Protein 6FBL (pdb70)

Nearest PDB structures (foldseek):
  6fbl-assembly1_A  TM=9.573E-01  e=6.370E-16  Caenorhabditis elegans
  6y24-assembly1_A  TM=8.092E-01  e=6.302E-04  Homo sapiens
  1we8-assembly1_A  TM=7.565E-01  e=2.047E-03  Mus musculus
  2opv-assembly1_A  TM=7.946E-01  e=7.099E-03  Homo sapiens
  2jzx-assembly1_A  TM=6.371E-01  e=1.895E-02  Homo sapiens

Structure (mmCIF, N/CA/C/O backbone):
data_6FBL
#
_entry.id   6FBL
#
loop_
_atom_site.group_PDB
_atom_site.id
_atom_site.type_symbol
_atom_site.label_atom_id
_atom_site.label_alt_id
_atom_site.label_comp_id
_atom_site.label_asym_id
_atom_site.label_entity_id
_atom_site.label_seq_id
_atom_site.pdbx_PDB_ins_code
_atom_site.Cartn_x
_atom_site.Cartn_y
_atom_site.Cartn_z
_atom_site.occupancy
_atom_site.B_iso_or_equiv
_atom_site.auth_seq_id
_atom_site.auth_comp_id
_atom_site.auth_asym_id
_atom_site.auth_atom_id
_atom_site.pdbx_PDB_model_num
ATOM 1 N N . SER A 1 1 ? 15.339 3.026 -11.787 1.00 0.00 1 SER A N 1
ATOM 2 C CA . SER A 1 1 ? 14.507 2.955 -13.003 1.00 0.00 1 SER A CA 1
ATOM 3 C C . SER A 1 1 ? 13.904 1.560 -13.162 1.00 0.00 1 SER A C 1
ATOM 4 O O . SER A 1 1 ? 14.285 0.632 -12.447 1.00 0.00 1 SER A O 1
ATOM 12 N N . GLY A 1 2 ? 12.960 1.411 -14.095 1.00 0.00 2 GLY A N 1
ATOM 13 C CA . GLY A 1 2 ? 12.324 0.129 -14.369 1.00 0.00 2 GLY A CA 1
ATOM 14 C C . GLY A 1 2 ? 11.265 -0.245 -13.331 1.00 0.00 2 GLY A C 1
ATOM 15 O O . GLY A 1 2 ? 10.760 -1.370 -13.345 1.00 0.00 2 GLY A O 1
ATOM 19 N N . SER A 1 3 ? 10.923 0.686 -12.432 1.00 0.00 3 SER A N 1
ATOM 20 C CA . SER A 1 3 ? 9.926 0.450 -11.397 1.00 0.00 3 SER A CA 1
ATOM 21 C C . SER A 1 3 ? 8.532 0.265 -11.992 1.00 0.00 3 SER A C 1
ATOM 22 O O . SER A 1 3 ? 8.238 0.770 -13.077 1.00 0.00 3 SER A O 1
ATOM 30 N N . HIS A 1 4 ? 7.670 -0.467 -11.282 1.00 0.00 4 HIS A N 1
ATOM 31 C CA . HIS A 1 4 ? 6.302 -0.707 -11.717 1.00 0.00 4 HIS A CA 1
ATOM 32 C C . HIS A 1 4 ? 5.403 0.512 -11.489 1.00 0.00 4 HIS A C 1
ATOM 33 O O . HIS A 1 4 ? 4.269 0.526 -11.966 1.00 0.00 4 HIS A O 1
ATOM 48 N N . MET A 1 5 ? 5.886 1.532 -10.767 1.00 0.00 5 MET A N 1
ATOM 49 C CA . MET A 1 5 ? 5.075 2.705 -10.468 1.00 0.00 5 MET A CA 1
ATOM 50 C C . MET A 1 5 ? 5.902 3.965 -10.203 1.00 0.00 5 MET A C 1
ATOM 51 O O . MET A 1 5 ? 5.410 5.069 -10.434 1.00 0.00 5 MET A O 1
ATOM 65 N N . LYS A 1 6 ? 7.142 3.825 -9.724 1.00 0.00 6 LYS A N 1
ATOM 66 C CA . LYS A 1 6 ? 7.980 4.981 -9.432 1.00 0.00 6 LYS A CA 1
ATOM 67 C C . LYS A 1 6 ? 8.518 5.595 -10.722 1.00 0.00 6 LYS A C 1
ATOM 68 O O . LYS A 1 6 ? 8.770 4.889 -11.696 1.00 0.00 6 LYS A O 1
ATOM 87 N N . THR A 1 7 ? 8.694 6.919 -10.719 1.00 0.00 7 THR A N 1
ATOM 88 C CA . THR A 1 7 ? 9.192 7.673 -11.865 1.00 0.00 7 THR A CA 1
ATOM 89 C C . THR A 1 7 ? 10.211 8.754 -11.520 1.00 0.00 7 THR A C 1
ATOM 90 O O . THR A 1 7 ? 10.339 9.162 -10.367 1.00 0.00 7 THR A O 1
ATOM 101 N N . CYS A 1 8 ? 10.943 9.221 -12.533 1.00 0.00 8 CYS A N 1
ATOM 102 C CA . CYS A 1 8 ? 11.917 10.293 -12.385 1.00 0.00 8 CYS A CA 1
ATOM 103 C C . CYS A 1 8 ? 11.254 11.671 -12.347 1.00 0.00 8 CYS A C 1
ATOM 104 O O . CYS A 1 8 ? 11.943 12.684 -12.207 1.00 0.00 8 CYS A O 1
ATOM 112 N N . VAL A 1 9 ? 9.928 11.727 -12.475 1.00 0.00 9 VAL A N 1
ATOM 113 C CA . VAL A 1 9 ? 9.181 12.980 -12.477 1.00 0.00 9 VAL A CA 1
ATOM 114 C C . VAL A 1 9 ? 9.171 13.618 -11.090 1.00 0.00 9 VAL A C 1
ATOM 115 O O . VAL A 1 9 ? 9.120 12.916 -10.081 1.00 0.00 9 VAL A O 1
ATOM 128 N N . VAL A 1 10 ? 9.223 14.954 -11.045 1.00 0.00 10 VAL A N 1
ATOM 129 C CA . VAL A 1 10 ? 9.219 15.727 -9.809 1.00 0.00 10 VAL A CA 1
ATOM 130 C C . VAL A 1 10 ? 8.414 17.012 -9.976 1.00 0.00 10 VAL A C 1
ATOM 131 O O . VAL A 1 10 ? 8.238 17.504 -11.090 1.00 0.00 10 VAL A O 1
ATOM 144 N N . GLU A 1 11 ? 7.926 17.554 -8.860 1.00 0.00 11 GLU A N 1
ATOM 145 C CA . GLU A 1 11 ? 7.178 18.803 -8.840 1.00 0.00 11 GLU A CA 1
ATOM 146 C C . GLU A 1 11 ? 8.121 20.002 -8.830 1.00 0.00 11 GLU A C 1
ATOM 147 O O . GLU A 1 11 ? 9.295 19.868 -8.485 1.00 0.00 11 GLU A O 1
ATOM 159 N N . LYS A 1 12 ? 7.605 21.177 -9.207 1.00 0.00 12 LYS A N 1
ATOM 160 C CA . LYS A 1 12 ? 8.382 22.408 -9.251 1.00 0.00 12 LYS A CA 1
ATOM 161 C C . LYS A 1 12 ? 7.552 23.633 -8.898 1.00 0.00 12 LYS A C 1
ATOM 162 O O . LYS A 1 12 ? 6.358 23.695 -9.183 1.00 0.00 12 LYS A O 1
ATOM 181 N N . ILE A 1 13 ? 8.215 24.609 -8.272 1.00 0.00 13 ILE A N 1
ATOM 182 C CA . ILE A 1 13 ? 7.646 25.897 -7.897 1.00 0.00 13 ILE A CA 1
ATOM 183 C C . ILE A 1 13 ? 8.746 26.951 -8.018 1.00 0.00 13 ILE A C 1
ATOM 184 O O . ILE A 1 13 ? 9.925 26.631 -7.873 1.00 0.00 13 ILE A O 1
ATOM 200 N N . LYS A 1 14 ? 8.367 28.203 -8.281 1.00 0.00 14 LYS A N 1
ATOM 201 C CA . LYS A 1 14 ? 9.318 29.297 -8.411 1.00 0.00 14 LYS A CA 1
ATOM 202 C C . LYS A 1 14 ? 8.709 30.579 -7.849 1.00 0.00 14 LYS A C 1
ATOM 203 O O . LYS A 1 14 ? 7.526 30.844 -8.059 1.00 0.00 14 LYS A O 1
ATOM 222 N N . GLN A 1 15 ? 9.508 31.372 -7.134 1.00 0.00 15 GLN A N 1
ATOM 223 C CA . GLN A 1 15 ? 9.046 32.616 -6.535 1.00 0.00 15 GLN A CA 1
ATOM 224 C C . GLN A 1 15 ? 10.208 33.588 -6.328 1.00 0.00 15 GLN A C 1
ATOM 225 O O . GLN A 1 15 ? 11.363 33.172 -6.274 1.00 0.00 15 GLN A O 1
ATOM 239 N N . TRP A 1 16 ? 9.896 34.882 -6.212 1.00 0.00 16 TRP A N 1
ATOM 240 C CA . TRP A 1 16 ? 10.875 35.934 -5.990 1.00 0.00 16 TRP A CA 1
ATOM 241 C C . TRP A 1 16 ? 10.832 36.423 -4.545 1.00 0.00 16 TRP A C 1
ATOM 242 O O . TRP A 1 16 ? 9.772 36.431 -3.917 1.00 0.00 16 TRP A O 1
ATOM 263 N N . ILE A 1 17 ? 11.991 36.838 -4.031 1.00 0.00 17 ILE A N 1
ATOM 264 C CA . ILE A 1 17 ? 12.107 37.477 -2.726 1.00 0.00 17 ILE A CA 1
ATOM 265 C C . ILE A 1 17 ? 13.077 38.648 -2.883 1.00 0.00 17 ILE A C 1
ATOM 266 O O . ILE A 1 17 ? 14.064 38.538 -3.608 1.00 0.00 17 ILE A O 1
ATOM 282 N N . PRO A 1 18 ? 12.820 39.778 -2.215 1.00 0.00 18 PRO A N 1
ATOM 283 C CA . PRO A 1 18 ? 13.682 40.943 -2.281 1.00 0.00 18 PRO A CA 1
ATOM 284 C C . PRO A 1 18 ? 15.062 40.594 -1.723 1.00 0.00 18 PRO A C 1
ATOM 285 O O . PRO A 1 18 ? 15.196 39.724 -0.863 1.00 0.00 18 PRO A O 1
ATOM 296 N N . THR A 1 19 ? 16.093 41.281 -2.212 1.00 0.00 19 THR A N 1
ATOM 297 C CA . THR A 1 19 ? 17.475 40.964 -1.871 1.00 0.00 19 THR A CA 1
ATOM 298 C C . THR A 1 19 ? 17.668 41.280 -0.387 1.00 0.00 19 THR A C 1
ATOM 299 O O . THR A 1 19 ? 18.610 40.778 0.224 1.00 0.00 19 THR A O 1
ATOM 310 N N . THR A 1 20 ? 16.793 42.100 0.203 1.00 0.00 20 THR A N 1
ATOM 311 C CA . THR A 1 20 ? 16.871 42.453 1.612 1.00 0.00 20 THR A CA 1
ATOM 312 C C . THR A 1 20 ? 16.579 41.308 2.581 1.00 0.00 20 THR A C 1
ATOM 313 O O . THR A 1 20 ? 16.700 41.482 3.794 1.00 0.00 20 THR A O 1
ATOM 324 N N . GLU A 1 21 ? 16.196 40.134 2.067 1.00 0.00 21 GLU A N 1
ATOM 325 C CA . GLU A 1 21 ? 15.948 38.972 2.907 1.00 0.00 21 GLU A CA 1
ATOM 326 C C . GLU A 1 21 ? 16.511 37.689 2.299 1.00 0.00 21 GLU A C 1
ATOM 327 O O . GLU A 1 21 ? 16.216 36.599 2.789 1.00 0.00 21 GLU A O 1
ATOM 339 N N . VAL A 1 22 ? 17.322 37.784 1.237 1.00 0.00 22 VAL A N 1
ATOM 340 C CA . VAL A 1 22 ? 18.006 36.607 0.709 1.00 0.00 22 VAL A CA 1
ATOM 341 C C . VAL A 1 22 ? 18.995 36.110 1.765 1.00 0.00 22 VAL A C 1
ATOM 342 O O . VAL A 1 22 ? 19.352 34.934 1.784 1.00 0.00 22 VAL A O 1
ATOM 355 N N . GLY A 1 23 ? 19.440 37.006 2.654 1.00 0.00 23 GLY A N 1
ATOM 356 C CA . GLY A 1 23 ? 20.339 36.654 3.742 1.00 0.00 23 GLY A CA 1
ATOM 357 C C . GLY A 1 23 ? 19.634 35.801 4.800 1.00 0.00 23 GLY A C 1
ATOM 358 O O . GLY A 1 23 ? 20.297 35.235 5.666 1.00 0.00 23 GLY A O 1
ATOM 362 N N . LYS A 1 24 ? 18.302 35.700 4.737 1.00 0.00 24 LYS A N 1
ATOM 363 C CA . LYS A 1 24 ? 17.531 34.856 5.645 1.00 0.00 24 LYS A CA 1
ATOM 364 C C . LYS A 1 24 ? 17.494 33.411 5.146 1.00 0.00 24 LYS A C 1
ATOM 365 O O . LYS A 1 24 ? 16.879 32.560 5.783 1.00 0.00 24 LYS A O 1
ATOM 384 N N . ILE A 1 25 ? 18.147 33.129 4.013 1.00 0.00 25 ILE A N 1
ATOM 385 C CA . ILE A 1 25 ? 18.201 31.788 3.440 1.00 0.00 25 ILE A CA 1
ATOM 386 C C . ILE A 1 25 ? 19.647 31.357 3.204 1.00 0.00 25 ILE A C 1
ATOM 387 O O . ILE A 1 25 ? 19.971 30.177 3.340 1.00 0.00 25 ILE A O 1
ATOM 403 N N . LEU A 1 26 ? 20.516 32.311 2.850 1.00 0.00 26 LEU A N 1
ATOM 404 C CA . LEU A 1 26 ? 21.902 32.043 2.487 1.00 0.00 26 LEU A CA 1
ATOM 405 C C . LEU A 1 26 ? 22.891 32.716 3.443 1.00 0.00 26 LEU A C 1
ATOM 406 O O . LEU A 1 26 ? 24.079 32.794 3.143 1.00 0.00 26 LEU A O 1
ATOM 422 N N . GLY A 1 27 ? 22.410 33.207 4.589 1.00 0.00 27 GLY A N 1
ATOM 423 C CA . GLY A 1 27 ? 23.218 33.999 5.508 1.00 0.00 27 GLY A CA 1
ATOM 424 C C . GLY A 1 27 ? 24.330 33.207 6.196 1.00 0.00 27 GLY A C 1
ATOM 425 O O . GLY A 1 27 ? 25.228 33.808 6.781 1.00 0.00 27 GLY A O 1
ATOM 429 N N . ASN A 1 28 ? 24.282 31.873 6.134 1.00 0.00 28 ASN A N 1
ATOM 430 C CA . ASN A 1 28 ? 25.309 31.036 6.738 1.00 0.00 28 ASN A CA 1
ATOM 431 C C . ASN A 1 28 ? 25.337 29.664 6.072 1.00 0.00 28 ASN A C 1
ATOM 432 O O . ASN A 1 28 ? 24.576 28.778 6.460 1.00 0.00 28 ASN A O 1
ATOM 443 N N . ARG A 1 29 ? 26.210 29.494 5.073 1.00 0.00 29 ARG A N 1
ATOM 444 C CA . ARG A 1 29 ? 26.404 28.222 4.376 1.00 0.00 29 ARG A CA 1
ATOM 445 C C . ARG A 1 29 ? 25.095 27.611 3.875 1.00 0.00 29 ARG A C 1
ATOM 446 O O . ARG A 1 29 ? 25.017 26.402 3.669 1.00 0.00 29 ARG A O 1
ATOM 467 N N . ALA A 1 30 ? 24.071 28.449 3.681 1.00 0.00 30 ALA A N 1
ATOM 468 C CA . ALA A 1 30 ? 22.734 28.022 3.294 1.00 0.00 30 ALA A CA 1
ATOM 469 C C . ALA A 1 30 ? 22.167 26.953 4.233 1.00 0.00 30 ALA A C 1
ATOM 470 O O . ALA A 1 30 ? 21.289 26.188 3.837 1.00 0.00 30 ALA A O 1
ATOM 477 N N . ALA A 1 31 ? 22.657 26.894 5.475 1.00 0.00 31 ALA A N 1
ATOM 478 C CA . ALA A 1 31 ? 22.212 25.907 6.443 1.00 0.00 31 ALA A CA 1
ATOM 479 C C . ALA A 1 31 ? 20.728 26.072 6.760 1.00 0.00 31 ALA A C 1
ATOM 480 O O . ALA A 1 31 ? 20.072 25.116 7.167 1.00 0.00 31 ALA A O 1
ATOM 487 N N . VAL A 1 32 ? 20.189 27.283 6.574 1.00 0.00 32 VAL A N 1
ATOM 488 C CA . VAL A 1 32 ? 18.776 27.543 6.795 1.00 0.00 32 VAL A CA 1
ATOM 489 C C . VAL A 1 32 ? 17.965 26.938 5.656 1.00 0.00 32 VAL A C 1
ATOM 490 O O . VAL A 1 32 ? 16.866 26.436 5.881 1.00 0.00 32 VAL A O 1
ATOM 503 N N . LYS A 1 33 ? 18.502 26.977 4.432 1.00 0.00 33 LYS A N 1
ATOM 504 C CA . LYS A 1 33 ? 17.836 26.397 3.276 1.00 0.00 33 LYS A CA 1
ATOM 505 C C . LYS A 1 33 ? 17.837 24.881 3.403 1.00 0.00 33 LYS A C 1
ATOM 506 O O . LYS A 1 33 ? 16.844 24.224 3.095 1.00 0.00 33 LYS A O 1
ATOM 525 N N . LYS A 1 34 ? 18.961 24.325 3.862 1.00 0.00 34 LYS A N 1
ATOM 526 C CA . LYS A 1 34 ? 19.137 22.885 4.028 1.00 0.00 34 LYS A CA 1
ATOM 527 C C . LYS A 1 34 ? 18.244 22.341 5.140 1.00 0.00 34 LYS A C 1
ATOM 528 O O . LYS A 1 34 ? 17.945 21.151 5.153 1.00 0.00 34 LYS A O 1
ATOM 547 N N . HIS A 1 35 ? 17.810 23.197 6.071 1.00 0.00 35 HIS A N 1
ATOM 548 C CA . HIS A 1 35 ? 16.921 22.774 7.145 1.00 0.00 35 HIS A CA 1
ATOM 549 C C . HIS A 1 35 ? 15.498 22.606 6.624 1.00 0.00 35 HIS A C 1
ATOM 550 O O . HIS A 1 35 ? 14.765 21.750 7.112 1.00 0.00 35 HIS A O 1
ATOM 565 N N . ILE A 1 36 ? 15.099 23.413 5.636 1.00 0.00 36 ILE A N 1
ATOM 566 C CA . ILE A 1 36 ? 13.776 23.298 5.034 1.00 0.00 36 ILE A CA 1
ATOM 567 C C . ILE A 1 36 ? 13.723 22.061 4.140 1.00 0.00 36 ILE A C 1
ATOM 568 O O . ILE A 1 36 ? 12.671 21.442 3.990 1.00 0.00 36 ILE A O 1
ATOM 584 N N . GLU A 1 37 ? 14.860 21.693 3.545 1.00 0.0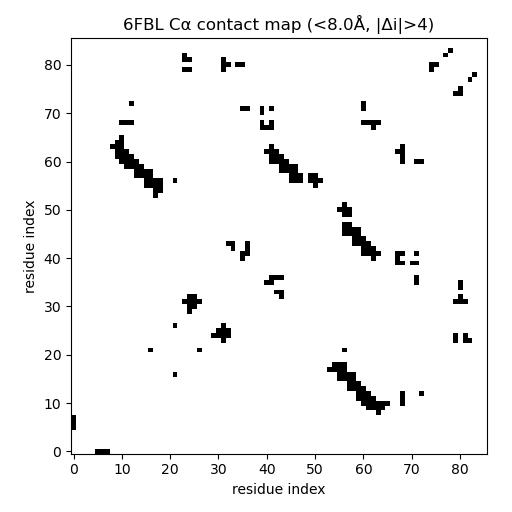0 37 GLU A N 1
ATOM 585 C CA . GLU A 1 37 ? 14.950 20.507 2.706 1.00 0.00 37 GLU A CA 1
ATOM 586 C C . GLU A 1 37 ? 14.803 19.236 3.539 1.00 0.00 37 GLU A C 1
ATOM 587 O O . GLU A 1 37 ? 14.254 18.247 3.063 1.00 0.00 37 GLU A O 1
ATOM 599 N N . ARG A 1 38 ? 15.289 19.256 4.786 1.00 0.00 38 ARG A N 1
ATOM 600 C CA . ARG A 1 38 ? 15.167 18.119 5.689 1.00 0.00 38 ARG A CA 1
ATOM 601 C C . ARG A 1 38 ? 13.824 18.117 6.416 1.00 0.00 38 ARG A C 1
ATOM 602 O O . ARG A 1 38 ? 13.413 17.091 6.950 1.00 0.00 38 ARG A O 1
ATOM 623 N N . GLN A 1 39 ? 13.139 19.265 6.438 1.00 0.00 39 GLN A N 1
ATOM 624 C CA . GLN A 1 39 ? 11.849 19.402 7.094 1.00 0.00 39 GLN A CA 1
ATOM 625 C C . GLN A 1 39 ? 10.715 18.876 6.215 1.00 0.00 39 GLN A C 1
ATOM 626 O O . GLN A 1 39 ? 9.705 18.404 6.734 1.00 0.00 39 GLN A O 1
ATOM 640 N N . PHE A 1 40 ? 10.888 18.953 4.893 1.00 0.00 40 PHE A N 1
ATOM 641 C CA . PHE A 1 40 ? 9.865 18.545 3.944 1.00 0.00 40 PHE A CA 1
ATOM 642 C C . PHE A 1 40 ? 10.331 17.550 2.885 1.00 0.00 40 PHE A C 1
ATOM 643 O O . PHE A 1 40 ? 9.594 17.261 1.943 1.00 0.00 40 PHE A O 1
ATOM 660 N N . ASN A 1 41 ? 11.553 17.026 3.037 1.00 0.00 41 ASN A N 1
ATOM 661 C CA . ASN A 1 41 ? 12.171 16.106 2.085 1.00 0.00 41 ASN A CA 1
ATOM 662 C C . ASN A 1 41 ? 12.272 16.699 0.676 1.00 0.00 41 ASN A C 1
ATOM 663 O O . ASN A 1 41 ? 12.485 15.968 -0.295 1.00 0.00 41 ASN A O 1
ATOM 674 N N . CYS A 1 42 ? 12.121 18.021 0.558 1.00 0.00 42 CYS A N 1
ATOM 675 C CA . CYS A 1 42 ? 12.193 18.740 -0.705 1.00 0.00 42 CYS A CA 1
ATOM 676 C C . CYS A 1 42 ? 13.631 19.187 -0.974 1.00 0.00 42 CYS A C 1
ATOM 677 O O . CYS A 1 42 ? 14.543 18.883 -0.206 1.00 0.00 42 CYS A O 1
ATOM 685 N N . VAL A 1 43 ? 13.823 19.920 -2.074 1.00 0.00 43 VAL A N 1
ATOM 686 C CA . VAL A 1 43 ? 15.090 20.532 -2.440 1.00 0.00 43 VAL A CA 1
ATOM 687 C C . VAL A 1 43 ? 14.794 21.971 -2.851 1.00 0.00 43 VAL A C 1
ATOM 688 O O . VAL A 1 43 ? 13.746 22.240 -3.434 1.00 0.00 43 VAL A O 1
ATOM 701 N N . ILE A 1 44 ? 15.709 22.897 -2.555 1.00 0.00 44 ILE A N 1
ATOM 702 C CA . ILE A 1 44 ? 15.518 24.309 -2.861 1.00 0.00 44 ILE A CA 1
ATOM 703 C C . ILE A 1 44 ? 16.766 24.872 -3.529 1.00 0.00 44 ILE A C 1
ATOM 704 O O . ILE A 1 44 ? 17.887 24.502 -3.182 1.00 0.00 44 ILE A O 1
ATOM 720 N N . THR A 1 45 ? 16.565 25.777 -4.488 1.00 0.00 45 THR A N 1
ATOM 721 C CA . THR A 1 45 ? 17.649 26.405 -5.233 1.00 0.00 45 THR A CA 1
ATOM 722 C C . THR A 1 45 ? 17.479 27.900 -5.445 1.00 0.00 45 THR A C 1
ATOM 723 O O . THR A 1 45 ? 16.655 28.322 -6.255 1.00 0.00 45 THR A O 1
ATOM 734 N N . VAL A 1 46 ? 18.254 28.710 -4.717 1.00 0.00 46 VAL A N 1
ATOM 735 C CA . VAL A 1 46 ? 18.267 30.149 -4.921 1.00 0.00 46 VAL A CA 1
ATOM 736 C C . VAL A 1 46 ? 19.129 30.492 -6.133 1.00 0.00 46 VAL A C 1
ATOM 737 O O . VAL A 1 46 ? 20.116 29.807 -6.401 1.00 0.00 46 VAL A O 1
ATOM 750 N N . HIS A 1 47 ? 18.760 31.550 -6.862 1.00 0.00 47 HIS A N 1
ATOM 751 C CA . HIS A 1 47 ? 19.438 31.942 -8.083 1.00 0.00 47 HIS A CA 1
ATOM 752 C C . HIS A 1 47 ? 19.864 33.405 -8.023 1.00 0.00 47 HIS A C 1
ATOM 753 O O . HIS A 1 47 ? 19.356 34.235 -8.773 1.00 0.00 47 HIS A O 1
ATOM 768 N N . THR A 1 48 ? 20.799 33.720 -7.123 1.00 0.00 48 THR A N 1
ATOM 769 C CA . THR A 1 48 ? 21.312 35.077 -6.964 1.00 0.00 48 THR A CA 1
ATOM 770 C C . THR A 1 48 ? 22.029 35.646 -8.186 1.00 0.00 48 THR A C 1
ATOM 771 O O . THR A 1 48 ? 22.274 36.849 -8.259 1.00 0.00 48 THR A O 1
ATOM 782 N N . GLU A 1 49 ? 22.368 34.785 -9.151 1.00 0.00 49 GLU A N 1
ATOM 783 C CA . GLU A 1 49 ? 22.947 35.214 -10.418 1.00 0.00 49 GLU A CA 1
ATOM 784 C C . GLU A 1 49 ? 21.868 35.809 -11.328 1.00 0.00 49 GLU A C 1
ATOM 785 O O . GLU A 1 49 ? 22.164 36.228 -12.448 1.00 0.00 49 GLU A O 1
ATOM 797 N N . VAL A 1 50 ? 20.620 35.849 -10.851 1.00 0.00 50 VAL A N 1
ATOM 798 C CA . VAL A 1 50 ? 19.492 36.447 -11.550 1.00 0.00 50 VAL A CA 1
ATOM 799 C C . VAL A 1 50 ? 18.890 37.592 -10.745 1.00 0.00 50 VAL A C 1
ATOM 800 O O . VAL A 1 50 ? 18.873 37.545 -9.516 1.00 0.00 50 VAL A O 1
ATOM 813 N N . GLN A 1 51 ? 18.392 38.620 -11.433 1.00 0.00 51 GLN A N 1
ATOM 814 C CA . GLN A 1 51 ? 17.749 39.748 -10.777 1.00 0.00 51 GLN A CA 1
ATOM 815 C C . GLN A 1 51 ? 16.793 40.432 -11.755 1.00 0.00 51 GLN A C 1
ATOM 816 O O . GLN A 1 51 ? 17.215 40.925 -12.801 1.00 0.00 51 GLN A O 1
ATOM 830 N N . SER A 1 52 ? 15.504 40.457 -11.406 1.00 0.00 52 SER A N 1
ATOM 831 C CA . SER A 1 52 ? 14.478 41.092 -12.220 1.00 0.00 52 SER A CA 1
ATOM 832 C C . SER A 1 52 ? 14.538 42.609 -12.059 1.00 0.00 52 SER A C 1
ATOM 833 O O . SER A 1 52 ? 15.298 43.122 -11.236 1.00 0.00 52 SER A O 1
ATOM 841 N N . SER A 1 53 ? 13.735 43.338 -12.840 1.00 0.00 53 SER A N 1
ATOM 842 C CA . SER A 1 53 ? 13.621 44.784 -12.707 1.00 0.00 53 SER A CA 1
ATOM 843 C C . SER A 1 53 ? 13.048 45.141 -11.334 1.00 0.00 53 SER A C 1
ATOM 844 O O . SER A 1 53 ? 13.125 46.293 -10.911 1.00 0.00 53 SER A O 1
ATOM 852 N N . PHE A 1 54 ? 12.473 44.154 -10.635 1.00 0.00 54 PHE A N 1
ATOM 853 C CA . PHE A 1 54 ? 11.982 44.317 -9.274 1.00 0.00 54 PHE A CA 1
ATOM 854 C C . PHE A 1 54 ? 13.119 44.381 -8.254 1.00 0.00 54 PHE A C 1
ATOM 855 O O . PHE A 1 54 ? 12.891 44.711 -7.090 1.00 0.00 54 PHE A O 1
ATOM 872 N N . GLY A 1 55 ? 14.343 44.067 -8.689 1.00 0.00 55 GLY A N 1
ATOM 873 C CA . GLY A 1 55 ? 15.521 44.050 -7.834 1.00 0.00 55 GLY A CA 1
ATOM 874 C C . GLY A 1 55 ? 15.583 42.792 -6.968 1.00 0.00 55 GLY A C 1
ATOM 875 O O . GLY A 1 55 ? 16.553 42.603 -6.237 1.00 0.00 55 GLY A O 1
ATOM 879 N N . ALA A 1 56 ? 14.561 41.934 -7.046 1.00 0.00 56 ALA A N 1
ATOM 880 C CA . ALA A 1 56 ? 14.477 40.721 -6.249 1.00 0.00 56 ALA A CA 1
ATOM 881 C C . ALA A 1 56 ? 15.281 39.574 -6.859 1.00 0.00 56 ALA A C 1
ATOM 882 O O . ALA A 1 56 ? 15.649 39.618 -8.032 1.00 0.00 56 ALA A O 1
ATOM 889 N N . THR A 1 57 ? 15.545 38.544 -6.048 1.00 0.00 57 THR A N 1
ATOM 890 C CA . THR A 1 57 ? 16.275 37.354 -6.454 1.00 0.00 57 THR A CA 1
ATOM 891 C C . THR A 1 57 ? 15.252 36.215 -6.433 1.00 0.00 57 THR A C 1
ATOM 892 O O . THR A 1 57 ? 14.517 36.066 -5.456 1.00 0.00 57 THR A O 1
ATOM 903 N N . PRO A 1 58 ? 15.193 35.404 -7.494 1.00 0.00 58 PRO A N 1
ATOM 904 C CA . PRO A 1 58 ? 14.295 34.267 -7.592 1.00 0.00 58 PRO A CA 1
ATOM 905 C C . PRO A 1 58 ? 14.853 33.044 -6.862 1.00 0.00 58 PRO A C 1
ATOM 906 O O . PRO A 1 58 ? 16.051 32.953 -6.587 1.00 0.00 58 PRO A O 1
ATOM 917 N N . VAL A 1 59 ? 13.967 32.094 -6.555 1.00 0.00 59 VAL A N 1
ATOM 918 C CA . VAL A 1 59 ? 14.311 30.828 -5.923 1.00 0.00 59 VAL A CA 1
ATOM 919 C C . VAL A 1 59 ? 13.357 29.768 -6.467 1.00 0.00 59 VAL A C 1
ATOM 920 O O . VAL A 1 59 ? 12.231 30.074 -6.860 1.00 0.00 59 VAL A O 1
ATOM 933 N N . GLU A 1 60 ? 13.816 28.514 -6.490 1.00 0.00 60 GLU A N 1
ATOM 934 C CA . GLU A 1 60 ? 13.066 27.387 -7.017 1.00 0.00 60 GLU A CA 1
ATOM 935 C C . GLU A 1 60 ? 12.974 26.268 -5.985 1.00 0.00 60 GLU A C 1
ATOM 936 O O . GLU A 1 60 ? 13.793 26.197 -5.068 1.00 0.00 60 GLU A O 1
ATOM 948 N N . ILE A 1 61 ? 11.978 25.393 -6.139 1.00 0.00 61 ILE A N 1
ATOM 949 C CA . ILE A 1 61 ? 11.741 24.286 -5.223 1.00 0.00 61 ILE A CA 1
ATOM 950 C C . ILE A 1 61 ? 11.442 23.025 -6.026 1.00 0.00 61 ILE A C 1
ATOM 951 O O . ILE A 1 61 ? 10.876 23.100 -7.117 1.00 0.00 61 ILE A O 1
ATOM 967 N N . VAL A 1 62 ? 11.823 21.864 -5.483 1.00 0.00 62 VAL A N 1
ATOM 968 C CA . VAL A 1 62 ? 11.590 20.566 -6.105 1.00 0.00 62 VAL A CA 1
ATOM 969 C C . VAL A 1 62 ? 11.206 19.559 -5.028 1.00 0.00 62 VAL A C 1
ATOM 970 O O . VAL A 1 62 ? 11.756 19.594 -3.927 1.00 0.00 62 VAL A O 1
ATOM 983 N N . ALA A 1 63 ? 10.270 18.658 -5.332 1.00 0.00 63 ALA A N 1
ATOM 984 C CA . ALA A 1 63 ? 9.839 17.636 -4.387 1.00 0.00 63 ALA A CA 1
ATOM 985 C C . ALA A 1 63 ? 9.156 16.475 -5.109 1.00 0.00 63 ALA A C 1
ATOM 986 O O . ALA A 1 63 ? 8.897 16.537 -6.309 1.00 0.00 63 ALA A O 1
ATOM 993 N N . GLN A 1 64 ? 8.866 15.408 -4.363 1.00 0.00 64 GLN A N 1
ATOM 994 C CA . GLN A 1 64 ? 8.238 14.212 -4.895 1.00 0.00 64 GLN A CA 1
ATOM 995 C C . GLN A 1 64 ? 6.776 14.472 -5.252 1.00 0.00 64 GLN A C 1
ATOM 996 O O . GLN A 1 64 ? 6.240 13.846 -6.164 1.00 0.00 64 GLN A O 1
ATOM 1010 N N . ASN A 1 65 ? 6.135 15.396 -4.531 1.00 0.00 65 ASN A N 1
ATOM 1011 C CA . ASN A 1 65 ? 4.707 15.660 -4.630 1.00 0.00 65 ASN A CA 1
ATOM 1012 C C . ASN A 1 65 ? 4.415 17.098 -4.215 1.00 0.00 65 ASN A C 1
ATOM 1013 O O . ASN A 1 65 ? 5.222 17.720 -3.527 1.00 0.00 65 ASN A O 1
ATOM 1024 N N . LYS A 1 66 ? 3.259 17.633 -4.624 1.00 0.00 66 LYS A N 1
ATOM 1025 C CA . LYS A 1 66 ? 2.859 18.975 -4.217 1.00 0.00 66 LYS A CA 1
ATOM 1026 C C . LYS A 1 66 ? 2.587 19.021 -2.718 1.00 0.00 66 LYS A C 1
ATOM 1027 O O . LYS A 1 66 ? 2.639 20.087 -2.112 1.00 0.00 66 LYS A O 1
ATOM 1046 N N . GLU A 1 67 ? 2.298 17.866 -2.114 1.00 0.00 67 GLU A N 1
ATOM 1047 C CA . GLU A 1 67 ? 2.076 17.771 -0.677 1.00 0.00 67 GLU A CA 1
ATOM 1048 C C . GLU A 1 67 ? 3.370 18.030 0.096 1.00 0.00 67 GLU A C 1
ATOM 1049 O O . GLU A 1 67 ? 3.323 18.256 1.305 1.00 0.00 67 GLU A O 1
ATOM 1061 N N . GLN A 1 68 ? 4.518 18.000 -0.591 1.00 0.00 68 GLN A N 1
ATOM 1062 C CA . GLN A 1 68 ? 5.812 18.283 0.015 1.00 0.00 68 GLN A CA 1
ATOM 1063 C C . GLN A 1 68 ? 6.427 19.558 -0.567 1.00 0.00 68 GLN A C 1
ATOM 1064 O O . GLN A 1 68 ? 7.264 20.185 0.083 1.00 0.00 68 GLN A O 1
ATOM 1078 N N . CYS A 1 69 ? 6.023 19.952 -1.778 1.00 0.00 69 CYS A N 1
ATOM 1079 C CA . CYS A 1 69 ? 6.598 21.112 -2.443 1.00 0.00 69 CYS A CA 1
ATOM 1080 C C . CYS A 1 69 ? 5.930 22.395 -1.947 1.00 0.00 69 CYS A C 1
ATOM 1081 O O . CYS A 1 69 ? 6.597 23.416 -1.787 1.00 0.00 69 CYS A O 1
ATOM 1089 N N . GLN A 1 70 ? 4.617 22.348 -1.694 1.00 0.00 70 GLN A N 1
ATOM 1090 C CA . GLN A 1 70 ? 3.871 23.517 -1.250 1.00 0.00 70 GLN A CA 1
ATOM 1091 C C . GLN A 1 70 ? 4.200 23.867 0.198 1.00 0.00 70 GLN A C 1
ATOM 1092 O O . GLN A 1 70 ? 4.137 25.032 0.579 1.00 0.00 70 GLN A O 1
ATOM 1106 N N . GLU A 1 71 ? 4.555 22.868 1.010 1.00 0.00 71 GLU A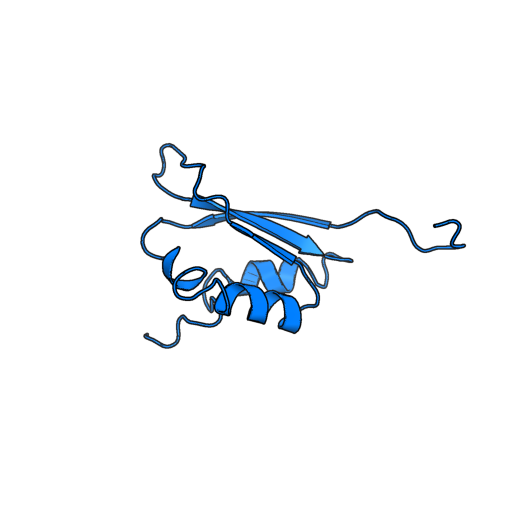 N 1
ATOM 1107 C CA . GLU A 1 71 ? 4.868 23.108 2.408 1.00 0.00 71 GLU A CA 1
ATOM 1108 C C . GLU A 1 71 ? 6.192 23.859 2.534 1.00 0.00 71 GLU A C 1
ATOM 1109 O O . GLU A 1 71 ? 6.366 24.652 3.456 1.00 0.00 71 GLU A O 1
ATOM 1121 N N . ALA A 1 72 ? 7.125 23.613 1.607 1.00 0.00 72 ALA A N 1
ATOM 1122 C CA . ALA A 1 72 ? 8.396 24.319 1.585 1.00 0.00 72 ALA A CA 1
ATOM 1123 C C . ALA A 1 72 ? 8.240 25.700 0.946 1.00 0.00 72 ALA A C 1
ATOM 1124 O O . ALA A 1 72 ? 8.995 26.619 1.252 1.00 0.00 72 ALA A O 1
ATOM 1131 N N . ARG A 1 73 ? 7.251 25.848 0.056 1.00 0.00 73 ARG A N 1
ATOM 1132 C CA . ARG A 1 73 ? 6.966 27.105 -0.616 1.00 0.00 73 ARG A CA 1
ATOM 1133 C C . ARG A 1 73 ? 6.324 28.102 0.344 1.00 0.00 73 ARG A C 1
ATOM 1134 O O . ARG A 1 73 ? 6.671 29.281 0.331 1.00 0.00 73 ARG A O 1
ATOM 1155 N N . ASN A 1 74 ? 5.395 27.628 1.173 1.00 0.00 74 ASN A N 1
ATOM 1156 C CA . ASN A 1 74 ? 4.688 28.482 2.118 1.00 0.00 74 ASN A CA 1
ATOM 1157 C C . ASN A 1 74 ? 5.515 28.780 3.367 1.00 0.00 74 ASN A C 1
ATOM 1158 O O . ASN A 1 74 ? 5.150 29.659 4.147 1.00 0.00 74 ASN A O 1
ATOM 1169 N N . ALA A 1 75 ? 6.625 28.063 3.571 1.00 0.00 75 ALA A N 1
ATOM 1170 C CA . ALA A 1 75 ? 7.484 28.294 4.724 1.00 0.00 75 ALA A CA 1
ATOM 1171 C C . ALA A 1 75 ? 8.420 29.477 4.487 1.00 0.00 75 ALA A C 1
ATOM 1172 O O . ALA A 1 75 ? 8.739 30.206 5.423 1.00 0.00 75 ALA A O 1
ATOM 1179 N N . VAL A 1 76 ? 8.866 29.682 3.244 1.00 0.00 76 VAL A N 1
ATOM 1180 C CA . VAL A 1 76 ? 9.848 30.714 2.930 1.00 0.00 76 VAL A CA 1
ATOM 1181 C C . VAL A 1 76 ? 9.180 32.081 2.805 1.00 0.00 76 VAL A C 1
ATOM 1182 O O . VAL A 1 76 ? 9.858 33.105 2.743 1.00 0.00 76 VAL A O 1
ATOM 1195 N N . MET A 1 77 ? 7.846 32.120 2.769 1.00 0.00 77 MET A N 1
ATOM 1196 C CA . MET A 1 77 ? 7.121 33.370 2.601 1.00 0.00 77 MET A CA 1
ATOM 1197 C C . MET A 1 77 ? 6.900 34.118 3.915 1.00 0.00 77 MET A C 1
ATOM 1198 O O . MET A 1 77 ? 6.392 35.239 3.890 1.00 0.00 77 MET A O 1
ATOM 1212 N N . SER A 1 78 ? 7.269 33.530 5.059 1.00 0.00 78 SER A N 1
ATOM 1213 C CA . SER A 1 78 ? 7.073 34.200 6.338 1.00 0.00 78 SER A CA 1
ATOM 1214 C C . SER A 1 78 ? 7.963 33.642 7.445 1.00 0.00 78 SER A C 1
ATOM 1215 O O . SER A 1 78 ? 8.441 34.400 8.286 1.00 0.00 78 SER A O 1
ATOM 1223 N N . LEU A 1 79 ? 8.196 32.324 7.457 1.00 0.00 79 LEU A N 1
ATOM 1224 C CA . LEU A 1 79 ? 8.984 31.696 8.511 1.00 0.00 79 LEU A CA 1
ATOM 1225 C C . LEU A 1 79 ? 10.469 31.707 8.160 1.00 0.00 79 LEU A C 1
ATOM 1226 O O . LEU A 1 79 ? 11.304 32.037 9.000 1.00 0.00 79 LEU A O 1
ATOM 1242 N N . MET A 1 80 ? 10.784 31.340 6.915 1.00 0.00 80 MET A N 1
ATOM 1243 C CA . MET A 1 80 ? 12.139 31.266 6.378 1.00 0.00 80 MET A CA 1
ATOM 1244 C C . MET A 1 80 ? 13.075 30.427 7.253 1.00 0.00 80 MET A C 1
ATOM 1245 O O . MET A 1 80 ? 14.281 30.428 7.025 1.00 0.00 80 MET A O 1
ATOM 1259 N N . GLN A 1 81 ? 12.532 29.715 8.248 1.00 0.00 81 GLN A N 1
ATOM 1260 C CA . GLN A 1 81 ? 13.295 28.946 9.224 1.00 0.00 81 GLN A CA 1
ATOM 1261 C C . GLN A 1 81 ? 14.412 29.754 9.888 1.00 0.00 81 GLN A C 1
ATOM 1262 O O . GLN A 1 81 ? 15.345 29.177 10.450 1.00 0.00 81 GLN A O 1
ATOM 1276 N N . SER A 1 82 ? 14.326 31.089 9.826 1.00 0.00 82 SER A N 1
ATOM 1277 C CA . SER A 1 82 ? 15.322 31.967 10.427 1.00 0.00 82 SER A CA 1
ATOM 1278 C C . SER A 1 82 ? 14.760 33.362 10.728 1.00 0.00 82 SER A C 1
ATOM 1279 O O . SER A 1 82 ? 15.500 34.248 11.150 1.00 0.00 82 SER A O 1
ATOM 1287 N N . HIS A 1 83 ? 13.455 33.578 10.517 1.00 0.00 83 HIS A N 1
ATOM 1288 C CA . HIS A 1 83 ? 12.815 34.870 10.741 1.00 0.00 83 HIS A CA 1
ATOM 1289 C C . HIS A 1 83 ? 12.500 35.098 12.226 1.00 0.00 83 HIS A C 1
ATOM 1290 O O . HIS A 1 83 ? 11.633 35.904 12.562 1.00 0.00 83 HIS A O 1
ATOM 1305 N N . GLN A 1 84 ? 13.198 34.393 13.122 1.00 0.00 84 GLN A N 1
ATOM 1306 C CA . GLN A 1 84 ? 12.979 34.484 14.558 1.00 0.00 84 GLN A CA 1
ATOM 1307 C C . GLN A 1 84 ? 13.364 35.863 15.109 1.00 0.00 84 GLN A C 1
ATOM 1308 O O . GLN A 1 84 ? 13.022 36.195 16.241 1.00 0.00 84 GLN A O 1
ATOM 1322 N N . ASP A 1 85 ? 14.074 36.673 14.317 1.00 0.00 85 ASP A N 1
ATOM 1323 C CA . ASP A 1 85 ? 14.497 38.006 14.721 1.00 0.00 85 ASP A CA 1
ATOM 1324 C C . ASP A 1 85 ? 13.387 39.057 14.797 1.00 0.00 85 ASP A C 1
ATOM 1325 O O . ASP A 1 85 ? 13.660 40.233 15.037 1.00 0.00 85 ASP A O 1
ATOM 1334 N N . LYS A 1 86 ? 12.132 38.640 14.597 1.00 0.00 86 LYS A N 1
ATOM 1335 C CA . LYS A 1 86 ? 10.980 39.523 14.661 1.00 0.00 86 LYS A CA 1
ATOM 1336 C C . LYS A 1 86 ? 9.736 38.751 15.099 1.00 0.00 86 LYS A C 1
ATOM 1337 O O . LYS A 1 86 ? 9.154 39.144 16.137 1.00 0.00 86 LYS A O 1
ATOM 1356 N N . SER A 1 1 ? 3.187 11.206 -18.318 1.00 0.00 1 SER A N 2
ATOM 1357 C CA . SER A 1 1 ? 3.967 9.965 -18.165 1.00 0.00 1 SER A CA 2
ATOM 1358 C C . SER A 1 1 ? 3.333 9.045 -17.129 1.00 0.00 1 SER A C 2
ATOM 1359 O O . SER A 1 1 ? 2.857 7.962 -17.471 1.00 0.00 1 SER A O 2
ATOM 1367 N N . GLY A 1 2 ? 3.314 9.462 -15.857 1.00 0.00 2 GLY A N 2
ATOM 1368 C CA . GLY A 1 2 ? 2.727 8.682 -14.779 1.00 0.00 2 GLY A CA 2
ATOM 1369 C C . GLY A 1 2 ? 2.952 9.353 -13.427 1.00 0.00 2 GLY A C 2
ATOM 1370 O O . GLY A 1 2 ? 3.562 10.421 -13.354 1.00 0.00 2 GLY A O 2
ATOM 1374 N N . SER A 1 3 ? 2.461 8.724 -12.355 1.00 0.00 3 SER A N 2
ATOM 1375 C CA . SER A 1 3 ? 2.637 9.241 -11.008 1.00 0.00 3 SER A CA 2
ATOM 1376 C C . SER A 1 3 ? 4.106 9.208 -10.592 1.00 0.00 3 SER A C 2
ATOM 1377 O O . SER A 1 3 ? 4.866 8.351 -11.045 1.00 0.00 3 SER A O 2
ATOM 1385 N N . HIS A 1 4 ? 4.513 10.142 -9.723 1.00 0.00 4 HIS A N 2
ATOM 1386 C CA . HIS A 1 4 ? 5.890 10.253 -9.261 1.00 0.00 4 HIS A CA 2
ATOM 1387 C C . HIS A 1 4 ? 6.314 9.032 -8.438 1.00 0.00 4 HIS A C 2
ATOM 1388 O O . HIS A 1 4 ? 7.481 8.919 -8.061 1.00 0.00 4 HIS A O 2
ATOM 1403 N N . MET A 1 5 ? 5.377 8.118 -8.158 1.00 0.00 5 MET A N 2
ATOM 1404 C CA . MET A 1 5 ? 5.662 6.882 -7.451 1.00 0.00 5 MET A CA 2
ATOM 1405 C C . MET A 1 5 ? 6.338 5.864 -8.372 1.00 0.00 5 MET A C 2
ATOM 1406 O O . MET A 1 5 ? 6.924 4.899 -7.892 1.00 0.00 5 MET A O 2
ATOM 1420 N N . LYS A 1 6 ? 6.263 6.073 -9.694 1.00 0.00 6 LYS A N 2
ATOM 1421 C CA . LYS A 1 6 ? 6.799 5.135 -10.676 1.00 0.00 6 LYS A CA 2
ATOM 1422 C C . LYS A 1 6 ? 7.585 5.834 -11.782 1.00 0.00 6 LYS A C 2
ATOM 1423 O O . LYS A 1 6 ? 7.914 5.206 -12.791 1.00 0.00 6 LYS A O 2
ATOM 1442 N N . THR A 1 7 ? 7.888 7.120 -11.606 1.00 0.00 7 THR A N 2
ATOM 1443 C CA . THR A 1 7 ? 8.640 7.916 -12.574 1.00 0.00 7 THR A CA 2
ATOM 1444 C C . THR A 1 7 ? 9.658 8.865 -11.950 1.00 0.00 7 THR A C 2
ATOM 1445 O O . THR A 1 7 ? 9.550 9.223 -10.780 1.00 0.00 7 THR A O 2
ATOM 1456 N N . CYS A 1 8 ? 10.654 9.273 -12.745 1.00 0.00 8 CYS A N 2
ATOM 1457 C CA . CYS A 1 8 ? 11.681 10.211 -12.308 1.00 0.00 8 CYS A CA 2
ATOM 1458 C C . CYS A 1 8 ? 11.186 11.658 -12.319 1.00 0.00 8 CYS A C 2
ATOM 1459 O O . CYS A 1 8 ? 11.948 12.569 -12.004 1.00 0.00 8 CYS A O 2
ATOM 1467 N N . VAL A 1 9 ? 9.920 11.879 -12.686 1.00 0.00 9 VAL A N 2
ATOM 1468 C CA . VAL A 1 9 ? 9.330 13.210 -12.730 1.00 0.00 9 VAL A CA 2
ATOM 1469 C C . VAL A 1 9 ? 9.153 13.781 -11.325 1.00 0.00 9 VAL A C 2
ATOM 1470 O O . VAL A 1 9 ? 8.909 13.034 -10.377 1.00 0.00 9 VAL A O 2
ATOM 1483 N N . VAL A 1 10 ? 9.271 15.106 -11.193 1.00 0.00 10 VAL A N 2
ATOM 1484 C CA . VAL A 1 10 ? 9.186 15.788 -9.907 1.00 0.00 10 VAL A CA 2
ATOM 1485 C C . VAL A 1 10 ? 8.387 17.083 -10.019 1.00 0.00 10 VAL A C 2
ATOM 1486 O O . VAL A 1 10 ? 8.236 17.636 -11.105 1.00 0.00 10 VAL A O 2
ATOM 1499 N N . GLU A 1 11 ? 7.875 17.562 -8.884 1.00 0.00 11 GLU A N 2
ATOM 1500 C CA . GLU A 1 11 ? 7.151 18.819 -8.811 1.00 0.00 11 GLU A CA 2
ATOM 1501 C C . GLU A 1 11 ? 8.125 19.992 -8.763 1.00 0.00 11 GLU A C 2
ATOM 1502 O O . GLU A 1 11 ? 9.275 19.832 -8.356 1.00 0.00 11 GLU A O 2
ATOM 1514 N N . LYS A 1 12 ? 7.653 21.168 -9.182 1.00 0.00 12 LYS A N 2
ATOM 1515 C CA . LYS A 1 12 ? 8.447 22.389 -9.151 1.00 0.00 12 LYS A CA 2
ATOM 1516 C C . LYS A 1 12 ? 7.593 23.613 -8.856 1.00 0.00 12 LYS A C 2
ATOM 1517 O O . LYS A 1 12 ? 6.418 23.668 -9.226 1.00 0.00 12 LYS A O 2
ATOM 1536 N N . ILE A 1 13 ? 8.204 24.590 -8.188 1.00 0.00 13 ILE A N 2
ATOM 1537 C CA . ILE A 1 13 ? 7.598 25.875 -7.865 1.00 0.00 13 ILE A CA 2
ATOM 1538 C C . ILE A 1 13 ? 8.676 26.944 -7.980 1.00 0.00 13 ILE A C 2
ATOM 1539 O O . ILE A 1 13 ? 9.858 26.654 -7.788 1.00 0.00 13 ILE A O 2
ATOM 1555 N N . LYS A 1 14 ? 8.274 28.180 -8.291 1.00 0.00 14 LYS A N 2
ATOM 1556 C CA . LYS A 1 14 ? 9.195 29.299 -8.417 1.00 0.00 14 LYS A CA 2
ATOM 1557 C C . LYS A 1 14 ? 8.580 30.557 -7.810 1.00 0.00 14 LYS A C 2
ATOM 1558 O O . LYS A 1 14 ? 7.393 30.818 -8.007 1.00 0.00 14 LYS A O 2
ATOM 1577 N N . GLN A 1 15 ? 9.382 31.335 -7.081 1.00 0.00 15 GLN A N 2
ATOM 1578 C CA . GLN A 1 15 ? 8.927 32.578 -6.477 1.00 0.00 15 GLN A CA 2
ATOM 1579 C C . GLN A 1 15 ? 10.098 33.531 -6.242 1.00 0.00 15 GLN A C 2
ATOM 1580 O O . GLN A 1 15 ? 11.230 33.096 -6.042 1.00 0.00 15 GLN A O 2
ATOM 1594 N N . TRP A 1 16 ? 9.819 34.838 -6.272 1.00 0.00 16 TRP A N 2
ATOM 1595 C CA . TRP A 1 16 ? 10.803 35.884 -6.054 1.00 0.00 16 TRP A CA 2
ATOM 1596 C C . TRP A 1 16 ? 10.802 36.349 -4.601 1.00 0.00 16 TRP A C 2
ATOM 1597 O O . TRP A 1 16 ? 9.762 36.330 -3.941 1.00 0.00 16 TRP A O 2
ATOM 1618 N N . ILE A 1 17 ? 11.969 36.770 -4.108 1.00 0.00 17 ILE A N 2
ATOM 1619 C CA . ILE A 1 17 ? 12.118 37.395 -2.802 1.00 0.00 17 ILE A CA 2
ATOM 1620 C C . ILE A 1 17 ? 13.096 38.556 -2.968 1.00 0.00 17 ILE A C 2
ATOM 1621 O O . ILE A 1 17 ? 14.086 38.433 -3.693 1.00 0.00 17 ILE A O 2
ATOM 1637 N N . PRO A 1 18 ? 12.845 39.694 -2.310 1.00 0.00 18 PRO A N 2
ATOM 1638 C CA . PRO A 1 18 ? 13.707 40.860 -2.391 1.00 0.00 18 PRO A CA 2
ATOM 1639 C C . PRO A 1 18 ? 15.078 40.545 -1.801 1.00 0.00 18 PRO A C 2
ATOM 1640 O O . PRO A 1 18 ? 15.196 39.738 -0.882 1.00 0.00 18 PRO A O 2
ATOM 1651 N N . THR A 1 19 ? 16.123 41.190 -2.331 1.00 0.00 19 THR A N 2
ATOM 1652 C CA . THR A 1 19 ? 17.485 40.958 -1.873 1.00 0.00 19 THR A CA 2
ATOM 1653 C C . THR A 1 19 ? 17.738 41.293 -0.405 1.00 0.00 19 THR A C 2
ATOM 1654 O O . THR A 1 19 ? 18.771 40.934 0.156 1.00 0.00 19 THR A O 2
ATOM 1665 N N . THR A 1 20 ? 16.785 41.987 0.222 1.00 0.00 20 THR A N 2
ATOM 1666 C CA . THR A 1 20 ? 16.837 42.334 1.631 1.00 0.00 20 THR A CA 2
ATOM 1667 C C . THR A 1 20 ? 16.561 41.189 2.598 1.00 0.00 20 THR A C 2
ATOM 1668 O O . THR A 1 20 ? 16.742 41.344 3.806 1.00 0.00 20 THR A O 2
ATOM 1679 N N . GLU A 1 21 ? 16.123 40.038 2.078 1.00 0.00 21 GLU A N 2
ATOM 1680 C CA . GLU A 1 21 ? 15.866 38.868 2.905 1.00 0.00 21 GLU A CA 2
ATOM 1681 C C . GLU A 1 21 ? 16.423 37.588 2.287 1.00 0.00 21 GLU A C 2
ATOM 1682 O O . GLU A 1 21 ? 16.119 36.495 2.761 1.00 0.00 21 GLU A O 2
ATOM 1694 N N . VAL A 1 22 ? 17.241 37.695 1.231 1.00 0.00 22 VAL A N 2
ATOM 1695 C CA . VAL A 1 22 ? 17.928 36.526 0.692 1.00 0.00 22 VAL A CA 2
ATOM 1696 C C . VAL A 1 22 ? 18.895 36.008 1.760 1.00 0.00 22 VAL A C 2
ATOM 1697 O O . VAL A 1 22 ? 19.248 34.830 1.762 1.00 0.00 22 VAL A O 2
ATOM 1710 N N . GLY A 1 23 ? 19.325 36.884 2.678 1.00 0.00 23 GLY A N 2
ATOM 1711 C CA . GLY A 1 23 ? 20.194 36.497 3.783 1.00 0.00 23 GLY A CA 2
ATOM 1712 C C . GLY A 1 23 ? 19.466 35.604 4.785 1.00 0.00 23 GLY A C 2
ATOM 1713 O O . GLY A 1 23 ? 20.103 34.992 5.641 1.00 0.00 23 GLY A O 2
ATOM 1717 N N . LYS A 1 24 ? 18.133 35.517 4.689 1.00 0.00 24 LYS A N 2
ATOM 1718 C CA . LYS A 1 24 ? 17.336 34.647 5.544 1.00 0.00 24 LYS A CA 2
ATOM 1719 C C . LYS A 1 24 ? 17.302 33.227 4.979 1.00 0.00 24 LYS A C 2
ATOM 1720 O O . LYS A 1 24 ? 16.586 32.376 5.502 1.00 0.00 24 LYS A O 2
ATOM 1739 N N . ILE A 1 25 ? 18.069 32.971 3.912 1.00 0.00 25 ILE A N 2
ATOM 1740 C CA . ILE A 1 25 ? 18.172 31.651 3.306 1.00 0.00 25 ILE A CA 2
ATOM 1741 C C . ILE A 1 25 ? 19.637 31.284 3.058 1.00 0.00 25 ILE A C 2
ATOM 1742 O O . ILE A 1 25 ? 20.011 30.122 3.204 1.00 0.00 25 ILE A O 2
ATOM 1758 N N . LEU A 1 26 ? 20.463 32.270 2.686 1.00 0.00 26 LEU A N 2
ATOM 1759 C CA . LEU A 1 26 ? 21.860 32.059 2.322 1.00 0.00 26 LEU A CA 2
ATOM 1760 C C . LEU A 1 26 ? 22.828 32.766 3.276 1.00 0.00 26 LEU A C 2
ATOM 1761 O O . LEU A 1 26 ? 24.017 32.856 2.981 1.00 0.00 26 LEU A O 2
ATOM 1777 N N . GLY A 1 27 ? 22.331 33.277 4.409 1.00 0.00 27 GLY A N 2
ATOM 1778 C CA . GLY A 1 27 ? 23.118 34.110 5.308 1.00 0.00 27 GLY A CA 2
ATOM 1779 C C . GLY A 1 27 ? 24.254 33.369 6.012 1.00 0.00 27 GLY A C 2
ATOM 1780 O O . GLY A 1 27 ? 25.138 34.015 6.578 1.00 0.00 27 GLY A O 2
ATOM 1784 N N . ASN A 1 28 ? 24.252 32.032 5.992 1.00 0.00 28 ASN A N 2
ATOM 1785 C CA . ASN A 1 28 ? 25.308 31.254 6.622 1.00 0.00 28 ASN A CA 2
ATOM 1786 C C . ASN A 1 28 ? 25.384 29.862 5.998 1.00 0.00 28 ASN A C 2
ATOM 1787 O O . ASN A 1 28 ? 24.658 28.958 6.413 1.00 0.00 28 ASN A O 2
ATOM 1798 N N . ARG A 1 29 ? 26.264 29.693 5.005 1.00 0.00 29 ARG A N 2
ATOM 1799 C CA . ARG A 1 29 ? 26.485 28.420 4.322 1.00 0.00 29 ARG A CA 2
ATOM 1800 C C . ARG A 1 29 ? 25.185 27.784 3.821 1.00 0.00 29 ARG A C 2
ATOM 1801 O O . ARG A 1 29 ? 25.122 26.570 3.642 1.00 0.00 29 ARG A O 2
ATOM 1822 N N . ALA A 1 30 ? 24.152 28.604 3.601 1.00 0.00 30 ALA A N 2
ATOM 1823 C CA . ALA A 1 30 ? 22.824 28.147 3.210 1.00 0.00 30 ALA A CA 2
ATOM 1824 C C . ALA A 1 30 ? 22.254 27.104 4.174 1.00 0.00 30 ALA A C 2
ATOM 1825 O O . ALA A 1 30 ? 21.388 26.318 3.792 1.00 0.00 30 ALA A O 2
ATOM 1832 N N . ALA A 1 31 ? 22.730 27.088 5.423 1.00 0.00 31 ALA A N 2
ATOM 1833 C CA . ALA A 1 31 ? 22.281 26.118 6.411 1.00 0.00 31 ALA A CA 2
ATOM 1834 C C . ALA A 1 31 ? 20.794 26.279 6.720 1.00 0.00 31 ALA A C 2
ATOM 1835 O O . ALA A 1 31 ? 20.142 25.321 7.128 1.00 0.00 31 ALA A O 2
ATOM 1842 N N . VAL A 1 32 ? 20.248 27.484 6.524 1.00 0.00 32 VAL A N 2
ATOM 1843 C CA . VAL A 1 32 ? 18.827 27.722 6.733 1.00 0.00 32 VAL A CA 2
ATOM 1844 C C . VAL A 1 32 ? 18.025 27.107 5.587 1.00 0.00 32 VAL A C 2
ATOM 1845 O O . VAL A 1 32 ? 16.894 26.666 5.791 1.00 0.00 32 VAL A O 2
ATOM 1858 N N . LYS A 1 33 ? 18.598 27.065 4.382 1.00 0.00 33 LYS A N 2
ATOM 1859 C CA . LYS A 1 33 ? 17.935 26.453 3.245 1.00 0.00 33 LYS A CA 2
ATOM 1860 C C . LYS A 1 33 ? 17.857 24.945 3.460 1.00 0.00 33 LYS A C 2
ATOM 1861 O O . LYS A 1 33 ? 16.854 24.318 3.123 1.00 0.00 33 LYS A O 2
ATOM 1880 N N . LYS A 1 34 ? 18.919 24.363 4.028 1.00 0.00 34 LYS A N 2
ATOM 1881 C CA . LYS A 1 34 ? 18.980 22.937 4.329 1.00 0.00 34 LYS A CA 2
ATOM 1882 C C . LYS A 1 34 ? 18.012 22.560 5.447 1.00 0.00 34 LYS A C 2
ATOM 1883 O O . LYS A 1 34 ? 17.601 21.405 5.543 1.00 0.00 34 LYS A O 2
ATOM 1902 N N . HIS A 1 35 ? 17.634 23.527 6.297 1.00 0.00 35 HIS A N 2
ATOM 1903 C CA . HIS A 1 35 ? 16.698 23.282 7.386 1.00 0.00 35 HIS A CA 2
ATOM 1904 C C . HIS A 1 35 ? 15.304 23.005 6.834 1.00 0.00 35 HIS A C 2
ATOM 1905 O O . HIS A 1 35 ? 14.567 22.190 7.382 1.00 0.00 35 HIS A O 2
ATOM 1920 N N . ILE A 1 36 ? 14.934 23.684 5.747 1.00 0.00 36 ILE A N 2
ATOM 1921 C CA . ILE A 1 36 ? 13.638 23.491 5.110 1.00 0.00 36 ILE A CA 2
ATOM 1922 C C . ILE A 1 36 ? 13.655 22.228 4.252 1.00 0.00 36 ILE A C 2
ATOM 1923 O O . ILE A 1 36 ? 12.627 21.577 4.074 1.00 0.00 36 ILE A O 2
ATOM 1939 N N . GLU A 1 37 ? 14.826 21.870 3.712 1.00 0.00 37 GLU A N 2
ATOM 1940 C CA . GLU A 1 37 ? 14.961 20.680 2.883 1.00 0.00 37 GLU A CA 2
ATOM 1941 C C . GLU A 1 37 ? 14.813 19.403 3.705 1.00 0.00 37 GLU A C 2
ATOM 1942 O O . GLU A 1 37 ? 14.261 18.424 3.212 1.00 0.00 37 GLU A O 2
ATOM 1954 N N . ARG A 1 38 ? 15.294 19.398 4.957 1.00 0.00 38 ARG A N 2
ATOM 1955 C CA . ARG A 1 38 ? 15.147 18.225 5.817 1.00 0.00 38 ARG A CA 2
ATOM 1956 C C . ARG A 1 38 ? 13.788 18.224 6.514 1.00 0.00 38 ARG A C 2
ATOM 1957 O O . ARG A 1 38 ? 13.378 17.202 7.056 1.00 0.00 38 ARG A O 2
ATOM 1978 N N . GLN A 1 39 ? 13.089 19.363 6.503 1.00 0.00 39 GLN A N 2
ATOM 1979 C CA . GLN A 1 39 ? 11.780 19.485 7.127 1.00 0.00 39 GLN A CA 2
ATOM 1980 C C . GLN A 1 39 ? 10.692 18.875 6.249 1.00 0.00 39 GLN A C 2
ATOM 1981 O O . GLN A 1 39 ? 9.684 18.389 6.760 1.00 0.00 39 GLN A O 2
ATOM 1995 N N . PHE A 1 40 ? 10.892 18.900 4.925 1.00 0.00 40 PHE A N 2
ATOM 1996 C CA . PHE A 1 40 ? 9.911 18.398 3.974 1.00 0.00 40 PHE A CA 2
ATOM 1997 C C . PHE A 1 40 ? 10.471 17.414 2.948 1.00 0.00 40 PHE A C 2
ATOM 1998 O O . PHE A 1 40 ? 9.775 17.027 2.011 1.00 0.00 40 PHE A O 2
ATOM 2015 N N . ASN A 1 41 ? 11.737 17.013 3.128 1.00 0.00 41 ASN A N 2
ATOM 2016 C CA . ASN A 1 41 ? 12.459 16.135 2.215 1.00 0.00 41 ASN A CA 2
ATOM 2017 C C . ASN A 1 41 ? 12.492 16.711 0.794 1.00 0.00 41 ASN A C 2
ATOM 2018 O O . ASN A 1 41 ? 12.699 15.982 -0.177 1.00 0.00 41 ASN A O 2
ATOM 2029 N N . CYS A 1 42 ? 12.282 18.025 0.671 1.00 0.00 42 CYS A N 2
ATOM 2030 C CA . CYS A 1 42 ? 12.318 18.727 -0.600 1.00 0.00 42 CYS A CA 2
ATOM 2031 C C . CYS A 1 42 ? 13.731 19.240 -0.877 1.00 0.00 42 CYS A C 2
ATOM 2032 O O . CYS A 1 42 ? 14.654 19.005 -0.097 1.00 0.00 42 CYS A O 2
ATOM 2040 N N . VAL A 1 43 ? 13.897 19.944 -1.997 1.00 0.00 43 VAL A N 2
ATOM 2041 C CA . VAL A 1 43 ? 15.149 20.591 -2.367 1.00 0.00 43 VAL A CA 2
ATOM 2042 C C . VAL A 1 43 ? 14.817 22.020 -2.780 1.00 0.00 43 VAL A C 2
ATOM 2043 O O . VAL A 1 43 ? 13.752 22.263 -3.346 1.00 0.00 43 VAL A O 2
ATOM 2056 N N . ILE A 1 44 ? 15.718 22.968 -2.500 1.00 0.00 44 ILE A N 2
ATOM 2057 C CA . ILE A 1 44 ? 15.498 24.373 -2.824 1.00 0.00 44 ILE A CA 2
ATOM 2058 C C . ILE A 1 44 ? 16.743 24.955 -3.484 1.00 0.00 44 ILE A C 2
ATOM 2059 O O . ILE A 1 44 ? 17.867 24.593 -3.139 1.00 0.00 44 ILE A O 2
ATOM 2075 N N . THR A 1 45 ? 16.538 25.863 -4.441 1.00 0.00 45 THR A N 2
ATOM 2076 C CA . THR A 1 45 ? 17.623 26.508 -5.166 1.00 0.00 45 THR A CA 2
ATOM 2077 C C . THR A 1 45 ? 17.428 27.994 -5.429 1.00 0.00 45 THR A C 2
ATOM 2078 O O . THR A 1 45 ? 16.534 28.379 -6.179 1.00 0.00 45 THR A O 2
ATOM 2089 N N . VAL A 1 46 ? 18.265 28.834 -4.816 1.00 0.00 46 VAL A N 2
ATOM 2090 C CA . VAL A 1 46 ? 18.249 30.260 -5.088 1.00 0.00 46 VAL A CA 2
ATOM 2091 C C . VAL A 1 46 ? 19.089 30.537 -6.331 1.00 0.00 46 VAL A C 2
ATOM 2092 O O . VAL A 1 46 ? 20.141 29.930 -6.520 1.00 0.00 46 VAL A O 2
ATOM 2105 N N . HIS A 1 47 ? 18.628 31.458 -7.182 1.00 0.00 47 HIS A N 2
ATOM 2106 C CA . HIS A 1 47 ? 19.302 31.786 -8.428 1.00 0.00 47 HIS A CA 2
ATOM 2107 C C . HIS A 1 47 ? 19.815 33.222 -8.406 1.00 0.00 47 HIS A C 2
ATOM 2108 O O . HIS A 1 47 ? 19.296 34.083 -9.112 1.00 0.00 47 HIS A O 2
ATOM 2123 N N . THR A 1 48 ? 20.843 33.483 -7.592 1.00 0.00 48 THR A N 2
ATOM 2124 C CA . THR A 1 48 ? 21.484 34.796 -7.525 1.00 0.00 48 THR A CA 2
ATOM 2125 C C . THR A 1 48 ? 22.144 35.231 -8.832 1.00 0.00 48 THR A C 2
ATOM 2126 O O . THR A 1 48 ? 22.557 36.381 -8.971 1.00 0.00 48 THR A O 2
ATOM 2137 N N . GLU A 1 49 ? 22.239 34.302 -9.787 1.00 0.00 49 GLU A N 2
ATOM 2138 C CA . GLU A 1 49 ? 22.687 34.569 -11.147 1.00 0.00 49 GLU A CA 2
ATOM 2139 C C . GLU A 1 49 ? 21.604 35.333 -11.921 1.00 0.00 49 GLU A C 2
ATOM 2140 O O . GLU A 1 49 ? 21.779 35.635 -13.100 1.00 0.00 49 GLU A O 2
ATOM 2152 N N . VAL A 1 50 ? 20.489 35.644 -11.255 1.00 0.00 50 VAL A N 2
ATOM 2153 C CA . VAL A 1 50 ? 19.380 36.408 -11.815 1.00 0.00 50 VAL A CA 2
ATOM 2154 C C . VAL A 1 50 ? 18.934 37.523 -10.880 1.00 0.00 50 VAL A C 2
ATOM 2155 O O . VAL A 1 50 ? 18.929 37.349 -9.663 1.00 0.00 50 VAL A O 2
ATOM 2168 N N . GLN A 1 51 ? 18.556 38.671 -11.451 1.00 0.00 51 GLN A N 2
ATOM 2169 C CA . GLN A 1 51 ? 18.042 39.807 -10.704 1.00 0.00 51 GLN A CA 2
ATOM 2170 C C . GLN A 1 51 ? 16.986 40.525 -11.539 1.00 0.00 51 GLN A C 2
ATOM 2171 O O . GLN A 1 51 ? 17.263 40.967 -12.654 1.00 0.00 51 GLN A O 2
ATOM 2185 N N . SER A 1 52 ? 15.778 40.636 -10.991 1.00 0.00 52 SER A N 2
ATOM 2186 C CA . SER A 1 52 ? 14.685 41.345 -11.645 1.00 0.00 52 SER A CA 2
ATOM 2187 C C . SER A 1 52 ? 14.870 42.852 -11.505 1.00 0.00 52 SER A C 2
ATOM 2188 O O . SER A 1 52 ? 15.669 43.313 -10.689 1.00 0.00 52 SER A O 2
ATOM 2196 N N . SER A 1 53 ? 14.127 43.625 -12.299 1.00 0.00 53 SER A N 2
ATOM 2197 C CA . SER A 1 53 ? 14.205 45.081 -12.287 1.00 0.00 53 SER A CA 2
ATOM 2198 C C . SER A 1 53 ? 13.727 45.645 -10.951 1.00 0.00 53 SER A C 2
ATOM 2199 O O . SER A 1 53 ? 14.016 46.799 -10.636 1.00 0.00 53 SER A O 2
ATOM 2207 N N . PHE A 1 54 ? 13.003 44.842 -10.165 1.00 0.00 54 PHE A N 2
ATOM 2208 C CA . PHE A 1 54 ? 12.558 45.224 -8.836 1.00 0.00 54 PHE A CA 2
ATOM 2209 C C . PHE A 1 54 ? 13.516 44.918 -7.682 1.00 0.00 54 PHE A C 2
ATOM 2210 O O . PHE A 1 54 ? 13.158 45.072 -6.515 1.00 0.00 54 PHE A O 2
ATOM 2227 N N . GLY A 1 55 ? 14.742 44.489 -7.999 1.00 0.00 55 GLY A N 2
ATOM 2228 C CA . GLY A 1 55 ? 15.763 44.243 -6.988 1.00 0.00 55 GLY A CA 2
ATOM 2229 C C . GLY A 1 55 ? 15.491 42.977 -6.183 1.00 0.00 55 GLY A C 2
ATOM 2230 O O . GLY A 1 55 ? 15.666 42.976 -4.963 1.00 0.00 55 GLY A O 2
ATOM 2234 N N . ALA A 1 56 ? 15.060 41.902 -6.851 1.00 0.00 56 ALA A N 2
ATOM 2235 C CA . ALA A 1 56 ? 14.724 40.656 -6.174 1.00 0.00 56 ALA A CA 2
ATOM 2236 C C . ALA A 1 56 ? 15.322 39.435 -6.869 1.00 0.00 56 ALA A C 2
ATOM 2237 O O . ALA A 1 56 ? 15.524 39.427 -8.085 1.00 0.00 56 ALA A O 2
ATOM 2244 N N . THR A 1 57 ? 15.597 38.403 -6.069 1.00 0.00 57 THR A N 2
ATOM 2245 C CA . THR A 1 57 ? 16.158 37.138 -6.510 1.00 0.00 57 THR A CA 2
ATOM 2246 C C . THR A 1 57 ? 15.124 36.017 -6.616 1.00 0.00 57 THR A C 2
ATOM 2247 O O . THR A 1 57 ? 14.369 35.803 -5.668 1.00 0.00 57 THR A O 2
ATOM 2258 N N . PRO A 1 58 ? 15.068 35.293 -7.741 1.00 0.00 58 PRO A N 2
ATOM 2259 C CA . PRO A 1 58 ? 14.157 34.178 -7.917 1.00 0.00 58 PRO A CA 2
ATOM 2260 C C . PRO A 1 58 ? 14.708 32.923 -7.240 1.00 0.00 58 PRO A C 2
ATOM 2261 O O . PRO A 1 58 ? 15.919 32.763 -7.090 1.00 0.00 58 PRO A O 2
ATOM 2272 N N . VAL A 1 59 ? 13.801 32.030 -6.840 1.00 0.00 59 VAL A N 2
ATOM 2273 C CA . VAL A 1 59 ? 14.131 30.752 -6.222 1.00 0.00 59 VAL A CA 2
ATOM 2274 C C . VAL A 1 59 ? 13.267 29.613 -6.743 1.00 0.00 59 VAL A C 2
ATOM 2275 O O . VAL A 1 59 ? 12.155 29.847 -7.212 1.00 0.00 59 VAL A O 2
ATOM 2288 N N . GLU A 1 60 ? 13.778 28.385 -6.654 1.00 0.00 60 GLU A N 2
ATOM 2289 C CA . GLU A 1 60 ? 13.078 27.185 -7.087 1.00 0.00 60 GLU A CA 2
ATOM 2290 C C . GLU A 1 60 ? 12.937 26.189 -5.940 1.00 0.00 60 GLU A C 2
ATOM 2291 O O . GLU A 1 60 ? 13.724 26.202 -4.997 1.00 0.00 60 GLU A O 2
ATOM 2303 N N . ILE A 1 61 ? 11.923 25.327 -6.038 1.00 0.00 61 ILE A N 2
ATOM 2304 C CA . ILE A 1 61 ? 11.669 24.261 -5.083 1.00 0.00 61 ILE A CA 2
ATOM 2305 C C . ILE A 1 61 ? 11.376 22.979 -5.857 1.00 0.00 61 ILE A C 2
ATOM 2306 O O . ILE A 1 61 ? 10.776 23.035 -6.930 1.00 0.00 61 ILE A O 2
ATOM 2322 N N . VAL A 1 62 ? 11.802 21.836 -5.317 1.00 0.00 62 VAL A N 2
ATOM 2323 C CA . VAL A 1 62 ? 11.617 20.537 -5.949 1.00 0.00 62 VAL A CA 2
ATOM 2324 C C . VAL A 1 62 ? 11.247 19.480 -4.920 1.00 0.00 62 VAL A C 2
ATOM 2325 O O . VAL A 1 62 ? 11.820 19.448 -3.830 1.00 0.00 62 VAL A O 2
ATOM 2338 N N . ALA A 1 63 ? 10.291 18.607 -5.255 1.00 0.00 63 ALA A N 2
ATOM 2339 C CA . ALA A 1 63 ? 9.871 17.525 -4.379 1.00 0.00 63 ALA A CA 2
ATOM 2340 C C . ALA A 1 63 ? 9.167 16.437 -5.184 1.00 0.00 63 ALA A C 2
ATOM 2341 O O . ALA A 1 63 ? 8.759 16.665 -6.323 1.00 0.00 63 ALA A O 2
ATOM 2348 N N . GLN A 1 64 ? 9.019 15.250 -4.594 1.00 0.00 64 GLN A N 2
ATOM 2349 C CA . GLN A 1 64 ? 8.375 14.129 -5.264 1.00 0.00 64 GLN A CA 2
ATOM 2350 C C . GLN A 1 64 ? 6.852 14.282 -5.287 1.00 0.00 64 GLN A C 2
ATOM 2351 O O . GLN A 1 64 ? 6.184 13.585 -6.048 1.00 0.00 64 GLN A O 2
ATOM 2365 N N . ASN A 1 65 ? 6.295 15.178 -4.465 1.00 0.00 65 ASN A N 2
ATOM 2366 C CA . ASN A 1 65 ? 4.850 15.365 -4.360 1.00 0.00 65 ASN A CA 2
ATOM 2367 C C . ASN A 1 65 ? 4.515 16.826 -4.047 1.00 0.00 65 ASN A C 2
ATOM 2368 O O . ASN A 1 65 ? 5.334 17.538 -3.463 1.00 0.00 65 ASN A O 2
ATOM 2379 N N . LYS A 1 66 ? 3.315 17.275 -4.425 1.00 0.00 66 LYS A N 2
ATOM 2380 C CA . LYS A 1 66 ? 2.862 18.623 -4.111 1.00 0.00 66 LYS A CA 2
ATOM 2381 C C . LYS A 1 66 ? 2.670 18.788 -2.604 1.00 0.00 66 LYS A C 2
ATOM 2382 O O . LYS A 1 66 ? 2.793 19.894 -2.082 1.00 0.00 66 LYS A O 2
ATOM 2401 N N . GLU A 1 67 ? 2.372 17.687 -1.912 1.00 0.00 67 GLU A N 2
ATOM 2402 C CA . GLU A 1 67 ? 2.190 17.672 -0.468 1.00 0.00 67 GLU A CA 2
ATOM 2403 C C . GLU A 1 67 ? 3.506 17.909 0.273 1.00 0.00 67 GLU A C 2
ATOM 2404 O O . GLU A 1 67 ? 3.513 17.976 1.501 1.00 0.00 67 GLU A O 2
ATOM 2416 N N . GLN A 1 68 ? 4.620 18.039 -0.460 1.00 0.00 68 GLN A N 2
ATOM 2417 C CA . GLN A 1 68 ? 5.911 18.365 0.126 1.00 0.00 68 GLN A CA 2
ATOM 2418 C C . GLN A 1 68 ? 6.505 19.612 -0.527 1.00 0.00 68 GLN A C 2
ATOM 2419 O O . GLN A 1 68 ? 7.329 20.290 0.083 1.00 0.00 68 GLN A O 2
ATOM 2433 N N . CYS A 1 69 ? 6.098 19.926 -1.762 1.00 0.00 69 CYS A N 2
ATOM 2434 C CA . CYS A 1 69 ? 6.627 21.081 -2.474 1.00 0.00 69 CYS A CA 2
ATOM 2435 C C . CYS A 1 69 ? 5.917 22.349 -1.998 1.00 0.00 69 CYS A C 2
ATOM 2436 O O . CYS A 1 69 ? 6.543 23.393 -1.837 1.00 0.00 69 CYS A O 2
ATOM 2444 N N . GLN A 1 70 ? 4.602 22.258 -1.770 1.00 0.00 70 GLN A N 2
ATOM 2445 C CA . GLN A 1 70 ? 3.809 23.403 -1.335 1.00 0.00 70 GLN A CA 2
ATOM 2446 C C . GLN A 1 70 ? 4.096 23.762 0.119 1.00 0.00 70 GLN A C 2
ATOM 2447 O O . GLN A 1 70 ? 3.970 24.924 0.505 1.00 0.00 70 GLN A O 2
ATOM 2461 N N . GLU A 1 71 ? 4.486 22.782 0.935 1.00 0.00 71 GLU A N 2
ATOM 2462 C CA . GLU A 1 71 ? 4.757 23.038 2.338 1.00 0.00 71 GLU A CA 2
ATOM 2463 C C . GLU A 1 71 ? 6.055 23.827 2.490 1.00 0.00 71 GLU A C 2
ATOM 2464 O O . GLU A 1 71 ? 6.189 24.626 3.414 1.00 0.00 71 GLU A O 2
ATOM 2476 N N . ALA A 1 72 ? 7.014 23.606 1.585 1.00 0.00 72 ALA A N 2
ATOM 2477 C CA . ALA A 1 72 ? 8.262 24.350 1.580 1.00 0.00 72 ALA A CA 2
ATOM 2478 C C . ALA A 1 72 ? 8.066 25.725 0.939 1.00 0.00 72 ALA A C 2
ATOM 2479 O O . ALA A 1 72 ? 8.772 26.671 1.273 1.00 0.00 72 ALA A O 2
ATOM 2486 N N . ARG A 1 73 ? 7.102 25.838 0.015 1.00 0.00 73 ARG A N 2
ATOM 2487 C CA . ARG A 1 73 ? 6.802 27.095 -0.654 1.00 0.00 73 ARG A CA 2
ATOM 2488 C C . ARG A 1 73 ? 6.143 28.080 0.299 1.00 0.00 73 ARG A C 2
ATOM 2489 O O . ARG A 1 73 ? 6.456 29.267 0.272 1.00 0.00 73 ARG A O 2
ATOM 2510 N N . ASN A 1 74 ? 5.235 27.589 1.141 1.00 0.00 74 ASN A N 2
ATOM 2511 C CA . ASN A 1 74 ? 4.528 28.427 2.092 1.00 0.00 74 ASN A CA 2
ATOM 2512 C C . ASN A 1 74 ? 5.361 28.731 3.340 1.00 0.00 74 ASN A C 2
ATOM 2513 O O . ASN A 1 74 ? 4.983 29.596 4.127 1.00 0.00 74 ASN A O 2
ATOM 2524 N N . ALA A 1 75 ? 6.489 28.035 3.530 1.00 0.00 75 ALA A N 2
ATOM 2525 C CA . ALA A 1 75 ? 7.345 28.276 4.681 1.00 0.00 75 ALA A CA 2
ATOM 2526 C C . ALA A 1 75 ? 8.299 29.441 4.427 1.00 0.00 75 ALA A C 2
ATOM 2527 O O . ALA A 1 75 ? 8.656 30.153 5.362 1.00 0.00 75 ALA A O 2
ATOM 2534 N N . VAL A 1 76 ? 8.720 29.652 3.175 1.00 0.00 76 VAL A N 2
ATOM 2535 C CA . VAL A 1 76 ? 9.707 30.677 2.851 1.00 0.00 76 VAL A CA 2
ATOM 2536 C C . VAL A 1 76 ? 9.046 32.052 2.767 1.00 0.00 76 VAL A C 2
ATOM 2537 O O . VAL A 1 76 ? 9.730 33.072 2.719 1.00 0.00 76 VAL A O 2
ATOM 2550 N N . MET A 1 77 ? 7.710 32.096 2.753 1.00 0.00 77 MET A N 2
ATOM 2551 C CA . MET A 1 77 ? 6.991 33.354 2.621 1.00 0.00 77 MET A CA 2
ATOM 2552 C C . MET A 1 77 ? 6.804 34.091 3.946 1.00 0.00 77 MET A C 2
ATOM 2553 O O . MET A 1 77 ? 6.312 35.216 3.945 1.00 0.00 77 MET A O 2
ATOM 2567 N N . SER A 1 78 ? 7.182 33.486 5.078 1.00 0.00 78 SER A N 2
ATOM 2568 C CA . SER A 1 78 ? 7.020 34.155 6.368 1.00 0.00 78 SER A CA 2
ATOM 2569 C C . SER A 1 78 ? 7.935 33.582 7.451 1.00 0.00 78 SER A C 2
ATOM 2570 O O . SER A 1 78 ? 8.457 34.336 8.272 1.00 0.00 78 SER A O 2
ATOM 2578 N N . LEU A 1 79 ? 8.133 32.258 7.465 1.00 0.00 79 LEU A N 2
ATOM 2579 C CA . LEU A 1 79 ? 8.938 31.615 8.493 1.00 0.00 79 LEU A CA 2
ATOM 2580 C C . LEU A 1 79 ? 10.417 31.657 8.131 1.00 0.00 79 LEU A C 2
ATOM 2581 O O . LEU A 1 79 ? 11.250 32.048 8.947 1.00 0.00 79 LEU A O 2
ATOM 2597 N N . MET A 1 80 ? 10.728 31.247 6.898 1.00 0.00 80 MET A N 2
ATOM 2598 C CA . MET A 1 80 ? 12.074 31.154 6.343 1.00 0.00 80 MET A CA 2
ATOM 2599 C C . MET A 1 80 ? 13.026 30.304 7.196 1.00 0.00 80 MET A C 2
ATOM 2600 O O . MET A 1 80 ? 14.191 30.159 6.837 1.00 0.00 80 MET A O 2
ATOM 2614 N N . GLN A 1 81 ? 12.542 29.746 8.312 1.00 0.00 81 GLN A N 2
ATOM 2615 C CA . GLN A 1 81 ? 13.319 28.947 9.254 1.00 0.00 81 GLN A CA 2
ATOM 2616 C C . GLN A 1 81 ? 14.598 29.652 9.724 1.00 0.00 81 GLN A C 2
ATOM 2617 O O . GLN A 1 81 ? 15.512 29.007 10.234 1.00 0.00 81 GLN A O 2
ATOM 2631 N N . SER A 1 82 ? 14.665 30.978 9.552 1.00 0.00 82 SER A N 2
ATOM 2632 C CA . SER A 1 82 ? 15.838 31.781 9.880 1.00 0.00 82 SER A CA 2
ATOM 2633 C C . SER A 1 82 ? 15.866 32.186 11.357 1.00 0.00 82 SER A C 2
ATOM 2634 O O . SER A 1 82 ? 16.709 32.980 11.769 1.00 0.00 82 SER A O 2
ATOM 2642 N N . HIS A 1 83 ? 14.948 31.648 12.165 1.00 0.00 83 HIS A N 2
ATOM 2643 C CA . HIS A 1 83 ? 14.855 31.974 13.581 1.00 0.00 83 HIS A CA 2
ATOM 2644 C C . HIS A 1 83 ? 16.124 31.576 14.335 1.00 0.00 83 HIS A C 2
ATOM 2645 O O . HIS A 1 83 ? 16.781 30.595 13.989 1.00 0.00 83 HIS A O 2
ATOM 2660 N N . GLN A 1 84 ? 16.458 32.348 15.373 1.00 0.00 84 GLN A N 2
ATOM 2661 C CA . GLN A 1 84 ? 17.664 32.146 16.170 1.00 0.00 84 GLN A CA 2
ATOM 2662 C C . GLN A 1 84 ? 17.482 31.072 17.248 1.00 0.00 84 GLN A C 2
ATOM 2663 O O . GLN A 1 84 ? 18.283 30.985 18.179 1.00 0.00 84 GLN A O 2
ATOM 2677 N N . ASP A 1 85 ? 16.431 30.252 17.136 1.00 0.00 85 ASP A N 2
ATOM 2678 C CA . ASP A 1 85 ? 16.160 29.166 18.071 1.00 0.00 85 ASP A CA 2
ATOM 2679 C C . ASP A 1 85 ? 15.922 29.583 19.523 1.00 0.00 85 ASP A C 2
ATOM 2680 O O . ASP A 1 85 ? 16.193 28.817 20.452 1.00 0.00 85 ASP A O 2
ATOM 2689 N N . LYS A 1 86 ? 15.413 30.805 19.721 1.00 0.00 86 LYS A N 2
ATOM 2690 C CA . LYS A 1 86 ? 15.092 31.335 21.040 1.00 0.00 86 LYS A CA 2
ATOM 2691 C C . LYS A 1 86 ? 14.010 30.496 21.722 1.00 0.00 86 LYS A C 2
ATOM 2692 O O . LYS A 1 86 ? 13.168 29.912 21.000 1.00 0.00 86 LYS A O 2
ATOM 2711 N N . SER A 1 1 ? -3.144 0.739 -11.934 1.00 0.00 1 SER A N 3
ATOM 2712 C CA . SER A 1 1 ? -1.827 1.181 -12.434 1.00 0.00 1 SER A CA 3
ATOM 2713 C C . SER A 1 1 ? -1.571 2.638 -12.059 1.00 0.00 1 SER A C 3
ATOM 2714 O O . SER A 1 1 ? -2.510 3.398 -11.828 1.00 0.00 1 SER A O 3
ATOM 2722 N N . GLY A 1 2 ? -0.295 3.032 -11.997 1.00 0.00 2 GLY A N 3
ATOM 2723 C CA . GLY A 1 2 ? 0.098 4.384 -11.628 1.00 0.00 2 GLY A CA 3
ATOM 2724 C C . GLY A 1 2 ? 1.615 4.541 -11.640 1.00 0.00 2 GLY A C 3
ATOM 2725 O O . GLY A 1 2 ? 2.339 3.592 -11.947 1.00 0.00 2 GLY A O 3
ATOM 2729 N N . SER A 1 3 ? 2.099 5.741 -11.307 1.00 0.00 3 SER A N 3
ATOM 2730 C CA . SER A 1 3 ? 3.530 6.027 -11.274 1.00 0.00 3 SER A CA 3
ATOM 2731 C C . SER A 1 3 ? 4.219 5.245 -10.162 1.00 0.00 3 SER A C 3
ATOM 2732 O O . SER A 1 3 ? 3.595 4.874 -9.168 1.00 0.00 3 SER A O 3
ATOM 2740 N N . HIS A 1 4 ? 5.522 4.991 -10.330 1.00 0.00 4 HIS A N 3
ATOM 2741 C CA . HIS A 1 4 ? 6.319 4.278 -9.346 1.00 0.00 4 HIS A CA 3
ATOM 2742 C C . HIS A 1 4 ? 6.611 5.163 -8.137 1.00 0.00 4 HIS A C 3
ATOM 2743 O O . HIS A 1 4 ? 6.429 6.380 -8.182 1.00 0.00 4 HIS A O 3
ATOM 2758 N N . MET A 1 5 ? 7.070 4.539 -7.050 1.00 0.00 5 MET A N 3
ATOM 2759 C CA . MET A 1 5 ? 7.392 5.229 -5.808 1.00 0.00 5 MET A CA 3
ATOM 2760 C C . MET A 1 5 ? 8.769 5.899 -5.850 1.00 0.00 5 MET A C 3
ATOM 2761 O O . MET A 1 5 ? 9.207 6.459 -4.844 1.00 0.00 5 MET A O 3
ATOM 2775 N N . LYS A 1 6 ? 9.458 5.852 -6.994 1.00 0.00 6 LYS A N 3
ATOM 2776 C CA . LYS A 1 6 ? 10.807 6.393 -7.120 1.00 0.00 6 LYS A CA 3
ATOM 2777 C C . LYS A 1 6 ? 11.071 6.974 -8.510 1.00 0.00 6 LYS A C 3
ATOM 2778 O O . LYS A 1 6 ? 12.222 7.067 -8.934 1.00 0.00 6 LYS A O 3
ATOM 2797 N N . THR A 1 7 ? 10.016 7.367 -9.230 1.00 0.00 7 THR A N 3
ATOM 2798 C CA . THR A 1 7 ? 10.140 7.955 -10.557 1.00 0.00 7 THR A CA 3
ATOM 2799 C C . THR A 1 7 ? 10.996 9.217 -10.626 1.00 0.00 7 THR A C 3
ATOM 2800 O O . THR A 1 7 ? 11.085 9.969 -9.657 1.00 0.00 7 THR A O 3
ATOM 2811 N N . CYS A 1 8 ? 11.629 9.454 -11.781 1.00 0.00 8 CYS A N 3
ATOM 2812 C CA . CYS A 1 8 ? 12.479 10.619 -11.988 1.00 0.00 8 CYS A CA 3
ATOM 2813 C C . CYS A 1 8 ? 11.638 11.898 -12.078 1.00 0.00 8 CYS A C 3
ATOM 2814 O O . CYS A 1 8 ? 12.167 13.001 -11.968 1.00 0.00 8 CYS A O 3
ATOM 2822 N N . VAL A 1 9 ? 10.325 11.757 -12.280 1.00 0.00 9 VAL A N 3
ATOM 2823 C CA . VAL A 1 9 ? 9.418 12.894 -12.343 1.00 0.00 9 VAL A CA 3
ATOM 2824 C C . VAL A 1 9 ? 9.303 13.540 -10.966 1.00 0.00 9 VAL A C 3
ATOM 2825 O O . VAL A 1 9 ? 9.212 12.838 -9.960 1.00 0.00 9 VAL A O 3
ATOM 2838 N N . VAL A 1 10 ? 9.305 14.876 -10.926 1.00 0.00 10 VAL A N 3
ATOM 2839 C CA . VAL A 1 10 ? 9.249 15.629 -9.679 1.00 0.00 10 VAL A CA 3
ATOM 2840 C C . VAL A 1 10 ? 8.477 16.924 -9.916 1.00 0.00 10 VAL A C 3
ATOM 2841 O O . VAL A 1 10 ? 8.381 17.409 -11.043 1.00 0.00 10 VAL A O 3
ATOM 2854 N N . GLU A 1 11 ? 7.926 17.477 -8.836 1.00 0.00 11 GLU A N 3
ATOM 2855 C CA . GLU A 1 11 ? 7.183 18.727 -8.859 1.00 0.00 11 GLU A CA 3
ATOM 2856 C C . GLU A 1 11 ? 8.135 19.918 -8.798 1.00 0.00 11 GLU A C 3
ATOM 2857 O O . GLU A 1 11 ? 9.288 19.783 -8.387 1.00 0.00 11 GLU A O 3
ATOM 2869 N N . LYS A 1 12 ? 7.645 21.089 -9.211 1.00 0.00 12 LYS A N 3
ATOM 2870 C CA . LYS A 1 12 ? 8.421 22.323 -9.214 1.00 0.00 12 LYS A CA 3
ATOM 2871 C C . LYS A 1 12 ? 7.573 23.540 -8.878 1.00 0.00 12 LYS A C 3
ATOM 2872 O O . LYS A 1 12 ? 6.380 23.581 -9.181 1.00 0.00 12 LYS A O 3
ATOM 2891 N N . ILE A 1 13 ? 8.214 24.530 -8.252 1.00 0.00 13 ILE A N 3
ATOM 2892 C CA . ILE A 1 13 ? 7.634 25.824 -7.914 1.00 0.00 13 ILE A CA 3
ATOM 2893 C C . ILE A 1 13 ? 8.722 26.881 -8.076 1.00 0.00 13 ILE A C 3
ATOM 2894 O O . ILE A 1 13 ? 9.905 26.578 -7.912 1.00 0.00 13 ILE A O 3
ATOM 2910 N N . LYS A 1 14 ? 8.335 28.119 -8.390 1.00 0.00 14 LYS A N 3
ATOM 2911 C CA . LYS A 1 14 ? 9.268 29.223 -8.555 1.00 0.00 14 LYS A CA 3
ATOM 2912 C C . LYS A 1 14 ? 8.654 30.501 -7.994 1.00 0.00 14 LYS A C 3
ATOM 2913 O O . LYS A 1 14 ? 7.472 30.760 -8.213 1.00 0.00 14 LYS A O 3
ATOM 2932 N N . GLN A 1 15 ? 9.446 31.298 -7.274 1.00 0.00 15 GLN A N 3
ATOM 2933 C CA . GLN A 1 15 ? 8.955 32.533 -6.682 1.00 0.00 15 GLN A CA 3
ATOM 2934 C C . GLN A 1 15 ? 10.097 33.505 -6.385 1.00 0.00 15 GLN A C 3
ATOM 2935 O O . GLN A 1 15 ? 11.219 33.089 -6.105 1.00 0.00 15 GLN A O 3
ATOM 2949 N N . TRP A 1 16 ? 9.801 34.804 -6.449 1.00 0.00 16 TRP A N 3
ATOM 2950 C CA . TRP A 1 16 ? 10.751 35.869 -6.184 1.00 0.00 16 TRP A CA 3
ATOM 2951 C C . TRP A 1 16 ? 10.706 36.305 -4.723 1.00 0.00 16 TRP A C 3
ATOM 2952 O O . TRP A 1 16 ? 9.651 36.258 -4.088 1.00 0.00 16 TRP A O 3
ATOM 2973 N N . ILE A 1 17 ? 11.856 36.731 -4.200 1.00 0.00 17 ILE A N 3
ATOM 2974 C CA . ILE A 1 17 ? 11.980 37.280 -2.856 1.00 0.00 17 ILE A CA 3
ATOM 2975 C C . ILE A 1 17 ? 12.929 38.476 -2.940 1.00 0.00 17 ILE A C 3
ATOM 2976 O O . ILE A 1 17 ? 13.848 38.471 -3.761 1.00 0.00 17 ILE A O 3
ATOM 2992 N N . PRO A 1 18 ? 12.729 39.506 -2.108 1.00 0.00 18 PRO A N 3
ATOM 2993 C CA . PRO A 1 18 ? 13.554 40.698 -2.121 1.00 0.00 18 PRO A CA 3
ATOM 2994 C C . PRO A 1 18 ? 14.991 40.334 -1.759 1.00 0.00 18 PRO A C 3
ATOM 2995 O O . PRO A 1 18 ? 15.220 39.476 -0.907 1.00 0.00 18 PRO A O 3
ATOM 3006 N N . THR A 1 19 ? 15.960 40.985 -2.408 1.00 0.00 19 THR A N 3
ATOM 3007 C CA . THR A 1 19 ? 17.371 40.697 -2.178 1.00 0.00 19 THR A CA 3
ATOM 3008 C C . THR A 1 19 ? 17.856 40.919 -0.749 1.00 0.00 19 THR A C 3
ATOM 3009 O O . THR A 1 19 ? 18.924 40.441 -0.371 1.00 0.00 19 THR A O 3
ATOM 3020 N N . THR A 1 20 ? 17.067 41.644 0.048 1.00 0.00 20 THR A N 3
ATOM 3021 C CA . THR A 1 20 ? 17.355 41.871 1.459 1.00 0.00 20 THR A CA 3
ATOM 3022 C C . THR A 1 20 ? 17.024 40.697 2.376 1.00 0.00 20 THR A C 3
ATOM 3023 O O . THR A 1 20 ? 17.424 40.688 3.538 1.00 0.00 20 THR A O 3
ATOM 3034 N N . GLU A 1 21 ? 16.293 39.705 1.854 1.00 0.00 21 GLU A N 3
ATOM 3035 C CA . GLU A 1 21 ? 15.926 38.516 2.615 1.00 0.00 21 GLU A CA 3
ATOM 3036 C C . GLU A 1 21 ? 16.609 37.266 2.066 1.00 0.00 21 GLU A C 3
ATOM 3037 O O . GLU A 1 21 ? 16.463 36.184 2.632 1.00 0.00 21 GLU A O 3
ATOM 3049 N N . VAL A 1 22 ? 17.363 37.396 0.968 1.00 0.00 22 VAL A N 3
ATOM 3050 C CA . VAL A 1 22 ? 18.103 36.268 0.411 1.00 0.00 22 VAL A CA 3
ATOM 3051 C C . VAL A 1 22 ? 19.149 35.819 1.429 1.00 0.00 22 VAL A C 3
ATOM 3052 O O . VAL A 1 22 ? 19.551 34.657 1.441 1.00 0.00 22 VAL A O 3
ATOM 3065 N N . GLY A 1 23 ? 19.596 36.739 2.293 1.00 0.00 23 GLY A N 3
ATOM 3066 C CA . GLY A 1 23 ? 20.585 36.442 3.314 1.00 0.00 23 GLY A CA 3
ATOM 3067 C C . GLY A 1 23 ? 20.012 35.569 4.425 1.00 0.00 23 GLY A C 3
ATOM 3068 O O . GLY A 1 23 ? 20.774 35.005 5.210 1.00 0.00 23 GLY A O 3
ATOM 3072 N N . LYS A 1 24 ? 18.681 35.442 4.504 1.00 0.00 24 LYS A N 3
ATOM 3073 C CA . LYS A 1 24 ? 18.049 34.588 5.502 1.00 0.00 24 LYS A CA 3
ATOM 3074 C C . LYS A 1 24 ? 18.124 33.131 5.069 1.00 0.00 24 LYS A C 3
ATOM 3075 O O . LYS A 1 24 ? 18.226 32.244 5.911 1.00 0.00 24 LYS A O 3
ATOM 3094 N N . ILE A 1 25 ? 18.076 32.883 3.758 1.00 0.00 25 ILE A N 3
ATOM 3095 C CA . ILE A 1 25 ? 18.088 31.531 3.214 1.00 0.00 25 ILE A CA 3
ATOM 3096 C C . ILE A 1 25 ? 19.517 31.020 3.058 1.00 0.00 25 ILE A C 3
ATOM 3097 O O . ILE A 1 25 ? 19.809 29.875 3.393 1.00 0.00 25 ILE A O 3
ATOM 3113 N N . LEU A 1 26 ? 20.404 31.876 2.546 1.00 0.00 26 LEU A N 3
ATOM 3114 C CA . LEU A 1 26 ? 21.780 31.507 2.256 1.00 0.00 26 LEU A CA 3
ATOM 3115 C C . LEU A 1 26 ? 22.723 31.816 3.418 1.00 0.00 26 LEU A C 3
ATOM 3116 O O . LEU A 1 26 ? 23.925 31.570 3.313 1.00 0.00 26 LEU A O 3
ATOM 3132 N N . GLY A 1 27 ? 22.198 32.353 4.524 1.00 0.00 27 GLY A N 3
ATOM 3133 C CA . GLY A 1 27 ? 23.005 32.680 5.686 1.00 0.00 27 GLY A CA 3
ATOM 3134 C C . GLY A 1 27 ? 23.537 31.419 6.360 1.00 0.00 27 GLY A C 3
ATOM 3135 O O . GLY A 1 27 ? 22.969 30.341 6.198 1.00 0.00 27 GLY A O 3
ATOM 3139 N N . ASN A 1 28 ? 24.629 31.565 7.120 1.00 0.00 28 ASN A N 3
ATOM 3140 C CA . ASN A 1 28 ? 25.270 30.465 7.827 1.00 0.00 28 ASN A CA 3
ATOM 3141 C C . ASN A 1 28 ? 25.519 29.283 6.889 1.00 0.00 28 ASN A C 3
ATOM 3142 O O . ASN A 1 28 ? 25.091 28.163 7.166 1.00 0.00 28 ASN A O 3
ATOM 3153 N N . ARG A 1 29 ? 26.214 29.531 5.770 1.00 0.00 29 ARG A N 3
ATOM 3154 C CA . ARG A 1 29 ? 26.516 28.513 4.769 1.00 0.00 29 ARG A CA 3
ATOM 3155 C C . ARG A 1 29 ? 25.249 27.829 4.254 1.00 0.00 29 ARG A C 3
ATOM 3156 O O . ARG A 1 29 ? 25.242 26.625 4.008 1.00 0.00 29 ARG A O 3
ATOM 3177 N N . ALA A 1 30 ? 24.179 28.617 4.095 1.00 0.00 30 ALA A N 3
ATOM 3178 C CA . ALA A 1 30 ? 22.874 28.150 3.648 1.00 0.00 30 ALA A CA 3
ATOM 3179 C C . ALA A 1 30 ? 22.303 27.047 4.536 1.00 0.00 30 ALA A C 3
ATOM 3180 O O . ALA A 1 30 ? 21.465 26.264 4.089 1.00 0.00 30 ALA A O 3
ATOM 3187 N N . ALA A 1 31 ? 22.739 26.965 5.799 1.00 0.00 31 ALA A N 3
ATOM 3188 C CA . ALA A 1 31 ? 22.239 25.960 6.726 1.00 0.00 31 ALA A CA 3
ATOM 3189 C C . ALA A 1 31 ? 20.739 26.129 6.961 1.00 0.00 31 ALA A C 3
ATOM 3190 O O . ALA A 1 31 ? 20.065 25.173 7.342 1.00 0.00 31 ALA A O 3
ATOM 3197 N N . VAL A 1 32 ? 20.214 27.334 6.736 1.00 0.00 32 VAL A N 3
ATOM 3198 C CA . VAL A 1 32 ? 18.789 27.596 6.879 1.00 0.00 32 VAL A CA 3
ATOM 3199 C C . VAL A 1 32 ? 18.024 26.970 5.716 1.00 0.00 32 VAL A C 3
ATOM 3200 O O . VAL A 1 32 ? 16.925 26.452 5.905 1.00 0.00 32 VAL A O 3
ATOM 3213 N N . LYS A 1 33 ? 18.595 27.009 4.507 1.00 0.00 33 LYS A N 3
ATOM 3214 C CA . LYS A 1 33 ? 17.967 26.389 3.348 1.00 0.00 33 LYS A CA 3
ATOM 3215 C C . LYS A 1 33 ? 17.979 24.878 3.528 1.00 0.00 33 LYS A C 3
ATOM 3216 O O . LYS A 1 33 ? 17.005 24.201 3.213 1.00 0.00 33 LYS A O 3
ATOM 3235 N N . LYS A 1 34 ? 19.097 24.359 4.044 1.00 0.00 34 LYS A N 3
ATOM 3236 C CA . LYS A 1 34 ? 19.283 22.935 4.290 1.00 0.00 34 LYS A CA 3
ATOM 3237 C C . LYS A 1 34 ? 18.403 22.445 5.441 1.00 0.00 34 LYS A C 3
ATOM 3238 O O . LYS A 1 34 ? 18.205 21.240 5.587 1.00 0.00 34 LYS A O 3
ATOM 3257 N N . HIS A 1 35 ? 17.870 23.359 6.259 1.00 0.00 35 HIS A N 3
ATOM 3258 C CA . HIS A 1 35 ? 16.956 23.006 7.339 1.00 0.00 35 HIS A CA 3
ATOM 3259 C C . HIS A 1 35 ? 15.537 22.811 6.807 1.00 0.00 35 HIS A C 3
ATOM 3260 O O . HIS A 1 35 ? 14.796 21.982 7.329 1.00 0.00 35 HIS A O 3
ATOM 3275 N N . ILE A 1 36 ? 15.156 23.568 5.777 1.00 0.00 36 ILE A N 3
ATOM 3276 C CA . ILE A 1 36 ? 13.835 23.438 5.169 1.00 0.00 36 ILE A CA 3
ATOM 3277 C C . ILE A 1 36 ? 13.790 22.199 4.278 1.00 0.00 36 ILE A C 3
ATOM 3278 O O . ILE A 1 36 ? 12.743 21.576 4.125 1.00 0.00 36 ILE A O 3
ATOM 3294 N N . GLU A 1 37 ? 14.930 21.834 3.685 1.00 0.00 37 GLU A N 3
ATOM 3295 C CA . GLU A 1 37 ? 15.021 20.669 2.818 1.00 0.00 37 GLU A CA 3
ATOM 3296 C C . GLU A 1 37 ? 14.870 19.362 3.595 1.00 0.00 37 GLU A C 3
ATOM 3297 O O . GLU A 1 37 ? 14.359 18.387 3.048 1.00 0.00 37 GLU A O 3
ATOM 3309 N N . ARG A 1 38 ? 15.302 19.326 4.859 1.00 0.00 38 ARG A N 3
ATOM 3310 C CA . ARG A 1 38 ? 15.162 18.134 5.688 1.00 0.00 38 ARG A CA 3
ATOM 3311 C C . ARG A 1 38 ? 13.853 18.167 6.474 1.00 0.00 38 ARG A C 3
ATOM 3312 O O . ARG A 1 38 ? 13.448 17.149 7.032 1.00 0.00 38 ARG A O 3
ATOM 3333 N N . GLN A 1 39 ? 13.191 19.328 6.519 1.00 0.00 39 GLN A N 3
ATOM 3334 C CA . GLN A 1 39 ? 11.909 19.479 7.187 1.00 0.00 39 GLN A CA 3
ATOM 3335 C C . GLN A 1 39 ? 10.774 18.920 6.325 1.00 0.00 39 GLN A C 3
ATOM 3336 O O . GLN A 1 39 ? 9.753 18.482 6.852 1.00 0.00 39 GLN A O 3
ATOM 3350 N N . PHE A 1 40 ? 10.952 18.939 5.001 1.00 0.00 40 PHE A N 3
ATOM 3351 C CA . PHE A 1 40 ? 9.936 18.492 4.061 1.00 0.00 40 PHE A CA 3
ATOM 3352 C C . PHE A 1 40 ? 10.447 17.513 3.005 1.00 0.00 40 PHE A C 3
ATOM 3353 O O . PHE A 1 40 ? 9.713 17.156 2.085 1.00 0.00 40 PHE A O 3
ATOM 3370 N N . ASN A 1 41 ? 11.708 17.085 3.137 1.00 0.00 41 ASN A N 3
ATOM 3371 C CA . ASN A 1 41 ? 12.384 16.215 2.180 1.00 0.00 41 ASN A CA 3
ATOM 3372 C C . ASN A 1 41 ? 12.438 16.822 0.771 1.00 0.00 41 ASN A C 3
ATOM 3373 O O . ASN A 1 41 ? 12.678 16.114 -0.204 1.00 0.00 41 ASN A O 3
ATOM 3384 N N . CYS A 1 42 ? 12.213 18.135 0.663 1.00 0.00 42 CYS A N 3
ATOM 3385 C CA . CYS A 1 42 ? 12.261 18.861 -0.594 1.00 0.00 42 CYS A CA 3
ATOM 3386 C C . CYS A 1 42 ? 13.686 19.338 -0.878 1.00 0.00 42 CYS A C 3
ATOM 3387 O O . CYS A 1 42 ? 14.603 19.097 -0.094 1.00 0.00 42 CYS A O 3
ATOM 3395 N N . VAL A 1 43 ? 13.867 20.025 -2.008 1.00 0.00 43 VAL A N 3
ATOM 3396 C CA . VAL A 1 43 ? 15.126 20.653 -2.378 1.00 0.00 43 VAL A CA 3
ATOM 3397 C C . VAL A 1 43 ? 14.819 22.084 -2.803 1.00 0.00 43 VAL A C 3
ATOM 3398 O O . VAL A 1 43 ? 13.769 22.336 -3.390 1.00 0.00 43 VAL A O 3
ATOM 3411 N N . ILE A 1 44 ? 15.722 23.024 -2.517 1.00 0.00 44 ILE A N 3
ATOM 3412 C CA . ILE A 1 44 ? 15.515 24.431 -2.837 1.00 0.00 44 ILE A CA 3
ATOM 3413 C C . ILE A 1 44 ? 16.756 25.004 -3.514 1.00 0.00 44 ILE A C 3
ATOM 3414 O O . ILE A 1 44 ? 17.880 24.642 -3.170 1.00 0.00 44 ILE A O 3
ATOM 3430 N N . THR A 1 45 ? 16.548 25.907 -4.473 1.00 0.00 45 THR A N 3
ATOM 3431 C CA . THR A 1 45 ? 17.630 26.552 -5.206 1.00 0.00 45 THR A CA 3
ATOM 3432 C C . THR A 1 45 ? 17.458 28.049 -5.421 1.00 0.00 45 THR A C 3
ATOM 3433 O O . THR A 1 45 ? 16.569 28.474 -6.154 1.00 0.00 45 THR A O 3
ATOM 3444 N N . VAL A 1 46 ? 18.315 28.850 -4.778 1.00 0.00 46 VAL A N 3
ATOM 3445 C CA . VAL A 1 46 ? 18.331 30.291 -4.981 1.00 0.00 46 VAL A CA 3
ATOM 3446 C C . VAL A 1 46 ? 19.140 30.615 -6.234 1.00 0.00 46 VAL A C 3
ATOM 3447 O O . VAL A 1 46 ? 20.100 29.916 -6.546 1.00 0.00 46 VAL A O 3
ATOM 3460 N N . HIS A 1 47 ? 18.758 31.676 -6.950 1.00 0.00 47 HIS A N 3
ATOM 3461 C CA . HIS A 1 47 ? 19.403 32.073 -8.190 1.00 0.00 47 HIS A CA 3
ATOM 3462 C C . HIS A 1 47 ? 19.800 33.545 -8.145 1.00 0.00 47 HIS A C 3
ATOM 3463 O O . HIS A 1 47 ? 19.281 34.355 -8.907 1.00 0.00 47 HIS A O 3
ATOM 3478 N N . THR A 1 48 ? 20.730 33.890 -7.250 1.00 0.00 48 THR A N 3
ATOM 3479 C CA . THR A 1 48 ? 21.269 35.246 -7.153 1.00 0.00 48 THR A CA 3
ATOM 3480 C C . THR A 1 48 ? 21.983 35.722 -8.417 1.00 0.00 48 THR A C 3
ATOM 3481 O O . THR A 1 48 ? 22.315 36.899 -8.552 1.00 0.00 48 THR A O 3
ATOM 3492 N N . GLU A 1 49 ? 22.215 34.795 -9.351 1.00 0.00 49 GLU A N 3
ATOM 3493 C CA . GLU A 1 49 ? 22.738 35.080 -10.679 1.00 0.00 49 GLU A CA 3
ATOM 3494 C C . GLU A 1 49 ? 21.666 35.763 -11.536 1.00 0.00 49 GLU A C 3
ATOM 3495 O O . GLU A 1 49 ? 21.904 36.070 -12.703 1.00 0.00 49 GLU A O 3
ATOM 3507 N N . VAL A 1 50 ? 20.482 35.998 -10.953 1.00 0.00 50 VAL A N 3
ATOM 3508 C CA . VAL A 1 50 ? 19.359 36.658 -11.596 1.00 0.00 50 VAL A CA 3
ATOM 3509 C C . VAL A 1 50 ? 18.747 37.737 -10.710 1.00 0.00 50 VAL A C 3
ATOM 3510 O O . VAL A 1 50 ? 18.678 37.579 -9.492 1.00 0.00 50 VAL A O 3
ATOM 3523 N N . GLN A 1 51 ? 18.300 38.836 -11.321 1.00 0.00 51 GLN A N 3
ATOM 3524 C CA . GLN A 1 51 ? 17.603 39.894 -10.605 1.00 0.00 51 GLN A CA 3
ATOM 3525 C C . GLN A 1 51 ? 16.758 40.710 -11.580 1.00 0.00 51 GLN A C 3
ATOM 3526 O O . GLN A 1 51 ? 17.287 41.296 -12.524 1.00 0.00 51 GLN A O 3
ATOM 3540 N N . SER A 1 52 ? 15.446 40.748 -11.343 1.00 0.00 52 SER A N 3
ATOM 3541 C CA . SER A 1 52 ? 14.520 41.526 -12.150 1.00 0.00 52 SER A CA 3
ATOM 3542 C C . SER A 1 52 ? 14.529 42.985 -11.706 1.00 0.00 52 SER A C 3
ATOM 3543 O O . SER A 1 52 ? 15.113 43.321 -10.674 1.00 0.00 52 SER A O 3
ATOM 3551 N N . SER A 1 53 ? 13.878 43.857 -12.479 1.00 0.00 53 SER A N 3
ATOM 3552 C CA . SER A 1 53 ? 13.761 45.271 -12.142 1.00 0.00 53 SER A CA 3
ATOM 3553 C C . SER A 1 53 ? 12.991 45.460 -10.831 1.00 0.00 53 SER A C 3
ATOM 3554 O O . SER A 1 53 ? 13.001 46.545 -10.250 1.00 0.00 53 SER A O 3
ATOM 3562 N N . PHE A 1 54 ? 12.325 44.399 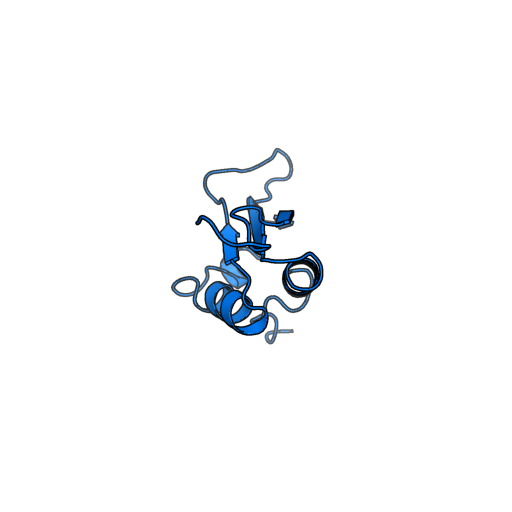-10.360 1.00 0.00 54 PHE A N 3
ATOM 3563 C CA . PHE A 1 54 ? 11.605 44.409 -9.094 1.00 0.00 54 PHE A CA 3
ATOM 3564 C C . PHE A 1 54 ? 12.525 44.511 -7.882 1.00 0.00 54 PHE A C 3
ATOM 3565 O O . PHE A 1 54 ? 12.055 44.750 -6.768 1.00 0.00 54 PHE A O 3
ATOM 3582 N N . GLY A 1 55 ? 13.835 44.325 -8.088 1.00 0.00 55 GLY A N 3
ATOM 3583 C CA . GLY A 1 55 ? 14.802 44.368 -7.004 1.00 0.00 55 GLY A CA 3
ATOM 3584 C C . GLY A 1 55 ? 14.737 43.089 -6.171 1.00 0.00 55 GLY A C 3
ATOM 3585 O O . GLY A 1 55 ? 14.933 43.130 -4.959 1.00 0.00 55 GLY A O 3
ATOM 3589 N N . ALA A 1 56 ? 14.456 41.956 -6.827 1.00 0.00 56 ALA A N 3
ATOM 3590 C CA . ALA A 1 56 ? 14.274 40.679 -6.164 1.00 0.00 56 ALA A CA 3
ATOM 3591 C C . ALA A 1 56 ? 15.031 39.555 -6.876 1.00 0.00 56 ALA A C 3
ATOM 3592 O O . ALA A 1 56 ? 15.304 39.633 -8.073 1.00 0.00 56 ALA A O 3
ATOM 3599 N N . THR A 1 57 ? 15.364 38.509 -6.116 1.00 0.00 57 THR A N 3
ATOM 3600 C CA . THR A 1 57 ? 16.089 37.343 -6.603 1.00 0.00 57 THR A CA 3
ATOM 3601 C C . THR A 1 57 ? 15.075 36.198 -6.641 1.00 0.00 57 THR A C 3
ATOM 3602 O O . THR A 1 57 ? 14.322 36.013 -5.686 1.00 0.00 57 THR A O 3
ATOM 3613 N N . PRO A 1 58 ? 15.037 35.423 -7.734 1.00 0.00 58 PRO A N 3
ATOM 3614 C CA . PRO A 1 58 ? 14.152 34.284 -7.872 1.00 0.00 58 PRO A CA 3
ATOM 3615 C C . PRO A 1 58 ? 14.688 33.057 -7.131 1.00 0.00 58 PRO A C 3
ATOM 3616 O O . PRO A 1 58 ? 15.894 32.929 -6.903 1.00 0.00 58 PRO A O 3
ATOM 3627 N N . VAL A 1 59 ? 13.774 32.157 -6.761 1.00 0.00 59 VAL A N 3
ATOM 3628 C CA . VAL A 1 59 ? 14.076 30.908 -6.073 1.00 0.00 59 VAL A CA 3
ATOM 3629 C C . VAL A 1 59 ? 13.233 29.771 -6.639 1.00 0.00 59 VAL A C 3
ATOM 3630 O O . VAL A 1 59 ? 12.135 30.010 -7.137 1.00 0.00 59 VAL A O 3
ATOM 3643 N N . GLU A 1 60 ? 13.738 28.540 -6.564 1.00 0.00 60 GLU A N 3
ATOM 3644 C CA . GLU A 1 60 ? 13.061 27.359 -7.086 1.00 0.00 60 GLU A CA 3
ATOM 3645 C C . GLU A 1 60 ? 12.981 26.263 -6.025 1.00 0.00 60 GLU A C 3
ATOM 3646 O O . GLU A 1 60 ? 13.790 26.232 -5.100 1.00 0.00 60 GLU A O 3
ATOM 3658 N N . ILE A 1 61 ? 11.998 25.367 -6.165 1.00 0.00 61 ILE A N 3
ATOM 3659 C CA . ILE A 1 61 ? 11.764 24.279 -5.223 1.00 0.00 61 ILE A CA 3
ATOM 3660 C C . ILE A 1 61 ? 11.468 22.995 -5.997 1.00 0.00 61 ILE A C 3
ATOM 3661 O O . ILE A 1 61 ? 10.896 23.048 -7.084 1.00 0.00 61 ILE A O 3
ATOM 3677 N N . VAL A 1 62 ? 11.858 21.849 -5.434 1.00 0.00 62 VAL A N 3
ATOM 3678 C CA . VAL A 1 62 ? 11.635 20.539 -6.031 1.00 0.00 62 VAL A CA 3
ATOM 3679 C C . VAL A 1 62 ? 11.223 19.538 -4.957 1.00 0.00 62 VAL A C 3
ATOM 3680 O O . VAL A 1 62 ? 11.726 19.586 -3.836 1.00 0.00 62 VAL A O 3
ATOM 3693 N N . ALA A 1 63 ? 10.305 18.631 -5.300 1.00 0.00 63 ALA A N 3
ATOM 3694 C CA . ALA A 1 63 ? 9.839 17.592 -4.392 1.00 0.00 63 ALA A CA 3
ATOM 3695 C C . ALA A 1 63 ? 9.187 16.456 -5.181 1.00 0.00 63 ALA A C 3
ATOM 3696 O O . ALA A 1 63 ? 8.886 16.614 -6.362 1.00 0.00 63 ALA A O 3
ATOM 3703 N N . GLN A 1 64 ? 8.963 15.310 -4.535 1.00 0.00 64 GLN A N 3
ATOM 3704 C CA . GLN A 1 64 ? 8.345 14.168 -5.192 1.00 0.00 64 GLN A CA 3
ATOM 3705 C C . GLN A 1 64 ? 6.838 14.367 -5.375 1.00 0.00 64 GLN A C 3
ATOM 3706 O O . GLN A 1 64 ? 6.216 13.661 -6.169 1.00 0.00 64 GLN A O 3
ATOM 3720 N N . ASN A 1 65 ? 6.235 15.322 -4.653 1.00 0.00 65 ASN A N 3
ATOM 3721 C CA . ASN A 1 65 ? 4.803 15.573 -4.737 1.00 0.00 65 ASN A CA 3
ATOM 3722 C C . ASN A 1 65 ? 4.450 17.001 -4.315 1.00 0.00 65 ASN A C 3
ATOM 3723 O O . ASN A 1 65 ? 5.256 17.694 -3.696 1.00 0.00 65 ASN A O 3
ATOM 3734 N N . LYS A 1 66 ? 3.237 17.446 -4.656 1.00 0.00 66 LYS A N 3
ATOM 3735 C CA . LYS A 1 66 ? 2.755 18.774 -4.293 1.00 0.00 66 LYS A CA 3
ATOM 3736 C C . LYS A 1 66 ? 2.421 18.843 -2.806 1.00 0.00 66 LYS A C 3
ATOM 3737 O O . LYS A 1 66 ? 2.319 19.928 -2.242 1.00 0.00 66 LYS A O 3
ATOM 3756 N N . GLU A 1 67 ? 2.248 17.684 -2.164 1.00 0.00 67 GLU A N 3
ATOM 3757 C CA . GLU A 1 67 ? 1.919 17.604 -0.748 1.00 0.00 67 GLU A CA 3
ATOM 3758 C C . GLU A 1 67 ? 3.104 18.000 0.131 1.00 0.00 67 GLU A C 3
ATOM 3759 O O . GLU A 1 67 ? 2.966 18.075 1.349 1.00 0.00 67 GLU A O 3
ATOM 3771 N N . GLN A 1 68 ? 4.267 18.255 -0.481 1.00 0.00 68 GLN A N 3
ATOM 3772 C CA . GLN A 1 68 ? 5.458 18.675 0.242 1.00 0.00 68 GLN A CA 3
ATOM 3773 C C . GLN A 1 68 ? 6.117 19.883 -0.426 1.00 0.00 68 GLN A C 3
ATOM 3774 O O . GLN A 1 68 ? 6.768 20.674 0.249 1.00 0.00 68 GLN A O 3
ATOM 3788 N N . CYS A 1 69 ? 5.956 20.045 -1.743 1.00 0.00 69 CYS A N 3
ATOM 3789 C CA . CYS A 1 69 ? 6.578 21.159 -2.446 1.00 0.00 69 CYS A CA 3
ATOM 3790 C C . CYS A 1 69 ? 5.912 22.463 -2.002 1.00 0.00 69 CYS A C 3
ATOM 3791 O O . CYS A 1 69 ? 6.564 23.501 -1.934 1.00 0.00 69 CYS A O 3
ATOM 3799 N N . GLN A 1 70 ? 4.609 22.409 -1.698 1.00 0.00 70 GLN A N 3
ATOM 3800 C CA . GLN A 1 70 ? 3.873 23.576 -1.237 1.00 0.00 70 GLN A CA 3
ATOM 3801 C C . GLN A 1 70 ? 4.237 23.923 0.203 1.00 0.00 70 GLN A C 3
ATOM 3802 O O . GLN A 1 70 ? 4.174 25.086 0.589 1.00 0.00 70 GLN A O 3
ATOM 3816 N N . GLU A 1 71 ? 4.624 22.927 1.002 1.00 0.00 71 GLU A N 3
ATOM 3817 C CA . GLU A 1 71 ? 4.980 23.166 2.389 1.00 0.00 71 GLU A CA 3
ATOM 3818 C C . GLU A 1 71 ? 6.318 23.897 2.470 1.00 0.00 71 GLU A C 3
ATOM 3819 O O . GLU A 1 71 ? 6.511 24.728 3.354 1.00 0.00 71 GLU A O 3
ATOM 3831 N N . ALA A 1 72 ? 7.240 23.596 1.551 1.00 0.00 72 ALA A N 3
ATOM 3832 C CA . ALA A 1 72 ? 8.525 24.271 1.488 1.00 0.00 72 ALA A CA 3
ATOM 3833 C C . ALA A 1 72 ? 8.388 25.641 0.811 1.00 0.00 72 ALA A C 3
ATOM 3834 O O . ALA A 1 72 ? 9.245 26.501 0.976 1.00 0.00 72 ALA A O 3
ATOM 3841 N N . ARG A 1 73 ? 7.309 25.842 0.044 1.00 0.00 73 ARG A N 3
ATOM 3842 C CA . ARG A 1 73 ? 7.030 27.105 -0.628 1.00 0.00 73 ARG A CA 3
ATOM 3843 C C . ARG A 1 73 ? 6.428 28.113 0.340 1.00 0.00 73 ARG A C 3
ATOM 3844 O O . ARG A 1 73 ? 6.837 29.270 0.354 1.00 0.00 73 ARG A O 3
ATOM 3865 N N . ASN A 1 74 ? 5.462 27.677 1.149 1.00 0.00 74 ASN A N 3
ATOM 3866 C CA . ASN A 1 74 ? 4.783 28.560 2.087 1.00 0.00 74 ASN A CA 3
ATOM 3867 C C . ASN A 1 74 ? 5.625 28.850 3.327 1.00 0.00 74 ASN A C 3
ATOM 3868 O O . ASN A 1 74 ? 5.289 29.743 4.100 1.00 0.00 74 ASN A O 3
ATOM 3879 N N . ALA A 1 75 ? 6.720 28.107 3.527 1.00 0.00 75 ALA A N 3
ATOM 3880 C CA . ALA A 1 75 ? 7.605 28.326 4.660 1.00 0.00 75 ALA A CA 3
ATOM 3881 C C . ALA A 1 75 ? 8.597 29.464 4.400 1.00 0.00 75 ALA A C 3
ATOM 3882 O O . ALA A 1 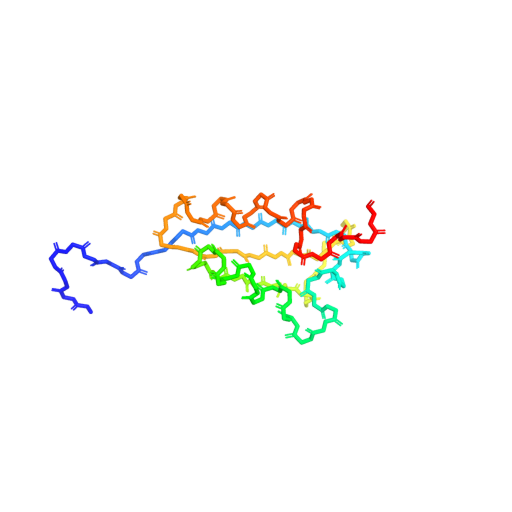75 ? 9.190 29.985 5.340 1.00 0.00 75 ALA A O 3
ATOM 3889 N N . VAL A 1 76 ? 8.785 29.857 3.135 1.00 0.00 76 VAL A N 3
ATOM 3890 C CA . VAL A 1 76 ? 9.753 30.886 2.766 1.00 0.00 76 VAL A CA 3
ATOM 3891 C C . VAL A 1 76 ? 9.090 32.235 2.508 1.00 0.00 76 VAL A C 3
ATOM 3892 O O . VAL A 1 76 ? 9.772 33.234 2.289 1.00 0.00 76 VAL A O 3
ATOM 3905 N N . MET A 1 77 ? 7.756 32.285 2.530 1.00 0.00 77 MET A N 3
ATOM 3906 C CA . MET A 1 77 ? 7.042 33.526 2.259 1.00 0.00 77 MET A CA 3
ATOM 3907 C C . MET A 1 77 ? 6.906 34.432 3.485 1.00 0.00 77 MET A C 3
ATOM 3908 O O . MET A 1 77 ? 6.438 35.561 3.351 1.00 0.00 77 MET A O 3
ATOM 3922 N N . SER A 1 78 ? 7.302 33.970 4.677 1.00 0.00 78 SER A N 3
ATOM 3923 C CA . SER A 1 78 ? 7.192 34.795 5.874 1.00 0.00 78 SER A CA 3
ATOM 3924 C C . SER A 1 78 ? 8.123 34.341 6.996 1.00 0.00 78 SER A C 3
ATOM 3925 O O . SER A 1 78 ? 8.659 35.183 7.719 1.00 0.00 78 SER A O 3
ATOM 3933 N N . LEU A 1 79 ? 8.328 33.030 7.152 1.00 0.00 79 LEU A N 3
ATOM 3934 C CA . LEU A 1 79 ? 9.167 32.505 8.219 1.00 0.00 79 LEU A CA 3
ATOM 3935 C C . LEU A 1 79 ? 10.622 32.409 7.774 1.00 0.00 79 LEU A C 3
ATOM 3936 O O . LEU A 1 79 ? 11.524 32.825 8.499 1.00 0.00 79 LEU A O 3
ATOM 3952 N N . MET A 1 80 ? 10.844 31.860 6.577 1.00 0.00 80 MET A N 3
ATOM 3953 C CA . MET A 1 80 ? 12.161 31.663 5.978 1.00 0.00 80 MET A CA 3
ATOM 3954 C C . MET A 1 80 ? 13.114 30.895 6.900 1.00 0.00 80 MET A C 3
ATOM 3955 O O . MET A 1 80 ? 14.308 30.829 6.624 1.00 0.00 80 MET A O 3
ATOM 3969 N N . GLN A 1 81 ? 12.590 30.322 7.990 1.00 0.00 81 GLN A N 3
ATOM 3970 C CA . GLN A 1 81 ? 13.366 29.641 9.021 1.00 0.00 81 GLN A CA 3
ATOM 3971 C C . GLN A 1 81 ? 14.520 30.492 9.564 1.00 0.00 81 GLN A C 3
ATOM 3972 O O . GLN A 1 81 ? 15.452 29.958 10.161 1.00 0.00 81 GLN A O 3
ATOM 3986 N N . SER A 1 82 ? 14.462 31.812 9.357 1.00 0.00 82 SER A N 3
ATOM 3987 C CA . SER A 1 82 ? 15.498 32.730 9.820 1.00 0.00 82 SER A CA 3
ATOM 3988 C C . SER A 1 82 ? 15.037 34.190 9.863 1.00 0.00 82 SER A C 3
ATOM 3989 O O . SER A 1 82 ? 15.688 35.023 10.496 1.00 0.00 82 SER A O 3
ATOM 3997 N N . HIS A 1 83 ? 13.920 34.521 9.204 1.00 0.00 83 HIS A N 3
ATOM 3998 C CA . HIS A 1 83 ? 13.413 35.888 9.184 1.00 0.00 83 HIS A CA 3
ATOM 3999 C C . HIS A 1 83 ? 12.918 36.274 10.577 1.00 0.00 83 HIS A C 3
ATOM 4000 O O . HIS A 1 83 ? 12.415 35.425 11.310 1.00 0.00 83 HIS A O 3
ATOM 4015 N N . GLN A 1 84 ? 13.059 37.553 10.942 1.00 0.00 84 GLN A N 3
ATOM 4016 C CA . GLN A 1 84 ? 12.647 38.034 12.257 1.00 0.00 84 GLN A CA 3
ATOM 4017 C C . GLN A 1 84 ? 12.199 39.496 12.238 1.00 0.00 84 GLN A C 3
ATOM 4018 O O . GLN A 1 84 ? 11.830 40.035 13.282 1.00 0.00 84 GLN A O 3
ATOM 4032 N N . ASP A 1 85 ? 12.224 40.149 11.071 1.00 0.00 85 ASP A N 3
ATOM 4033 C CA . ASP A 1 85 ? 11.792 41.536 10.939 1.00 0.00 85 ASP A CA 3
ATOM 4034 C C . ASP A 1 85 ? 10.276 41.705 10.823 1.00 0.00 85 ASP A C 3
ATOM 4035 O O . ASP A 1 85 ? 9.783 42.816 10.635 1.00 0.00 85 ASP A O 3
ATOM 4044 N N . LYS A 1 86 ? 9.542 40.593 10.934 1.00 0.00 86 LYS A N 3
ATOM 4045 C CA . LYS A 1 86 ? 8.089 40.560 10.832 1.00 0.00 86 LYS A CA 3
ATOM 4046 C C . LYS A 1 86 ? 7.446 41.261 12.031 1.00 0.00 86 LYS A C 3
ATOM 4047 O O . LYS A 1 86 ? 6.603 42.153 11.787 1.00 0.00 86 LYS A O 3
ATOM 4066 N N . SER A 1 1 ? -2.613 -2.228 -5.075 1.00 0.00 1 SER A N 4
ATOM 4067 C CA . SER A 1 1 ? -2.153 -1.068 -4.295 1.00 0.00 1 SER A CA 4
ATOM 4068 C C . SER A 1 1 ? -1.827 0.110 -5.205 1.00 0.00 1 SER A C 4
ATOM 4069 O O . SER A 1 1 ? -1.658 -0.061 -6.412 1.00 0.00 1 SER A O 4
ATOM 4077 N N . GLY A 1 2 ? -1.737 1.311 -4.626 1.00 0.00 2 GLY A N 4
ATOM 4078 C CA . GLY A 1 2 ? -1.427 2.524 -5.362 1.00 0.00 2 GLY A CA 4
ATOM 4079 C C . GLY A 1 2 ? 0.060 2.605 -5.700 1.00 0.00 2 GLY A C 4
ATOM 4080 O O . GLY A 1 2 ? 0.836 1.702 -5.390 1.00 0.00 2 GLY A O 4
ATOM 4084 N N . SER A 1 3 ? 0.454 3.708 -6.340 1.00 0.00 3 SER A N 4
ATOM 4085 C CA . SER A 1 3 ? 1.837 3.929 -6.740 1.00 0.00 3 SER A CA 4
ATOM 4086 C C . SER A 1 3 ? 2.742 4.106 -5.523 1.00 0.00 3 SER A C 4
ATOM 4087 O O . SER A 1 3 ? 2.322 4.631 -4.493 1.00 0.00 3 SER A O 4
ATOM 4095 N N . HIS A 1 4 ? 3.998 3.665 -5.652 1.00 0.00 4 HIS A N 4
ATOM 4096 C CA . HIS A 1 4 ? 4.999 3.800 -4.598 1.00 0.00 4 HIS A CA 4
ATOM 4097 C C . HIS A 1 4 ? 5.685 5.167 -4.645 1.00 0.00 4 HIS A C 4
ATOM 4098 O O . HIS A 1 4 ? 6.564 5.443 -3.831 1.00 0.00 4 HIS A O 4
ATOM 4113 N N . MET A 1 5 ? 5.286 6.022 -5.596 1.00 0.00 5 MET A N 4
ATOM 4114 C CA . MET A 1 5 ? 5.842 7.357 -5.792 1.00 0.00 5 MET A CA 4
ATOM 4115 C C . MET A 1 5 ? 7.359 7.318 -6.031 1.00 0.00 5 MET A C 4
ATOM 4116 O O . MET A 1 5 ? 8.042 8.327 -5.883 1.00 0.00 5 MET A O 4
ATOM 4130 N N . LYS A 1 6 ? 7.895 6.148 -6.403 1.00 0.00 6 LYS A N 4
ATOM 4131 C CA . LYS A 1 6 ? 9.321 5.968 -6.654 1.00 0.00 6 LYS A CA 4
ATOM 4132 C C . LYS A 1 6 ? 9.716 6.461 -8.049 1.00 0.00 6 LYS A C 4
ATOM 4133 O O . LYS A 1 6 ? 10.866 6.314 -8.456 1.00 0.00 6 LYS A O 4
ATOM 4152 N N . THR A 1 7 ? 8.761 7.041 -8.775 1.00 0.00 7 THR A N 4
ATOM 4153 C CA . THR A 1 7 ? 8.975 7.568 -10.115 1.00 0.00 7 THR A CA 4
ATOM 4154 C C . THR A 1 7 ? 9.985 8.704 -10.219 1.00 0.00 7 THR A C 4
ATOM 4155 O O . THR A 1 7 ? 10.195 9.449 -9.260 1.00 0.00 7 THR A O 4
ATOM 4166 N N . CYS A 1 8 ? 10.620 8.847 -11.387 1.00 0.00 8 CYS A N 4
ATOM 4167 C CA . CYS A 1 8 ? 11.626 9.875 -11.617 1.00 0.00 8 CYS A CA 4
ATOM 4168 C C . CYS A 1 8 ? 11.029 11.275 -11.763 1.00 0.00 8 CYS A C 4
ATOM 4169 O O . CYS A 1 8 ? 11.770 12.257 -11.767 1.00 0.00 8 CYS A O 4
ATOM 4177 N N . VAL A 1 9 ? 9.700 11.375 -11.885 1.00 0.00 9 VAL A N 4
ATOM 4178 C CA . VAL A 1 9 ? 9.027 12.664 -11.979 1.00 0.00 9 VAL A CA 4
ATOM 4179 C C . VAL A 1 9 ? 9.062 13.421 -10.653 1.00 0.00 9 VAL A C 4
ATOM 4180 O O . VAL A 1 9 ? 9.031 12.811 -9.586 1.00 0.00 9 VAL A O 4
ATOM 4193 N N . VAL A 1 10 ? 9.125 14.755 -10.716 1.00 0.00 10 VAL A N 4
ATOM 4194 C CA . VAL A 1 10 ? 9.194 15.605 -9.534 1.00 0.00 10 VAL A CA 4
ATOM 4195 C C . VAL A 1 10 ? 8.426 16.903 -9.765 1.00 0.00 10 VAL A C 4
ATOM 4196 O O . VAL A 1 10 ? 8.225 17.335 -10.898 1.00 0.00 10 VAL A O 4
ATOM 4209 N N . GLU A 1 11 ? 7.997 17.519 -8.663 1.00 0.00 11 GLU A N 4
ATOM 4210 C CA . GLU A 1 11 ? 7.252 18.769 -8.669 1.00 0.00 11 GLU A CA 4
ATOM 4211 C C . GLU A 1 11 ? 8.200 19.962 -8.817 1.00 0.00 11 GLU A C 4
ATOM 4212 O O . GLU A 1 11 ? 9.384 19.852 -8.506 1.00 0.00 11 GLU A O 4
ATOM 4224 N N . LYS A 1 12 ? 7.684 21.105 -9.286 1.00 0.00 12 LYS A N 4
ATOM 4225 C CA . LYS A 1 12 ? 8.463 22.331 -9.389 1.00 0.00 12 LYS A CA 4
ATOM 4226 C C . LYS A 1 12 ? 7.652 23.565 -9.014 1.00 0.00 12 LYS A C 4
ATOM 4227 O O . LYS A 1 12 ? 6.456 23.642 -9.287 1.00 0.00 12 LYS A O 4
ATOM 4246 N N . ILE A 1 13 ? 8.329 24.530 -8.387 1.00 0.00 13 ILE A N 4
ATOM 4247 C CA . ILE A 1 13 ? 7.767 25.805 -7.959 1.00 0.00 13 ILE A CA 4
ATOM 4248 C C . ILE A 1 13 ? 8.833 26.884 -8.113 1.00 0.00 13 ILE A C 4
ATOM 4249 O O . ILE A 1 13 ? 10.026 26.593 -8.016 1.00 0.00 13 ILE A O 4
ATOM 4265 N N . LYS A 1 14 ? 8.407 28.127 -8.355 1.00 0.00 14 LYS A N 4
ATOM 4266 C CA . LYS A 1 14 ? 9.301 29.269 -8.449 1.00 0.00 14 LYS A CA 4
ATOM 4267 C C . LYS A 1 14 ? 8.643 30.481 -7.806 1.00 0.00 14 LYS A C 4
ATOM 4268 O O . LYS A 1 14 ? 7.449 30.712 -8.000 1.00 0.00 14 LYS A O 4
ATOM 4287 N N . GLN A 1 15 ? 9.416 31.255 -7.040 1.00 0.00 15 GLN A N 4
ATOM 4288 C CA . GLN A 1 15 ? 8.902 32.435 -6.363 1.00 0.00 15 GLN A CA 4
ATOM 4289 C C . GLN A 1 15 ? 10.028 33.432 -6.084 1.00 0.00 15 GLN A C 4
ATOM 4290 O O . GLN A 1 15 ? 11.171 33.042 -5.860 1.00 0.00 15 GLN A O 4
ATOM 4304 N N . TRP A 1 16 ? 9.691 34.723 -6.099 1.00 0.00 16 TRP A N 4
ATOM 4305 C CA . TRP A 1 16 ? 10.634 35.801 -5.863 1.00 0.00 16 TRP A CA 4
ATOM 4306 C C . TRP A 1 16 ? 10.657 36.207 -4.395 1.00 0.00 16 TRP A C 4
ATOM 4307 O O . TRP A 1 16 ? 9.639 36.127 -3.705 1.00 0.00 16 TRP A O 4
ATOM 4328 N N . ILE A 1 17 ? 11.826 36.647 -3.927 1.00 0.00 17 ILE A N 4
ATOM 4329 C CA . ILE A 1 17 ? 12.014 37.214 -2.601 1.00 0.00 17 ILE A CA 4
ATOM 4330 C C . ILE A 1 17 ? 12.931 38.424 -2.771 1.00 0.00 17 ILE A C 4
ATOM 4331 O O . ILE A 1 17 ? 13.845 38.395 -3.597 1.00 0.00 17 ILE A O 4
ATOM 4347 N N . PRO A 1 18 ? 12.710 39.497 -2.000 1.00 0.00 18 PRO A N 4
ATOM 4348 C CA . PRO A 1 18 ? 13.510 40.705 -2.079 1.00 0.00 18 PRO A CA 4
ATOM 4349 C C . PRO A 1 18 ? 14.941 40.421 -1.630 1.00 0.00 18 PRO A C 4
ATOM 4350 O O . PRO A 1 18 ? 15.184 39.486 -0.866 1.00 0.00 18 PRO A O 4
ATOM 4361 N N . THR A 1 19 ? 15.898 41.225 -2.101 1.00 0.00 19 THR A N 4
ATOM 4362 C CA . THR A 1 19 ? 17.307 41.025 -1.785 1.00 0.00 19 THR A CA 4
ATOM 4363 C C . THR A 1 19 ? 17.669 41.058 -0.302 1.00 0.00 19 THR A C 4
ATOM 4364 O O . THR A 1 19 ? 18.714 40.548 0.099 1.00 0.00 19 THR A O 4
ATOM 4375 N N . THR A 1 20 ? 16.799 41.655 0.521 1.00 0.00 20 THR A N 4
ATOM 4376 C CA . THR A 1 20 ? 16.961 41.681 1.969 1.00 0.00 20 THR A CA 4
ATOM 4377 C C . THR A 1 20 ? 16.551 40.391 2.674 1.00 0.00 20 THR A C 4
ATOM 4378 O O . THR A 1 20 ? 16.827 40.214 3.859 1.00 0.00 20 THR A O 4
ATOM 4389 N N . GLU A 1 21 ? 15.894 39.488 1.942 1.00 0.00 21 GLU A N 4
ATOM 4390 C CA . GLU A 1 21 ? 15.460 38.198 2.461 1.00 0.00 21 GLU A CA 4
ATOM 4391 C C . GLU A 1 21 ? 16.325 37.058 1.935 1.00 0.00 21 GLU A C 4
ATOM 4392 O O . GLU A 1 21 ? 16.209 35.927 2.403 1.00 0.00 21 GLU A O 4
ATOM 4404 N N . VAL A 1 22 ? 17.205 37.336 0.963 1.00 0.00 22 VAL A N 4
ATOM 4405 C CA . VAL A 1 22 ? 18.122 36.327 0.450 1.00 0.00 22 VAL A CA 4
ATOM 4406 C C . VAL A 1 22 ? 19.125 35.954 1.542 1.00 0.00 22 VAL A C 4
ATOM 4407 O O . VAL A 1 22 ? 19.596 34.819 1.595 1.00 0.00 22 VAL A O 4
ATOM 4420 N N . GLY A 1 23 ? 19.450 36.905 2.422 1.00 0.00 23 GLY A N 4
ATOM 4421 C CA . GLY A 1 23 ? 20.370 36.665 3.525 1.00 0.00 23 GLY A CA 4
ATOM 4422 C C . GLY A 1 23 ? 19.722 35.821 4.620 1.00 0.00 23 GLY A C 4
ATOM 4423 O O . GLY A 1 23 ? 20.422 35.259 5.459 1.00 0.00 23 GLY A O 4
ATOM 4427 N N . LYS A 1 24 ? 18.387 35.722 4.618 1.00 0.00 24 LYS A N 4
ATOM 4428 C CA . LYS A 1 24 ? 17.656 34.893 5.569 1.00 0.00 24 LYS A CA 4
ATOM 4429 C C . LYS A 1 24 ? 17.620 33.431 5.128 1.00 0.00 24 LYS A C 4
ATOM 4430 O O . LYS A 1 24 ? 17.008 32.606 5.804 1.00 0.00 24 LYS A O 4
ATOM 4449 N N . ILE A 1 25 ? 18.268 33.105 4.006 1.00 0.00 25 ILE A N 4
ATOM 4450 C CA . ILE A 1 25 ? 18.320 31.740 3.494 1.00 0.00 25 ILE A CA 4
ATOM 4451 C C . ILE A 1 25 ? 19.764 31.309 3.242 1.00 0.00 25 ILE A C 4
ATOM 4452 O O . ILE A 1 25 ? 20.081 30.128 3.381 1.00 0.00 25 ILE A O 4
ATOM 4468 N N . LEU A 1 26 ? 20.635 32.254 2.876 1.00 0.00 26 LEU A N 4
ATOM 4469 C CA . LEU A 1 26 ? 22.012 31.970 2.491 1.00 0.00 26 LEU A CA 4
ATOM 4470 C C . LEU A 1 26 ? 23.033 32.643 3.412 1.00 0.00 26 LEU A C 4
ATOM 4471 O O . LEU A 1 26 ? 24.232 32.578 3.147 1.00 0.00 26 LEU A O 4
ATOM 4487 N N . GLY A 1 27 ? 22.570 33.288 4.487 1.00 0.00 27 GLY A N 4
ATOM 4488 C CA . GLY A 1 27 ? 23.421 34.088 5.363 1.00 0.00 27 GLY A CA 4
ATOM 4489 C C . GLY A 1 27 ? 24.352 33.257 6.251 1.00 0.00 27 GLY A C 4
ATOM 4490 O O . GLY A 1 27 ? 25.139 33.827 7.007 1.00 0.00 27 GLY A O 4
ATOM 4494 N N . ASN A 1 28 ? 24.276 31.926 6.173 1.00 0.00 28 ASN A N 4
ATOM 4495 C CA . ASN A 1 28 ? 25.086 31.039 6.997 1.00 0.00 28 ASN A CA 4
ATOM 4496 C C . ASN A 1 28 ? 25.404 29.737 6.263 1.00 0.00 28 ASN A C 4
ATOM 4497 O O . ASN A 1 28 ? 25.031 28.655 6.714 1.00 0.00 28 ASN A O 4
ATOM 4508 N N . ARG A 1 29 ? 26.096 29.843 5.121 1.00 0.00 29 ARG A N 4
ATOM 4509 C CA . ARG A 1 29 ? 26.431 28.702 4.275 1.00 0.00 29 ARG A CA 4
ATOM 4510 C C . ARG A 1 29 ? 25.176 27.933 3.868 1.00 0.00 29 ARG A C 4
ATOM 4511 O O . ARG A 1 29 ? 25.210 26.718 3.686 1.00 0.00 29 ARG A O 4
ATOM 4532 N N . ALA A 1 30 ? 24.065 28.661 3.731 1.00 0.00 30 ALA A N 4
ATOM 4533 C CA . ALA A 1 30 ? 22.761 28.120 3.375 1.00 0.00 30 ALA A CA 4
ATOM 4534 C C . ALA A 1 30 ? 22.273 27.033 4.334 1.00 0.00 30 ALA A C 4
ATOM 4535 O O . ALA A 1 30 ? 21.456 26.199 3.948 1.00 0.00 30 ALA A O 4
ATOM 4542 N N . ALA A 1 31 ? 22.756 27.031 5.579 1.00 0.00 31 ALA A N 4
ATOM 4543 C CA . ALA A 1 31 ? 22.351 26.036 6.561 1.00 0.00 31 ALA A CA 4
ATOM 4544 C C . ALA A 1 31 ? 20.854 26.134 6.867 1.00 0.00 31 ALA A C 4
ATOM 4545 O O . ALA A 1 31 ? 20.253 25.159 7.318 1.00 0.00 31 ALA A O 4
ATOM 4552 N N . VAL A 1 32 ? 20.244 27.301 6.624 1.00 0.00 32 VAL A N 4
ATOM 4553 C CA . VAL A 1 32 ? 18.810 27.476 6.816 1.00 0.00 32 VAL A CA 4
ATOM 4554 C C . VAL A 1 32 ? 18.075 26.755 5.694 1.00 0.00 32 VAL A C 4
ATOM 4555 O O . VAL A 1 32 ? 17.036 26.145 5.939 1.00 0.00 32 VAL A O 4
ATOM 4568 N N . LYS A 1 33 ? 18.604 26.812 4.467 1.00 0.00 33 LYS A N 4
ATOM 4569 C CA . LYS A 1 33 ? 17.964 26.166 3.330 1.00 0.00 33 LYS A CA 4
ATOM 4570 C C . LYS A 1 33 ? 18.025 24.653 3.493 1.00 0.00 33 LYS A C 4
ATOM 4571 O O . LYS A 1 33 ? 17.094 23.945 3.112 1.00 0.00 33 LYS A O 4
ATOM 4590 N N . LYS A 1 34 ? 19.120 24.151 4.069 1.00 0.00 34 LYS A N 4
ATOM 4591 C CA . LYS A 1 34 ? 19.327 22.725 4.289 1.00 0.00 34 LYS A CA 4
ATOM 4592 C C . LYS A 1 34 ? 18.392 22.169 5.365 1.00 0.00 34 LYS A C 4
ATOM 4593 O O . LYS A 1 34 ? 18.195 20.959 5.434 1.00 0.00 34 LYS A O 4
ATOM 4612 N N . HIS A 1 35 ? 17.810 23.032 6.209 1.00 0.00 35 HIS A N 4
ATOM 4613 C CA . HIS A 1 35 ? 16.852 22.583 7.211 1.00 0.00 35 HIS A CA 4
ATOM 4614 C C . HIS A 1 35 ? 15.498 22.309 6.567 1.00 0.00 35 HIS A C 4
ATOM 4615 O O . HIS A 1 35 ? 14.813 21.359 6.942 1.00 0.00 35 HIS A O 4
ATOM 4630 N N . ILE A 1 36 ? 15.105 23.136 5.596 1.00 0.00 36 ILE A N 4
ATOM 4631 C CA . ILE A 1 36 ? 13.810 22.995 4.947 1.00 0.00 36 ILE A CA 4
ATOM 4632 C C . ILE A 1 36 ? 13.801 21.750 4.060 1.00 0.00 36 ILE A C 4
ATOM 4633 O O . ILE A 1 36 ? 12.764 21.113 3.890 1.00 0.00 36 ILE A O 4
ATOM 4649 N N . GLU A 1 37 ? 14.960 21.397 3.495 1.00 0.00 37 GLU A N 4
ATOM 4650 C CA . GLU A 1 37 ? 15.094 20.213 2.657 1.00 0.00 37 GLU A CA 4
ATOM 4651 C C . GLU A 1 37 ? 14.933 18.934 3.478 1.00 0.00 37 GLU A C 4
ATOM 4652 O O . GLU A 1 37 ? 14.535 17.902 2.943 1.00 0.00 37 GLU A O 4
ATOM 4664 N N . ARG A 1 38 ? 15.245 18.996 4.779 1.00 0.00 38 ARG A N 4
ATOM 4665 C CA . ARG A 1 38 ? 15.075 17.871 5.690 1.00 0.00 38 ARG A CA 4
ATOM 4666 C C . ARG A 1 38 ? 13.697 17.893 6.343 1.00 0.00 38 ARG A C 4
ATOM 4667 O O . ARG A 1 38 ? 13.215 16.866 6.818 1.00 0.00 38 ARG A O 4
ATOM 4688 N N . GLN A 1 39 ? 13.064 19.067 6.367 1.00 0.00 39 GLN A N 4
ATOM 4689 C CA . GLN A 1 39 ? 11.750 19.260 6.960 1.00 0.00 39 GLN A CA 4
ATOM 4690 C C . GLN A 1 39 ? 10.638 18.770 6.032 1.00 0.00 39 GLN A C 4
ATOM 4691 O O . GLN A 1 39 ? 9.580 18.361 6.500 1.00 0.00 39 GLN A O 4
ATOM 4705 N N . PHE A 1 40 ? 10.888 18.812 4.719 1.00 0.00 40 PHE A N 4
ATOM 4706 C CA . PHE A 1 40 ? 9.907 18.419 3.714 1.00 0.00 40 PHE A CA 4
ATOM 4707 C C . PHE A 1 40 ? 10.380 17.393 2.683 1.00 0.00 40 PHE A C 4
ATOM 4708 O O . PHE A 1 40 ? 9.663 17.096 1.729 1.00 0.00 40 PHE A O 4
ATOM 4725 N N . ASN A 1 41 ? 11.592 16.859 2.878 1.00 0.00 41 ASN A N 4
ATOM 4726 C CA . ASN A 1 41 ? 12.233 15.939 1.945 1.00 0.00 41 ASN A CA 4
ATOM 4727 C C . ASN A 1 41 ? 12.338 16.553 0.543 1.00 0.00 41 ASN A C 4
ATOM 4728 O O . ASN A 1 41 ? 12.500 15.844 -0.448 1.00 0.00 41 ASN A O 4
ATOM 4739 N N . CYS A 1 42 ? 12.241 17.884 0.462 1.00 0.00 42 CYS A N 4
ATOM 4740 C CA . CYS A 1 42 ? 12.314 18.628 -0.783 1.00 0.00 42 CYS A CA 4
ATOM 4741 C C . CYS A 1 42 ? 13.751 19.070 -1.058 1.00 0.00 42 CYS A C 4
ATOM 4742 O O . CYS A 1 42 ? 14.667 18.755 -0.302 1.00 0.00 42 CYS A O 4
ATOM 4750 N N . VAL A 1 43 ? 13.939 19.815 -2.150 1.00 0.00 43 VAL A N 4
ATOM 4751 C CA . VAL A 1 43 ? 15.209 20.426 -2.516 1.00 0.00 43 VAL A CA 4
ATOM 4752 C C . VAL A 1 43 ? 14.912 21.868 -2.902 1.00 0.00 43 VAL A C 4
ATOM 4753 O O . VAL A 1 43 ? 13.879 22.135 -3.514 1.00 0.00 43 VAL A O 4
ATOM 4766 N N . ILE A 1 44 ? 15.801 22.799 -2.553 1.00 0.00 44 ILE A N 4
ATOM 4767 C CA . ILE A 1 44 ? 15.583 24.215 -2.825 1.00 0.00 44 ILE A CA 4
ATOM 4768 C C . ILE A 1 44 ? 16.827 24.831 -3.457 1.00 0.00 44 ILE A C 4
ATOM 4769 O O . ILE A 1 44 ? 17.952 24.457 -3.130 1.00 0.00 44 ILE A O 4
ATOM 4785 N N . THR A 1 45 ? 16.616 25.787 -4.363 1.00 0.00 45 THR A N 4
ATOM 4786 C CA . THR A 1 45 ? 17.678 26.499 -5.056 1.00 0.00 45 THR A CA 4
ATOM 4787 C C . THR A 1 45 ? 17.471 28.005 -5.125 1.00 0.00 45 THR A C 4
ATOM 4788 O O . THR A 1 45 ? 16.340 28.464 -5.283 1.00 0.00 45 THR A O 4
ATOM 4799 N N . VAL A 1 46 ? 18.554 28.775 -5.007 1.00 0.00 46 VAL A N 4
ATOM 4800 C CA . VAL A 1 46 ? 18.500 30.226 -5.114 1.00 0.00 46 VAL A CA 4
ATOM 4801 C C . VAL A 1 46 ? 19.285 30.711 -6.330 1.00 0.00 46 VAL A C 4
ATOM 4802 O O . VAL A 1 46 ? 20.265 30.086 -6.727 1.00 0.00 46 VAL A O 4
ATOM 4815 N N . HIS A 1 47 ? 18.844 31.825 -6.919 1.00 0.00 47 HIS A N 4
ATOM 4816 C CA . HIS A 1 47 ? 19.383 32.345 -8.165 1.00 0.00 47 HIS A CA 4
ATOM 4817 C C . HIS A 1 47 ? 19.821 33.803 -8.039 1.00 0.00 47 HIS A C 4
ATOM 4818 O O . HIS A 1 47 ? 19.409 34.653 -8.827 1.00 0.00 47 HIS A O 4
ATOM 4833 N N . THR A 1 48 ? 20.658 34.093 -7.037 1.00 0.00 48 THR A N 4
ATOM 4834 C CA . THR A 1 48 ? 21.154 35.444 -6.784 1.00 0.00 48 THR A CA 4
ATOM 4835 C C . THR A 1 48 ? 21.976 36.074 -7.907 1.00 0.00 48 THR A C 4
ATOM 4836 O O . THR A 1 48 ? 22.242 37.275 -7.880 1.00 0.00 48 THR A O 4
ATOM 4847 N N . GLU A 1 49 ? 22.386 35.274 -8.894 1.00 0.00 49 GLU A N 4
ATOM 4848 C CA . GLU A 1 49 ? 23.172 35.762 -10.018 1.00 0.00 49 GLU A CA 4
ATOM 4849 C C . GLU A 1 49 ? 22.330 36.612 -10.971 1.00 0.00 49 GLU A C 4
ATOM 4850 O O . GLU A 1 49 ? 22.885 37.286 -11.834 1.00 0.00 49 GLU A O 4
ATOM 4862 N N . VAL A 1 50 ? 20.999 36.587 -10.828 1.00 0.00 50 VAL A N 4
ATOM 4863 C CA . VAL A 1 50 ? 20.105 37.389 -11.653 1.00 0.00 50 VAL A CA 4
ATOM 4864 C C . VAL A 1 50 ? 19.904 38.811 -11.132 1.00 0.00 50 VAL A C 4
ATOM 4865 O O . VAL A 1 50 ? 20.227 39.114 -9.985 1.00 0.00 50 VAL A O 4
ATOM 4878 N N . GLN A 1 51 ? 19.360 39.681 -11.985 1.00 0.00 51 GLN A N 4
ATOM 4879 C CA . GLN A 1 51 ? 19.065 41.063 -11.641 1.00 0.00 51 GLN A CA 4
ATOM 4880 C C . GLN A 1 51 ? 17.816 41.507 -12.401 1.00 0.00 51 GLN A C 4
ATOM 4881 O O . GLN A 1 51 ? 17.895 42.235 -13.390 1.00 0.00 51 GLN A O 4
ATOM 4895 N N . SER A 1 52 ? 16.654 41.053 -11.926 1.00 0.00 52 SER A N 4
ATOM 4896 C CA . SER A 1 52 ? 15.374 41.352 -12.548 1.00 0.00 52 SER A CA 4
ATOM 4897 C C . SER A 1 52 ? 14.974 42.803 -12.305 1.00 0.00 52 SER A C 4
ATOM 4898 O O . SER A 1 52 ? 15.514 43.471 -11.423 1.00 0.00 52 SER A O 4
ATOM 4906 N N . SER A 1 53 ? 14.014 43.290 -13.095 1.00 0.00 53 SER A N 4
ATOM 4907 C CA . SER A 1 53 ? 13.466 44.630 -12.935 1.00 0.00 53 SER A CA 4
ATOM 4908 C C . SER A 1 53 ? 12.588 44.714 -11.686 1.00 0.00 53 SER A C 4
ATOM 4909 O O . SER A 1 53 ? 12.176 45.806 -11.297 1.00 0.00 53 SER A O 4
ATOM 4917 N N . PHE A 1 54 ? 12.297 43.572 -11.053 1.00 0.00 54 PHE A N 4
ATOM 4918 C CA . PHE A 1 54 ? 11.497 43.524 -9.840 1.00 0.00 54 PHE A CA 4
ATOM 4919 C C . PHE A 1 54 ? 12.357 43.884 -8.631 1.00 0.00 54 PHE A C 4
ATOM 4920 O O . PHE A 1 54 ? 11.830 44.075 -7.535 1.00 0.00 54 PHE A O 4
ATOM 4937 N N . GLY A 1 55 ? 13.679 43.975 -8.812 1.00 0.00 55 GLY A N 4
ATOM 4938 C CA . GLY A 1 55 ? 14.588 44.289 -7.719 1.00 0.00 55 GLY A CA 4
ATOM 4939 C C . GLY A 1 55 ? 14.646 43.143 -6.709 1.00 0.00 55 GLY A C 4
ATOM 4940 O O . GLY A 1 55 ? 14.838 43.384 -5.519 1.00 0.00 55 GLY A O 4
ATOM 4944 N N . ALA A 1 56 ? 14.476 41.904 -7.180 1.00 0.00 56 ALA A N 4
ATOM 4945 C CA . ALA A 1 56 ? 14.374 40.738 -6.318 1.00 0.00 56 ALA A CA 4
ATOM 4946 C C . ALA A 1 56 ? 15.062 39.525 -6.939 1.00 0.00 56 ALA A C 4
ATOM 4947 O O . ALA A 1 56 ? 15.374 39.514 -8.129 1.00 0.00 56 ALA A O 4
ATOM 4954 N N . THR A 1 57 ? 15.302 38.497 -6.121 1.00 0.00 57 THR A N 4
ATOM 4955 C CA . THR A 1 57 ? 15.982 37.280 -6.541 1.00 0.00 57 THR A CA 4
ATOM 4956 C C . THR A 1 57 ? 14.934 36.167 -6.527 1.00 0.00 57 THR A C 4
ATOM 4957 O O . THR A 1 57 ? 14.207 36.017 -5.545 1.00 0.00 57 THR A O 4
ATOM 4968 N N . PRO A 1 58 ? 14.845 35.377 -7.605 1.00 0.00 58 PRO A N 4
ATOM 4969 C CA . PRO A 1 58 ? 13.949 34.244 -7.694 1.00 0.00 58 PRO A CA 4
ATOM 4970 C C . PRO A 1 58 ? 14.561 33.017 -7.018 1.00 0.00 58 PRO A C 4
ATOM 4971 O O . PRO A 1 58 ? 15.780 32.895 -6.894 1.00 0.00 58 PRO A O 4
ATOM 4982 N N . VAL A 1 59 ? 13.695 32.101 -6.582 1.00 0.00 59 VAL A N 4
ATOM 4983 C CA . VAL A 1 59 ? 14.083 30.825 -5.992 1.00 0.00 59 VAL A CA 4
ATOM 4984 C C . VAL A 1 59 ? 13.274 29.670 -6.567 1.00 0.00 59 VAL A C 4
ATOM 4985 O O . VAL A 1 59 ? 12.178 29.881 -7.080 1.00 0.00 59 VAL A O 4
ATOM 4998 N N . GLU A 1 60 ? 13.809 28.452 -6.488 1.00 0.00 60 GLU A N 4
ATOM 4999 C CA . GLU A 1 60 ? 13.187 27.269 -7.060 1.00 0.00 60 GLU A CA 4
ATOM 5000 C C . GLU A 1 60 ? 13.086 26.155 -6.021 1.00 0.00 60 GLU A C 4
ATOM 5001 O O . GLU A 1 60 ? 13.900 26.088 -5.103 1.00 0.00 60 GLU A O 4
ATOM 5013 N N . ILE A 1 61 ? 12.084 25.285 -6.169 1.00 0.00 61 ILE A N 4
ATOM 5014 C CA . ILE A 1 61 ? 11.821 24.204 -5.227 1.00 0.00 61 ILE A CA 4
ATOM 5015 C C . ILE A 1 61 ? 11.446 22.940 -5.993 1.00 0.00 61 ILE A C 4
ATOM 5016 O O . ILE A 1 61 ? 10.830 23.021 -7.055 1.00 0.00 61 ILE A O 4
ATOM 5032 N N . VAL A 1 62 ? 11.818 21.781 -5.450 1.00 0.00 62 VAL A N 4
ATOM 5033 C CA . VAL A 1 62 ? 11.490 20.480 -6.024 1.00 0.00 62 VAL A CA 4
ATOM 5034 C C . VAL A 1 62 ? 11.123 19.515 -4.903 1.00 0.00 62 VAL A C 4
ATOM 5035 O O . VAL A 1 62 ? 11.727 19.551 -3.833 1.00 0.00 62 VAL A O 4
ATOM 5048 N N . ALA A 1 63 ? 10.138 18.651 -5.148 1.00 0.00 63 ALA A N 4
ATOM 5049 C CA . ALA A 1 63 ? 9.701 17.656 -4.179 1.00 0.00 63 ALA A CA 4
ATOM 5050 C C . ALA A 1 63 ? 9.004 16.506 -4.901 1.00 0.00 63 ALA A C 4
ATOM 5051 O O . ALA A 1 63 ? 8.778 16.568 -6.107 1.00 0.00 63 ALA A O 4
ATOM 5058 N N . GLN A 1 64 ? 8.659 15.451 -4.164 1.00 0.00 64 GLN A N 4
ATOM 5059 C CA . GLN A 1 64 ? 8.007 14.280 -4.734 1.00 0.00 64 GLN A CA 4
ATOM 5060 C C . GLN A 1 64 ? 6.552 14.570 -5.098 1.00 0.00 64 GLN A C 4
ATOM 5061 O O . GLN A 1 64 ? 5.967 13.855 -5.911 1.00 0.00 64 GLN A O 4
ATOM 5075 N N . ASN A 1 65 ? 5.964 15.612 -4.507 1.00 0.00 65 ASN A N 4
ATOM 5076 C CA . ASN A 1 65 ? 4.558 15.922 -4.686 1.00 0.00 65 ASN A CA 4
ATOM 5077 C C . ASN A 1 65 ? 4.245 17.360 -4.263 1.00 0.00 65 ASN A C 4
ATOM 5078 O O . ASN A 1 65 ? 5.074 18.026 -3.642 1.00 0.00 65 ASN A O 4
ATOM 5089 N N . LYS A 1 66 ? 3.044 17.847 -4.594 1.00 0.00 66 LYS A N 4
ATOM 5090 C CA . LYS A 1 66 ? 2.606 19.184 -4.193 1.00 0.00 66 LYS A CA 4
ATOM 5091 C C . LYS A 1 66 ? 2.345 19.267 -2.692 1.00 0.00 66 LYS A C 4
ATOM 5092 O O . LYS A 1 66 ? 2.386 20.355 -2.123 1.00 0.00 66 LYS A O 4
ATOM 5111 N N . GLU A 1 67 ? 2.080 18.128 -2.051 1.00 0.00 67 GLU A N 4
ATOM 5112 C CA . GLU A 1 67 ? 1.761 18.076 -0.630 1.00 0.00 67 GLU A CA 4
ATOM 5113 C C . GLU A 1 67 ? 2.980 18.398 0.238 1.00 0.00 67 GLU A C 4
ATOM 5114 O O . GLU A 1 67 ? 2.857 18.494 1.456 1.00 0.00 67 GLU A O 4
ATOM 5126 N N . GLN A 1 68 ? 4.155 18.567 -0.378 1.00 0.00 68 GLN A N 4
ATOM 5127 C CA . GLN A 1 68 ? 5.382 18.905 0.327 1.00 0.00 68 GLN A CA 4
ATOM 5128 C C . GLN A 1 68 ? 6.113 20.062 -0.358 1.00 0.00 68 GLN A C 4
ATOM 5129 O O . GLN A 1 68 ? 6.905 20.746 0.284 1.00 0.00 68 GLN A O 4
ATOM 5143 N N . CYS A 1 69 ? 5.858 20.291 -1.651 1.00 0.00 69 CYS A N 4
ATOM 5144 C CA . CYS A 1 69 ? 6.520 21.370 -2.370 1.00 0.00 69 CYS A CA 4
ATOM 5145 C C . CYS A 1 69 ? 5.889 22.706 -1.978 1.00 0.00 69 CYS A C 4
ATOM 5146 O O . CYS A 1 69 ? 6.591 23.699 -1.814 1.00 0.00 69 CYS A O 4
ATOM 5154 N N . GLN A 1 70 ? 4.560 22.737 -1.823 1.00 0.00 70 GLN A N 4
ATOM 5155 C CA . GLN A 1 70 ? 3.855 23.952 -1.433 1.00 0.00 70 GLN A CA 4
ATOM 5156 C C . GLN A 1 70 ? 4.170 24.299 0.018 1.00 0.00 70 GLN A C 4
ATOM 5157 O O . GLN A 1 70 ? 4.266 25.473 0.369 1.00 0.00 70 GLN A O 4
ATOM 5171 N N . GLU A 1 71 ? 4.332 23.281 0.866 1.00 0.00 71 GLU A N 4
ATOM 5172 C CA . GLU A 1 71 ? 4.639 23.504 2.268 1.00 0.00 71 GLU A CA 4
ATOM 5173 C C . GLU A 1 71 ? 6.069 24.015 2.403 1.00 0.00 71 GLU A C 4
ATOM 5174 O O . GLU A 1 71 ? 6.365 24.778 3.317 1.00 0.00 71 GLU A O 4
ATOM 5186 N N . ALA A 1 72 ? 6.963 23.603 1.496 1.00 0.00 72 ALA A N 4
ATOM 5187 C CA . ALA A 1 72 ? 8.343 24.064 1.494 1.00 0.00 72 ALA A CA 4
ATOM 5188 C C . ALA A 1 72 ? 8.446 25.476 0.912 1.00 0.00 72 ALA A C 4
ATOM 5189 O O . ALA A 1 72 ? 9.401 26.193 1.202 1.00 0.00 72 ALA A O 4
ATOM 5196 N N . ARG A 1 73 ? 7.467 25.882 0.093 1.00 0.00 73 ARG A N 4
ATOM 5197 C CA . ARG A 1 73 ? 7.415 27.232 -0.451 1.00 0.00 73 ARG A CA 4
ATOM 5198 C C . ARG A 1 73 ? 6.881 28.192 0.601 1.00 0.00 73 ARG A C 4
ATOM 5199 O O . ARG A 1 73 ? 7.462 29.246 0.848 1.00 0.00 73 ARG A O 4
ATOM 5220 N N . ASN A 1 74 ? 5.759 27.816 1.220 1.00 0.00 74 ASN A N 4
ATOM 5221 C CA . ASN A 1 74 ? 5.088 28.653 2.195 1.00 0.00 74 ASN A CA 4
ATOM 5222 C C . ASN A 1 74 ? 5.870 28.726 3.508 1.00 0.00 74 ASN A C 4
ATOM 5223 O O . ASN A 1 74 ? 5.616 29.604 4.331 1.00 0.00 74 ASN A O 4
ATOM 5234 N N . ALA A 1 75 ? 6.824 27.811 3.705 1.00 0.00 75 ALA A N 4
ATOM 5235 C CA . ALA A 1 75 ? 7.735 27.858 4.837 1.00 0.00 75 ALA A CA 4
ATOM 5236 C C . ALA A 1 75 ? 8.829 28.907 4.623 1.00 0.00 75 ALA A C 4
ATOM 5237 O O . ALA A 1 75 ? 9.656 29.111 5.507 1.00 0.00 75 ALA A O 4
ATOM 5244 N N . VAL A 1 76 ? 8.836 29.570 3.458 1.00 0.00 76 VAL A N 4
ATOM 5245 C CA . VAL A 1 76 ? 9.820 30.594 3.118 1.00 0.00 76 VAL A CA 4
ATOM 5246 C C . VAL A 1 76 ? 9.161 31.949 2.865 1.00 0.00 76 VAL A C 4
ATOM 5247 O O . VAL A 1 76 ? 9.850 32.948 2.663 1.00 0.00 76 VAL A O 4
ATOM 5260 N N . MET A 1 77 ? 7.827 32.008 2.873 1.00 0.00 77 MET A N 4
ATOM 5261 C CA . MET A 1 77 ? 7.123 33.255 2.617 1.00 0.00 77 MET A CA 4
ATOM 5262 C C . MET A 1 77 ? 6.998 34.129 3.866 1.00 0.00 77 MET A C 4
ATOM 5263 O O . MET A 1 77 ? 6.638 35.300 3.750 1.00 0.00 77 MET A O 4
ATOM 5277 N N . SER A 1 78 ? 7.282 33.587 5.055 1.00 0.00 78 SER A N 4
ATOM 5278 C CA . SER A 1 78 ? 7.205 34.373 6.284 1.00 0.00 78 SER A CA 4
ATOM 5279 C C . SER A 1 78 ? 8.011 33.754 7.424 1.00 0.00 78 SER A C 4
ATOM 5280 O O . SER A 1 78 ? 8.608 34.482 8.214 1.00 0.00 78 SER A O 4
ATOM 5288 N N . LEU A 1 79 ? 8.034 32.421 7.521 1.00 0.00 79 LEU A N 4
ATOM 5289 C CA . LEU A 1 79 ? 8.756 31.748 8.594 1.00 0.00 79 LEU A CA 4
ATOM 5290 C C . LEU A 1 79 ? 10.245 31.656 8.269 1.00 0.00 79 LEU A C 4
ATOM 5291 O O . LEU A 1 79 ? 11.089 31.899 9.128 1.00 0.00 79 LEU A O 4
ATOM 5307 N N . MET A 1 80 ? 10.545 31.302 7.014 1.00 0.00 80 MET A N 4
ATOM 5308 C CA . MET A 1 80 ? 11.884 31.164 6.453 1.00 0.00 80 MET A CA 4
ATOM 5309 C C . MET A 1 80 ? 12.783 30.176 7.203 1.00 0.00 80 MET A C 4
ATOM 5310 O O . MET A 1 80 ? 13.919 29.958 6.787 1.00 0.00 80 MET A O 4
ATOM 5324 N N . GLN A 1 81 ? 12.291 29.576 8.296 1.00 0.00 81 GLN A N 4
ATOM 5325 C CA . GLN A 1 81 ? 13.009 28.591 9.093 1.00 0.00 81 GLN A CA 4
ATOM 5326 C C . GLN A 1 81 ? 14.413 29.068 9.489 1.00 0.00 81 GLN A C 4
ATOM 5327 O O . GLN A 1 81 ? 15.297 28.253 9.741 1.00 0.00 81 GLN A O 4
ATOM 5341 N N . SER A 1 82 ? 14.616 30.390 9.537 1.00 0.00 82 SER A N 4
ATOM 5342 C CA . SER A 1 82 ? 15.906 31.013 9.788 1.00 0.00 82 SER A CA 4
ATOM 5343 C C . SER A 1 82 ? 16.360 30.916 11.248 1.00 0.00 82 SER A C 4
ATOM 5344 O O . SER A 1 82 ? 17.370 31.514 11.616 1.00 0.00 82 SER A O 4
ATOM 5352 N N . HIS A 1 83 ? 15.627 30.174 12.085 1.00 0.00 83 HIS A N 4
ATOM 5353 C CA . HIS A 1 83 ? 15.967 29.974 13.488 1.00 0.00 83 HIS A CA 4
ATOM 5354 C C . HIS A 1 83 ? 17.283 29.215 13.643 1.00 0.00 83 HIS A C 4
ATOM 5355 O O . HIS A 1 83 ? 17.734 28.547 12.715 1.00 0.00 83 HIS A O 4
ATOM 5370 N N . GLN A 1 84 ? 17.893 29.313 14.826 1.00 0.00 84 GLN A N 4
ATOM 5371 C CA . GLN A 1 84 ? 19.150 28.637 15.121 1.00 0.00 84 GLN A CA 4
ATOM 5372 C C . GLN A 1 84 ? 18.960 27.127 15.283 1.00 0.00 84 GLN A C 4
ATOM 5373 O O . GLN A 1 84 ? 19.940 26.391 15.371 1.00 0.00 84 GLN A O 4
ATOM 5387 N N . ASP A 1 85 ? 17.707 26.659 15.319 1.00 0.00 85 ASP A N 4
ATOM 5388 C CA . ASP A 1 85 ? 17.378 25.243 15.412 1.00 0.00 85 ASP A CA 4
ATOM 5389 C C . ASP A 1 85 ? 17.610 24.517 14.083 1.00 0.00 85 ASP A C 4
ATOM 5390 O O . ASP A 1 85 ? 16.663 24.118 13.406 1.00 0.00 85 ASP A O 4
ATOM 5399 N N . LYS A 1 86 ? 18.885 24.362 13.718 1.00 0.00 86 LYS A N 4
ATOM 5400 C CA . LYS A 1 86 ? 19.307 23.686 12.498 1.00 0.00 86 LYS A CA 4
ATOM 5401 C C . LYS A 1 86 ? 18.938 22.204 12.541 1.00 0.00 86 LYS A C 4
ATOM 5402 O O . LYS A 1 86 ? 18.287 21.752 11.574 1.00 0.00 86 LYS A O 4
ATOM 5421 N N . SER A 1 1 ? 23.050 7.174 -12.869 1.00 0.00 1 SER A N 5
ATOM 5422 C CA . SER A 1 1 ? 22.448 5.890 -13.276 1.00 0.00 1 SER A CA 5
ATOM 5423 C C . SER A 1 1 ? 20.934 5.936 -13.121 1.00 0.00 1 SER A C 5
ATOM 5424 O O . SER A 1 1 ? 20.411 6.729 -12.336 1.00 0.00 1 SER A O 5
ATOM 5432 N N . GLY A 1 2 ? 20.222 5.084 -13.864 1.00 0.00 2 GLY A N 5
ATOM 5433 C CA . GLY A 1 2 ? 18.768 5.023 -13.819 1.00 0.00 2 GLY A CA 5
ATOM 5434 C C . GLY A 1 2 ? 18.227 3.973 -14.786 1.00 0.00 2 GLY A C 5
ATOM 5435 O O . GLY A 1 2 ? 18.992 3.308 -15.486 1.00 0.00 2 GLY A O 5
ATOM 5439 N N . SER A 1 3 ? 16.900 3.830 -14.824 1.00 0.00 3 SER A N 5
ATOM 5440 C CA . SER A 1 3 ? 16.233 2.867 -15.689 1.00 0.00 3 SER A CA 5
ATOM 5441 C C . SER A 1 3 ? 14.788 3.282 -15.947 1.00 0.00 3 SER A C 5
ATOM 5442 O O . SER A 1 3 ? 14.203 4.029 -15.164 1.00 0.00 3 SER A O 5
ATOM 5450 N N . HIS A 1 4 ? 14.206 2.795 -17.048 1.00 0.00 4 HIS A N 5
ATOM 5451 C CA . HIS A 1 4 ? 12.826 3.090 -17.413 1.00 0.00 4 HIS A CA 5
ATOM 5452 C C . HIS A 1 4 ? 11.832 2.369 -16.502 1.00 0.00 4 HIS A C 5
ATOM 5453 O O . HIS A 1 4 ? 10.628 2.580 -16.621 1.00 0.00 4 HIS A O 5
ATOM 5468 N N . MET A 1 5 ? 12.318 1.516 -15.592 1.00 0.00 5 MET A N 5
ATOM 5469 C CA . MET A 1 5 ? 11.472 0.779 -14.658 1.00 0.00 5 MET A CA 5
ATOM 5470 C C . MET A 1 5 ? 10.930 1.675 -13.539 1.00 0.00 5 MET A C 5
ATOM 5471 O O . MET A 1 5 ? 10.172 1.200 -12.693 1.00 0.00 5 MET A O 5
ATOM 5485 N N . LYS A 1 6 ? 11.314 2.959 -13.528 1.00 0.00 6 LYS A N 5
ATOM 5486 C CA . LYS A 1 6 ? 10.859 3.916 -12.525 1.00 0.00 6 LYS A CA 5
ATOM 5487 C C . LYS A 1 6 ? 10.837 5.329 -13.112 1.00 0.00 6 LYS A C 5
ATOM 5488 O O . LYS A 1 6 ? 11.631 5.647 -13.997 1.00 0.00 6 LYS A O 5
ATOM 5507 N N . THR A 1 7 ? 9.926 6.173 -12.627 1.00 0.00 7 THR A N 5
ATOM 5508 C CA . THR A 1 7 ? 9.791 7.545 -13.095 1.00 0.00 7 THR A CA 5
ATOM 5509 C C . THR A 1 7 ? 10.932 8.478 -12.690 1.00 0.00 7 THR A C 5
ATOM 5510 O O . THR A 1 7 ? 11.695 8.182 -11.773 1.00 0.00 7 THR A O 5
ATOM 5521 N N . CYS A 1 8 ? 11.038 9.611 -13.384 1.00 0.00 8 CYS A N 5
ATOM 5522 C CA . CYS A 1 8 ? 12.018 10.650 -13.088 1.00 0.00 8 CYS A CA 5
ATOM 5523 C C . CYS A 1 8 ? 11.356 12.028 -12.986 1.00 0.00 8 CYS A C 5
ATOM 5524 O O . CYS A 1 8 ? 12.043 13.038 -12.859 1.00 0.00 8 CYS A O 5
ATOM 5532 N N . VAL A 1 9 ? 10.022 12.068 -13.043 1.00 0.00 9 VAL A N 5
ATOM 5533 C CA . VAL A 1 9 ? 9.259 13.304 -12.955 1.00 0.00 9 VAL A CA 5
ATOM 5534 C C . VAL A 1 9 ? 9.240 13.853 -11.530 1.00 0.00 9 VAL A C 5
ATOM 5535 O O . VAL A 1 9 ? 9.265 13.089 -10.564 1.00 0.00 9 VAL A O 5
ATOM 5548 N N . VAL A 1 10 ? 9.195 15.183 -11.398 1.00 0.00 10 VAL A N 5
ATOM 5549 C CA . VAL A 1 10 ? 9.177 15.871 -10.115 1.00 0.00 10 VAL A CA 5
ATOM 5550 C C . VAL A 1 10 ? 8.322 17.131 -10.191 1.00 0.00 10 VAL A C 5
ATOM 5551 O O . VAL A 1 10 ? 8.132 17.700 -11.266 1.00 0.00 10 VAL A O 5
ATOM 5564 N N . GLU A 1 11 ? 7.808 17.567 -9.042 1.00 0.00 11 GLU A N 5
ATOM 5565 C CA . GLU A 1 11 ? 7.051 18.807 -8.941 1.00 0.00 11 GLU A CA 5
ATOM 5566 C C . GLU A 1 11 ? 7.997 19.983 -8.737 1.00 0.00 11 GLU A C 5
ATOM 5567 O O . GLU A 1 11 ? 9.091 19.816 -8.202 1.00 0.00 11 GLU A O 5
ATOM 5579 N N . LYS A 1 12 ? 7.568 21.176 -9.164 1.00 0.00 12 LYS A N 5
ATOM 5580 C CA . LYS A 1 12 ? 8.359 22.392 -9.018 1.00 0.00 12 LYS A CA 5
ATOM 5581 C C . LYS A 1 12 ? 7.498 23.606 -8.694 1.00 0.00 12 LYS A C 5
ATOM 5582 O O . LYS A 1 12 ? 6.308 23.648 -9.010 1.00 0.00 12 LYS A O 5
ATOM 5601 N N . ILE A 1 13 ? 8.135 24.592 -8.062 1.00 0.00 13 ILE A N 5
ATOM 5602 C CA . ILE A 1 13 ? 7.551 25.876 -7.705 1.00 0.00 13 ILE A CA 5
ATOM 5603 C C . ILE A 1 13 ? 8.623 26.946 -7.893 1.00 0.00 13 ILE A C 5
ATOM 5604 O O . ILE A 1 13 ? 9.810 26.653 -7.781 1.00 0.00 13 ILE A O 5
ATOM 5620 N N . LYS A 1 14 ? 8.204 28.182 -8.177 1.00 0.00 14 LYS A N 5
ATOM 5621 C CA . LYS A 1 14 ? 9.118 29.302 -8.349 1.00 0.00 14 LYS A CA 5
ATOM 5622 C C . LYS A 1 14 ? 8.516 30.559 -7.737 1.00 0.00 14 LYS A C 5
ATOM 5623 O O . LYS A 1 14 ? 7.308 30.773 -7.826 1.00 0.00 14 LYS A O 5
ATOM 5642 N N . GLN A 1 15 ? 9.360 31.387 -7.118 1.00 0.00 15 GLN A N 5
ATOM 5643 C CA . GLN A 1 15 ? 8.927 32.634 -6.511 1.00 0.00 15 GLN A CA 5
ATOM 5644 C C . GLN A 1 15 ? 10.113 33.578 -6.330 1.00 0.00 15 GLN A C 5
ATOM 5645 O O . GLN A 1 15 ? 11.260 33.130 -6.257 1.00 0.00 15 GLN A O 5
ATOM 5659 N N . TRP A 1 16 ? 9.846 34.882 -6.257 1.00 0.00 16 TRP A N 5
ATOM 5660 C CA . TRP A 1 16 ? 10.859 35.903 -6.033 1.00 0.00 16 TRP A CA 5
ATOM 5661 C C . TRP A 1 16 ? 10.850 36.334 -4.572 1.00 0.00 16 TRP A C 5
ATOM 5662 O O . TRP A 1 16 ? 9.798 36.352 -3.932 1.00 0.00 16 TRP A O 5
ATOM 5683 N N . ILE A 1 17 ? 12.022 36.687 -4.045 1.00 0.00 17 ILE A N 5
ATOM 5684 C CA . ILE A 1 17 ? 12.161 37.229 -2.698 1.00 0.00 17 ILE A CA 5
ATOM 5685 C C . ILE A 1 17 ? 12.997 38.508 -2.768 1.00 0.00 17 ILE A C 5
ATOM 5686 O O . ILE A 1 17 ? 13.927 38.582 -3.570 1.00 0.00 17 ILE A O 5
ATOM 5702 N N . PRO A 1 18 ? 12.685 39.513 -1.946 1.00 0.00 18 PRO A N 5
ATOM 5703 C CA . PRO A 1 18 ? 13.399 40.777 -1.940 1.00 0.00 18 PRO A CA 5
ATOM 5704 C C . PRO A 1 18 ? 14.827 40.574 -1.450 1.00 0.00 18 PRO A C 5
ATOM 5705 O O . PRO A 1 18 ? 15.102 39.653 -0.678 1.00 0.00 18 PRO A O 5
ATOM 5716 N N . THR A 1 19 ? 15.742 41.433 -1.901 1.00 0.00 19 THR A N 5
ATOM 5717 C CA . THR A 1 19 ? 17.150 41.329 -1.536 1.00 0.00 19 THR A CA 5
ATOM 5718 C C . THR A 1 19 ? 17.451 41.471 -0.049 1.00 0.00 19 THR A C 5
ATOM 5719 O O . THR A 1 19 ? 18.547 41.147 0.407 1.00 0.00 19 THR A O 5
ATOM 5730 N N . THR A 1 20 ? 16.467 41.959 0.709 1.00 0.00 20 THR A N 5
ATOM 5731 C CA . THR A 1 20 ? 16.566 42.103 2.153 1.00 0.00 20 THR A CA 5
ATOM 5732 C C . THR A 1 20 ? 16.200 40.849 2.947 1.00 0.00 20 THR A C 5
ATOM 5733 O O . THR A 1 20 ? 16.443 40.794 4.151 1.00 0.00 20 THR A O 5
ATOM 5744 N N . GLU A 1 21 ? 15.621 39.847 2.282 1.00 0.00 21 GLU A N 5
ATOM 5745 C CA . GLU A 1 21 ? 15.209 38.609 2.929 1.00 0.00 21 GLU A CA 5
ATOM 5746 C C . GLU A 1 21 ? 15.993 37.404 2.421 1.00 0.00 21 GLU A C 5
ATOM 5747 O O . GLU A 1 21 ? 16.043 36.377 3.096 1.00 0.00 21 GLU A O 5
ATOM 5759 N N . VAL A 1 22 ? 16.614 37.503 1.240 1.00 0.00 22 VAL A N 5
ATOM 5760 C CA . VAL A 1 22 ? 17.439 36.415 0.733 1.00 0.00 22 VAL A CA 5
ATOM 5761 C C . VAL A 1 22 ? 18.681 36.216 1.593 1.00 0.00 22 VAL A C 5
ATOM 5762 O O . VAL A 1 22 ? 19.247 35.127 1.644 1.00 0.00 22 VAL A O 5
ATOM 5775 N N . GLY A 1 23 ? 19.099 37.283 2.277 1.00 0.00 23 GLY A N 5
ATOM 5776 C CA . GLY A 1 23 ? 20.240 37.246 3.178 1.00 0.00 23 GLY A CA 5
ATOM 5777 C C . GLY A 1 23 ? 19.927 36.461 4.452 1.00 0.00 23 GLY A C 5
ATOM 5778 O O . GLY A 1 23 ? 20.845 36.098 5.187 1.00 0.00 23 GLY A O 5
ATOM 5782 N N . LYS A 1 24 ? 18.647 36.190 4.727 1.00 0.00 24 LYS A N 5
ATOM 5783 C CA . LYS A 1 24 ? 18.260 35.400 5.892 1.00 0.00 24 LYS A CA 5
ATOM 5784 C C . LYS A 1 24 ? 18.213 33.914 5.561 1.00 0.00 24 LYS A C 5
ATOM 5785 O O . LYS A 1 24 ? 18.191 33.082 6.462 1.00 0.00 24 LYS A O 5
ATOM 5804 N N . ILE A 1 25 ? 18.198 33.583 4.267 1.00 0.00 25 ILE A N 5
ATOM 5805 C CA . ILE A 1 25 ? 18.126 32.200 3.811 1.00 0.00 25 ILE A CA 5
ATOM 5806 C C . ILE A 1 25 ? 19.514 31.677 3.445 1.00 0.00 25 ILE A C 5
ATOM 5807 O O . ILE A 1 25 ? 19.774 30.484 3.583 1.00 0.00 25 ILE A O 5
ATOM 5823 N N . LEU A 1 26 ? 20.402 32.563 2.977 1.00 0.00 26 LEU A N 5
ATOM 5824 C CA . LEU A 1 26 ? 21.718 32.186 2.470 1.00 0.00 26 LEU A CA 5
ATOM 5825 C C . LEU A 1 26 ? 22.865 32.801 3.277 1.00 0.00 26 LEU A C 5
ATOM 5826 O O . LEU A 1 26 ? 24.024 32.439 3.072 1.00 0.00 26 LEU A O 5
ATOM 5842 N N . GLY A 1 27 ? 22.562 33.726 4.192 1.00 0.00 27 GLY A N 5
ATOM 5843 C CA . GLY A 1 27 ? 23.579 34.437 4.958 1.00 0.00 27 GLY A CA 5
ATOM 5844 C C . GLY A 1 27 ? 24.198 33.592 6.067 1.00 0.00 27 GLY A C 5
ATOM 5845 O O . GLY A 1 27 ? 25.163 34.019 6.702 1.00 0.00 27 GLY A O 5
ATOM 5849 N N . ASN A 1 28 ? 23.653 32.396 6.303 1.00 0.00 28 ASN A N 5
ATOM 5850 C CA . ASN A 1 28 ? 24.136 31.480 7.323 1.00 0.00 28 ASN A CA 5
ATOM 5851 C C . ASN A 1 28 ? 24.621 30.190 6.657 1.00 0.00 28 ASN A C 5
ATOM 5852 O O . ASN A 1 28 ? 24.236 29.093 7.058 1.00 0.00 28 ASN A O 5
ATOM 5863 N N . ARG A 1 29 ? 25.473 30.328 5.633 1.00 0.00 29 ARG A N 5
ATOM 5864 C CA . ARG A 1 29 ? 25.975 29.207 4.842 1.00 0.00 29 ARG A CA 5
ATOM 5865 C C . ARG A 1 29 ? 24.831 28.373 4.271 1.00 0.00 29 ARG A C 5
ATOM 5866 O O . ARG A 1 29 ? 24.980 27.171 4.043 1.00 0.00 29 ARG A O 5
ATOM 5887 N N . ALA A 1 30 ? 23.689 29.029 4.045 1.00 0.00 30 ALA A N 5
ATOM 5888 C CA . ALA A 1 30 ? 22.453 28.413 3.592 1.00 0.00 30 ALA A CA 5
ATOM 5889 C C . ALA A 1 30 ? 21.981 27.277 4.500 1.00 0.00 30 ALA A C 5
ATOM 5890 O O . ALA A 1 30 ? 21.180 26.444 4.078 1.00 0.00 30 ALA A O 5
ATOM 5897 N N . ALA A 1 31 ? 22.464 27.225 5.743 1.00 0.00 31 ALA A N 5
ATOM 5898 C CA . ALA A 1 31 ? 22.069 26.187 6.683 1.00 0.00 31 ALA A CA 5
ATOM 5899 C C . ALA A 1 31 ? 20.570 26.269 6.977 1.00 0.00 31 ALA A C 5
ATOM 5900 O O . ALA A 1 31 ? 19.967 25.275 7.369 1.00 0.00 31 ALA A O 5
ATOM 5907 N N . VAL A 1 32 ? 19.969 27.450 6.784 1.00 0.00 32 VAL A N 5
ATOM 5908 C CA . VAL A 1 32 ? 18.537 27.633 6.960 1.00 0.00 32 VAL A CA 5
ATOM 5909 C C . VAL A 1 32 ? 17.791 26.972 5.804 1.00 0.00 32 VAL A C 5
ATOM 5910 O O . VAL A 1 32 ? 16.752 26.351 6.011 1.00 0.00 32 VAL A O 5
ATOM 5923 N N . LYS A 1 33 ? 18.317 27.096 4.581 1.00 0.00 33 LYS A N 5
ATOM 5924 C CA . LYS A 1 33 ? 17.714 26.478 3.410 1.00 0.00 33 LYS A CA 5
ATOM 5925 C C . LYS A 1 33 ? 17.859 24.962 3.492 1.00 0.00 33 LYS A C 5
ATOM 5926 O O . LYS A 1 33 ? 16.927 24.222 3.186 1.00 0.00 33 LYS A O 5
ATOM 5945 N N . LYS A 1 34 ? 19.043 24.507 3.911 1.00 0.00 34 LYS A N 5
ATOM 5946 C CA . LYS A 1 34 ? 19.378 23.091 4.003 1.00 0.00 34 LYS A CA 5
ATOM 5947 C C . LYS A 1 34 ? 18.566 22.376 5.081 1.00 0.00 34 LYS A C 5
ATOM 5948 O O . LYS A 1 34 ? 18.409 21.158 5.015 1.00 0.00 34 LYS A O 5
ATOM 5967 N N . HIS A 1 35 ? 18.047 23.107 6.072 1.00 0.00 35 HIS A N 5
ATOM 5968 C CA . HIS A 1 35 ? 17.236 22.495 7.116 1.00 0.00 35 HIS A CA 5
ATOM 5969 C C . HIS A 1 35 ? 15.793 22.309 6.644 1.00 0.00 35 HIS A C 5
ATOM 5970 O O . HIS A 1 35 ? 15.115 21.389 7.091 1.00 0.00 35 HIS A O 5
ATOM 5985 N N . ILE A 1 36 ? 15.317 23.174 5.744 1.00 0.00 36 ILE A N 5
ATOM 5986 C CA . ILE A 1 36 ? 13.973 23.043 5.190 1.00 0.00 36 ILE A CA 5
ATOM 5987 C C . ILE A 1 36 ? 13.922 21.878 4.206 1.00 0.00 36 ILE A C 5
ATOM 5988 O O . ILE A 1 36 ? 12.883 21.241 4.045 1.00 0.00 36 ILE A O 5
ATOM 6004 N N . GLU A 1 37 ? 15.047 21.585 3.548 1.00 0.00 37 GLU A N 5
ATOM 6005 C CA . GLU A 1 37 ? 15.153 20.424 2.677 1.00 0.00 37 GLU A CA 5
ATOM 6006 C C . GLU A 1 37 ? 15.080 19.144 3.505 1.00 0.00 37 GLU A C 5
ATOM 6007 O O . GLU A 1 37 ? 14.639 18.107 3.013 1.00 0.00 37 GLU A O 5
ATOM 6019 N N . ARG A 1 38 ? 15.512 19.214 4.768 1.00 0.00 38 ARG A N 5
ATOM 6020 C CA . ARG A 1 38 ? 15.463 18.103 5.707 1.00 0.00 38 ARG A CA 5
ATOM 6021 C C . ARG A 1 38 ? 14.105 18.030 6.406 1.00 0.00 38 ARG A C 5
ATOM 6022 O O . ARG A 1 38 ? 13.737 16.988 6.950 1.00 0.00 38 ARG A O 5
ATOM 6043 N N . GLN A 1 39 ? 13.360 19.139 6.393 1.00 0.00 39 GLN A N 5
ATOM 6044 C CA . GLN A 1 39 ? 12.056 19.239 7.029 1.00 0.00 39 GLN A CA 5
ATOM 6045 C C . GLN A 1 39 ? 10.950 18.675 6.136 1.00 0.00 39 GLN A C 5
ATOM 6046 O O . GLN A 1 39 ? 9.936 18.197 6.639 1.00 0.00 39 GLN A O 5
ATOM 6060 N N . PHE A 1 40 ? 11.150 18.731 4.815 1.00 0.00 40 PHE A N 5
ATOM 6061 C CA . PHE A 1 40 ? 10.160 18.290 3.843 1.00 0.00 40 PHE A CA 5
ATOM 6062 C C . PHE A 1 40 ? 10.650 17.294 2.800 1.00 0.00 40 PHE A C 5
ATOM 6063 O O . PHE A 1 40 ? 9.920 16.956 1.870 1.00 0.00 40 PHE A O 5
ATOM 6080 N N . ASN A 1 41 ? 11.893 16.826 2.960 1.00 0.00 41 ASN A N 5
ATOM 6081 C CA . ASN A 1 41 ? 12.559 15.939 2.011 1.00 0.00 41 ASN A CA 5
ATOM 6082 C C . ASN A 1 41 ? 12.627 16.540 0.605 1.00 0.00 41 ASN A C 5
ATOM 6083 O O . ASN A 1 41 ? 12.894 15.833 -0.366 1.00 0.00 41 ASN A O 5
ATOM 6094 N N . CYS A 1 42 ? 12.387 17.849 0.495 1.00 0.00 42 CYS A N 5
ATOM 6095 C CA . CYS A 1 42 ? 12.414 18.582 -0.758 1.00 0.00 42 CYS A CA 5
ATOM 6096 C C . CYS A 1 42 ? 13.819 19.119 -1.032 1.00 0.00 42 CYS A C 5
ATOM 6097 O O . CYS A 1 42 ? 14.749 18.874 -0.266 1.00 0.00 42 CYS A O 5
ATOM 6105 N N . VAL A 1 43 ? 13.966 19.855 -2.133 1.00 0.00 43 VAL A N 5
ATOM 6106 C CA . VAL A 1 43 ? 15.201 20.545 -2.485 1.00 0.00 43 VAL A CA 5
ATOM 6107 C C . VAL A 1 43 ? 14.862 21.985 -2.858 1.00 0.00 43 VAL A C 5
ATOM 6108 O O . VAL A 1 43 ? 13.795 22.241 -3.414 1.00 0.00 43 VAL A O 5
ATOM 6121 N N . ILE A 1 44 ? 15.759 22.928 -2.556 1.00 0.00 44 ILE A N 5
ATOM 6122 C CA . ILE A 1 44 ? 15.530 24.338 -2.841 1.00 0.00 44 ILE A CA 5
ATOM 6123 C C . ILE A 1 44 ? 16.759 24.933 -3.522 1.00 0.00 44 ILE A C 5
ATOM 6124 O O . ILE A 1 44 ? 17.890 24.613 -3.159 1.00 0.00 44 ILE A O 5
ATOM 6140 N N . THR A 1 45 ? 16.535 25.799 -4.514 1.00 0.00 45 THR A N 5
ATOM 6141 C CA . THR A 1 45 ? 17.603 26.405 -5.294 1.00 0.00 45 THR A CA 5
ATOM 6142 C C . THR A 1 45 ? 17.393 27.881 -5.592 1.00 0.00 45 THR A C 5
ATOM 6143 O O . THR A 1 45 ? 16.550 28.231 -6.416 1.00 0.00 45 THR A O 5
ATOM 6154 N N . VAL A 1 46 ? 18.158 28.751 -4.927 1.00 0.00 46 VAL A N 5
ATOM 6155 C CA . VAL A 1 46 ? 18.110 30.177 -5.217 1.00 0.00 46 VAL A CA 5
ATOM 6156 C C . VAL A 1 46 ? 18.924 30.491 -6.465 1.00 0.00 46 VAL A C 5
ATOM 6157 O O . VAL A 1 46 ? 20.105 30.155 -6.548 1.00 0.00 46 VAL A O 5
ATOM 6170 N N . HIS A 1 47 ? 18.283 31.137 -7.441 1.00 0.00 47 HIS A N 5
ATOM 6171 C CA . HIS A 1 47 ? 18.881 31.439 -8.730 1.00 0.00 47 HIS A CA 5
ATOM 6172 C C . HIS A 1 47 ? 19.485 32.842 -8.736 1.00 0.00 47 HIS A C 5
ATOM 6173 O O . HIS A 1 47 ? 18.979 33.742 -9.405 1.00 0.00 47 HIS A O 5
ATOM 6188 N N . THR A 1 48 ? 20.570 33.027 -7.981 1.00 0.00 48 THR A N 5
ATOM 6189 C CA . THR A 1 48 ? 21.239 34.314 -7.836 1.00 0.00 48 THR A CA 5
ATOM 6190 C C . THR A 1 48 ? 21.891 34.867 -9.104 1.00 0.00 48 THR A C 5
ATOM 6191 O O . THR A 1 48 ? 22.300 36.028 -9.134 1.00 0.00 48 THR A O 5
ATOM 6202 N N . GLU A 1 49 ? 21.994 34.049 -10.156 1.00 0.00 49 GLU A N 5
ATOM 6203 C CA . GLU A 1 49 ? 22.503 34.503 -11.443 1.00 0.00 49 GLU A CA 5
ATOM 6204 C C . GLU A 1 49 ? 21.445 35.328 -12.180 1.00 0.00 49 GLU A C 5
ATOM 6205 O O . GLU A 1 49 ? 21.746 35.954 -13.193 1.00 0.00 49 GLU A O 5
ATOM 6217 N N . VAL A 1 50 ? 20.205 35.327 -11.671 1.00 0.00 50 VAL A N 5
ATOM 6218 C CA . VAL A 1 50 ? 19.109 36.116 -12.215 1.00 0.00 50 VAL A CA 5
ATOM 6219 C C . VAL A 1 50 ? 18.917 37.402 -11.415 1.00 0.00 50 VAL A C 5
ATOM 6220 O O . VAL A 1 50 ? 19.283 37.469 -10.241 1.00 0.00 50 VAL A O 5
ATOM 6233 N N . GLN A 1 51 ? 18.340 38.424 -12.049 1.00 0.00 51 GLN A N 5
ATOM 6234 C CA . GLN A 1 51 ? 18.051 39.693 -11.401 1.00 0.00 51 GLN A CA 5
ATOM 6235 C C . GLN A 1 51 ? 16.783 40.298 -11.994 1.00 0.00 51 GLN A C 5
ATOM 6236 O O . GLN A 1 51 ? 16.705 40.535 -13.201 1.00 0.00 51 GLN A O 5
ATOM 6250 N N . SER A 1 52 ? 15.790 40.550 -11.138 1.00 0.00 52 SER A N 5
ATOM 6251 C CA . SER A 1 52 ? 14.528 41.162 -11.533 1.00 0.00 52 SER A CA 5
ATOM 6252 C C . SER A 1 52 ? 14.699 42.659 -11.782 1.00 0.00 52 SER A C 5
ATOM 6253 O O . SER A 1 52 ? 15.733 43.236 -11.445 1.00 0.00 52 SER A O 5
ATOM 6261 N N . SER A 1 53 ? 13.686 43.297 -12.375 1.00 0.00 53 SER A N 5
ATOM 6262 C CA . SER A 1 53 ? 13.691 44.733 -12.640 1.00 0.00 53 SER A CA 5
ATOM 6263 C C . SER A 1 53 ? 13.708 45.536 -11.340 1.00 0.00 53 SER A C 5
ATOM 6264 O O . SER A 1 53 ? 13.875 46.751 -11.363 1.00 0.00 53 SER A O 5
ATOM 6272 N N . PHE A 1 54 ? 13.536 44.840 -10.209 1.00 0.00 54 PHE A N 5
ATOM 6273 C CA . PHE A 1 54 ? 13.620 45.408 -8.874 1.00 0.00 54 PHE A CA 5
ATOM 6274 C C . PHE A 1 54 ? 14.723 44.846 -7.973 1.00 0.00 54 PHE A C 5
ATOM 6275 O O . PHE A 1 54 ? 14.743 45.086 -6.768 1.00 0.00 54 PHE A O 5
ATOM 6292 N N . GLY A 1 55 ? 15.648 44.089 -8.574 1.00 0.00 55 GLY A N 5
ATOM 6293 C CA . GLY A 1 55 ? 16.813 43.544 -7.891 1.00 0.00 55 GLY A CA 5
ATOM 6294 C C . GLY A 1 55 ? 16.526 42.270 -7.100 1.00 0.00 55 GLY A C 5
ATOM 6295 O O . GLY A 1 55 ? 17.447 41.708 -6.509 1.00 0.00 55 GLY A O 5
ATOM 6299 N N . ALA A 1 56 ? 15.271 41.804 -7.078 1.00 0.00 56 ALA A N 5
ATOM 6300 C CA . ALA A 1 56 ? 14.889 40.635 -6.301 1.00 0.00 56 ALA A CA 5
ATOM 6301 C C . ALA A 1 56 ? 15.480 39.353 -6.884 1.00 0.00 56 ALA A C 5
ATOM 6302 O O . ALA A 1 56 ? 15.752 39.271 -8.082 1.00 0.00 56 ALA A O 5
ATOM 6309 N N . THR A 1 57 ? 15.671 38.355 -6.021 1.00 0.00 57 THR A N 5
ATOM 6310 C CA . THR A 1 57 ? 16.196 37.050 -6.401 1.00 0.00 57 THR A CA 5
ATOM 6311 C C . THR A 1 57 ? 15.142 35.949 -6.475 1.00 0.00 57 THR A C 5
ATOM 6312 O O . THR A 1 57 ? 14.415 35.739 -5.505 1.00 0.00 57 THR A O 5
ATOM 6323 N N . PRO A 1 58 ? 15.037 35.229 -7.601 1.00 0.00 58 PRO A N 5
ATOM 6324 C CA . PRO A 1 58 ? 14.126 34.112 -7.743 1.00 0.00 58 PRO A CA 5
ATOM 6325 C C . PRO A 1 58 ? 14.699 32.860 -7.079 1.00 0.00 58 PRO A C 5
ATOM 6326 O O . PRO A 1 58 ? 15.908 32.733 -6.899 1.00 0.00 58 PRO A O 5
ATOM 6337 N N . VAL A 1 59 ? 13.812 31.930 -6.717 1.00 0.00 59 VAL A N 5
ATOM 6338 C CA . VAL A 1 59 ? 14.189 30.667 -6.099 1.00 0.00 59 VAL A CA 5
ATOM 6339 C C . VAL A 1 59 ? 13.208 29.599 -6.574 1.00 0.00 59 VAL A C 5
ATOM 6340 O O . VAL A 1 59 ? 12.036 29.880 -6.818 1.00 0.00 59 VAL A O 5
ATOM 6353 N N . GLU A 1 60 ? 13.707 28.369 -6.699 1.00 0.00 60 GLU A N 5
ATOM 6354 C CA . GLU A 1 60 ? 12.917 27.215 -7.096 1.00 0.00 60 GLU A CA 5
ATOM 6355 C C . GLU A 1 60 ? 12.882 26.170 -5.988 1.00 0.00 60 GLU A C 5
ATOM 6356 O O . GLU A 1 60 ? 13.744 26.152 -5.110 1.00 0.00 60 GLU A O 5
ATOM 6368 N N . ILE A 1 61 ? 11.871 25.301 -6.045 1.00 0.00 61 ILE A N 5
ATOM 6369 C CA . ILE A 1 61 ? 11.692 24.219 -5.090 1.00 0.00 61 ILE A CA 5
ATOM 6370 C C . ILE A 1 61 ? 11.379 22.945 -5.867 1.00 0.00 61 ILE A C 5
ATOM 6371 O O . ILE A 1 61 ? 10.758 23.011 -6.927 1.00 0.00 61 ILE A O 5
ATOM 6387 N N . VAL A 1 62 ? 11.800 21.792 -5.343 1.00 0.00 62 VAL A N 5
ATOM 6388 C CA . VAL A 1 62 ? 11.575 20.500 -5.974 1.00 0.00 62 VAL A CA 5
ATOM 6389 C C . VAL A 1 62 ? 11.175 19.437 -4.959 1.00 0.00 62 VAL A C 5
ATOM 6390 O O . VAL A 1 62 ? 11.747 19.373 -3.870 1.00 0.00 62 VAL A O 5
ATOM 6403 N N . ALA A 1 63 ? 10.193 18.603 -5.312 1.00 0.00 63 ALA A N 5
ATOM 6404 C CA . ALA A 1 63 ? 9.716 17.536 -4.448 1.00 0.00 63 ALA A CA 5
ATOM 6405 C C . ALA A 1 63 ? 8.987 16.472 -5.261 1.00 0.00 63 ALA A C 5
ATOM 6406 O O . ALA A 1 63 ? 8.679 16.674 -6.434 1.00 0.00 63 ALA A O 5
ATOM 6413 N N . GLN A 1 64 ? 8.702 15.326 -4.632 1.00 0.00 64 GLN A N 5
ATOM 6414 C CA . GLN A 1 64 ? 7.998 14.233 -5.285 1.00 0.00 64 GLN A CA 5
ATOM 6415 C C . GLN A 1 64 ? 6.517 14.563 -5.490 1.00 0.00 64 GLN A C 5
ATOM 6416 O O . GLN A 1 64 ? 5.851 13.932 -6.307 1.00 0.00 64 GLN A O 5
ATOM 6430 N N . ASN A 1 65 ? 5.996 15.552 -4.753 1.00 0.00 65 ASN A N 5
ATOM 6431 C CA . ASN A 1 65 ? 4.595 15.937 -4.832 1.00 0.00 65 ASN A CA 5
ATOM 6432 C C . ASN A 1 65 ? 4.381 17.387 -4.378 1.00 0.00 65 ASN A C 5
ATOM 6433 O O . ASN A 1 65 ? 5.245 17.981 -3.732 1.00 0.00 65 ASN A O 5
ATOM 6444 N N . LYS A 1 66 ? 3.221 17.960 -4.717 1.00 0.00 66 LYS A N 5
ATOM 6445 C CA . LYS A 1 66 ? 2.861 19.306 -4.287 1.00 0.00 66 LYS A CA 5
ATOM 6446 C C . LYS A 1 66 ? 2.526 19.337 -2.800 1.00 0.00 66 LYS A C 5
ATOM 6447 O O . LYS A 1 66 ? 2.513 20.405 -2.194 1.00 0.00 66 LYS A O 5
ATOM 6466 N N . GLU A 1 67 ? 2.261 18.166 -2.211 1.00 0.00 67 GLU A N 5
ATOM 6467 C CA . GLU A 1 67 ? 1.915 18.046 -0.802 1.00 0.00 67 GLU A CA 5
ATOM 6468 C C . GLU A 1 67 ? 3.117 18.343 0.096 1.00 0.00 67 GLU A C 5
ATOM 6469 O O . GLU A 1 67 ? 2.970 18.422 1.314 1.00 0.00 67 GLU A O 5
ATOM 6481 N N . GLN A 1 68 ? 4.306 18.508 -0.499 1.00 0.00 68 GLN A N 5
ATOM 6482 C CA . GLN A 1 68 ? 5.523 18.841 0.228 1.00 0.00 68 GLN A CA 5
ATOM 6483 C C . GLN A 1 68 ? 6.251 20.014 -0.423 1.00 0.00 68 GLN A C 5
ATOM 6484 O O . GLN A 1 68 ? 7.042 20.684 0.235 1.00 0.00 68 GLN A O 5
ATOM 6498 N N . CYS A 1 69 ? 5.995 20.278 -1.712 1.00 0.00 69 CYS A N 5
ATOM 6499 C CA . CYS A 1 69 ? 6.638 21.384 -2.404 1.00 0.00 69 CYS A CA 5
ATOM 6500 C C . CYS A 1 69 ? 6.021 22.701 -1.933 1.00 0.00 69 CYS A C 5
ATOM 6501 O O . CYS A 1 69 ? 6.728 23.691 -1.764 1.00 0.00 69 CYS A O 5
ATOM 6509 N N . GLN A 1 70 ? 4.701 22.718 -1.719 1.00 0.00 70 GLN A N 5
ATOM 6510 C CA . GLN A 1 70 ? 4.008 23.907 -1.238 1.00 0.00 70 GLN A CA 5
ATOM 6511 C C . GLN A 1 70 ? 4.350 24.186 0.221 1.00 0.00 70 GLN A C 5
ATOM 6512 O O . GLN A 1 70 ? 4.363 25.341 0.643 1.00 0.00 70 GLN A O 5
ATOM 6526 N N . GLU A 1 71 ? 4.629 23.137 0.995 1.00 0.00 71 GLU A N 5
ATOM 6527 C CA . GLU A 1 71 ? 4.938 23.308 2.404 1.00 0.00 71 GLU A CA 5
ATOM 6528 C C . GLU A 1 71 ? 6.332 23.912 2.552 1.00 0.00 71 GLU A C 5
ATOM 6529 O O . GLU A 1 71 ? 6.588 24.651 3.499 1.00 0.00 71 GLU A O 5
ATOM 6541 N N . ALA A 1 72 ? 7.234 23.601 1.615 1.00 0.00 72 ALA A N 5
ATOM 6542 C CA . ALA A 1 72 ? 8.579 24.152 1.615 1.00 0.00 72 ALA A CA 5
ATOM 6543 C C . ALA A 1 72 ? 8.584 25.585 1.082 1.00 0.00 72 ALA A C 5
ATOM 6544 O O . ALA A 1 72 ? 9.500 26.347 1.378 1.00 0.00 72 ALA A O 5
ATOM 6551 N N . ARG A 1 73 ? 7.567 25.961 0.295 1.00 0.00 73 ARG A N 5
ATOM 6552 C CA . ARG A 1 73 ? 7.412 27.333 -0.172 1.00 0.00 73 ARG A CA 5
ATOM 6553 C C . ARG A 1 73 ? 6.963 28.206 0.989 1.00 0.00 73 ARG A C 5
ATOM 6554 O O . ARG A 1 73 ? 7.605 29.207 1.316 1.00 0.00 73 ARG A O 5
ATOM 6575 N N . ASN A 1 74 ? 5.854 27.815 1.617 1.00 0.00 74 ASN A N 5
ATOM 6576 C CA . ASN A 1 74 ? 5.268 28.556 2.717 1.00 0.00 74 ASN A CA 5
ATOM 6577 C C . ASN A 1 74 ? 6.189 28.563 3.939 1.00 0.00 74 ASN A C 5
ATOM 6578 O O . ASN A 1 74 ? 6.016 29.380 4.843 1.00 0.00 74 ASN A O 5
ATOM 6589 N N . ALA A 1 75 ? 7.172 27.658 3.972 1.00 0.00 75 ALA A N 5
ATOM 6590 C CA . ALA A 1 75 ? 8.180 27.626 5.016 1.00 0.00 75 ALA A CA 5
ATOM 6591 C C . ALA A 1 75 ? 9.264 28.681 4.790 1.00 0.00 75 ALA A C 5
ATOM 6592 O O . ALA A 1 75 ? 10.169 28.811 5.614 1.00 0.00 75 ALA A O 5
ATOM 6599 N N . VAL A 1 76 ? 9.189 29.436 3.685 1.00 0.00 76 VAL A N 5
ATOM 6600 C CA . VAL A 1 76 ? 10.173 30.456 3.352 1.00 0.00 76 VAL A CA 5
ATOM 6601 C C . VAL A 1 76 ? 9.507 31.792 3.026 1.00 0.00 76 VAL A C 5
ATOM 6602 O O . VAL A 1 76 ? 10.163 32.831 3.081 1.00 0.00 76 VAL A O 5
ATOM 6615 N N . MET A 1 77 ? 8.214 31.788 2.692 1.00 0.00 77 MET A N 5
ATOM 6616 C CA . MET A 1 77 ? 7.506 33.016 2.363 1.00 0.00 77 MET A CA 5
ATOM 6617 C C . MET A 1 77 ? 6.965 33.733 3.595 1.00 0.00 77 MET A C 5
ATOM 6618 O O . MET A 1 77 ? 6.440 34.840 3.473 1.00 0.00 77 MET A O 5
ATOM 6632 N N . SER A 1 78 ? 7.085 33.131 4.784 1.00 0.00 78 SER A N 5
ATOM 6633 C CA . SER A 1 78 ? 6.624 33.768 6.011 1.00 0.00 78 SER A CA 5
ATOM 6634 C C . SER A 1 78 ? 7.304 33.194 7.251 1.00 0.00 78 SER A C 5
ATOM 6635 O O . SER A 1 78 ? 7.639 33.943 8.166 1.00 0.00 78 SER A O 5
ATOM 6643 N N . LEU A 1 79 ? 7.516 31.874 7.296 1.00 0.00 79 LEU A N 5
ATOM 6644 C CA . LEU A 1 79 ? 8.122 31.242 8.461 1.00 0.00 79 LEU A CA 5
ATOM 6645 C C . LEU A 1 79 ? 9.643 31.370 8.434 1.00 0.00 79 LEU A C 5
ATOM 6646 O O . LEU A 1 79 ? 10.261 31.601 9.471 1.00 0.00 79 LEU A O 5
ATOM 6662 N N . MET A 1 80 ? 10.239 31.225 7.244 1.00 0.00 80 MET A N 5
ATOM 6663 C CA . MET A 1 80 ? 11.680 31.299 7.023 1.00 0.00 80 MET A CA 5
ATOM 6664 C C . MET A 1 80 ? 12.463 30.401 7.987 1.00 0.00 80 MET A C 5
ATOM 6665 O O . MET A 1 80 ? 13.648 30.630 8.218 1.00 0.00 80 MET A O 5
ATOM 6679 N N . GLN A 1 81 ? 11.792 29.386 8.547 1.00 0.00 81 GLN A N 5
ATOM 6680 C CA . GLN A 1 81 ? 12.325 28.495 9.569 1.00 0.00 81 GLN A CA 5
ATOM 6681 C C . GLN A 1 81 ? 12.948 29.280 10.730 1.00 0.00 81 GLN A C 5
ATOM 6682 O O . GLN A 1 81 ? 13.881 28.813 11.381 1.00 0.00 81 GLN A O 5
ATOM 6696 N N . SER A 1 82 ? 12.430 30.485 10.987 1.00 0.00 82 SER A N 5
ATOM 6697 C CA . SER A 1 82 ? 12.931 31.348 12.048 1.00 0.00 82 SER A CA 5
ATOM 6698 C C . SER A 1 82 ? 12.688 30.745 13.432 1.00 0.00 82 SER A C 5
ATOM 6699 O O . SER A 1 82 ? 13.340 31.130 14.403 1.00 0.00 82 SER A O 5
ATOM 6707 N N . HIS A 1 83 ? 11.753 29.794 13.536 1.00 0.00 83 HIS A N 5
ATOM 6708 C CA . HIS A 1 83 ? 11.471 29.111 14.790 1.00 0.00 83 HIS A CA 5
ATOM 6709 C C . HIS A 1 83 ? 12.632 28.193 15.174 1.00 0.00 83 HIS A C 5
ATOM 6710 O O . HIS A 1 83 ? 13.119 27.427 14.342 1.00 0.00 83 HIS A O 5
ATOM 6725 N N . GLN A 1 84 ? 13.076 28.273 16.428 1.00 0.00 84 GLN A N 5
ATOM 6726 C CA . GLN A 1 84 ? 14.219 27.500 16.899 1.00 0.00 84 GLN A CA 5
ATOM 6727 C C . GLN A 1 84 ? 13.803 26.111 17.393 1.00 0.00 84 GLN A C 5
ATOM 6728 O O . GLN A 1 84 ? 14.662 25.255 17.600 1.00 0.00 84 GLN A O 5
ATOM 6742 N N . ASP A 1 85 ? 12.503 25.877 17.580 1.00 0.00 85 ASP A N 5
ATOM 6743 C CA . ASP A 1 85 ? 11.993 24.606 18.070 1.00 0.00 85 ASP A CA 5
ATOM 6744 C C . ASP A 1 85 ? 11.643 23.579 16.993 1.00 0.00 85 ASP A C 5
ATOM 6745 O O . ASP A 1 85 ? 11.126 22.507 17.302 1.00 0.00 85 ASP A O 5
ATOM 6754 N N . LYS A 1 86 ? 11.923 23.907 15.726 1.00 0.00 86 LYS A N 5
ATOM 6755 C CA . LYS A 1 86 ? 11.634 23.034 14.595 1.00 0.00 86 LYS A CA 5
ATOM 6756 C C . LYS A 1 86 ? 12.568 23.347 13.430 1.00 0.00 86 LYS A C 5
ATOM 6757 O O . LYS A 1 86 ? 12.725 24.548 13.116 1.00 0.00 86 LYS A O 5
ATOM 6776 N N . SER A 1 1 ? 10.844 -4.640 -3.886 1.00 0.00 1 SER A N 6
ATOM 6777 C CA . SER A 1 1 ? 9.687 -4.133 -4.647 1.00 0.00 1 SER A CA 6
ATOM 6778 C C . SER A 1 1 ? 10.127 -3.085 -5.664 1.00 0.00 1 SER A C 6
ATOM 6779 O O . SER A 1 1 ? 11.249 -2.580 -5.598 1.00 0.00 1 SER A O 6
ATOM 6787 N N . GLY A 1 2 ? 9.245 -2.756 -6.613 1.00 0.00 2 GLY A N 6
ATOM 6788 C CA . GLY A 1 2 ? 9.530 -1.780 -7.651 1.00 0.00 2 GLY A CA 6
ATOM 6789 C C . GLY A 1 2 ? 10.447 -2.353 -8.726 1.00 0.00 2 GLY A C 6
ATOM 6790 O O . GLY A 1 2 ? 10.860 -3.515 -8.663 1.00 0.00 2 GLY A O 6
ATOM 6794 N N . SER A 1 3 ? 10.770 -1.530 -9.725 1.00 0.00 3 SER A N 6
ATOM 6795 C CA . SER A 1 3 ? 11.628 -1.917 -10.833 1.00 0.00 3 SER A CA 6
ATOM 6796 C C . SER A 1 3 ? 12.251 -0.680 -11.463 1.00 0.00 3 SER A C 6
ATOM 6797 O O . SER A 1 3 ? 11.866 0.448 -11.148 1.00 0.00 3 SER A O 6
ATOM 6805 N N . HIS A 1 4 ? 13.223 -0.885 -12.359 1.00 0.00 4 HIS A N 6
ATOM 6806 C CA . HIS A 1 4 ? 13.905 0.210 -13.044 1.00 0.00 4 HIS A CA 6
ATOM 6807 C C . HIS A 1 4 ? 12.972 0.940 -14.009 1.00 0.00 4 HIS A C 6
ATOM 6808 O O . HIS A 1 4 ? 13.342 1.982 -14.547 1.00 0.00 4 HIS A O 6
ATOM 6823 N N . MET A 1 5 ? 11.769 0.405 -14.235 1.00 0.00 5 MET A N 6
ATOM 6824 C CA . MET A 1 5 ? 10.778 1.016 -15.115 1.00 0.00 5 MET A CA 6
ATOM 6825 C C . MET A 1 5 ? 10.018 2.137 -14.403 1.00 0.00 5 MET A C 6
ATOM 6826 O O . MET A 1 5 ? 9.220 2.833 -15.032 1.00 0.00 5 MET A O 6
ATOM 6840 N N . LYS A 1 6 ? 10.256 2.319 -13.100 1.00 0.00 6 LYS A N 6
ATOM 6841 C CA . LYS A 1 6 ? 9.598 3.351 -12.309 1.00 0.00 6 LYS A CA 6
ATOM 6842 C C . LYS A 1 6 ? 10.025 4.746 -12.762 1.00 0.00 6 LYS A C 6
ATOM 6843 O O . LYS A 1 6 ? 11.166 4.950 -13.167 1.00 0.00 6 LYS A O 6
ATOM 6862 N N . THR A 1 7 ? 9.098 5.700 -12.688 1.00 0.00 7 THR A N 6
ATOM 6863 C CA . THR A 1 7 ? 9.340 7.088 -13.060 1.00 0.00 7 THR A CA 6
ATOM 6864 C C . THR A 1 7 ? 10.229 7.870 -12.096 1.00 0.00 7 THR A C 6
ATOM 6865 O O . THR A 1 7 ? 10.507 7.419 -10.985 1.00 0.00 7 THR A O 6
ATOM 6876 N N . CYS A 1 8 ? 10.676 9.052 -12.531 1.00 0.00 8 CYS A N 6
ATOM 6877 C CA . CYS A 1 8 ? 11.536 9.922 -11.742 1.00 0.00 8 CYS A CA 6
ATOM 6878 C C . CYS A 1 8 ? 10.978 11.350 -11.765 1.00 0.00 8 CYS A C 6
ATOM 6879 O O . CYS A 1 8 ? 11.708 12.317 -11.558 1.00 0.00 8 CYS A O 6
ATOM 6887 N N . VAL A 1 9 ? 9.670 11.486 -12.020 1.00 0.00 9 VAL A N 6
ATOM 6888 C CA . VAL A 1 9 ? 9.006 12.780 -12.080 1.00 0.00 9 VAL A CA 6
ATOM 6889 C C . VAL A 1 9 ? 8.974 13.448 -10.708 1.00 0.00 9 VAL A C 6
ATOM 6890 O O . VAL A 1 9 ? 8.844 12.771 -9.690 1.00 0.00 9 VAL A O 6
ATOM 6903 N N . VAL A 1 10 ? 9.092 14.779 -10.685 1.00 0.00 10 VAL A N 6
ATOM 6904 C CA . VAL A 1 10 ? 9.093 15.567 -9.460 1.00 0.00 10 VAL A CA 6
ATOM 6905 C C . VAL A 1 10 ? 8.367 16.886 -9.701 1.00 0.00 10 VAL A C 6
ATOM 6906 O O . VAL A 1 10 ? 8.281 17.363 -10.834 1.00 0.00 10 VAL A O 6
ATOM 6919 N N . GLU A 1 11 ? 7.842 17.478 -8.629 1.00 0.00 11 GLU A N 6
ATOM 6920 C CA . GLU A 1 11 ? 7.132 18.750 -8.687 1.00 0.00 11 GLU A CA 6
ATOM 6921 C C . GLU A 1 11 ? 8.108 19.922 -8.702 1.00 0.00 11 GLU A C 6
ATOM 6922 O O . GLU A 1 11 ? 9.275 19.770 -8.342 1.00 0.00 11 GLU A O 6
ATOM 6934 N N . LYS A 1 12 ? 7.621 21.094 -9.123 1.00 0.00 12 LYS A N 6
ATOM 6935 C CA . LYS A 1 12 ? 8.414 22.311 -9.183 1.00 0.00 12 LYS A CA 6
ATOM 6936 C C . LYS A 1 12 ? 7.594 23.550 -8.846 1.00 0.00 12 LYS A C 6
ATOM 6937 O O . LYS A 1 12 ? 6.395 23.610 -9.111 1.00 0.00 12 LYS A O 6
ATOM 6956 N N . ILE A 1 13 ? 8.271 24.538 -8.257 1.00 0.00 13 ILE A N 6
ATOM 6957 C CA . ILE A 1 13 ? 7.715 25.839 -7.917 1.00 0.00 13 ILE A CA 6
ATOM 6958 C C . ILE A 1 13 ? 8.808 26.888 -8.106 1.00 0.00 13 ILE A C 6
ATOM 6959 O O . ILE A 1 13 ? 9.990 26.581 -7.952 1.00 0.00 13 ILE A O 6
ATOM 6975 N N . LYS A 1 14 ? 8.420 28.121 -8.435 1.00 0.00 14 LYS A N 6
ATOM 6976 C CA . LYS A 1 14 ? 9.347 29.233 -8.583 1.00 0.00 14 LYS A CA 6
ATOM 6977 C C . LYS A 1 14 ? 8.689 30.528 -8.116 1.00 0.00 14 LYS A C 6
ATOM 6978 O O . LYS A 1 14 ? 7.531 30.785 -8.441 1.00 0.00 14 LYS A O 6
ATOM 6997 N N . GLN A 1 15 ? 9.429 31.337 -7.353 1.00 0.00 15 GLN A N 6
ATOM 6998 C CA . GLN A 1 15 ? 8.934 32.606 -6.852 1.00 0.00 15 GLN A CA 6
ATOM 6999 C C . GLN A 1 15 ? 10.094 33.536 -6.489 1.00 0.00 15 GLN A C 6
ATOM 7000 O O . GLN A 1 15 ? 11.169 33.077 -6.098 1.00 0.00 15 GLN A O 6
ATOM 7014 N N . TRP A 1 16 ? 9.870 34.846 -6.621 1.00 0.00 16 TRP A N 6
ATOM 7015 C CA . TRP A 1 16 ? 10.847 35.874 -6.312 1.00 0.00 16 TRP A CA 6
ATOM 7016 C C . TRP A 1 16 ? 10.744 36.316 -4.854 1.00 0.00 16 TRP A C 6
ATOM 7017 O O . TRP A 1 16 ? 9.662 36.306 -4.271 1.00 0.00 16 TRP A O 6
ATOM 7038 N N . ILE A 1 17 ? 11.882 36.712 -4.274 1.00 0.00 17 ILE A N 6
ATOM 7039 C CA . ILE A 1 17 ? 11.940 37.339 -2.959 1.00 0.00 17 ILE A CA 6
ATOM 7040 C C . ILE A 1 17 ? 12.900 38.525 -3.073 1.00 0.00 17 ILE A C 6
ATOM 7041 O O . ILE A 1 17 ? 13.893 38.436 -3.793 1.00 0.00 17 ILE A O 6
ATOM 7057 N N . PRO A 1 18 ? 12.626 39.633 -2.378 1.00 0.00 18 PRO A N 6
ATOM 7058 C CA . PRO A 1 18 ? 13.453 40.824 -2.424 1.00 0.00 18 PRO A CA 6
ATOM 7059 C C . PRO A 1 18 ? 14.843 40.515 -1.879 1.00 0.00 18 PRO A C 6
ATOM 7060 O O . PRO A 1 18 ? 14.998 39.707 -0.963 1.00 0.00 18 PRO A O 6
ATOM 7071 N N . THR A 1 19 ? 15.865 41.161 -2.443 1.00 0.00 19 THR A N 6
ATOM 7072 C CA . THR A 1 19 ? 17.247 40.937 -2.039 1.00 0.00 19 THR A CA 6
ATOM 7073 C C . THR A 1 19 ? 17.565 41.247 -0.577 1.00 0.00 19 THR A C 6
ATOM 7074 O O . THR A 1 19 ? 18.632 40.892 -0.081 1.00 0.00 19 THR A O 6
ATOM 7085 N N . THR A 1 20 ? 16.628 41.909 0.106 1.00 0.00 20 THR A N 6
ATOM 7086 C CA . THR A 1 20 ? 16.754 42.256 1.515 1.00 0.00 20 THR A CA 6
ATOM 7087 C C . THR A 1 20 ? 16.549 41.103 2.490 1.00 0.00 20 THR A C 6
ATOM 7088 O O . THR A 1 20 ? 16.782 41.260 3.688 1.00 0.00 20 THR A O 6
ATOM 7099 N N . GLU A 1 21 ? 16.113 39.945 1.985 1.00 0.00 21 GLU A N 6
ATOM 7100 C CA . GLU A 1 21 ? 15.900 38.767 2.815 1.00 0.00 21 GLU A CA 6
ATOM 7101 C C . GLU A 1 21 ? 16.494 37.499 2.202 1.00 0.00 21 GLU A C 6
ATOM 7102 O O . GLU A 1 21 ? 16.328 36.415 2.760 1.00 0.00 21 GLU A O 6
ATOM 7114 N N . VAL A 1 22 ? 17.190 37.609 1.064 1.00 0.00 22 VAL A N 6
ATOM 7115 C CA . VAL A 1 22 ? 17.870 36.459 0.476 1.00 0.00 22 VAL A CA 6
ATOM 7116 C C . VAL A 1 22 ? 18.951 35.977 1.444 1.00 0.00 22 VAL A C 6
ATOM 7117 O O . VAL A 1 22 ? 19.312 34.801 1.446 1.00 0.00 22 VAL A O 6
ATOM 7130 N N . GLY A 1 23 ? 19.474 36.884 2.275 1.00 0.00 23 GLY A N 6
ATOM 7131 C CA . GLY A 1 23 ? 20.514 36.561 3.235 1.00 0.00 23 GLY A CA 6
ATOM 7132 C C . GLY A 1 23 ? 19.995 35.693 4.379 1.00 0.00 23 GLY A C 6
ATOM 7133 O O . GLY A 1 23 ? 20.789 35.122 5.122 1.00 0.00 23 GLY A O 6
ATOM 7137 N N . LYS A 1 24 ? 18.668 35.578 4.532 1.00 0.00 24 LYS A N 6
ATOM 7138 C CA . LYS A 1 24 ? 18.083 34.729 5.560 1.00 0.00 24 LYS A CA 6
ATOM 7139 C C . LYS A 1 24 ? 18.056 33.268 5.117 1.00 0.00 24 LYS A C 6
ATOM 7140 O O . LYS A 1 24 ? 18.067 32.373 5.958 1.00 0.00 24 LYS A O 6
ATOM 7159 N N . ILE A 1 25 ? 18.026 33.025 3.804 1.00 0.00 25 ILE A N 6
ATOM 7160 C CA . ILE A 1 25 ? 18.015 31.670 3.259 1.00 0.00 25 ILE A CA 6
ATOM 7161 C C . ILE A 1 25 ? 19.446 31.155 3.116 1.00 0.00 25 ILE A C 6
ATOM 7162 O O . ILE A 1 25 ? 19.728 30.001 3.431 1.00 0.00 25 ILE A O 6
ATOM 7178 N N . LEU A 1 26 ? 20.347 32.019 2.639 1.00 0.00 26 LEU A N 6
ATOM 7179 C CA . LEU A 1 26 ? 21.721 31.643 2.342 1.00 0.00 26 LEU A CA 6
ATOM 7180 C C . LEU A 1 26 ? 22.674 31.934 3.501 1.00 0.00 26 LEU A C 6
ATOM 7181 O O . LEU A 1 26 ? 23.871 31.679 3.394 1.00 0.00 26 LEU A O 6
ATOM 7197 N N . GLY A 1 27 ? 22.152 32.463 4.609 1.00 0.00 27 GLY A N 6
ATOM 7198 C CA . GLY A 1 27 ? 22.965 32.780 5.777 1.00 0.00 27 GLY A CA 6
ATOM 7199 C C . GLY A 1 27 ? 23.542 31.518 6.409 1.00 0.00 27 GLY A C 6
ATOM 7200 O O . GLY A 1 27 ? 22.954 30.440 6.303 1.00 0.00 27 GLY A O 6
ATOM 7204 N N . ASN A 1 28 ? 24.696 31.660 7.069 1.00 0.00 28 ASN A N 6
ATOM 7205 C CA . ASN A 1 28 ? 25.397 30.568 7.732 1.00 0.00 28 ASN A CA 6
ATOM 7206 C C . ASN A 1 28 ? 25.512 29.350 6.815 1.00 0.00 28 ASN A C 6
ATOM 7207 O O . ASN A 1 28 ? 24.955 28.294 7.106 1.00 0.00 28 ASN A O 6
ATOM 7218 N N . ARG A 1 29 ? 26.238 29.501 5.698 1.00 0.00 29 ARG A N 6
ATOM 7219 C CA . ARG A 1 29 ? 26.477 28.411 4.757 1.00 0.00 29 ARG A CA 6
ATOM 7220 C C . ARG A 1 29 ? 25.172 27.807 4.242 1.00 0.00 29 ARG A C 6
ATOM 7221 O O . ARG A 1 29 ? 25.100 26.604 3.988 1.00 0.00 29 ARG A O 6
ATOM 7242 N N . ALA A 1 30 ? 24.143 28.648 4.095 1.00 0.00 30 ALA A N 6
ATOM 7243 C CA . ALA A 1 30 ? 22.813 28.246 3.659 1.00 0.00 30 ALA A CA 6
ATOM 7244 C C . ALA A 1 30 ? 22.208 27.152 4.540 1.00 0.00 30 ALA A C 6
ATOM 7245 O O . ALA A 1 30 ? 21.353 26.394 4.088 1.00 0.00 30 ALA A O 6
ATOM 7252 N N . ALA A 1 31 ? 22.637 27.060 5.802 1.00 0.00 31 ALA A N 6
ATOM 7253 C CA . ALA A 1 31 ? 22.130 26.050 6.721 1.00 0.00 31 ALA A CA 6
ATOM 7254 C C . ALA A 1 31 ? 20.623 26.204 6.944 1.00 0.00 31 ALA A C 6
ATOM 7255 O O . ALA A 1 31 ? 19.957 25.241 7.314 1.00 0.00 31 ALA A O 6
ATOM 7262 N N . VAL A 1 32 ? 20.086 27.407 6.718 1.00 0.00 32 VAL A N 6
ATOM 7263 C CA . VAL A 1 32 ? 18.662 27.657 6.859 1.00 0.00 32 VAL A CA 6
ATOM 7264 C C . VAL A 1 32 ? 17.914 27.017 5.693 1.00 0.00 32 VAL A C 6
ATOM 7265 O O . VAL A 1 32 ? 16.821 26.485 5.877 1.00 0.00 32 VAL A O 6
ATOM 7278 N N . LYS A 1 33 ? 18.498 27.058 4.488 1.00 0.00 33 LYS A N 6
ATOM 7279 C CA . LYS A 1 33 ? 17.886 26.446 3.319 1.00 0.00 33 LYS A CA 6
ATOM 7280 C C . LYS A 1 33 ? 17.935 24.934 3.461 1.00 0.00 33 LYS A C 6
ATOM 7281 O O . LYS A 1 33 ? 16.980 24.238 3.118 1.00 0.00 33 LYS A O 6
ATOM 7300 N N . LYS A 1 34 ? 19.058 24.421 3.979 1.00 0.00 34 LYS A N 6
ATOM 7301 C CA . LYS A 1 34 ? 19.273 22.992 4.173 1.00 0.00 34 LYS A CA 6
ATOM 7302 C C . LYS A 1 34 ? 18.364 22.425 5.261 1.00 0.00 34 LYS A C 6
ATOM 7303 O O . LYS A 1 34 ? 18.091 21.228 5.265 1.00 0.00 34 LYS A O 6
ATOM 7322 N N . HIS A 1 35 ? 17.899 23.275 6.185 1.00 0.00 35 HIS A N 6
ATOM 7323 C CA . HIS A 1 35 ? 16.978 22.843 7.229 1.00 0.00 35 HIS A CA 6
ATOM 7324 C C . HIS A 1 35 ? 15.593 22.570 6.650 1.00 0.00 35 HIS A C 6
ATOM 7325 O O . HIS A 1 35 ? 14.898 21.672 7.116 1.00 0.00 35 HIS A O 6
ATOM 7340 N N . ILE A 1 36 ? 15.192 23.339 5.634 1.00 0.00 36 ILE A N 6
ATOM 7341 C CA . ILE A 1 36 ? 13.890 23.167 5.006 1.00 0.00 36 ILE A CA 6
ATOM 7342 C C . ILE A 1 36 ? 13.891 21.927 4.114 1.00 0.00 36 ILE A C 6
ATOM 7343 O O . ILE A 1 36 ? 12.858 21.277 3.950 1.00 0.00 36 ILE A O 6
ATOM 7359 N N . GLU A 1 37 ? 15.047 21.591 3.539 1.00 0.00 37 GLU A N 6
ATOM 7360 C CA . GLU A 1 37 ? 15.173 20.424 2.673 1.00 0.00 37 GLU A CA 6
ATOM 7361 C C . GLU A 1 37 ? 15.019 19.119 3.451 1.00 0.00 37 GLU A C 6
ATOM 7362 O O . GLU A 1 37 ? 14.518 18.139 2.905 1.00 0.00 37 GLU A O 6
ATOM 7374 N N . ARG A 1 38 ? 15.439 19.090 4.722 1.00 0.00 38 ARG A N 6
ATOM 7375 C CA . ARG A 1 38 ? 15.276 17.905 5.556 1.00 0.00 38 ARG A CA 6
ATOM 7376 C C . ARG A 1 38 ? 13.934 17.934 6.291 1.00 0.00 38 ARG A C 6
ATOM 7377 O O . ARG A 1 38 ? 13.505 16.920 6.833 1.00 0.00 38 ARG A O 6
ATOM 7398 N N . GLN A 1 39 ? 13.276 19.097 6.305 1.00 0.00 39 GLN A N 6
ATOM 7399 C CA . GLN A 1 39 ? 11.980 19.267 6.946 1.00 0.00 39 GLN A CA 6
ATOM 7400 C C . GLN A 1 39 ? 10.849 18.774 6.042 1.00 0.00 39 GLN A C 6
ATOM 7401 O O . GLN A 1 39 ? 9.816 18.332 6.539 1.00 0.00 39 GLN A O 6
ATOM 7415 N N . PHE A 1 40 ? 11.055 18.850 4.721 1.00 0.00 40 PHE A N 6
ATOM 7416 C CA . PHE A 1 40 ? 10.061 18.445 3.740 1.00 0.00 40 PHE A CA 6
ATOM 7417 C C . PHE A 1 40 ? 10.540 17.458 2.677 1.00 0.00 40 PHE A C 6
ATOM 7418 O O . PHE A 1 40 ? 9.822 17.184 1.715 1.00 0.00 40 PHE A O 6
ATOM 7435 N N . ASN A 1 41 ? 11.755 16.928 2.854 1.00 0.00 41 ASN A N 6
ATOM 7436 C CA . ASN A 1 41 ? 12.409 16.039 1.902 1.00 0.00 41 ASN A CA 6
ATOM 7437 C C . ASN A 1 41 ? 12.538 16.667 0.509 1.00 0.00 41 ASN A C 6
ATOM 7438 O O . ASN A 1 41 ? 12.797 15.966 -0.469 1.00 0.00 41 ASN A O 6
ATOM 7449 N N . CYS A 1 42 ? 12.357 17.987 0.417 1.00 0.00 42 CYS A N 6
ATOM 7450 C CA . CYS A 1 42 ? 12.430 18.736 -0.821 1.00 0.00 42 CYS A CA 6
ATOM 7451 C C . CYS A 1 42 ? 13.858 19.224 -1.071 1.00 0.00 42 CYS A C 6
ATOM 7452 O O . CYS A 1 42 ? 14.764 18.951 -0.286 1.00 0.00 42 CYS A O 6
ATOM 7460 N N . VAL A 1 43 ? 14.046 19.956 -2.171 1.00 0.00 43 VAL A N 6
ATOM 7461 C CA . VAL A 1 43 ? 15.304 20.606 -2.507 1.00 0.00 43 VAL A CA 6
ATOM 7462 C C . VAL A 1 43 ? 14.969 22.041 -2.906 1.00 0.00 43 VAL A C 6
ATOM 7463 O O . VAL A 1 43 ? 13.924 22.286 -3.509 1.00 0.00 43 VAL A O 6
ATOM 7476 N N . ILE A 1 44 ? 15.848 22.992 -2.576 1.00 0.00 44 ILE A N 6
ATOM 7477 C CA . ILE A 1 44 ? 15.615 24.400 -2.860 1.00 0.00 44 ILE A CA 6
ATOM 7478 C C . ILE A 1 44 ? 16.861 25.009 -3.496 1.00 0.00 44 ILE A C 6
ATOM 7479 O O . ILE A 1 44 ? 17.985 24.678 -3.115 1.00 0.00 44 ILE A O 6
ATOM 7495 N N . THR A 1 45 ? 16.658 25.906 -4.464 1.00 0.00 45 THR A N 6
ATOM 7496 C CA . THR A 1 45 ? 17.744 26.559 -5.175 1.00 0.00 45 THR A CA 6
ATOM 7497 C C . THR A 1 45 ? 17.563 28.050 -5.417 1.00 0.00 45 THR A C 6
ATOM 7498 O O . THR A 1 45 ? 16.700 28.456 -6.194 1.00 0.00 45 THR A O 6
ATOM 7509 N N . VAL A 1 46 ? 18.379 28.871 -4.750 1.00 0.00 46 VAL A N 6
ATOM 7510 C CA . VAL A 1 46 ? 18.383 30.310 -4.971 1.00 0.00 46 VAL A CA 6
ATOM 7511 C C . VAL A 1 46 ? 19.212 30.625 -6.214 1.00 0.00 46 VAL A C 6
ATOM 7512 O O . VAL A 1 46 ? 20.195 29.935 -6.491 1.00 0.00 46 VAL A O 6
ATOM 7525 N N . HIS A 1 47 ? 18.826 31.661 -6.958 1.00 0.00 47 HIS A N 6
ATOM 7526 C CA . HIS A 1 47 ? 19.483 32.035 -8.197 1.00 0.00 47 HIS A CA 6
ATOM 7527 C C . HIS A 1 47 ? 19.872 33.511 -8.177 1.00 0.00 47 HIS A C 6
ATOM 7528 O O . HIS A 1 47 ? 19.348 34.310 -8.951 1.00 0.00 47 HIS A O 6
ATOM 7543 N N . THR A 1 48 ? 20.802 33.874 -7.288 1.00 0.00 48 THR A N 6
ATOM 7544 C CA . THR A 1 48 ? 21.328 35.234 -7.213 1.00 0.00 48 THR A CA 6
ATOM 7545 C C . THR A 1 48 ? 22.040 35.698 -8.481 1.00 0.00 48 THR A C 6
ATOM 7546 O O . THR A 1 48 ? 22.356 36.878 -8.630 1.00 0.00 48 THR A O 6
ATOM 7557 N N . GLU A 1 49 ? 22.287 34.758 -9.402 1.00 0.00 49 GLU A N 6
ATOM 7558 C CA . GLU A 1 49 ? 22.811 35.038 -10.729 1.00 0.00 49 GLU A CA 6
ATOM 7559 C C . GLU A 1 49 ? 21.743 35.723 -11.593 1.00 0.00 49 GLU A C 6
ATOM 7560 O O . GLU A 1 49 ? 21.993 36.035 -12.758 1.00 0.00 49 GLU A O 6
ATOM 7572 N N . VAL A 1 50 ? 20.555 35.952 -11.017 1.00 0.00 50 VAL A N 6
ATOM 7573 C CA . VAL A 1 50 ? 19.438 36.626 -11.662 1.00 0.00 50 VAL A CA 6
ATOM 7574 C C . VAL A 1 50 ? 18.881 37.741 -10.792 1.00 0.00 50 VAL A C 6
ATOM 7575 O O . VAL A 1 50 ? 18.836 37.614 -9.570 1.00 0.00 50 VAL A O 6
ATOM 7588 N N . GLN A 1 51 ? 18.454 38.839 -11.423 1.00 0.00 51 GLN A N 6
ATOM 7589 C CA . GLN A 1 51 ? 17.845 39.953 -10.716 1.00 0.00 51 GLN A CA 6
ATOM 7590 C C . GLN A 1 51 ? 16.985 40.766 -11.677 1.00 0.00 51 GLN A C 6
ATOM 7591 O O . GLN A 1 51 ? 17.492 41.326 -12.651 1.00 0.00 51 GLN A O 6
ATOM 7605 N N . SER A 1 52 ? 15.681 40.834 -11.398 1.00 0.00 52 SER A N 6
ATOM 7606 C CA . SER A 1 52 ? 14.750 41.626 -12.189 1.00 0.00 52 SER A CA 6
ATOM 7607 C C . SER A 1 52 ? 14.729 43.070 -11.689 1.00 0.00 52 SER A C 6
ATOM 7608 O O . SER A 1 52 ? 15.285 43.380 -10.636 1.00 0.00 52 SER A O 6
ATOM 7616 N N . SER A 1 53 ? 14.083 43.960 -12.446 1.00 0.00 53 SER A N 6
ATOM 7617 C CA . SER A 1 53 ? 13.933 45.357 -12.064 1.00 0.00 53 SER A CA 6
ATOM 7618 C C . SER A 1 53 ? 13.109 45.487 -10.782 1.00 0.00 53 SER A C 6
ATOM 7619 O O . SER A 1 53 ? 13.041 46.564 -10.189 1.00 0.00 53 SER A O 6
ATOM 7627 N N . PHE A 1 54 ? 12.479 44.391 -10.344 1.00 0.00 54 PHE A N 6
ATOM 7628 C CA . PHE A 1 54 ? 11.725 44.349 -9.101 1.00 0.00 54 PHE A CA 6
ATOM 7629 C C . PHE A 1 54 ? 12.592 44.467 -7.850 1.00 0.00 54 PHE A C 6
ATOM 7630 O O . PHE A 1 54 ? 12.077 44.690 -6.756 1.00 0.00 54 PHE A O 6
ATOM 7647 N N . GLY A 1 55 ? 13.912 44.312 -8.004 1.00 0.00 55 GLY A N 6
ATOM 7648 C CA . GLY A 1 55 ? 14.830 44.350 -6.878 1.00 0.00 55 GLY A CA 6
ATOM 7649 C C . GLY A 1 55 ? 14.775 43.040 -6.096 1.00 0.00 55 GLY A C 6
ATOM 7650 O O . GLY A 1 55 ? 14.916 43.044 -4.873 1.00 0.00 55 GLY A O 6
ATOM 7654 N N . ALA A 1 56 ? 14.561 41.925 -6.799 1.00 0.00 56 ALA A N 6
ATOM 7655 C CA . ALA A 1 56 ? 14.376 40.624 -6.178 1.00 0.00 56 ALA A CA 6
ATOM 7656 C C . ALA A 1 56 ? 15.160 39.525 -6.891 1.00 0.00 56 ALA A C 6
ATOM 7657 O O . ALA A 1 56 ? 15.564 39.683 -8.044 1.00 0.00 56 ALA A O 6
ATOM 7664 N N . THR A 1 57 ? 15.364 38.408 -6.188 1.00 0.00 57 THR A N 6
ATOM 7665 C CA . THR A 1 57 ? 16.110 37.256 -6.678 1.00 0.00 57 THR A CA 6
ATOM 7666 C C . THR A 1 57 ? 15.108 36.104 -6.708 1.00 0.00 57 THR A C 6
ATOM 7667 O O . THR A 1 57 ? 14.353 35.917 -5.751 1.00 0.00 57 THR A O 6
ATOM 7678 N N . PRO A 1 58 ? 15.083 35.321 -7.794 1.00 0.00 58 PRO A N 6
ATOM 7679 C CA . PRO A 1 58 ? 14.200 34.175 -7.931 1.00 0.00 58 PRO A CA 6
ATOM 7680 C C . PRO A 1 58 ? 14.732 32.967 -7.166 1.00 0.00 58 PRO A C 6
ATOM 7681 O O . PRO A 1 58 ? 15.933 32.853 -6.919 1.00 0.00 58 PRO A O 6
ATOM 7692 N N . VAL A 1 59 ? 13.824 32.062 -6.795 1.00 0.00 59 VAL A N 6
ATOM 7693 C CA . VAL A 1 59 ? 14.138 30.826 -6.084 1.00 0.00 59 VAL A CA 6
ATOM 7694 C C . VAL A 1 59 ? 13.318 29.669 -6.638 1.00 0.00 59 VAL A C 6
ATOM 7695 O O . VAL A 1 59 ? 12.178 29.870 -7.051 1.00 0.00 59 VAL A O 6
ATOM 7708 N N . GLU A 1 60 ? 13.889 28.466 -6.651 1.00 0.00 60 GLU A N 6
ATOM 7709 C CA . GLU A 1 60 ? 13.229 27.272 -7.159 1.00 0.00 60 GLU A CA 6
ATOM 7710 C C . GLU A 1 60 ? 13.093 26.217 -6.065 1.00 0.00 60 GLU A C 6
ATOM 7711 O O . GLU A 1 60 ? 13.874 26.197 -5.115 1.00 0.00 60 GLU A O 6
ATOM 7723 N N . ILE A 1 61 ? 12.098 25.337 -6.208 1.00 0.00 61 ILE A N 6
ATOM 7724 C CA . ILE A 1 61 ? 11.827 24.265 -5.261 1.00 0.00 61 ILE A CA 6
ATOM 7725 C C . ILE A 1 61 ? 11.523 22.982 -6.032 1.00 0.00 61 ILE A C 6
ATOM 7726 O O . ILE A 1 61 ? 10.941 23.034 -7.114 1.00 0.00 61 ILE A O 6
ATOM 7742 N N . VAL A 1 62 ? 11.916 21.836 -5.465 1.00 0.00 62 VAL A N 6
ATOM 7743 C CA . VAL A 1 62 ? 11.661 20.521 -6.040 1.00 0.00 62 VAL A CA 6
ATOM 7744 C C . VAL A 1 62 ? 11.268 19.546 -4.935 1.00 0.00 62 VAL A C 6
ATOM 7745 O O . VAL A 1 62 ? 11.862 19.568 -3.859 1.00 0.00 62 VAL A O 6
ATOM 7758 N N . ALA A 1 63 ? 10.274 18.691 -5.188 1.00 0.00 63 ALA A N 6
ATOM 7759 C CA . ALA A 1 63 ? 9.824 17.714 -4.205 1.00 0.00 63 ALA A CA 6
ATOM 7760 C C . ALA A 1 63 ? 9.112 16.548 -4.889 1.00 0.00 63 ALA A C 6
ATOM 7761 O O . ALA A 1 63 ? 8.790 16.610 -6.074 1.00 0.00 63 ALA A O 6
ATOM 7768 N N . GLN A 1 64 ? 8.868 15.474 -4.131 1.00 0.00 64 GLN A N 6
ATOM 7769 C CA . GLN A 1 64 ? 8.248 14.272 -4.658 1.00 0.00 64 GLN A CA 6
ATOM 7770 C C . GLN A 1 64 ? 6.764 14.491 -4.955 1.00 0.00 64 GLN A C 6
ATOM 7771 O O . GLN A 1 64 ? 6.187 13.751 -5.756 1.00 0.00 64 GLN A O 6
ATOM 7785 N N . ASN A 1 65 ? 6.142 15.489 -4.322 1.00 0.00 65 ASN A N 6
ATOM 7786 C CA . ASN A 1 65 ? 4.714 15.723 -4.463 1.00 0.00 65 ASN A CA 6
ATOM 7787 C C . ASN A 1 65 ? 4.344 17.151 -4.054 1.00 0.00 65 ASN A C 6
ATOM 7788 O O . ASN A 1 65 ? 5.155 17.859 -3.451 1.00 0.00 65 ASN A O 6
ATOM 7799 N N . LYS A 1 66 ? 3.117 17.579 -4.379 1.00 0.00 66 LYS A N 6
ATOM 7800 C CA . LYS A 1 66 ? 2.650 18.923 -4.062 1.00 0.00 66 LYS A CA 6
ATOM 7801 C C . LYS A 1 66 ? 2.402 19.090 -2.565 1.00 0.00 66 LYS A C 6
ATOM 7802 O O . LYS A 1 66 ? 2.465 20.206 -2.052 1.00 0.00 66 LYS A O 6
ATOM 7821 N N . GLU A 1 67 ? 2.124 17.990 -1.866 1.00 0.00 67 GLU A N 6
ATOM 7822 C CA . GLU A 1 67 ? 1.873 17.995 -0.433 1.00 0.00 67 GLU A CA 6
ATOM 7823 C C . GLU A 1 67 ? 3.139 18.305 0.370 1.00 0.00 67 GLU A C 6
ATOM 7824 O O . GLU A 1 67 ? 3.082 18.389 1.597 1.00 0.00 67 GLU A O 6
ATOM 7836 N N . GLN A 1 68 ? 4.280 18.478 -0.310 1.00 0.00 68 GLN A N 6
ATOM 7837 C CA . GLN A 1 68 ? 5.537 18.834 0.331 1.00 0.00 68 GLN A CA 6
ATOM 7838 C C . GLN A 1 68 ? 6.220 19.990 -0.394 1.00 0.00 68 GLN A C 6
ATOM 7839 O O . GLN A 1 68 ? 6.998 20.718 0.215 1.00 0.00 68 GLN A O 6
ATOM 7853 N N . CYS A 1 69 ? 5.941 20.177 -1.689 1.00 0.00 69 CYS A N 6
ATOM 7854 C CA . CYS A 1 69 ? 6.547 21.268 -2.442 1.00 0.00 69 CYS A CA 6
ATOM 7855 C C . CYS A 1 69 ? 5.903 22.589 -2.019 1.00 0.00 69 CYS A C 6
ATOM 7856 O O . CYS A 1 69 ? 6.578 23.612 -1.935 1.00 0.00 69 CYS A O 6
ATOM 7864 N N . GLN A 1 70 ? 4.592 22.572 -1.752 1.00 0.00 70 GLN A N 6
ATOM 7865 C CA . GLN A 1 70 ? 3.870 23.767 -1.333 1.00 0.00 70 GLN A CA 6
ATOM 7866 C C . GLN A 1 70 ? 4.195 24.131 0.110 1.00 0.00 70 GLN A C 6
ATOM 7867 O O . GLN A 1 70 ? 4.152 25.303 0.478 1.00 0.00 70 GLN A O 6
ATOM 7881 N N . GLU A 1 71 ? 4.524 23.138 0.934 1.00 0.00 71 GLU A N 6
ATOM 7882 C CA . GLU A 1 71 ? 4.851 23.388 2.326 1.00 0.00 71 GLU A CA 6
ATOM 7883 C C . GLU A 1 71 ? 6.231 24.026 2.434 1.00 0.00 71 GLU A C 6
ATOM 7884 O O . GLU A 1 71 ? 6.472 24.825 3.335 1.00 0.00 71 GLU A O 6
ATOM 7896 N N . ALA A 1 72 ? 7.139 23.680 1.515 1.00 0.00 72 ALA A N 6
ATOM 7897 C CA . ALA A 1 72 ? 8.464 24.277 1.474 1.00 0.00 72 ALA A CA 6
ATOM 7898 C C . ALA A 1 72 ? 8.408 25.680 0.865 1.00 0.00 72 ALA A C 6
ATOM 7899 O O . ALA A 1 72 ? 9.294 26.496 1.110 1.00 0.00 72 ALA A O 6
ATOM 7906 N N . ARG A 1 73 ? 7.368 25.962 0.071 1.00 0.00 73 ARG A N 6
ATOM 7907 C CA . ARG A 1 73 ? 7.134 27.273 -0.519 1.00 0.00 73 ARG A CA 6
ATOM 7908 C C . ARG A 1 73 ? 6.608 28.242 0.531 1.00 0.00 73 ARG A C 6
ATOM 7909 O O . ARG A 1 73 ? 7.140 29.339 0.697 1.00 0.00 73 ARG A O 6
ATOM 7930 N N . ASN A 1 74 ? 5.560 27.836 1.246 1.00 0.00 74 ASN A N 6
ATOM 7931 C CA . ASN A 1 74 ? 4.952 28.664 2.277 1.00 0.00 74 ASN A CA 6
ATOM 7932 C C . ASN A 1 74 ? 5.856 28.802 3.502 1.00 0.00 74 ASN A C 6
ATOM 7933 O O . ASN A 1 74 ? 5.628 29.666 4.348 1.00 0.00 74 ASN A O 6
ATOM 7944 N N . ALA A 1 75 ? 6.889 27.958 3.604 1.00 0.00 75 ALA A N 6
ATOM 7945 C CA . ALA A 1 75 ? 7.858 28.022 4.688 1.00 0.00 75 ALA A CA 6
ATOM 7946 C C . ALA A 1 75 ? 8.965 29.043 4.406 1.00 0.00 75 ALA A C 6
ATOM 7947 O O . ALA A 1 75 ? 9.843 29.234 5.243 1.00 0.00 75 ALA A O 6
ATOM 7954 N N . VAL A 1 76 ? 8.937 29.701 3.239 1.00 0.00 76 VAL A N 6
ATOM 7955 C CA . VAL A 1 76 ? 9.963 30.669 2.854 1.00 0.00 76 VAL A CA 6
ATOM 7956 C C . VAL A 1 76 ? 9.358 32.038 2.551 1.00 0.00 76 VAL A C 6
ATOM 7957 O O . VAL A 1 76 ? 10.083 33.022 2.447 1.00 0.00 76 VAL A O 6
ATOM 7970 N N . MET A 1 77 ? 8.031 32.119 2.409 1.00 0.00 77 MET A N 6
ATOM 7971 C CA . MET A 1 77 ? 7.366 33.378 2.098 1.00 0.00 77 MET A CA 6
ATOM 7972 C C . MET A 1 77 ? 6.942 34.153 3.346 1.00 0.00 77 MET A C 6
ATOM 7973 O O . MET A 1 77 ? 6.376 35.237 3.226 1.00 0.00 77 MET A O 6
ATOM 7987 N N . SER A 1 78 ? 7.202 33.617 4.543 1.00 0.00 78 SER A N 6
ATOM 7988 C CA . SER A 1 78 ? 6.862 34.307 5.781 1.00 0.00 78 SER A CA 6
ATOM 7989 C C . SER A 1 78 ? 7.681 33.808 6.972 1.00 0.00 78 SER A C 6
ATOM 7990 O O . SER A 1 78 ? 8.103 34.612 7.802 1.00 0.00 78 SER A O 6
ATOM 7998 N N . LEU A 1 79 ? 7.913 32.493 7.064 1.00 0.00 79 LEU A N 6
ATOM 7999 C CA . LEU A 1 79 ? 8.639 31.915 8.190 1.00 0.00 79 LEU A CA 6
ATOM 8000 C C . LEU A 1 79 ? 10.143 31.915 7.944 1.00 0.00 79 LEU A C 6
ATOM 8001 O O . LEU A 1 79 ? 10.921 32.219 8.848 1.00 0.00 79 LEU A O 6
ATOM 8017 N N . MET A 1 80 ? 10.543 31.568 6.717 1.00 0.00 80 MET A N 6
ATOM 8018 C CA . MET A 1 80 ? 11.926 31.463 6.261 1.00 0.00 80 MET A CA 6
ATOM 8019 C C . MET A 1 80 ? 12.783 30.496 7.081 1.00 0.00 80 MET A C 6
ATOM 8020 O O . MET A 1 80 ? 13.942 30.280 6.740 1.00 0.00 80 MET A O 6
ATOM 8034 N N . GLN A 1 81 ? 12.226 29.914 8.148 1.00 0.00 81 GLN A N 6
ATOM 8035 C CA . GLN A 1 81 ? 12.913 28.991 9.044 1.00 0.00 81 GLN A CA 6
ATOM 8036 C C . GLN A 1 81 ? 14.265 29.513 9.535 1.00 0.00 81 GLN A C 6
ATOM 8037 O O . GLN A 1 81 ? 15.116 28.728 9.951 1.00 0.00 81 GLN A O 6
ATOM 8051 N N . SER A 1 82 ? 14.469 30.833 9.491 1.00 0.00 82 SER A N 6
ATOM 8052 C CA . SER A 1 82 ? 15.719 31.466 9.894 1.00 0.00 82 SER A CA 6
ATOM 8053 C C . SER A 1 82 ? 15.854 31.543 11.416 1.00 0.00 82 SER A C 6
ATOM 8054 O O . SER A 1 82 ? 16.779 32.173 11.923 1.00 0.00 82 SER A O 6
ATOM 8062 N N . HIS A 1 83 ? 14.932 30.909 12.147 1.00 0.00 83 HIS A N 6
ATOM 8063 C CA . HIS A 1 83 ? 14.916 30.896 13.603 1.00 0.00 83 HIS A CA 6
ATOM 8064 C C . HIS A 1 83 ? 16.023 30.018 14.196 1.00 0.00 83 HIS A C 6
ATOM 8065 O O . HIS A 1 83 ? 15.964 29.669 15.376 1.00 0.00 83 HIS A O 6
ATOM 8080 N N . GLN A 1 84 ? 17.033 29.655 13.396 1.00 0.00 84 GLN A N 6
ATOM 8081 C CA . GLN A 1 84 ? 18.131 28.804 13.837 1.00 0.00 84 GLN A CA 6
ATOM 8082 C C . GLN A 1 84 ? 19.038 29.544 14.822 1.00 0.00 84 GLN A C 6
ATOM 8083 O O . GLN A 1 84 ? 19.860 28.916 15.486 1.00 0.00 84 GLN A O 6
ATOM 8097 N N . ASP A 1 85 ? 18.891 30.871 14.917 1.00 0.00 85 ASP A N 6
ATOM 8098 C CA . ASP A 1 85 ? 19.669 31.711 15.817 1.00 0.00 85 ASP A CA 6
ATOM 8099 C C . ASP A 1 85 ? 21.192 31.661 15.638 1.00 0.00 85 ASP A C 6
ATOM 8100 O O . ASP A 1 85 ? 21.933 32.150 16.492 1.00 0.00 85 ASP A O 6
ATOM 8109 N N . LYS A 1 86 ? 21.661 31.072 14.532 1.00 0.00 86 LYS A N 6
ATOM 8110 C CA . LYS A 1 86 ? 23.080 30.947 14.218 1.00 0.00 86 LYS A CA 6
ATOM 8111 C C . LYS A 1 86 ? 23.305 31.112 12.716 1.00 0.00 86 LYS A C 6
ATOM 8112 O O . LYS A 1 86 ? 24.068 32.031 12.345 1.00 0.00 86 LYS A O 6
ATOM 8131 N N . SER A 1 1 ? 23.743 0.783 -10.461 1.00 0.00 1 SER A N 7
ATOM 8132 C CA . SER A 1 1 ? 23.225 0.904 -9.086 1.00 0.00 1 SER A CA 7
ATOM 8133 C C . SER A 1 1 ? 22.212 2.044 -8.993 1.00 0.00 1 SER A C 7
ATOM 8134 O O . SER A 1 1 ? 22.078 2.840 -9.923 1.00 0.00 1 SER A O 7
ATOM 8142 N N . GLY A 1 2 ? 21.494 2.126 -7.869 1.00 0.00 2 GLY A N 7
ATOM 8143 C CA . GLY A 1 2 ? 20.507 3.172 -7.641 1.00 0.00 2 GLY A CA 7
ATOM 8144 C C . GLY A 1 2 ? 19.197 2.906 -8.381 1.00 0.00 2 GLY A C 7
ATOM 8145 O O . GLY A 1 2 ? 18.307 3.756 -8.387 1.00 0.00 2 GLY A O 7
ATOM 8149 N N . SER A 1 3 ? 19.062 1.732 -9.007 1.00 0.00 3 SER A N 7
ATOM 8150 C CA . SER A 1 3 ? 17.857 1.370 -9.738 1.00 0.00 3 SER A CA 7
ATOM 8151 C C . SER A 1 3 ? 16.671 1.230 -8.792 1.00 0.00 3 SER A C 7
ATOM 8152 O O . SER A 1 3 ? 16.826 0.830 -7.635 1.00 0.00 3 SER A O 7
ATOM 8160 N N . HIS A 1 4 ? 15.474 1.563 -9.287 1.00 0.00 4 HIS A N 7
ATOM 8161 C CA . HIS A 1 4 ? 14.242 1.490 -8.511 1.00 0.00 4 HIS A CA 7
ATOM 8162 C C . HIS A 1 4 ? 13.035 1.413 -9.443 1.00 0.00 4 HIS A C 7
ATOM 8163 O O . HIS A 1 4 ? 13.088 1.891 -10.578 1.00 0.00 4 HIS A O 7
ATOM 8178 N N . MET A 1 5 ? 11.944 0.807 -8.965 1.00 0.00 5 MET A N 7
ATOM 8179 C CA . MET A 1 5 ? 10.721 0.662 -9.744 1.00 0.00 5 MET A CA 7
ATOM 8180 C C . MET A 1 5 ? 9.773 1.846 -9.540 1.00 0.00 5 MET A C 7
ATOM 8181 O O . MET A 1 5 ? 8.776 1.969 -10.252 1.00 0.00 5 MET A O 7
ATOM 8195 N N . LYS A 1 6 ? 10.073 2.723 -8.573 1.00 0.00 6 LYS A N 7
ATOM 8196 C CA . LYS A 1 6 ? 9.254 3.890 -8.283 1.00 0.00 6 LYS A CA 7
ATOM 8197 C C . LYS A 1 6 ? 9.435 4.963 -9.353 1.00 0.00 6 LYS A C 7
ATOM 8198 O O . LYS A 1 6 ? 10.359 4.898 -10.162 1.00 0.00 6 LYS A O 7
ATOM 8217 N N . THR A 1 7 ? 8.540 5.951 -9.347 1.00 0.00 7 THR A N 7
ATOM 8218 C CA . THR A 1 7 ? 8.567 7.056 -10.296 1.00 0.00 7 THR A CA 7
ATOM 8219 C C . THR A 1 7 ? 9.794 7.958 -10.200 1.00 0.00 7 THR A C 7
ATOM 8220 O O . THR A 1 7 ? 10.486 7.978 -9.181 1.00 0.00 7 THR A O 7
ATOM 8231 N N . CYS A 1 8 ? 10.056 8.708 -11.277 1.00 0.00 8 CYS A N 7
ATOM 8232 C CA . CYS A 1 8 ? 11.153 9.660 -11.335 1.00 0.00 8 CYS A CA 7
ATOM 8233 C C . CYS A 1 8 ? 10.649 11.083 -11.564 1.00 0.00 8 CYS A C 7
ATOM 8234 O O . CYS A 1 8 ? 11.445 12.021 -11.606 1.00 0.00 8 CYS A O 7
ATOM 8242 N N . VAL A 1 9 ? 9.332 11.253 -11.710 1.00 0.00 9 VAL A N 7
ATOM 8243 C CA . VAL A 1 9 ? 8.722 12.562 -11.894 1.00 0.00 9 VAL A CA 7
ATOM 8244 C C . VAL A 1 9 ? 8.758 13.380 -10.603 1.00 0.00 9 VAL A C 7
ATOM 8245 O O . VAL A 1 9 ? 8.671 12.826 -9.508 1.00 0.00 9 VAL A O 7
ATOM 8258 N N . VAL A 1 10 ? 8.886 14.702 -10.735 1.00 0.00 10 VAL A N 7
ATOM 8259 C CA . VAL A 1 10 ? 8.961 15.607 -9.595 1.00 0.00 10 VAL A CA 7
ATOM 8260 C C . VAL A 1 10 ? 8.212 16.901 -9.881 1.00 0.00 10 VAL A C 7
ATOM 8261 O O . VAL A 1 10 ? 8.071 17.315 -11.032 1.00 0.00 10 VAL A O 7
ATOM 8274 N N . GLU A 1 11 ? 7.735 17.543 -8.817 1.00 0.00 11 GLU A N 7
ATOM 8275 C CA . GLU A 1 11 ? 7.027 18.812 -8.884 1.00 0.00 11 GLU A CA 7
ATOM 8276 C C . GLU A 1 11 ? 8.002 19.987 -8.822 1.00 0.00 11 GLU A C 7
ATOM 8277 O O . GLU A 1 11 ? 9.146 19.823 -8.408 1.00 0.00 11 GLU A O 7
ATOM 8289 N N . LYS A 1 12 ? 7.538 21.170 -9.240 1.00 0.00 12 LYS A N 7
ATOM 8290 C CA . LYS A 1 12 ? 8.340 22.386 -9.237 1.00 0.00 12 LYS A CA 7
ATOM 8291 C C . LYS A 1 12 ? 7.512 23.619 -8.896 1.00 0.00 12 LYS A C 7
ATOM 8292 O O . LYS A 1 12 ? 6.320 23.684 -9.183 1.00 0.00 12 LYS A O 7
ATOM 8311 N N . ILE A 1 13 ? 8.182 24.594 -8.277 1.00 0.00 13 ILE A N 7
ATOM 8312 C CA . ILE A 1 13 ? 7.624 25.887 -7.910 1.00 0.00 13 ILE A CA 7
ATOM 8313 C C . ILE A 1 13 ? 8.714 26.938 -8.076 1.00 0.00 13 ILE A C 7
ATOM 8314 O O . ILE A 1 13 ? 9.899 26.639 -7.920 1.00 0.00 13 ILE A O 7
ATOM 8330 N N . LYS A 1 14 ? 8.319 28.177 -8.387 1.00 0.00 14 LYS A N 7
ATOM 8331 C CA . LYS A 1 14 ? 9.246 29.293 -8.515 1.00 0.00 14 LYS A CA 7
ATOM 8332 C C . LYS A 1 14 ? 8.619 30.552 -7.925 1.00 0.00 14 LYS A C 7
ATOM 8333 O O . LYS A 1 14 ? 7.432 30.805 -8.125 1.00 0.00 14 LYS A O 7
ATOM 8352 N N . GLN A 1 15 ? 9.417 31.338 -7.200 1.00 0.00 15 GLN A N 7
ATOM 8353 C CA . GLN A 1 15 ? 8.944 32.572 -6.598 1.00 0.00 15 GLN A CA 7
ATOM 8354 C C . GLN A 1 15 ? 10.109 33.496 -6.259 1.00 0.00 15 GLN A C 7
ATOM 8355 O O . GLN A 1 15 ? 11.207 33.035 -5.952 1.00 0.00 15 GLN A O 7
ATOM 8369 N N . TRP A 1 16 ? 9.858 34.806 -6.311 1.00 0.00 16 TRP A N 7
ATOM 8370 C CA . TRP A 1 16 ? 10.841 35.837 -6.012 1.00 0.00 16 TRP A CA 7
ATOM 8371 C C . TRP A 1 16 ? 10.771 36.238 -4.540 1.00 0.00 16 TRP A C 7
ATOM 8372 O O . TRP A 1 16 ? 9.693 36.242 -3.943 1.00 0.00 16 TRP A O 7
ATOM 8393 N N . ILE A 1 17 ? 11.925 36.582 -3.957 1.00 0.00 17 ILE A N 7
ATOM 8394 C CA . ILE A 1 17 ? 12.012 37.154 -2.619 1.00 0.00 17 ILE A CA 7
ATOM 8395 C C . ILE A 1 17 ? 12.939 38.362 -2.714 1.00 0.00 17 ILE A C 7
ATOM 8396 O O . ILE A 1 17 ? 13.884 38.358 -3.504 1.00 0.00 17 ILE A O 7
ATOM 8412 N N . PRO A 1 18 ? 12.692 39.406 -1.915 1.00 0.00 18 PRO A N 7
ATOM 8413 C CA . PRO A 1 18 ? 13.495 40.615 -1.926 1.00 0.00 18 PRO A CA 7
ATOM 8414 C C . PRO A 1 18 ? 14.926 40.291 -1.515 1.00 0.00 18 PRO A C 7
ATOM 8415 O O . PRO A 1 18 ? 15.149 39.498 -0.602 1.00 0.00 18 PRO A O 7
ATOM 8426 N N . THR A 1 19 ? 15.899 40.906 -2.189 1.00 0.00 19 THR A N 7
ATOM 8427 C CA . THR A 1 19 ? 17.308 40.628 -1.951 1.00 0.00 19 THR A CA 7
ATOM 8428 C C . THR A 1 19 ? 17.808 40.910 -0.534 1.00 0.00 19 THR A C 7
ATOM 8429 O O . THR A 1 19 ? 18.887 40.462 -0.151 1.00 0.00 19 THR A O 7
ATOM 8440 N N . THR A 1 20 ? 17.019 41.653 0.246 1.00 0.00 20 THR A N 7
ATOM 8441 C CA . THR A 1 20 ? 17.328 41.942 1.639 1.00 0.00 20 THR A CA 7
ATOM 8442 C C . THR A 1 20 ? 17.030 40.798 2.604 1.00 0.00 20 THR A C 7
ATOM 8443 O O . THR A 1 20 ? 17.469 40.828 3.753 1.00 0.00 20 THR A O 7
ATOM 8454 N N . GLU A 1 21 ? 16.288 39.787 2.139 1.00 0.00 21 GLU A N 7
ATOM 8455 C CA . GLU A 1 21 ? 15.947 38.624 2.950 1.00 0.00 21 GLU A CA 7
ATOM 8456 C C . GLU A 1 21 ? 16.738 37.395 2.506 1.00 0.00 21 GLU A C 7
ATOM 8457 O O . GLU A 1 21 ? 16.733 36.373 3.194 1.00 0.00 21 GLU A O 7
ATOM 8469 N N . VAL A 1 22 ? 17.424 37.473 1.360 1.00 0.00 22 VAL A N 7
ATOM 8470 C CA . VAL A 1 22 ? 18.226 36.359 0.862 1.00 0.00 22 VAL A CA 7
ATOM 8471 C C . VAL A 1 22 ? 19.371 36.075 1.830 1.00 0.00 22 VAL A C 7
ATOM 8472 O O . VAL A 1 22 ? 19.892 34.960 1.867 1.00 0.00 22 VAL A O 7
ATOM 8485 N N . GLY A 1 23 ? 19.774 37.077 2.619 1.00 0.00 23 GLY A N 7
ATOM 8486 C CA . GLY A 1 23 ? 20.850 36.927 3.583 1.00 0.00 23 GLY A CA 7
ATOM 8487 C C . GLY A 1 23 ? 20.462 35.990 4.724 1.00 0.00 23 GLY A C 7
ATOM 8488 O O . GLY A 1 23 ? 21.332 35.535 5.466 1.00 0.00 23 GLY A O 7
ATOM 8492 N N . LYS A 1 24 ? 19.169 35.689 4.880 1.00 0.00 24 LYS A N 7
ATOM 8493 C CA . LYS A 1 24 ? 18.705 34.753 5.899 1.00 0.00 24 LYS A CA 7
ATOM 8494 C C . LYS A 1 24 ? 18.692 33.324 5.366 1.00 0.00 24 LYS A C 7
ATOM 8495 O O . LYS A 1 24 ? 18.748 32.379 6.152 1.00 0.00 24 LYS A O 7
ATOM 8514 N N . ILE A 1 25 ? 18.617 33.156 4.040 1.00 0.00 25 ILE A N 7
ATOM 8515 C CA . ILE A 1 25 ? 18.587 31.834 3.427 1.00 0.00 25 ILE A CA 7
ATOM 8516 C C . ILE A 1 25 ? 20.005 31.316 3.180 1.00 0.00 25 ILE A C 7
ATOM 8517 O O . ILE A 1 25 ? 20.230 30.112 3.252 1.00 0.00 25 ILE A O 7
ATOM 8533 N N . LEU A 1 26 ? 20.956 32.211 2.889 1.00 0.00 26 LEU A N 7
ATOM 8534 C CA . LEU A 1 26 ? 22.307 31.829 2.474 1.00 0.00 26 LEU A CA 7
ATOM 8535 C C . LEU A 1 26 ? 23.408 32.407 3.367 1.00 0.00 26 LEU A C 7
ATOM 8536 O O . LEU A 1 26 ? 24.550 31.961 3.292 1.00 0.00 26 LEU A O 7
ATOM 8552 N N . GLY A 1 27 ? 23.080 33.389 4.210 1.00 0.00 27 GLY A N 7
ATOM 8553 C CA . GLY A 1 27 ? 24.060 34.099 5.026 1.00 0.00 27 GLY A CA 7
ATOM 8554 C C . GLY A 1 27 ? 24.484 33.320 6.272 1.00 0.00 27 GLY A C 7
ATOM 8555 O O . GLY A 1 27 ? 25.123 33.881 7.160 1.00 0.00 27 GLY A O 7
ATOM 8559 N N . ASN A 1 28 ? 24.130 32.035 6.346 1.00 0.00 28 ASN A N 7
ATOM 8560 C CA . ASN A 1 28 ? 24.403 31.184 7.495 1.00 0.00 28 ASN A CA 7
ATOM 8561 C C . ASN A 1 28 ? 24.833 29.790 7.043 1.00 0.00 28 ASN A C 7
ATOM 8562 O O . ASN A 1 28 ? 24.356 28.789 7.574 1.00 0.00 28 ASN A O 7
ATOM 8573 N N . ARG A 1 29 ? 25.737 29.732 6.058 1.00 0.00 29 ARG A N 7
ATOM 8574 C CA . ARG A 1 29 ? 26.144 28.484 5.418 1.00 0.00 29 ARG A CA 7
ATOM 8575 C C . ARG A 1 29 ? 24.930 27.751 4.850 1.00 0.00 29 ARG A C 7
ATOM 8576 O O . ARG A 1 29 ? 24.916 26.524 4.744 1.00 0.00 29 ARG A O 7
ATOM 8597 N N . ALA A 1 30 ? 23.904 28.530 4.490 1.00 0.00 30 ALA A N 7
ATOM 8598 C CA . ALA A 1 30 ? 22.635 28.047 3.972 1.00 0.00 30 ALA A CA 7
ATOM 8599 C C . ALA A 1 30 ? 21.932 27.078 4.924 1.00 0.00 30 ALA A C 7
ATOM 8600 O O . ALA A 1 30 ? 21.154 26.237 4.479 1.00 0.00 30 ALA A O 7
ATOM 8607 N N . ALA A 1 31 ? 22.195 27.183 6.231 1.00 0.00 31 ALA A N 7
ATOM 8608 C CA . ALA A 1 31 ? 21.605 26.300 7.222 1.00 0.00 31 ALA A CA 7
ATOM 8609 C C . ALA A 1 31 ? 20.077 26.399 7.232 1.00 0.00 31 ALA A C 7
ATOM 8610 O O . ALA A 1 31 ? 19.399 25.441 7.600 1.00 0.00 31 ALA A O 7
ATOM 8617 N N . VAL A 1 32 ? 19.525 27.550 6.829 1.00 0.00 32 VAL A N 7
ATOM 8618 C CA . VAL A 1 32 ? 18.081 27.754 6.785 1.00 0.00 32 VAL A CA 7
ATOM 8619 C C . VAL A 1 32 ? 17.538 26.982 5.584 1.00 0.00 32 VAL A C 7
ATOM 8620 O O . VAL A 1 32 ? 16.461 26.394 5.681 1.00 0.00 32 VAL A O 7
ATOM 8633 N N . LYS A 1 33 ? 18.259 26.972 4.457 1.00 0.00 33 LYS A N 7
ATOM 8634 C CA . LYS A 1 33 ? 17.793 26.270 3.264 1.00 0.00 33 LYS A CA 7
ATOM 8635 C C . LYS A 1 33 ? 17.920 24.764 3.467 1.00 0.00 33 LYS A C 7
ATOM 8636 O O . LYS A 1 33 ? 17.036 24.010 3.077 1.00 0.00 33 LYS A O 7
ATOM 8655 N N . LYS A 1 34 ? 19.023 24.339 4.086 1.00 0.00 34 LYS A N 7
ATOM 8656 C CA . LYS A 1 34 ? 19.302 22.931 4.330 1.00 0.00 34 LYS A CA 7
ATOM 8657 C C . LYS A 1 34 ? 18.356 22.321 5.360 1.00 0.00 34 LYS A C 7
ATOM 8658 O O . LYS A 1 34 ? 18.108 21.117 5.328 1.00 0.00 34 LYS A O 7
ATOM 8677 N N . HIS A 1 35 ? 17.818 23.130 6.278 1.00 0.00 35 HIS A N 7
ATOM 8678 C CA . HIS A 1 35 ? 16.879 22.626 7.276 1.00 0.00 35 HIS A CA 7
ATOM 8679 C C . HIS A 1 35 ? 15.523 22.327 6.643 1.00 0.00 35 HIS A C 7
ATOM 8680 O O . HIS A 1 35 ? 14.914 21.303 6.943 1.00 0.00 35 HIS A O 7
ATOM 8695 N N . ILE A 1 36 ? 15.047 23.216 5.767 1.00 0.00 36 ILE A N 7
ATOM 8696 C CA . ILE A 1 36 ? 13.738 23.067 5.151 1.00 0.00 36 ILE A CA 7
ATOM 8697 C C . ILE A 1 36 ? 13.736 21.893 4.173 1.00 0.00 36 ILE A C 7
ATOM 8698 O O . ILE A 1 36 ? 12.701 21.266 3.952 1.00 0.00 36 ILE A O 7
ATOM 8714 N N . GLU A 1 37 ? 14.892 21.580 3.581 1.00 0.00 37 GLU A N 7
ATOM 8715 C CA . GLU A 1 37 ? 15.018 20.434 2.690 1.00 0.00 37 GLU A CA 7
ATOM 8716 C C . GLU A 1 37 ? 14.877 19.119 3.456 1.00 0.00 37 GLU A C 7
ATOM 8717 O O . GLU A 1 37 ? 14.430 18.124 2.890 1.00 0.00 37 GLU A O 7
ATOM 8729 N N . ARG A 1 38 ? 15.251 19.106 4.742 1.00 0.00 38 ARG A N 7
ATOM 8730 C CA . ARG A 1 38 ? 15.108 17.922 5.586 1.00 0.00 38 ARG A CA 7
ATOM 8731 C C . ARG A 1 38 ? 13.739 17.893 6.267 1.00 0.00 38 ARG A C 7
ATOM 8732 O O . ARG A 1 38 ? 13.303 16.850 6.739 1.00 0.00 38 ARG A O 7
ATOM 8753 N N . GLN A 1 39 ? 13.063 19.043 6.316 1.00 0.00 39 GLN A N 7
ATOM 8754 C CA . GLN A 1 39 ? 11.750 19.176 6.929 1.00 0.00 39 GLN A CA 7
ATOM 8755 C C . GLN A 1 39 ? 10.649 18.653 6.007 1.00 0.00 39 GLN A C 7
ATOM 8756 O O . GLN A 1 39 ? 9.600 18.215 6.479 1.00 0.00 39 GLN A O 7
ATOM 8770 N N . PHE A 1 40 ? 10.887 18.701 4.691 1.00 0.00 40 PHE A N 7
ATOM 8771 C CA . PHE A 1 40 ? 9.914 18.283 3.693 1.00 0.00 40 PHE A CA 7
ATOM 8772 C C . PHE A 1 40 ? 10.444 17.307 2.644 1.00 0.00 40 PHE A C 7
ATOM 8773 O O . PHE A 1 40 ? 9.745 16.983 1.686 1.00 0.00 40 PHE A O 7
ATOM 8790 N N . ASN A 1 41 ? 11.687 16.847 2.830 1.00 0.00 41 ASN A N 7
ATOM 8791 C CA . ASN A 1 41 ? 12.388 15.976 1.894 1.00 0.00 41 ASN A CA 7
ATOM 8792 C C . ASN A 1 41 ? 12.474 16.606 0.498 1.00 0.00 41 ASN A C 7
ATOM 8793 O O . ASN A 1 41 ? 12.725 15.913 -0.488 1.00 0.00 41 ASN A O 7
ATOM 8804 N N . CYS A 1 42 ? 12.265 17.924 0.409 1.00 0.00 42 CYS A N 7
ATOM 8805 C CA . CYS A 1 42 ? 12.321 18.672 -0.836 1.00 0.00 42 CYS A CA 7
ATOM 8806 C C . CYS A 1 42 ? 13.743 19.168 -1.105 1.00 0.00 42 CYS A C 7
ATOM 8807 O O . CYS A 1 42 ? 14.665 18.889 -0.341 1.00 0.00 42 CYS A O 7
ATOM 8815 N N . VAL A 1 43 ? 13.914 19.912 -2.198 1.00 0.00 43 VAL A N 7
ATOM 8816 C CA . VAL A 1 43 ? 15.169 20.560 -2.553 1.00 0.00 43 VAL A CA 7
ATOM 8817 C C . VAL A 1 43 ? 14.858 22.005 -2.924 1.00 0.00 43 VAL A C 7
ATOM 8818 O O . VAL A 1 43 ? 13.806 22.273 -3.503 1.00 0.00 43 VAL A O 7
ATOM 8831 N N . ILE A 1 44 ? 15.760 22.935 -2.598 1.00 0.00 44 ILE A N 7
ATOM 8832 C CA . ILE A 1 44 ? 15.559 24.350 -2.870 1.00 0.00 44 ILE A CA 7
ATOM 8833 C C . ILE A 1 44 ? 16.814 24.943 -3.502 1.00 0.00 44 ILE A C 7
ATOM 8834 O O . ILE A 1 44 ? 17.931 24.585 -3.130 1.00 0.00 44 ILE A O 7
ATOM 8850 N N . THR A 1 45 ? 16.625 25.855 -4.462 1.00 0.00 45 THR A N 7
ATOM 8851 C CA . THR A 1 45 ? 17.721 26.522 -5.154 1.00 0.00 45 THR A CA 7
ATOM 8852 C C . THR A 1 45 ? 17.535 28.019 -5.349 1.00 0.00 45 THR A C 7
ATOM 8853 O O . THR A 1 45 ? 16.625 28.451 -6.055 1.00 0.00 45 THR A O 7
ATOM 8864 N N . VAL A 1 46 ? 18.406 28.816 -4.721 1.00 0.00 46 VAL A N 7
ATOM 8865 C CA . VAL A 1 46 ? 18.403 30.265 -4.894 1.00 0.00 46 VAL A CA 7
ATOM 8866 C C . VAL A 1 46 ? 19.183 30.641 -6.152 1.00 0.00 46 VAL A C 7
ATOM 8867 O O . VAL A 1 46 ? 20.135 29.953 -6.519 1.00 0.00 46 VAL A O 7
ATOM 8880 N N . HIS A 1 47 ? 18.785 31.731 -6.810 1.00 0.00 47 HIS A N 7
ATOM 8881 C CA . HIS A 1 47 ? 19.389 32.168 -8.061 1.00 0.00 47 HIS A CA 7
ATOM 8882 C C . HIS A 1 47 ? 19.736 33.655 -8.030 1.00 0.00 47 HIS A C 7
ATOM 8883 O O . HIS A 1 47 ? 19.221 34.440 -8.819 1.00 0.00 47 HIS A O 7
ATOM 8898 N N . THR A 1 48 ? 20.624 34.042 -7.108 1.00 0.00 48 THR A N 7
ATOM 8899 C CA . THR A 1 48 ? 21.114 35.415 -7.015 1.00 0.00 48 THR A CA 7
ATOM 8900 C C . THR A 1 48 ? 21.818 35.921 -8.274 1.00 0.00 48 THR A C 7
ATOM 8901 O O . THR A 1 48 ? 22.073 37.118 -8.411 1.00 0.00 48 THR A O 7
ATOM 8912 N N . GLU A 1 49 ? 22.134 35.002 -9.192 1.00 0.00 49 GLU A N 7
ATOM 8913 C CA . GLU A 1 49 ? 22.753 35.312 -10.473 1.00 0.00 49 GLU A CA 7
ATOM 8914 C C . GLU A 1 49 ? 21.767 36.026 -11.401 1.00 0.00 49 GLU A C 7
ATOM 8915 O O . GLU A 1 49 ? 22.178 36.625 -12.395 1.00 0.00 49 GLU A O 7
ATOM 8927 N N . VAL A 1 50 ? 20.470 35.969 -11.086 1.00 0.00 50 VAL A N 7
ATOM 8928 C CA . VAL A 1 50 ? 19.434 36.639 -11.862 1.00 0.00 50 VAL A CA 7
ATOM 8929 C C . VAL A 1 50 ? 19.210 38.057 -11.362 1.00 0.00 50 VAL A C 7
ATOM 8930 O O . VAL A 1 50 ? 19.399 38.351 -10.181 1.00 0.00 50 VAL A O 7
ATOM 8943 N N . GLN A 1 51 ? 18.794 38.937 -12.274 1.00 0.00 51 GLN A N 7
ATOM 8944 C CA . GLN A 1 51 ? 18.422 40.305 -11.955 1.00 0.00 51 GLN A CA 7
ATOM 8945 C C . GLN A 1 51 ? 17.239 40.715 -12.823 1.00 0.00 51 GLN A C 7
ATOM 8946 O O . GLN A 1 51 ? 17.266 40.543 -14.042 1.00 0.00 51 GLN A O 7
ATOM 8960 N N . SER A 1 52 ? 16.200 41.257 -12.188 1.00 0.00 52 SER A N 7
ATOM 8961 C CA . SER A 1 52 ? 15.010 41.731 -12.882 1.00 0.00 52 SER A CA 7
ATOM 8962 C C . SER A 1 52 ? 14.487 43.009 -12.238 1.00 0.00 52 SER A C 7
ATOM 8963 O O . SER A 1 52 ? 14.906 43.371 -11.136 1.00 0.00 52 SER A O 7
ATOM 8971 N N . SER A 1 53 ? 13.568 43.696 -12.923 1.00 0.00 53 SER A N 7
ATOM 8972 C CA . SER A 1 53 ? 12.986 44.942 -12.443 1.00 0.00 53 SER A CA 7
ATOM 8973 C C . SER A 1 53 ? 12.160 44.723 -11.176 1.00 0.00 53 SER A C 7
ATOM 8974 O O . SER A 1 53 ? 11.689 45.689 -10.578 1.00 0.00 53 SER A O 7
ATOM 8982 N N . PHE A 1 54 ? 11.986 43.461 -10.760 1.00 0.00 54 PHE A N 7
ATOM 8983 C CA . PHE A 1 54 ? 11.295 43.137 -9.522 1.00 0.00 54 PHE A CA 7
ATOM 8984 C C . PHE A 1 54 ? 12.074 43.580 -8.286 1.00 0.00 54 PHE A C 7
ATOM 8985 O O . PHE A 1 54 ? 11.500 43.682 -7.202 1.00 0.00 54 PHE A O 7
ATOM 9002 N N . GLY A 1 55 ? 13.376 43.842 -8.443 1.00 0.00 55 GLY A N 7
ATOM 9003 C CA . GLY A 1 55 ? 14.225 44.218 -7.321 1.00 0.00 55 GLY A CA 7
ATOM 9004 C C . GLY A 1 55 ? 14.374 43.046 -6.354 1.00 0.00 55 GLY A C 7
ATOM 9005 O O . GLY A 1 55 ? 14.543 43.242 -5.152 1.00 0.00 55 GLY A O 7
ATOM 9009 N N . ALA A 1 56 ? 14.305 41.821 -6.888 1.00 0.00 56 ALA A N 7
ATOM 9010 C CA . ALA A 1 56 ? 14.255 40.607 -6.092 1.00 0.00 56 ALA A CA 7
ATOM 9011 C C . ALA A 1 56 ? 15.056 39.478 -6.744 1.00 0.00 56 ALA A C 7
ATOM 9012 O O . ALA A 1 56 ? 15.429 39.561 -7.913 1.00 0.00 56 ALA A O 7
ATOM 9019 N N . THR A 1 57 ? 15.313 38.418 -5.969 1.00 0.00 57 THR A N 7
ATOM 9020 C CA . THR A 1 57 ? 16.057 37.253 -6.420 1.00 0.00 57 THR A CA 7
ATOM 9021 C C . THR A 1 57 ? 15.044 36.111 -6.484 1.00 0.00 57 THR A C 7
ATOM 9022 O O . THR A 1 57 ? 14.292 35.906 -5.531 1.00 0.00 57 THR A O 7
ATOM 9033 N N . PRO A 1 58 ? 15.008 35.362 -7.592 1.00 0.00 58 PRO A N 7
ATOM 9034 C CA . PRO A 1 58 ? 14.127 34.224 -7.760 1.00 0.00 58 PRO A CA 7
ATOM 9035 C C . PRO A 1 58 ? 14.663 32.994 -7.029 1.00 0.00 58 PRO A C 7
ATOM 9036 O O . PRO A 1 58 ? 15.865 32.870 -6.791 1.00 0.00 58 PRO A O 7
ATOM 9047 N N . VAL A 1 59 ? 13.754 32.078 -6.676 1.00 0.00 59 VAL A N 7
ATOM 9048 C CA . VAL A 1 59 ? 14.066 30.824 -6.002 1.00 0.00 59 VAL A CA 7
ATOM 9049 C C . VAL A 1 59 ? 13.256 29.677 -6.592 1.00 0.00 59 VAL A C 7
ATOM 9050 O O . VAL A 1 59 ? 12.129 29.891 -7.038 1.00 0.00 59 VAL A O 7
ATOM 9063 N N . GLU A 1 60 ? 13.821 28.468 -6.598 1.00 0.00 60 GLU A N 7
ATOM 9064 C CA . GLU A 1 60 ? 13.175 27.283 -7.146 1.00 0.00 60 GLU A CA 7
ATOM 9065 C C . GLU A 1 60 ? 13.047 26.199 -6.081 1.00 0.00 60 GLU A C 7
ATOM 9066 O O . GLU A 1 60 ? 13.831 26.159 -5.132 1.00 0.00 60 GLU A O 7
ATOM 9078 N N . ILE A 1 61 ? 12.056 25.319 -6.242 1.00 0.00 61 ILE A N 7
ATOM 9079 C CA . ILE A 1 61 ? 11.795 24.234 -5.307 1.00 0.00 61 ILE A CA 7
ATOM 9080 C C . ILE A 1 61 ? 11.464 22.958 -6.080 1.00 0.00 61 ILE A C 7
ATOM 9081 O O . ILE A 1 61 ? 10.878 23.025 -7.158 1.00 0.00 61 ILE A O 7
ATOM 9097 N N . VAL A 1 62 ? 11.844 21.801 -5.526 1.00 0.00 62 VAL A N 7
ATOM 9098 C CA . VAL A 1 62 ? 11.556 20.493 -6.104 1.00 0.00 62 VAL A CA 7
ATOM 9099 C C . VAL A 1 62 ? 11.140 19.507 -5.020 1.00 0.00 62 VAL A C 7
ATOM 9100 O O . VAL A 1 62 ? 11.703 19.512 -3.924 1.00 0.00 62 VAL A O 7
ATOM 9113 N N . ALA A 1 63 ? 10.152 18.657 -5.316 1.00 0.00 63 ALA A N 7
ATOM 9114 C CA . ALA A 1 63 ? 9.665 17.656 -4.375 1.00 0.00 63 ALA A CA 7
ATOM 9115 C C . ALA A 1 63 ? 8.961 16.525 -5.124 1.00 0.00 63 ALA A C 7
ATOM 9116 O O . ALA A 1 63 ? 8.657 16.652 -6.309 1.00 0.00 63 ALA A O 7
ATOM 9123 N N . GLN A 1 64 ? 8.699 15.414 -4.434 1.00 0.00 64 GLN A N 7
ATOM 9124 C CA . GLN A 1 64 ? 8.041 14.262 -5.038 1.00 0.00 64 GLN A CA 7
ATOM 9125 C C . GLN A 1 64 ? 6.561 14.553 -5.333 1.00 0.00 64 GLN A C 7
ATOM 9126 O O . GLN A 1 64 ? 5.960 13.903 -6.185 1.00 0.00 64 GLN A O 7
ATOM 9140 N N . ASN A 1 65 ? 5.973 15.528 -4.633 1.00 0.00 65 ASN A N 7
ATOM 9141 C CA . ASN A 1 65 ? 4.580 15.906 -4.811 1.00 0.00 65 ASN A CA 7
ATOM 9142 C C . ASN A 1 65 ? 4.340 17.350 -4.368 1.00 0.00 65 ASN A C 7
ATOM 9143 O O . ASN A 1 65 ? 5.182 17.958 -3.707 1.00 0.00 65 ASN A O 7
ATOM 9154 N N . LYS A 1 66 ? 3.183 17.911 -4.737 1.00 0.00 66 LYS A N 7
ATOM 9155 C CA . LYS A 1 66 ? 2.829 19.283 -4.384 1.00 0.00 66 LYS A CA 7
ATOM 9156 C C . LYS A 1 66 ? 2.566 19.405 -2.884 1.00 0.00 66 LYS A C 7
ATOM 9157 O O . LYS A 1 66 ? 2.585 20.509 -2.345 1.00 0.00 66 LYS A O 7
ATOM 9176 N N . GLU A 1 67 ? 2.324 18.278 -2.212 1.00 0.00 67 GLU A N 7
ATOM 9177 C CA . GLU A 1 67 ? 2.059 18.243 -0.779 1.00 0.00 67 GLU A CA 7
ATOM 9178 C C . GLU A 1 67 ? 3.332 18.508 0.030 1.00 0.00 67 GLU A C 7
ATOM 9179 O O . GLU A 1 67 ? 3.277 18.596 1.255 1.00 0.00 67 GLU A O 7
ATOM 9191 N N . GLN A 1 68 ? 4.477 18.635 -0.647 1.00 0.00 68 GLN A N 7
ATOM 9192 C CA . GLN A 1 68 ? 5.745 18.958 -0.011 1.00 0.00 68 GLN A CA 7
ATOM 9193 C C . GLN A 1 68 ? 6.405 20.163 -0.671 1.00 0.00 68 GLN A C 7
ATOM 9194 O O . GLN A 1 68 ? 7.207 20.847 -0.040 1.00 0.00 68 GLN A O 7
ATOM 9208 N N . CYS A 1 69 ? 6.076 20.433 -1.938 1.00 0.00 69 CYS A N 7
ATOM 9209 C CA . CYS A 1 69 ? 6.673 21.547 -2.656 1.00 0.00 69 CYS A CA 7
ATOM 9210 C C . CYS A 1 69 ? 6.047 22.856 -2.170 1.00 0.00 69 CYS A C 7
ATOM 9211 O O . CYS A 1 69 ? 6.747 23.855 -2.019 1.00 0.00 69 CYS A O 7
ATOM 9219 N N . GLN A 1 70 ? 4.734 22.859 -1.924 1.00 0.00 70 GLN A N 7
ATOM 9220 C CA . GLN A 1 70 ? 4.040 24.047 -1.447 1.00 0.00 70 GLN A CA 7
ATOM 9221 C C . GLN A 1 70 ? 4.340 24.315 0.024 1.00 0.00 70 GLN A C 7
ATOM 9222 O O . GLN A 1 70 ? 4.354 25.466 0.452 1.00 0.00 70 GLN A O 7
ATOM 9236 N N . GLU A 1 71 ? 4.585 23.263 0.802 1.00 0.00 71 GLU A N 7
ATOM 9237 C CA . GLU A 1 71 ? 4.887 23.427 2.217 1.00 0.00 71 GLU A CA 7
ATOM 9238 C C . GLU A 1 71 ? 6.299 23.988 2.379 1.00 0.00 71 GLU A C 7
ATOM 9239 O O . GLU A 1 71 ? 6.569 24.702 3.342 1.00 0.00 71 GLU A O 7
ATOM 9251 N N . ALA A 1 72 ? 7.193 23.672 1.438 1.00 0.00 72 ALA A N 7
ATOM 9252 C CA . ALA A 1 72 ? 8.543 24.211 1.433 1.00 0.00 72 ALA A CA 7
ATOM 9253 C C . ALA A 1 72 ? 8.562 25.639 0.887 1.00 0.00 72 ALA A C 7
ATOM 9254 O O . ALA A 1 72 ? 9.472 26.403 1.199 1.00 0.00 72 ALA A O 7
ATOM 9261 N N . ARG A 1 73 ? 7.565 26.009 0.074 1.00 0.00 73 ARG A N 7
ATOM 9262 C CA . ARG A 1 73 ? 7.419 27.376 -0.411 1.00 0.00 73 ARG A CA 7
ATOM 9263 C C . ARG A 1 73 ? 6.977 28.273 0.737 1.00 0.00 73 ARG A C 7
ATOM 9264 O O . ARG A 1 73 ? 7.611 29.282 1.032 1.00 0.00 73 ARG A O 7
ATOM 9285 N N . ASN A 1 74 ? 5.876 27.891 1.384 1.00 0.00 74 ASN A N 7
ATOM 9286 C CA . ASN A 1 74 ? 5.302 28.644 2.485 1.00 0.00 74 ASN A CA 7
ATOM 9287 C C . ASN A 1 74 ? 6.231 28.678 3.697 1.00 0.00 74 ASN A C 7
ATOM 9288 O O . ASN A 1 74 ? 6.029 29.478 4.608 1.00 0.00 74 ASN A O 7
ATOM 9299 N N . ALA A 1 75 ? 7.251 27.814 3.711 1.00 0.00 75 ALA A N 7
ATOM 9300 C CA . ALA A 1 75 ? 8.266 27.812 4.752 1.00 0.00 75 ALA A CA 7
ATOM 9301 C C . ALA A 1 75 ? 9.346 28.867 4.493 1.00 0.00 75 ALA A C 7
ATOM 9302 O O . ALA A 1 75 ? 10.220 29.069 5.336 1.00 0.00 75 ALA A O 7
ATOM 9309 N N . VAL A 1 76 ? 9.300 29.538 3.338 1.00 0.00 76 VAL A N 7
ATOM 9310 C CA . VAL A 1 76 ? 10.281 30.551 2.959 1.00 0.00 76 VAL A CA 7
ATOM 9311 C C . VAL A 1 76 ? 9.614 31.876 2.592 1.00 0.00 76 VAL A C 7
ATOM 9312 O O . VAL A 1 76 ? 10.286 32.898 2.489 1.00 0.00 76 VAL A O 7
ATOM 9325 N N . MET A 1 77 ? 8.292 31.871 2.398 1.00 0.00 77 MET A N 7
ATOM 9326 C CA . MET A 1 77 ? 7.554 33.081 2.065 1.00 0.00 77 MET A CA 7
ATOM 9327 C C . MET A 1 77 ? 7.048 33.820 3.302 1.00 0.00 77 MET A C 7
ATOM 9328 O O . MET A 1 77 ? 6.445 34.884 3.173 1.00 0.00 77 MET A O 7
ATOM 9342 N N . SER A 1 78 ? 7.287 33.276 4.501 1.00 0.00 78 SER A N 7
ATOM 9343 C CA . SER A 1 78 ? 6.866 33.932 5.733 1.00 0.00 78 SER A CA 7
ATOM 9344 C C . SER A 1 78 ? 7.656 33.459 6.949 1.00 0.00 78 SER A C 7
ATOM 9345 O O . SER A 1 78 ? 7.996 34.271 7.807 1.00 0.00 78 SER A O 7
ATOM 9353 N N . LEU A 1 79 ? 7.955 32.157 7.036 1.00 0.00 79 LEU A N 7
ATOM 9354 C CA . LEU A 1 79 ? 8.649 31.614 8.199 1.00 0.00 79 LEU A CA 7
ATOM 9355 C C . LEU A 1 79 ? 10.164 31.741 8.062 1.00 0.00 79 LEU A C 7
ATOM 9356 O O . LEU A 1 79 ? 10.836 32.136 9.012 1.00 0.00 79 LEU A O 7
ATOM 9372 N N . MET A 1 80 ? 10.698 31.411 6.884 1.00 0.00 80 MET A N 7
ATOM 9373 C CA . MET A 1 80 ? 12.125 31.472 6.580 1.00 0.00 80 MET A CA 7
ATOM 9374 C C . MET A 1 80 ? 12.977 30.758 7.633 1.00 0.00 80 MET A C 7
ATOM 9375 O O . MET A 1 80 ? 14.151 31.075 7.801 1.00 0.00 80 MET A O 7
ATOM 9389 N N . GLN A 1 81 ? 12.378 29.795 8.347 1.00 0.00 81 GLN A N 7
ATOM 9390 C CA . GLN A 1 81 ? 13.002 29.068 9.445 1.00 0.00 81 GLN A CA 7
ATOM 9391 C C . GLN A 1 81 ? 13.505 30.005 10.559 1.00 0.00 81 GLN A C 7
ATOM 9392 O O . GLN A 1 81 ? 14.240 29.594 11.453 1.00 0.00 81 GLN A O 7
ATOM 9406 N N . SER A 1 82 ? 13.107 31.279 10.511 1.00 0.00 82 SER A N 7
ATOM 9407 C CA . SER A 1 82 ? 13.515 32.278 11.491 1.00 0.00 82 SER A CA 7
ATOM 9408 C C . SER A 1 82 ? 12.718 32.136 12.789 1.00 0.00 82 SER A C 7
ATOM 9409 O O . SER A 1 82 ? 13.073 32.742 13.800 1.00 0.00 82 SER A O 7
ATOM 9417 N N . HIS A 1 83 ? 11.645 31.339 12.769 1.00 0.00 83 HIS A N 7
ATOM 9418 C CA . HIS A 1 83 ? 10.811 31.102 13.939 1.00 0.00 83 HIS A CA 7
ATOM 9419 C C . HIS A 1 83 ? 11.543 30.271 14.992 1.00 0.00 83 HIS A C 7
ATOM 9420 O O . HIS A 1 83 ? 12.595 29.698 14.721 1.00 0.00 83 HIS A O 7
ATOM 9435 N N . GLN A 1 84 ? 10.972 30.211 16.201 1.00 0.00 84 GLN A N 7
ATOM 9436 C CA . GLN A 1 84 ? 11.513 29.453 17.325 1.00 0.00 84 GLN A CA 7
ATOM 9437 C C . GLN A 1 84 ? 12.953 29.847 17.674 1.00 0.00 84 GLN A C 7
ATOM 9438 O O . GLN A 1 84 ? 13.679 29.073 18.297 1.00 0.00 84 GLN A O 7
ATOM 9452 N N . ASP A 1 85 ? 13.377 31.050 17.272 1.00 0.00 85 ASP A N 7
ATOM 9453 C CA . ASP A 1 85 ? 14.716 31.553 17.539 1.00 0.00 85 ASP A CA 7
ATOM 9454 C C . ASP A 1 85 ? 14.987 31.891 19.009 1.00 0.00 85 ASP A C 7
ATOM 9455 O O . ASP A 1 85 ? 16.126 32.119 19.411 1.00 0.00 85 ASP A O 7
ATOM 9464 N N . LYS A 1 86 ? 13.919 31.917 19.811 1.00 0.00 86 LYS A N 7
ATOM 9465 C CA . LYS A 1 86 ? 13.969 32.260 21.226 1.00 0.00 86 LYS A CA 7
ATOM 9466 C C . LYS A 1 86 ? 12.984 31.407 22.016 1.00 0.00 86 LYS A C 7
ATOM 9467 O O . LYS A 1 86 ? 11.836 31.260 21.539 1.00 0.00 86 LYS A O 7
ATOM 9486 N N . SER A 1 1 ? 9.127 3.686 -17.791 1.00 0.00 1 SER A N 8
ATOM 9487 C CA . SER A 1 1 ? 9.588 2.454 -17.127 1.00 0.00 1 SER A CA 8
ATOM 9488 C C . SER A 1 1 ? 11.104 2.464 -16.979 1.00 0.00 1 SER A C 8
ATOM 9489 O O . SER A 1 1 ? 11.797 3.133 -17.745 1.00 0.00 1 SER A O 8
ATOM 9497 N N . GLY A 1 2 ? 11.629 1.725 -15.998 1.00 0.00 2 GLY A N 8
ATOM 9498 C CA . GLY A 1 2 ? 13.062 1.642 -15.745 1.00 0.00 2 GLY A CA 8
ATOM 9499 C C . GLY A 1 2 ? 13.364 0.665 -14.614 1.00 0.00 2 GLY A C 8
ATOM 9500 O O . GLY A 1 2 ? 12.451 0.139 -13.975 1.00 0.00 2 GLY A O 8
ATOM 9504 N N . SER A 1 3 ? 14.654 0.426 -14.367 1.00 0.00 3 SER A N 8
ATOM 9505 C CA . SER A 1 3 ? 15.115 -0.483 -13.325 1.00 0.00 3 SER A CA 8
ATOM 9506 C C . SER A 1 3 ? 14.996 0.136 -11.935 1.00 0.00 3 SER A C 8
ATOM 9507 O O . SER A 1 3 ? 15.178 -0.559 -10.933 1.00 0.00 3 SER A O 8
ATOM 9515 N N . HIS A 1 4 ? 14.697 1.438 -11.856 1.00 0.00 4 HIS A N 8
ATOM 9516 C CA . HIS A 1 4 ? 14.558 2.141 -10.592 1.00 0.00 4 HIS A CA 8
ATOM 9517 C C . HIS A 1 4 ? 13.269 1.733 -9.882 1.00 0.00 4 HIS A C 8
ATOM 9518 O O . HIS A 1 4 ? 12.295 1.334 -10.521 1.00 0.00 4 HIS A O 8
ATOM 9533 N N . MET A 1 5 ? 13.277 1.837 -8.552 1.00 0.00 5 MET A N 8
ATOM 9534 C CA . MET A 1 5 ? 12.124 1.502 -7.724 1.00 0.00 5 MET A CA 8
ATOM 9535 C C . MET A 1 5 ? 11.091 2.630 -7.709 1.00 0.00 5 MET A C 8
ATOM 9536 O O . MET A 1 5 ? 10.005 2.463 -7.156 1.00 0.00 5 MET A O 8
ATOM 9550 N N . LYS A 1 6 ? 11.425 3.777 -8.314 1.00 0.00 6 LYS A N 8
ATOM 9551 C CA . LYS A 1 6 ? 10.548 4.939 -8.385 1.00 0.00 6 LYS A CA 8
ATOM 9552 C C . LYS A 1 6 ? 10.908 5.789 -9.601 1.00 0.00 6 LYS A C 8
ATOM 9553 O O . LYS A 1 6 ? 12.059 5.792 -10.036 1.00 0.00 6 LYS A O 8
ATOM 9572 N N . THR A 1 7 ? 9.925 6.506 -10.148 1.00 0.00 7 THR A N 8
ATOM 9573 C CA . THR A 1 7 ? 10.122 7.356 -11.314 1.00 0.00 7 THR A CA 8
ATOM 9574 C C . THR A 1 7 ? 11.025 8.564 -11.095 1.00 0.00 7 THR A C 8
ATOM 9575 O O . THR A 1 7 ? 11.212 9.022 -9.968 1.00 0.00 7 THR A O 8
ATOM 9586 N N . CYS A 1 8 ? 11.589 9.079 -12.188 1.00 0.00 8 CYS A N 8
ATOM 9587 C CA . CYS A 1 8 ? 12.421 10.271 -12.172 1.00 0.00 8 CYS A CA 8
ATOM 9588 C C . CYS A 1 8 ? 11.584 11.553 -12.187 1.00 0.00 8 CYS A C 8
ATOM 9589 O O . CYS A 1 8 ? 12.143 12.650 -12.204 1.00 0.00 8 CYS A O 8
ATOM 9597 N N . VAL A 1 9 ? 10.252 11.427 -12.184 1.00 0.00 9 VAL A N 8
ATOM 9598 C CA . VAL A 1 9 ? 9.356 12.573 -12.210 1.00 0.00 9 VAL A CA 8
ATOM 9599 C C . VAL A 1 9 ? 9.363 13.326 -10.886 1.00 0.00 9 VAL A C 8
ATOM 9600 O O . VAL A 1 9 ? 9.424 12.711 -9.819 1.00 0.00 9 VAL A O 8
ATOM 9613 N N . VAL A 1 10 ? 9.298 14.660 -10.956 1.00 0.00 10 VAL A N 8
ATOM 9614 C CA . VAL A 1 10 ? 9.302 15.528 -9.784 1.00 0.00 10 VAL A CA 8
ATOM 9615 C C . VAL A 1 10 ? 8.420 16.755 -9.988 1.00 0.00 10 VAL A C 8
ATOM 9616 O O . VAL A 1 10 ? 8.200 17.190 -11.118 1.00 0.00 10 VAL A O 8
ATOM 9629 N N . GLU A 1 11 ? 7.919 17.313 -8.889 1.00 0.00 11 GLU A N 8
ATOM 9630 C CA . GLU A 1 11 ? 7.172 18.562 -8.894 1.00 0.00 11 GLU A CA 8
ATOM 9631 C C . GLU A 1 11 ? 8.132 19.743 -8.825 1.00 0.00 11 GLU A C 8
ATOM 9632 O O . GLU A 1 11 ? 9.289 19.588 -8.434 1.00 0.00 11 GLU A O 8
ATOM 9644 N N . LYS A 1 12 ? 7.650 20.933 -9.203 1.00 0.00 12 LYS A N 8
ATOM 9645 C CA . LYS A 1 12 ? 8.457 22.145 -9.201 1.00 0.00 12 LYS A CA 8
ATOM 9646 C C . LYS A 1 12 ? 7.639 23.375 -8.846 1.00 0.00 12 LYS A C 8
ATOM 9647 O O . LYS A 1 12 ? 6.434 23.436 -9.102 1.00 0.00 12 LYS A O 8
ATOM 9666 N N . ILE A 1 13 ? 8.319 24.354 -8.251 1.00 0.00 13 ILE A N 8
ATOM 9667 C CA . ILE A 1 13 ? 7.764 25.648 -7.884 1.00 0.00 13 ILE A CA 8
ATOM 9668 C C . ILE A 1 13 ? 8.847 26.705 -8.092 1.00 0.00 13 ILE A C 8
ATOM 9669 O O . ILE A 1 13 ? 10.031 26.412 -7.936 1.00 0.00 13 ILE A O 8
ATOM 9685 N N . LYS A 1 14 ? 8.439 27.928 -8.441 1.00 0.00 14 LYS A N 8
ATOM 9686 C CA . LYS A 1 14 ? 9.355 29.038 -8.641 1.00 0.00 14 LYS A CA 8
ATOM 9687 C C . LYS A 1 14 ? 8.760 30.288 -8.003 1.00 0.00 14 LYS A C 8
ATOM 9688 O O . LYS A 1 14 ? 7.577 30.569 -8.182 1.00 0.00 14 LYS A O 8
ATOM 9707 N N . GLN A 1 15 ? 9.574 31.039 -7.261 1.00 0.00 15 GLN A N 8
ATOM 9708 C CA . GLN A 1 15 ? 9.100 32.218 -6.557 1.00 0.00 15 GLN A CA 8
ATOM 9709 C C . GLN A 1 15 ? 10.251 33.187 -6.286 1.00 0.00 15 GLN A C 8
ATOM 9710 O O . GLN A 1 15 ? 11.405 32.776 -6.166 1.00 0.00 15 GLN A O 8
ATOM 9724 N N . TRP A 1 16 ? 9.926 34.479 -6.191 1.00 0.00 16 TRP A N 8
ATOM 9725 C CA . TRP A 1 16 ? 10.887 35.540 -5.947 1.00 0.00 16 TRP A CA 8
ATOM 9726 C C . TRP A 1 16 ? 10.891 35.942 -4.473 1.00 0.00 16 TRP A C 8
ATOM 9727 O O . TRP A 1 16 ? 9.875 35.830 -3.790 1.00 0.00 16 TRP A O 8
ATOM 9748 N N . ILE A 1 17 ? 12.043 36.420 -4.001 1.00 0.00 17 ILE A N 8
ATOM 9749 C CA . ILE A 1 17 ? 12.196 37.010 -2.679 1.00 0.00 17 ILE A CA 8
ATOM 9750 C C . ILE A 1 17 ? 13.065 38.254 -2.831 1.00 0.00 17 ILE A C 8
ATOM 9751 O O . ILE A 1 17 ? 13.976 38.258 -3.659 1.00 0.00 17 ILE A O 8
ATOM 9767 N N . PRO A 1 18 ? 12.813 39.316 -2.059 1.00 0.00 18 PRO A N 8
ATOM 9768 C CA . PRO A 1 18 ? 13.576 40.544 -2.156 1.00 0.00 18 PRO A CA 8
ATOM 9769 C C . PRO A 1 18 ? 15.025 40.280 -1.762 1.00 0.00 18 PRO A C 8
ATOM 9770 O O . PRO A 1 18 ? 15.287 39.553 -0.804 1.00 0.00 18 PRO A O 8
ATOM 9781 N N . THR A 1 19 ? 15.971 40.866 -2.500 1.00 0.00 19 THR A N 8
ATOM 9782 C CA . THR A 1 19 ? 17.390 40.655 -2.254 1.00 0.00 19 THR A CA 8
ATOM 9783 C C . THR A 1 19 ? 17.881 41.102 -0.880 1.00 0.00 19 THR A C 8
ATOM 9784 O O . THR A 1 19 ? 18.979 40.741 -0.455 1.00 0.00 19 THR A O 8
ATOM 9795 N N . THR A 1 20 ? 17.060 41.890 -0.176 1.00 0.00 20 THR A N 8
ATOM 9796 C CA . THR A 1 20 ? 17.344 42.330 1.179 1.00 0.00 20 THR A CA 8
ATOM 9797 C C . THR A 1 20 ? 17.005 41.310 2.264 1.00 0.00 20 THR A C 8
ATOM 9798 O O . THR A 1 20 ? 17.341 41.509 3.430 1.00 0.00 20 THR A O 8
ATOM 9809 N N . GLU A 1 21 ? 16.339 40.217 1.876 1.00 0.00 21 GLU A N 8
ATOM 9810 C CA . GLU A 1 21 ? 15.935 39.162 2.797 1.00 0.00 21 GLU A CA 8
ATOM 9811 C C . GLU A 1 21 ? 16.566 37.818 2.431 1.00 0.00 21 GLU A C 8
ATOM 9812 O O . GLU A 1 21 ? 16.396 36.844 3.159 1.00 0.00 21 GLU A O 8
ATOM 9824 N N . VAL A 1 22 ? 17.299 37.749 1.313 1.00 0.00 22 VAL A N 8
ATOM 9825 C CA . VAL A 1 22 ? 17.971 36.518 0.902 1.00 0.00 22 VAL A CA 8
ATOM 9826 C C . VAL A 1 22 ? 19.000 36.126 1.966 1.00 0.00 22 VAL A C 8
ATOM 9827 O O . VAL A 1 22 ? 19.371 34.958 2.081 1.00 0.00 22 VAL A O 8
ATOM 9840 N N . GLY A 1 23 ? 19.459 37.104 2.754 1.00 0.00 23 GLY A N 8
ATOM 9841 C CA . GLY A 1 23 ? 20.446 36.873 3.798 1.00 0.00 23 GLY A CA 8
ATOM 9842 C C . GLY A 1 23 ? 19.882 36.049 4.951 1.00 0.00 23 GLY A C 8
ATOM 9843 O O . GLY A 1 23 ? 20.648 35.531 5.761 1.00 0.00 23 GLY A O 8
ATOM 9847 N N . LYS A 1 24 ? 18.552 35.918 5.038 1.00 0.00 24 LYS A N 8
ATOM 9848 C CA . LYS A 1 24 ? 17.917 35.103 6.068 1.00 0.00 24 LYS A CA 8
ATOM 9849 C C . LYS A 1 24 ? 17.867 33.631 5.664 1.00 0.00 24 LYS A C 8
ATOM 9850 O O . LYS A 1 24 ? 17.450 32.790 6.457 1.00 0.00 24 LYS A O 8
ATOM 9869 N N . ILE A 1 25 ? 18.287 33.319 4.433 1.00 0.00 25 ILE A N 8
ATOM 9870 C CA . ILE A 1 25 ? 18.233 31.960 3.911 1.00 0.00 25 ILE A CA 8
ATOM 9871 C C . ILE A 1 25 ? 19.632 31.450 3.565 1.00 0.00 25 ILE A C 8
ATOM 9872 O O . ILE A 1 25 ? 19.903 30.264 3.714 1.00 0.00 25 ILE A O 8
ATOM 9888 N N . LEU A 1 26 ? 20.515 32.344 3.102 1.00 0.00 26 LEU A N 8
ATOM 9889 C CA . LEU A 1 26 ? 21.843 31.982 2.624 1.00 0.00 26 LEU A CA 8
ATOM 9890 C C . LEU A 1 26 ? 22.966 32.662 3.411 1.00 0.00 26 LEU A C 8
ATOM 9891 O O . LEU A 1 26 ? 24.135 32.519 3.060 1.00 0.00 26 LEU A O 8
ATOM 9907 N N . GLY A 1 27 ? 22.623 33.402 4.471 1.00 0.00 27 GLY A N 8
ATOM 9908 C CA . GLY A 1 27 ? 23.585 34.182 5.240 1.00 0.00 27 GLY A CA 8
ATOM 9909 C C . GLY A 1 27 ? 24.440 33.334 6.183 1.00 0.00 27 GLY A C 8
ATOM 9910 O O . GLY A 1 27 ? 25.260 33.880 6.919 1.00 0.00 27 GLY A O 8
ATOM 9914 N N . ASN A 1 28 ? 24.263 32.011 6.176 1.00 0.00 28 ASN A N 8
ATOM 9915 C CA . ASN A 1 28 ? 24.971 31.107 7.070 1.00 0.00 28 ASN A CA 8
ATOM 9916 C C . ASN A 1 28 ? 25.231 29.756 6.402 1.00 0.00 28 ASN A C 8
ATOM 9917 O O . ASN A 1 28 ? 24.776 28.719 6.884 1.00 0.00 28 ASN A O 8
ATOM 9928 N N . ARG A 1 29 ? 25.969 29.772 5.286 1.00 0.00 29 ARG A N 8
ATOM 9929 C CA . ARG A 1 29 ? 26.261 28.573 4.499 1.00 0.00 29 ARG A CA 8
ATOM 9930 C C . ARG A 1 29 ? 24.982 27.862 4.068 1.00 0.00 29 ARG A C 8
ATOM 9931 O O . ARG A 1 29 ? 24.973 26.647 3.883 1.00 0.00 29 ARG A O 8
ATOM 9952 N N . ALA A 1 30 ? 23.903 28.636 3.910 1.00 0.00 30 ALA A N 8
ATOM 9953 C CA . ALA A 1 30 ? 22.589 28.149 3.528 1.00 0.00 30 ALA A CA 8
ATOM 9954 C C . ALA A 1 30 ? 22.061 27.067 4.468 1.00 0.00 30 ALA A C 8
ATOM 9955 O O . ALA A 1 30 ? 21.245 26.241 4.062 1.00 0.00 30 ALA A O 8
ATOM 9962 N N . ALA A 1 31 ? 22.514 27.053 5.726 1.00 0.00 31 ALA A N 8
ATOM 9963 C CA . ALA A 1 31 ? 22.063 26.067 6.695 1.00 0.00 31 ALA A CA 8
ATOM 9964 C C . ALA A 1 31 ? 20.559 26.185 6.948 1.00 0.00 31 ALA A C 8
ATOM 9965 O O . ALA A 1 31 ? 19.927 25.207 7.345 1.00 0.00 31 ALA A O 8
ATOM 9972 N N . VAL A 1 32 ? 19.982 27.368 6.722 1.00 0.00 32 VAL A N 8
ATOM 9973 C CA . VAL A 1 32 ? 18.546 27.569 6.872 1.00 0.00 32 VAL A CA 8
ATOM 9974 C C . VAL A 1 32 ? 17.803 26.904 5.718 1.00 0.00 32 VAL A C 8
ATOM 9975 O O . VAL A 1 32 ? 16.736 26.333 5.925 1.00 0.00 32 VAL A O 8
ATOM 9988 N N . LYS A 1 33 ? 18.363 26.968 4.504 1.00 0.00 33 LYS A N 8
ATOM 9989 C CA . LYS A 1 33 ? 17.744 26.351 3.339 1.00 0.00 33 LYS A CA 8
ATOM 9990 C C . LYS A 1 33 ? 17.798 24.834 3.472 1.00 0.00 33 LYS A C 8
ATOM 9991 O O . LYS A 1 33 ? 16.835 24.147 3.145 1.00 0.00 33 LYS A O 8
ATOM 10010 N N . LYS A 1 34 ? 18.930 24.317 3.953 1.00 0.00 34 LYS A N 8
ATOM 10011 C CA . LYS A 1 34 ? 19.148 22.885 4.110 1.00 0.00 34 LYS A CA 8
ATOM 10012 C C . LYS A 1 34 ? 18.251 22.294 5.192 1.00 0.00 34 LYS A C 8
ATOM 10013 O O . LYS A 1 34 ? 18.003 21.091 5.189 1.00 0.00 34 LYS A O 8
ATOM 10032 N N . HIS A 1 35 ? 17.758 23.126 6.117 1.00 0.00 35 HIS A N 8
ATOM 10033 C CA . HIS A 1 35 ? 16.864 22.667 7.171 1.00 0.00 35 HIS A CA 8
ATOM 10034 C C . HIS A 1 35 ? 15.458 22.427 6.624 1.00 0.00 35 HIS A C 8
ATOM 10035 O O . HIS A 1 35 ? 14.746 21.558 7.121 1.00 0.00 35 HIS A O 8
ATOM 10050 N N . ILE A 1 36 ? 15.055 23.190 5.603 1.00 0.00 36 ILE A N 8
ATOM 10051 C CA . ILE A 1 36 ? 13.740 23.023 4.994 1.00 0.00 36 ILE A CA 8
ATOM 10052 C C . ILE A 1 36 ? 13.728 21.766 4.123 1.00 0.00 36 ILE A C 8
ATOM 10053 O O . ILE A 1 36 ? 12.697 21.110 3.981 1.00 0.00 36 ILE A O 8
ATOM 10069 N N . GLU A 1 37 ? 14.880 21.425 3.539 1.00 0.00 37 GLU A N 8
ATOM 10070 C CA . GLU A 1 37 ? 15.005 20.252 2.687 1.00 0.00 37 GLU A CA 8
ATOM 10071 C C . GLU A 1 37 ? 14.829 18.959 3.482 1.00 0.00 37 GLU A C 8
ATOM 10072 O O . GLU A 1 37 ? 14.379 17.956 2.931 1.00 0.00 37 GLU A O 8
ATOM 10084 N N . ARG A 1 38 ? 15.178 18.969 4.774 1.00 0.00 38 ARG A N 8
ATOM 10085 C CA . ARG A 1 38 ? 15.016 17.796 5.629 1.00 0.00 38 ARG A CA 8
ATOM 10086 C C . ARG A 1 38 ? 13.709 17.852 6.415 1.00 0.00 38 ARG A C 8
ATOM 10087 O O . ARG A 1 38 ? 13.365 16.900 7.115 1.00 0.00 38 ARG A O 8
ATOM 10108 N N . GLN A 1 39 ? 12.978 18.967 6.305 1.00 0.00 39 GLN A N 8
ATOM 10109 C CA . GLN A 1 39 ? 11.699 19.145 6.976 1.00 0.00 39 GLN A CA 8
ATOM 10110 C C . GLN A 1 39 ? 10.554 18.640 6.102 1.00 0.00 39 GLN A C 8
ATOM 10111 O O . GLN A 1 39 ? 9.523 18.215 6.619 1.00 0.00 39 GLN A O 8
ATOM 10125 N N . PHE A 1 40 ? 10.744 18.685 4.780 1.00 0.00 40 PHE A N 8
ATOM 10126 C CA . PHE A 1 40 ? 9.723 18.294 3.822 1.00 0.00 40 PHE A CA 8
ATOM 10127 C C . PHE A 1 40 ? 10.247 17.345 2.741 1.00 0.00 40 PHE A C 8
ATOM 10128 O O . PHE A 1 40 ? 9.550 17.077 1.763 1.00 0.00 40 PHE A O 8
ATOM 10145 N N . ASN A 1 41 ? 11.476 16.845 2.914 1.00 0.00 41 ASN A N 8
ATOM 10146 C CA . ASN A 1 41 ? 12.152 15.983 1.950 1.00 0.00 41 ASN A CA 8
ATOM 10147 C C . ASN A 1 41 ? 12.276 16.635 0.569 1.00 0.00 41 ASN A C 8
ATOM 10148 O O . ASN A 1 41 ? 12.520 15.949 -0.424 1.00 0.00 41 ASN A O 8
ATOM 10159 N N . CYS A 1 42 ? 12.107 17.959 0.499 1.00 0.00 42 CYS A N 8
ATOM 10160 C CA . CYS A 1 42 ? 12.199 18.721 -0.731 1.00 0.00 42 CYS A CA 8
ATOM 10161 C C . CYS A 1 42 ? 13.643 19.139 -0.999 1.00 0.00 42 CYS A C 8
ATOM 10162 O O . CYS A 1 42 ? 14.540 18.843 -0.211 1.00 0.00 42 CYS A O 8
ATOM 10170 N N . VAL A 1 43 ? 13.865 19.834 -2.117 1.00 0.00 43 VAL A N 8
ATOM 10171 C CA . VAL A 1 43 ? 15.158 20.413 -2.456 1.00 0.00 43 VAL A CA 8
ATOM 10172 C C . VAL A 1 43 ? 14.915 21.853 -2.883 1.00 0.00 43 VAL A C 8
ATOM 10173 O O . VAL A 1 43 ? 13.891 22.145 -3.502 1.00 0.00 43 VAL A O 8
ATOM 10186 N N . ILE A 1 44 ? 15.843 22.759 -2.567 1.00 0.00 44 ILE A N 8
ATOM 10187 C CA . ILE A 1 44 ? 15.676 24.175 -2.862 1.00 0.00 44 ILE A CA 8
ATOM 10188 C C . ILE A 1 44 ? 16.967 24.742 -3.447 1.00 0.00 44 ILE A C 8
ATOM 10189 O O . ILE A 1 44 ? 18.061 24.381 -3.014 1.00 0.00 44 ILE A O 8
ATOM 10205 N N . THR A 1 45 ? 16.836 25.639 -4.429 1.00 0.00 45 THR A N 8
ATOM 10206 C CA . THR A 1 45 ? 17.976 26.273 -5.078 1.00 0.00 45 THR A CA 8
ATOM 10207 C C . THR A 1 45 ? 17.808 27.757 -5.378 1.00 0.00 45 THR A C 8
ATOM 10208 O O . THR A 1 45 ? 16.783 28.172 -5.912 1.00 0.00 45 THR A O 8
ATOM 10219 N N . VAL A 1 46 ? 18.817 28.561 -5.037 1.00 0.00 46 VAL A N 8
ATOM 10220 C CA . VAL A 1 46 ? 18.823 29.984 -5.352 1.00 0.00 46 VAL A CA 8
ATOM 10221 C C . VAL A 1 46 ? 19.371 30.261 -6.752 1.00 0.00 46 VAL A C 8
ATOM 10222 O O . VAL A 1 46 ? 20.116 29.454 -7.305 1.00 0.00 46 VAL A O 8
ATOM 10235 N N . HIS A 1 47 ? 19.002 31.408 -7.322 1.00 0.00 47 HIS A N 8
ATOM 10236 C CA . HIS A 1 47 ? 19.506 31.861 -8.609 1.00 0.00 47 HIS A CA 8
ATOM 10237 C C . HIS A 1 47 ? 19.868 33.342 -8.533 1.00 0.00 47 HIS A C 8
ATOM 10238 O O . HIS A 1 47 ? 19.330 34.161 -9.274 1.00 0.00 47 HIS A O 8
ATOM 10253 N N . THR A 1 48 ? 20.792 33.680 -7.625 1.00 0.00 48 THR A N 8
ATOM 10254 C CA . THR A 1 48 ? 21.282 35.046 -7.459 1.00 0.00 48 THR A CA 8
ATOM 10255 C C . THR A 1 48 ? 21.942 35.644 -8.702 1.00 0.00 48 THR A C 8
ATOM 10256 O O . THR A 1 48 ? 22.226 36.841 -8.749 1.00 0.00 48 THR A O 8
ATOM 10267 N N . GLU A 1 49 ? 22.180 34.804 -9.712 1.00 0.00 49 GLU A N 8
ATOM 10268 C CA . GLU A 1 49 ? 22.668 35.227 -11.018 1.00 0.00 49 GLU A CA 8
ATOM 10269 C C . GLU A 1 49 ? 21.588 36.023 -11.760 1.00 0.00 49 GLU A C 8
ATOM 10270 O O . GLU A 1 49 ? 21.862 36.624 -12.795 1.00 0.00 49 GLU A O 8
ATOM 10282 N N . VAL A 1 50 ? 20.363 36.021 -11.223 1.00 0.00 50 VAL A N 8
ATOM 10283 C CA . VAL A 1 50 ? 19.224 36.755 -11.760 1.00 0.00 50 VAL A CA 8
ATOM 10284 C C . VAL A 1 50 ? 18.852 37.940 -10.869 1.00 0.00 50 VAL A C 8
ATOM 10285 O O . VAL A 1 50 ? 19.022 37.878 -9.651 1.00 0.00 50 VAL A O 8
ATOM 10298 N N . GLN A 1 51 ? 18.338 39.010 -11.476 1.00 0.00 51 GLN A N 8
ATOM 10299 C CA . GLN A 1 51 ? 17.842 40.169 -10.754 1.00 0.00 51 GLN A CA 8
ATOM 10300 C C . GLN A 1 51 ? 16.604 40.699 -11.470 1.00 0.00 51 GLN A C 8
ATOM 10301 O O . GLN A 1 51 ? 16.653 41.011 -12.659 1.00 0.00 51 GLN A O 8
ATOM 10315 N N . SER A 1 52 ? 15.494 40.801 -10.741 1.00 0.00 52 SER A N 8
ATOM 10316 C CA . SER A 1 52 ? 14.239 41.286 -11.292 1.00 0.00 52 SER A CA 8
ATOM 10317 C C . SER A 1 52 ? 14.253 42.803 -11.447 1.00 0.00 52 SER A C 8
ATOM 10318 O O . SER A 1 52 ? 15.182 43.476 -10.998 1.00 0.00 52 SER A O 8
ATOM 10326 N N . SER A 1 53 ? 13.210 43.337 -12.084 1.00 0.00 53 SER A N 8
ATOM 10327 C CA . SER A 1 53 ? 13.007 44.774 -12.225 1.00 0.00 53 SER A CA 8
ATOM 10328 C C . SER A 1 53 ? 12.474 45.368 -10.918 1.00 0.00 53 SER A C 8
ATOM 10329 O O . SER A 1 53 ? 12.154 46.554 -10.861 1.00 0.00 53 SER A O 8
ATOM 10337 N N . PHE A 1 54 ? 12.379 44.543 -9.871 1.00 0.00 54 PHE A N 8
ATOM 10338 C CA . PHE A 1 54 ? 11.856 44.930 -8.572 1.00 0.00 54 PHE A CA 8
ATOM 10339 C C . PHE A 1 54 ? 12.758 44.694 -7.358 1.00 0.00 54 PHE A C 8
ATOM 10340 O O . PHE A 1 54 ? 12.305 44.797 -6.218 1.00 0.00 54 PHE A O 8
ATOM 10357 N N . GLY A 1 55 ? 14.036 44.376 -7.591 1.00 0.00 55 GLY A N 8
ATOM 10358 C CA . GLY A 1 55 ? 15.000 44.203 -6.514 1.00 0.00 55 GLY A CA 8
ATOM 10359 C C . GLY A 1 55 ? 14.836 42.860 -5.807 1.00 0.00 55 GLY A C 8
ATOM 10360 O O . GLY A 1 55 ? 14.958 42.793 -4.586 1.00 0.00 55 GLY A O 8
ATOM 10364 N N . ALA A 1 56 ? 14.559 41.791 -6.565 1.00 0.00 56 ALA A N 8
ATOM 10365 C CA . ALA A 1 56 ? 14.361 40.463 -6.007 1.00 0.00 56 ALA A CA 8
ATOM 10366 C C . ALA A 1 56 ? 15.172 39.406 -6.751 1.00 0.00 56 ALA A C 8
ATOM 10367 O O . ALA A 1 56 ? 15.656 39.641 -7.860 1.00 0.00 56 ALA A O 8
ATOM 10374 N N . THR A 1 57 ? 15.315 38.235 -6.127 1.00 0.00 57 THR A N 8
ATOM 10375 C CA . THR A 1 57 ? 16.078 37.111 -6.651 1.00 0.00 57 THR A CA 8
ATOM 10376 C C . THR A 1 57 ? 15.110 35.929 -6.659 1.00 0.00 57 THR A C 8
ATOM 10377 O O . THR A 1 57 ? 14.424 35.689 -5.664 1.00 0.00 57 THR A O 8
ATOM 10388 N N . PRO A 1 58 ? 15.040 35.177 -7.766 1.00 0.00 58 PRO A N 8
ATOM 10389 C CA . PRO A 1 58 ? 14.170 34.023 -7.899 1.00 0.00 58 PRO A CA 8
ATOM 10390 C C . PRO A 1 58 ? 14.795 32.785 -7.262 1.00 0.00 58 PRO A C 8
ATOM 10391 O O . PRO A 1 58 ? 16.018 32.699 -7.112 1.00 0.00 58 PRO A O 8
ATOM 10402 N N . VAL A 1 59 ? 13.953 31.824 -6.896 1.00 0.00 59 VAL A N 8
ATOM 10403 C CA . VAL A 1 59 ? 14.369 30.537 -6.345 1.00 0.00 59 VAL A CA 8
ATOM 10404 C C . VAL A 1 59 ? 13.577 29.368 -6.923 1.00 0.00 59 VAL A C 8
ATOM 10405 O O . VAL A 1 59 ? 12.471 29.555 -7.426 1.00 0.00 59 VAL A O 8
ATOM 10418 N N . GLU A 1 60 ? 14.146 28.166 -6.844 1.00 0.00 60 GLU A N 8
ATOM 10419 C CA . GLU A 1 60 ? 13.536 26.937 -7.327 1.00 0.00 60 GLU A CA 8
ATOM 10420 C C . GLU A 1 60 ? 13.278 25.986 -6.162 1.00 0.00 60 GLU A C 8
ATOM 10421 O O . GLU A 1 60 ? 14.017 25.994 -5.178 1.00 0.00 60 GLU A O 8
ATOM 10433 N N . ILE A 1 61 ? 12.229 25.166 -6.274 1.00 0.00 61 ILE A N 8
ATOM 10434 C CA . ILE A 1 61 ? 11.903 24.146 -5.288 1.00 0.00 61 ILE A CA 8
ATOM 10435 C C . ILE A 1 61 ? 11.535 22.865 -6.028 1.00 0.00 61 ILE A C 8
ATOM 10436 O O . ILE A 1 61 ? 10.927 22.926 -7.098 1.00 0.00 61 ILE A O 8
ATOM 10452 N N . VAL A 1 62 ? 11.899 21.712 -5.465 1.00 0.00 62 VAL A N 8
ATOM 10453 C CA . VAL A 1 62 ? 11.620 20.409 -6.057 1.00 0.00 62 VAL A CA 8
ATOM 10454 C C . VAL A 1 62 ? 11.148 19.429 -4.987 1.00 0.00 62 VAL A C 8
ATOM 10455 O O . VAL A 1 62 ? 11.624 19.482 -3.852 1.00 0.00 62 VAL A O 8
ATOM 10468 N N . ALA A 1 63 ? 10.216 18.543 -5.343 1.00 0.00 63 ALA A N 8
ATOM 10469 C CA . ALA A 1 63 ? 9.668 17.562 -4.416 1.00 0.00 63 ALA A CA 8
ATOM 10470 C C . ALA A 1 63 ? 9.040 16.398 -5.179 1.00 0.00 63 ALA A C 8
ATOM 10471 O O . ALA A 1 63 ? 8.862 16.469 -6.394 1.00 0.00 63 ALA A O 8
ATOM 10478 N N . GLN A 1 64 ? 8.698 15.323 -4.465 1.00 0.00 64 GLN A N 8
ATOM 10479 C CA . GLN A 1 64 ? 8.027 14.183 -5.064 1.00 0.00 64 GLN A CA 8
ATOM 10480 C C . GLN A 1 64 ? 6.542 14.478 -5.303 1.00 0.00 64 GLN A C 8
ATOM 10481 O O . GLN A 1 64 ? 5.903 13.809 -6.115 1.00 0.00 64 GLN A O 8
ATOM 10495 N N . ASN A 1 65 ? 5.983 15.470 -4.603 1.00 0.00 65 ASN A N 8
ATOM 10496 C CA . ASN A 1 65 ? 4.576 15.826 -4.727 1.00 0.00 65 ASN A CA 8
ATOM 10497 C C . ASN A 1 65 ? 4.330 17.273 -4.293 1.00 0.00 65 ASN A C 8
ATOM 10498 O O . ASN A 1 65 ? 5.172 17.881 -3.629 1.00 0.00 65 ASN A O 8
ATOM 10509 N N . LYS A 1 66 ? 3.175 17.836 -4.667 1.00 0.00 66 LYS A N 8
ATOM 10510 C CA . LYS A 1 66 ? 2.824 19.208 -4.328 1.00 0.00 66 LYS A CA 8
ATOM 10511 C C . LYS A 1 66 ? 2.453 19.350 -2.856 1.00 0.00 66 LYS A C 8
ATOM 10512 O O . LYS A 1 66 ? 2.554 20.443 -2.303 1.00 0.00 66 LYS A O 8
ATOM 10531 N N . GLU A 1 67 ? 2.028 18.257 -2.218 1.00 0.00 67 GLU A N 8
ATOM 10532 C CA . GLU A 1 67 ? 1.649 18.252 -0.811 1.00 0.00 67 GLU A CA 8
ATOM 10533 C C . GLU A 1 67 ? 2.852 18.495 0.103 1.00 0.00 67 GLU A C 8
ATOM 10534 O O . GLU A 1 67 ? 2.683 18.609 1.318 1.00 0.00 67 GLU A O 8
ATOM 10546 N N . GLN A 1 68 ? 4.057 18.575 -0.472 1.00 0.00 68 GLN A N 8
ATOM 10547 C CA . GLN A 1 68 ? 5.265 18.893 0.268 1.00 0.00 68 GLN A CA 8
ATOM 10548 C C . GLN A 1 68 ? 6.005 20.063 -0.378 1.00 0.00 68 GLN A C 8
ATOM 10549 O O . GLN A 1 68 ? 6.706 20.800 0.313 1.00 0.00 68 GLN A O 8
ATOM 10563 N N . CYS A 1 69 ? 5.863 20.245 -1.697 1.00 0.00 69 CYS A N 8
ATOM 10564 C CA . CYS A 1 69 ? 6.556 21.318 -2.393 1.00 0.00 69 CYS A CA 8
ATOM 10565 C C . CYS A 1 69 ? 5.968 22.659 -1.955 1.00 0.00 69 CYS A C 8
ATOM 10566 O O . CYS A 1 69 ? 6.698 23.640 -1.808 1.00 0.00 69 CYS A O 8
ATOM 10574 N N . GLN A 1 70 ? 4.648 22.712 -1.737 1.00 0.00 70 GLN A N 8
ATOM 10575 C CA . GLN A 1 70 ? 3.981 23.933 -1.303 1.00 0.00 70 GLN A CA 8
ATOM 10576 C C . GLN A 1 70 ? 4.354 24.271 0.139 1.00 0.00 70 GLN A C 8
ATOM 10577 O O . GLN A 1 70 ? 4.420 25.443 0.503 1.00 0.00 70 GLN A O 8
ATOM 10591 N N . GLU A 1 71 ? 4.605 23.252 0.967 1.00 0.00 71 GLU A N 8
ATOM 10592 C CA . GLU A 1 71 ? 4.973 23.474 2.356 1.00 0.00 71 GLU A CA 8
ATOM 10593 C C . GLU A 1 71 ? 6.394 24.021 2.431 1.00 0.00 71 GLU A C 8
ATOM 10594 O O . GLU A 1 71 ? 6.710 24.806 3.326 1.00 0.00 71 GLU A O 8
ATOM 10606 N N . ALA A 1 72 ? 7.255 23.615 1.494 1.00 0.00 72 ALA A N 8
ATOM 10607 C CA . ALA A 1 72 ? 8.623 24.104 1.427 1.00 0.00 72 ALA A CA 8
ATOM 10608 C C . ALA A 1 72 ? 8.679 25.501 0.801 1.00 0.00 72 ALA A C 8
ATOM 10609 O O . ALA A 1 72 ? 9.668 26.209 0.972 1.00 0.00 72 ALA A O 8
ATOM 10616 N N . ARG A 1 73 ? 7.626 25.903 0.076 1.00 0.00 73 ARG A N 8
ATOM 10617 C CA . ARG A 1 73 ? 7.545 27.240 -0.497 1.00 0.00 73 ARG A CA 8
ATOM 10618 C C . ARG A 1 73 ? 7.035 28.235 0.538 1.00 0.00 73 ARG A C 8
ATOM 10619 O O . ARG A 1 73 ? 7.625 29.296 0.731 1.00 0.00 73 ARG A O 8
ATOM 10640 N N . ASN A 1 74 ? 5.930 27.889 1.202 1.00 0.00 74 ASN A N 8
ATOM 10641 C CA . ASN A 1 74 ? 5.258 28.791 2.121 1.00 0.00 74 ASN A CA 8
ATOM 10642 C C . ASN A 1 74 ? 6.021 28.938 3.436 1.00 0.00 74 ASN A C 8
ATOM 10643 O O . ASN A 1 74 ? 5.751 29.859 4.203 1.00 0.00 74 ASN A O 8
ATOM 10654 N N . ALA A 1 75 ? 6.973 28.038 3.700 1.00 0.00 75 ALA A N 8
ATOM 10655 C CA . ALA A 1 75 ? 7.864 28.164 4.843 1.00 0.00 75 ALA A CA 8
ATOM 10656 C C . ALA A 1 75 ? 8.939 29.227 4.579 1.00 0.00 75 ALA A C 8
ATOM 10657 O O . ALA A 1 75 ? 9.739 29.528 5.463 1.00 0.00 75 ALA A O 8
ATOM 10664 N N . VAL A 1 76 ? 8.957 29.794 3.366 1.00 0.00 76 VAL A N 8
ATOM 10665 C CA . VAL A 1 76 ? 9.945 30.783 2.953 1.00 0.00 76 VAL A CA 8
ATOM 10666 C C . VAL A 1 76 ? 9.316 32.146 2.645 1.00 0.00 76 VAL A C 8
ATOM 10667 O O . VAL A 1 76 ? 10.031 33.124 2.447 1.00 0.00 76 VAL A O 8
ATOM 10680 N N . MET A 1 77 ? 7.983 32.231 2.601 1.00 0.00 77 MET A N 8
ATOM 10681 C CA . MET A 1 77 ? 7.310 33.471 2.241 1.00 0.00 77 MET A CA 8
ATOM 10682 C C . MET A 1 77 ? 7.190 34.456 3.402 1.00 0.00 77 MET A C 8
ATOM 10683 O O . MET A 1 77 ? 7.050 35.653 3.164 1.00 0.00 77 MET A O 8
ATOM 10697 N N . SER A 1 78 ? 7.242 33.972 4.649 1.00 0.00 78 SER A N 8
ATOM 10698 C CA . SER A 1 78 ? 7.128 34.839 5.817 1.00 0.00 78 SER A CA 8
ATOM 10699 C C . SER A 1 78 ? 7.878 34.291 7.026 1.00 0.00 78 SER A C 8
ATOM 10700 O O . SER A 1 78 ? 8.401 35.068 7.823 1.00 0.00 78 SER A O 8
ATOM 10708 N N . LEU A 1 79 ? 7.941 32.966 7.172 1.00 0.00 79 LEU A N 8
ATOM 10709 C CA . LEU A 1 79 ? 8.668 32.359 8.278 1.00 0.00 79 LEU A CA 8
ATOM 10710 C C . LEU A 1 79 ? 10.161 32.335 7.975 1.00 0.00 79 LEU A C 8
ATOM 10711 O O . LEU A 1 79 ? 10.984 32.507 8.869 1.00 0.00 79 LEU A O 8
ATOM 10727 N N . MET A 1 80 ? 10.496 32.122 6.696 1.00 0.00 80 MET A N 8
ATOM 10728 C CA . MET A 1 80 ? 11.868 32.062 6.200 1.00 0.00 80 MET A CA 8
ATOM 10729 C C . MET A 1 80 ? 12.729 31.092 7.008 1.00 0.00 80 MET A C 8
ATOM 10730 O O . MET A 1 80 ? 13.954 31.189 6.994 1.00 0.00 80 MET A O 8
ATOM 10744 N N . GLN A 1 81 ? 12.077 30.160 7.714 1.00 0.00 81 GLN A N 8
ATOM 10745 C CA . GLN A 1 81 ? 12.707 29.181 8.588 1.00 0.00 81 GLN A CA 8
ATOM 10746 C C . GLN A 1 81 ? 13.670 29.850 9.575 1.00 0.00 81 GLN A C 8
ATOM 10747 O O . GLN A 1 81 ? 14.676 29.267 9.976 1.00 0.00 81 GLN A O 8
ATOM 10761 N N . SER A 1 82 ? 13.362 31.091 9.975 1.00 0.00 82 SER A N 8
ATOM 10762 C CA . SER A 1 82 ? 14.181 31.833 10.923 1.00 0.00 82 SER A CA 8
ATOM 10763 C C . SER A 1 82 ? 14.195 31.146 12.291 1.00 0.00 82 SER A C 8
ATOM 10764 O O . SER A 1 82 ? 15.080 31.397 13.108 1.00 0.00 82 SER A O 8
ATOM 10772 N N . HIS A 1 83 ? 13.213 30.274 12.542 1.00 0.00 83 HIS A N 8
ATOM 10773 C CA . HIS A 1 83 ? 13.111 29.500 13.770 1.00 0.00 83 HIS A CA 8
ATOM 10774 C C . HIS A 1 83 ? 12.299 28.232 13.516 1.00 0.00 83 HIS A C 8
ATOM 10775 O O . HIS A 1 83 ? 11.317 28.262 12.774 1.00 0.00 83 HIS A O 8
ATOM 10790 N N . GLN A 1 84 ? 12.709 27.122 14.133 1.00 0.00 84 GLN A N 8
ATOM 10791 C CA . GLN A 1 84 ? 12.088 25.820 13.930 1.00 0.00 84 GLN A CA 8
ATOM 10792 C C . GLN A 1 84 ? 10.937 25.574 14.908 1.00 0.00 84 GLN A C 8
ATOM 10793 O O . GLN A 1 84 ? 10.402 24.467 14.959 1.00 0.00 84 GLN A O 8
ATOM 10807 N N . ASP A 1 85 ? 10.555 26.593 15.684 1.00 0.00 85 ASP A N 8
ATOM 10808 C CA . ASP A 1 85 ? 9.486 26.497 16.672 1.00 0.00 85 ASP A CA 8
ATOM 10809 C C . ASP A 1 85 ? 9.687 25.460 17.782 1.00 0.00 85 ASP A C 8
ATOM 10810 O O . ASP A 1 85 ? 8.726 25.069 18.448 1.00 0.00 85 ASP A O 8
ATOM 10819 N N . LYS A 1 86 ? 10.933 25.015 17.980 1.00 0.00 86 LYS A N 8
ATOM 10820 C CA . LYS A 1 86 ? 11.306 24.013 18.975 1.00 0.00 86 LYS A CA 8
ATOM 10821 C C . LYS A 1 86 ? 12.662 24.349 19.586 1.00 0.00 86 LYS A C 8
ATOM 10822 O O . LYS A 1 86 ? 13.614 24.569 18.807 1.00 0.00 86 LYS A O 8
ATOM 10841 N N . SER A 1 1 ? 12.462 0.886 -2.118 1.00 0.00 1 SER A N 9
ATOM 10842 C CA . SER A 1 1 ? 11.501 1.966 -1.826 1.00 0.00 1 SER A CA 9
ATOM 10843 C C . SER A 1 1 ? 11.336 2.884 -3.030 1.00 0.00 1 SER A C 9
ATOM 10844 O O . SER A 1 1 ? 12.176 2.898 -3.930 1.00 0.00 1 SER A O 9
ATOM 10852 N N . GLY A 1 2 ? 10.248 3.659 -3.056 1.00 0.00 2 GLY A N 9
ATOM 10853 C CA . GLY A 1 2 ? 9.983 4.589 -4.142 1.00 0.00 2 GLY A CA 9
ATOM 10854 C C . GLY A 1 2 ? 8.610 5.237 -4.017 1.00 0.00 2 GLY A C 9
ATOM 10855 O O . GLY A 1 2 ? 7.857 4.954 -3.085 1.00 0.00 2 GLY A O 9
ATOM 10859 N N . SER A 1 3 ? 8.283 6.114 -4.970 1.00 0.00 3 SER A N 9
ATOM 10860 C CA . SER A 1 3 ? 6.999 6.795 -5.028 1.00 0.00 3 SER A CA 9
ATOM 10861 C C . SER A 1 3 ? 6.700 7.203 -6.469 1.00 0.00 3 SER A C 9
ATOM 10862 O O . SER A 1 3 ? 7.616 7.305 -7.281 1.00 0.00 3 SER A O 9
ATOM 10870 N N . HIS A 1 4 ? 5.419 7.432 -6.783 1.00 0.00 4 HIS A N 9
ATOM 10871 C CA . HIS A 1 4 ? 4.952 7.834 -8.107 1.00 0.00 4 HIS A CA 9
ATOM 10872 C C . HIS A 1 4 ? 5.578 6.988 -9.222 1.00 0.00 4 HIS A C 9
ATOM 10873 O O . HIS A 1 4 ? 6.018 7.514 -10.241 1.00 0.00 4 HIS A O 9
ATOM 10888 N N . MET A 1 5 ? 5.612 5.669 -9.015 1.00 0.00 5 MET A N 9
ATOM 10889 C CA . MET A 1 5 ? 6.152 4.702 -9.966 1.00 0.00 5 MET A CA 9
ATOM 10890 C C . MET A 1 5 ? 7.627 4.938 -10.301 1.00 0.00 5 MET A C 9
ATOM 10891 O O . MET A 1 5 ? 8.094 4.501 -11.354 1.00 0.00 5 MET A O 9
ATOM 10905 N N . LYS A 1 6 ? 8.360 5.618 -9.412 1.00 0.00 6 LYS A N 9
ATOM 10906 C CA . LYS A 1 6 ? 9.787 5.874 -9.553 1.00 0.00 6 LYS A CA 9
ATOM 10907 C C . LYS A 1 6 ? 10.145 6.558 -10.872 1.00 0.00 6 LYS A C 9
ATOM 10908 O O . LYS A 1 6 ? 11.272 6.420 -11.352 1.00 0.00 6 LYS A O 9
ATOM 10927 N N . THR A 1 7 ? 9.198 7.287 -11.464 1.00 0.00 7 THR A N 9
ATOM 10928 C CA . THR A 1 7 ? 9.420 8.022 -12.699 1.00 0.00 7 THR A CA 9
ATOM 10929 C C . THR A 1 7 ? 10.424 9.131 -12.402 1.00 0.00 7 THR A C 9
ATOM 10930 O O . THR A 1 7 ? 10.611 9.516 -11.246 1.00 0.00 7 THR A O 9
ATOM 10941 N N . CYS A 1 8 ? 11.072 9.645 -13.446 1.00 0.00 8 CYS A N 9
ATOM 10942 C CA . CYS A 1 8 ? 12.070 10.698 -13.317 1.00 0.00 8 CYS A CA 9
ATOM 10943 C C . CYS A 1 8 ? 11.451 12.083 -13.129 1.00 0.00 8 CYS A C 9
ATOM 10944 O O . CYS A 1 8 ? 12.169 13.045 -12.859 1.00 0.00 8 CYS A O 9
ATOM 10952 N N . VAL A 1 9 ? 10.128 12.200 -13.275 1.00 0.00 9 VAL A N 9
ATOM 10953 C CA . VAL A 1 9 ? 9.428 13.468 -13.107 1.00 0.00 9 VAL A CA 9
ATOM 10954 C C . VAL A 1 9 ? 9.297 13.863 -11.638 1.00 0.00 9 VAL A C 9
ATOM 10955 O O . VAL A 1 9 ? 9.209 13.008 -10.761 1.00 0.00 9 VAL A O 9
ATOM 10968 N N . VAL A 1 10 ? 9.289 15.174 -11.381 1.00 0.00 10 VAL A N 9
ATOM 10969 C CA . VAL A 1 10 ? 9.190 15.737 -10.041 1.00 0.00 10 VAL A CA 9
ATOM 10970 C C . VAL A 1 10 ? 8.403 17.042 -10.099 1.00 0.00 10 VAL A C 9
ATOM 10971 O O . VAL A 1 10 ? 8.288 17.660 -11.157 1.00 0.00 10 VAL A O 9
ATOM 10984 N N . GLU A 1 11 ? 7.857 17.468 -8.960 1.00 0.00 11 GLU A N 9
ATOM 10985 C CA . GLU A 1 11 ? 7.106 18.714 -8.869 1.00 0.00 11 GLU A CA 9
ATOM 10986 C C . GLU A 1 11 ? 8.053 19.906 -8.775 1.00 0.00 11 GLU A C 9
ATOM 10987 O O . GLU A 1 11 ? 9.209 19.757 -8.381 1.00 0.00 11 GLU A O 9
ATOM 10999 N N . LYS A 1 12 ? 7.551 21.092 -9.130 1.00 0.00 12 LYS A N 9
ATOM 11000 C CA . LYS A 1 12 ? 8.332 22.322 -9.130 1.00 0.00 12 LYS A CA 9
ATOM 11001 C C . LYS A 1 12 ? 7.501 23.546 -8.775 1.00 0.00 12 LYS A C 9
ATOM 11002 O O . LYS A 1 12 ? 6.307 23.607 -9.070 1.00 0.00 12 LYS A O 9
ATOM 11021 N N . ILE A 1 13 ? 8.161 24.519 -8.141 1.00 0.00 13 ILE A N 9
ATOM 11022 C CA . ILE A 1 13 ? 7.605 25.819 -7.795 1.00 0.00 13 ILE A CA 9
ATOM 11023 C C . ILE A 1 13 ? 8.714 26.864 -7.926 1.00 0.00 13 ILE A C 9
ATOM 11024 O O . ILE A 1 13 ? 9.889 26.537 -7.765 1.00 0.00 13 ILE A O 9
ATOM 11040 N N . LYS A 1 14 ? 8.344 28.116 -8.213 1.00 0.00 14 LYS A N 9
ATOM 11041 C CA . LYS A 1 14 ? 9.289 29.218 -8.337 1.00 0.00 14 LYS A CA 9
ATOM 11042 C C . LYS A 1 14 ? 8.706 30.477 -7.706 1.00 0.00 14 LYS A C 9
ATOM 11043 O O . LYS A 1 14 ? 7.509 30.734 -7.840 1.00 0.00 14 LYS A O 9
ATOM 11062 N N . GLN A 1 15 ? 9.543 31.260 -7.023 1.00 0.00 15 GLN A N 9
ATOM 11063 C CA . GLN A 1 15 ? 9.097 32.489 -6.378 1.00 0.00 15 GLN A CA 9
ATOM 11064 C C . GLN A 1 15 ? 10.273 33.435 -6.133 1.00 0.00 15 GLN A C 9
ATOM 11065 O O . GLN A 1 15 ? 11.401 32.992 -5.941 1.00 0.00 15 GLN A O 9
ATOM 11079 N N . TRP A 1 16 ? 9.993 34.740 -6.141 1.00 0.00 16 TRP A N 9
ATOM 11080 C CA . TRP A 1 16 ? 10.979 35.784 -5.917 1.00 0.00 16 TRP A CA 9
ATOM 11081 C C . TRP A 1 16 ? 10.973 36.227 -4.456 1.00 0.00 16 TRP A C 9
ATOM 11082 O O . TRP A 1 16 ? 9.952 36.131 -3.776 1.00 0.00 16 TRP A O 9
ATOM 11103 N N . ILE A 1 17 ? 12.122 36.716 -3.981 1.00 0.00 17 ILE A N 9
ATOM 11104 C CA . ILE A 1 17 ? 12.249 37.317 -2.658 1.00 0.00 17 ILE A CA 9
ATOM 11105 C C . ILE A 1 17 ? 13.081 38.589 -2.780 1.00 0.00 17 ILE A C 9
ATOM 11106 O O . ILE A 1 17 ? 14.073 38.604 -3.511 1.00 0.00 17 ILE A O 9
ATOM 11122 N N . PRO A 1 18 ? 12.705 39.666 -2.078 1.00 0.00 18 PRO A N 9
ATOM 11123 C CA . PRO A 1 18 ? 13.443 40.914 -2.101 1.00 0.00 18 PRO A CA 9
ATOM 11124 C C . PRO A 1 18 ? 14.800 40.699 -1.437 1.00 0.00 18 PRO A C 9
ATOM 11125 O O . PRO A 1 18 ? 14.933 39.856 -0.550 1.00 0.00 18 PRO A O 9
ATOM 11136 N N . THR A 1 19 ? 15.816 41.458 -1.859 1.00 0.00 19 THR A N 9
ATOM 11137 C CA . THR A 1 19 ? 17.183 41.253 -1.391 1.00 0.00 19 THR A CA 9
ATOM 11138 C C . THR A 1 19 ? 17.401 41.306 0.120 1.00 0.00 19 THR A C 9
ATOM 11139 O O . THR A 1 19 ? 18.392 40.781 0.623 1.00 0.00 19 THR A O 9
ATOM 11150 N N . THR A 1 20 ? 16.475 41.934 0.847 1.00 0.00 20 THR A N 9
ATOM 11151 C CA . THR A 1 20 ? 16.545 42.022 2.298 1.00 0.00 20 THR A CA 9
ATOM 11152 C C . THR A 1 20 ? 16.193 40.720 3.016 1.00 0.00 20 THR A C 9
ATOM 11153 O O . THR A 1 20 ? 16.460 40.573 4.207 1.00 0.00 20 THR A O 9
ATOM 11164 N N . GLU A 1 21 ? 15.593 39.761 2.297 1.00 0.00 21 GLU A N 9
ATOM 11165 C CA . GLU A 1 21 ? 15.220 38.472 2.862 1.00 0.00 21 GLU A CA 9
ATOM 11166 C C . GLU A 1 21 ? 16.179 37.378 2.395 1.00 0.00 21 GLU A C 9
ATOM 11167 O O . GLU A 1 21 ? 16.294 36.344 3.049 1.00 0.00 21 GLU A O 9
ATOM 11179 N N . VAL A 1 22 ? 16.870 37.598 1.272 1.00 0.00 22 VAL A N 9
ATOM 11180 C CA . VAL A 1 22 ? 17.811 36.621 0.743 1.00 0.00 22 VAL A CA 9
ATOM 11181 C C . VAL A 1 22 ? 18.998 36.453 1.686 1.00 0.00 22 VAL A C 9
ATOM 11182 O O . VAL A 1 22 ? 19.580 35.373 1.776 1.00 0.00 22 VAL A O 9
ATOM 11195 N N . GLY A 1 23 ? 19.358 37.528 2.394 1.00 0.00 23 GLY A N 9
ATOM 11196 C CA . GLY A 1 23 ? 20.482 37.533 3.315 1.00 0.00 23 GLY A CA 9
ATOM 11197 C C . GLY A 1 23 ? 20.197 36.722 4.576 1.00 0.00 23 GLY A C 9
ATOM 11198 O O . GLY A 1 23 ? 21.104 36.495 5.373 1.00 0.00 23 GLY A O 9
ATOM 11202 N N . LYS A 1 24 ? 18.948 36.279 4.769 1.00 0.00 24 LYS A N 9
ATOM 11203 C CA . LYS A 1 24 ? 18.582 35.474 5.927 1.00 0.00 24 LYS A CA 9
ATOM 11204 C C . LYS A 1 24 ? 18.589 33.991 5.573 1.00 0.00 24 LYS A C 9
ATOM 11205 O O . LYS A 1 24 ? 18.796 33.153 6.446 1.00 0.00 24 LYS A O 9
ATOM 11224 N N . ILE A 1 25 ? 18.366 33.664 4.296 1.00 0.00 25 ILE A N 9
ATOM 11225 C CA . ILE A 1 25 ? 18.318 32.283 3.837 1.00 0.00 25 ILE A CA 9
ATOM 11226 C C . ILE A 1 25 ? 19.709 31.796 3.439 1.00 0.00 25 ILE A C 9
ATOM 11227 O O . ILE A 1 25 ? 20.022 30.621 3.607 1.00 0.00 25 ILE A O 9
ATOM 11243 N N . LEU A 1 26 ? 20.544 32.700 2.913 1.00 0.00 26 LEU A N 9
ATOM 11244 C CA . LEU A 1 26 ? 21.850 32.370 2.355 1.00 0.00 26 LEU A CA 9
ATOM 11245 C C . LEU A 1 26 ? 22.984 33.133 3.045 1.00 0.00 26 LEU A C 9
ATOM 11246 O O . LEU A 1 26 ? 24.115 33.114 2.564 1.00 0.00 26 LEU A O 9
ATOM 11262 N N . GLY A 1 27 ? 22.696 33.805 4.165 1.00 0.00 27 GLY A N 9
ATOM 11263 C CA . GLY A 1 27 ? 23.687 34.605 4.880 1.00 0.00 27 GLY A CA 9
ATOM 11264 C C . GLY A 1 27 ? 24.686 33.745 5.651 1.00 0.00 27 GLY A C 9
ATOM 11265 O O . GLY A 1 27 ? 25.711 34.247 6.109 1.00 0.00 27 GLY A O 9
ATOM 11269 N N . ASN A 1 28 ? 24.385 32.451 5.795 1.00 0.00 28 ASN A N 9
ATOM 11270 C CA . ASN A 1 28 ? 25.226 31.491 6.486 1.00 0.00 28 ASN A CA 9
ATOM 11271 C C . ASN A 1 28 ? 25.528 30.344 5.519 1.00 0.00 28 ASN A C 9
ATOM 11272 O O . ASN A 1 28 ? 25.504 30.535 4.303 1.00 0.00 28 ASN A O 9
ATOM 11283 N N . ARG A 1 29 ? 25.812 29.151 6.049 1.00 0.00 29 ARG A N 9
ATOM 11284 C CA . ARG A 1 29 ? 26.005 27.944 5.249 1.00 0.00 29 ARG A CA 9
ATOM 11285 C C . ARG A 1 29 ? 24.678 27.449 4.662 1.00 0.00 29 ARG A C 9
ATOM 11286 O O . ARG A 1 29 ? 24.521 26.253 4.416 1.00 0.00 29 ARG A O 9
ATOM 11307 N N . ALA A 1 30 ? 23.731 28.367 4.446 1.00 0.00 30 ALA A N 9
ATOM 11308 C CA . ALA A 1 30 ? 22.383 28.078 3.976 1.00 0.00 30 ALA A CA 9
ATOM 11309 C C . ALA A 1 30 ? 21.658 27.080 4.883 1.00 0.00 30 ALA A C 9
ATOM 11310 O O . ALA A 1 30 ? 20.804 26.326 4.421 1.00 0.00 30 ALA A O 9
ATOM 11317 N N . ALA A 1 31 ? 21.993 27.072 6.178 1.00 0.00 31 ALA A N 9
ATOM 11318 C CA . ALA A 1 31 ? 21.390 26.153 7.132 1.00 0.00 31 ALA A CA 9
ATOM 11319 C C . ALA A 1 31 ? 19.877 26.374 7.244 1.00 0.00 31 ALA A C 9
ATOM 11320 O O . ALA A 1 31 ? 19.148 25.462 7.627 1.00 0.00 31 ALA A O 9
ATOM 11327 N N . VAL A 1 32 ? 19.400 27.579 6.914 1.00 0.00 32 VAL A N 9
ATOM 11328 C CA . VAL A 1 32 ? 17.974 27.890 6.934 1.00 0.00 32 VAL A CA 9
ATOM 11329 C C . VAL A 1 32 ? 17.312 27.131 5.789 1.00 0.00 32 VAL A C 9
ATOM 11330 O O . VAL A 1 32 ? 16.230 26.570 5.961 1.00 0.00 32 VAL A O 9
ATOM 11343 N N . LYS A 1 33 ? 17.959 27.110 4.619 1.00 0.00 33 LYS A N 9
ATOM 11344 C CA . LYS A 1 33 ? 17.417 26.441 3.446 1.00 0.00 33 LYS A CA 9
ATOM 11345 C C . LYS A 1 33 ? 17.515 24.929 3.621 1.00 0.00 33 LYS A C 9
ATOM 11346 O O . LYS A 1 33 ? 16.583 24.202 3.285 1.00 0.00 33 LYS A O 9
ATOM 11365 N N . LYS A 1 34 ? 18.646 24.455 4.152 1.00 0.00 34 LYS A N 9
ATOM 11366 C CA . LYS A 1 34 ? 18.903 23.033 4.329 1.00 0.00 34 LYS A CA 9
ATOM 11367 C C . LYS A 1 34 ? 18.012 22.415 5.404 1.00 0.00 34 LYS A C 9
ATOM 11368 O O . LYS A 1 34 ? 17.743 21.217 5.353 1.00 0.00 34 LYS A O 9
ATOM 11387 N N . HIS A 1 35 ? 17.551 23.207 6.379 1.00 0.00 35 HIS A N 9
ATOM 11388 C CA . HIS A 1 35 ? 16.663 22.688 7.407 1.00 0.00 35 HIS A CA 9
ATOM 11389 C C . HIS A 1 35 ? 15.271 22.438 6.833 1.00 0.00 35 HIS A C 9
ATOM 11390 O O . HIS A 1 35 ? 14.621 21.460 7.194 1.00 0.00 35 HIS A O 9
ATOM 11405 N N . ILE A 1 36 ? 14.812 23.318 5.937 1.00 0.00 36 ILE A N 9
ATOM 11406 C CA . ILE A 1 36 ? 13.499 23.181 5.319 1.00 0.00 36 ILE A CA 9
ATOM 11407 C C . ILE A 1 36 ? 13.500 22.023 4.321 1.00 0.00 36 ILE A C 9
ATOM 11408 O O . ILE A 1 36 ? 12.466 21.395 4.100 1.00 0.00 36 ILE A O 9
ATOM 11424 N N . GLU A 1 37 ? 14.655 21.727 3.714 1.00 0.00 37 GLU A N 9
ATOM 11425 C CA . GLU A 1 37 ? 14.780 20.591 2.811 1.00 0.00 37 GLU A CA 9
ATOM 11426 C C . GLU A 1 37 ? 14.622 19.269 3.561 1.00 0.00 37 GLU A C 9
ATOM 11427 O O . GLU A 1 37 ? 14.102 18.300 3.009 1.00 0.00 37 GLU A O 9
ATOM 11439 N N . ARG A 1 38 ? 15.070 19.217 4.821 1.00 0.00 38 ARG A N 9
ATOM 11440 C CA . ARG A 1 38 ? 14.950 18.023 5.646 1.00 0.00 38 ARG A CA 9
ATOM 11441 C C . ARG A 1 38 ? 13.588 17.953 6.331 1.00 0.00 38 ARG A C 9
ATOM 11442 O O . ARG A 1 38 ? 13.184 16.886 6.790 1.00 0.00 38 ARG A O 9
ATOM 11463 N N . GLN A 1 39 ? 12.877 19.082 6.399 1.00 0.00 39 GLN A N 9
ATOM 11464 C CA . GLN A 1 39 ? 11.571 19.162 7.032 1.00 0.00 39 GLN A CA 9
ATOM 11465 C C . GLN A 1 39 ? 10.473 18.615 6.123 1.00 0.00 39 GLN A C 9
ATOM 11466 O O . GLN A 1 39 ? 9.449 18.137 6.616 1.00 0.00 39 GLN A O 9
ATOM 11480 N N . PHE A 1 40 ? 10.681 18.680 4.806 1.00 0.00 40 PHE A N 9
ATOM 11481 C CA . PHE A 1 40 ? 9.683 18.251 3.836 1.00 0.00 40 PHE A CA 9
ATOM 11482 C C . PHE A 1 40 ? 10.260 17.301 2.782 1.00 0.00 40 PHE A C 9
ATOM 11483 O O . PHE A 1 40 ? 9.586 16.978 1.805 1.00 0.00 40 PHE A O 9
ATOM 11500 N N . ASN A 1 41 ? 11.505 16.852 2.982 1.00 0.00 41 ASN A N 9
ATOM 11501 C CA . ASN A 1 41 ? 12.217 15.981 2.052 1.00 0.00 41 ASN A CA 9
ATOM 11502 C C . ASN A 1 41 ? 12.313 16.595 0.650 1.00 0.00 41 ASN A C 9
ATOM 11503 O O . ASN A 1 41 ? 12.555 15.888 -0.329 1.00 0.00 41 ASN A O 9
ATOM 11514 N N . CYS A 1 42 ? 12.122 17.913 0.547 1.00 0.00 42 CYS A N 9
ATOM 11515 C CA . CYS A 1 42 ? 12.208 18.643 -0.704 1.00 0.00 42 CYS A CA 9
ATOM 11516 C C . CYS A 1 42 ? 13.638 19.146 -0.931 1.00 0.00 42 CYS A C 9
ATOM 11517 O O . CYS A 1 42 ? 14.531 18.915 -0.116 1.00 0.00 42 CYS A O 9
ATOM 11525 N N . VAL A 1 43 ? 13.849 19.844 -2.051 1.00 0.00 43 VAL A N 9
ATOM 11526 C CA . VAL A 1 43 ? 15.119 20.474 -2.381 1.00 0.00 43 VAL A CA 9
ATOM 11527 C C . VAL A 1 43 ? 14.838 21.907 -2.824 1.00 0.00 43 VAL A C 9
ATOM 11528 O O . VAL A 1 43 ? 13.805 22.166 -3.439 1.00 0.00 43 VAL A O 9
ATOM 11541 N N . ILE A 1 44 ? 15.746 22.838 -2.521 1.00 0.00 44 ILE A N 9
ATOM 11542 C CA . ILE A 1 44 ? 15.559 24.244 -2.850 1.00 0.00 44 ILE A CA 9
ATOM 11543 C C . ILE A 1 44 ? 16.819 24.796 -3.516 1.00 0.00 44 ILE A C 9
ATOM 11544 O O . ILE A 1 44 ? 17.936 24.442 -3.139 1.00 0.00 44 ILE A O 9
ATOM 11560 N N . THR A 1 45 ? 16.633 25.668 -4.508 1.00 0.00 45 THR A N 9
ATOM 11561 C CA . THR A 1 45 ? 17.729 26.241 -5.282 1.00 0.00 45 THR A CA 9
ATOM 11562 C C . THR A 1 45 ? 17.632 27.740 -5.529 1.00 0.00 45 THR A C 9
ATOM 11563 O O . THR A 1 45 ? 16.565 28.243 -5.880 1.00 0.00 45 THR A O 9
ATOM 11574 N N . VAL A 1 46 ? 18.747 28.454 -5.351 1.00 0.00 46 VAL A N 9
ATOM 11575 C CA . VAL A 1 46 ? 18.825 29.877 -5.647 1.00 0.00 46 VAL A CA 9
ATOM 11576 C C . VAL A 1 46 ? 19.292 30.147 -7.076 1.00 0.00 46 VAL A C 9
ATOM 11577 O O . VAL A 1 46 ? 19.973 29.316 -7.677 1.00 0.00 46 VAL A O 9
ATOM 11590 N N . HIS A 1 47 ? 18.927 31.311 -7.619 1.00 0.00 47 HIS A N 9
ATOM 11591 C CA . HIS A 1 47 ? 19.322 31.745 -8.948 1.00 0.00 47 HIS A CA 9
ATOM 11592 C C . HIS A 1 47 ? 19.785 33.200 -8.907 1.00 0.00 47 HIS A C 9
ATOM 11593 O O . HIS A 1 47 ? 19.206 34.063 -9.563 1.00 0.00 47 HIS A O 9
ATOM 11608 N N . THR A 1 48 ? 20.837 33.466 -8.126 1.00 0.00 48 THR A N 9
ATOM 11609 C CA . THR A 1 48 ? 21.386 34.806 -7.954 1.00 0.00 48 THR A CA 9
ATOM 11610 C C . THR A 1 48 ? 21.943 35.451 -9.217 1.00 0.00 48 THR A C 9
ATOM 11611 O O . THR A 1 48 ? 22.237 36.648 -9.219 1.00 0.00 48 THR A O 9
ATOM 11622 N N . GLU A 1 49 ? 22.091 34.677 -10.296 1.00 0.00 49 GLU A N 9
ATOM 11623 C CA . GLU A 1 49 ? 22.521 35.207 -11.579 1.00 0.00 49 GLU A CA 9
ATOM 11624 C C . GLU A 1 49 ? 21.379 35.969 -12.257 1.00 0.00 49 GLU A C 9
ATOM 11625 O O . GLU A 1 49 ? 21.593 36.621 -13.278 1.00 0.00 49 GLU A O 9
ATOM 11637 N N . VAL A 1 50 ? 20.166 35.892 -11.696 1.00 0.00 50 VAL A N 9
ATOM 11638 C CA . VAL A 1 50 ? 18.996 36.601 -12.195 1.00 0.00 50 VAL A CA 9
ATOM 11639 C C . VAL A 1 50 ? 18.710 37.850 -11.376 1.00 0.00 50 VAL A C 9
ATOM 11640 O O . VAL A 1 50 ? 18.984 37.895 -10.179 1.00 0.00 50 VAL A O 9
ATOM 11653 N N . GLN A 1 51 ? 18.151 38.872 -12.027 1.00 0.00 51 GLN A N 9
ATOM 11654 C CA . GLN A 1 51 ? 17.719 40.101 -11.381 1.00 0.00 51 GLN A CA 9
ATOM 11655 C C . GLN A 1 51 ? 16.402 40.549 -12.007 1.00 0.00 51 GLN A C 9
ATOM 11656 O O . GLN A 1 51 ? 16.316 40.716 -13.222 1.00 0.00 51 GLN A O 9
ATOM 11670 N N . SER A 1 52 ? 15.378 40.746 -11.174 1.00 0.00 52 SER A N 9
ATOM 11671 C CA . SER A 1 52 ? 14.075 41.208 -11.629 1.00 0.00 52 SER A CA 9
ATOM 11672 C C . SER A 1 52 ? 14.127 42.702 -11.944 1.00 0.00 52 SER A C 9
ATOM 11673 O O . SER A 1 52 ? 15.177 43.337 -11.841 1.00 0.00 52 SER A O 9
ATOM 11681 N N . SER A 1 53 ? 12.980 43.271 -12.330 1.00 0.00 53 SER A N 9
ATOM 11682 C CA . SER A 1 53 ? 12.857 44.695 -12.605 1.00 0.00 53 SER A CA 9
ATOM 11683 C C . SER A 1 53 ? 13.060 45.516 -11.325 1.00 0.00 53 SER A C 9
ATOM 11684 O O . SER A 1 53 ? 13.147 46.743 -11.372 1.00 0.00 53 SER A O 9
ATOM 11692 N N . PHE A 1 54 ? 13.135 44.830 -10.177 1.00 0.00 54 PHE A N 9
ATOM 11693 C CA . PHE A 1 54 ? 13.341 45.427 -8.868 1.00 0.00 54 PHE A CA 9
ATOM 11694 C C . PHE A 1 54 ? 14.514 44.887 -8.045 1.00 0.00 54 PHE A C 9
ATOM 11695 O O . PHE A 1 54 ? 14.629 45.166 -6.851 1.00 0.00 54 PHE A O 9
ATOM 11712 N N . GLY A 1 55 ? 15.387 44.108 -8.690 1.00 0.00 55 GLY A N 9
ATOM 11713 C CA . GLY A 1 55 ? 16.606 43.594 -8.082 1.00 0.00 55 GLY A CA 9
ATOM 11714 C C . GLY A 1 55 ? 16.380 42.374 -7.191 1.00 0.00 55 GLY A C 9
ATOM 11715 O O . GLY A 1 55 ? 17.319 41.903 -6.554 1.00 0.00 55 GLY A O 9
ATOM 11719 N N . ALA A 1 56 ? 15.150 41.851 -7.132 1.00 0.00 56 ALA A N 9
ATOM 11720 C CA . ALA A 1 56 ? 14.837 40.698 -6.304 1.00 0.00 56 ALA A CA 9
ATOM 11721 C C . ALA A 1 56 ? 15.459 39.427 -6.884 1.00 0.00 56 ALA A C 9
ATOM 11722 O O . ALA A 1 56 ? 15.776 39.364 -8.075 1.00 0.00 56 ALA A O 9
ATOM 11729 N N . THR A 1 57 ? 15.630 38.413 -6.031 1.00 0.00 57 THR A N 9
ATOM 11730 C CA . THR A 1 57 ? 16.197 37.127 -6.413 1.00 0.00 57 THR A CA 9
ATOM 11731 C C . THR A 1 57 ? 15.192 35.981 -6.471 1.00 0.00 57 THR A C 9
ATOM 11732 O O . THR A 1 57 ? 14.489 35.740 -5.489 1.00 0.00 57 THR A O 9
ATOM 11743 N N . PRO A 1 58 ? 15.104 35.265 -7.600 1.00 0.00 58 PRO A N 9
ATOM 11744 C CA . PRO A 1 58 ? 14.209 34.134 -7.753 1.00 0.00 58 PRO A CA 9
ATOM 11745 C C . PRO A 1 58 ? 14.807 32.877 -7.129 1.00 0.00 58 PRO A C 9
ATOM 11746 O O . PRO A 1 58 ? 16.029 32.718 -7.065 1.00 0.00 58 PRO A O 9
ATOM 11757 N N . VAL A 1 59 ? 13.926 31.983 -6.670 1.00 0.00 59 VAL A N 9
ATOM 11758 C CA . VAL A 1 59 ? 14.292 30.681 -6.133 1.00 0.00 59 VAL A CA 9
ATOM 11759 C C . VAL A 1 59 ? 13.372 29.580 -6.647 1.00 0.00 59 VAL A C 9
ATOM 11760 O O . VAL A 1 59 ? 12.250 29.852 -7.067 1.00 0.00 59 VAL A O 9
ATOM 11773 N N . GLU A 1 60 ? 13.852 28.335 -6.618 1.00 0.00 60 GLU A N 9
ATOM 11774 C CA . GLU A 1 60 ? 13.111 27.180 -7.106 1.00 0.00 60 GLU A CA 9
ATOM 11775 C C . GLU A 1 60 ? 13.027 26.099 -6.037 1.00 0.00 60 GLU A C 9
ATOM 11776 O O . GLU A 1 60 ? 13.855 26.049 -5.127 1.00 0.00 60 GLU A O 9
ATOM 11788 N N . ILE A 1 61 ? 12.017 25.233 -6.157 1.00 0.00 61 ILE A N 9
ATOM 11789 C CA . ILE A 1 61 ? 11.773 24.149 -5.219 1.00 0.00 61 ILE A CA 9
ATOM 11790 C C . ILE A 1 61 ? 11.467 22.876 -5.998 1.00 0.00 61 ILE A C 9
ATOM 11791 O O . ILE A 1 61 ? 10.900 22.940 -7.089 1.00 0.00 61 ILE A O 9
ATOM 11807 N N . VAL A 1 62 ? 11.843 21.723 -5.439 1.00 0.00 62 VAL A N 9
ATOM 11808 C CA . VAL A 1 62 ? 11.600 20.421 -6.047 1.00 0.00 62 VAL A CA 9
ATOM 11809 C C . VAL A 1 62 ? 11.191 19.419 -4.973 1.00 0.00 62 VAL A C 9
ATOM 11810 O O . VAL A 1 62 ? 11.744 19.429 -3.876 1.00 0.00 62 VAL A O 9
ATOM 11823 N N . ALA A 1 63 ? 10.224 18.549 -5.283 1.00 0.00 63 ALA A N 9
ATOM 11824 C CA . ALA A 1 63 ? 9.775 17.523 -4.355 1.00 0.00 63 ALA A CA 9
ATOM 11825 C C . ALA A 1 63 ? 9.076 16.389 -5.097 1.00 0.00 63 ALA A C 9
ATOM 11826 O O . ALA A 1 63 ? 8.710 16.525 -6.264 1.00 0.00 63 ALA A O 9
ATOM 11833 N N . GLN A 1 64 ? 8.889 15.260 -4.409 1.00 0.00 64 GLN A N 9
ATOM 11834 C CA . GLN A 1 64 ? 8.244 14.085 -4.978 1.00 0.00 64 GLN A CA 9
ATOM 11835 C C . GLN A 1 64 ? 6.728 14.270 -5.055 1.00 0.00 64 GLN A C 9
ATOM 11836 O O . GLN A 1 64 ? 6.054 13.499 -5.733 1.00 0.00 64 GLN A O 9
ATOM 11850 N N . ASN A 1 65 ? 6.197 15.281 -4.362 1.00 0.00 65 ASN A N 9
ATOM 11851 C CA . ASN A 1 65 ? 4.764 15.510 -4.244 1.00 0.00 65 ASN A CA 9
ATOM 11852 C C . ASN A 1 65 ? 4.473 16.997 -4.069 1.00 0.00 65 ASN A C 9
ATOM 11853 O O . ASN A 1 65 ? 5.310 17.741 -3.560 1.00 0.00 65 ASN A O 9
ATOM 11864 N N . LYS A 1 66 ? 3.282 17.437 -4.483 1.00 0.00 66 LYS A N 9
ATOM 11865 C CA . LYS A 1 66 ? 2.859 18.817 -4.276 1.00 0.00 66 LYS A CA 9
ATOM 11866 C C . LYS A 1 66 ? 2.600 19.071 -2.794 1.00 0.00 66 LYS A C 9
ATOM 11867 O O . LYS A 1 66 ? 2.662 20.210 -2.341 1.00 0.00 66 LYS A O 9
ATOM 11886 N N . GLU A 1 67 ? 2.312 18.005 -2.045 1.00 0.00 67 GLU A N 9
ATOM 11887 C CA . GLU A 1 67 ? 2.080 18.074 -0.608 1.00 0.00 67 GLU A CA 9
ATOM 11888 C C . GLU A 1 67 ? 3.392 18.289 0.156 1.00 0.00 67 GLU A C 9
ATOM 11889 O O . GLU A 1 67 ? 3.373 18.419 1.378 1.00 0.00 67 GLU A O 9
ATOM 11901 N N . GLN A 1 68 ? 4.523 18.326 -0.555 1.00 0.00 68 GLN A N 9
ATOM 11902 C CA . GLN A 1 68 ? 5.827 18.570 0.039 1.00 0.00 68 GLN A CA 9
ATOM 11903 C C . GLN A 1 68 ? 6.508 19.778 -0.599 1.00 0.00 68 GLN A C 9
ATOM 11904 O O . GLN A 1 68 ? 7.366 20.401 0.026 1.00 0.00 68 GLN A O 9
ATOM 11918 N N . CYS A 1 69 ? 6.142 20.118 -1.839 1.00 0.00 69 CYS A N 9
ATOM 11919 C CA . CYS A 1 69 ? 6.733 21.251 -2.533 1.00 0.00 69 CYS A CA 9
ATOM 11920 C C . CYS A 1 69 ? 6.093 22.550 -2.040 1.00 0.00 69 CYS A C 9
ATOM 11921 O O . CYS A 1 69 ? 6.779 23.552 -1.862 1.00 0.00 69 CYS A O 9
ATOM 11929 N N . GLN A 1 70 ? 4.772 22.531 -1.817 1.00 0.00 70 GLN A N 9
ATOM 11930 C CA . GLN A 1 70 ? 4.047 23.719 -1.392 1.00 0.00 70 GLN A CA 9
ATOM 11931 C C . GLN A 1 70 ? 4.326 24.061 0.066 1.00 0.00 70 GLN A C 9
ATOM 11932 O O . GLN A 1 70 ? 4.208 25.221 0.463 1.00 0.00 70 GLN A O 9
ATOM 11946 N N . GLU A 1 71 ? 4.697 23.069 0.879 1.00 0.00 71 GLU A N 9
ATOM 11947 C CA . GLU A 1 71 ? 4.979 23.306 2.281 1.00 0.00 71 GLU A CA 9
ATOM 11948 C C . GLU A 1 71 ? 6.283 24.083 2.436 1.00 0.00 71 GLU A C 9
ATOM 11949 O O . GLU A 1 71 ? 6.421 24.879 3.360 1.00 0.00 71 GLU A O 9
ATOM 11961 N N . ALA A 1 72 ? 7.242 23.862 1.527 1.00 0.00 72 ALA A N 9
ATOM 11962 C CA . ALA A 1 72 ? 8.487 24.613 1.524 1.00 0.00 72 ALA A CA 9
ATOM 11963 C C . ALA A 1 72 ? 8.269 25.995 0.911 1.00 0.00 72 ALA A C 9
ATOM 11964 O O . ALA A 1 72 ? 8.916 26.961 1.306 1.00 0.00 72 ALA A O 9
ATOM 11971 N N . ARG A 1 73 ? 7.354 26.095 -0.061 1.00 0.00 73 ARG A N 9
ATOM 11972 C CA . ARG A 1 73 ? 7.041 27.357 -0.725 1.00 0.00 73 ARG A CA 9
ATOM 11973 C C . ARG A 1 73 ? 6.416 28.347 0.250 1.00 0.00 73 ARG A C 9
ATOM 11974 O O . ARG A 1 73 ? 6.654 29.546 0.149 1.00 0.00 73 ARG A O 9
ATOM 11995 N N . ASN A 1 74 ? 5.618 27.849 1.189 1.00 0.00 74 ASN A N 9
ATOM 11996 C CA . ASN A 1 74 ? 4.976 28.695 2.179 1.00 0.00 74 ASN A CA 9
ATOM 11997 C C . ASN A 1 74 ? 5.825 28.854 3.441 1.00 0.00 74 ASN A C 9
ATOM 11998 O O . ASN A 1 74 ? 5.569 29.752 4.240 1.00 0.00 74 ASN A O 9
ATOM 12009 N N . ALA A 1 75 ? 6.833 27.997 3.638 1.00 0.00 75 ALA A N 9
ATOM 12010 C CA . ALA A 1 75 ? 7.701 28.091 4.799 1.00 0.00 75 ALA A CA 9
ATOM 12011 C C . ALA A 1 75 ? 8.826 29.101 4.580 1.00 0.00 75 ALA A C 9
ATOM 12012 O O . ALA A 1 75 ? 9.234 29.781 5.517 1.00 0.00 75 ALA A O 9
ATOM 12019 N N . VAL A 1 76 ? 9.336 29.217 3.352 1.00 0.00 76 VAL A N 9
ATOM 12020 C CA . VAL A 1 76 ? 10.452 30.120 3.084 1.00 0.00 76 VAL A CA 9
ATOM 12021 C C . VAL A 1 76 ? 9.934 31.554 2.996 1.00 0.00 76 VAL A C 9
ATOM 12022 O O . VAL A 1 76 ? 10.703 32.504 3.122 1.00 0.00 76 VAL A O 9
ATOM 12035 N N . MET A 1 77 ? 8.628 31.720 2.784 1.00 0.00 77 MET A N 9
ATOM 12036 C CA . MET A 1 77 ? 8.031 33.032 2.581 1.00 0.00 77 MET A CA 9
ATOM 12037 C C . MET A 1 77 ? 7.480 33.641 3.867 1.00 0.00 77 MET A C 9
ATOM 12038 O O . MET A 1 77 ? 6.939 34.747 3.833 1.00 0.00 77 MET A O 9
ATOM 12052 N N . SER A 1 78 ? 7.602 32.949 5.007 1.00 0.00 78 SER A N 9
ATOM 12053 C CA . SER A 1 78 ? 7.079 33.474 6.260 1.00 0.00 78 SER A CA 9
ATOM 12054 C C . SER A 1 78 ? 7.785 32.903 7.490 1.00 0.00 78 SER A C 9
ATOM 12055 O O . SER A 1 78 ? 7.978 33.620 8.471 1.00 0.00 78 SER A O 9
ATOM 12063 N N . LEU A 1 79 ? 8.180 31.624 7.455 1.00 0.00 79 LEU A N 9
ATOM 12064 C CA . LEU A 1 79 ? 8.817 31.001 8.608 1.00 0.00 79 LEU A CA 9
ATOM 12065 C C . LEU A 1 79 ? 10.321 31.248 8.607 1.00 0.00 79 LEU A C 9
ATOM 12066 O O . LEU A 1 79 ? 10.894 31.555 9.649 1.00 0.00 79 LEU A O 9
ATOM 12082 N N . MET A 1 80 ? 10.960 31.114 7.441 1.00 0.00 80 MET A N 9
ATOM 12083 C CA . MET A 1 80 ? 12.391 31.350 7.259 1.00 0.00 80 MET A CA 9
ATOM 12084 C C . MET A 1 80 ? 13.244 30.630 8.308 1.00 0.00 80 MET A C 9
ATOM 12085 O O . MET A 1 80 ? 14.369 31.048 8.580 1.00 0.00 80 MET A O 9
ATOM 12099 N N . GLN A 1 81 ? 12.711 29.552 8.896 1.00 0.00 81 GLN A N 9
ATOM 12100 C CA . GLN A 1 81 ? 13.366 28.769 9.939 1.00 0.00 81 GLN A CA 9
ATOM 12101 C C . GLN A 1 81 ? 13.820 29.632 11.128 1.00 0.00 81 GLN A C 9
ATOM 12102 O O . GLN A 1 81 ? 14.697 29.232 11.892 1.00 0.00 81 GLN A O 9
ATOM 12116 N N . SER A 1 82 ? 13.229 30.820 11.297 1.00 0.00 82 SER A N 9
ATOM 12117 C CA . SER A 1 82 ? 13.624 31.740 12.356 1.00 0.00 82 SER A CA 9
ATOM 12118 C C . SER A 1 82 ? 12.435 32.490 12.965 1.00 0.00 82 SER A C 9
ATOM 12119 O O . SER A 1 82 ? 12.579 33.139 14.002 1.00 0.00 82 SER A O 9
ATOM 12127 N N . HIS A 1 83 ? 11.252 32.412 12.344 1.00 0.00 83 HIS A N 9
ATOM 12128 C CA . HIS A 1 83 ? 10.054 33.062 12.858 1.00 0.00 83 HIS A CA 9
ATOM 12129 C C . HIS A 1 83 ? 9.598 32.392 14.155 1.00 0.00 83 HIS A C 9
ATOM 12130 O O . HIS A 1 83 ? 9.960 31.247 14.426 1.00 0.00 83 HIS A O 9
ATOM 12145 N N . GLN A 1 84 ? 8.802 33.104 14.955 1.00 0.00 84 GLN A N 9
ATOM 12146 C CA . GLN A 1 84 ? 8.298 32.584 16.225 1.00 0.00 84 GLN A CA 9
ATOM 12147 C C . GLN A 1 84 ? 6.911 33.133 16.560 1.00 0.00 84 GLN A C 9
ATOM 12148 O O . GLN A 1 84 ? 6.175 32.522 17.337 1.00 0.00 84 GLN A O 9
ATOM 12162 N N . ASP A 1 85 ? 6.533 34.282 15.989 1.00 0.00 85 ASP A N 9
ATOM 12163 C CA . ASP A 1 85 ? 5.226 34.878 16.211 1.00 0.00 85 ASP A CA 9
ATOM 12164 C C . ASP A 1 85 ? 4.138 34.187 15.381 1.00 0.00 85 ASP A C 9
ATOM 12165 O O . ASP A 1 85 ? 3.552 34.787 14.481 1.00 0.00 85 ASP A O 9
ATOM 12174 N N . LYS A 1 86 ? 3.876 32.913 15.686 1.00 0.00 86 LYS A N 9
ATOM 12175 C CA . LYS A 1 86 ? 2.866 32.115 15.002 1.00 0.00 86 LYS A CA 9
ATOM 12176 C C . LYS A 1 86 ? 1.474 32.611 15.376 1.00 0.00 86 LYS A C 9
ATOM 12177 O O . LYS A 1 86 ? 1.138 32.554 16.580 1.00 0.00 86 LYS A O 9
ATOM 12196 N N . SER A 1 1 ? 5.866 -1.911 -15.832 1.00 0.00 1 SER A N 10
ATOM 12197 C CA . SER A 1 1 ? 5.778 -0.542 -15.290 1.00 0.00 1 SER A CA 10
ATOM 12198 C C . SER A 1 1 ? 6.674 0.421 -16.066 1.00 0.00 1 SER A C 10
ATOM 12199 O O . SER A 1 1 ? 6.175 1.345 -16.705 1.00 0.00 1 SER A O 10
ATOM 12207 N N . GLY A 1 2 ? 7.994 0.212 -16.021 1.00 0.00 2 GLY A N 10
ATOM 12208 C CA . GLY A 1 2 ? 8.950 1.042 -16.739 1.00 0.00 2 GLY A CA 10
ATOM 12209 C C . GLY A 1 2 ? 10.381 0.582 -16.471 1.00 0.00 2 GLY A C 10
ATOM 12210 O O . GLY A 1 2 ? 10.605 -0.389 -15.753 1.00 0.00 2 GLY A O 10
ATOM 12214 N N . SER A 1 3 ? 11.352 1.284 -17.056 1.00 0.00 3 SER A N 10
ATOM 12215 C CA . SER A 1 3 ? 12.766 0.969 -16.892 1.00 0.00 3 SER A CA 10
ATOM 12216 C C . SER A 1 3 ? 13.278 1.314 -15.492 1.00 0.00 3 SER A C 10
ATOM 12217 O O . SER A 1 3 ? 14.404 0.960 -15.145 1.00 0.00 3 SER A O 10
ATOM 12225 N N . HIS A 1 4 ? 12.459 1.999 -14.685 1.00 0.00 4 HIS A N 10
ATOM 12226 C CA . HIS A 1 4 ? 12.814 2.420 -13.337 1.00 0.00 4 HIS A CA 10
ATOM 12227 C C . HIS A 1 4 ? 11.593 2.337 -12.426 1.00 0.00 4 HIS A C 10
ATOM 12228 O O . HIS A 1 4 ? 10.456 2.342 -12.898 1.00 0.00 4 HIS A O 10
ATOM 12243 N N . MET A 1 5 ? 11.828 2.261 -11.112 1.00 0.00 5 MET A N 10
ATOM 12244 C CA . MET A 1 5 ? 10.756 2.200 -10.127 1.00 0.00 5 MET A CA 10
ATOM 12245 C C . MET A 1 5 ? 10.042 3.550 -10.007 1.00 0.00 5 MET A C 10
ATOM 12246 O O . MET A 1 5 ? 8.940 3.625 -9.464 1.00 0.00 5 MET A O 10
ATOM 12260 N N . LYS A 1 6 ? 10.664 4.622 -10.509 1.00 0.00 6 LYS A N 10
ATOM 12261 C CA . LYS A 1 6 ? 10.109 5.970 -10.469 1.00 0.00 6 LYS A CA 10
ATOM 12262 C C . LYS A 1 6 ? 10.628 6.787 -11.648 1.00 0.00 6 LYS A C 10
ATOM 12263 O O . LYS A 1 6 ? 11.808 6.710 -11.990 1.00 0.00 6 LYS A O 10
ATOM 12282 N N . THR A 1 7 ? 9.746 7.573 -12.266 1.00 0.00 7 THR A N 10
ATOM 12283 C CA . THR A 1 7 ? 10.093 8.456 -13.373 1.00 0.00 7 THR A CA 10
ATOM 12284 C C . THR A 1 7 ? 10.935 9.668 -12.991 1.00 0.00 7 THR A C 10
ATOM 12285 O O . THR A 1 7 ? 10.903 10.104 -11.841 1.00 0.00 7 THR A O 10
ATOM 12296 N N . CYS A 1 8 ? 11.687 10.220 -13.946 1.00 0.00 8 CYS A N 10
ATOM 12297 C CA . CYS A 1 8 ? 12.563 11.357 -13.704 1.00 0.00 8 CYS A CA 10
ATOM 12298 C C . CYS A 1 8 ? 11.804 12.656 -13.433 1.00 0.00 8 CYS A C 10
ATOM 12299 O O . CYS A 1 8 ? 12.412 13.656 -13.050 1.00 0.00 8 CYS A O 10
ATOM 12307 N N . VAL A 1 9 ? 10.480 12.654 -13.628 1.00 0.00 9 VAL A N 10
ATOM 12308 C CA . VAL A 1 9 ? 9.654 13.828 -13.386 1.00 0.00 9 VAL A CA 10
ATOM 12309 C C . VAL A 1 9 ? 9.501 14.139 -11.898 1.00 0.00 9 VAL A C 10
ATOM 12310 O O . VAL A 1 9 ? 9.462 13.233 -11.065 1.00 0.00 9 VAL A O 10
ATOM 12323 N N . VAL A 1 10 ? 9.412 15.431 -11.572 1.00 0.00 10 VAL A N 10
ATOM 12324 C CA . VAL A 1 10 ? 9.279 15.916 -10.204 1.00 0.00 10 VAL A CA 10
ATOM 12325 C C . VAL A 1 10 ? 8.451 17.196 -10.210 1.00 0.00 10 VAL A C 10
ATOM 12326 O O . VAL A 1 10 ? 8.350 17.877 -11.231 1.00 0.00 10 VAL A O 10
ATOM 12339 N N . GLU A 1 11 ? 7.857 17.525 -9.063 1.00 0.00 11 GLU A N 10
ATOM 12340 C CA . GLU A 1 11 ? 7.105 18.758 -8.914 1.00 0.00 11 GLU A CA 10
ATOM 12341 C C . GLU A 1 11 ? 8.053 19.929 -8.676 1.00 0.00 11 GLU A C 10
ATOM 12342 O O . GLU A 1 11 ? 9.145 19.744 -8.142 1.00 0.00 11 GLU A O 10
ATOM 12354 N N . LYS A 1 12 ? 7.623 21.128 -9.074 1.00 0.00 12 LYS A N 10
ATOM 12355 C CA . LYS A 1 12 ? 8.424 22.338 -8.932 1.00 0.00 12 LYS A CA 10
ATOM 12356 C C . LYS A 1 12 ? 7.575 23.556 -8.600 1.00 0.00 12 LYS A C 10
ATOM 12357 O O . LYS A 1 12 ? 6.386 23.603 -8.914 1.00 0.00 12 LYS A O 10
ATOM 12376 N N . ILE A 1 13 ? 8.214 24.541 -7.968 1.00 0.00 13 ILE A N 10
ATOM 12377 C CA . ILE A 1 13 ? 7.641 25.836 -7.640 1.00 0.00 13 ILE A CA 10
ATOM 12378 C C . ILE A 1 13 ? 8.740 26.884 -7.791 1.00 0.00 13 ILE A C 10
ATOM 12379 O O . ILE A 1 13 ? 9.913 26.577 -7.589 1.00 0.00 13 ILE A O 10
ATOM 12395 N N . LYS A 1 14 ? 8.364 28.113 -8.145 1.00 0.00 14 LYS A N 10
ATOM 12396 C CA . LYS A 1 14 ? 9.303 29.223 -8.257 1.00 0.00 14 LYS A CA 10
ATOM 12397 C C . LYS A 1 14 ? 8.635 30.518 -7.811 1.00 0.00 14 LYS A C 10
ATOM 12398 O O . LYS A 1 14 ? 7.471 30.756 -8.123 1.00 0.00 14 LYS A O 10
ATOM 12417 N N . GLN A 1 15 ? 9.380 31.353 -7.086 1.00 0.00 15 GLN A N 10
ATOM 12418 C CA . GLN A 1 15 ? 8.889 32.630 -6.606 1.00 0.00 15 GLN A CA 10
ATOM 12419 C C . GLN A 1 15 ? 10.061 33.578 -6.345 1.00 0.00 15 GLN A C 10
ATOM 12420 O O . GLN A 1 15 ? 11.170 33.132 -6.057 1.00 0.00 15 GLN A O 10
ATOM 12434 N N . TRP A 1 16 ? 9.805 34.882 -6.445 1.00 0.00 16 TRP A N 10
ATOM 12435 C CA . TRP A 1 16 ? 10.803 35.911 -6.222 1.00 0.00 16 TRP A CA 10
ATOM 12436 C C . TRP A 1 16 ? 10.758 36.402 -4.779 1.00 0.00 16 TRP A C 10
ATOM 12437 O O . TRP A 1 16 ? 9.688 36.464 -4.173 1.00 0.00 16 TRP A O 10
ATOM 12458 N N . ILE A 1 17 ? 11.926 36.752 -4.242 1.00 0.00 17 ILE A N 10
ATOM 12459 C CA . ILE A 1 17 ? 12.057 37.373 -2.931 1.00 0.00 17 ILE A CA 10
ATOM 12460 C C . ILE A 1 17 ? 13.006 38.558 -3.104 1.00 0.00 17 ILE A C 10
ATOM 12461 O O . ILE A 1 17 ? 13.940 38.483 -3.902 1.00 0.00 17 ILE A O 10
ATOM 12477 N N . PRO A 1 18 ? 12.794 39.659 -2.373 1.00 0.00 18 PRO A N 10
ATOM 12478 C CA . PRO A 1 18 ? 13.633 40.842 -2.467 1.00 0.00 18 PRO A CA 10
ATOM 12479 C C . PRO A 1 18 ? 15.044 40.512 -1.989 1.00 0.00 18 PRO A C 10
ATOM 12480 O O . PRO A 1 18 ? 15.226 39.632 -1.149 1.00 0.00 18 PRO A O 10
ATOM 12491 N N . THR A 1 19 ? 16.053 41.212 -2.517 1.00 0.00 19 THR A N 10
ATOM 12492 C CA . THR A 1 19 ? 17.444 40.935 -2.174 1.00 0.00 19 THR A CA 10
ATOM 12493 C C . THR A 1 19 ? 17.790 41.045 -0.691 1.00 0.00 19 THR A C 10
ATOM 12494 O O . THR A 1 19 ? 18.796 40.488 -0.245 1.00 0.00 19 THR A O 10
ATOM 12505 N N . THR A 1 20 ? 16.966 41.759 0.081 1.00 0.00 20 THR A N 10
ATOM 12506 C CA . THR A 1 20 ? 17.136 41.866 1.524 1.00 0.00 20 THR A CA 10
ATOM 12507 C C . THR A 1 20 ? 16.697 40.615 2.286 1.00 0.00 20 THR A C 10
ATOM 12508 O O . THR A 1 20 ? 17.005 40.464 3.466 1.00 0.00 20 THR A O 10
ATOM 12519 N N . GLU A 1 21 ? 15.971 39.715 1.613 1.00 0.00 21 GLU A N 10
ATOM 12520 C CA . GLU A 1 21 ? 15.509 38.469 2.210 1.00 0.00 21 GLU A CA 10
ATOM 12521 C C . GLU A 1 21 ? 16.355 37.281 1.757 1.00 0.00 21 GLU A C 10
ATOM 12522 O O . GLU A 1 21 ? 16.204 36.182 2.287 1.00 0.00 21 GLU A O 10
ATOM 12534 N N . VAL A 1 22 ? 17.250 37.483 0.782 1.00 0.00 22 VAL A N 10
ATOM 12535 C CA . VAL A 1 22 ? 18.137 36.414 0.337 1.00 0.00 22 VAL A CA 10
ATOM 12536 C C . VAL A 1 22 ? 19.113 36.053 1.459 1.00 0.00 22 VAL A C 10
ATOM 12537 O O . VAL A 1 22 ? 19.602 34.924 1.521 1.00 0.00 22 VAL A O 10
ATOM 12550 N N . GLY A 1 23 ? 19.398 37.004 2.354 1.00 0.00 23 GLY A N 10
ATOM 12551 C CA . GLY A 1 23 ? 20.252 36.762 3.508 1.00 0.00 23 GLY A CA 10
ATOM 12552 C C . GLY A 1 23 ? 19.547 35.900 4.554 1.00 0.00 23 GLY A C 10
ATOM 12553 O O . GLY A 1 23 ? 20.195 35.380 5.458 1.00 0.00 23 GLY A O 10
ATOM 12557 N N . LYS A 1 24 ? 18.223 35.743 4.442 1.00 0.00 24 LYS A N 10
ATOM 12558 C CA . LYS A 1 24 ? 17.448 34.905 5.345 1.00 0.00 24 LYS A CA 10
ATOM 12559 C C . LYS A 1 24 ? 17.475 33.444 4.896 1.00 0.00 24 LYS A C 10
ATOM 12560 O O . LYS A 1 24 ? 16.874 32.596 5.552 1.00 0.00 24 LYS A O 10
ATOM 12579 N N . ILE A 1 25 ? 18.163 33.150 3.789 1.00 0.00 25 ILE A N 10
ATOM 12580 C CA . ILE A 1 25 ? 18.256 31.797 3.248 1.00 0.00 25 ILE A CA 10
ATOM 12581 C C . ILE A 1 25 ? 19.714 31.395 3.034 1.00 0.00 25 ILE A C 10
ATOM 12582 O O . ILE A 1 25 ? 20.065 30.231 3.213 1.00 0.00 25 ILE A O 10
ATOM 12598 N N . LEU A 1 26 ? 20.567 32.355 2.653 1.00 0.00 26 LEU A N 10
ATOM 12599 C CA . LEU A 1 26 ? 21.963 32.096 2.316 1.00 0.00 26 LEU A CA 10
ATOM 12600 C C . LEU A 1 26 ? 22.930 32.830 3.254 1.00 0.00 26 LEU A C 10
ATOM 12601 O O . LEU A 1 26 ? 24.129 32.885 2.982 1.00 0.00 26 LEU A O 10
ATOM 12617 N N . GLY A 1 27 ? 22.421 33.394 4.354 1.00 0.00 27 GLY A N 10
ATOM 12618 C CA . GLY A 1 27 ? 23.208 34.231 5.248 1.00 0.00 27 GLY A CA 10
ATOM 12619 C C . GLY A 1 27 ? 24.248 33.458 6.060 1.00 0.00 27 GLY A C 10
ATOM 12620 O O . GLY A 1 27 ? 25.091 34.074 6.710 1.00 0.00 27 GLY A O 10
ATOM 12624 N N . ASN A 1 28 ? 24.208 32.123 6.037 1.00 0.00 28 ASN A N 10
ATOM 12625 C CA . ASN A 1 28 ? 25.156 31.304 6.779 1.00 0.00 28 ASN A CA 10
ATOM 12626 C C . ASN A 1 28 ? 25.284 29.929 6.130 1.00 0.00 28 ASN A C 10
ATOM 12627 O O . ASN A 1 28 ? 24.610 28.984 6.542 1.00 0.00 28 ASN A O 10
ATOM 12638 N N . ARG A 1 29 ? 26.147 29.817 5.114 1.00 0.00 29 ARG A N 10
ATOM 12639 C CA . ARG A 1 29 ? 26.431 28.560 4.421 1.00 0.00 29 ARG A CA 10
ATOM 12640 C C . ARG A 1 29 ? 25.162 27.864 3.928 1.00 0.00 29 ARG A C 10
ATOM 12641 O O . ARG A 1 29 ? 25.152 26.648 3.735 1.00 0.00 29 ARG A O 10
ATOM 12662 N N . ALA A 1 30 ? 24.092 28.638 3.729 1.00 0.00 30 ALA A N 10
ATOM 12663 C CA . ALA A 1 30 ? 22.780 28.136 3.355 1.00 0.00 30 ALA A CA 10
ATOM 12664 C C . ALA A 1 30 ? 22.258 27.065 4.319 1.00 0.00 30 ALA A C 10
ATOM 12665 O O . ALA A 1 30 ? 21.399 26.268 3.954 1.00 0.00 30 ALA A O 10
ATOM 12672 N N . ALA A 1 31 ? 22.769 27.041 5.555 1.00 0.00 31 ALA A N 10
ATOM 12673 C CA . ALA A 1 31 ? 22.357 26.066 6.552 1.00 0.00 31 ALA A CA 10
ATOM 12674 C C . ALA A 1 31 ? 20.878 26.226 6.895 1.00 0.00 31 ALA A C 10
ATOM 12675 O O . ALA A 1 31 ? 20.239 25.279 7.352 1.00 0.00 31 ALA A O 10
ATOM 12682 N N . VAL A 1 32 ? 20.327 27.422 6.676 1.00 0.00 32 VAL A N 10
ATOM 12683 C CA . VAL A 1 32 ? 18.912 27.683 6.908 1.00 0.00 32 VAL A CA 10
ATOM 12684 C C . VAL A 1 32 ? 18.081 27.017 5.815 1.00 0.00 32 VAL A C 10
ATOM 12685 O O . VAL A 1 32 ? 17.003 26.493 6.088 1.00 0.00 32 VAL A O 10
ATOM 12698 N N . LYS A 1 33 ? 18.582 27.036 4.575 1.00 0.00 33 LYS A N 10
ATOM 12699 C CA . LYS A 1 33 ? 17.895 26.416 3.453 1.00 0.00 33 LYS A CA 10
ATOM 12700 C C . LYS A 1 33 ? 17.923 24.901 3.601 1.00 0.00 33 LYS A C 10
ATOM 12701 O O . LYS A 1 33 ? 16.937 24.222 3.326 1.00 0.00 33 LYS A O 10
ATOM 12720 N N . LYS A 1 34 ? 19.066 24.371 4.042 1.00 0.00 34 LYS A N 10
ATOM 12721 C CA . LYS A 1 34 ? 19.280 22.938 4.209 1.00 0.00 34 LYS A CA 10
ATOM 12722 C C . LYS A 1 34 ? 18.416 22.351 5.320 1.00 0.00 34 LYS A C 10
ATOM 12723 O O . LYS A 1 34 ? 18.184 21.144 5.335 1.00 0.00 34 LYS A O 10
ATOM 12742 N N . HIS A 1 35 ? 17.928 23.181 6.252 1.00 0.00 35 HIS A N 10
ATOM 12743 C CA . HIS A 1 35 ? 17.051 22.706 7.314 1.00 0.00 35 HIS A CA 10
ATOM 12744 C C . HIS A 1 35 ? 15.630 22.504 6.788 1.00 0.00 35 HIS A C 10
ATOM 12745 O O . HIS A 1 35 ? 14.944 21.574 7.206 1.00 0.00 35 HIS A O 10
ATOM 12760 N N . ILE A 1 36 ? 15.180 23.370 5.870 1.00 0.00 36 ILE A N 10
ATOM 12761 C CA . ILE A 1 36 ? 13.839 23.266 5.306 1.00 0.00 36 ILE A CA 10
ATOM 12762 C C . ILE A 1 36 ? 13.763 22.051 4.380 1.00 0.00 36 ILE A C 10
ATOM 12763 O O . ILE A 1 36 ? 12.699 21.456 4.224 1.00 0.00 36 ILE A O 10
ATOM 12779 N N . GLU A 1 37 ? 14.888 21.674 3.769 1.00 0.00 37 GLU A N 10
ATOM 12780 C CA . GLU A 1 37 ? 14.951 20.498 2.912 1.00 0.00 37 GLU A CA 10
ATOM 12781 C C . GLU A 1 37 ? 14.803 19.214 3.724 1.00 0.00 37 GLU A C 10
ATOM 12782 O O . GLU A 1 37 ? 14.319 18.209 3.205 1.00 0.00 37 GLU A O 10
ATOM 12794 N N . ARG A 1 38 ? 15.209 19.237 4.999 1.00 0.00 38 ARG A N 10
ATOM 12795 C CA . ARG A 1 38 ? 15.068 18.095 5.892 1.00 0.00 38 ARG A CA 10
ATOM 12796 C C . ARG A 1 38 ? 13.723 18.118 6.617 1.00 0.00 38 ARG A C 10
ATOM 12797 O O . ARG A 1 38 ? 13.316 17.107 7.186 1.00 0.00 38 ARG A O 10
ATOM 12818 N N . GLN A 1 39 ? 13.036 19.262 6.593 1.00 0.00 39 GLN A N 10
ATOM 12819 C CA . GLN A 1 39 ? 11.739 19.417 7.228 1.00 0.00 39 GLN A CA 10
ATOM 12820 C C . GLN A 1 39 ? 10.627 18.845 6.353 1.00 0.00 39 GLN A C 10
ATOM 12821 O O . GLN A 1 39 ? 9.607 18.390 6.867 1.00 0.00 39 GLN A O 10
ATOM 12835 N N . PHE A 1 40 ? 10.820 18.869 5.031 1.00 0.00 40 PHE A N 10
ATOM 12836 C CA . PHE A 1 40 ? 9.817 18.422 4.077 1.00 0.00 40 PHE A CA 10
ATOM 12837 C C . PHE A 1 40 ? 10.342 17.439 3.033 1.00 0.00 40 PHE A C 10
ATOM 12838 O O . PHE A 1 40 ? 9.635 17.114 2.079 1.00 0.00 40 PHE A O 10
ATOM 12855 N N . ASN A 1 41 ? 11.579 16.966 3.212 1.00 0.00 41 ASN A N 10
ATOM 12856 C CA . ASN A 1 41 ? 12.258 16.065 2.287 1.00 0.00 41 ASN A CA 10
ATOM 12857 C C . ASN A 1 41 ? 12.356 16.636 0.867 1.00 0.00 41 ASN A C 10
ATOM 12858 O O . ASN A 1 41 ? 12.629 15.906 -0.084 1.00 0.00 41 ASN A O 10
ATOM 12869 N N . CYS A 1 42 ? 12.130 17.947 0.727 1.00 0.00 42 CYS A N 10
ATOM 12870 C CA . CYS A 1 42 ? 12.194 18.646 -0.544 1.00 0.00 42 CYS A CA 10
ATOM 12871 C C . CYS A 1 42 ? 13.619 19.141 -0.801 1.00 0.00 42 CYS A C 10
ATOM 12872 O O . CYS A 1 42 ? 14.532 18.878 -0.019 1.00 0.00 42 CYS A O 10
ATOM 12880 N N . VAL A 1 43 ? 13.800 19.869 -1.903 1.00 0.00 43 VAL A N 10
ATOM 12881 C CA . VAL A 1 43 ? 15.056 20.514 -2.249 1.00 0.00 43 VAL A CA 10
ATOM 12882 C C . VAL A 1 43 ? 14.759 21.960 -2.638 1.00 0.00 43 VAL A C 10
ATOM 12883 O O . VAL A 1 43 ? 13.697 22.238 -3.192 1.00 0.00 43 VAL A O 10
ATOM 12896 N N . ILE A 1 44 ? 15.683 22.882 -2.353 1.00 0.00 44 ILE A N 10
ATOM 12897 C CA . ILE A 1 44 ? 15.500 24.293 -2.664 1.00 0.00 44 ILE A CA 10
ATOM 12898 C C . ILE A 1 44 ? 16.748 24.837 -3.354 1.00 0.00 44 ILE A C 10
ATOM 12899 O O . ILE A 1 44 ? 17.870 24.478 -2.992 1.00 0.00 44 ILE A O 10
ATOM 12915 N N . THR A 1 45 ? 16.549 25.707 -4.348 1.00 0.00 45 THR A N 10
ATOM 12916 C CA . THR A 1 45 ? 17.636 26.288 -5.121 1.00 0.00 45 THR A CA 10
ATOM 12917 C C . THR A 1 45 ? 17.481 27.774 -5.408 1.00 0.00 45 THR A C 10
ATOM 12918 O O . THR A 1 45 ? 16.694 28.165 -6.267 1.00 0.00 45 THR A O 10
ATOM 12929 N N . VAL A 1 46 ? 18.232 28.608 -4.689 1.00 0.00 46 VAL A N 10
ATOM 12930 C CA . VAL A 1 46 ? 18.258 30.040 -4.943 1.00 0.00 46 VAL A CA 10
ATOM 12931 C C . VAL A 1 46 ? 19.076 30.351 -6.191 1.00 0.00 46 VAL A C 10
ATOM 12932 O O . VAL A 1 46 ? 20.050 29.657 -6.481 1.00 0.00 46 VAL A O 10
ATOM 12945 N N . HIS A 1 47 ? 18.685 31.390 -6.933 1.00 0.00 47 HIS A N 10
ATOM 12946 C CA . HIS A 1 47 ? 19.339 31.766 -8.177 1.00 0.00 47 HIS A CA 10
ATOM 12947 C C . HIS A 1 47 ? 19.746 33.235 -8.158 1.00 0.00 47 HIS A C 10
ATOM 12948 O O . HIS A 1 47 ? 19.237 34.037 -8.938 1.00 0.00 47 HIS A O 10
ATOM 12963 N N . THR A 1 48 ? 20.668 33.594 -7.261 1.00 0.00 48 THR A N 10
ATOM 12964 C CA . THR A 1 48 ? 21.211 34.950 -7.184 1.00 0.00 48 THR A CA 10
ATOM 12965 C C . THR A 1 48 ? 21.941 35.408 -8.443 1.00 0.00 48 THR A C 10
ATOM 12966 O O . THR A 1 48 ? 22.283 36.585 -8.574 1.00 0.00 48 THR A O 10
ATOM 12977 N N . GLU A 1 49 ? 22.174 34.477 -9.374 1.00 0.00 49 GLU A N 10
ATOM 12978 C CA . GLU A 1 49 ? 22.717 34.770 -10.690 1.00 0.00 49 GLU A CA 10
ATOM 12979 C C . GLU A 1 49 ? 21.693 35.534 -11.534 1.00 0.00 49 GLU A C 10
ATOM 12980 O O . GLU A 1 49 ? 22.024 36.020 -12.615 1.00 0.00 49 GLU A O 10
ATOM 12992 N N . VAL A 1 50 ? 20.454 35.637 -11.040 1.00 0.00 50 VAL A N 10
ATOM 12993 C CA . VAL A 1 50 ? 19.380 36.392 -11.667 1.00 0.00 50 VAL A CA 10
ATOM 12994 C C . VAL A 1 50 ? 19.050 37.641 -10.859 1.00 0.00 50 VAL A C 10
ATOM 12995 O O . VAL A 1 50 ? 19.177 37.640 -9.638 1.00 0.00 50 VAL A O 10
ATOM 13008 N N . GLN A 1 51 ? 18.621 38.701 -11.545 1.00 0.00 51 GLN A N 10
ATOM 13009 C CA . GLN A 1 51 ? 18.206 39.943 -10.911 1.00 0.00 51 GLN A CA 10
ATOM 13010 C C . GLN A 1 51 ? 17.027 40.520 -11.682 1.00 0.00 51 GLN A C 10
ATOM 13011 O O . GLN A 1 51 ? 17.133 40.775 -12.883 1.00 0.00 51 GLN A O 10
ATOM 13025 N N . SER A 1 52 ? 15.905 40.727 -10.994 1.00 0.00 52 SER A N 10
ATOM 13026 C CA . SER A 1 52 ? 14.704 41.282 -11.598 1.00 0.00 52 SER A CA 10
ATOM 13027 C C . SER A 1 52 ? 14.836 42.790 -11.788 1.00 0.00 52 SER A C 10
ATOM 13028 O O . SER A 1 52 ? 15.783 43.414 -11.308 1.00 0.00 52 SER A O 10
ATOM 13036 N N . SER A 1 53 ? 13.869 43.375 -12.496 1.00 0.00 53 SER A N 10
ATOM 13037 C CA . SER A 1 53 ? 13.780 44.817 -12.680 1.00 0.00 53 SER A CA 10
ATOM 13038 C C . SER A 1 53 ? 13.204 45.484 -11.431 1.00 0.00 53 SER A C 10
ATOM 13039 O O . SER A 1 53 ? 12.940 46.687 -11.434 1.00 0.00 53 SER A O 10
ATOM 13047 N N . PHE A 1 54 ? 13.006 44.705 -10.359 1.00 0.00 54 PHE A N 10
ATOM 13048 C CA . PHE A 1 54 ? 12.422 45.169 -9.110 1.00 0.00 54 PHE A CA 10
ATOM 13049 C C . PHE A 1 54 ? 13.234 44.934 -7.832 1.00 0.00 54 PHE A C 10
ATOM 13050 O O . PHE A 1 54 ? 12.728 45.129 -6.728 1.00 0.00 54 PHE A O 10
ATOM 13067 N N . GLY A 1 55 ? 14.492 44.515 -7.979 1.00 0.00 55 GLY A N 10
ATOM 13068 C CA . GLY A 1 55 ? 15.382 44.323 -6.842 1.00 0.00 55 GLY A CA 10
ATOM 13069 C C . GLY A 1 55 ? 15.080 43.023 -6.101 1.00 0.00 55 GLY A C 10
ATOM 13070 O O . GLY A 1 55 ? 15.071 43.005 -4.871 1.00 0.00 55 GLY A O 10
ATOM 13074 N N . ALA A 1 56 ? 14.828 41.939 -6.843 1.00 0.00 56 ALA A N 10
ATOM 13075 C CA . ALA A 1 56 ? 14.542 40.637 -6.262 1.00 0.00 56 ALA A CA 10
ATOM 13076 C C . ALA A 1 56 ? 15.336 39.523 -6.946 1.00 0.00 56 ALA A C 10
ATOM 13077 O O . ALA A 1 56 ? 15.925 39.721 -8.008 1.00 0.00 56 ALA A O 10
ATOM 13084 N N . THR A 1 57 ? 15.338 38.346 -6.314 1.00 0.00 57 THR A N 10
ATOM 13085 C CA . THR A 1 57 ? 16.071 37.171 -6.758 1.00 0.00 57 THR A CA 10
ATOM 13086 C C . THR A 1 57 ? 15.084 36.008 -6.654 1.00 0.00 57 THR A C 10
ATOM 13087 O O . THR A 1 57 ? 14.393 35.875 -5.643 1.00 0.00 57 THR A O 10
ATOM 13098 N N . PRO A 1 58 ? 15.001 35.161 -7.688 1.00 0.00 58 PRO A N 10
ATOM 13099 C CA . PRO A 1 58 ? 14.124 34.008 -7.716 1.00 0.00 58 PRO A CA 10
ATOM 13100 C C . PRO A 1 58 ? 14.725 32.824 -6.957 1.00 0.00 58 PRO A C 10
ATOM 13101 O O . PRO A 1 58 ? 15.931 32.773 -6.708 1.00 0.00 58 PRO A O 10
ATOM 13112 N N . VAL A 1 59 ? 13.872 31.865 -6.594 1.00 0.00 59 VAL A N 10
ATOM 13113 C CA . VAL A 1 59 ? 14.283 30.632 -5.936 1.00 0.00 59 VAL A CA 10
ATOM 13114 C C . VAL A 1 59 ? 13.331 29.519 -6.373 1.00 0.00 59 VAL A C 10
ATOM 13115 O O . VAL A 1 59 ? 12.132 29.741 -6.531 1.00 0.00 59 VAL A O 10
ATOM 13128 N N . GLU A 1 60 ? 13.880 28.319 -6.566 1.00 0.00 60 GLU A N 10
ATOM 13129 C CA . GLU A 1 60 ? 13.135 27.137 -6.973 1.00 0.00 60 GLU A CA 10
ATOM 13130 C C . GLU A 1 60 ? 12.973 26.156 -5.819 1.00 0.00 60 GLU A C 10
ATOM 13131 O O . GLU A 1 60 ? 13.741 26.179 -4.859 1.00 0.00 60 GLU A O 10
ATOM 13143 N N . ILE A 1 61 ? 11.963 25.292 -5.925 1.00 0.00 61 ILE A N 10
ATOM 13144 C CA . ILE A 1 61 ? 11.704 24.232 -4.964 1.00 0.00 61 ILE A CA 10
ATOM 13145 C C . ILE A 1 61 ? 11.383 22.959 -5.741 1.00 0.00 61 ILE A C 10
ATOM 13146 O O . ILE A 1 61 ? 10.794 23.035 -6.817 1.00 0.00 61 ILE A O 10
ATOM 13162 N N . VAL A 1 62 ? 11.769 21.799 -5.201 1.00 0.00 62 VAL A N 10
ATOM 13163 C CA . VAL A 1 62 ? 11.565 20.511 -5.847 1.00 0.00 62 VAL A CA 10
ATOM 13164 C C . VAL A 1 62 ? 11.163 19.430 -4.850 1.00 0.00 62 VAL A C 10
ATOM 13165 O O . VAL A 1 62 ? 11.692 19.381 -3.742 1.00 0.00 62 VAL A O 10
ATOM 13178 N N . ALA A 1 63 ? 10.229 18.563 -5.244 1.00 0.00 63 ALA A N 10
ATOM 13179 C CA . ALA A 1 63 ? 9.774 17.462 -4.414 1.00 0.00 63 ALA A CA 10
ATOM 13180 C C . ALA A 1 63 ? 9.085 16.397 -5.267 1.00 0.00 63 ALA A C 10
ATOM 13181 O O . ALA A 1 63 ? 8.781 16.626 -6.437 1.00 0.00 63 ALA A O 10
ATOM 13188 N N . GLN A 1 64 ? 8.838 15.225 -4.675 1.00 0.00 64 GLN A N 10
ATOM 13189 C CA . GLN A 1 64 ? 8.177 14.122 -5.357 1.00 0.00 64 GLN A CA 10
ATOM 13190 C C . GLN A 1 64 ? 6.684 14.408 -5.564 1.00 0.00 64 GLN A C 10
ATOM 13191 O O . GLN A 1 64 ? 6.042 13.772 -6.401 1.00 0.00 64 GLN A O 10
ATOM 13205 N N . ASN A 1 65 ? 6.126 15.362 -4.810 1.00 0.00 65 ASN A N 10
ATOM 13206 C CA . ASN A 1 65 ? 4.713 15.695 -4.882 1.00 0.00 65 ASN A CA 10
ATOM 13207 C C . ASN A 1 65 ? 4.459 17.130 -4.417 1.00 0.00 65 ASN A C 10
ATOM 13208 O O . ASN A 1 65 ? 5.313 17.744 -3.778 1.00 0.00 65 ASN A O 10
ATOM 13219 N N . LYS A 1 66 ? 3.279 17.666 -4.737 1.00 0.00 66 LYS A N 10
ATOM 13220 C CA . LYS A 1 66 ? 2.891 19.006 -4.306 1.00 0.00 66 LYS A CA 10
ATOM 13221 C C . LYS A 1 66 ? 2.563 19.036 -2.814 1.00 0.00 66 LYS A C 10
ATOM 13222 O O . LYS A 1 66 ? 2.522 20.110 -2.214 1.00 0.00 66 LYS A O 10
ATOM 13241 N N . GLU A 1 67 ? 2.331 17.866 -2.213 1.00 0.00 67 GLU A N 10
ATOM 13242 C CA . GLU A 1 67 ? 1.994 17.748 -0.801 1.00 0.00 67 GLU A CA 10
ATOM 13243 C C . GLU A 1 67 ? 3.198 18.057 0.091 1.00 0.00 67 GLU A C 10
ATOM 13244 O O . GLU A 1 67 ? 3.058 18.105 1.311 1.00 0.00 67 GLU A O 10
ATOM 13256 N N . GLN A 1 68 ? 4.374 18.267 -0.511 1.00 0.00 68 GLN A N 10
ATOM 13257 C CA . GLN A 1 68 ? 5.584 18.620 0.218 1.00 0.00 68 GLN A CA 10
ATOM 13258 C C . GLN A 1 68 ? 6.285 19.823 -0.416 1.00 0.00 68 GLN A C 10
ATOM 13259 O O . GLN A 1 68 ? 7.052 20.509 0.258 1.00 0.00 68 GLN A O 10
ATOM 13273 N N . CYS A 1 69 ? 6.029 20.092 -1.703 1.00 0.00 69 CYS A N 10
ATOM 13274 C CA . CYS A 1 69 ? 6.643 21.226 -2.373 1.00 0.00 69 CYS A CA 10
ATOM 13275 C C . CYS A 1 69 ? 5.964 22.516 -1.904 1.00 0.00 69 CYS A C 10
ATOM 13276 O O . CYS A 1 69 ? 6.625 23.543 -1.742 1.00 0.00 69 CYS A O 10
ATOM 13284 N N . GLN A 1 70 ? 4.647 22.468 -1.681 1.00 0.00 70 GLN A N 10
ATOM 13285 C CA . GLN A 1 70 ? 3.892 23.625 -1.217 1.00 0.00 70 GLN A CA 10
ATOM 13286 C C . GLN A 1 70 ? 4.204 23.943 0.241 1.00 0.00 70 GLN A C 10
ATOM 13287 O O . GLN A 1 70 ? 4.120 25.098 0.655 1.00 0.00 70 GLN A O 10
ATOM 13301 N N . GLU A 1 71 ? 4.567 22.931 1.029 1.00 0.00 71 GLU A N 10
ATOM 13302 C CA . GLU A 1 71 ? 4.866 23.139 2.435 1.00 0.00 71 GLU A CA 10
ATOM 13303 C C . GLU A 1 71 ? 6.192 23.879 2.588 1.00 0.00 71 GLU A C 10
ATOM 13304 O O . GLU A 1 71 ? 6.365 24.647 3.532 1.00 0.00 71 GLU A O 10
ATOM 13316 N N . ALA A 1 72 ? 7.127 23.651 1.661 1.00 0.00 72 ALA A N 10
ATOM 13317 C CA . ALA A 1 72 ? 8.406 24.341 1.662 1.00 0.00 72 ALA A CA 10
ATOM 13318 C C . ALA A 1 72 ? 8.261 25.741 1.075 1.00 0.00 72 ALA A C 10
ATOM 13319 O O . ALA A 1 72 ? 9.036 26.636 1.407 1.00 0.00 72 ALA A O 10
ATOM 13326 N N . ARG A 1 73 ? 7.267 25.942 0.199 1.00 0.00 73 ARG A N 10
ATOM 13327 C CA . ARG A 1 73 ? 6.990 27.240 -0.394 1.00 0.00 73 ARG A CA 10
ATOM 13328 C C . ARG A 1 73 ? 6.418 28.188 0.651 1.00 0.00 73 ARG A C 10
ATOM 13329 O O . ARG A 1 73 ? 6.918 29.295 0.830 1.00 0.00 73 ARG A O 10
ATOM 13350 N N . ASN A 1 74 ? 5.368 27.752 1.343 1.00 0.00 74 ASN A N 10
ATOM 13351 C CA . ASN A 1 74 ? 4.691 28.564 2.341 1.00 0.00 74 ASN A CA 10
ATOM 13352 C C . ASN A 1 74 ? 5.562 28.802 3.573 1.00 0.00 74 ASN A C 10
ATOM 13353 O O . ASN A 1 74 ? 5.248 29.670 4.383 1.00 0.00 74 ASN A O 10
ATOM 13364 N N . ALA A 1 75 ? 6.653 28.047 3.729 1.00 0.00 75 ALA A N 10
ATOM 13365 C CA . ALA A 1 75 ? 7.558 28.224 4.852 1.00 0.00 75 ALA A CA 10
ATOM 13366 C C . ALA A 1 75 ? 8.493 29.411 4.619 1.00 0.00 75 ALA A C 10
ATOM 13367 O O . ALA A 1 75 ? 8.800 30.150 5.550 1.00 0.00 75 ALA A O 10
ATOM 13374 N N . VAL A 1 76 ? 8.950 29.604 3.379 1.00 0.00 76 VAL A N 10
ATOM 13375 C CA . VAL A 1 76 ? 9.897 30.665 3.038 1.00 0.00 76 VAL A CA 10
ATOM 13376 C C . VAL A 1 76 ? 9.169 31.995 2.830 1.00 0.00 76 VAL A C 10
ATOM 13377 O O . VAL A 1 76 ? 9.796 33.030 2.622 1.00 0.00 76 VAL A O 10
ATOM 13390 N N . MET A 1 77 ? 7.835 31.978 2.885 1.00 0.00 77 MET A N 10
ATOM 13391 C CA . MET A 1 77 ? 7.035 33.172 2.648 1.00 0.00 77 MET A CA 10
ATOM 13392 C C . MET A 1 77 ? 6.559 33.818 3.948 1.00 0.00 77 MET A C 10
ATOM 13393 O O . MET A 1 77 ? 5.918 34.866 3.904 1.00 0.00 77 MET A O 10
ATOM 13407 N N . SER A 1 78 ? 6.866 33.209 5.101 1.00 0.00 78 SER A N 10
ATOM 13408 C CA . SER A 1 78 ? 6.467 33.755 6.394 1.00 0.00 78 SER A CA 10
ATOM 13409 C C . SER A 1 78 ? 7.427 33.409 7.526 1.00 0.00 78 SER A C 10
ATOM 13410 O O . SER A 1 78 ? 7.489 34.150 8.504 1.00 0.00 78 SER A O 10
ATOM 13418 N N . LEU A 1 79 ? 8.175 32.304 7.419 1.00 0.00 79 LEU A N 10
ATOM 13419 C CA . LEU A 1 79 ? 9.060 31.858 8.493 1.00 0.00 79 LEU A CA 10
ATOM 13420 C C . LEU A 1 79 ? 10.530 31.907 8.085 1.00 0.00 79 LEU A C 10
ATOM 13421 O O . LEU A 1 79 ? 11.374 32.335 8.870 1.00 0.00 79 LEU A O 10
ATOM 13437 N N . MET A 1 80 ? 10.835 31.471 6.860 1.00 0.00 80 MET A N 10
ATOM 13438 C CA . MET A 1 80 ? 12.185 31.423 6.309 1.00 0.00 80 MET A CA 10
ATOM 13439 C C . MET A 1 80 ? 13.176 30.685 7.215 1.00 0.00 80 MET A C 10
ATOM 13440 O O . MET A 1 80 ? 14.379 30.740 6.967 1.00 0.00 80 MET A O 10
ATOM 13454 N N . GLN A 1 81 ? 12.687 30.001 8.258 1.00 0.00 81 GLN A N 10
ATOM 13455 C CA . GLN A 1 81 ? 13.513 29.368 9.276 1.00 0.00 81 GLN A CA 10
ATOM 13456 C C . GLN A 1 81 ? 14.489 30.368 9.913 1.00 0.00 81 GLN A C 10
ATOM 13457 O O . GLN A 1 81 ? 15.431 29.987 10.607 1.00 0.00 81 GLN A O 10
ATOM 13471 N N . SER A 1 82 ? 14.271 31.666 9.682 1.00 0.00 82 SER A N 10
ATOM 13472 C CA . SER A 1 82 ? 15.167 32.719 10.141 1.00 0.00 82 SER A CA 10
ATOM 13473 C C . SER A 1 82 ? 14.429 34.058 10.257 1.00 0.00 82 SER A C 10
ATOM 13474 O O . SER A 1 82 ? 15.030 35.122 10.119 1.00 0.00 82 SER A O 10
ATOM 13482 N N . HIS A 1 83 ? 13.114 34.018 10.505 1.00 0.00 83 HIS A N 10
ATOM 13483 C CA . HIS A 1 83 ? 12.305 35.224 10.611 1.00 0.00 83 HIS A CA 10
ATOM 13484 C C . HIS A 1 83 ? 12.808 36.134 11.731 1.00 0.00 83 HIS A C 10
ATOM 13485 O O . HIS A 1 83 ? 13.257 35.656 12.772 1.00 0.00 83 HIS A O 10
ATOM 13500 N N . GLN A 1 84 ? 12.730 37.447 11.509 1.00 0.00 84 GLN A N 10
ATOM 13501 C CA . GLN A 1 84 ? 13.150 38.444 12.488 1.00 0.00 84 GLN A CA 10
ATOM 13502 C C . GLN A 1 84 ? 12.459 39.791 12.256 1.00 0.00 84 GLN A C 10
ATOM 13503 O O . GLN A 1 84 ? 12.234 40.536 13.208 1.00 0.00 84 GLN A O 10
ATOM 13517 N N . ASP A 1 85 ? 12.119 40.113 11.002 1.00 0.00 85 ASP A N 10
ATOM 13518 C CA . ASP A 1 85 ? 11.485 41.380 10.663 1.00 0.00 85 ASP A CA 10
ATOM 13519 C C . ASP A 1 85 ? 10.560 41.355 9.441 1.00 0.00 85 ASP A C 10
ATOM 13520 O O . ASP A 1 85 ? 10.044 42.397 9.038 1.00 0.00 85 ASP A O 10
ATOM 13529 N N . LYS A 1 86 ? 10.352 40.176 8.854 1.00 0.00 86 LYS A N 10
ATOM 13530 C CA . LYS A 1 86 ? 9.534 40.030 7.655 1.00 0.00 86 LYS A CA 10
ATOM 13531 C C . LYS A 1 86 ? 8.046 40.166 7.980 1.00 0.00 86 LYS A C 10
ATOM 13532 O O . LYS A 1 86 ? 7.599 39.494 8.935 1.00 0.00 86 LYS A O 10
ATOM 13551 N N . SER A 1 1 ? 26.985 8.121 -17.505 1.00 0.00 1 SER A N 11
ATOM 13552 C CA . SER A 1 1 ? 26.393 7.305 -18.582 1.00 0.00 1 SER A CA 11
ATOM 13553 C C . SER A 1 1 ? 25.276 6.423 -18.048 1.00 0.00 1 SER A C 11
ATOM 13554 O O . SER A 1 1 ? 25.193 6.178 -16.844 1.00 0.00 1 SER A O 11
ATOM 13562 N N . GLY A 1 2 ? 24.412 5.939 -18.946 1.00 0.00 2 GLY A N 11
ATOM 13563 C CA . GLY A 1 2 ? 23.286 5.093 -18.584 1.00 0.00 2 GLY A CA 11
ATOM 13564 C C . GLY A 1 2 ? 22.149 5.898 -17.959 1.00 0.00 2 GLY A C 11
ATOM 13565 O O . GLY A 1 2 ? 22.239 7.122 -17.821 1.00 0.00 2 GLY A O 11
ATOM 13569 N N . SER A 1 3 ? 21.074 5.203 -17.580 1.00 0.00 3 SER A N 11
ATOM 13570 C CA . SER A 1 3 ? 19.898 5.808 -16.970 1.00 0.00 3 SER A CA 11
ATOM 13571 C C . SER A 1 3 ? 19.138 4.767 -16.154 1.00 0.00 3 SER A C 11
ATOM 13572 O O . SER A 1 3 ? 19.458 3.578 -16.192 1.00 0.00 3 SER A O 11
ATOM 13580 N N . HIS A 1 4 ? 18.120 5.216 -15.410 1.00 0.00 4 HIS A N 11
ATOM 13581 C CA . HIS A 1 4 ? 17.294 4.331 -14.594 1.00 0.00 4 HIS A CA 11
ATOM 13582 C C . HIS A 1 4 ? 16.297 3.537 -15.442 1.00 0.00 4 HIS A C 11
ATOM 13583 O O . HIS A 1 4 ? 15.548 2.721 -14.907 1.00 0.00 4 HIS A O 11
ATOM 13598 N N . MET A 1 5 ? 16.280 3.771 -16.759 1.00 0.00 5 MET A N 11
ATOM 13599 C CA . MET A 1 5 ? 15.373 3.115 -17.700 1.00 0.00 5 MET A CA 11
ATOM 13600 C C . MET A 1 5 ? 13.901 3.273 -17.312 1.00 0.00 5 MET A C 11
ATOM 13601 O O . MET A 1 5 ? 13.058 2.486 -17.739 1.00 0.00 5 MET A O 11
ATOM 13615 N N . LYS A 1 6 ? 13.590 4.291 -16.498 1.00 0.00 6 LYS A N 11
ATOM 13616 C CA . LYS A 1 6 ? 12.237 4.547 -16.026 1.00 0.00 6 LYS A CA 11
ATOM 13617 C C . LYS A 1 6 ? 12.076 6.025 -15.685 1.00 0.00 6 LYS A C 11
ATOM 13618 O O . LYS A 1 6 ? 13.042 6.686 -15.302 1.00 0.00 6 LYS A O 11
ATOM 13637 N N . THR A 1 7 ? 10.852 6.543 -15.821 1.00 0.00 7 THR A N 11
ATOM 13638 C CA . THR A 1 7 ? 10.533 7.931 -15.528 1.00 0.00 7 THR A CA 11
ATOM 13639 C C . THR A 1 7 ? 10.783 8.372 -14.089 1.00 0.00 7 THR A C 11
ATOM 13640 O O . THR A 1 7 ? 10.784 7.545 -13.176 1.00 0.00 7 THR A O 11
ATOM 13651 N N . CYS A 1 8 ? 10.992 9.674 -13.881 1.00 0.00 8 CYS A N 11
ATOM 13652 C CA . CYS A 1 8 ? 11.284 10.233 -12.571 1.00 0.00 8 CYS A CA 11
ATOM 13653 C C . CYS A 1 8 ? 10.750 11.667 -12.503 1.00 0.00 8 CYS A C 11
ATOM 13654 O O . CYS A 1 8 ? 11.502 12.619 -12.296 1.00 0.00 8 CYS A O 11
ATOM 13662 N N . VAL A 1 9 ? 9.435 11.820 -12.683 1.00 0.00 9 VAL A N 11
ATOM 13663 C CA . VAL A 1 9 ? 8.782 13.120 -12.627 1.00 0.00 9 VAL A CA 11
ATOM 13664 C C . VAL A 1 9 ? 8.790 13.704 -11.216 1.00 0.00 9 VAL A C 11
ATOM 13665 O O . VAL A 1 9 ? 8.725 12.963 -10.237 1.00 0.00 9 VAL A O 11
ATOM 13678 N N . VAL A 1 10 ? 8.871 15.035 -11.115 1.00 0.00 10 VAL A N 11
ATOM 13679 C CA . VAL A 1 10 ? 8.899 15.752 -9.845 1.00 0.00 10 VAL A CA 11
ATOM 13680 C C . VAL A 1 10 ? 8.130 17.064 -9.958 1.00 0.00 10 VAL A C 11
ATOM 13681 O O . VAL A 1 10 ? 7.922 17.584 -11.054 1.00 0.00 10 VAL A O 11
ATOM 13694 N N . GLU A 1 11 ? 7.708 17.598 -8.810 1.00 0.00 11 GLU A N 11
ATOM 13695 C CA . GLU A 1 11 ? 7.002 18.867 -8.744 1.00 0.00 11 GLU A CA 11
ATOM 13696 C C . GLU A 1 11 ? 7.992 20.029 -8.832 1.00 0.00 11 GLU A C 11
ATOM 13697 O O . GLU A 1 11 ? 9.159 19.876 -8.469 1.00 0.00 11 GLU A O 11
ATOM 13709 N N . LYS A 1 12 ? 7.529 21.189 -9.308 1.00 0.00 12 LYS A N 11
ATOM 13710 C CA . LYS A 1 12 ? 8.349 22.391 -9.376 1.00 0.00 12 LYS A CA 11
ATOM 13711 C C . LYS A 1 12 ? 7.567 23.644 -9.007 1.00 0.00 12 LYS A C 11
ATOM 13712 O O . LYS A 1 12 ? 6.377 23.757 -9.296 1.00 0.00 12 LYS A O 11
ATOM 13731 N N . ILE A 1 13 ? 8.264 24.581 -8.362 1.00 0.00 13 ILE A N 11
ATOM 13732 C CA . ILE A 1 13 ? 7.737 25.877 -7.957 1.00 0.00 13 ILE A CA 11
ATOM 13733 C C . ILE A 1 13 ? 8.832 26.923 -8.142 1.00 0.00 13 ILE A C 11
ATOM 13734 O O . ILE A 1 13 ? 10.017 26.606 -8.024 1.00 0.00 13 ILE A O 11
ATOM 13750 N N . LYS A 1 14 ? 8.439 28.167 -8.428 1.00 0.00 14 LYS A N 11
ATOM 13751 C CA . LYS A 1 14 ? 9.365 29.282 -8.542 1.00 0.00 14 LYS A CA 11
ATOM 13752 C C . LYS A 1 14 ? 8.706 30.551 -8.017 1.00 0.00 14 LYS A C 11
ATOM 13753 O O . LYS A 1 14 ? 7.533 30.801 -8.287 1.00 0.00 14 LYS A O 11
ATOM 13772 N N . GLN A 1 15 ? 9.464 31.351 -7.266 1.00 0.00 15 GLN A N 11
ATOM 13773 C CA . GLN A 1 15 ? 8.970 32.594 -6.699 1.00 0.00 15 GLN A CA 11
ATOM 13774 C C . GLN A 1 15 ? 10.132 33.543 -6.419 1.00 0.00 15 GLN A C 11
ATOM 13775 O O . GLN A 1 15 ? 11.259 33.101 -6.196 1.00 0.00 15 GLN A O 11
ATOM 13789 N N . TRP A 1 16 ? 9.850 34.849 -6.429 1.00 0.00 16 TRP A N 11
ATOM 13790 C CA . TRP A 1 16 ? 10.839 35.889 -6.183 1.00 0.00 16 TRP A CA 11
ATOM 13791 C C . TRP A 1 16 ? 10.802 36.340 -4.728 1.00 0.00 16 TRP A C 11
ATOM 13792 O O . TRP A 1 16 ? 9.748 36.310 -4.092 1.00 0.00 16 TRP A O 11
ATOM 13813 N N . ILE A 1 17 ? 11.956 36.758 -4.210 1.00 0.00 17 ILE A N 11
ATOM 13814 C CA . ILE A 1 17 ? 12.076 37.350 -2.883 1.00 0.00 17 ILE A CA 11
ATOM 13815 C C . ILE A 1 17 ? 12.952 38.597 -2.992 1.00 0.00 17 ILE A C 11
ATOM 13816 O O . ILE A 1 17 ? 13.945 38.584 -3.721 1.00 0.00 17 ILE A O 11
ATOM 13832 N N . PRO A 1 18 ? 12.604 39.679 -2.285 1.00 0.00 18 PRO A N 11
ATOM 13833 C CA . PRO A 1 18 ? 13.387 40.900 -2.285 1.00 0.00 18 PRO A CA 11
ATOM 13834 C C . PRO A 1 18 ? 14.734 40.641 -1.615 1.00 0.00 18 PRO A C 11
ATOM 13835 O O . PRO A 1 18 ? 14.854 39.757 -0.767 1.00 0.00 18 PRO A O 11
ATOM 13846 N N . THR A 1 19 ? 15.751 41.416 -1.997 1.00 0.00 19 THR A N 11
ATOM 13847 C CA . THR A 1 19 ? 17.116 41.194 -1.544 1.00 0.00 19 THR A CA 11
ATOM 13848 C C . THR A 1 19 ? 17.337 41.200 -0.034 1.00 0.00 19 THR A C 11
ATOM 13849 O O . THR A 1 19 ? 18.324 40.650 0.454 1.00 0.00 19 THR A O 11
ATOM 13860 N N . THR A 1 20 ? 16.418 41.818 0.714 1.00 0.00 20 THR A N 11
ATOM 13861 C CA . THR A 1 20 ? 16.485 41.858 2.171 1.00 0.00 20 THR A CA 11
ATOM 13862 C C . THR A 1 20 ? 16.114 40.545 2.855 1.00 0.00 20 THR A C 11
ATOM 13863 O O . THR A 1 20 ? 16.362 40.369 4.046 1.00 0.00 20 THR A O 11
ATOM 13874 N N . GLU A 1 21 ? 15.518 39.613 2.103 1.00 0.00 21 GLU A N 11
ATOM 13875 C CA . GLU A 1 21 ? 15.118 38.318 2.633 1.00 0.00 21 GLU A CA 11
ATOM 13876 C C . GLU A 1 21 ? 16.104 37.229 2.214 1.00 0.00 21 GLU A C 11
ATOM 13877 O O . GLU A 1 21 ? 16.171 36.178 2.850 1.00 0.00 21 GLU A O 11
ATOM 13889 N N . VAL A 1 22 ? 16.878 37.461 1.146 1.00 0.00 22 VAL A N 11
ATOM 13890 C CA . VAL A 1 22 ? 17.840 36.474 0.669 1.00 0.00 22 VAL A CA 11
ATOM 13891 C C . VAL A 1 22 ? 18.960 36.247 1.680 1.00 0.00 22 VAL A C 11
ATOM 13892 O O . VAL A 1 22 ? 19.526 35.157 1.754 1.00 0.00 22 VAL A O 11
ATOM 13905 N N . GLY A 1 23 ? 19.276 37.282 2.465 1.00 0.00 23 GLY A N 11
ATOM 13906 C CA . GLY A 1 23 ? 20.334 37.213 3.459 1.00 0.00 23 GLY A CA 11
ATOM 13907 C C . GLY A 1 23 ? 19.947 36.340 4.650 1.00 0.00 23 GLY A C 11
ATOM 13908 O O . GLY A 1 23 ? 20.805 36.003 5.463 1.00 0.00 23 GLY A O 11
ATOM 13912 N N . LYS A 1 24 ? 18.667 35.969 4.759 1.00 0.00 24 LYS A N 11
ATOM 13913 C CA . LYS A 1 24 ? 18.194 35.108 5.836 1.00 0.00 24 LYS A CA 11
ATOM 13914 C C . LYS A 1 24 ? 18.230 33.642 5.413 1.00 0.00 24 LYS A C 11
ATOM 13915 O O . LYS A 1 24 ? 18.210 32.755 6.265 1.00 0.00 24 LYS A O 11
ATOM 13934 N N . ILE A 1 25 ? 18.279 33.384 4.103 1.00 0.00 25 ILE A N 11
ATOM 13935 C CA . ILE A 1 25 ? 18.257 32.030 3.568 1.00 0.00 25 ILE A CA 11
ATOM 13936 C C . ILE A 1 25 ? 19.673 31.529 3.281 1.00 0.00 25 ILE A C 11
ATOM 13937 O O . ILE A 1 25 ? 19.936 30.336 3.412 1.00 0.00 25 ILE A O 11
ATOM 13953 N N . LEU A 1 26 ? 20.579 32.435 2.889 1.00 0.00 26 LEU A N 11
ATOM 13954 C CA . LEU A 1 26 ? 21.929 32.084 2.465 1.00 0.00 26 LEU A CA 11
ATOM 13955 C C . LEU A 1 26 ? 23.012 32.741 3.321 1.00 0.00 26 LEU A C 11
ATOM 13956 O O . LEU A 1 26 ? 24.196 32.480 3.120 1.00 0.00 26 LEU A O 11
ATOM 13972 N N . GLY A 1 27 ? 22.626 33.595 4.273 1.00 0.00 27 GLY A N 11
ATOM 13973 C CA . GLY A 1 27 ? 23.566 34.368 5.076 1.00 0.00 27 GLY A CA 11
ATOM 13974 C C . GLY A 1 27 ? 24.254 33.553 6.172 1.00 0.00 27 GLY A C 11
ATOM 13975 O O . GLY A 1 27 ? 24.968 34.117 6.997 1.00 0.00 27 GLY A O 11
ATOM 13979 N N . ASN A 1 28 ? 24.047 32.233 6.188 1.00 0.00 28 ASN A N 11
ATOM 13980 C CA . ASN A 1 28 ? 24.597 31.352 7.205 1.00 0.00 28 ASN A CA 11
ATOM 13981 C C . ASN A 1 28 ? 24.998 30.004 6.607 1.00 0.00 28 ASN A C 11
ATOM 13982 O O . ASN A 1 28 ? 24.611 28.953 7.115 1.00 0.00 28 ASN A O 11
ATOM 13993 N N . ARG A 1 29 ? 25.770 30.041 5.514 1.00 0.00 29 ARG A N 11
ATOM 13994 C CA . ARG A 1 29 ? 26.158 28.849 4.763 1.00 0.00 29 ARG A CA 11
ATOM 13995 C C . ARG A 1 29 ? 24.920 28.085 4.290 1.00 0.00 29 ARG A C 11
ATOM 13996 O O . ARG A 1 29 ? 24.951 26.864 4.141 1.00 0.00 29 ARG A O 11
ATOM 14017 N N . ALA A 1 30 ? 23.831 28.824 4.058 1.00 0.00 30 ALA A N 11
ATOM 14018 C CA . ALA A 1 30 ? 22.544 28.295 3.636 1.00 0.00 30 ALA A CA 11
ATOM 14019 C C . ALA A 1 30 ? 21.986 27.244 4.591 1.00 0.00 30 ALA A C 11
ATOM 14020 O O . ALA A 1 30 ? 21.220 26.375 4.174 1.00 0.00 30 ALA A O 11
ATOM 14027 N N . ALA A 1 31 ? 22.361 27.304 5.872 1.00 0.00 31 ALA A N 11
ATOM 14028 C CA . ALA A 1 31 ? 21.908 26.335 6.860 1.00 0.00 31 ALA A CA 11
ATOM 14029 C C . ALA A 1 31 ? 20.385 26.368 7.011 1.00 0.00 31 ALA A C 11
ATOM 14030 O O . ALA A 1 31 ? 19.788 25.365 7.401 1.00 0.00 31 ALA A O 11
ATOM 14037 N N . VAL A 1 32 ? 19.751 27.503 6.706 1.00 0.00 32 VAL A N 11
ATOM 14038 C CA . VAL A 1 32 ? 18.302 27.629 6.792 1.00 0.00 32 VAL A CA 11
ATOM 14039 C C . VAL A 1 32 ? 17.683 26.880 5.614 1.00 0.00 32 VAL A C 11
ATOM 14040 O O . VAL A 1 32 ? 16.658 26.218 5.776 1.00 0.00 32 VAL A O 11
ATOM 14053 N N . LYS A 1 33 ? 18.291 26.969 4.426 1.00 0.00 33 LYS A N 11
ATOM 14054 C CA . LYS A 1 33 ? 17.766 26.285 3.254 1.00 0.00 33 LYS A CA 11
ATOM 14055 C C . LYS A 1 33 ? 17.961 24.782 3.407 1.00 0.00 33 LYS A C 11
ATOM 14056 O O . LYS A 1 33 ? 17.087 23.998 3.049 1.00 0.00 33 LYS A O 11
ATOM 14075 N N . LYS A 1 34 ? 19.117 24.386 3.943 1.00 0.00 34 LYS A N 11
ATOM 14076 C CA . LYS A 1 34 ? 19.473 22.986 4.136 1.00 0.00 34 LYS A CA 11
ATOM 14077 C C . LYS A 1 34 ? 18.616 22.311 5.204 1.00 0.00 34 LYS A C 11
ATOM 14078 O O . LYS A 1 34 ? 18.480 21.088 5.193 1.00 0.00 34 LYS A O 11
ATOM 14097 N N . HIS A 1 35 ? 18.035 23.085 6.129 1.00 0.00 35 HIS A N 11
ATOM 14098 C CA . HIS A 1 35 ? 17.176 22.512 7.154 1.00 0.00 35 HIS A CA 11
ATOM 14099 C C . HIS A 1 35 ? 15.778 22.253 6.602 1.00 0.00 35 HIS A C 11
ATOM 14100 O O . HIS A 1 35 ? 15.156 21.252 6.951 1.00 0.00 35 HIS A O 11
ATOM 14115 N N . ILE A 1 36 ? 15.278 23.142 5.740 1.00 0.00 36 ILE A N 11
ATOM 14116 C CA . ILE A 1 36 ? 13.947 22.997 5.168 1.00 0.00 36 ILE A CA 11
ATOM 14117 C C . ILE A 1 36 ? 13.915 21.817 4.190 1.00 0.00 36 ILE A C 11
ATOM 14118 O O . ILE A 1 36 ? 12.877 21.190 4.003 1.00 0.00 36 ILE A O 11
ATOM 14134 N N . GLU A 1 37 ? 15.056 21.506 3.568 1.00 0.00 37 GLU A N 11
ATOM 14135 C CA . GLU A 1 37 ? 15.169 20.353 2.686 1.00 0.00 37 GLU A CA 11
ATOM 14136 C C . GLU A 1 37 ? 15.060 19.046 3.473 1.00 0.00 37 GLU A C 11
ATOM 14137 O O . GLU A 1 37 ? 14.703 18.012 2.904 1.00 0.00 37 GLU A O 11
ATOM 14149 N N . ARG A 1 38 ? 15.363 19.085 4.775 1.00 0.00 38 ARG A N 11
ATOM 14150 C CA . ARG A 1 38 ? 15.252 17.927 5.652 1.00 0.00 38 ARG A CA 11
ATOM 14151 C C . ARG A 1 38 ? 13.925 17.922 6.407 1.00 0.00 38 ARG A C 11
ATOM 14152 O O . ARG A 1 38 ? 13.518 16.895 6.943 1.00 0.00 38 ARG A O 11
ATOM 14173 N N . GLN A 1 39 ? 13.250 19.074 6.449 1.00 0.00 39 GLN A N 11
ATOM 14174 C CA . GLN A 1 39 ? 11.958 19.224 7.097 1.00 0.00 39 GLN A CA 11
ATOM 14175 C C . GLN A 1 39 ? 10.833 18.691 6.212 1.00 0.00 39 GLN A C 11
ATOM 14176 O O . GLN A 1 39 ? 9.806 18.247 6.717 1.00 0.00 39 GLN A O 11
ATOM 14190 N N . PHE A 1 40 ? 11.034 18.737 4.890 1.00 0.00 40 PHE A N 11
ATOM 14191 C CA . PHE A 1 40 ? 10.038 18.315 3.915 1.00 0.00 40 PHE A CA 11
ATOM 14192 C C . PHE A 1 40 ? 10.536 17.339 2.854 1.00 0.00 40 PHE A C 11
ATOM 14193 O O . PHE A 1 40 ? 9.820 17.026 1.905 1.00 0.00 40 PHE A O 11
ATOM 14210 N N . ASN A 1 41 ? 11.773 16.857 3.016 1.00 0.00 41 ASN A N 11
ATOM 14211 C CA . ASN A 1 41 ? 12.439 15.980 2.058 1.00 0.00 41 ASN A CA 11
ATOM 14212 C C . ASN A 1 41 ? 12.519 16.602 0.659 1.00 0.00 41 ASN A C 11
ATOM 14213 O O . ASN A 1 41 ? 12.756 15.901 -0.323 1.00 0.00 41 ASN A O 11
ATOM 14224 N N . CYS A 1 42 ? 12.319 17.920 0.567 1.00 0.00 42 CYS A N 11
ATOM 14225 C CA . CYS A 1 42 ? 12.341 18.653 -0.687 1.00 0.00 42 CYS A CA 11
ATOM 14226 C C . CYS A 1 42 ? 13.765 19.095 -1.020 1.00 0.00 42 CYS A C 11
ATOM 14227 O O . CYS A 1 42 ? 14.710 18.795 -0.293 1.00 0.00 42 CYS A O 11
ATOM 14235 N N . VAL A 1 43 ? 13.907 19.819 -2.131 1.00 0.00 43 VAL A N 11
ATOM 14236 C CA . VAL A 1 43 ? 15.164 20.426 -2.543 1.00 0.00 43 VAL A CA 11
ATOM 14237 C C . VAL A 1 43 ? 14.871 21.872 -2.926 1.00 0.00 43 VAL A C 11
ATOM 14238 O O . VAL A 1 43 ? 13.817 22.151 -3.495 1.00 0.00 43 VAL A O 11
ATOM 14251 N N . ILE A 1 44 ? 15.794 22.787 -2.621 1.00 0.00 44 ILE A N 11
ATOM 14252 C CA . ILE A 1 44 ? 15.604 24.204 -2.904 1.00 0.00 44 ILE A CA 11
ATOM 14253 C C . ILE A 1 44 ? 16.854 24.777 -3.572 1.00 0.00 44 ILE A C 11
ATOM 14254 O O . ILE A 1 44 ? 17.975 24.433 -3.194 1.00 0.00 44 ILE A O 11
ATOM 14270 N N . THR A 1 45 ? 16.651 25.651 -4.559 1.00 0.00 45 THR A N 11
ATOM 14271 C CA . THR A 1 45 ? 17.731 26.279 -5.305 1.00 0.00 45 THR A CA 11
ATOM 14272 C C . THR A 1 45 ? 17.550 27.767 -5.555 1.00 0.00 45 THR A C 11
ATOM 14273 O O . THR A 1 45 ? 16.725 28.163 -6.375 1.00 0.00 45 THR A O 11
ATOM 14284 N N . VAL A 1 46 ? 18.323 28.593 -4.847 1.00 0.00 46 VAL A N 11
ATOM 14285 C CA . VAL A 1 46 ? 18.310 30.032 -5.066 1.00 0.00 46 VAL A CA 11
ATOM 14286 C C . VAL A 1 46 ? 19.139 30.407 -6.291 1.00 0.00 46 VAL A C 11
ATOM 14287 O O . VAL A 1 46 ? 20.124 29.733 -6.600 1.00 0.00 46 VAL A O 11
ATOM 14300 N N . HIS A 1 47 ? 18.746 31.478 -6.988 1.00 0.00 47 HIS A N 11
ATOM 14301 C CA . HIS A 1 47 ? 19.380 31.895 -8.229 1.00 0.00 47 HIS A CA 11
ATOM 14302 C C . HIS A 1 47 ? 19.776 33.366 -8.166 1.00 0.00 47 HIS A C 11
ATOM 14303 O O . HIS A 1 47 ? 19.266 34.189 -8.928 1.00 0.00 47 HIS A O 11
ATOM 14318 N N . THR A 1 48 ? 20.693 33.694 -7.252 1.00 0.00 48 THR A N 11
ATOM 14319 C CA . THR A 1 48 ? 21.161 35.065 -7.055 1.00 0.00 48 THR A CA 11
ATOM 14320 C C . THR A 1 48 ? 21.844 35.712 -8.258 1.00 0.00 48 THR A C 11
ATOM 14321 O O . THR A 1 48 ? 22.057 36.924 -8.268 1.00 0.00 48 THR A O 11
ATOM 14332 N N . GLU A 1 49 ? 22.186 34.911 -9.274 1.00 0.00 49 GLU A N 11
ATOM 14333 C CA . GLU A 1 49 ? 22.774 35.420 -10.502 1.00 0.00 49 GLU A CA 11
ATOM 14334 C C . GLU A 1 49 ? 21.711 36.108 -11.364 1.00 0.00 49 GLU A C 11
ATOM 14335 O O . GLU A 1 49 ? 22.052 36.798 -12.325 1.00 0.00 49 GLU A O 11
ATOM 14347 N N . VAL A 1 50 ? 20.430 35.929 -11.029 1.00 0.00 50 VAL A N 11
ATOM 14348 C CA . VAL A 1 50 ? 19.321 36.585 -11.708 1.00 0.00 50 VAL A CA 11
ATOM 14349 C C . VAL A 1 50 ? 18.943 37.879 -10.997 1.00 0.00 50 VAL A C 11
ATOM 14350 O O . VAL A 1 50 ? 19.200 38.035 -9.803 1.00 0.00 50 VAL A O 11
ATOM 14363 N N . GLN A 1 51 ? 18.328 38.810 -11.727 1.00 0.00 51 GLN A N 11
ATOM 14364 C CA . GLN A 1 51 ? 17.788 40.029 -11.148 1.00 0.00 51 GLN A CA 11
ATOM 14365 C C . GLN A 1 51 ? 16.524 40.421 -11.903 1.00 0.00 51 GLN A C 11
ATOM 14366 O O . GLN A 1 51 ? 16.516 40.497 -13.130 1.00 0.00 51 GLN A O 11
ATOM 14380 N N . SER A 1 52 ? 15.449 40.669 -11.152 1.00 0.00 52 SER A N 11
ATOM 14381 C CA . SER A 1 52 ? 14.177 41.098 -11.715 1.00 0.00 52 SER A CA 11
ATOM 14382 C C . SER A 1 52 ? 14.225 42.584 -12.068 1.00 0.00 52 SER A C 11
ATOM 14383 O O . SER A 1 52 ? 15.266 43.230 -11.943 1.00 0.00 52 SER A O 11
ATOM 14391 N N . SER A 1 53 ? 13.089 43.135 -12.506 1.00 0.00 53 SER A N 11
ATOM 14392 C CA . SER A 1 53 ? 12.967 44.551 -12.825 1.00 0.00 53 SER A CA 11
ATOM 14393 C C . SER A 1 53 ? 13.085 45.398 -11.552 1.00 0.00 53 SER A C 11
ATOM 14394 O O . SER A 1 53 ? 13.149 46.627 -11.621 1.00 0.00 53 SER A O 11
ATOM 14402 N N . PHE A 1 54 ? 13.114 44.733 -10.392 1.00 0.00 54 PHE A N 11
ATOM 14403 C CA . PHE A 1 54 ? 13.259 45.360 -9.087 1.00 0.00 54 PHE A CA 11
ATOM 14404 C C . PHE A 1 54 ? 14.420 44.862 -8.222 1.00 0.00 54 PHE A C 11
ATOM 14405 O O . PHE A 1 54 ? 14.499 45.180 -7.036 1.00 0.00 54 PHE A O 11
ATOM 14422 N N . GLY A 1 55 ? 15.322 44.077 -8.826 1.00 0.00 55 GLY A N 11
ATOM 14423 C CA . GLY A 1 55 ? 16.527 43.594 -8.170 1.00 0.00 55 GLY A CA 11
ATOM 14424 C C . GLY A 1 55 ? 16.301 42.357 -7.298 1.00 0.00 55 GLY A C 11
ATOM 14425 O O . GLY A 1 55 ? 17.239 41.891 -6.652 1.00 0.00 55 GLY A O 11
ATOM 14429 N N . ALA A 1 56 ? 15.080 41.818 -7.268 1.00 0.00 56 ALA A N 11
ATOM 14430 C CA . ALA A 1 56 ? 14.770 40.647 -6.464 1.00 0.00 56 ALA A CA 11
ATOM 14431 C C . ALA A 1 56 ? 15.437 39.396 -7.040 1.00 0.00 56 ALA A C 11
ATOM 14432 O O . ALA A 1 56 ? 15.845 39.377 -8.202 1.00 0.00 56 ALA A O 11
ATOM 14439 N N . THR A 1 57 ? 15.539 38.352 -6.214 1.00 0.00 57 THR A N 11
ATOM 14440 C CA . THR A 1 57 ? 16.202 37.107 -6.584 1.00 0.00 57 THR A CA 11
ATOM 14441 C C . THR A 1 57 ? 15.139 36.012 -6.552 1.00 0.00 57 THR A C 11
ATOM 14442 O O . THR A 1 57 ? 14.395 35.910 -5.577 1.00 0.00 57 THR A O 11
ATOM 14453 N N . PRO A 1 58 ? 15.050 35.186 -7.602 1.00 0.00 58 PRO A N 11
ATOM 14454 C CA . PRO A 1 58 ? 14.147 34.055 -7.667 1.00 0.00 58 PRO A CA 11
ATOM 14455 C C . PRO A 1 58 ? 14.738 32.835 -6.959 1.00 0.00 58 PRO A C 11
ATOM 14456 O O . PRO A 1 58 ? 15.946 32.760 -6.723 1.00 0.00 58 PRO A O 11
ATOM 14467 N N . VAL A 1 59 ? 13.878 31.871 -6.623 1.00 0.00 59 VAL A N 11
ATOM 14468 C CA . VAL A 1 59 ? 14.274 30.613 -6.006 1.00 0.00 59 VAL A CA 11
ATOM 14469 C C . VAL A 1 59 ? 13.345 29.521 -6.523 1.00 0.00 59 VAL A C 11
ATOM 14470 O O . VAL A 1 59 ? 12.173 29.775 -6.805 1.00 0.00 59 VAL A O 11
ATOM 14483 N N . GLU A 1 60 ? 13.880 28.306 -6.645 1.00 0.00 60 GLU A N 11
ATOM 14484 C CA . GLU A 1 60 ? 13.165 27.143 -7.154 1.00 0.00 60 GLU A CA 11
ATOM 14485 C C . GLU A 1 60 ? 13.047 26.070 -6.075 1.00 0.00 60 GLU A C 11
ATOM 14486 O O . GLU A 1 60 ? 13.870 26.013 -5.160 1.00 0.00 60 GLU A O 11
ATOM 14498 N N . ILE A 1 61 ? 12.028 25.214 -6.183 1.00 0.00 61 ILE A N 11
ATOM 14499 C CA . ILE A 1 61 ? 11.774 24.152 -5.214 1.00 0.00 61 ILE A CA 11
ATOM 14500 C C . ILE A 1 61 ? 11.352 22.881 -5.947 1.00 0.00 61 ILE A C 11
ATOM 14501 O O . ILE A 1 61 ? 10.714 22.952 -6.994 1.00 0.00 61 ILE A O 11
ATOM 14517 N N . VAL A 1 62 ? 11.713 21.720 -5.390 1.00 0.00 62 VAL A N 11
ATOM 14518 C CA . VAL A 1 62 ? 11.369 20.419 -5.951 1.00 0.00 62 VAL A CA 11
ATOM 14519 C C . VAL A 1 62 ? 11.003 19.432 -4.847 1.00 0.00 62 VAL A C 11
ATOM 14520 O O . VAL A 1 62 ? 11.615 19.432 -3.780 1.00 0.00 62 VAL A O 11
ATOM 14533 N N . ALA A 1 63 ? 10.005 18.586 -5.115 1.00 0.00 63 ALA A N 11
ATOM 14534 C CA . ALA A 1 63 ? 9.594 17.512 -4.222 1.00 0.00 63 ALA A CA 11
ATOM 14535 C C . ALA A 1 63 ? 8.803 16.471 -5.016 1.00 0.00 63 ALA A C 11
ATOM 14536 O O . ALA A 1 63 ? 8.499 16.679 -6.191 1.00 0.00 63 ALA A O 11
ATOM 14543 N N . GLN A 1 64 ? 8.468 15.345 -4.380 1.00 0.00 64 GLN A N 11
ATOM 14544 C CA . GLN A 1 64 ? 7.745 14.268 -5.044 1.00 0.00 64 GLN A CA 11
ATOM 14545 C C . GLN A 1 64 ? 6.311 14.680 -5.397 1.00 0.00 64 GLN A C 11
ATOM 14546 O O . GLN A 1 64 ? 5.722 14.121 -6.324 1.00 0.00 64 GLN A O 11
ATOM 14560 N N . ASN A 1 65 ? 5.751 15.651 -4.668 1.00 0.00 65 ASN A N 11
ATOM 14561 C CA . ASN A 1 65 ? 4.385 16.108 -4.892 1.00 0.00 65 ASN A CA 11
ATOM 14562 C C . ASN A 1 65 ? 4.162 17.512 -4.323 1.00 0.00 65 ASN A C 11
ATOM 14563 O O . ASN A 1 65 ? 5.031 18.059 -3.643 1.00 0.00 65 ASN A O 11
ATOM 14574 N N . LYS A 1 66 ? 2.992 18.100 -4.601 1.00 0.00 66 LYS A N 11
ATOM 14575 C CA . LYS A 1 66 ? 2.628 19.413 -4.084 1.00 0.00 66 LYS A CA 11
ATOM 14576 C C . LYS A 1 66 ? 2.431 19.379 -2.570 1.00 0.00 66 LYS A C 11
ATOM 14577 O O . LYS A 1 66 ? 2.481 20.422 -1.922 1.00 0.00 66 LYS A O 11
ATOM 14596 N N . GLU A 1 67 ? 2.210 18.190 -2.002 1.00 0.00 67 GLU A N 11
ATOM 14597 C CA . GLU A 1 67 ? 2.013 18.023 -0.567 1.00 0.00 67 GLU A CA 11
ATOM 14598 C C . GLU A 1 67 ? 3.319 18.219 0.206 1.00 0.00 67 GLU A C 11
ATOM 14599 O O . GLU A 1 67 ? 3.321 18.168 1.435 1.00 0.00 67 GLU A O 11
ATOM 14611 N N . GLN A 1 68 ? 4.426 18.443 -0.509 1.00 0.00 68 GLN A N 11
ATOM 14612 C CA . GLN A 1 68 ? 5.728 18.701 0.090 1.00 0.00 68 GLN A CA 11
ATOM 14613 C C . GLN A 1 68 ? 6.376 19.938 -0.518 1.00 0.00 68 GLN A C 11
ATOM 14614 O O . GLN A 1 68 ? 7.142 20.626 0.153 1.00 0.00 68 GLN A O 11
ATOM 14628 N N . CYS A 1 69 ? 6.076 20.234 -1.788 1.00 0.00 69 CYS A N 11
ATOM 14629 C CA . CYS A 1 69 ? 6.709 21.348 -2.475 1.00 0.00 69 CYS A CA 11
ATOM 14630 C C . CYS A 1 69 ? 6.103 22.671 -1.993 1.00 0.00 69 CYS A C 11
ATOM 14631 O O . CYS A 1 69 ? 6.828 23.651 -1.823 1.00 0.00 69 CYS A O 11
ATOM 14639 N N . GLN A 1 70 ? 4.784 22.706 -1.769 1.00 0.00 70 GLN A N 11
ATOM 14640 C CA . GLN A 1 70 ? 4.112 23.907 -1.283 1.00 0.00 70 GLN A CA 11
ATOM 14641 C C . GLN A 1 70 ? 4.432 24.152 0.185 1.00 0.00 70 GLN A C 11
ATOM 14642 O O . GLN A 1 70 ? 4.497 25.298 0.620 1.00 0.00 70 GLN A O 11
ATOM 14656 N N . GLU A 1 71 ? 4.638 23.086 0.960 1.00 0.00 71 GLU A N 11
ATOM 14657 C CA . GLU A 1 71 ? 4.939 23.234 2.373 1.00 0.00 71 GLU A CA 11
ATOM 14658 C C . GLU A 1 71 ? 6.336 23.829 2.543 1.00 0.00 71 GLU A C 11
ATOM 14659 O O . GLU A 1 71 ? 6.580 24.571 3.493 1.00 0.00 71 GLU A O 11
ATOM 14671 N N . ALA A 1 72 ? 7.251 23.509 1.621 1.00 0.00 72 ALA A N 11
ATOM 14672 C CA . ALA A 1 72 ? 8.598 24.051 1.653 1.00 0.00 72 ALA A CA 11
ATOM 14673 C C . ALA A 1 72 ? 8.638 25.470 1.079 1.00 0.00 72 ALA A C 11
ATOM 14674 O O . ALA A 1 72 ? 9.533 26.240 1.413 1.00 0.00 72 ALA A O 11
ATOM 14681 N N . ARG A 1 73 ? 7.675 25.822 0.217 1.00 0.00 73 ARG A N 11
ATOM 14682 C CA . ARG A 1 73 ? 7.582 27.165 -0.342 1.00 0.00 73 ARG A CA 11
ATOM 14683 C C . ARG A 1 73 ? 7.091 28.132 0.725 1.00 0.00 73 ARG A C 11
ATOM 14684 O O . ARG A 1 73 ? 7.679 29.186 0.942 1.00 0.00 73 ARG A O 11
ATOM 14705 N N . ASN A 1 74 ? 5.998 27.761 1.394 1.00 0.00 74 ASN A N 11
ATOM 14706 C CA . ASN A 1 74 ? 5.391 28.587 2.424 1.00 0.00 74 ASN A CA 11
ATOM 14707 C C . ASN A 1 74 ? 6.270 28.641 3.678 1.00 0.00 74 ASN A C 11
ATOM 14708 O O . ASN A 1 74 ? 6.056 29.487 4.547 1.00 0.00 74 ASN A O 11
ATOM 14719 N N . ALA A 1 75 ? 7.257 27.742 3.774 1.00 0.00 75 ALA A N 11
ATOM 14720 C CA . ALA A 1 75 ? 8.224 27.744 4.859 1.00 0.00 75 ALA A CA 11
ATOM 14721 C C . ALA A 1 75 ? 9.325 28.782 4.623 1.00 0.00 75 ALA A C 11
ATOM 14722 O O . ALA A 1 75 ? 10.215 28.925 5.457 1.00 0.00 75 ALA A O 11
ATOM 14729 N N . VAL A 1 76 ? 9.276 29.506 3.498 1.00 0.00 76 VAL A N 11
ATOM 14730 C CA . VAL A 1 76 ? 10.277 30.516 3.162 1.00 0.00 76 VAL A CA 11
ATOM 14731 C C . VAL A 1 76 ? 9.632 31.859 2.817 1.00 0.00 76 VAL A C 11
ATOM 14732 O O . VAL A 1 76 ? 10.304 32.886 2.814 1.00 0.00 76 VAL A O 11
ATOM 14745 N N . MET A 1 77 ? 8.328 31.867 2.525 1.00 0.00 77 MET A N 11
ATOM 14746 C CA . MET A 1 77 ? 7.623 33.096 2.190 1.00 0.00 77 MET A CA 11
ATOM 14747 C C . MET A 1 77 ? 7.121 33.843 3.422 1.00 0.00 77 MET A C 11
ATOM 14748 O O . MET A 1 77 ? 6.622 34.960 3.297 1.00 0.00 77 MET A O 11
ATOM 14762 N N . SER A 1 78 ? 7.241 33.248 4.614 1.00 0.00 78 SER A N 11
ATOM 14763 C CA . SER A 1 78 ? 6.812 33.912 5.840 1.00 0.00 78 SER A CA 11
ATOM 14764 C C . SER A 1 78 ? 7.486 33.331 7.084 1.00 0.00 78 SER A C 11
ATOM 14765 O O . SER A 1 78 ? 7.823 34.078 8.001 1.00 0.00 78 SER A O 11
ATOM 14773 N N . LEU A 1 79 ? 7.692 32.009 7.131 1.00 0.00 79 LEU A N 11
ATOM 14774 C CA . LEU A 1 79 ? 8.286 31.376 8.301 1.00 0.00 79 LEU A CA 11
ATOM 14775 C C . LEU A 1 79 ? 9.808 31.475 8.276 1.00 0.00 79 LEU A C 11
ATOM 14776 O O . LEU A 1 79 ? 10.422 31.738 9.309 1.00 0.00 79 LEU A O 11
ATOM 14792 N N . MET A 1 80 ? 10.410 31.269 7.099 1.00 0.00 80 MET A N 11
ATOM 14793 C CA . MET A 1 80 ? 11.854 31.340 6.881 1.00 0.00 80 MET A CA 11
ATOM 14794 C C . MET A 1 80 ? 12.640 30.504 7.896 1.00 0.00 80 MET A C 11
ATOM 14795 O O . MET A 1 80 ? 13.815 30.771 8.145 1.00 0.00 80 MET A O 11
ATOM 14809 N N . GLN A 1 81 ? 11.987 29.494 8.480 1.00 0.00 81 GLN A N 11
ATOM 14810 C CA . GLN A 1 81 ? 12.520 28.674 9.560 1.00 0.00 81 GLN A CA 11
ATOM 14811 C C . GLN A 1 81 ? 12.982 29.519 10.760 1.00 0.00 81 GLN A C 11
ATOM 14812 O O . GLN A 1 81 ? 13.660 29.023 11.659 1.00 0.00 81 GLN A O 11
ATOM 14826 N N . SER A 1 82 ? 12.618 30.802 10.780 1.00 0.00 82 SER A N 11
ATOM 14827 C CA . SER A 1 82 ? 12.943 31.711 11.869 1.00 0.00 82 SER A CA 11
ATOM 14828 C C . SER A 1 82 ? 11.787 31.785 12.860 1.00 0.00 82 SER A C 11
ATOM 14829 O O . SER A 1 82 ? 11.987 32.112 14.029 1.00 0.00 82 SER A O 11
ATOM 14837 N N . HIS A 1 83 ? 10.569 31.478 12.395 1.00 0.00 83 HIS A N 11
ATOM 14838 C CA . HIS A 1 83 ? 9.362 31.482 13.211 1.00 0.00 83 HIS A CA 11
ATOM 14839 C C . HIS A 1 83 ? 9.223 30.173 13.996 1.00 0.00 83 HIS A C 11
ATOM 14840 O O . HIS A 1 83 ? 8.173 29.908 14.576 1.00 0.00 83 HIS A O 11
ATOM 14855 N N . GLN A 1 84 ? 10.276 29.351 14.017 1.00 0.00 84 GLN A N 11
ATOM 14856 C CA . GLN A 1 84 ? 10.250 28.028 14.627 1.00 0.00 84 GLN A CA 11
ATOM 14857 C C . GLN A 1 84 ? 10.113 28.071 16.155 1.00 0.00 84 GLN A C 11
ATOM 14858 O O . GLN A 1 84 ? 9.981 27.016 16.775 1.00 0.00 84 GLN A O 11
ATOM 14872 N N . ASP A 1 85 ? 10.145 29.257 16.772 1.00 0.00 85 ASP A N 11
ATOM 14873 C CA . ASP A 1 85 ? 9.983 29.385 18.215 1.00 0.00 85 ASP A CA 11
ATOM 14874 C C . ASP A 1 85 ? 9.085 30.531 18.684 1.00 0.00 85 ASP A C 11
ATOM 14875 O O . ASP A 1 85 ? 8.954 30.762 19.885 1.00 0.00 85 ASP A O 11
ATOM 14884 N N . LYS A 1 86 ? 8.467 31.253 17.740 1.00 0.00 86 LYS A N 11
ATOM 14885 C CA . LYS A 1 86 ? 7.512 32.314 18.049 1.00 0.00 86 LYS A CA 11
ATOM 14886 C C . LYS A 1 86 ? 6.100 31.744 18.150 1.00 0.00 86 LYS A C 11
ATOM 14887 O O . LYS A 1 86 ? 5.459 31.969 19.201 1.00 0.00 86 LYS A O 11
ATOM 14906 N N . SER A 1 1 ? 4.879 -6.883 -7.960 1.00 0.00 1 SER A N 12
ATOM 14907 C CA . SER A 1 1 ? 5.019 -6.041 -9.162 1.00 0.00 1 SER A CA 12
ATOM 14908 C C . SER A 1 1 ? 5.087 -4.565 -8.794 1.00 0.00 1 SER A C 12
ATOM 14909 O O . SER A 1 1 ? 4.737 -4.187 -7.677 1.00 0.00 1 SER A O 12
ATOM 14917 N N . GLY A 1 2 ? 5.541 -3.729 -9.732 1.00 0.00 2 GLY A N 12
ATOM 14918 C CA . GLY A 1 2 ? 5.637 -2.291 -9.527 1.00 0.00 2 GLY A CA 12
ATOM 14919 C C . GLY A 1 2 ? 4.268 -1.620 -9.593 1.00 0.00 2 GLY A C 12
ATOM 14920 O O . GLY A 1 2 ? 3.244 -2.278 -9.778 1.00 0.00 2 GLY A O 12
ATOM 14924 N N . SER A 1 3 ? 4.257 -0.294 -9.444 1.00 0.00 3 SER A N 12
ATOM 14925 C CA . SER A 1 3 ? 3.028 0.495 -9.476 1.00 0.00 3 SER A CA 12
ATOM 14926 C C . SER A 1 3 ? 3.287 1.911 -10.007 1.00 0.00 3 SER A C 12
ATOM 14927 O O . SER A 1 3 ? 2.401 2.763 -9.966 1.00 0.00 3 SER A O 12
ATOM 14935 N N . HIS A 1 4 ? 4.504 2.168 -10.506 1.00 0.00 4 HIS A N 12
ATOM 14936 C CA . HIS A 1 4 ? 4.905 3.475 -11.007 1.00 0.00 4 HIS A CA 12
ATOM 14937 C C . HIS A 1 4 ? 5.796 3.326 -12.235 1.00 0.00 4 HIS A C 12
ATOM 14938 O O . HIS A 1 4 ? 6.460 2.303 -12.405 1.00 0.00 4 HIS A O 12
ATOM 14953 N N . MET A 1 5 ? 5.809 4.348 -13.094 1.00 0.00 5 MET A N 12
ATOM 14954 C CA . MET A 1 5 ? 6.599 4.349 -14.320 1.00 0.00 5 MET A CA 12
ATOM 14955 C C . MET A 1 5 ? 8.063 4.724 -14.068 1.00 0.00 5 MET A C 12
ATOM 14956 O O . MET A 1 5 ? 8.854 4.775 -15.010 1.00 0.00 5 MET A O 12
ATOM 14970 N N . LYS A 1 6 ? 8.429 4.988 -12.808 1.00 0.00 6 LYS A N 12
ATOM 14971 C CA . LYS A 1 6 ? 9.793 5.322 -12.398 1.00 0.00 6 LYS A CA 12
ATOM 14972 C C . LYS A 1 6 ? 10.388 6.506 -13.162 1.00 0.00 6 LYS A C 12
ATOM 14973 O O . LYS A 1 6 ? 11.604 6.589 -13.324 1.00 0.00 6 LYS A O 12
ATOM 14992 N N . THR A 1 7 ? 9.539 7.425 -13.632 1.00 0.00 7 THR A N 12
ATOM 14993 C CA . THR A 1 7 ? 9.983 8.606 -14.367 1.00 0.00 7 THR A CA 12
ATOM 14994 C C . THR A 1 7 ? 10.864 9.571 -13.581 1.00 0.00 7 THR A C 12
ATOM 14995 O O . THR A 1 7 ? 10.842 9.584 -12.351 1.00 0.00 7 THR A O 12
ATOM 15006 N N . CYS A 1 8 ? 11.642 10.380 -14.305 1.00 0.00 8 CYS A N 12
ATOM 15007 C CA . CYS A 1 8 ? 12.519 11.378 -13.709 1.00 0.00 8 CYS A CA 12
ATOM 15008 C C . CYS A 1 8 ? 11.736 12.659 -13.395 1.00 0.00 8 CYS A C 12
ATOM 15009 O O . CYS A 1 8 ? 12.298 13.625 -12.881 1.00 0.00 8 CYS A O 12
ATOM 15017 N N . VAL A 1 9 ? 10.434 12.683 -13.702 1.00 0.00 9 VAL A N 12
ATOM 15018 C CA . VAL A 1 9 ? 9.595 13.854 -13.483 1.00 0.00 9 VAL A CA 12
ATOM 15019 C C . VAL A 1 9 ? 9.438 14.157 -11.994 1.00 0.00 9 VAL A C 12
ATOM 15020 O O . VAL A 1 9 ? 9.359 13.242 -11.173 1.00 0.00 9 VAL A O 12
ATOM 15033 N N . VAL A 1 10 ? 9.394 15.447 -11.653 1.00 0.00 10 VAL A N 12
ATOM 15034 C CA . VAL A 1 10 ? 9.263 15.917 -10.278 1.00 0.00 10 VAL A CA 12
ATOM 15035 C C . VAL A 1 10 ? 8.458 17.210 -10.276 1.00 0.00 10 VAL A C 12
ATOM 15036 O O . VAL A 1 10 ? 8.370 17.899 -11.290 1.00 0.00 10 VAL A O 12
ATOM 15049 N N . GLU A 1 11 ? 7.861 17.540 -9.125 1.00 0.00 11 GLU A N 12
ATOM 15050 C CA . GLU A 1 11 ? 7.133 18.788 -8.957 1.00 0.00 11 GLU A CA 12
ATOM 15051 C C . GLU A 1 11 ? 8.097 19.945 -8.738 1.00 0.00 11 GLU A C 12
ATOM 15052 O O . GLU A 1 11 ? 9.186 19.755 -8.194 1.00 0.00 11 GLU A O 12
ATOM 15064 N N . LYS A 1 12 ? 7.695 21.144 -9.167 1.00 0.00 12 LYS A N 12
ATOM 15065 C CA . LYS A 1 12 ? 8.498 22.346 -9.010 1.00 0.00 12 LYS A CA 12
ATOM 15066 C C . LYS A 1 12 ? 7.650 23.563 -8.669 1.00 0.00 12 LYS A C 12
ATOM 15067 O O . LYS A 1 12 ? 6.459 23.619 -8.973 1.00 0.00 12 LYS A O 12
ATOM 15086 N N . ILE A 1 13 ? 8.301 24.535 -8.031 1.00 0.00 13 ILE A N 12
ATOM 15087 C CA . ILE A 1 13 ? 7.736 25.823 -7.659 1.00 0.00 13 ILE A CA 12
ATOM 15088 C C . ILE A 1 13 ? 8.817 26.877 -7.865 1.00 0.00 13 ILE A C 12
ATOM 15089 O O . ILE A 1 13 ? 10.005 26.561 -7.793 1.00 0.00 13 ILE A O 12
ATOM 15105 N N . LYS A 1 14 ? 8.415 28.127 -8.116 1.00 0.00 14 LYS A N 12
ATOM 15106 C CA . LYS A 1 14 ? 9.351 29.222 -8.319 1.00 0.00 14 LYS A CA 12
ATOM 15107 C C . LYS A 1 14 ? 8.774 30.487 -7.707 1.00 0.00 14 LYS A C 12
ATOM 15108 O O . LYS A 1 14 ? 7.600 30.794 -7.913 1.00 0.00 14 LYS A O 12
ATOM 15127 N N . GLN A 1 15 ? 9.590 31.227 -6.951 1.00 0.00 15 GLN A N 12
ATOM 15128 C CA . GLN A 1 15 ? 9.143 32.444 -6.292 1.00 0.00 15 GLN A CA 12
ATOM 15129 C C . GLN A 1 15 ? 10.306 33.409 -6.069 1.00 0.00 15 GLN A C 12
ATOM 15130 O O . GLN A 1 15 ? 11.443 32.989 -5.864 1.00 0.00 15 GLN A O 12
ATOM 15144 N N . TRP A 1 16 ? 10.008 34.708 -6.109 1.00 0.00 16 TRP A N 12
ATOM 15145 C CA . TRP A 1 16 ? 10.986 35.769 -5.925 1.00 0.00 16 TRP A CA 12
ATOM 15146 C C . TRP A 1 16 ? 11.026 36.223 -4.470 1.00 0.00 16 TRP A C 12
ATOM 15147 O O . TRP A 1 16 ? 10.026 36.139 -3.759 1.00 0.00 16 TRP A O 12
ATOM 15168 N N . ILE A 1 17 ? 12.187 36.709 -4.033 1.00 0.00 17 ILE A N 12
ATOM 15169 C CA . ILE A 1 17 ? 12.358 37.312 -2.721 1.00 0.00 17 ILE A CA 12
ATOM 15170 C C . ILE A 1 17 ? 13.255 38.540 -2.875 1.00 0.00 17 ILE A C 12
ATOM 15171 O O . ILE A 1 17 ? 14.271 38.468 -3.571 1.00 0.00 17 ILE A O 12
ATOM 15187 N N . PRO A 1 18 ? 12.908 39.672 -2.247 1.00 0.00 18 PRO A N 12
ATOM 15188 C CA . PRO A 1 18 ? 13.701 40.885 -2.321 1.00 0.00 18 PRO A CA 12
ATOM 15189 C C . PRO A 1 18 ? 15.038 40.667 -1.616 1.00 0.00 18 PRO A C 12
ATOM 15190 O O . PRO A 1 18 ? 15.147 39.820 -0.730 1.00 0.00 18 PRO A O 12
ATOM 15201 N N . THR A 1 19 ? 16.059 41.429 -2.003 1.00 0.00 19 THR A N 12
ATOM 15202 C CA . THR A 1 19 ? 17.413 41.226 -1.500 1.00 0.00 19 THR A CA 12
ATOM 15203 C C . THR A 1 19 ? 17.593 41.311 0.014 1.00 0.00 19 THR A C 12
ATOM 15204 O O . THR A 1 19 ? 18.566 40.785 0.553 1.00 0.00 19 THR A O 12
ATOM 15215 N N . THR A 1 20 ? 16.655 41.965 0.701 1.00 0.00 20 THR A N 12
ATOM 15216 C CA . THR A 1 20 ? 16.673 42.068 2.156 1.00 0.00 20 THR A CA 12
ATOM 15217 C C . THR A 1 20 ? 16.202 40.817 2.886 1.00 0.00 20 THR A C 12
ATOM 15218 O O . THR A 1 20 ? 16.349 40.707 4.104 1.00 0.00 20 THR A O 12
ATOM 15229 N N . GLU A 1 21 ? 15.632 39.867 2.137 1.00 0.00 21 GLU A N 12
ATOM 15230 C CA . GLU A 1 21 ? 15.125 38.617 2.681 1.00 0.00 21 GLU A CA 12
ATOM 15231 C C . GLU A 1 21 ? 16.009 37.434 2.277 1.00 0.00 21 GLU A C 12
ATOM 15232 O O . GLU A 1 21 ? 15.903 36.362 2.872 1.00 0.00 21 GLU A O 12
ATOM 15244 N N . VAL A 1 22 ? 16.881 37.615 1.281 1.00 0.00 22 VAL A N 12
ATOM 15245 C CA . VAL A 1 22 ? 17.779 36.548 0.852 1.00 0.00 22 VAL A CA 12
ATOM 15246 C C . VAL A 1 22 ? 18.804 36.245 1.939 1.00 0.00 22 VAL A C 12
ATOM 15247 O O . VAL A 1 22 ? 19.271 35.113 2.055 1.00 0.00 22 VAL A O 12
ATOM 15260 N N . GLY A 1 23 ? 19.158 37.253 2.745 1.00 0.00 23 GLY A N 12
ATOM 15261 C CA . GLY A 1 23 ? 20.150 37.101 3.798 1.00 0.00 23 GLY A CA 12
ATOM 15262 C C . GLY A 1 23 ? 19.623 36.264 4.960 1.00 0.00 23 GLY A C 12
ATOM 15263 O O . GLY A 1 23 ? 20.409 35.807 5.788 1.00 0.00 23 GLY A O 12
ATOM 15267 N N . LYS A 1 24 ? 18.304 36.051 5.036 1.00 0.00 24 LYS A N 12
ATOM 15268 C CA . LYS A 1 24 ? 17.708 35.229 6.081 1.00 0.00 24 LYS A CA 12
ATOM 15269 C C . LYS A 1 24 ? 17.669 33.756 5.679 1.00 0.00 24 LYS A C 12
ATOM 15270 O O . LYS A 1 24 ? 17.199 32.927 6.456 1.00 0.00 24 LYS A O 12
ATOM 15289 N N . ILE A 1 25 ? 18.153 33.427 4.478 1.00 0.00 25 ILE A N 12
ATOM 15290 C CA . ILE A 1 25 ? 18.110 32.060 3.977 1.00 0.00 25 ILE A CA 12
ATOM 15291 C C . ILE A 1 25 ? 19.498 31.581 3.553 1.00 0.00 25 ILE A C 12
ATOM 15292 O O . ILE A 1 25 ? 19.820 30.406 3.718 1.00 0.00 25 ILE A O 12
ATOM 15308 N N . LEU A 1 26 ? 20.324 32.485 3.012 1.00 0.00 26 LEU A N 12
ATOM 15309 C CA . LEU A 1 26 ? 21.645 32.147 2.488 1.00 0.00 26 LEU A CA 12
ATOM 15310 C C . LEU A 1 26 ? 22.765 32.865 3.246 1.00 0.00 26 LEU A C 12
ATOM 15311 O O . LEU A 1 26 ? 23.934 32.710 2.906 1.00 0.00 26 LEU A O 12
ATOM 15327 N N . GLY A 1 27 ? 22.416 33.649 4.272 1.00 0.00 27 GLY A N 12
ATOM 15328 C CA . GLY A 1 27 ? 23.369 34.461 5.020 1.00 0.00 27 GLY A CA 12
ATOM 15329 C C . GLY A 1 27 ? 24.180 33.661 6.042 1.00 0.00 27 GLY A C 12
ATOM 15330 O O . GLY A 1 27 ? 24.983 34.247 6.768 1.00 0.00 27 GLY A O 12
ATOM 15334 N N . ASN A 1 28 ? 23.983 32.340 6.112 1.00 0.00 28 ASN A N 12
ATOM 15335 C CA . ASN A 1 28 ? 24.684 31.495 7.065 1.00 0.00 28 ASN A CA 12
ATOM 15336 C C . ASN A 1 28 ? 24.952 30.123 6.445 1.00 0.00 28 ASN A C 12
ATOM 15337 O O . ASN A 1 28 ? 24.383 29.119 6.871 1.00 0.00 28 ASN A O 12
ATOM 15348 N N . ARG A 1 29 ? 25.820 30.087 5.426 1.00 0.00 29 ARG A N 12
ATOM 15349 C CA . ARG A 1 29 ? 26.176 28.860 4.717 1.00 0.00 29 ARG A CA 12
ATOM 15350 C C . ARG A 1 29 ? 24.946 28.117 4.199 1.00 0.00 29 ARG A C 12
ATOM 15351 O O . ARG A 1 29 ? 24.989 26.902 4.009 1.00 0.00 29 ARG A O 12
ATOM 15372 N N . ALA A 1 30 ? 23.852 28.851 3.977 1.00 0.00 30 ALA A N 12
ATOM 15373 C CA . ALA A 1 30 ? 22.571 28.309 3.546 1.00 0.00 30 ALA A CA 12
ATOM 15374 C C . ALA A 1 30 ? 22.073 27.189 4.460 1.00 0.00 30 ALA A C 12
ATOM 15375 O O . ALA A 1 30 ? 21.293 26.338 4.031 1.00 0.00 30 ALA A O 12
ATOM 15382 N N . ALA A 1 31 ? 22.515 27.171 5.721 1.00 0.00 31 ALA A N 12
ATOM 15383 C CA . ALA A 1 31 ? 22.093 26.155 6.672 1.00 0.00 31 ALA A CA 12
ATOM 15384 C C . ALA A 1 31 ? 20.589 26.256 6.946 1.00 0.00 31 ALA A C 12
ATOM 15385 O O . ALA A 1 31 ? 19.969 25.275 7.352 1.00 0.00 31 ALA A O 12
ATOM 15392 N N . VAL A 1 32 ? 20.004 27.438 6.723 1.00 0.00 32 VAL A N 12
ATOM 15393 C CA . VAL A 1 32 ? 18.573 27.644 6.893 1.00 0.00 32 VAL A CA 12
ATOM 15394 C C . VAL A 1 32 ? 17.825 26.971 5.743 1.00 0.00 32 VAL A C 12
ATOM 15395 O O . VAL A 1 32 ? 16.753 26.408 5.947 1.00 0.00 32 VAL A O 12
ATOM 15408 N N . LYS A 1 33 ? 18.393 27.025 4.531 1.00 0.00 33 LYS A N 12
ATOM 15409 C CA . LYS A 1 33 ? 17.782 26.394 3.372 1.00 0.00 33 LYS A CA 12
ATOM 15410 C C . LYS A 1 33 ? 17.860 24.881 3.513 1.00 0.00 33 LYS A C 12
ATOM 15411 O O . LYS A 1 33 ? 16.900 24.178 3.212 1.00 0.00 33 LYS A O 12
ATOM 15430 N N . LYS A 1 34 ? 19.009 24.378 3.978 1.00 0.00 34 LYS A N 12
ATOM 15431 C CA . LYS A 1 34 ? 19.242 22.948 4.135 1.00 0.00 34 LYS A CA 12
ATOM 15432 C C . LYS A 1 34 ? 18.447 22.355 5.296 1.00 0.00 34 LYS A C 12
ATOM 15433 O O . LYS A 1 34 ? 18.345 21.135 5.402 1.00 0.00 34 LYS A O 12
ATOM 15452 N N . HIS A 1 35 ? 17.876 23.188 6.169 1.00 0.00 35 HIS A N 12
ATOM 15453 C CA . HIS A 1 35 ? 17.003 22.705 7.235 1.00 0.00 35 HIS A CA 12
ATOM 15454 C C . HIS A 1 35 ? 15.594 22.458 6.701 1.00 0.00 35 HIS A C 12
ATOM 15455 O O . HIS A 1 35 ? 14.920 21.536 7.151 1.00 0.00 35 HIS A O 12
ATOM 15470 N N . ILE A 1 36 ? 15.151 23.278 5.744 1.00 0.00 36 ILE A N 12
ATOM 15471 C CA . ILE A 1 36 ? 13.833 23.121 5.140 1.00 0.00 36 ILE A CA 12
ATOM 15472 C C . ILE A 1 36 ? 13.812 21.890 4.237 1.00 0.00 36 ILE A C 12
ATOM 15473 O O . ILE A 1 36 ? 12.778 21.240 4.096 1.00 0.00 36 ILE A O 12
ATOM 15489 N N . GLU A 1 37 ? 14.956 21.559 3.629 1.00 0.00 37 GLU A N 12
ATOM 15490 C CA . GLU A 1 37 ? 15.074 20.374 2.787 1.00 0.00 37 GLU A CA 12
ATOM 15491 C C . GLU A 1 37 ? 14.944 19.091 3.606 1.00 0.00 37 GLU A C 12
ATOM 15492 O O . GLU A 1 37 ? 14.559 18.056 3.070 1.00 0.00 37 GLU A O 12
ATOM 15504 N N . ARG A 1 38 ? 15.260 19.158 4.905 1.00 0.00 38 ARG A N 12
ATOM 15505 C CA . ARG A 1 38 ? 15.138 18.021 5.812 1.00 0.00 38 ARG A CA 12
ATOM 15506 C C . ARG A 1 38 ? 13.796 18.027 6.540 1.00 0.00 38 ARG A C 12
ATOM 15507 O O . ARG A 1 38 ? 13.385 17.007 7.088 1.00 0.00 38 ARG A O 12
ATOM 15528 N N . GLN A 1 39 ? 13.115 19.178 6.541 1.00 0.00 39 GLN A N 12
ATOM 15529 C CA . GLN A 1 39 ? 11.807 19.328 7.158 1.00 0.00 39 GLN A CA 12
ATOM 15530 C C . GLN A 1 39 ? 10.701 18.763 6.265 1.00 0.00 39 GLN A C 12
ATOM 15531 O O . GLN A 1 39 ? 9.678 18.301 6.765 1.00 0.00 39 GLN A O 12
ATOM 15545 N N . PHE A 1 40 ? 10.912 18.799 4.946 1.00 0.00 40 PHE A N 12
ATOM 15546 C CA . PHE A 1 40 ? 9.927 18.350 3.978 1.00 0.00 40 PHE A CA 12
ATOM 15547 C C . PHE A 1 40 ? 10.441 17.342 2.950 1.00 0.00 40 PHE A C 12
ATOM 15548 O O . PHE A 1 40 ? 9.734 17.008 2.002 1.00 0.00 40 PHE A O 12
ATOM 15565 N N . ASN A 1 41 ? 11.676 16.862 3.145 1.00 0.00 41 ASN A N 12
ATOM 15566 C CA . ASN A 1 41 ? 12.351 15.948 2.227 1.00 0.00 41 ASN A CA 12
ATOM 15567 C C . ASN A 1 41 ? 12.445 16.513 0.807 1.00 0.00 41 ASN A C 12
ATOM 15568 O O . ASN A 1 41 ? 12.686 15.774 -0.146 1.00 0.00 41 ASN A O 12
ATOM 15579 N N . CYS A 1 42 ? 12.249 17.826 0.668 1.00 0.00 42 CYS A N 12
ATOM 15580 C CA . CYS A 1 42 ? 12.308 18.523 -0.606 1.00 0.00 42 CYS A CA 12
ATOM 15581 C C . CYS A 1 42 ? 13.734 19.001 -0.881 1.00 0.00 42 CYS A C 12
ATOM 15582 O O . CYS A 1 42 ? 14.652 18.742 -0.104 1.00 0.00 42 CYS A O 12
ATOM 15590 N N . VAL A 1 43 ? 13.915 19.710 -1.998 1.00 0.00 43 VAL A N 12
ATOM 15591 C CA . VAL A 1 43 ? 15.182 20.330 -2.363 1.00 0.00 43 VAL A CA 12
ATOM 15592 C C . VAL A 1 43 ? 14.908 21.770 -2.780 1.00 0.00 43 VAL A C 12
ATOM 15593 O O . VAL A 1 43 ? 13.851 22.049 -3.344 1.00 0.00 43 VAL A O 12
ATOM 15606 N N . ILE A 1 44 ? 15.841 22.685 -2.510 1.00 0.00 44 ILE A N 12
ATOM 15607 C CA . ILE A 1 44 ? 15.665 24.093 -2.832 1.00 0.00 44 ILE A CA 12
ATOM 15608 C C . ILE A 1 44 ? 16.916 24.627 -3.525 1.00 0.00 44 ILE A C 12
ATOM 15609 O O . ILE A 1 44 ? 18.034 24.281 -3.141 1.00 0.00 44 ILE A O 12
ATOM 15625 N N . THR A 1 45 ? 16.722 25.470 -4.541 1.00 0.00 45 THR A N 12
ATOM 15626 C CA . THR A 1 45 ? 17.809 26.010 -5.343 1.00 0.00 45 THR A CA 12
ATOM 15627 C C . THR A 1 45 ? 17.716 27.503 -5.627 1.00 0.00 45 THR A C 12
ATOM 15628 O O . THR A 1 45 ? 16.710 27.982 -6.151 1.00 0.00 45 THR A O 12
ATOM 15639 N N . VAL A 1 46 ? 18.773 28.241 -5.281 1.00 0.00 46 VAL A N 12
ATOM 15640 C CA . VAL A 1 46 ? 18.846 29.664 -5.571 1.00 0.00 46 VAL A CA 12
ATOM 15641 C C . VAL A 1 46 ? 19.241 29.934 -7.018 1.00 0.00 46 VAL A C 12
ATOM 15642 O O . VAL A 1 46 ? 19.878 29.100 -7.660 1.00 0.00 46 VAL A O 12
ATOM 15655 N N . HIS A 1 47 ? 18.862 31.108 -7.528 1.00 0.00 47 HIS A N 12
ATOM 15656 C CA . HIS A 1 47 ? 19.194 31.545 -8.872 1.00 0.00 47 HIS A CA 12
ATOM 15657 C C . HIS A 1 47 ? 19.645 33.003 -8.866 1.00 0.00 47 HIS A C 12
ATOM 15658 O O . HIS A 1 47 ? 19.078 33.843 -9.564 1.00 0.00 47 HIS A O 12
ATOM 15673 N N . THR A 1 48 ? 20.673 33.306 -8.068 1.00 0.00 48 THR A N 12
ATOM 15674 C CA . THR A 1 48 ? 21.203 34.657 -7.922 1.00 0.00 48 THR A CA 12
ATOM 15675 C C . THR A 1 48 ? 21.750 35.284 -9.204 1.00 0.00 48 THR A C 12
ATOM 15676 O O . THR A 1 48 ? 21.993 36.488 -9.243 1.00 0.00 48 THR A O 12
ATOM 15687 N N . GLU A 1 49 ? 21.946 34.480 -10.253 1.00 0.00 49 GLU A N 12
ATOM 15688 C CA . GLU A 1 49 ? 22.405 34.976 -11.542 1.00 0.00 49 GLU A CA 12
ATOM 15689 C C . GLU A 1 49 ? 21.286 35.737 -12.259 1.00 0.00 49 GLU A C 12
ATOM 15690 O O . GLU A 1 49 ? 21.543 36.443 -13.233 1.00 0.00 49 GLU A O 12
ATOM 15702 N N . VAL A 1 50 ? 20.045 35.596 -11.780 1.00 0.00 50 VAL A N 12
ATOM 15703 C CA . VAL A 1 50 ? 18.890 36.302 -12.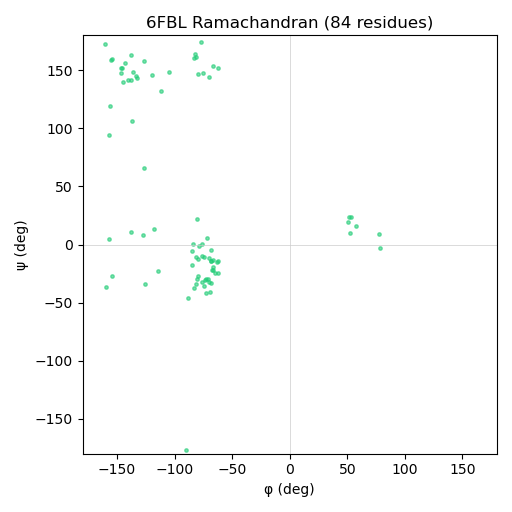319 1.00 0.00 50 VAL A CA 12
ATOM 15704 C C . VAL A 1 50 ? 18.683 37.635 -11.604 1.00 0.00 50 VAL A C 12
ATOM 15705 O O . VAL A 1 50 ? 19.106 37.799 -10.461 1.00 0.00 50 VAL A O 12
ATOM 15718 N N . GLN A 1 51 ? 18.035 38.592 -12.278 1.00 0.00 51 GLN A N 12
ATOM 15719 C CA . GLN A 1 51 ? 17.718 39.884 -11.692 1.00 0.00 51 GLN A CA 12
ATOM 15720 C C . GLN A 1 51 ? 16.404 40.411 -12.263 1.00 0.00 51 GLN A C 12
ATOM 15721 O O . GLN A 1 51 ? 16.277 40.590 -13.474 1.00 0.00 51 GLN A O 12
ATOM 15735 N N . SER A 1 52 ? 15.430 40.661 -11.387 1.00 0.00 52 SER A N 12
ATOM 15736 C CA . SER A 1 52 ? 14.132 41.194 -11.772 1.00 0.00 52 SER A CA 12
ATOM 15737 C C . SER A 1 52 ? 14.208 42.702 -11.994 1.00 0.00 52 SER A C 12
ATOM 15738 O O . SER A 1 52 ? 15.267 43.310 -11.838 1.00 0.00 52 SER A O 12
ATOM 15746 N N . SER A 1 53 ? 13.079 43.311 -12.357 1.00 0.00 53 SER A N 12
ATOM 15747 C CA . SER A 1 53 ? 12.981 44.754 -12.547 1.00 0.00 53 SER A CA 12
ATOM 15748 C C . SER A 1 53 ? 13.046 45.490 -11.207 1.00 0.00 53 SER A C 12
ATOM 15749 O O . SER A 1 53 ? 12.978 46.717 -11.171 1.00 0.00 53 SER A O 12
ATOM 15757 N N . PHE A 1 54 ? 13.181 44.736 -10.109 1.00 0.00 54 PHE A N 12
ATOM 15758 C CA . PHE A 1 54 ? 13.296 45.266 -8.761 1.00 0.00 54 PHE A CA 12
ATOM 15759 C C . PHE A 1 54 ? 14.470 44.751 -7.925 1.00 0.00 54 PHE A C 12
ATOM 15760 O O . PHE A 1 54 ? 14.532 44.987 -6.718 1.00 0.00 54 PHE A O 12
ATOM 15777 N N . GLY A 1 55 ? 15.405 44.049 -8.573 1.00 0.00 55 GLY A N 12
ATOM 15778 C CA . GLY A 1 55 ? 16.630 43.572 -7.950 1.00 0.00 55 GLY A CA 12
ATOM 15779 C C . GLY A 1 55 ? 16.452 42.285 -7.143 1.00 0.00 55 GLY A C 12
ATOM 15780 O O . GLY A 1 55 ? 17.421 41.799 -6.563 1.00 0.00 55 GLY A O 12
ATOM 15784 N N . ALA A 1 56 ? 15.239 41.728 -7.092 1.00 0.00 56 ALA A N 12
ATOM 15785 C CA . ALA A 1 56 ? 14.972 40.517 -6.329 1.00 0.00 56 ALA A CA 12
ATOM 15786 C C . ALA A 1 56 ? 15.620 39.298 -6.987 1.00 0.00 56 ALA A C 12
ATOM 15787 O O . ALA A 1 56 ? 15.995 39.339 -8.162 1.00 0.00 56 ALA A O 12
ATOM 15794 N N . THR A 1 57 ? 15.748 38.211 -6.224 1.00 0.00 57 THR A N 12
ATOM 15795 C CA . THR A 1 57 ? 16.370 36.976 -6.692 1.00 0.00 57 THR A CA 12
ATOM 15796 C C . THR A 1 57 ? 15.295 35.896 -6.616 1.00 0.00 57 THR A C 12
ATOM 15797 O O . THR A 1 57 ? 14.630 35.761 -5.589 1.00 0.00 57 THR A O 12
ATOM 15808 N N . PRO A 1 58 ? 15.114 35.119 -7.689 1.00 0.00 58 PRO A N 12
ATOM 15809 C CA . PRO A 1 58 ? 14.187 34.004 -7.726 1.00 0.00 58 PRO A CA 12
ATOM 15810 C C . PRO A 1 58 ? 14.794 32.767 -7.073 1.00 0.00 58 PRO A C 12
ATOM 15811 O O . PRO A 1 58 ? 16.013 32.624 -6.989 1.00 0.00 58 PRO A O 12
ATOM 15822 N N . VAL A 1 59 ? 13.929 31.863 -6.609 1.00 0.00 59 VAL A N 12
ATOM 15823 C CA . VAL A 1 59 ? 14.316 30.604 -5.984 1.00 0.00 59 VAL A CA 12
ATOM 15824 C C . VAL A 1 59 ? 13.387 29.494 -6.459 1.00 0.00 59 VAL A C 12
ATOM 15825 O O . VAL A 1 59 ? 12.219 29.756 -6.744 1.00 0.00 59 VAL A O 12
ATOM 15838 N N . GLU A 1 60 ? 13.897 28.264 -6.549 1.00 0.00 60 GLU A N 12
ATOM 15839 C CA . GLU A 1 60 ? 13.119 27.108 -6.974 1.00 0.00 60 GLU A CA 12
ATOM 15840 C C . GLU A 1 60 ? 13.060 26.044 -5.886 1.00 0.00 60 GLU A C 12
ATOM 15841 O O . GLU A 1 60 ? 13.928 25.985 -5.016 1.00 0.00 60 GLU A O 12
ATOM 15853 N N . ILE A 1 61 ? 12.028 25.203 -5.945 1.00 0.00 61 ILE A N 12
ATOM 15854 C CA . ILE A 1 61 ? 11.791 24.135 -4.986 1.00 0.00 61 ILE A CA 12
ATOM 15855 C C . ILE A 1 61 ? 11.450 22.868 -5.764 1.00 0.00 61 ILE A C 12
ATOM 15856 O O . ILE A 1 61 ? 10.859 22.948 -6.840 1.00 0.00 61 ILE A O 12
ATOM 15872 N N . VAL A 1 62 ? 11.822 21.702 -5.223 1.00 0.00 62 VAL A N 12
ATOM 15873 C CA . VAL A 1 62 ? 11.595 20.414 -5.871 1.00 0.00 62 VAL A CA 12
ATOM 15874 C C . VAL A 1 62 ? 11.163 19.341 -4.881 1.00 0.00 62 VAL A C 12
ATOM 15875 O O . VAL A 1 62 ? 11.692 19.268 -3.775 1.00 0.00 62 VAL A O 12
ATOM 15888 N N . ALA A 1 63 ? 10.200 18.511 -5.285 1.00 0.00 63 ALA A N 12
ATOM 15889 C CA . ALA A 1 63 ? 9.697 17.418 -4.467 1.00 0.00 63 ALA A CA 12
ATOM 15890 C C . ALA A 1 63 ? 8.992 16.384 -5.348 1.00 0.00 63 ALA A C 12
ATOM 15891 O O . ALA A 1 63 ? 8.742 16.627 -6.527 1.00 0.00 63 ALA A O 12
ATOM 15898 N N . GLN A 1 64 ? 8.666 15.225 -4.771 1.00 0.00 64 GLN A N 12
ATOM 15899 C CA . GLN A 1 64 ? 7.968 14.171 -5.493 1.00 0.00 64 GLN A CA 12
ATOM 15900 C C . GLN A 1 64 ? 6.486 14.497 -5.668 1.00 0.00 64 GLN A C 12
ATOM 15901 O O . GLN A 1 64 ? 5.802 13.854 -6.461 1.00 0.00 64 GLN A O 12
ATOM 15915 N N . ASN A 1 65 ? 5.984 15.491 -4.927 1.00 0.00 65 ASN A N 12
ATOM 15916 C CA . ASN A 1 65 ? 4.576 15.850 -4.940 1.00 0.00 65 ASN A CA 12
ATOM 15917 C C . ASN A 1 65 ? 4.372 17.295 -4.479 1.00 0.00 65 ASN A C 12
ATOM 15918 O O . ASN A 1 65 ? 5.256 17.892 -3.867 1.00 0.00 65 ASN A O 12
ATOM 15929 N N . LYS A 1 66 ? 3.197 17.863 -4.771 1.00 0.00 66 LYS A N 12
ATOM 15930 C CA . LYS A 1 66 ? 2.877 19.221 -4.337 1.00 0.00 66 LYS A CA 12
ATOM 15931 C C . LYS A 1 66 ? 2.580 19.277 -2.839 1.00 0.00 66 LYS A C 12
ATOM 15932 O O . LYS A 1 66 ? 2.600 20.356 -2.254 1.00 0.00 66 LYS A O 12
ATOM 15951 N N . GLU A 1 67 ? 2.310 18.123 -2.224 1.00 0.00 67 GLU A N 12
ATOM 15952 C CA . GLU A 1 67 ? 1.969 18.036 -0.809 1.00 0.00 67 GLU A CA 12
ATOM 15953 C C . GLU A 1 67 ? 3.173 18.333 0.084 1.00 0.00 67 GLU A C 12
ATOM 15954 O O . GLU A 1 67 ? 3.024 18.454 1.298 1.00 0.00 67 GLU A O 12
ATOM 15966 N N . GLN A 1 68 ? 4.366 18.451 -0.510 1.00 0.00 68 GLN A N 12
ATOM 15967 C CA . GLN A 1 68 ? 5.583 18.778 0.220 1.00 0.00 68 GLN A CA 12
ATOM 15968 C C . GLN A 1 68 ? 6.307 19.962 -0.421 1.00 0.00 68 GLN A C 12
ATOM 15969 O O . GLN A 1 68 ? 7.106 20.623 0.244 1.00 0.00 68 GLN A O 12
ATOM 15983 N N . CYS A 1 69 ? 6.042 20.241 -1.700 1.00 0.00 69 CYS A N 12
ATOM 15984 C CA . CYS A 1 69 ? 6.678 21.356 -2.382 1.00 0.00 69 CYS A CA 12
ATOM 15985 C C . CYS A 1 69 ? 6.028 22.664 -1.928 1.00 0.00 69 CYS A C 12
ATOM 15986 O O . CYS A 1 69 ? 6.724 23.664 -1.737 1.00 0.00 69 CYS A O 12
ATOM 15994 N N . GLN A 1 70 ? 4.703 22.665 -1.752 1.00 0.00 70 GLN A N 12
ATOM 15995 C CA . GLN A 1 70 ? 3.981 23.854 -1.313 1.00 0.00 70 GLN A CA 12
ATOM 15996 C C . GLN A 1 70 ? 4.306 24.175 0.142 1.00 0.00 70 GLN A C 12
ATOM 15997 O O . GLN A 1 70 ? 4.372 25.344 0.519 1.00 0.00 70 GLN A O 12
ATOM 16011 N N . GLU A 1 71 ? 4.510 23.148 0.968 1.00 0.00 71 GLU A N 12
ATOM 16012 C CA . GLU A 1 71 ? 4.818 23.354 2.373 1.00 0.00 71 GLU A CA 12
ATOM 16013 C C . GLU A 1 71 ? 6.217 23.944 2.523 1.00 0.00 71 GLU A C 12
ATOM 16014 O O . GLU A 1 71 ? 6.479 24.696 3.460 1.00 0.00 71 GLU A O 12
ATOM 16026 N N . ALA A 1 72 ? 7.119 23.609 1.595 1.00 0.00 72 ALA A N 12
ATOM 16027 C CA . ALA A 1 72 ? 8.470 24.142 1.603 1.00 0.00 72 ALA A CA 12
ATOM 16028 C C . ALA A 1 72 ? 8.508 25.571 1.059 1.00 0.00 72 ALA A C 12
ATOM 16029 O O . ALA A 1 72 ? 9.438 26.315 1.358 1.00 0.00 72 ALA A O 12
ATOM 16036 N N . ARG A 1 73 ? 7.505 25.973 0.264 1.00 0.00 73 ARG A N 12
ATOM 16037 C CA . ARG A 1 73 ? 7.420 27.333 -0.249 1.00 0.00 73 ARG A CA 12
ATOM 16038 C C . ARG A 1 73 ? 6.844 28.252 0.819 1.00 0.00 73 ARG A C 12
ATOM 16039 O O . ARG A 1 73 ? 7.379 29.326 1.082 1.00 0.00 73 ARG A O 12
ATOM 16060 N N . ASN A 1 74 ? 5.741 27.822 1.438 1.00 0.00 74 ASN A N 12
ATOM 16061 C CA . ASN A 1 74 ? 5.028 28.628 2.412 1.00 0.00 74 ASN A CA 12
ATOM 16062 C C . ASN A 1 74 ? 5.801 28.732 3.728 1.00 0.00 74 ASN A C 12
ATOM 16063 O O . ASN A 1 74 ? 5.503 29.594 4.554 1.00 0.00 74 ASN A O 12
ATOM 16074 N N . ALA A 1 75 ? 6.797 27.860 3.921 1.00 0.00 75 ALA A N 12
ATOM 16075 C CA . ALA A 1 75 ? 7.697 27.938 5.059 1.00 0.00 75 ALA A CA 12
ATOM 16076 C C . ALA A 1 75 ? 8.777 29.001 4.842 1.00 0.00 75 ALA A C 12
ATOM 16077 O O . ALA A 1 75 ? 9.577 29.255 5.739 1.00 0.00 75 ALA A O 12
ATOM 16084 N N . VAL A 1 76 ? 8.810 29.626 3.658 1.00 0.00 76 VAL A N 12
ATOM 16085 C CA . VAL A 1 76 ? 9.802 30.643 3.314 1.00 0.00 76 VAL A CA 12
ATOM 16086 C C . VAL A 1 76 ? 9.140 32.010 3.114 1.00 0.00 76 VAL A C 12
ATOM 16087 O O . VAL A 1 76 ? 9.828 33.025 3.036 1.00 0.00 76 VAL A O 12
ATOM 16100 N N . MET A 1 77 ? 7.808 32.055 3.028 1.00 0.00 77 MET A N 12
ATOM 16101 C CA . MET A 1 77 ? 7.096 33.305 2.803 1.00 0.00 77 MET A CA 12
ATOM 16102 C C . MET A 1 77 ? 6.880 34.107 4.088 1.00 0.00 77 MET A C 12
ATOM 16103 O O . MET A 1 77 ? 6.488 35.273 4.012 1.00 0.00 77 MET A O 12
ATOM 16117 N N . SER A 1 78 ? 7.127 33.517 5.260 1.00 0.00 78 SER A N 12
ATOM 16118 C CA . SER A 1 78 ? 6.936 34.230 6.517 1.00 0.00 78 SER A CA 12
ATOM 16119 C C . SER A 1 78 ? 7.729 33.620 7.671 1.00 0.00 78 SER A C 12
ATOM 16120 O O . SER A 1 78 ? 8.244 34.352 8.516 1.00 0.00 78 SER A O 12
ATOM 16128 N N . LEU A 1 79 ? 7.841 32.287 7.719 1.00 0.00 79 LEU A N 12
ATOM 16129 C CA . LEU A 1 79 ? 8.574 31.626 8.793 1.00 0.00 79 LEU A CA 12
ATOM 16130 C C . LEU A 1 79 ? 10.075 31.696 8.531 1.00 0.00 79 LEU A C 12
ATOM 16131 O O . LEU A 1 79 ? 10.855 31.974 9.437 1.00 0.00 79 LEU A O 12
ATOM 16147 N N . MET A 1 80 ? 10.459 31.436 7.275 1.00 0.00 80 MET A N 12
ATOM 16148 C CA . MET A 1 80 ? 11.825 31.476 6.764 1.00 0.00 80 MET A CA 12
ATOM 16149 C C . MET A 1 80 ? 12.807 30.561 7.496 1.00 0.00 80 MET A C 12
ATOM 16150 O O . MET A 1 80 ? 13.954 30.451 7.068 1.00 0.00 80 MET A O 12
ATOM 16164 N N . GLN A 1 81 ? 12.384 29.911 8.587 1.00 0.00 81 GLN A N 12
ATOM 16165 C CA . GLN A 1 81 ? 13.211 29.021 9.390 1.00 0.00 81 GLN A CA 12
ATOM 16166 C C . GLN A 1 81 ? 14.536 29.658 9.826 1.00 0.00 81 GLN A C 12
ATOM 16167 O O . GLN A 1 81 ? 15.480 28.952 10.180 1.00 0.00 81 GLN A O 12
ATOM 16181 N N . SER A 1 82 ? 14.617 30.993 9.800 1.00 0.00 82 SER A N 12
ATOM 16182 C CA . SER A 1 82 ? 15.824 31.726 10.152 1.00 0.00 82 SER A CA 12
ATOM 16183 C C . SER A 1 82 ? 16.066 31.726 11.660 1.00 0.00 82 SER A C 12
ATOM 16184 O O . SER A 1 82 ? 17.123 32.165 12.110 1.00 0.00 82 SER A O 12
ATOM 16192 N N . HIS A 1 83 ? 15.097 31.236 12.442 1.00 0.00 83 HIS A N 12
ATOM 16193 C CA . HIS A 1 83 ? 15.184 31.160 13.894 1.00 0.00 83 HIS A CA 12
ATOM 16194 C C . HIS A 1 83 ? 14.486 29.902 14.405 1.00 0.00 83 HIS A C 12
ATOM 16195 O O . HIS A 1 83 ? 13.618 29.353 13.727 1.00 0.00 83 HIS A O 12
ATOM 16210 N N . GLN A 1 84 ? 14.871 29.449 15.600 1.00 0.00 84 GLN A N 12
ATOM 16211 C CA . GLN A 1 84 ? 14.307 28.256 16.218 1.00 0.00 84 GLN A CA 12
ATOM 16212 C C . GLN A 1 84 ? 14.108 28.453 17.722 1.00 0.00 84 GLN A C 12
ATOM 16213 O O . GLN A 1 84 ? 13.665 27.537 18.415 1.00 0.00 84 GLN A O 12
ATOM 16227 N N . ASP A 1 85 ? 14.434 29.643 18.239 1.00 0.00 85 ASP A N 12
ATOM 16228 C CA . ASP A 1 85 ? 14.305 29.966 19.654 1.00 0.00 85 ASP A CA 12
ATOM 16229 C C . ASP A 1 85 ? 12.924 30.497 20.057 1.00 0.00 85 ASP A C 12
ATOM 16230 O O . ASP A 1 85 ? 12.758 31.013 21.163 1.00 0.00 85 ASP A O 12
ATOM 16239 N N . LYS A 1 86 ? 11.941 30.367 19.160 1.00 0.00 86 LYS A N 12
ATOM 16240 C CA . LYS A 1 86 ? 10.597 30.896 19.372 1.00 0.00 86 LYS A CA 12
ATOM 16241 C C . LYS A 1 86 ? 9.558 29.884 18.900 1.00 0.00 86 LYS A C 12
ATOM 16242 O O . LYS A 1 86 ? 8.608 29.639 19.675 1.00 0.00 86 LYS A O 12
ATOM 16261 N N . SER A 1 1 ? 15.682 -3.831 -6.995 1.00 0.00 1 SER A N 13
ATOM 16262 C CA . SER A 1 1 ? 15.634 -3.917 -8.467 1.00 0.00 1 SER A CA 13
ATOM 16263 C C . SER A 1 1 ? 15.066 -2.633 -9.061 1.00 0.00 1 SER A C 13
ATOM 16264 O O . SER A 1 1 ? 14.521 -1.798 -8.335 1.00 0.00 1 SER A O 13
ATOM 16272 N N . GLY A 1 2 ? 15.190 -2.470 -10.381 1.00 0.00 2 GLY A N 13
ATOM 16273 C CA . GLY A 1 2 ? 14.690 -1.296 -11.077 1.00 0.00 2 GLY A CA 13
ATOM 16274 C C . GLY A 1 2 ? 14.965 -1.381 -12.572 1.00 0.00 2 GLY A C 13
ATOM 16275 O O . GLY A 1 2 ? 15.554 -2.351 -13.047 1.00 0.00 2 GLY A O 13
ATOM 16279 N N . SER A 1 3 ? 14.541 -0.358 -13.317 1.00 0.00 3 SER A N 13
ATOM 16280 C CA . SER A 1 3 ? 14.720 -0.297 -14.761 1.00 0.00 3 SER A CA 13
ATOM 16281 C C . SER A 1 3 ? 14.699 1.150 -15.243 1.00 0.00 3 SER A C 13
ATOM 16282 O O . SER A 1 3 ? 14.122 2.019 -14.585 1.00 0.00 3 SER A O 13
ATOM 16290 N N . HIS A 1 4 ? 15.325 1.415 -16.394 1.00 0.00 4 HIS A N 13
ATOM 16291 C CA . HIS A 1 4 ? 15.369 2.750 -16.976 1.00 0.00 4 HIS A CA 13
ATOM 16292 C C . HIS A 1 4 ? 13.991 3.187 -17.473 1.00 0.00 4 HIS A C 13
ATOM 16293 O O . HIS A 1 4 ? 13.807 4.351 -17.832 1.00 0.00 4 HIS A O 13
ATOM 16308 N N . MET A 1 5 ? 13.024 2.268 -17.497 1.00 0.00 5 MET A N 13
ATOM 16309 C CA . MET A 1 5 ? 11.657 2.561 -17.896 1.00 0.00 5 MET A CA 13
ATOM 16310 C C . MET A 1 5 ? 10.925 3.355 -16.804 1.00 0.00 5 MET A C 13
ATOM 16311 O O . MET A 1 5 ? 9.900 3.980 -17.071 1.00 0.00 5 MET A O 13
ATOM 16325 N N . LYS A 1 6 ? 11.452 3.334 -15.574 1.00 0.00 6 LYS A N 13
ATOM 16326 C CA . LYS A 1 6 ? 10.860 4.042 -14.450 1.00 0.00 6 LYS A CA 13
ATOM 16327 C C . LYS A 1 6 ? 10.978 5.551 -14.651 1.00 0.00 6 LYS A C 13
ATOM 16328 O O . LYS A 1 6 ? 11.948 6.032 -15.237 1.00 0.00 6 LYS A O 13
ATOM 16347 N N . THR A 1 7 ? 9.986 6.294 -14.162 1.00 0.00 7 THR A N 13
ATOM 16348 C CA . THR A 1 7 ? 9.954 7.748 -14.276 1.00 0.00 7 THR A CA 13
ATOM 16349 C C . THR A 1 7 ? 11.023 8.486 -13.473 1.00 0.00 7 THR A C 13
ATOM 16350 O O . THR A 1 7 ? 11.669 7.909 -12.600 1.00 0.00 7 THR A O 13
ATOM 16361 N N . CYS A 1 8 ? 11.199 9.774 -13.780 1.00 0.00 8 CYS A N 13
ATOM 16362 C CA . CYS A 1 8 ? 12.136 10.650 -13.088 1.00 0.00 8 CYS A CA 13
ATOM 16363 C C . CYS A 1 8 ? 11.484 12.025 -12.891 1.00 0.00 8 CYS A C 13
ATOM 16364 O O . CYS A 1 8 ? 12.141 12.987 -12.505 1.00 0.00 8 CYS A O 13
ATOM 16372 N N . VAL A 1 9 ? 10.179 12.117 -13.160 1.00 0.00 9 VAL A N 13
ATOM 16373 C CA . VAL A 1 9 ? 9.429 13.360 -13.041 1.00 0.00 9 VAL A CA 13
ATOM 16374 C C . VAL A 1 9 ? 9.286 13.797 -11.584 1.00 0.00 9 VAL A C 13
ATOM 16375 O O . VAL A 1 9 ? 9.214 12.960 -10.684 1.00 0.00 9 VAL A O 13
ATOM 16388 N N . VAL A 1 10 ? 9.247 15.110 -11.357 1.00 0.00 10 VAL A N 13
ATOM 16389 C CA . VAL A 1 10 ? 9.159 15.698 -10.025 1.00 0.00 10 VAL A CA 13
ATOM 16390 C C . VAL A 1 10 ? 8.394 17.016 -10.123 1.00 0.00 10 VAL A C 13
ATOM 16391 O O . VAL A 1 10 ? 8.307 17.615 -11.192 1.00 0.00 10 VAL A O 13
ATOM 16404 N N . GLU A 1 11 ? 7.839 17.463 -8.995 1.00 0.00 11 GLU A N 13
ATOM 16405 C CA . GLU A 1 11 ? 7.123 18.725 -8.919 1.00 0.00 11 GLU A CA 13
ATOM 16406 C C . GLU A 1 11 ? 8.103 19.891 -8.834 1.00 0.00 11 GLU A C 13
ATOM 16407 O O . GLU A 1 11 ? 9.244 19.714 -8.411 1.00 0.00 11 GLU A O 13
ATOM 16419 N N . LYS A 1 12 ? 7.648 21.080 -9.237 1.00 0.00 12 LYS A N 13
ATOM 16420 C CA . LYS A 1 12 ? 8.456 22.290 -9.222 1.00 0.00 12 LYS A CA 13
ATOM 16421 C C . LYS A 1 12 ? 7.640 23.520 -8.853 1.00 0.00 12 LYS A C 13
ATOM 16422 O O . LYS A 1 12 ? 6.441 23.592 -9.127 1.00 0.00 12 LYS A O 13
ATOM 16441 N N . ILE A 1 13 ? 8.321 24.482 -8.231 1.00 0.00 13 ILE A N 13
ATOM 16442 C CA . ILE A 1 13 ? 7.764 25.761 -7.817 1.00 0.00 13 ILE A CA 13
ATOM 16443 C C . ILE A 1 13 ? 8.845 26.825 -7.992 1.00 0.00 13 ILE A C 13
ATOM 16444 O O . ILE A 1 13 ? 10.031 26.520 -7.896 1.00 0.00 13 ILE A O 13
ATOM 16460 N N . LYS A 1 14 ? 8.432 28.069 -8.247 1.00 0.00 14 LYS A N 13
ATOM 16461 C CA . LYS A 1 14 ? 9.350 29.191 -8.379 1.00 0.00 14 LYS A CA 13
ATOM 16462 C C . LYS A 1 14 ? 8.716 30.443 -7.787 1.00 0.00 14 LYS A C 13
ATOM 16463 O O . LYS A 1 14 ? 7.525 30.688 -7.991 1.00 0.00 14 LYS A O 13
ATOM 16482 N N . GLN A 1 15 ? 9.504 31.230 -7.055 1.00 0.00 15 GLN A N 13
ATOM 16483 C CA . GLN A 1 15 ? 9.015 32.448 -6.425 1.00 0.00 15 GLN A CA 13
ATOM 16484 C C . GLN A 1 15 ? 10.161 33.427 -6.179 1.00 0.00 15 GLN A C 13
ATOM 16485 O O . GLN A 1 15 ? 11.289 33.012 -5.935 1.00 0.00 15 GLN A O 13
ATOM 16499 N N . TRP A 1 16 ? 9.860 34.726 -6.241 1.00 0.00 16 TRP A N 13
ATOM 16500 C CA . TRP A 1 16 ? 10.828 35.791 -6.030 1.00 0.00 16 TRP A CA 13
ATOM 16501 C C . TRP A 1 16 ? 10.809 36.262 -4.578 1.00 0.00 16 TRP A C 13
ATOM 16502 O O . TRP A 1 16 ? 9.763 36.227 -3.927 1.00 0.00 16 TRP A O 13
ATOM 16523 N N . ILE A 1 17 ? 11.965 36.705 -4.079 1.00 0.00 17 ILE A N 13
ATOM 16524 C CA . ILE A 1 17 ? 12.104 37.287 -2.751 1.00 0.00 17 ILE A CA 13
ATOM 16525 C C . ILE A 1 17 ? 13.005 38.517 -2.892 1.00 0.00 17 ILE A C 13
ATOM 16526 O O . ILE A 1 17 ? 13.917 38.521 -3.720 1.00 0.00 17 ILE A O 13
ATOM 16542 N N . PRO A 1 18 ? 12.772 39.566 -2.096 1.00 0.00 18 PRO A N 13
ATOM 16543 C CA . PRO A 1 18 ? 13.563 40.783 -2.130 1.00 0.00 18 PRO A CA 13
ATOM 16544 C C . PRO A 1 18 ? 14.986 40.505 -1.665 1.00 0.00 18 PRO A C 13
ATOM 16545 O O . PRO A 1 18 ? 15.236 39.541 -0.943 1.00 0.00 18 PRO A O 13
ATOM 16556 N N . THR A 1 19 ? 15.932 41.354 -2.074 1.00 0.00 19 THR A N 13
ATOM 16557 C CA . THR A 1 19 ? 17.342 41.157 -1.759 1.00 0.00 19 THR A CA 13
ATOM 16558 C C . THR A 1 19 ? 17.689 41.067 -0.278 1.00 0.00 19 THR A C 13
ATOM 16559 O O . THR A 1 19 ? 18.691 40.460 0.095 1.00 0.00 19 THR A O 13
ATOM 16570 N N . THR A 1 20 ? 16.857 41.675 0.572 1.00 0.00 20 THR A N 13
ATOM 16571 C CA . THR A 1 20 ? 17.035 41.625 2.017 1.00 0.00 20 THR A CA 13
ATOM 16572 C C . THR A 1 20 ? 16.635 40.298 2.653 1.00 0.00 20 THR A C 13
ATOM 16573 O O . THR A 1 20 ? 16.954 40.043 3.814 1.00 0.00 20 THR A O 13
ATOM 16584 N N . GLU A 1 21 ? 15.940 39.447 1.896 1.00 0.00 21 GLU A N 13
ATOM 16585 C CA . GLU A 1 21 ? 15.495 38.145 2.364 1.00 0.00 21 GLU A CA 13
ATOM 16586 C C . GLU A 1 21 ? 16.380 37.026 1.821 1.00 0.00 21 GLU A C 13
ATOM 16587 O O . GLU A 1 21 ? 16.278 35.892 2.279 1.00 0.00 21 GLU A O 13
ATOM 16599 N N . VAL A 1 22 ? 17.250 37.330 0.853 1.00 0.00 22 VAL A N 13
ATOM 16600 C CA . VAL A 1 22 ? 18.195 36.341 0.351 1.00 0.00 22 VAL A CA 13
ATOM 16601 C C . VAL A 1 22 ? 19.211 36.005 1.440 1.00 0.00 22 VAL A C 13
ATOM 16602 O O . VAL A 1 22 ? 19.691 34.875 1.524 1.00 0.00 22 VAL A O 13
ATOM 16615 N N . GLY A 1 23 ? 19.541 36.986 2.285 1.00 0.00 23 GLY A N 13
ATOM 16616 C CA . GLY A 1 23 ? 20.490 36.793 3.370 1.00 0.00 23 GLY A CA 13
ATOM 16617 C C . GLY A 1 23 ? 19.892 35.952 4.494 1.00 0.00 23 GLY A C 13
ATOM 16618 O O . GLY A 1 23 ? 20.630 35.401 5.310 1.00 0.00 23 GLY A O 13
ATOM 16622 N N . LYS A 1 24 ? 18.558 35.843 4.544 1.00 0.00 24 LYS A N 13
ATOM 16623 C CA . LYS A 1 24 ? 17.885 35.040 5.554 1.00 0.00 24 LYS A CA 13
ATOM 16624 C C . LYS A 1 24 ? 17.901 33.553 5.183 1.00 0.00 24 LYS A C 13
ATOM 16625 O O . LYS A 1 24 ? 17.616 32.711 6.028 1.00 0.00 24 LYS A O 13
ATOM 16644 N N . ILE A 1 25 ? 18.236 33.234 3.928 1.00 0.00 25 ILE A N 13
ATOM 16645 C CA . ILE A 1 25 ? 18.287 31.852 3.459 1.00 0.00 25 ILE A CA 13
ATOM 16646 C C . ILE A 1 25 ? 19.733 31.381 3.297 1.00 0.00 25 ILE A C 13
ATOM 16647 O O . ILE A 1 25 ? 20.033 30.223 3.579 1.00 0.00 25 ILE A O 13
ATOM 16663 N N . LEU A 1 26 ? 20.624 32.266 2.841 1.00 0.00 26 LEU A N 13
ATOM 16664 C CA . LEU A 1 26 ? 21.995 31.900 2.501 1.00 0.00 26 LEU A CA 13
ATOM 16665 C C . LEU A 1 26 ? 23.025 32.460 3.481 1.00 0.00 26 LEU A C 13
ATOM 16666 O O . LEU A 1 26 ? 24.197 32.096 3.411 1.00 0.00 26 LEU A O 13
ATOM 16682 N N . GLY A 1 27 ? 22.606 33.341 4.394 1.00 0.00 27 GLY A N 13
ATOM 16683 C CA . GLY A 1 27 ? 23.529 34.024 5.294 1.00 0.00 27 GLY A CA 13
ATOM 16684 C C . GLY A 1 27 ? 24.109 33.096 6.359 1.00 0.00 27 GLY A C 13
ATOM 16685 O O . GLY A 1 27 ? 25.179 33.377 6.893 1.00 0.00 27 GLY A O 13
ATOM 16689 N N . ASN A 1 28 ? 23.414 31.998 6.661 1.00 0.00 28 ASN A N 13
ATOM 16690 C CA . ASN A 1 28 ? 23.879 31.003 7.618 1.00 0.00 28 ASN A CA 13
ATOM 16691 C C . ASN A 1 28 ? 24.638 29.884 6.906 1.00 0.00 28 ASN A C 13
ATOM 16692 O O . ASN A 1 28 ? 24.517 28.721 7.281 1.00 0.00 28 ASN A O 13
ATOM 16703 N N . ARG A 1 29 ? 25.417 30.221 5.871 1.00 0.00 29 ARG A N 13
ATOM 16704 C CA . ARG A 1 29 ? 26.074 29.232 5.021 1.00 0.00 29 ARG A CA 13
ATOM 16705 C C . ARG A 1 29 ? 25.035 28.282 4.430 1.00 0.00 29 ARG A C 13
ATOM 16706 O O . ARG A 1 29 ? 25.289 27.090 4.251 1.00 0.00 29 ARG A O 13
ATOM 16727 N N . ALA A 1 30 ? 23.855 28.832 4.135 1.00 0.00 30 ALA A N 13
ATOM 16728 C CA . ALA A 1 30 ? 22.697 28.111 3.627 1.00 0.00 30 ALA A CA 13
ATOM 16729 C C . ALA A 1 30 ? 22.221 26.984 4.546 1.00 0.00 30 ALA A C 13
ATOM 16730 O O . ALA A 1 30 ? 21.519 26.080 4.097 1.00 0.00 30 ALA A O 13
ATOM 16737 N N . ALA A 1 31 ? 22.592 27.020 5.830 1.00 0.00 31 ALA A N 13
ATOM 16738 C CA . ALA A 1 31 ? 22.116 26.034 6.788 1.00 0.00 31 ALA A CA 13
ATOM 16739 C C . ALA A 1 31 ? 20.604 26.167 6.975 1.00 0.00 31 ALA A C 13
ATOM 16740 O O . ALA A 1 31 ? 19.949 25.209 7.377 1.00 0.00 31 ALA A O 13
ATOM 16747 N N . VAL A 1 32 ? 20.048 27.349 6.683 1.00 0.00 32 VAL A N 13
ATOM 16748 C CA . VAL A 1 32 ? 18.614 27.581 6.770 1.00 0.00 32 VAL A CA 13
ATOM 16749 C C . VAL A 1 32 ? 17.935 26.874 5.603 1.00 0.00 32 VAL A C 13
ATOM 16750 O O . VAL A 1 32 ? 16.851 26.314 5.768 1.00 0.00 32 VAL A O 13
ATOM 16763 N N . LYS A 1 33 ? 18.563 26.890 4.422 1.00 0.00 33 LYS A N 13
ATOM 16764 C CA . LYS A 1 33 ? 17.991 26.245 3.249 1.00 0.00 33 LYS A CA 13
ATOM 16765 C C . LYS A 1 33 ? 17.999 24.734 3.444 1.00 0.00 33 LYS A C 13
ATOM 16766 O O . LYS A 1 33 ? 17.029 24.057 3.114 1.00 0.00 33 LYS A O 13
ATOM 16785 N N . LYS A 1 34 ? 19.099 24.210 3.989 1.00 0.00 34 LYS A N 13
ATOM 16786 C CA . LYS A 1 34 ? 19.262 22.780 4.233 1.00 0.00 34 LYS A CA 13
ATOM 16787 C C . LYS A 1 34 ? 18.412 22.294 5.409 1.00 0.00 34 LYS A C 13
ATOM 16788 O O . LYS A 1 34 ? 18.248 21.088 5.582 1.00 0.00 34 LYS A O 13
ATOM 16807 N N . HIS A 1 35 ? 17.868 23.209 6.218 1.00 0.00 35 HIS A N 13
ATOM 16808 C CA . HIS A 1 35 ? 16.991 22.839 7.320 1.00 0.00 35 HIS A CA 13
ATOM 16809 C C . HIS A 1 35 ? 15.570 22.577 6.820 1.00 0.00 35 HIS A C 13
ATOM 16810 O O . HIS A 1 35 ? 14.843 21.784 7.412 1.00 0.00 35 HIS A O 13
ATOM 16825 N N . ILE A 1 36 ? 15.172 23.239 5.730 1.00 0.00 36 ILE A N 13
ATOM 16826 C CA . ILE A 1 36 ? 13.851 23.061 5.146 1.00 0.00 36 ILE A CA 13
ATOM 16827 C C . ILE A 1 36 ? 13.830 21.832 4.235 1.00 0.00 36 ILE A C 13
ATOM 16828 O O . ILE A 1 36 ? 12.794 21.187 4.084 1.00 0.00 36 ILE A O 13
ATOM 16844 N N . GLU A 1 37 ? 14.974 21.499 3.628 1.00 0.00 37 GLU A N 13
ATOM 16845 C CA . GLU A 1 37 ? 15.071 20.337 2.758 1.00 0.00 37 GLU A CA 13
ATOM 16846 C C . GLU A 1 37 ? 14.915 19.036 3.545 1.00 0.00 37 GLU A C 13
ATOM 16847 O O . GLU A 1 37 ? 14.407 18.052 3.010 1.00 0.00 37 GLU A O 13
ATOM 16859 N N . ARG A 1 38 ? 15.345 19.023 4.814 1.00 0.00 38 ARG A N 13
ATOM 16860 C CA . ARG A 1 38 ? 15.205 17.849 5.670 1.00 0.00 38 ARG A CA 13
ATOM 16861 C C . ARG A 1 38 ? 13.870 17.864 6.417 1.00 0.00 38 ARG A C 13
ATOM 16862 O O . ARG A 1 38 ? 13.475 16.852 6.993 1.00 0.00 38 ARG A O 13
ATOM 16883 N N . GLN A 1 39 ? 13.177 19.006 6.412 1.00 0.00 39 GLN A N 13
ATOM 16884 C CA . GLN A 1 39 ? 11.884 19.153 7.062 1.00 0.00 39 GLN A CA 13
ATOM 16885 C C . GLN A 1 39 ? 10.757 18.611 6.180 1.00 0.00 39 GLN A C 13
ATOM 16886 O O . GLN A 1 39 ? 9.735 18.158 6.688 1.00 0.00 39 GLN A O 13
ATOM 16900 N N . PHE A 1 40 ? 10.952 18.660 4.859 1.00 0.00 40 PHE A N 13
ATOM 16901 C CA . PHE A 1 40 ? 9.941 18.247 3.899 1.00 0.00 40 PHE A CA 13
ATOM 16902 C C . PHE A 1 40 ? 10.442 17.281 2.825 1.00 0.00 40 PHE A C 13
ATOM 16903 O O . PHE A 1 40 ? 9.707 16.973 1.887 1.00 0.00 40 PHE A O 13
ATOM 16920 N N . ASN A 1 41 ? 11.684 16.807 2.965 1.00 0.00 41 ASN A N 13
ATOM 16921 C CA . ASN A 1 41 ? 12.343 15.936 1.994 1.00 0.00 41 ASN A CA 13
ATOM 16922 C C . ASN A 1 41 ? 12.421 16.572 0.602 1.00 0.00 41 ASN A C 13
ATOM 16923 O O . ASN A 1 41 ? 12.654 15.878 -0.388 1.00 0.00 41 ASN A O 13
ATOM 16934 N N . CYS A 1 42 ? 12.225 17.893 0.526 1.00 0.00 42 CYS A N 13
ATOM 16935 C CA . CYS A 1 42 ? 12.278 18.652 -0.710 1.00 0.00 42 CYS A CA 13
ATOM 16936 C C . CYS A 1 42 ? 13.698 19.143 -0.984 1.00 0.00 42 CYS A C 13
ATOM 16937 O O . CYS A 1 42 ? 14.608 18.905 -0.189 1.00 0.00 42 CYS A O 13
ATOM 16945 N N . VAL A 1 43 ? 13.886 19.831 -2.109 1.00 0.00 43 VAL A N 13
ATOM 16946 C CA . VAL A 1 43 ? 15.147 20.467 -2.460 1.00 0.00 43 VAL A CA 13
ATOM 16947 C C . VAL A 1 43 ? 14.860 21.914 -2.850 1.00 0.00 43 VAL A C 13
ATOM 16948 O O . VAL A 1 43 ? 13.814 22.192 -3.430 1.00 0.00 43 VAL A O 13
ATOM 16961 N N . ILE A 1 44 ? 15.776 22.835 -2.534 1.00 0.00 44 ILE A N 13
ATOM 16962 C CA . ILE A 1 44 ? 15.584 24.254 -2.806 1.00 0.00 44 ILE A CA 13
ATOM 16963 C C . ILE A 1 44 ? 16.832 24.841 -3.456 1.00 0.00 44 ILE A C 13
ATOM 16964 O O . ILE A 1 44 ? 17.951 24.457 -3.114 1.00 0.00 44 ILE A O 13
ATOM 16980 N N . THR A 1 45 ? 16.639 25.776 -4.390 1.00 0.00 45 THR A N 13
ATOM 16981 C CA . THR A 1 45 ? 17.731 26.432 -5.099 1.00 0.00 45 THR A CA 13
ATOM 16982 C C . THR A 1 45 ? 17.550 27.927 -5.318 1.00 0.00 45 THR A C 13
ATOM 16983 O O . THR A 1 45 ? 16.680 28.341 -6.080 1.00 0.00 45 THR A O 13
ATOM 16994 N N . VAL A 1 46 ? 18.374 28.742 -4.652 1.00 0.00 46 VAL A N 13
ATOM 16995 C CA . VAL A 1 46 ? 18.377 30.183 -4.866 1.00 0.00 46 VAL A CA 13
ATOM 16996 C C . VAL A 1 46 ? 19.190 30.514 -6.114 1.00 0.00 46 VAL A C 13
ATOM 16997 O O . VAL A 1 46 ? 20.173 29.834 -6.407 1.00 0.00 46 VAL A O 13
ATOM 17010 N N . HIS A 1 47 ? 18.782 31.551 -6.850 1.00 0.00 47 HIS A N 13
ATOM 17011 C CA . HIS A 1 47 ? 19.428 31.931 -8.098 1.00 0.00 47 HIS A CA 13
ATOM 17012 C C . HIS A 1 47 ? 19.778 33.416 -8.118 1.00 0.00 47 HIS A C 13
ATOM 17013 O O . HIS A 1 47 ? 19.171 34.194 -8.850 1.00 0.00 47 HIS A O 13
ATOM 17028 N N . THR A 1 48 ? 20.767 33.805 -7.304 1.00 0.00 48 THR A N 13
ATOM 17029 C CA . THR A 1 48 ? 21.241 35.180 -7.228 1.00 0.00 48 THR A CA 13
ATOM 17030 C C . THR A 1 48 ? 21.880 35.722 -8.507 1.00 0.00 48 THR A C 13
ATOM 17031 O O . THR A 1 48 ? 22.198 36.907 -8.581 1.00 0.00 48 THR A O 13
ATOM 17042 N N . GLU A 1 49 ? 22.070 34.864 -9.512 1.00 0.00 49 GLU A N 13
ATOM 17043 C CA . GLU A 1 49 ? 22.602 35.270 -10.807 1.00 0.00 49 GLU A CA 13
ATOM 17044 C C . GLU A 1 49 ? 21.554 36.081 -11.568 1.00 0.00 49 GLU A C 13
ATOM 17045 O O . GLU A 1 49 ? 21.881 36.828 -12.490 1.00 0.00 49 GLU A O 13
ATOM 17057 N N . VAL A 1 50 ? 20.289 35.931 -11.170 1.00 0.00 50 VAL A N 13
ATOM 17058 C CA . VAL A 1 50 ? 19.150 36.565 -11.813 1.00 0.00 50 VAL A CA 13
ATOM 17059 C C . VAL A 1 50 ? 18.769 37.867 -11.119 1.00 0.00 50 VAL A C 13
ATOM 17060 O O . VAL A 1 50 ? 19.048 38.046 -9.938 1.00 0.00 50 VAL A O 13
ATOM 17073 N N . GLN A 1 51 ? 18.130 38.772 -11.863 1.00 0.00 51 GLN A N 13
ATOM 17074 C CA . GLN A 1 51 ? 17.668 40.042 -11.328 1.00 0.00 51 GLN A CA 13
ATOM 17075 C C . GLN A 1 51 ? 16.380 40.461 -12.032 1.00 0.00 51 GLN A C 13
ATOM 17076 O O . GLN A 1 51 ? 16.362 40.631 -13.252 1.00 0.00 51 GLN A O 13
ATOM 17090 N N . SER A 1 52 ? 15.308 40.625 -11.255 1.00 0.00 52 SER A N 13
ATOM 17091 C CA . SER A 1 52 ? 14.009 41.045 -11.758 1.00 0.00 52 SER A CA 13
ATOM 17092 C C . SER A 1 52 ? 13.993 42.542 -12.056 1.00 0.00 52 SER A C 13
ATOM 17093 O O . SER A 1 52 ? 14.988 43.240 -11.864 1.00 0.00 52 SER A O 13
ATOM 17101 N N . SER A 1 53 ? 12.848 43.043 -12.525 1.00 0.00 53 SER A N 13
ATOM 17102 C CA . SER A 1 53 ? 12.666 44.464 -12.803 1.00 0.00 53 SER A CA 13
ATOM 17103 C C . SER A 1 53 ? 12.593 45.278 -11.510 1.00 0.00 53 SER A C 13
ATOM 17104 O O . SER A 1 53 ? 12.416 46.494 -11.551 1.00 0.00 53 SER A O 13
ATOM 17112 N N . PHE A 1 54 ? 12.732 44.599 -10.364 1.00 0.00 54 PHE A N 13
ATOM 17113 C CA . PHE A 1 54 ? 12.716 45.198 -9.039 1.00 0.00 54 PHE A CA 13
ATOM 17114 C C . PHE A 1 54 ? 13.871 44.815 -8.116 1.00 0.00 54 PHE A C 13
ATOM 17115 O O . PHE A 1 54 ? 13.841 45.101 -6.921 1.00 0.00 54 PHE A O 13
ATOM 17132 N N . GLY A 1 55 ? 14.895 44.166 -8.681 1.00 0.00 55 GLY A N 13
ATOM 17133 C CA . GLY A 1 55 ? 16.114 43.809 -7.966 1.00 0.00 55 GLY A CA 13
ATOM 17134 C C . GLY A 1 55 ? 15.998 42.515 -7.160 1.00 0.00 55 GLY A C 13
ATOM 17135 O O . GLY A 1 55 ? 16.974 42.106 -6.532 1.00 0.00 55 GLY A O 13
ATOM 17139 N N . ALA A 1 56 ? 14.830 41.870 -7.167 1.00 0.00 56 ALA A N 13
ATOM 17140 C CA . ALA A 1 56 ? 14.605 40.657 -6.396 1.00 0.00 56 ALA A CA 13
ATOM 17141 C C . ALA A 1 56 ? 15.341 39.464 -7.000 1.00 0.00 56 ALA A C 13
ATOM 17142 O O . ALA A 1 56 ? 15.775 39.503 -8.151 1.00 0.00 56 ALA A O 13
ATOM 17149 N N . THR A 1 57 ? 15.480 38.398 -6.207 1.00 0.00 57 THR A N 13
ATOM 17150 C CA . THR A 1 57 ? 16.176 37.186 -6.609 1.00 0.00 57 THR A CA 13
ATOM 17151 C C . THR A 1 57 ? 15.135 36.065 -6.566 1.00 0.00 57 THR A C 13
ATOM 17152 O O . THR A 1 57 ? 14.401 35.943 -5.583 1.00 0.00 57 THR A O 13
ATOM 17163 N N . PRO A 1 58 ? 15.058 35.236 -7.614 1.00 0.00 58 PRO A N 13
ATOM 17164 C CA . PRO A 1 58 ? 14.151 34.105 -7.680 1.00 0.00 58 PRO A CA 13
ATOM 17165 C C . PRO A 1 58 ? 14.713 32.899 -6.932 1.00 0.00 58 PRO A C 13
ATOM 17166 O O . PRO A 1 58 ? 15.918 32.800 -6.695 1.00 0.00 58 PRO A O 13
ATOM 17177 N N . VAL A 1 59 ? 13.822 31.979 -6.566 1.00 0.00 59 VAL A N 13
ATOM 17178 C CA . VAL A 1 59 ? 14.150 30.736 -5.886 1.00 0.00 59 VAL A CA 13
ATOM 17179 C C . VAL A 1 59 ? 13.314 29.597 -6.460 1.00 0.00 59 VAL A C 13
ATOM 17180 O O . VAL A 1 59 ? 12.160 29.804 -6.821 1.00 0.00 59 VAL A O 13
ATOM 17193 N N . GLU A 1 60 ? 13.896 28.402 -6.544 1.00 0.00 60 GLU A N 13
ATOM 17194 C CA . GLU A 1 60 ? 13.215 27.224 -7.064 1.00 0.00 60 GLU A CA 13
ATOM 17195 C C . GLU A 1 60 ? 13.092 26.146 -5.996 1.00 0.00 60 GLU A C 13
ATOM 17196 O O . GLU A 1 60 ? 13.885 26.103 -5.055 1.00 0.00 60 GLU A O 13
ATOM 17208 N N . ILE A 1 61 ? 12.092 25.273 -6.144 1.00 0.00 61 ILE A N 13
ATOM 17209 C CA . ILE A 1 61 ? 11.843 24.184 -5.213 1.00 0.00 61 ILE A CA 13
ATOM 17210 C C . ILE A 1 61 ? 11.508 22.924 -6.002 1.00 0.00 61 ILE A C 13
ATOM 17211 O O . ILE A 1 61 ? 10.906 23.009 -7.075 1.00 0.00 61 ILE A O 13
ATOM 17227 N N . VAL A 1 62 ? 11.895 21.762 -5.475 1.00 0.00 62 VAL A N 13
ATOM 17228 C CA . VAL A 1 62 ? 11.630 20.470 -6.098 1.00 0.00 62 VAL A CA 13
ATOM 17229 C C . VAL A 1 62 ? 11.169 19.472 -5.043 1.00 0.00 62 VAL A C 13
ATOM 17230 O O . VAL A 1 62 ? 11.658 19.486 -3.914 1.00 0.00 62 VAL A O 13
ATOM 17243 N N . ALA A 1 63 ? 10.227 18.599 -5.409 1.00 0.00 63 ALA A N 13
ATOM 17244 C CA . ALA A 1 63 ? 9.689 17.600 -4.498 1.00 0.00 63 ALA A CA 13
ATOM 17245 C C . ALA A 1 63 ? 9.049 16.446 -5.271 1.00 0.00 63 ALA A C 13
ATOM 17246 O O . ALA A 1 63 ? 8.831 16.540 -6.478 1.00 0.00 63 ALA A O 13
ATOM 17253 N N . GLN A 1 64 ? 8.747 15.354 -4.565 1.00 0.00 64 GLN A N 13
ATOM 17254 C CA . GLN A 1 64 ? 8.090 14.203 -5.162 1.00 0.00 64 GLN A CA 13
ATOM 17255 C C . GLN A 1 64 ? 6.625 14.510 -5.477 1.00 0.00 64 GLN A C 13
ATOM 17256 O O . GLN A 1 64 ? 6.057 13.920 -6.394 1.00 0.00 64 GLN A O 13
ATOM 17270 N N . ASN A 1 65 ? 6.019 15.429 -4.720 1.00 0.00 65 ASN A N 13
ATOM 17271 C CA . ASN A 1 65 ? 4.614 15.782 -4.861 1.00 0.00 65 ASN A CA 13
ATOM 17272 C C . ASN A 1 65 ? 4.329 17.152 -4.247 1.00 0.00 65 ASN A C 13
ATOM 17273 O O . ASN A 1 65 ? 5.109 17.651 -3.434 1.00 0.00 65 ASN A O 13
ATOM 17284 N N . LYS A 1 66 ? 3.209 17.775 -4.630 1.00 0.00 66 LYS A N 13
ATOM 17285 C CA . LYS A 1 66 ? 2.890 19.145 -4.232 1.00 0.00 66 LYS A CA 13
ATOM 17286 C C . LYS A 1 66 ? 2.493 19.276 -2.763 1.00 0.00 66 LYS A C 13
ATOM 17287 O O . LYS A 1 66 ? 2.581 20.369 -2.208 1.00 0.00 66 LYS A O 13
ATOM 17306 N N . GLU A 1 67 ? 2.062 18.186 -2.124 1.00 0.00 67 GLU A N 13
ATOM 17307 C CA . GLU A 1 67 ? 1.686 18.219 -0.714 1.00 0.00 67 GLU A CA 13
ATOM 17308 C C . GLU A 1 67 ? 2.903 18.459 0.183 1.00 0.00 67 GLU A C 13
ATOM 17309 O O . GLU A 1 67 ? 2.764 18.549 1.401 1.00 0.00 67 GLU A O 13
ATOM 17321 N N . GLN A 1 68 ? 4.095 18.567 -0.413 1.00 0.00 68 GLN A N 13
ATOM 17322 C CA . GLN A 1 68 ? 5.321 18.871 0.314 1.00 0.00 68 GLN A CA 13
ATOM 17323 C C . GLN A 1 68 ? 6.063 20.031 -0.347 1.00 0.00 68 GLN A C 13
ATOM 17324 O O . GLN A 1 68 ? 6.809 20.738 0.327 1.00 0.00 68 GLN A O 13
ATOM 17338 N N . CYS A 1 69 ? 5.870 20.242 -1.655 1.00 0.00 69 CYS A N 13
ATOM 17339 C CA . CYS A 1 69 ? 6.547 21.321 -2.358 1.00 0.00 69 CYS A CA 13
ATOM 17340 C C . CYS A 1 69 ? 5.949 22.656 -1.917 1.00 0.00 69 CYS A C 13
ATOM 17341 O O . CYS A 1 69 ? 6.669 23.643 -1.779 1.00 0.00 69 CYS A O 13
ATOM 17349 N N . GLN A 1 70 ? 4.630 22.691 -1.692 1.00 0.00 70 GLN A N 13
ATOM 17350 C CA . GLN A 1 70 ? 3.953 23.899 -1.241 1.00 0.00 70 GLN A CA 13
ATOM 17351 C C . GLN A 1 70 ? 4.330 24.214 0.203 1.00 0.00 70 GLN A C 13
ATOM 17352 O O . GLN A 1 70 ? 4.411 25.382 0.581 1.00 0.00 70 GLN A O 13
ATOM 17366 N N . GLU A 1 71 ? 4.561 23.183 1.019 1.00 0.00 71 GLU A N 13
ATOM 17367 C CA . GLU A 1 71 ? 4.925 23.387 2.412 1.00 0.00 71 GLU A CA 13
ATOM 17368 C C . GLU A 1 71 ? 6.343 23.941 2.497 1.00 0.00 71 GLU A C 13
ATOM 17369 O O . GLU A 1 71 ? 6.655 24.704 3.409 1.00 0.00 71 GLU A O 13
ATOM 17381 N N . ALA A 1 72 ? 7.205 23.564 1.549 1.00 0.00 72 ALA A N 13
ATOM 17382 C CA . ALA A 1 72 ? 8.565 24.067 1.500 1.00 0.00 72 ALA A CA 13
ATOM 17383 C C . ALA A 1 72 ? 8.607 25.483 0.918 1.00 0.00 72 ALA A C 13
ATOM 17384 O O . ALA A 1 72 ? 9.570 26.211 1.154 1.00 0.00 72 ALA A O 13
ATOM 17391 N N . ARG A 1 73 ? 7.576 25.879 0.162 1.00 0.00 73 ARG A N 13
ATOM 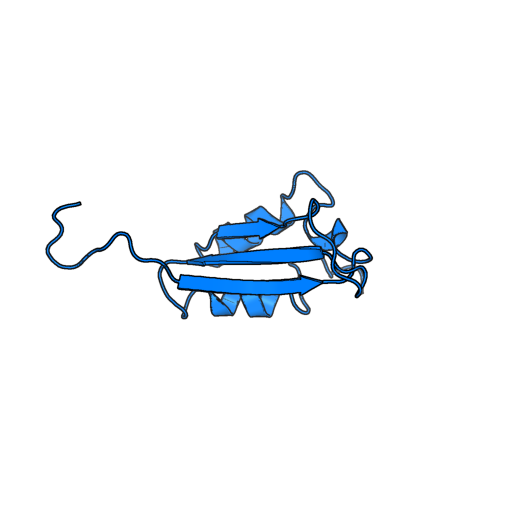17392 C CA . ARG A 1 73 ? 7.488 27.226 -0.392 1.00 0.00 73 ARG A CA 13
ATOM 17393 C C . ARG A 1 73 ? 6.969 28.198 0.655 1.00 0.00 73 ARG A C 13
ATOM 17394 O O . ARG A 1 73 ? 7.558 29.253 0.880 1.00 0.00 73 ARG A O 13
ATOM 17415 N N . ASN A 1 74 ? 5.858 27.839 1.301 1.00 0.00 74 ASN A N 13
ATOM 17416 C CA . ASN A 1 74 ? 5.184 28.715 2.244 1.00 0.00 74 ASN A CA 13
ATOM 17417 C C . ASN A 1 74 ? 5.958 28.837 3.555 1.00 0.00 74 ASN A C 13
ATOM 17418 O O . ASN A 1 74 ? 5.693 29.738 4.350 1.00 0.00 74 ASN A O 13
ATOM 17429 N N . ALA A 1 75 ? 6.923 27.936 3.787 1.00 0.00 75 ALA A N 13
ATOM 17430 C CA . ALA A 1 75 ? 7.819 28.026 4.928 1.00 0.00 75 ALA A CA 13
ATOM 17431 C C . ALA A 1 75 ? 8.902 29.083 4.689 1.00 0.00 75 ALA A C 13
ATOM 17432 O O . ALA A 1 75 ? 9.707 29.354 5.577 1.00 0.00 75 ALA A O 13
ATOM 17439 N N . VAL A 1 76 ? 8.921 29.678 3.492 1.00 0.00 76 VAL A N 13
ATOM 17440 C CA . VAL A 1 76 ? 9.899 30.689 3.104 1.00 0.00 76 VAL A CA 13
ATOM 17441 C C . VAL A 1 76 ? 9.243 32.032 2.781 1.00 0.00 76 VAL A C 13
ATOM 17442 O O . VAL A 1 76 ? 9.934 33.012 2.507 1.00 0.00 76 VAL A O 13
ATOM 17455 N N . MET A 1 77 ? 7.908 32.098 2.809 1.00 0.00 77 MET A N 13
ATOM 17456 C CA . MET A 1 77 ? 7.194 33.332 2.508 1.00 0.00 77 MET A CA 13
ATOM 17457 C C . MET A 1 77 ? 7.072 34.262 3.715 1.00 0.00 77 MET A C 13
ATOM 17458 O O . MET A 1 77 ? 6.686 35.418 3.546 1.00 0.00 77 MET A O 13
ATOM 17472 N N . SER A 1 78 ? 7.388 33.785 4.921 1.00 0.00 78 SER A N 13
ATOM 17473 C CA . SER A 1 78 ? 7.308 34.625 6.110 1.00 0.00 78 SER A CA 13
ATOM 17474 C C . SER A 1 78 ? 8.136 34.080 7.269 1.00 0.00 78 SER A C 13
ATOM 17475 O O . SER A 1 78 ? 8.753 34.852 8.002 1.00 0.00 78 SER A O 13
ATOM 17483 N N . LEU A 1 79 ? 8.159 32.755 7.448 1.00 0.00 79 LEU A N 13
ATOM 17484 C CA . LEU A 1 79 ? 8.893 32.152 8.552 1.00 0.00 79 LEU A CA 13
ATOM 17485 C C . LEU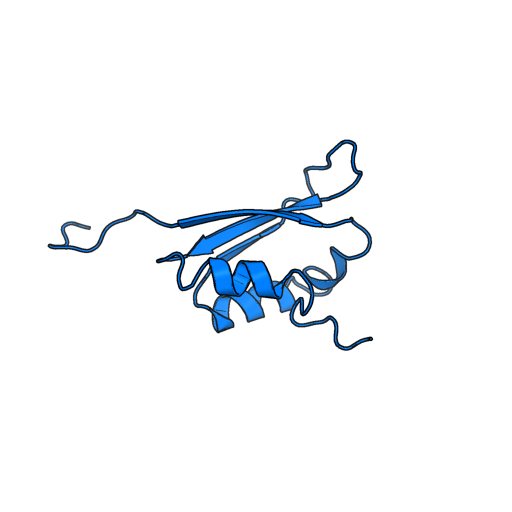 A 1 79 ? 10.377 32.051 8.217 1.00 0.00 79 LEU A C 13
ATOM 17486 O O . LEU A 1 79 ? 11.227 32.348 9.054 1.00 0.00 79 LEU A O 13
ATOM 17502 N N . MET A 1 80 ? 10.670 31.633 6.982 1.00 0.00 80 MET A N 13
ATOM 17503 C CA . MET A 1 80 ? 12.002 31.487 6.414 1.00 0.00 80 MET A CA 13
ATOM 17504 C C . MET A 1 80 ? 12.944 30.579 7.207 1.00 0.00 80 MET A C 13
ATOM 17505 O O . MET A 1 80 ? 14.074 30.372 6.771 1.00 0.00 80 MET A O 13
ATOM 17519 N N . GLN A 1 81 ? 12.509 30.037 8.351 1.00 0.00 81 GLN A N 13
ATOM 17520 C CA . GLN A 1 81 ? 13.315 29.152 9.184 1.00 0.00 81 GLN A CA 13
ATOM 17521 C C . GLN A 1 81 ? 14.708 29.722 9.473 1.00 0.00 81 GLN A C 13
ATOM 17522 O O . GLN A 1 81 ? 15.662 28.966 9.660 1.00 0.00 81 GLN A O 13
ATOM 17536 N N . SER A 1 82 ? 14.827 31.053 9.505 1.00 0.00 82 SER A N 13
ATOM 17537 C CA . SER A 1 82 ? 16.100 31.746 9.693 1.00 0.00 82 SER A CA 13
ATOM 17538 C C . SER A 1 82 ? 16.675 31.556 11.101 1.00 0.00 82 SER A C 13
ATOM 17539 O O . SER A 1 82 ? 17.733 32.103 11.408 1.00 0.00 82 SER A O 13
ATOM 17547 N N . HIS A 1 83 ? 15.981 30.786 11.949 1.00 0.00 83 HIS A N 13
ATOM 17548 C CA . HIS A 1 83 ? 16.400 30.498 13.316 1.00 0.00 83 HIS A CA 13
ATOM 17549 C C . HIS A 1 83 ? 16.102 29.038 13.645 1.00 0.00 83 HIS A C 13
ATOM 17550 O O . HIS A 1 83 ? 15.314 28.395 12.954 1.00 0.00 83 HIS A O 13
ATOM 17565 N N . GLN A 1 84 ? 16.735 28.520 14.701 1.00 0.00 84 GLN A N 13
ATOM 17566 C CA . GLN A 1 84 ? 16.579 27.133 15.124 1.00 0.00 84 GLN A CA 13
ATOM 17567 C C . GLN A 1 84 ? 16.891 26.150 13.989 1.00 0.00 84 GLN A C 13
ATOM 17568 O O . GLN A 1 84 ? 16.328 25.057 13.929 1.00 0.00 84 GLN A O 13
ATOM 17582 N N . ASP A 1 85 ? 17.794 26.540 13.084 1.00 0.00 85 ASP A N 13
ATOM 17583 C CA . ASP A 1 85 ? 18.183 25.729 11.936 1.00 0.00 85 ASP A CA 13
ATOM 17584 C C . ASP A 1 85 ? 19.022 24.496 12.274 1.00 0.00 85 ASP A C 13
ATOM 17585 O O . ASP A 1 85 ? 19.392 23.734 11.382 1.00 0.00 85 ASP A O 13
ATOM 17594 N N . LYS A 1 86 ? 19.316 24.301 13.564 1.00 0.00 86 LYS A N 13
ATOM 17595 C CA . LYS A 1 86 ? 20.115 23.186 14.054 1.00 0.00 86 LYS A CA 13
ATOM 17596 C C . LYS A 1 86 ? 19.735 22.865 15.497 1.00 0.00 86 LYS A C 13
ATOM 17597 O O . LYS A 1 86 ? 19.743 23.806 16.320 1.00 0.00 86 LYS A O 13
ATOM 17616 N N . SER A 1 1 ? 7.471 -2.994 -7.784 1.00 0.00 1 SER A N 14
ATOM 17617 C CA . SER A 1 1 ? 8.283 -1.772 -7.940 1.00 0.00 1 SER A CA 14
ATOM 17618 C C . SER A 1 1 ? 7.982 -1.093 -9.272 1.00 0.00 1 SER A C 14
ATOM 17619 O O . SER A 1 1 ? 7.315 -1.664 -10.133 1.00 0.00 1 SER A O 14
ATOM 17627 N N . GLY A 1 2 ? 8.473 0.138 -9.446 1.00 0.00 2 GLY A N 14
ATOM 17628 C CA . GLY A 1 2 ? 8.282 0.895 -10.676 1.00 0.00 2 GLY A CA 14
ATOM 17629 C C . GLY A 1 2 ? 6.884 1.504 -10.787 1.00 0.00 2 GLY A C 14
ATOM 17630 O O . GLY A 1 2 ? 6.519 2.009 -11.847 1.00 0.00 2 GLY A O 14
ATOM 17634 N N . SER A 1 3 ? 6.100 1.461 -9.703 1.00 0.00 3 SER A N 14
ATOM 17635 C CA . SER A 1 3 ? 4.752 2.009 -9.690 1.00 0.00 3 SER A CA 14
ATOM 17636 C C . SER A 1 3 ? 4.768 3.526 -9.842 1.00 0.00 3 SER A C 14
ATOM 17637 O O . SER A 1 3 ? 5.788 4.176 -9.622 1.00 0.00 3 SER A O 14
ATOM 17645 N N . HIS A 1 4 ? 3.618 4.091 -10.219 1.00 0.00 4 HIS A N 14
ATOM 17646 C CA . HIS A 1 4 ? 3.451 5.519 -10.446 1.00 0.00 4 HIS A CA 14
ATOM 17647 C C . HIS A 1 4 ? 3.715 6.341 -9.184 1.00 0.00 4 HIS A C 14
ATOM 17648 O O . HIS A 1 4 ? 3.859 7.560 -9.263 1.00 0.00 4 HIS A O 14
ATOM 17663 N N . MET A 1 5 ? 3.777 5.690 -8.017 1.00 0.00 5 MET A N 14
ATOM 17664 C CA . MET A 1 5 ? 4.038 6.367 -6.753 1.00 0.00 5 MET A CA 14
ATOM 17665 C C . MET A 1 5 ? 5.536 6.565 -6.513 1.00 0.00 5 MET A C 14
ATOM 17666 O O . MET A 1 5 ? 5.916 7.170 -5.510 1.00 0.00 5 MET A O 14
ATOM 17680 N N . LYS A 1 6 ? 6.391 6.063 -7.416 1.00 0.00 6 LYS A N 14
ATOM 17681 C CA . LYS A 1 6 ? 7.839 6.130 -7.265 1.00 0.00 6 LYS A CA 14
ATOM 17682 C C . LYS A 1 6 ? 8.541 6.572 -8.549 1.00 0.00 6 LYS A C 14
ATOM 17683 O O . LYS A 1 6 ? 9.744 6.363 -8.701 1.00 0.00 6 LYS A O 14
ATOM 17702 N N . THR A 1 7 ? 7.796 7.179 -9.478 1.00 0.00 7 THR A N 14
ATOM 17703 C CA . THR A 1 7 ? 8.353 7.686 -10.723 1.00 0.00 7 THR A CA 14
ATOM 17704 C C . THR A 1 7 ? 9.443 8.741 -10.558 1.00 0.00 7 THR A C 14
ATOM 17705 O O . THR A 1 7 ? 9.460 9.465 -9.562 1.00 0.00 7 THR A O 14
ATOM 17716 N N . CYS A 1 8 ? 10.350 8.828 -11.532 1.00 0.00 8 CYS A N 14
ATOM 17717 C CA . CYS A 1 8 ? 11.444 9.790 -11.518 1.00 0.00 8 CYS A CA 14
ATOM 17718 C C . CYS A 1 8 ? 10.971 11.228 -11.726 1.00 0.00 8 CYS A C 14
ATOM 17719 O O . CYS A 1 8 ? 11.770 12.159 -11.615 1.00 0.00 8 CYS A O 14
ATOM 17727 N N . VAL A 1 9 ? 9.685 11.419 -12.026 1.00 0.00 9 VAL A N 14
ATOM 17728 C CA . VAL A 1 9 ? 9.105 12.742 -12.199 1.00 0.00 9 VAL A CA 14
ATOM 17729 C C . VAL A 1 9 ? 9.037 13.462 -10.855 1.00 0.00 9 VAL A C 14
ATOM 17730 O O . VAL A 1 9 ? 8.823 12.833 -9.819 1.00 0.00 9 VAL A O 14
ATOM 17743 N N . VAL A 1 10 ? 9.217 14.785 -10.873 1.00 0.00 10 VAL A N 14
ATOM 17744 C CA . VAL A 1 10 ? 9.203 15.608 -9.666 1.00 0.00 10 VAL A CA 14
ATOM 17745 C C . VAL A 1 10 ? 8.477 16.918 -9.941 1.00 0.00 10 VAL A C 14
ATOM 17746 O O . VAL A 1 10 ? 8.429 17.399 -11.074 1.00 0.00 10 VAL A O 14
ATOM 17759 N N . GLU A 1 11 ? 7.908 17.495 -8.884 1.00 0.00 11 GLU A N 14
ATOM 17760 C CA . GLU A 1 11 ? 7.189 18.757 -8.940 1.00 0.00 11 GLU A CA 14
ATOM 17761 C C . GLU A 1 11 ? 8.139 19.937 -8.795 1.00 0.00 11 GLU A C 14
ATOM 17762 O O . GLU A 1 11 ? 9.256 19.787 -8.302 1.00 0.00 11 GLU A O 14
ATOM 17774 N N . LYS A 1 12 ? 7.689 21.116 -9.228 1.00 0.00 12 LYS A N 14
ATOM 17775 C CA . LYS A 1 12 ? 8.476 22.339 -9.167 1.00 0.00 12 LYS A CA 14
ATOM 17776 C C . LYS A 1 12 ? 7.629 23.560 -8.829 1.00 0.00 12 LYS A C 14
ATOM 17777 O O . LYS A 1 12 ? 6.440 23.615 -9.136 1.00 0.00 12 LYS A O 14
ATOM 17796 N N . ILE A 1 13 ? 8.274 24.536 -8.191 1.00 0.00 13 ILE A N 14
ATOM 17797 C CA . ILE A 1 13 ? 7.698 25.824 -7.839 1.00 0.00 13 ILE A CA 14
ATOM 17798 C C . ILE A 1 13 ? 8.790 26.879 -7.997 1.00 0.00 13 ILE A C 14
ATOM 17799 O O . ILE A 1 13 ? 9.967 26.580 -7.795 1.00 0.00 13 ILE A O 14
ATOM 17815 N N . LYS A 1 14 ? 8.405 28.106 -8.357 1.00 0.00 14 LYS A N 14
ATOM 17816 C CA . LYS A 1 14 ? 9.343 29.206 -8.505 1.00 0.00 14 LYS A CA 14
ATOM 17817 C C . LYS A 1 14 ? 8.681 30.502 -8.055 1.00 0.00 14 LYS A C 14
ATOM 17818 O O . LYS A 1 14 ? 7.558 30.796 -8.461 1.00 0.00 14 LYS A O 14
ATOM 17837 N N . GLN A 1 15 ? 9.381 31.272 -7.217 1.00 0.00 15 GLN A N 14
ATOM 17838 C CA . GLN A 1 15 ? 8.879 32.536 -6.708 1.00 0.00 15 GLN A CA 14
ATOM 17839 C C . GLN A 1 15 ? 10.030 33.467 -6.327 1.00 0.00 15 GLN A C 14
ATOM 17840 O O . GLN A 1 15 ? 11.098 33.015 -5.917 1.00 0.00 15 GLN A O 14
ATOM 17854 N N . TRP A 1 16 ? 9.804 34.775 -6.468 1.00 0.00 16 TRP A N 14
ATOM 17855 C CA . TRP A 1 16 ? 10.790 35.801 -6.181 1.00 0.00 16 TRP A CA 14
ATOM 17856 C C . TRP A 1 16 ? 10.714 36.253 -4.728 1.00 0.00 16 TRP A C 14
ATOM 17857 O O . TRP A 1 16 ? 9.642 36.233 -4.119 1.00 0.00 16 TRP A O 14
ATOM 17878 N N . ILE A 1 17 ? 11.859 36.668 -4.182 1.00 0.00 17 ILE A N 14
ATOM 17879 C CA . ILE A 1 17 ? 11.952 37.333 -2.887 1.00 0.00 17 ILE A CA 14
ATOM 17880 C C . ILE A 1 17 ? 12.900 38.514 -3.089 1.00 0.00 17 ILE A C 14
ATOM 17881 O O . ILE A 1 17 ? 13.859 38.403 -3.852 1.00 0.00 17 ILE A O 14
ATOM 17897 N N . PRO A 1 18 ? 12.657 39.647 -2.422 1.00 0.00 18 PRO A N 14
ATOM 17898 C CA . PRO A 1 18 ? 13.502 40.819 -2.547 1.00 0.00 18 PRO A CA 14
ATOM 17899 C C . PRO A 1 18 ? 14.899 40.508 -2.023 1.00 0.00 18 PRO A C 14
ATOM 17900 O O . PRO A 1 18 ? 15.053 39.757 -1.061 1.00 0.00 18 PRO A O 14
ATOM 17911 N N . THR A 1 19 ? 15.924 41.090 -2.649 1.00 0.00 19 THR A N 14
ATOM 17912 C CA . THR A 1 19 ? 17.305 40.838 -2.258 1.00 0.00 19 THR A CA 14
ATOM 17913 C C . THR A 1 19 ? 17.664 41.271 -0.837 1.00 0.00 19 THR A C 14
ATOM 17914 O O . THR A 1 19 ? 18.733 40.929 -0.335 1.00 0.00 19 THR A O 14
ATOM 17925 N N . THR A 1 20 ? 16.766 42.022 -0.189 1.00 0.00 20 THR A N 14
ATOM 17926 C CA . THR A 1 20 ? 16.936 42.446 1.192 1.00 0.00 20 THR A CA 14
ATOM 17927 C C . THR A 1 20 ? 16.736 41.334 2.222 1.00 0.00 20 THR A C 14
ATOM 17928 O O . THR A 1 20 ? 16.995 41.532 3.409 1.00 0.00 20 THR A O 14
ATOM 17939 N N . GLU A 1 21 ? 16.277 40.152 1.784 1.00 0.00 21 GLU A N 14
ATOM 17940 C CA . GLU A 1 21 ? 16.070 39.028 2.684 1.00 0.00 21 GLU A CA 14
ATOM 17941 C C . GLU A 1 21 ? 16.600 37.715 2.113 1.00 0.00 21 GLU A C 14
ATOM 17942 O O . GLU A 1 21 ? 16.356 36.657 2.688 1.00 0.00 21 GLU A O 14
ATOM 17954 N N . VAL A 1 22 ? 17.325 37.755 0.991 1.00 0.00 22 VAL A N 14
ATOM 17955 C CA . VAL A 1 22 ? 17.996 36.561 0.491 1.00 0.00 22 VAL A CA 14
ATOM 17956 C C . VAL A 1 22 ? 19.047 36.149 1.524 1.00 0.00 22 VAL A C 14
ATOM 17957 O O . VAL A 1 22 ? 19.438 34.984 1.587 1.00 0.00 22 VAL A O 14
ATOM 17970 N N . GLY A 1 23 ? 19.502 37.104 2.342 1.00 0.00 23 GLY A N 14
ATOM 17971 C CA . GLY A 1 23 ? 20.490 36.857 3.382 1.00 0.00 23 GLY A CA 14
ATOM 17972 C C . GLY A 1 23 ? 19.928 36.005 4.521 1.00 0.00 23 GLY A C 14
ATOM 17973 O O . GLY A 1 23 ? 20.685 35.554 5.376 1.00 0.00 23 GLY A O 14
ATOM 17977 N N . LYS A 1 24 ? 18.609 35.781 4.552 1.00 0.00 24 LYS A N 14
ATOM 17978 C CA . LYS A 1 24 ? 18.006 34.896 5.540 1.00 0.00 24 LYS A CA 14
ATOM 17979 C C . LYS A 1 24 ? 18.187 33.441 5.123 1.00 0.00 24 LYS A C 14
ATOM 17980 O O . LYS A 1 24 ? 18.266 32.559 5.977 1.00 0.00 24 LYS A O 14
ATOM 17999 N N . ILE A 1 25 ? 18.250 33.187 3.809 1.00 0.00 25 ILE A N 14
ATOM 18000 C CA . ILE A 1 25 ? 18.378 31.838 3.270 1.00 0.00 25 ILE A CA 14
ATOM 18001 C C . ILE A 1 25 ? 19.848 31.462 3.086 1.00 0.00 25 ILE A C 14
ATOM 18002 O O . ILE A 1 25 ? 20.220 30.300 3.255 1.00 0.00 25 ILE A O 14
ATOM 18018 N N . LEU A 1 26 ? 20.682 32.447 2.741 1.00 0.00 26 LEU A N 14
ATOM 18019 C CA . LEU A 1 26 ? 22.087 32.240 2.407 1.00 0.00 26 LEU A CA 14
ATOM 18020 C C . LEU A 1 26 ? 23.021 32.975 3.379 1.00 0.00 26 LEU A C 14
ATOM 18021 O O . LEU A 1 26 ? 24.163 33.271 3.034 1.00 0.00 26 LEU A O 14
ATOM 18037 N N . GLY A 1 27 ? 22.540 33.272 4.591 1.00 0.00 27 GLY A N 14
ATOM 18038 C CA . GLY A 1 27 ? 23.299 34.021 5.588 1.00 0.00 27 GLY A CA 14
ATOM 18039 C C . GLY A 1 27 ? 24.434 33.209 6.212 1.00 0.00 27 GLY A C 14
ATOM 18040 O O . GLY A 1 27 ? 25.136 33.701 7.095 1.00 0.00 27 GLY A O 14
ATOM 18044 N N . ASN A 1 28 ? 24.612 31.967 5.762 1.00 0.00 28 ASN A N 14
ATOM 18045 C CA . ASN A 1 28 ? 25.618 31.050 6.267 1.00 0.00 28 ASN A CA 14
ATOM 18046 C C . ASN A 1 28 ? 25.912 30.055 5.142 1.00 0.00 28 ASN A C 14
ATOM 18047 O O . ASN A 1 28 ? 25.710 30.375 3.971 1.00 0.00 28 ASN A O 14
ATOM 18058 N N . ARG A 1 29 ? 26.384 28.851 5.480 1.00 0.00 29 ARG A N 14
ATOM 18059 C CA . ARG A 1 29 ? 26.577 27.763 4.526 1.00 0.00 29 ARG A CA 14
ATOM 18060 C C . ARG A 1 29 ? 25.225 27.214 4.047 1.00 0.00 29 ARG A C 14
ATOM 18061 O O . ARG A 1 29 ? 25.081 26.012 3.836 1.00 0.00 29 ARG A O 14
ATOM 18082 N N . ALA A 1 30 ? 24.240 28.101 3.881 1.00 0.00 30 ALA A N 14
ATOM 18083 C CA . ALA A 1 30 ? 22.873 27.766 3.512 1.00 0.00 30 ALA A CA 14
ATOM 18084 C C . ALA A 1 30 ? 22.242 26.756 4.473 1.00 0.00 30 ALA A C 14
ATOM 18085 O O . ALA A 1 30 ? 21.331 26.022 4.095 1.00 0.00 30 ALA A O 14
ATOM 18092 N N . ALA A 1 31 ? 22.720 26.711 5.719 1.00 0.00 31 ALA A N 14
ATOM 18093 C CA . ALA A 1 31 ? 22.208 25.783 6.714 1.00 0.00 31 ALA A CA 14
ATOM 18094 C C . ALA A 1 31 ? 20.728 26.047 7.002 1.00 0.00 31 ALA A C 14
ATOM 18095 O O . ALA A 1 31 ? 20.012 25.142 7.428 1.00 0.00 31 ALA A O 14
ATOM 18102 N N . VAL A 1 32 ? 20.268 27.281 6.771 1.00 0.00 32 VAL A N 14
ATOM 18103 C CA . VAL A 1 32 ? 18.869 27.632 6.959 1.00 0.00 32 VAL A CA 14
ATOM 18104 C C . VAL A 1 32 ? 18.027 27.025 5.842 1.00 0.00 32 VAL A C 14
ATOM 18105 O O . VAL A 1 32 ? 16.904 26.581 6.075 1.00 0.00 32 VAL A O 14
ATOM 18118 N N . LYS A 1 33 ? 18.570 27.001 4.621 1.00 0.00 33 LYS A N 14
ATOM 18119 C CA . LYS A 1 33 ? 17.880 26.426 3.476 1.00 0.00 33 LYS A CA 14
ATOM 18120 C C . LYS A 1 33 ? 17.834 24.910 3.620 1.00 0.00 33 LYS A C 14
ATOM 18121 O O . LYS A 1 33 ? 16.815 24.286 3.339 1.00 0.00 33 LYS A O 14
ATOM 18140 N N . LYS A 1 34 ? 18.950 24.322 4.066 1.00 0.00 34 LYS A N 14
ATOM 18141 C CA . LYS A 1 34 ? 19.088 22.881 4.242 1.00 0.00 34 LYS A CA 14
ATOM 18142 C C . LYS A 1 34 ? 18.191 22.354 5.358 1.00 0.00 34 LYS A C 14
ATOM 18143 O O . LYS A 1 34 ? 17.855 21.170 5.365 1.00 0.00 34 LYS A O 14
ATOM 18162 N N . HIS A 1 35 ? 17.794 23.216 6.299 1.00 0.00 35 HIS A N 14
ATOM 18163 C CA . HIS A 1 35 ? 16.894 22.818 7.369 1.00 0.00 35 HIS A CA 14
ATOM 18164 C C . HIS A 1 35 ? 15.477 22.638 6.829 1.00 0.00 35 HIS A C 14
ATOM 18165 O O . HIS A 1 35 ? 14.760 21.740 7.260 1.00 0.00 35 HIS A O 14
ATOM 18180 N N . ILE A 1 36 ? 15.071 23.487 5.880 1.00 0.00 36 ILE A N 14
ATOM 18181 C CA . ILE A 1 36 ? 13.747 23.406 5.287 1.00 0.00 36 ILE A CA 14
ATOM 18182 C C . ILE A 1 36 ? 13.666 22.204 4.347 1.00 0.00 36 ILE A C 14
ATOM 18183 O O . ILE A 1 36 ? 12.589 21.648 4.132 1.00 0.00 36 ILE A O 14
ATOM 18199 N N . GLU A 1 37 ? 14.803 21.791 3.783 1.00 0.00 37 GLU A N 14
ATOM 18200 C CA . GLU A 1 37 ? 14.857 20.634 2.899 1.00 0.00 37 GLU A CA 14
ATOM 18201 C C . GLU A 1 37 ? 14.637 19.327 3.657 1.00 0.00 37 GLU A C 14
ATOM 18202 O O . GLU A 1 37 ? 13.956 18.433 3.160 1.00 0.00 37 GLU A O 14
ATOM 18214 N N . ARG A 1 38 ? 15.204 19.203 4.865 1.00 0.00 38 ARG A N 14
ATOM 18215 C CA . ARG A 1 38 ? 15.019 18.002 5.676 1.00 0.00 38 ARG A CA 14
ATOM 18216 C C . ARG A 1 38 ? 13.705 18.065 6.452 1.00 0.00 38 ARG A C 14
ATOM 18217 O O . ARG A 1 38 ? 13.260 17.059 7.000 1.00 0.00 38 ARG A O 14
ATOM 18238 N N . GLN A 1 39 ? 13.082 19.247 6.500 1.00 0.00 39 GLN A N 14
ATOM 18239 C CA . GLN A 1 39 ? 11.807 19.446 7.170 1.00 0.00 39 GLN A CA 14
ATOM 18240 C C . GLN A 1 39 ? 10.645 18.974 6.297 1.00 0.00 39 GLN A C 14
ATOM 18241 O O . GLN A 1 39 ? 9.606 18.575 6.819 1.00 0.00 39 GLN A O 14
ATOM 18255 N N . PHE A 1 40 ? 10.824 19.020 4.974 1.00 0.00 40 PHE A N 14
ATOM 18256 C CA . PHE A 1 40 ? 9.796 18.634 4.020 1.00 0.00 40 PHE A CA 14
ATOM 18257 C C . PHE A 1 40 ? 10.218 17.604 2.975 1.00 0.00 40 PHE A C 14
ATOM 18258 O O . PHE A 1 40 ? 9.475 17.333 2.036 1.00 0.00 40 PHE A O 14
ATOM 18275 N N . ASN A 1 41 ? 11.415 17.032 3.143 1.00 0.00 41 ASN A N 14
ATOM 18276 C CA . ASN A 1 41 ? 12.010 16.080 2.208 1.00 0.00 41 ASN A CA 14
ATOM 18277 C C . ASN A 1 41 ? 12.161 16.652 0.792 1.00 0.00 41 ASN A C 14
ATOM 18278 O O . ASN A 1 41 ? 12.361 15.904 -0.166 1.00 0.00 41 ASN A O 14
ATOM 18289 N N . CYS A 1 42 ? 12.064 17.977 0.665 1.00 0.00 42 CYS A N 14
ATOM 18290 C CA . CYS A 1 42 ? 12.177 18.676 -0.603 1.00 0.00 42 CYS A CA 14
ATOM 18291 C C . CYS A 1 42 ? 13.611 19.159 -0.832 1.00 0.00 42 CYS A C 14
ATOM 18292 O O . CYS A 1 42 ? 14.510 18.864 -0.043 1.00 0.00 42 CYS A O 14
ATOM 18300 N N . VAL A 1 43 ? 13.819 19.911 -1.914 1.00 0.00 43 VAL A N 14
ATOM 18301 C CA . VAL A 1 43 ? 15.091 20.549 -2.232 1.00 0.00 43 VAL A CA 14
ATOM 18302 C C . VAL A 1 43 ? 14.793 21.988 -2.640 1.00 0.00 43 VAL A C 14
ATOM 18303 O O . VAL A 1 43 ? 13.739 22.257 -3.217 1.00 0.00 43 VAL A O 14
ATOM 18316 N N . ILE A 1 44 ? 15.708 22.917 -2.350 1.00 0.00 44 ILE A N 14
ATOM 18317 C CA . ILE A 1 44 ? 15.515 24.329 -2.660 1.00 0.00 44 ILE A CA 14
ATOM 18318 C C . ILE A 1 44 ? 16.773 24.898 -3.306 1.00 0.00 44 ILE A C 14
ATOM 18319 O O . ILE A 1 44 ? 17.891 24.538 -2.932 1.00 0.00 44 ILE A O 14
ATOM 18335 N N . THR A 1 45 ? 16.592 25.793 -4.281 1.00 0.00 45 THR A N 14
ATOM 18336 C CA . THR A 1 45 ? 17.694 26.431 -4.987 1.00 0.00 45 THR A CA 14
ATOM 18337 C C . THR A 1 45 ? 17.530 27.928 -5.214 1.00 0.00 45 THR A C 14
ATOM 18338 O O . THR A 1 45 ? 16.591 28.355 -5.886 1.00 0.00 45 THR A O 14
ATOM 18349 N N . VAL A 1 46 ? 18.443 28.724 -4.655 1.00 0.00 46 VAL A N 14
ATOM 18350 C CA . VAL A 1 46 ? 18.454 30.167 -4.863 1.00 0.00 46 VAL A CA 14
ATOM 18351 C C . VAL A 1 46 ? 19.241 30.516 -6.126 1.00 0.00 46 VAL A C 14
ATOM 18352 O O . VAL A 1 46 ? 20.161 29.792 -6.504 1.00 0.00 46 VAL A O 14
ATOM 18365 N N . HIS A 1 47 ? 18.877 31.625 -6.777 1.00 0.00 47 HIS A N 14
ATOM 18366 C CA . HIS A 1 47 ? 19.471 32.036 -8.038 1.00 0.00 47 HIS A CA 14
ATOM 18367 C C . HIS A 1 47 ? 19.856 33.513 -8.018 1.00 0.00 47 HIS A C 14
ATOM 18368 O O . HIS A 1 47 ? 19.359 34.302 -8.819 1.00 0.00 47 HIS A O 14
ATOM 18383 N N . THR A 1 48 ? 20.745 33.889 -7.097 1.00 0.00 48 THR A N 14
ATOM 18384 C CA . THR A 1 48 ? 21.198 35.269 -6.951 1.00 0.00 48 THR A CA 14
ATOM 18385 C C . THR A 1 48 ? 21.927 35.857 -8.154 1.00 0.00 48 THR A C 14
ATOM 18386 O O . THR A 1 48 ? 22.155 37.067 -8.205 1.00 0.00 48 THR A O 14
ATOM 18397 N N . GLU A 1 49 ? 22.294 35.019 -9.129 1.00 0.00 49 GLU A N 14
ATOM 18398 C CA . GLU A 1 49 ? 22.903 35.485 -10.367 1.00 0.00 49 GLU A CA 14
ATOM 18399 C C . GLU A 1 49 ? 21.853 36.161 -11.256 1.00 0.00 49 GLU A C 14
ATOM 18400 O O . GLU A 1 49 ? 22.202 36.801 -12.246 1.00 0.00 49 GLU A O 14
ATOM 18412 N N . VAL A 1 50 ? 20.572 36.015 -10.901 1.00 0.00 50 VAL A N 14
ATOM 18413 C CA . VAL A 1 50 ? 19.462 36.672 -11.577 1.00 0.00 50 VAL A CA 14
ATOM 18414 C C . VAL A 1 50 ? 19.074 37.957 -10.848 1.00 0.00 50 VAL A C 14
ATOM 18415 O O . VAL A 1 50 ? 19.285 38.073 -9.639 1.00 0.00 50 VAL A O 14
ATOM 18428 N N . GLN A 1 51 ? 18.507 38.922 -11.574 1.00 0.00 51 GLN A N 14
ATOM 18429 C CA . GLN A 1 51 ? 18.030 40.160 -10.983 1.00 0.00 51 GLN A CA 14
ATOM 18430 C C . GLN A 1 51 ? 16.822 40.673 -11.759 1.00 0.00 51 GLN A C 14
ATOM 18431 O O . GLN A 1 51 ? 16.901 40.901 -12.967 1.00 0.00 51 GLN A O 14
ATOM 18445 N N . SER A 1 52 ? 15.697 40.851 -11.060 1.00 0.00 52 SER A N 14
ATOM 18446 C CA . SER A 1 52 ? 14.465 41.348 -11.648 1.00 0.00 52 SER A CA 14
ATOM 18447 C C . SER A 1 52 ? 14.509 42.867 -11.817 1.00 0.00 52 SER A C 14
ATOM 18448 O O . SER A 1 52 ? 15.445 43.528 -11.365 1.00 0.00 52 SER A O 14
ATOM 18456 N N . SER A 1 53 ? 13.484 43.417 -12.468 1.00 0.00 53 SER A N 14
ATOM 18457 C CA . SER A 1 53 ? 13.331 44.858 -12.642 1.00 0.00 53 SER A CA 14
ATOM 18458 C C . SER A 1 53 ? 12.856 45.508 -11.344 1.00 0.00 53 SER A C 14
ATOM 18459 O O . SER A 1 53 ? 12.592 46.711 -11.316 1.00 0.00 53 SER A O 14
ATOM 18467 N N . PHE A 1 54 ? 12.750 44.718 -10.270 1.00 0.00 54 PHE A N 14
ATOM 18468 C CA . PHE A 1 54 ? 12.288 45.169 -8.968 1.00 0.00 54 PHE A CA 14
ATOM 18469 C C . PHE A 1 54 ? 13.218 44.907 -7.781 1.00 0.00 54 PHE A C 14
ATOM 18470 O O . PHE A 1 54 ? 12.820 45.080 -6.629 1.00 0.00 54 PHE A O 14
ATOM 18487 N N . GLY A 1 55 ? 14.456 44.492 -8.057 1.00 0.00 55 GLY A N 14
ATOM 18488 C CA . GLY A 1 55 ? 15.459 44.290 -7.020 1.00 0.00 55 GLY A CA 14
ATOM 18489 C C . GLY A 1 55 ? 15.271 42.985 -6.258 1.00 0.00 55 GLY A C 14
ATOM 18490 O O . GLY A 1 55 ? 15.613 42.912 -5.080 1.00 0.00 55 GLY A O 14
ATOM 18494 N N . ALA A 1 56 ? 14.727 41.959 -6.916 1.00 0.00 56 ALA A N 14
ATOM 18495 C CA . ALA A 1 56 ? 14.474 40.671 -6.291 1.00 0.00 56 ALA A CA 14
ATOM 18496 C C . ALA A 1 56 ? 15.285 39.549 -6.943 1.00 0.00 56 ALA A C 14
ATOM 18497 O O . ALA A 1 56 ? 15.860 39.721 -8.019 1.00 0.00 56 ALA A O 14
ATOM 18504 N N . THR A 1 57 ? 15.319 38.393 -6.274 1.00 0.00 57 THR A N 14
ATOM 18505 C CA . THR A 1 57 ? 16.057 37.215 -6.699 1.00 0.00 57 THR A CA 14
ATOM 18506 C C . THR A 1 57 ? 15.043 36.068 -6.664 1.00 0.00 57 THR A C 14
ATOM 18507 O O . THR A 1 57 ? 14.298 35.934 -5.695 1.00 0.00 57 THR A O 14
ATOM 18518 N N . PRO A 1 58 ? 15.002 35.234 -7.709 1.00 0.00 58 PRO A N 14
ATOM 18519 C CA . PRO A 1 58 ? 14.097 34.105 -7.797 1.00 0.00 58 PRO A CA 14
ATOM 18520 C C . PRO A 1 58 ? 14.629 32.908 -7.007 1.00 0.00 58 PRO A C 14
ATOM 18521 O O . PRO A 1 58 ? 15.832 32.792 -6.758 1.00 0.00 58 PRO A O 14
ATOM 18532 N N . VAL A 1 59 ? 13.718 32.014 -6.621 1.00 0.00 59 VAL A N 14
ATOM 18533 C CA . VAL A 1 59 ? 14.029 30.792 -5.894 1.00 0.00 59 VAL A CA 14
ATOM 18534 C C . VAL A 1 59 ? 13.216 29.621 -6.430 1.00 0.00 59 VAL A C 14
ATOM 18535 O O . VAL A 1 59 ? 12.068 29.807 -6.826 1.00 0.00 59 VAL A O 14
ATOM 18548 N N . GLU A 1 60 ? 13.805 28.426 -6.443 1.00 0.00 60 GLU A N 14
ATOM 18549 C CA . GLU A 1 60 ? 13.163 27.228 -6.954 1.00 0.00 60 GLU A CA 14
ATOM 18550 C C . GLU A 1 60 ? 13.032 26.165 -5.866 1.00 0.00 60 GLU A C 14
ATOM 18551 O O . GLU A 1 60 ? 13.816 26.142 -4.921 1.00 0.00 60 GLU A O 14
ATOM 18563 N N . ILE A 1 61 ? 12.035 25.286 -6.015 1.00 0.00 61 ILE A N 14
ATOM 18564 C CA . ILE A 1 61 ? 11.772 24.212 -5.068 1.00 0.00 61 ILE A CA 14
ATOM 18565 C C . ILE A 1 61 ? 11.454 22.932 -5.839 1.00 0.00 61 ILE A C 14
ATOM 18566 O O . ILE A 1 61 ? 10.859 22.992 -6.915 1.00 0.00 61 ILE A O 14
ATOM 18582 N N . VAL A 1 62 ? 11.846 21.779 -5.294 1.00 0.00 62 VAL A N 14
ATOM 18583 C CA . VAL A 1 62 ? 11.622 20.476 -5.908 1.00 0.00 62 VAL A CA 14
ATOM 18584 C C . VAL A 1 62 ? 11.189 19.446 -4.869 1.00 0.00 62 VAL A C 14
ATOM 18585 O O . VAL A 1 62 ? 11.708 19.431 -3.753 1.00 0.00 62 VAL A O 14
ATOM 18598 N N . ALA A 1 63 ? 10.240 18.584 -5.236 1.00 0.00 63 ALA A N 14
ATOM 18599 C CA . ALA A 1 63 ? 9.740 17.527 -4.367 1.00 0.00 63 ALA A CA 14
ATOM 18600 C C . ALA A 1 63 ? 9.078 16.429 -5.200 1.00 0.00 63 ALA A C 14
ATOM 18601 O O . ALA A 1 63 ? 8.801 16.625 -6.382 1.00 0.00 63 ALA A O 14
ATOM 18608 N N . GLN A 1 64 ? 8.818 15.271 -4.586 1.00 0.00 64 GLN A N 14
ATOM 18609 C CA . GLN A 1 64 ? 8.207 14.145 -5.281 1.00 0.00 64 GLN A CA 14
ATOM 18610 C C . GLN A 1 64 ? 6.738 14.439 -5.616 1.00 0.00 64 GLN A C 14
ATOM 18611 O O . GLN A 1 64 ? 6.180 13.825 -6.525 1.00 0.00 64 GLN A O 14
ATOM 18625 N N . ASN A 1 65 ? 6.111 15.370 -4.891 1.00 0.00 65 ASN A N 14
ATOM 18626 C CA . ASN A 1 65 ? 4.722 15.744 -5.106 1.00 0.00 65 ASN A CA 14
ATOM 18627 C C . ASN A 1 65 ? 4.433 17.143 -4.558 1.00 0.00 65 ASN A C 14
ATOM 18628 O O . ASN A 1 65 ? 5.237 17.708 -3.817 1.00 0.00 65 ASN A O 14
ATOM 18639 N N . LYS A 1 66 ? 3.278 17.709 -4.926 1.00 0.00 66 LYS A N 14
ATOM 18640 C CA . LYS A 1 66 ? 2.878 19.030 -4.463 1.00 0.00 66 LYS A CA 14
ATOM 18641 C C . LYS A 1 66 ? 2.541 19.022 -2.975 1.00 0.00 66 LYS A C 14
ATOM 18642 O O . LYS A 1 66 ? 2.509 20.075 -2.342 1.00 0.00 66 LYS A O 14
ATOM 18661 N N . GLU A 1 67 ? 2.292 17.836 -2.411 1.00 0.00 67 GLU A N 14
ATOM 18662 C CA . GLU A 1 67 ? 1.969 17.683 -0.997 1.00 0.00 67 GLU A CA 14
ATOM 18663 C C . GLU A 1 67 ? 3.175 17.988 -0.114 1.00 0.00 67 GLU A C 14
ATOM 18664 O O . GLU A 1 67 ? 3.033 18.084 1.104 1.00 0.00 67 GLU A O 14
ATOM 18676 N N . GLN A 1 68 ? 4.359 18.141 -0.714 1.00 0.00 68 GLN A N 14
ATOM 18677 C CA . GLN A 1 68 ? 5.581 18.469 0.009 1.00 0.00 68 GLN A CA 14
ATOM 18678 C C . GLN A 1 68 ? 6.259 19.702 -0.586 1.00 0.00 68 GLN A C 14
ATOM 18679 O O . GLN A 1 68 ? 7.031 20.362 0.106 1.00 0.00 68 GLN A O 14
ATOM 18693 N N . CYS A 1 69 ? 5.988 20.023 -1.856 1.00 0.00 69 CYS A N 14
ATOM 18694 C CA . CYS A 1 69 ? 6.599 21.178 -2.492 1.00 0.00 69 CYS A CA 14
ATOM 18695 C C . CYS A 1 69 ? 5.936 22.464 -1.987 1.00 0.00 69 CYS A C 14
ATOM 18696 O O . CYS A 1 69 ? 6.610 23.471 -1.784 1.00 0.00 69 CYS A O 14
ATOM 18704 N N . GLN A 1 70 ? 4.616 22.432 -1.782 1.00 0.00 70 GLN A N 14
ATOM 18705 C CA . GLN A 1 70 ? 3.870 23.600 -1.335 1.00 0.00 70 GLN A CA 14
ATOM 18706 C C . GLN A 1 70 ? 4.147 23.922 0.131 1.00 0.00 70 GLN A C 14
ATOM 18707 O O . GLN A 1 70 ? 4.042 25.076 0.541 1.00 0.00 70 GLN A O 14
ATOM 18721 N N . GLU A 1 71 ? 4.504 22.911 0.926 1.00 0.00 71 GLU A N 14
ATOM 18722 C CA . GLU A 1 71 ? 4.763 23.123 2.339 1.00 0.00 71 GLU A CA 14
ATOM 18723 C C . GLU A 1 71 ? 6.070 23.885 2.526 1.00 0.00 71 GLU A C 14
ATOM 18724 O O . GLU A 1 71 ? 6.193 24.685 3.450 1.00 0.00 71 GLU A O 14
ATOM 18736 N N . ALA A 1 72 ? 7.049 23.642 1.647 1.00 0.00 72 ALA A N 14
ATOM 18737 C CA . ALA A 1 72 ? 8.319 24.342 1.694 1.00 0.00 72 ALA A CA 14
ATOM 18738 C C . ALA A 1 72 ? 8.190 25.735 1.079 1.00 0.00 72 ALA A C 14
ATOM 18739 O O . ALA A 1 72 ? 8.918 26.650 1.462 1.00 0.00 72 ALA A O 14
ATOM 18746 N N . ARG A 1 73 ? 7.264 25.907 0.131 1.00 0.00 73 ARG A N 14
ATOM 18747 C CA . ARG A 1 73 ? 7.005 27.200 -0.490 1.00 0.00 73 ARG A CA 14
ATOM 18748 C C . ARG A 1 73 ? 6.413 28.158 0.532 1.00 0.00 73 ARG A C 14
ATOM 18749 O O . ARG A 1 73 ? 6.904 29.272 0.702 1.00 0.00 73 ARG A O 14
ATOM 18770 N N . ASN A 1 74 ? 5.356 27.726 1.215 1.00 0.00 74 ASN A N 14
ATOM 18771 C CA . ASN A 1 74 ? 4.687 28.551 2.204 1.00 0.00 74 ASN A CA 14
ATOM 18772 C C . ASN A 1 74 ? 5.545 28.784 3.446 1.00 0.00 74 ASN A C 14
ATOM 18773 O O . ASN A 1 74 ? 5.228 29.652 4.258 1.00 0.00 74 ASN A O 14
ATOM 18784 N N . ALA A 1 75 ? 6.629 28.022 3.609 1.00 0.00 75 ALA A N 14
ATOM 18785 C CA . ALA A 1 75 ? 7.531 28.196 4.732 1.00 0.00 75 ALA A CA 14
ATOM 18786 C C . ALA A 1 75 ? 8.548 29.303 4.455 1.00 0.00 75 ALA A C 14
ATOM 18787 O O . ALA A 1 75 ? 8.917 30.040 5.363 1.00 0.00 75 ALA A O 14
ATOM 18794 N N . VAL A 1 76 ? 9.011 29.432 3.206 1.00 0.00 76 VAL A N 14
ATOM 18795 C CA . VAL A 1 76 ? 10.020 30.428 2.853 1.00 0.00 76 VAL A CA 14
ATOM 18796 C C . VAL A 1 76 ? 9.353 31.788 2.643 1.00 0.00 76 VAL A C 14
ATOM 18797 O O . VAL A 1 76 ? 10.035 32.798 2.483 1.00 0.00 76 VAL A O 14
ATOM 18810 N N . MET A 1 77 ? 8.019 31.827 2.646 1.00 0.00 77 MET A N 14
ATOM 18811 C CA . MET A 1 77 ? 7.270 33.055 2.407 1.00 0.00 77 MET A CA 14
ATOM 18812 C C . MET A 1 77 ? 6.786 33.719 3.693 1.00 0.00 77 MET A C 14
ATOM 18813 O O . MET A 1 77 ? 6.131 34.759 3.629 1.00 0.00 77 MET A O 14
ATOM 18827 N N . SER A 1 78 ? 7.091 33.139 4.857 1.00 0.00 78 SER A N 14
ATOM 18828 C CA . SER A 1 78 ? 6.668 33.722 6.124 1.00 0.00 78 SER A CA 14
ATOM 18829 C C . SER A 1 78 ? 7.539 33.282 7.303 1.00 0.00 78 SER A C 14
ATOM 18830 O O . SER A 1 78 ? 7.665 34.032 8.269 1.00 0.00 78 SER A O 14
ATOM 18838 N N . LEU A 1 79 ? 8.139 32.087 7.238 1.00 0.00 79 LEU A N 14
ATOM 18839 C CA . LEU A 1 79 ? 8.939 31.572 8.343 1.00 0.00 79 LEU A CA 14
ATOM 18840 C C . LEU A 1 79 ? 10.431 31.715 8.073 1.00 0.00 79 LEU A C 14
ATOM 18841 O O . LEU A 1 79 ? 11.170 32.170 8.942 1.00 0.00 79 LEU A O 14
ATOM 18857 N N . MET A 1 80 ? 10.860 31.326 6.867 1.00 0.00 80 MET A N 14
ATOM 18858 C CA . MET A 1 80 ? 12.252 31.371 6.429 1.00 0.00 80 MET A CA 14
ATOM 18859 C C . MET A 1 80 ? 13.194 30.706 7.434 1.00 0.00 80 MET A C 14
ATOM 18860 O O . MET A 1 80 ? 14.397 30.959 7.414 1.00 0.00 80 MET A O 14
ATOM 18874 N N . GLN A 1 81 ? 12.646 29.857 8.312 1.00 0.00 81 GLN A N 14
ATOM 18875 C CA . GLN A 1 81 ? 13.360 29.222 9.415 1.00 0.00 81 GLN A CA 14
ATOM 18876 C C . GLN A 1 81 ? 14.016 30.236 10.364 1.00 0.00 81 GLN A C 14
ATOM 18877 O O . GLN A 1 81 ? 14.718 29.862 11.301 1.00 0.00 81 GLN A O 14
ATOM 18891 N N . SER A 1 82 ? 13.791 31.528 10.129 1.00 0.00 82 SER A N 14
ATOM 18892 C CA . SER A 1 82 ? 14.330 32.601 10.957 1.00 0.00 82 SER A CA 14
ATOM 18893 C C . SER A 1 82 ? 13.373 32.926 12.102 1.00 0.00 82 SER A C 14
ATOM 18894 O O . SER A 1 82 ? 13.767 33.589 13.059 1.00 0.00 82 SER A O 14
ATOM 18902 N N . HIS A 1 83 ? 12.120 32.468 12.007 1.00 0.00 83 HIS A N 14
ATOM 18903 C CA . HIS A 1 83 ? 11.102 32.705 13.023 1.00 0.00 83 HIS A CA 14
ATOM 18904 C C . HIS A 1 83 ? 11.095 31.601 14.076 1.00 0.00 83 HIS A C 14
ATOM 18905 O O . HIS A 1 83 ? 11.560 30.491 13.824 1.00 0.00 83 HIS A O 14
ATOM 18920 N N . GLN A 1 84 ? 10.562 31.918 15.260 1.00 0.00 84 GLN A N 14
ATOM 18921 C CA . GLN A 1 84 ? 10.460 30.978 16.372 1.00 0.00 84 GLN A CA 14
ATOM 18922 C C . GLN A 1 84 ? 9.291 31.349 17.293 1.00 0.00 84 GLN A C 14
ATOM 18923 O O . GLN A 1 84 ? 9.208 30.860 18.418 1.00 0.00 84 GLN A O 14
ATOM 18937 N N . ASP A 1 85 ? 8.389 32.219 16.820 1.00 0.00 85 ASP A N 14
ATOM 18938 C CA . ASP A 1 85 ? 7.264 32.698 17.614 1.00 0.00 85 ASP A CA 14
ATOM 18939 C C . ASP A 1 85 ? 6.089 32.975 16.672 1.00 0.00 85 ASP A C 14
ATOM 18940 O O . ASP A 1 85 ? 5.360 33.956 16.834 1.00 0.00 85 ASP A O 14
ATOM 18949 N N . LYS A 1 86 ? 5.911 32.101 15.674 1.00 0.00 86 LYS A N 14
ATOM 18950 C CA . LYS A 1 86 ? 4.845 32.211 14.684 1.00 0.00 86 LYS A CA 14
ATOM 18951 C C . LYS A 1 86 ? 3.472 32.092 15.343 1.00 0.00 86 LYS A C 14
ATOM 18952 O O . LYS A 1 86 ? 3.269 31.105 16.086 1.00 0.00 86 LYS A O 14
ATOM 18971 N N . SER A 1 1 ? -6.238 9.871 -12.540 1.00 0.00 1 SER A N 15
ATOM 18972 C CA . SER A 1 1 ? -5.570 9.318 -11.346 1.00 0.00 1 SER A CA 15
ATOM 18973 C C . SER A 1 1 ? -4.346 8.496 -11.743 1.00 0.00 1 SER A C 15
ATOM 18974 O O . SER A 1 1 ? -4.247 8.040 -12.882 1.00 0.00 1 SER A O 15
ATOM 18982 N N . GLY A 1 2 ? -3.409 8.303 -10.809 1.00 0.00 2 GLY A N 15
ATOM 18983 C CA . GLY A 1 2 ? -2.184 7.559 -11.062 1.00 0.00 2 GLY A CA 15
ATOM 18984 C C . GLY A 1 2 ? -1.295 7.528 -9.822 1.00 0.00 2 GLY A C 15
ATOM 18985 O O . GLY A 1 2 ? -1.644 8.101 -8.788 1.00 0.00 2 GLY A O 15
ATOM 18989 N N . SER A 1 3 ? -0.148 6.856 -9.930 1.00 0.00 3 SER A N 15
ATOM 18990 C CA . SER A 1 3 ? 0.807 6.711 -8.839 1.00 0.00 3 SER A CA 15
ATOM 18991 C C . SER A 1 3 ? 2.235 6.702 -9.375 1.00 0.00 3 SER A C 15
ATOM 18992 O O . SER A 1 3 ? 2.456 6.495 -10.570 1.00 0.00 3 SER A O 15
ATOM 19000 N N . HIS A 1 4 ? 3.211 6.926 -8.492 1.00 0.00 4 HIS A N 15
ATOM 19001 C CA . HIS A 1 4 ? 4.619 6.939 -8.861 1.00 0.00 4 HIS A CA 15
ATOM 19002 C C . HIS A 1 4 ? 5.115 5.540 -9.217 1.00 0.00 4 HIS A C 15
ATOM 19003 O O . HIS A 1 4 ? 4.522 4.535 -8.825 1.00 0.00 4 HIS A O 15
ATOM 19018 N N . MET A 1 5 ? 6.214 5.496 -9.971 1.00 0.00 5 MET A N 15
ATOM 19019 C CA . MET A 1 5 ? 6.841 4.265 -10.424 1.00 0.00 5 MET A CA 15
ATOM 19020 C C . MET A 1 5 ? 8.348 4.495 -10.572 1.00 0.00 5 MET A C 15
ATOM 19021 O O . MET A 1 5 ? 8.959 4.102 -11.567 1.00 0.00 5 MET A O 15
ATOM 19035 N N . LYS A 1 6 ? 8.944 5.145 -9.565 1.00 0.00 6 LYS A N 15
ATOM 19036 C CA . LYS A 1 6 ? 10.354 5.528 -9.557 1.00 0.00 6 LYS A CA 15
ATOM 19037 C C . LYS A 1 6 ? 10.720 6.413 -10.749 1.00 0.00 6 LYS A C 15
ATOM 19038 O O . LYS A 1 6 ? 11.887 6.503 -11.129 1.00 0.00 6 LYS A O 15
ATOM 19057 N N . THR A 1 7 ? 9.715 7.066 -11.338 1.00 0.00 7 THR A N 15
ATOM 19058 C CA . THR A 1 7 ? 9.884 7.955 -12.475 1.00 0.00 7 THR A CA 15
ATOM 19059 C C . THR A 1 7 ? 10.770 9.171 -12.229 1.00 0.00 7 THR A C 15
ATOM 19060 O O . THR A 1 7 ? 10.880 9.647 -11.099 1.00 0.00 7 THR A O 15
ATOM 19071 N N . CYS A 1 8 ? 11.406 9.678 -13.288 1.00 0.00 8 CYS A N 15
ATOM 19072 C CA . CYS A 1 8 ? 12.291 10.832 -13.208 1.00 0.00 8 CYS A CA 15
ATOM 19073 C C . CYS A 1 8 ? 11.528 12.148 -13.032 1.00 0.00 8 CYS A C 15
ATOM 19074 O O . CYS A 1 8 ? 12.145 13.190 -12.818 1.00 0.00 8 CYS A O 15
ATOM 19082 N N . VAL A 1 9 ? 10.195 12.109 -13.124 1.00 0.00 9 VAL A N 15
ATOM 19083 C CA . VAL A 1 9 ? 9.353 13.288 -12.972 1.00 0.00 9 VAL A CA 15
ATOM 19084 C C . VAL A 1 9 ? 9.316 13.769 -11.525 1.00 0.00 9 VAL A C 15
ATOM 19085 O O . VAL A 1 9 ? 9.323 12.955 -10.601 1.00 0.00 9 VAL A O 15
ATOM 19098 N N . VAL A 1 10 ? 9.273 15.092 -11.329 1.00 0.00 10 VAL A N 15
ATOM 19099 C CA . VAL A 1 10 ? 9.243 15.718 -10.011 1.00 0.00 10 VAL A CA 15
ATOM 19100 C C . VAL A 1 10 ? 8.391 16.985 -10.044 1.00 0.00 10 VAL A C 15
ATOM 19101 O O . VAL A 1 10 ? 8.149 17.552 -11.111 1.00 0.00 10 VAL A O 15
ATOM 19114 N N . GLU A 1 11 ? 7.934 17.428 -8.873 1.00 0.00 11 GLU A N 15
ATOM 19115 C CA . GLU A 1 11 ? 7.159 18.650 -8.740 1.00 0.00 11 GLU A CA 15
ATOM 19116 C C . GLU A 1 11 ? 8.075 19.869 -8.817 1.00 0.00 11 GLU A C 15
ATOM 19117 O O . GLU A 1 11 ? 9.258 19.763 -8.495 1.00 0.00 11 GLU A O 15
ATOM 19129 N N . LYS A 1 12 ? 7.538 21.019 -9.238 1.00 0.00 12 LYS A N 15
ATOM 19130 C CA . LYS A 1 12 ? 8.304 22.257 -9.305 1.00 0.00 12 LYS A CA 15
ATOM 19131 C C . LYS A 1 12 ? 7.472 23.479 -8.931 1.00 0.00 12 LYS A C 15
ATOM 19132 O O . LYS A 1 12 ? 6.281 23.547 -9.229 1.00 0.00 12 LYS A O 15
ATOM 19151 N N . ILE A 1 13 ? 8.130 24.440 -8.276 1.00 0.00 13 ILE A N 15
ATOM 19152 C CA . ILE A 1 13 ? 7.561 25.722 -7.883 1.00 0.00 13 ILE A CA 15
ATOM 19153 C C . ILE A 1 13 ? 8.638 26.791 -8.037 1.00 0.00 13 ILE A C 15
ATOM 19154 O O . ILE A 1 13 ? 9.828 26.495 -7.908 1.00 0.00 13 ILE A O 15
ATOM 19170 N N . LYS A 1 14 ? 8.231 28.034 -8.308 1.00 0.00 14 LYS A N 15
ATOM 19171 C CA . LYS A 1 14 ? 9.146 29.155 -8.458 1.00 0.00 14 LYS A CA 15
ATOM 19172 C C . LYS A 1 14 ? 8.534 30.413 -7.857 1.00 0.00 14 LYS A C 15
ATOM 19173 O O . LYS A 1 14 ? 7.342 30.667 -8.040 1.00 0.00 14 LYS A O 15
ATOM 19192 N N . GLN A 1 15 ? 9.337 31.207 -7.145 1.00 0.00 15 GLN A N 15
ATOM 19193 C CA . GLN A 1 15 ? 8.863 32.441 -6.536 1.00 0.00 15 GLN A CA 15
ATOM 19194 C C . GLN A 1 15 ? 10.016 33.409 -6.273 1.00 0.00 15 GLN A C 15
ATOM 19195 O O . GLN A 1 15 ? 11.140 32.990 -6.021 1.00 0.00 15 GLN A O 15
ATOM 19209 N N . TRP A 1 16 ? 9.719 34.710 -6.332 1.00 0.00 16 TRP A N 15
ATOM 19210 C CA . TRP A 1 16 ? 10.686 35.774 -6.106 1.00 0.00 16 TRP A CA 15
ATOM 19211 C C . TRP A 1 16 ? 10.671 36.238 -4.652 1.00 0.00 16 TRP A C 15
ATOM 19212 O O . TRP A 1 16 ? 9.634 36.199 -3.994 1.00 0.00 16 TRP A O 15
ATOM 19233 N N . ILE A 1 17 ? 11.831 36.683 -4.163 1.00 0.00 17 ILE A N 15
ATOM 19234 C CA . ILE A 1 17 ? 11.964 37.332 -2.865 1.00 0.00 17 ILE A CA 15
ATOM 19235 C C . ILE A 1 17 ? 12.912 38.516 -3.058 1.00 0.00 17 ILE A C 15
ATOM 19236 O O . ILE A 1 17 ? 13.826 38.437 -3.880 1.00 0.00 17 ILE A O 15
ATOM 19252 N N . PRO A 1 18 ? 12.714 39.612 -2.319 1.00 0.00 18 PRO A N 15
ATOM 19253 C CA . PRO A 1 18 ? 13.540 40.800 -2.433 1.00 0.00 18 PRO A CA 15
ATOM 19254 C C . PRO A 1 18 ? 14.973 40.480 -2.015 1.00 0.00 18 PRO A C 15
ATOM 19255 O O . PRO A 1 18 ? 15.197 39.687 -1.102 1.00 0.00 18 PRO A O 15
ATOM 19266 N N . THR A 1 19 ? 15.951 41.096 -2.685 1.00 0.00 19 THR A N 15
ATOM 19267 C CA . THR A 1 19 ? 17.362 40.823 -2.432 1.00 0.00 19 THR A CA 15
ATOM 19268 C C . THR A 1 19 ? 17.849 41.113 -1.016 1.00 0.00 19 THR A C 15
ATOM 19269 O O . THR A 1 19 ? 18.901 40.627 -0.606 1.00 0.00 19 THR A O 15
ATOM 19280 N N . THR A 1 20 ? 17.081 41.904 -0.258 1.00 0.00 20 THR A N 15
ATOM 19281 C CA . THR A 1 20 ? 17.390 42.188 1.136 1.00 0.00 20 THR A CA 15
ATOM 19282 C C . THR A 1 20 ? 17.025 41.056 2.096 1.00 0.00 20 THR A C 15
ATOM 19283 O O . THR A 1 20 ? 17.437 41.061 3.253 1.00 0.00 20 THR A O 15
ATOM 19294 N N . GLU A 1 21 ? 16.250 40.077 1.615 1.00 0.00 21 GLU A N 15
ATOM 19295 C CA . GLU A 1 21 ? 15.835 38.938 2.424 1.00 0.00 21 GLU A CA 15
ATOM 19296 C C . GLU A 1 21 ? 16.594 37.669 2.034 1.00 0.00 21 GLU A C 15
ATOM 19297 O O . GLU A 1 21 ? 16.491 36.653 2.720 1.00 0.00 21 GLU A O 15
ATOM 19309 N N . VAL A 1 22 ? 17.359 37.707 0.937 1.00 0.00 22 VAL A N 15
ATOM 19310 C CA . VAL A 1 22 ? 18.137 36.546 0.508 1.00 0.00 22 VAL A CA 15
ATOM 19311 C C . VAL A 1 22 ? 19.208 36.232 1.549 1.00 0.00 22 VAL A C 15
ATOM 19312 O O . VAL A 1 22 ? 19.668 35.096 1.644 1.00 0.00 22 VAL A O 15
ATOM 19325 N N . GLY A 1 23 ? 19.612 37.236 2.334 1.00 0.00 23 GLY A N 15
ATOM 19326 C CA . GLY A 1 23 ? 20.626 37.066 3.362 1.00 0.00 23 GLY A CA 15
ATOM 19327 C C . GLY A 1 23 ? 20.123 36.215 4.526 1.00 0.00 23 GLY A C 15
ATOM 19328 O O . GLY A 1 23 ? 20.928 35.747 5.325 1.00 0.00 23 GLY A O 15
ATOM 19332 N N . LYS A 1 24 ? 18.807 36.001 4.638 1.00 0.00 24 LYS A N 15
ATOM 19333 C CA . LYS A 1 24 ? 18.255 35.150 5.684 1.00 0.00 24 LYS A CA 15
ATOM 19334 C C . LYS A 1 24 ? 18.296 33.683 5.273 1.00 0.00 24 LYS A C 15
ATOM 19335 O O . LYS A 1 24 ? 18.304 32.809 6.135 1.00 0.00 24 LYS A O 15
ATOM 19354 N N . ILE A 1 25 ? 18.324 33.410 3.963 1.00 0.00 25 ILE A N 15
ATOM 19355 C CA . ILE A 1 25 ? 18.319 32.044 3.456 1.00 0.00 25 ILE A CA 15
ATOM 19356 C C . ILE A 1 25 ? 19.745 31.532 3.231 1.00 0.00 25 ILE A C 15
ATOM 19357 O O . ILE A 1 25 ? 20.001 30.344 3.414 1.00 0.00 25 ILE A O 15
ATOM 19373 N N . LEU A 1 26 ? 20.670 32.412 2.835 1.00 0.00 26 LEU A N 15
ATOM 19374 C CA . LEU A 1 26 ? 22.018 32.026 2.430 1.00 0.00 26 LEU A CA 15
ATOM 19375 C C . LEU A 1 26 ? 23.114 32.660 3.287 1.00 0.00 26 LEU A C 15
ATOM 19376 O O . LEU A 1 26 ? 24.295 32.414 3.047 1.00 0.00 26 LEU A O 15
ATOM 19392 N N . GLY A 1 27 ? 22.744 33.472 4.279 1.00 0.00 27 GLY A N 15
ATOM 19393 C CA . GLY A 1 27 ? 23.701 34.229 5.079 1.00 0.00 27 GLY A CA 15
ATOM 19394 C C . GLY A 1 27 ? 24.446 33.386 6.113 1.00 0.00 27 GLY A C 15
ATOM 19395 O O . GLY A 1 27 ? 25.215 33.926 6.904 1.00 0.00 27 GLY A O 15
ATOM 19399 N N . ASN A 1 28 ? 24.224 32.068 6.116 1.00 0.00 28 ASN A N 15
ATOM 19400 C CA . ASN A 1 28 ? 24.820 31.165 7.086 1.00 0.00 28 ASN A CA 15
ATOM 19401 C C . ASN A 1 28 ? 25.130 29.806 6.458 1.00 0.00 28 ASN A C 15
ATOM 19402 O O . ASN A 1 28 ? 24.734 28.766 6.983 1.00 0.00 28 ASN A O 15
ATOM 19413 N N . ARG A 1 29 ? 25.841 29.822 5.326 1.00 0.00 29 ARG A N 15
ATOM 19414 C CA . ARG A 1 29 ? 26.147 28.616 4.558 1.00 0.00 29 ARG A CA 15
ATOM 19415 C C . ARG A 1 29 ? 24.866 27.879 4.173 1.00 0.00 29 ARG A C 15
ATOM 19416 O O . ARG A 1 29 ? 24.854 26.653 4.066 1.00 0.00 29 ARG A O 15
ATOM 19437 N N . ALA A 1 30 ? 23.789 28.645 3.966 1.00 0.00 30 ALA A N 15
ATOM 19438 C CA . ALA A 1 30 ? 22.477 28.135 3.609 1.00 0.00 30 ALA A CA 15
ATOM 19439 C C . ALA A 1 30 ? 21.940 27.106 4.603 1.00 0.00 30 ALA A C 15
ATOM 19440 O O . ALA A 1 30 ? 21.193 26.203 4.226 1.00 0.00 30 ALA A O 15
ATOM 19447 N N . ALA A 1 31 ? 22.317 27.231 5.880 1.00 0.00 31 ALA A N 15
ATOM 19448 C CA . ALA A 1 31 ? 21.890 26.295 6.909 1.00 0.00 31 ALA A CA 15
ATOM 19449 C C . ALA A 1 31 ? 20.369 26.248 7.014 1.00 0.00 31 ALA A C 15
ATOM 19450 O O . ALA A 1 31 ? 19.801 25.195 7.293 1.00 0.00 31 ALA A O 15
ATOM 19457 N N . VAL A 1 32 ? 19.703 27.385 6.791 1.00 0.00 32 VAL A N 15
ATOM 19458 C CA . VAL A 1 32 ? 18.252 27.448 6.878 1.00 0.00 32 VAL A CA 15
ATOM 19459 C C . VAL A 1 32 ? 17.551 26.767 5.708 1.00 0.00 32 VAL A C 15
ATOM 19460 O O . VAL A 1 32 ? 16.489 26.177 5.878 1.00 0.00 32 VAL A O 15
ATOM 19473 N N . LYS A 1 33 ? 18.153 26.851 4.519 1.00 0.00 33 LYS A N 15
ATOM 19474 C CA . LYS A 1 33 ? 17.594 26.224 3.331 1.00 0.00 33 LYS A CA 15
ATOM 19475 C C . LYS A 1 33 ? 17.714 24.712 3.460 1.00 0.00 33 LYS A C 15
ATOM 19476 O O . LYS A 1 33 ? 16.776 23.987 3.145 1.00 0.00 33 LYS A O 15
ATOM 19495 N N . LYS A 1 34 ? 18.873 24.241 3.926 1.00 0.00 34 LYS A N 15
ATOM 19496 C CA . LYS A 1 34 ? 19.124 22.814 4.105 1.00 0.00 34 LYS A CA 15
ATOM 19497 C C . LYS A 1 34 ? 18.279 22.234 5.238 1.00 0.00 34 LYS A C 15
ATOM 19498 O O . LYS A 1 34 ? 18.025 21.033 5.256 1.00 0.00 34 LYS A O 15
ATOM 19517 N N . HIS A 1 35 ? 17.838 23.078 6.177 1.00 0.00 35 HIS A N 15
ATOM 19518 C CA . HIS A 1 35 ? 16.947 22.638 7.241 1.00 0.00 35 HIS A CA 15
ATOM 19519 C C . HIS A 1 35 ? 15.547 22.381 6.689 1.00 0.00 35 HIS A C 15
ATOM 19520 O O . HIS A 1 35 ? 14.891 21.429 7.101 1.00 0.00 35 HIS A O 15
ATOM 19535 N N . ILE A 1 36 ? 15.076 23.221 5.762 1.00 0.00 36 ILE A N 15
ATOM 19536 C CA . ILE A 1 36 ? 13.753 23.041 5.176 1.00 0.00 36 ILE A CA 15
ATOM 19537 C C . ILE A 1 36 ? 13.738 21.810 4.270 1.00 0.00 36 ILE A C 15
ATOM 19538 O O . ILE A 1 36 ? 12.704 21.159 4.126 1.00 0.00 36 ILE A O 15
ATOM 19554 N N . GLU A 1 37 ? 14.881 21.480 3.657 1.00 0.00 37 GLU A N 15
ATOM 19555 C CA . GLU A 1 37 ? 14.987 20.329 2.775 1.00 0.00 37 GLU A CA 15
ATOM 19556 C C . GLU A 1 37 ? 14.868 19.009 3.535 1.00 0.00 37 GLU A C 15
ATOM 19557 O O . GLU A 1 37 ? 14.350 18.038 2.986 1.00 0.00 37 GLU A O 15
ATOM 19569 N N . ARG A 1 38 ? 15.334 18.950 4.786 1.00 0.00 38 ARG A N 15
ATOM 19570 C CA . ARG A 1 38 ? 15.207 17.740 5.596 1.00 0.00 38 ARG A CA 15
ATOM 19571 C C . ARG A 1 38 ? 13.899 17.754 6.387 1.00 0.00 38 ARG A C 15
ATOM 19572 O O . ARG A 1 38 ? 13.498 16.728 6.937 1.00 0.00 38 ARG A O 15
ATOM 19593 N N . GLN A 1 39 ? 13.228 18.908 6.449 1.00 0.00 39 GLN A N 15
ATOM 19594 C CA . GLN A 1 39 ? 11.953 19.056 7.130 1.00 0.00 39 GLN A CA 15
ATOM 19595 C C . GLN A 1 39 ? 10.803 18.552 6.257 1.00 0.00 39 GLN A C 15
ATOM 19596 O O . GLN A 1 39 ? 9.784 18.098 6.774 1.00 0.00 39 GLN A O 15
ATOM 19610 N N . PHE A 1 40 ? 10.974 18.630 4.933 1.00 0.00 40 PHE A N 15
ATOM 19611 C CA . PHE A 1 40 ? 9.963 18.208 3.975 1.00 0.00 40 PHE A CA 15
ATOM 19612 C C . PHE A 1 40 ? 10.445 17.222 2.912 1.00 0.00 40 PHE A C 15
ATOM 19613 O O . PHE A 1 40 ? 9.703 16.891 1.988 1.00 0.00 40 PHE A O 15
ATOM 19630 N N . ASN A 1 41 ? 11.691 16.761 3.047 1.00 0.00 41 ASN A N 15
ATOM 19631 C CA . ASN A 1 41 ? 12.351 15.883 2.088 1.00 0.00 41 ASN A CA 15
ATOM 19632 C C . ASN A 1 41 ? 12.408 16.487 0.682 1.00 0.00 41 ASN A C 15
ATOM 19633 O O . ASN A 1 41 ? 12.645 15.778 -0.297 1.00 0.00 41 ASN A O 15
ATOM 19644 N N . CYS A 1 42 ? 12.185 17.803 0.579 1.00 0.00 42 CYS A N 15
ATOM 19645 C CA . CYS A 1 42 ? 12.223 18.530 -0.676 1.00 0.00 42 CYS A CA 15
ATOM 19646 C C . CYS A 1 42 ? 13.641 19.023 -0.964 1.00 0.00 42 CYS A C 15
ATOM 19647 O O . CYS A 1 42 ? 14.573 18.745 -0.211 1.00 0.00 42 CYS A O 15
ATOM 19655 N N . VAL A 1 43 ? 13.798 19.761 -2.061 1.00 0.00 43 VAL A N 15
ATOM 19656 C CA . VAL A 1 43 ? 15.053 20.399 -2.440 1.00 0.00 43 VAL A CA 15
ATOM 19657 C C . VAL A 1 43 ? 14.737 21.839 -2.829 1.00 0.00 43 VAL A C 15
ATOM 19658 O O . VAL A 1 43 ? 13.693 22.102 -3.424 1.00 0.00 43 VAL A O 15
ATOM 19671 N N . ILE A 1 44 ? 15.631 22.774 -2.500 1.00 0.00 44 ILE A N 15
ATOM 19672 C CA . ILE A 1 44 ? 15.429 24.186 -2.793 1.00 0.00 44 ILE A CA 15
ATOM 19673 C C . ILE A 1 44 ? 16.681 24.780 -3.428 1.00 0.00 44 ILE A C 15
ATOM 19674 O O . ILE A 1 44 ? 17.802 24.408 -3.078 1.00 0.00 44 ILE A O 15
ATOM 19690 N N . THR A 1 45 ? 16.480 25.711 -4.361 1.00 0.00 45 THR A N 15
ATOM 19691 C CA . THR A 1 45 ? 17.557 26.391 -5.060 1.00 0.00 45 THR A CA 15
ATOM 19692 C C . THR A 1 45 ? 17.361 27.897 -5.184 1.00 0.00 45 THR A C 15
ATOM 19693 O O . THR A 1 45 ? 16.256 28.355 -5.471 1.00 0.00 45 THR A O 15
ATOM 19704 N N . VAL A 1 46 ? 18.431 28.663 -4.972 1.00 0.00 46 VAL A N 15
ATOM 19705 C CA . VAL A 1 46 ? 18.403 30.111 -5.134 1.00 0.00 46 VAL A CA 15
ATOM 19706 C C . VAL A 1 46 ? 19.198 30.525 -6.365 1.00 0.00 46 VAL A C 15
ATOM 19707 O O . VAL A 1 46 ? 20.186 29.881 -6.714 1.00 0.00 46 VAL A O 15
ATOM 19720 N N . HIS A 1 47 ? 18.765 31.602 -7.021 1.00 0.00 47 HIS A N 15
ATOM 19721 C CA . HIS A 1 47 ? 19.327 32.038 -8.287 1.00 0.00 47 HIS A CA 15
ATOM 19722 C C . HIS A 1 47 ? 19.748 33.507 -8.239 1.00 0.00 47 HIS A C 15
ATOM 19723 O O . HIS A 1 47 ? 19.276 34.327 -9.023 1.00 0.00 47 HIS A O 15
ATOM 19738 N N . THR A 1 48 ? 20.645 33.842 -7.304 1.00 0.00 48 THR A N 15
ATOM 19739 C CA . THR A 1 48 ? 21.154 35.199 -7.138 1.00 0.00 48 THR A CA 15
ATOM 19740 C C . THR A 1 48 ? 21.924 35.765 -8.328 1.00 0.00 48 THR A C 15
ATOM 19741 O O . THR A 1 48 ? 22.207 36.962 -8.362 1.00 0.00 48 THR A O 15
ATOM 19752 N N . GLU A 1 49 ? 22.268 34.917 -9.303 1.00 0.00 49 GLU A N 15
ATOM 19753 C CA . GLU A 1 49 ? 22.943 35.358 -10.513 1.00 0.00 49 GLU A CA 15
ATOM 19754 C C . GLU A 1 49 ? 21.967 36.108 -11.428 1.00 0.00 49 GLU A C 15
ATOM 19755 O O . GLU A 1 49 ? 22.395 36.773 -12.372 1.00 0.00 49 GLU A O 15
ATOM 19767 N N . VAL A 1 50 ? 20.662 36.005 -11.154 1.00 0.00 50 VAL A N 15
ATOM 19768 C CA . VAL A 1 50 ? 19.635 36.738 -11.879 1.00 0.00 50 VAL A CA 15
ATOM 19769 C C . VAL A 1 50 ? 19.558 38.167 -11.357 1.00 0.00 50 VAL A C 15
ATOM 19770 O O . VAL A 1 50 ? 19.947 38.442 -10.223 1.00 0.00 50 VAL A O 15
ATOM 19783 N N . GLN A 1 51 ? 19.053 39.078 -12.187 1.00 0.00 51 GLN A N 15
ATOM 19784 C CA . GLN A 1 51 ? 18.809 40.447 -11.773 1.00 0.00 51 GLN A CA 15
ATOM 19785 C C . GLN A 1 51 ? 17.593 40.995 -12.511 1.00 0.00 51 GLN A C 15
ATOM 19786 O O . GLN A 1 51 ? 17.470 40.854 -13.729 1.00 0.00 51 GLN A O 15
ATOM 19800 N N . SER A 1 52 ? 16.692 41.624 -11.756 1.00 0.00 52 SER A N 15
ATOM 19801 C CA . SER A 1 52 ? 15.510 42.281 -12.294 1.00 0.00 52 SER A CA 15
ATOM 19802 C C . SER A 1 52 ? 15.358 43.678 -11.705 1.00 0.00 52 SER A C 15
ATOM 19803 O O . SER A 1 52 ? 15.880 43.961 -10.628 1.00 0.00 52 SER A O 15
ATOM 19811 N N . SER A 1 53 ? 14.639 44.552 -12.419 1.00 0.00 53 SER A N 15
ATOM 19812 C CA . SER A 1 53 ? 14.498 45.951 -12.034 1.00 0.00 53 SER A CA 15
ATOM 19813 C C . SER A 1 53 ? 13.704 46.121 -10.739 1.00 0.00 53 SER A C 15
ATOM 19814 O O . SER A 1 53 ? 13.769 47.178 -10.114 1.00 0.00 53 SER A O 15
ATOM 19822 N N . PHE A 1 54 ? 12.957 45.089 -10.331 1.00 0.00 54 PHE A N 15
ATOM 19823 C CA . PHE A 1 54 ? 12.196 45.114 -9.091 1.00 0.00 54 PHE A CA 15
ATOM 19824 C C . PHE A 1 54 ? 12.966 44.809 -7.805 1.00 0.00 54 PHE A C 15
ATOM 19825 O O . PHE A 1 54 ? 12.382 44.792 -6.722 1.00 0.00 54 PHE A O 15
ATOM 19842 N N . GLY A 1 55 ? 14.278 44.570 -7.916 1.00 0.00 55 GLY A N 15
ATOM 19843 C CA . GLY A 1 55 ? 15.133 44.379 -6.752 1.00 0.00 55 GLY A CA 15
ATOM 19844 C C . GLY A 1 55 ? 14.868 43.054 -6.041 1.00 0.00 55 GLY A C 15
ATOM 19845 O O . GLY A 1 55 ? 14.808 43.024 -4.812 1.00 0.00 55 GLY A O 15
ATOM 19849 N N . ALA A 1 56 ? 14.705 41.969 -6.802 1.00 0.00 56 ALA A N 15
ATOM 19850 C CA . ALA A 1 56 ? 14.417 40.660 -6.237 1.00 0.00 56 ALA A CA 15
ATOM 19851 C C . ALA A 1 56 ? 15.231 39.558 -6.917 1.00 0.00 56 ALA A C 15
ATOM 19852 O O . ALA A 1 56 ? 15.826 39.765 -7.976 1.00 0.00 56 ALA A O 15
ATOM 19859 N N . THR A 1 57 ? 15.249 38.379 -6.290 1.00 0.00 57 THR A N 15
ATOM 19860 C CA . THR A 1 57 ? 15.984 37.214 -6.760 1.00 0.00 57 THR A CA 15
ATOM 19861 C C . THR A 1 57 ? 14.984 36.058 -6.705 1.00 0.00 57 THR A C 15
ATOM 19862 O O . THR A 1 57 ? 14.294 35.891 -5.700 1.00 0.00 57 THR A O 15
ATOM 19873 N N . PRO A 1 58 ? 14.896 35.256 -7.776 1.00 0.00 58 PRO A N 15
ATOM 19874 C CA . PRO A 1 58 ? 13.998 34.118 -7.850 1.00 0.00 58 PRO A CA 15
ATOM 19875 C C . PRO A 1 58 ? 14.568 32.899 -7.124 1.00 0.00 58 PRO A C 15
ATOM 19876 O O . PRO A 1 58 ? 15.780 32.766 -6.953 1.00 0.00 58 PRO A O 15
ATOM 19887 N N . VAL A 1 59 ? 13.668 32.008 -6.703 1.00 0.00 59 VAL A N 15
ATOM 19888 C CA . VAL A 1 59 ? 14.003 30.736 -6.079 1.00 0.00 59 VAL A CA 15
ATOM 19889 C C . VAL A 1 59 ? 13.164 29.591 -6.632 1.00 0.00 59 VAL A C 15
ATOM 19890 O O . VAL A 1 59 ? 12.088 29.822 -7.178 1.00 0.00 59 VAL A O 15
ATOM 19903 N N . GLU A 1 60 ? 13.651 28.357 -6.495 1.00 0.00 60 GLU A N 15
ATOM 19904 C CA . GLU A 1 60 ? 12.996 27.170 -7.030 1.00 0.00 60 GLU A CA 15
ATOM 19905 C C . GLU A 1 60 ? 12.907 26.074 -5.972 1.00 0.00 60 GLU A C 15
ATOM 19906 O O . GLU A 1 60 ? 13.718 26.030 -5.048 1.00 0.00 60 GLU A O 15
ATOM 19918 N N . ILE A 1 61 ? 11.914 25.188 -6.111 1.00 0.00 61 ILE A N 15
ATOM 19919 C CA . ILE A 1 61 ? 11.670 24.101 -5.170 1.00 0.00 61 ILE A CA 15
ATOM 19920 C C . ILE A 1 61 ? 11.306 22.836 -5.940 1.00 0.00 61 ILE A C 15
ATOM 19921 O O . ILE A 1 61 ? 10.694 22.912 -7.006 1.00 0.00 61 ILE A O 15
ATOM 19937 N N . VAL A 1 62 ? 11.682 21.673 -5.397 1.00 0.00 62 VAL A N 15
ATOM 19938 C CA . VAL A 1 62 ? 11.391 20.373 -5.988 1.00 0.00 62 VAL A CA 15
ATOM 19939 C C . VAL A 1 62 ? 11.058 19.364 -4.896 1.00 0.00 62 VAL A C 15
ATOM 19940 O O . VAL A 1 62 ? 11.647 19.396 -3.818 1.00 0.00 62 VAL A O 15
ATOM 19953 N N . ALA A 1 63 ? 10.108 18.471 -5.175 1.00 0.00 63 ALA A N 15
ATOM 19954 C CA . ALA A 1 63 ? 9.731 17.399 -4.263 1.00 0.00 63 ALA A CA 15
ATOM 19955 C C . ALA A 1 63 ? 9.007 16.291 -5.030 1.00 0.00 63 ALA A C 15
ATOM 19956 O O . ALA A 1 63 ? 8.639 16.468 -6.189 1.00 0.00 63 ALA A O 15
ATOM 19963 N N . GLN A 1 64 ? 8.803 15.142 -4.378 1.00 0.00 64 GLN A N 15
ATOM 19964 C CA . GLN A 1 64 ? 8.122 14.009 -4.991 1.00 0.00 64 GLN A CA 15
ATOM 19965 C C . GLN A 1 64 ? 6.606 14.224 -5.052 1.00 0.00 64 GLN A C 15
ATOM 19966 O O . GLN A 1 64 ? 5.920 13.553 -5.823 1.00 0.00 64 GLN A O 15
ATOM 19980 N N . ASN A 1 65 ? 6.074 15.152 -4.246 1.00 0.00 65 ASN A N 15
ATOM 19981 C CA . ASN A 1 65 ? 4.640 15.403 -4.161 1.00 0.00 65 ASN A CA 15
ATOM 19982 C C . ASN A 1 65 ? 4.363 16.873 -3.868 1.00 0.00 65 ASN A C 15
ATOM 19983 O O . ASN A 1 65 ? 5.202 17.572 -3.297 1.00 0.00 65 ASN A O 15
ATOM 19994 N N . LYS A 1 66 ? 3.176 17.346 -4.252 1.00 0.00 66 LYS A N 15
ATOM 19995 C CA . LYS A 1 66 ? 2.729 18.695 -3.932 1.00 0.00 66 LYS A CA 15
ATOM 19996 C C . LYS A 1 66 ? 2.478 18.823 -2.432 1.00 0.00 66 LYS A C 15
ATOM 19997 O O . LYS A 1 66 ? 2.508 19.926 -1.888 1.00 0.00 66 LYS A O 15
ATOM 20016 N N . GLU A 1 67 ? 2.228 17.693 -1.766 1.00 0.00 67 GLU A N 15
ATOM 20017 C CA . GLU A 1 67 ? 2.013 17.645 -0.327 1.00 0.00 67 GLU A CA 15
ATOM 20018 C C . GLU A 1 67 ? 3.303 17.918 0.443 1.00 0.00 67 GLU A C 15
ATOM 20019 O O . GLU A 1 67 ? 3.280 17.998 1.669 1.00 0.00 67 GLU A O 15
ATOM 20031 N N . GLN A 1 68 ? 4.426 18.066 -0.268 1.00 0.00 68 GLN A N 15
ATOM 20032 C CA . GLN A 1 68 ? 5.705 18.391 0.341 1.00 0.00 68 GLN A CA 15
ATOM 20033 C C . GLN A 1 68 ? 6.313 19.641 -0.292 1.00 0.00 68 GLN A C 15
ATOM 20034 O O . GLN A 1 68 ? 7.044 20.373 0.371 1.00 0.00 68 GLN A O 15
ATOM 20048 N N . CYS A 1 69 ? 6.019 19.897 -1.573 1.00 0.00 69 CYS A N 15
ATOM 20049 C CA . CYS A 1 69 ? 6.591 21.037 -2.269 1.00 0.00 69 CYS A CA 15
ATOM 20050 C C . CYS A 1 69 ? 5.899 22.325 -1.809 1.00 0.00 69 CYS A C 15
ATOM 20051 O O . CYS A 1 69 ? 6.549 23.356 -1.662 1.00 0.00 69 CYS A O 15
ATOM 20059 N N . GLN A 1 70 ? 4.581 22.266 -1.580 1.00 0.00 70 GLN A N 15
ATOM 20060 C CA . GLN A 1 70 ? 3.822 23.431 -1.143 1.00 0.00 70 GLN A CA 15
ATOM 20061 C C . GLN A 1 70 ? 4.140 23.784 0.307 1.00 0.00 70 GLN A C 15
ATOM 20062 O O . GLN A 1 70 ? 4.071 24.952 0.685 1.00 0.00 70 GLN A O 15
ATOM 20076 N N . GLU A 1 71 ? 4.485 22.790 1.125 1.00 0.00 71 GLU A N 15
ATOM 20077 C CA . GLU A 1 71 ? 4.774 23.045 2.529 1.00 0.00 71 GLU A CA 15
ATOM 20078 C C . GLU A 1 71 ? 6.112 23.765 2.670 1.00 0.00 71 GLU A C 15
ATOM 20079 O O . GLU A 1 71 ? 6.292 24.574 3.579 1.00 0.00 71 GLU A O 15
ATOM 20091 N N . ALA A 1 72 ? 7.053 23.476 1.768 1.00 0.00 72 ALA A N 15
ATOM 20092 C CA . ALA A 1 72 ? 8.346 24.143 1.753 1.00 0.00 72 ALA A CA 15
ATOM 20093 C C . ALA A 1 72 ? 8.229 25.515 1.092 1.00 0.00 72 ALA A C 15
ATOM 20094 O O . ALA A 1 72 ? 8.993 26.423 1.405 1.00 0.00 72 ALA A O 15
ATOM 20101 N N . ARG A 1 73 ? 7.269 25.663 0.175 1.00 0.00 73 ARG A N 15
ATOM 20102 C CA . ARG A 1 73 ? 7.005 26.918 -0.517 1.00 0.00 73 ARG A CA 15
ATOM 20103 C C . ARG A 1 73 ? 6.375 27.933 0.428 1.00 0.00 73 ARG A C 15
ATOM 20104 O O . ARG A 1 73 ? 6.752 29.102 0.418 1.00 0.00 73 ARG A O 15
ATOM 20125 N N . ASN A 1 74 ? 5.417 27.492 1.244 1.00 0.00 74 ASN A N 15
ATOM 20126 C CA . ASN A 1 74 ? 4.724 28.375 2.169 1.00 0.00 74 ASN A CA 15
ATOM 20127 C C . ASN A 1 74 ? 5.558 28.703 3.409 1.00 0.00 74 ASN A C 15
ATOM 20128 O O . ASN A 1 74 ? 5.235 29.654 4.118 1.00 0.00 74 ASN A O 15
ATOM 20139 N N . ALA A 1 75 ? 6.623 27.941 3.682 1.00 0.00 75 ALA A N 15
ATOM 20140 C CA . ALA A 1 75 ? 7.484 28.212 4.823 1.00 0.00 75 ALA A CA 15
ATOM 20141 C C . ALA A 1 75 ? 8.437 29.380 4.551 1.00 0.00 75 ALA A C 15
ATOM 20142 O O . ALA A 1 75 ? 8.799 30.113 5.468 1.00 0.00 75 ALA A O 15
ATOM 20149 N N . VAL A 1 76 ? 8.847 29.566 3.292 1.00 0.00 76 VAL A N 15
ATOM 20150 C CA . VAL A 1 76 ? 9.815 30.597 2.933 1.00 0.00 76 VAL A CA 15
ATOM 20151 C C . VAL A 1 76 ? 9.130 31.956 2.771 1.00 0.00 76 VAL A C 15
ATOM 20152 O O . VAL A 1 76 ? 9.801 32.980 2.668 1.00 0.00 76 VAL A O 15
ATOM 20165 N N . MET A 1 77 ? 7.795 31.981 2.751 1.00 0.00 77 MET A N 15
ATOM 20166 C CA . MET A 1 77 ? 7.056 33.214 2.533 1.00 0.00 77 MET A CA 15
ATOM 20167 C C . MET A 1 77 ? 6.760 33.969 3.827 1.00 0.00 77 MET A C 15
ATOM 20168 O O . MET A 1 77 ? 6.335 35.123 3.769 1.00 0.00 77 MET A O 15
ATOM 20182 N N . SER A 1 78 ? 6.973 33.348 4.994 1.00 0.00 78 SER A N 15
ATOM 20183 C CA . SER A 1 78 ? 6.659 34.007 6.256 1.00 0.00 78 SER A CA 15
ATOM 20184 C C . SER A 1 78 ? 7.504 33.523 7.435 1.00 0.00 78 SER A C 15
ATOM 20185 O O . SER A 1 78 ? 7.600 34.239 8.431 1.00 0.00 78 SER A O 15
ATOM 20193 N N . LEU A 1 79 ? 8.121 32.337 7.355 1.00 0.00 79 LEU A N 15
ATOM 20194 C CA . LEU A 1 79 ? 8.938 31.828 8.445 1.00 0.00 79 LEU A CA 15
ATOM 20195 C C . LEU A 1 79 ? 10.427 31.940 8.116 1.00 0.00 79 LEU A C 15
ATOM 20196 O O . LEU A 1 79 ? 11.227 32.293 8.980 1.00 0.00 79 LEU A O 15
ATOM 20212 N N . MET A 1 80 ? 10.787 31.637 6.864 1.00 0.00 80 MET A N 15
ATOM 20213 C CA . MET A 1 80 ? 12.156 31.690 6.362 1.00 0.00 80 MET A CA 15
ATOM 20214 C C . MET A 1 80 ? 13.143 30.927 7.248 1.00 0.00 80 MET A C 15
ATOM 20215 O O . MET A 1 80 ? 14.352 31.129 7.132 1.00 0.00 80 MET A O 15
ATOM 20229 N N . GLN A 1 81 ? 12.637 30.054 8.129 1.00 0.00 81 GLN A N 15
ATOM 20230 C CA . GLN A 1 81 ? 13.439 29.290 9.075 1.00 0.00 81 GLN A CA 15
ATOM 20231 C C . GLN A 1 81 ? 14.363 30.194 9.907 1.00 0.00 81 GLN A C 15
ATOM 20232 O O . GLN A 1 81 ? 15.390 29.754 10.420 1.00 0.00 81 GLN A O 15
ATOM 20246 N N . SER A 1 82 ? 14.005 31.474 10.049 1.00 0.00 82 SER A N 15
ATOM 20247 C CA . SER A 1 82 ? 14.829 32.423 10.784 1.00 0.00 82 SER A CA 15
ATOM 20248 C C . SER A 1 82 ? 14.017 33.502 11.499 1.00 0.00 82 SER A C 15
ATOM 20249 O O . SER A 1 82 ? 14.578 34.255 12.295 1.00 0.00 82 SER A O 15
ATOM 20257 N N . HIS A 1 83 ? 12.710 33.603 11.238 1.00 0.00 83 HIS A N 15
ATOM 20258 C CA . HIS A 1 83 ? 11.869 34.583 11.912 1.00 0.00 83 HIS A CA 15
ATOM 20259 C C . HIS A 1 83 ? 11.524 34.118 13.326 1.00 0.00 83 HIS A C 15
ATOM 20260 O O . HIS A 1 83 ? 11.478 32.919 13.599 1.00 0.00 83 HIS A O 15
ATOM 20275 N N . GLN A 1 84 ? 11.279 35.073 14.226 1.00 0.00 84 GLN A N 15
ATOM 20276 C CA . GLN A 1 84 ? 11.011 34.788 15.629 1.00 0.00 84 GLN A CA 15
ATOM 20277 C C . GLN A 1 84 ? 9.583 34.288 15.871 1.00 0.00 84 GLN A C 15
ATOM 20278 O O . GLN A 1 84 ? 9.289 33.784 16.951 1.00 0.00 84 GLN A O 15
ATOM 20292 N N . ASP A 1 85 ? 8.695 34.421 14.882 1.00 0.00 85 ASP A N 15
ATOM 20293 C CA . ASP A 1 85 ? 7.317 33.966 15.000 1.00 0.00 85 ASP A CA 15
ATOM 20294 C C . ASP A 1 85 ? 7.092 32.498 14.638 1.00 0.00 85 ASP A C 15
ATOM 20295 O O . ASP A 1 85 ? 5.960 32.015 14.663 1.00 0.00 85 ASP A O 15
ATOM 20304 N N . LYS A 1 86 ? 8.177 31.789 14.303 1.00 0.00 86 LYS A N 15
ATOM 20305 C CA . LYS A 1 86 ? 8.137 30.375 13.956 1.00 0.00 86 LYS A CA 15
ATOM 20306 C C . LYS A 1 86 ? 7.860 29.513 15.184 1.00 0.00 86 LYS A C 15
ATOM 20307 O O . LYS A 1 86 ? 8.638 29.626 16.157 1.00 0.00 86 LYS A O 15
ATOM 20326 N N . SER A 1 1 ? 21.678 4.782 -10.049 1.00 0.00 1 SER A N 16
ATOM 20327 C CA . SER A 1 1 ? 22.071 4.874 -11.464 1.00 0.00 1 SER A CA 16
ATOM 20328 C C . SER A 1 1 ? 21.416 3.774 -12.290 1.00 0.00 1 SER A C 16
ATOM 20329 O O . SER A 1 1 ? 20.952 2.777 -11.741 1.00 0.00 1 SER A O 16
ATOM 20337 N N . GLY A 1 2 ? 21.378 3.953 -13.612 1.00 0.00 2 GLY A N 16
ATOM 20338 C CA . GLY A 1 2 ? 20.767 2.999 -14.526 1.00 0.00 2 GLY A CA 16
ATOM 20339 C C . GLY A 1 2 ? 19.251 3.174 -14.589 1.00 0.00 2 GLY A C 16
ATOM 20340 O O . GLY A 1 2 ? 18.643 3.763 -13.691 1.00 0.00 2 GLY A O 16
ATOM 20344 N N . SER A 1 3 ? 18.634 2.663 -15.657 1.00 0.00 3 SER A N 16
ATOM 20345 C CA . SER A 1 3 ? 17.199 2.783 -15.875 1.00 0.00 3 SER A CA 16
ATOM 20346 C C . SER A 1 3 ? 16.413 1.929 -14.885 1.00 0.00 3 SER A C 16
ATOM 20347 O O . SER A 1 3 ? 16.902 0.901 -14.418 1.00 0.00 3 SER A O 16
ATOM 20355 N N . HIS A 1 4 ? 15.191 2.364 -14.566 1.00 0.00 4 HIS A N 16
ATOM 20356 C CA . HIS A 1 4 ? 14.286 1.667 -13.658 1.00 0.00 4 HIS A CA 16
ATOM 20357 C C . HIS A 1 4 ? 12.847 1.764 -14.162 1.00 0.00 4 HIS A C 16
ATOM 20358 O O . HIS A 1 4 ? 12.505 2.675 -14.914 1.00 0.00 4 HIS A O 16
ATOM 20373 N N . MET A 1 5 ? 12.000 0.819 -13.739 1.00 0.00 5 MET A N 16
ATOM 20374 C CA . MET A 1 5 ? 10.597 0.786 -14.136 1.00 0.00 5 MET A CA 16
ATOM 20375 C C . MET A 1 5 ? 9.793 1.882 -13.431 1.00 0.00 5 MET A C 16
ATOM 20376 O O . MET A 1 5 ? 8.741 2.288 -13.920 1.00 0.00 5 MET A O 16
ATOM 20390 N N . LYS A 1 6 ? 10.290 2.359 -12.285 1.00 0.00 6 LYS A N 16
ATOM 20391 C CA . LYS A 1 6 ? 9.639 3.415 -11.525 1.00 0.00 6 LYS A CA 16
ATOM 20392 C C . LYS A 1 6 ? 9.821 4.767 -12.209 1.00 0.00 6 LYS A C 16
ATOM 20393 O O . LYS A 1 6 ? 10.735 4.953 -13.011 1.00 0.00 6 LYS A O 16
ATOM 20412 N N . THR A 1 7 ? 8.937 5.710 -11.879 1.00 0.00 7 THR A N 16
ATOM 20413 C CA . THR A 1 7 ? 8.974 7.061 -12.417 1.00 0.00 7 THR A CA 16
ATOM 20414 C C . THR A 1 7 ? 10.166 7.904 -11.971 1.00 0.00 7 THR A C 16
ATOM 20415 O O . THR A 1 7 ? 10.835 7.577 -10.990 1.00 0.00 7 THR A O 16
ATOM 20426 N N . CYS A 1 8 ? 10.421 8.992 -12.702 1.00 0.00 8 CYS A N 16
ATOM 20427 C CA . CYS A 1 8 ? 11.478 9.945 -12.388 1.00 0.00 8 CYS A CA 16
ATOM 20428 C C . CYS A 1 8 ? 10.931 11.374 -12.355 1.00 0.00 8 CYS A C 16
ATOM 20429 O O . CYS A 1 8 ? 11.702 12.325 -12.221 1.00 0.00 8 CYS A O 16
ATOM 20437 N N . VAL A 1 9 ? 9.607 11.529 -12.474 1.00 0.00 9 VAL A N 16
ATOM 20438 C CA . VAL A 1 9 ? 8.956 12.833 -12.451 1.00 0.00 9 VAL A CA 16
ATOM 20439 C C . VAL A 1 9 ? 8.963 13.449 -11.052 1.00 0.00 9 VAL A C 16
ATOM 20440 O O . VAL A 1 9 ? 8.940 12.732 -10.053 1.00 0.00 9 VAL A O 16
ATOM 20453 N N . VAL A 1 10 ? 8.995 14.783 -10.988 1.00 0.00 10 VAL A N 16
ATOM 20454 C CA . VAL A 1 10 ? 9.005 15.536 -9.736 1.00 0.00 10 VAL A CA 16
ATOM 20455 C C . VAL A 1 10 ? 8.214 16.829 -9.891 1.00 0.00 10 VAL A C 16
ATOM 20456 O O . VAL A 1 10 ? 8.043 17.333 -11.000 1.00 0.00 10 VAL A O 16
ATOM 20469 N N . GLU A 1 11 ? 7.735 17.365 -8.768 1.00 0.00 11 GLU A N 16
ATOM 20470 C CA . GLU A 1 11 ? 7.013 18.627 -8.736 1.00 0.00 11 GLU A CA 16
ATOM 20471 C C . GLU A 1 11 ? 7.986 19.801 -8.710 1.00 0.00 11 GLU A C 16
ATOM 20472 O O . GLU A 1 11 ? 9.146 19.643 -8.327 1.00 0.00 11 GLU A O 16
ATOM 20484 N N . LYS A 1 12 ? 7.511 20.982 -9.116 1.00 0.00 12 LYS A N 16
ATOM 20485 C CA . LYS A 1 12 ? 8.322 22.190 -9.151 1.00 0.00 12 LYS A CA 16
ATOM 20486 C C . LYS A 1 12 ? 7.508 23.434 -8.824 1.00 0.00 12 LYS A C 16
ATOM 20487 O O . LYS A 1 12 ? 6.313 23.504 -9.115 1.00 0.00 12 LYS A O 16
ATOM 20506 N N . ILE A 1 13 ? 8.182 24.413 -8.217 1.00 0.00 13 ILE A N 16
ATOM 20507 C CA . ILE A 1 13 ? 7.625 25.717 -7.881 1.00 0.00 13 ILE A CA 16
ATOM 20508 C C . ILE A 1 13 ? 8.715 26.771 -8.067 1.00 0.00 13 ILE A C 16
ATOM 20509 O O . ILE A 1 13 ? 9.896 26.476 -7.894 1.00 0.00 13 ILE A O 16
ATOM 20525 N N . LYS A 1 14 ? 8.317 28.000 -8.412 1.00 0.00 14 LYS A N 16
ATOM 20526 C CA . LYS A 1 14 ? 9.233 29.123 -8.550 1.00 0.00 14 LYS A CA 16
ATOM 20527 C C . LYS A 1 14 ? 8.564 30.397 -8.043 1.00 0.00 14 LYS A C 16
ATOM 20528 O O . LYS A 1 14 ? 7.394 30.637 -8.334 1.00 0.00 14 LYS A O 16
ATOM 20547 N N . GLN A 1 15 ? 9.307 31.210 -7.292 1.00 0.00 15 GLN A N 16
ATOM 20548 C CA . GLN A 1 15 ? 8.798 32.463 -6.763 1.00 0.00 15 GLN A CA 16
ATOM 20549 C C . GLN A 1 15 ? 9.946 33.418 -6.430 1.00 0.00 15 GLN A C 16
ATOM 20550 O O . GLN A 1 15 ? 11.039 32.988 -6.077 1.00 0.00 15 GLN A O 16
ATOM 20564 N N . TRP A 1 16 ? 9.681 34.720 -6.545 1.00 0.00 16 TRP A N 16
ATOM 20565 C CA . TRP A 1 16 ? 10.641 35.771 -6.260 1.00 0.00 16 TRP A CA 16
ATOM 20566 C C . TRP A 1 16 ? 10.572 36.195 -4.796 1.00 0.00 16 TRP A C 16
ATOM 20567 O O . TRP A 1 16 ? 9.505 36.162 -4.181 1.00 0.00 16 TRP A O 16
ATOM 20588 N N . ILE A 1 17 ? 11.719 36.598 -4.246 1.00 0.00 17 ILE A N 16
ATOM 20589 C CA . ILE A 1 17 ? 11.818 37.177 -2.910 1.00 0.00 17 ILE A CA 16
ATOM 20590 C C . ILE A 1 17 ? 12.739 38.393 -3.029 1.00 0.00 17 ILE A C 16
ATOM 20591 O O . ILE A 1 17 ? 13.658 38.387 -3.848 1.00 0.00 17 ILE A O 16
ATOM 20607 N N . PRO A 1 18 ? 12.517 39.441 -2.228 1.00 0.00 18 PRO A N 16
ATOM 20608 C CA . PRO A 1 18 ? 13.322 40.651 -2.262 1.00 0.00 18 PRO A CA 16
ATOM 20609 C C . PRO A 1 18 ? 14.755 40.330 -1.849 1.00 0.00 18 PRO A C 16
ATOM 20610 O O . PRO A 1 18 ? 14.983 39.520 -0.949 1.00 0.00 18 PRO A O 16
ATOM 20621 N N . THR A 1 19 ? 15.730 40.970 -2.501 1.00 0.00 19 THR A N 16
ATOM 20622 C CA . THR A 1 19 ? 17.138 40.706 -2.233 1.00 0.00 19 THR A CA 16
ATOM 20623 C C . THR A 1 19 ? 17.604 40.974 -0.805 1.00 0.00 19 THR A C 16
ATOM 20624 O O . THR A 1 19 ? 18.661 40.499 -0.392 1.00 0.00 19 THR A O 16
ATOM 20635 N N . THR A 1 20 ? 16.813 41.739 -0.047 1.00 0.00 20 THR A N 16
ATOM 20636 C CA . THR A 1 20 ? 17.104 42.011 1.354 1.00 0.00 20 THR A CA 16
ATOM 20637 C C . THR A 1 20 ? 16.783 40.846 2.292 1.00 0.00 20 THR A C 16
ATOM 20638 O O . THR A 1 20 ? 17.203 40.848 3.448 1.00 0.00 20 THR A O 16
ATOM 20649 N N . GLU A 1 21 ? 16.042 39.848 1.797 1.00 0.00 21 GLU A N 16
ATOM 20650 C CA . GLU A 1 21 ? 15.676 38.672 2.580 1.00 0.00 21 GLU A CA 16
ATOM 20651 C C . GLU A 1 21 ? 16.422 37.429 2.100 1.00 0.00 21 GLU A C 16
ATOM 20652 O O . GLU A 1 21 ? 16.320 36.377 2.725 1.00 0.00 21 GLU A O 16
ATOM 20664 N N . VAL A 1 22 ? 17.173 37.527 0.999 1.00 0.00 22 VAL A N 16
ATOM 20665 C CA . VAL A 1 22 ? 17.959 36.399 0.507 1.00 0.00 22 VAL A CA 16
ATOM 20666 C C . VAL A 1 22 ? 19.038 36.063 1.537 1.00 0.00 22 VAL A C 16
ATOM 20667 O O . VAL A 1 22 ? 19.502 34.927 1.608 1.00 0.00 22 VAL A O 16
ATOM 20680 N N . GLY A 1 23 ? 19.434 37.055 2.340 1.00 0.00 23 GLY A N 16
ATOM 20681 C CA . GLY A 1 23 ? 20.424 36.868 3.386 1.00 0.00 23 GLY A CA 16
ATOM 20682 C C . GLY A 1 23 ? 19.891 36.024 4.544 1.00 0.00 23 GLY A C 16
ATOM 20683 O O . GLY A 1 23 ? 20.662 35.632 5.415 1.00 0.00 23 GLY A O 16
ATOM 20687 N N . LYS A 1 24 ? 18.586 35.743 4.569 1.00 0.00 24 LYS A N 16
ATOM 20688 C CA . LYS A 1 24 ? 17.998 34.891 5.595 1.00 0.00 24 LYS A CA 16
ATOM 20689 C C . LYS A 1 24 ? 18.085 33.427 5.167 1.00 0.00 24 LYS A C 16
ATOM 20690 O O . LYS A 1 24 ? 18.133 32.538 6.016 1.00 0.00 24 LYS A O 16
ATOM 20709 N N . ILE A 1 25 ? 18.107 33.174 3.855 1.00 0.00 25 ILE A N 16
ATOM 20710 C CA . ILE A 1 25 ? 18.169 31.824 3.315 1.00 0.00 25 ILE A CA 16
ATOM 20711 C C . ILE A 1 25 ? 19.621 31.376 3.149 1.00 0.00 25 ILE A C 16
ATOM 20712 O O . ILE A 1 25 ? 19.934 30.198 3.307 1.00 0.00 25 ILE A O 16
ATOM 20728 N N . LEU A 1 26 ? 20.510 32.318 2.825 1.00 0.00 26 LEU A N 16
ATOM 20729 C CA . LEU A 1 26 ? 21.901 32.046 2.491 1.00 0.00 26 LEU A CA 16
ATOM 20730 C C . LEU A 1 26 ? 22.874 32.724 3.462 1.00 0.00 26 LEU A C 16
ATOM 20731 O O . LEU A 1 26 ? 24.057 32.851 3.158 1.00 0.00 26 LEU A O 16
ATOM 20747 N N . GLY A 1 27 ? 22.382 33.168 4.624 1.00 0.00 27 GLY A N 16
ATOM 20748 C CA . GLY A 1 27 ? 23.175 33.947 5.565 1.00 0.00 27 GLY A CA 16
ATOM 20749 C C . GLY A 1 27 ? 24.340 33.176 6.191 1.00 0.00 27 GLY A C 16
ATOM 20750 O O . GLY A 1 27 ? 25.256 33.794 6.731 1.00 0.00 27 GLY A O 16
ATOM 20754 N N . ASN A 1 28 ? 24.317 31.842 6.128 1.00 0.00 28 ASN A N 16
ATOM 20755 C CA . ASN A 1 28 ? 25.390 31.015 6.662 1.00 0.00 28 ASN A CA 16
ATOM 20756 C C . ASN A 1 28 ? 25.377 29.637 6.011 1.00 0.00 28 ASN A C 16
ATOM 20757 O O . ASN A 1 28 ? 24.608 28.769 6.424 1.00 0.00 28 ASN A O 16
ATOM 20768 N N . ARG A 1 29 ? 26.231 29.443 4.998 1.00 0.00 29 ARG A N 16
ATOM 20769 C CA . ARG A 1 29 ? 26.386 28.167 4.300 1.00 0.00 29 ARG A CA 16
ATOM 20770 C C . ARG A 1 29 ? 25.056 27.583 3.827 1.00 0.00 29 ARG A C 16
ATOM 20771 O O . ARG A 1 29 ? 24.946 26.375 3.633 1.00 0.00 29 ARG A O 16
ATOM 20792 N N . ALA A 1 30 ? 24.048 28.444 3.641 1.00 0.00 30 ALA A N 16
ATOM 20793 C CA . ALA A 1 30 ? 22.695 28.048 3.293 1.00 0.00 30 ALA A CA 16
ATOM 20794 C C . ALA A 1 30 ? 22.116 27.013 4.262 1.00 0.00 30 ALA A C 16
ATOM 20795 O O . ALA A 1 30 ? 21.216 26.257 3.895 1.00 0.00 30 ALA A O 16
ATOM 20802 N N . ALA A 1 31 ? 22.618 26.963 5.498 1.00 0.00 31 ALA A N 16
ATOM 20803 C CA . ALA A 1 31 ? 22.167 25.995 6.485 1.00 0.00 31 ALA A CA 16
ATOM 20804 C C . ALA A 1 31 ? 20.684 26.175 6.817 1.00 0.00 31 ALA A C 16
ATOM 20805 O O . ALA A 1 31 ? 20.035 25.227 7.251 1.00 0.00 31 ALA A O 16
ATOM 20812 N N . VAL A 1 32 ? 20.145 27.382 6.614 1.00 0.00 32 VAL A N 16
ATOM 20813 C CA . VAL A 1 32 ? 18.730 27.640 6.849 1.00 0.00 32 VAL A CA 16
ATOM 20814 C C . VAL A 1 32 ? 17.906 26.991 5.744 1.00 0.00 32 VAL A C 16
ATOM 20815 O O . VAL A 1 32 ? 16.820 26.471 6.006 1.00 0.00 32 VAL A O 16
ATOM 20828 N N . LYS A 1 33 ? 18.414 27.015 4.506 1.00 0.00 33 LYS A N 16
ATOM 20829 C CA . LYS A 1 33 ? 17.740 26.393 3.375 1.00 0.00 33 LYS A CA 16
ATOM 20830 C C . LYS A 1 33 ? 17.779 24.878 3.521 1.00 0.00 33 LYS A C 16
ATOM 20831 O O . LYS A 1 33 ? 16.791 24.200 3.253 1.00 0.00 33 LYS A O 16
ATOM 20850 N N . LYS A 1 34 ? 18.926 24.356 3.954 1.00 0.00 34 LYS A N 16
ATOM 20851 C CA . LYS A 1 34 ? 19.144 22.924 4.117 1.00 0.00 34 LYS A CA 16
ATOM 20852 C C . LYS A 1 34 ? 18.292 22.343 5.243 1.00 0.00 34 LYS A C 16
ATOM 20853 O O . LYS A 1 34 ? 18.019 21.144 5.240 1.00 0.00 34 LYS A O 16
ATOM 20872 N N . HIS A 1 35 ? 17.868 23.170 6.201 1.00 0.00 35 HIS A N 16
ATOM 20873 C CA . HIS A 1 35 ? 17.013 22.698 7.281 1.00 0.00 35 HIS A CA 16
ATOM 20874 C C . HIS A 1 35 ? 15.588 22.468 6.781 1.00 0.00 35 HIS A C 16
ATOM 20875 O O . HIS A 1 35 ? 14.903 21.564 7.254 1.00 0.00 35 HIS A O 16
ATOM 20890 N N . ILE A 1 36 ? 15.135 23.285 5.825 1.00 0.00 36 ILE A N 16
ATOM 20891 C CA . ILE A 1 36 ? 13.804 23.135 5.252 1.00 0.00 36 ILE A CA 16
ATOM 20892 C C . ILE A 1 36 ? 13.763 21.901 4.348 1.00 0.00 36 ILE A C 16
ATOM 20893 O O . ILE A 1 36 ? 12.723 21.261 4.218 1.00 0.00 36 ILE A O 16
ATOM 20909 N N . GLU A 1 37 ? 14.894 21.561 3.727 1.00 0.00 37 GLU A N 16
ATOM 20910 C CA . GLU A 1 37 ? 14.995 20.376 2.886 1.00 0.00 37 GLU A CA 16
ATOM 20911 C C . GLU A 1 37 ? 14.885 19.098 3.716 1.00 0.00 37 GLU A C 16
ATOM 20912 O O . GLU A 1 37 ? 14.421 18.074 3.210 1.00 0.00 37 GLU A O 16
ATOM 20924 N N . ARG A 1 38 ? 15.308 19.146 4.984 1.00 0.00 38 ARG A N 16
ATOM 20925 C CA . ARG A 1 38 ? 15.199 18.010 5.895 1.00 0.00 38 ARG A CA 16
ATOM 20926 C C . ARG A 1 38 ? 13.845 17.989 6.603 1.00 0.00 38 ARG A C 16
ATOM 20927 O O . ARG A 1 38 ? 13.465 16.972 7.181 1.00 0.00 38 ARG A O 16
ATOM 20948 N N . GLN A 1 39 ? 13.117 19.106 6.565 1.00 0.00 39 GLN A N 16
ATOM 20949 C CA . GLN A 1 39 ? 11.810 19.230 7.197 1.00 0.00 39 GLN A CA 16
ATOM 20950 C C . GLN A 1 39 ? 10.708 18.639 6.319 1.00 0.00 39 GLN A C 16
ATOM 20951 O O . GLN A 1 39 ? 9.698 18.161 6.834 1.00 0.00 39 GLN A O 16
ATOM 20965 N N . PHE A 1 40 ? 10.900 18.673 4.998 1.00 0.00 40 PHE A N 16
ATOM 20966 C CA . PHE A 1 40 ? 9.903 18.209 4.042 1.00 0.00 40 PHE A CA 16
ATOM 20967 C C . PHE A 1 40 ? 10.448 17.236 2.998 1.00 0.00 40 PHE A C 16
ATOM 20968 O O . PHE A 1 40 ? 9.748 16.889 2.053 1.00 0.00 40 PHE A O 16
ATOM 20985 N N . ASN A 1 41 ? 11.701 16.803 3.173 1.00 0.00 41 ASN A N 16
ATOM 20986 C CA . ASN A 1 41 ? 12.402 15.924 2.241 1.00 0.00 41 ASN A CA 16
ATOM 20987 C C . ASN A 1 41 ? 12.484 16.511 0.823 1.00 0.00 41 ASN A C 16
ATOM 20988 O O . ASN A 1 41 ? 12.785 15.794 -0.130 1.00 0.00 41 ASN A O 16
ATOM 20999 N N . CYS A 1 42 ? 12.215 17.814 0.692 1.00 0.00 42 CYS A N 16
ATOM 21000 C CA . CYS A 1 42 ? 12.258 18.523 -0.576 1.00 0.00 42 CYS A CA 16
ATOM 21001 C C . CYS A 1 42 ? 13.671 19.034 -0.852 1.00 0.00 42 CYS A C 16
ATOM 21002 O O . CYS A 1 42 ? 14.600 18.771 -0.089 1.00 0.00 42 CYS A O 16
ATOM 21010 N N . VAL A 1 43 ? 13.827 19.769 -1.956 1.00 0.00 43 VAL A N 16
ATOM 21011 C CA . VAL A 1 43 ? 15.075 20.428 -2.316 1.00 0.00 43 VAL A CA 16
ATOM 21012 C C . VAL A 1 43 ? 14.739 21.858 -2.717 1.00 0.00 43 VAL A C 16
ATOM 21013 O O . VAL A 1 43 ? 13.685 22.100 -3.305 1.00 0.00 43 VAL A O 16
ATOM 21026 N N . ILE A 1 44 ? 15.628 22.805 -2.404 1.00 0.00 44 ILE A N 16
ATOM 21027 C CA . ILE A 1 44 ? 15.406 24.216 -2.702 1.00 0.00 44 ILE A CA 16
ATOM 21028 C C . ILE A 1 44 ? 16.657 24.811 -3.340 1.00 0.00 44 ILE A C 16
ATOM 21029 O O . ILE A 1 44 ? 17.775 24.433 -2.996 1.00 0.00 44 ILE A O 16
ATOM 21045 N N . THR A 1 45 ? 16.460 25.746 -4.270 1.00 0.00 45 THR A N 16
ATOM 21046 C CA . THR A 1 45 ? 17.542 26.426 -4.960 1.00 0.00 45 THR A CA 16
ATOM 21047 C C . THR A 1 45 ? 17.364 27.930 -5.074 1.00 0.00 45 THR A C 16
ATOM 21048 O O . THR A 1 45 ? 16.256 28.405 -5.319 1.00 0.00 45 THR A O 16
ATOM 21059 N N . VAL A 1 46 ? 18.454 28.681 -4.897 1.00 0.00 46 VAL A N 16
ATOM 21060 C CA . VAL A 1 46 ? 18.435 30.132 -5.037 1.00 0.00 46 VAL A CA 16
ATOM 21061 C C . VAL A 1 46 ? 19.231 30.567 -6.259 1.00 0.00 46 VAL A C 16
ATOM 21062 O O . VAL A 1 46 ? 20.223 29.934 -6.615 1.00 0.00 46 VAL A O 16
ATOM 21075 N N . HIS A 1 47 ? 18.792 31.651 -6.897 1.00 0.00 47 HIS A N 16
ATOM 21076 C CA . HIS A 1 47 ? 19.343 32.114 -8.159 1.00 0.00 47 HIS A CA 16
ATOM 21077 C C . HIS A 1 47 ? 19.742 33.585 -8.097 1.00 0.00 47 HIS A C 16
ATOM 21078 O O . HIS A 1 47 ? 19.275 34.400 -8.892 1.00 0.00 47 HIS A O 16
ATOM 21093 N N . THR A 1 48 ? 20.615 33.927 -7.145 1.00 0.00 48 THR A N 16
ATOM 21094 C CA . THR A 1 48 ? 21.103 35.288 -6.971 1.00 0.00 48 THR A CA 16
ATOM 21095 C C . THR A 1 48 ? 21.884 35.865 -8.147 1.00 0.00 48 THR A C 16
ATOM 21096 O O . THR A 1 48 ? 22.157 37.063 -8.173 1.00 0.00 48 THR A O 16
ATOM 21107 N N . GLU A 1 49 ? 22.248 35.023 -9.124 1.00 0.00 49 GLU A N 16
ATOM 21108 C CA . GLU A 1 49 ? 22.933 35.473 -10.323 1.00 0.00 49 GLU A CA 16
ATOM 21109 C C . GLU A 1 49 ? 21.965 36.213 -11.251 1.00 0.00 49 GLU A C 16
ATOM 21110 O O . GLU A 1 49 ? 22.396 36.875 -12.195 1.00 0.00 49 GLU A O 16
ATOM 21122 N N . VAL A 1 50 ? 20.657 36.107 -10.987 1.00 0.00 50 VAL A N 16
ATOM 21123 C CA . VAL A 1 50 ? 19.635 36.835 -11.730 1.00 0.00 50 VAL A CA 16
ATOM 21124 C C . VAL A 1 50 ? 19.542 38.268 -11.215 1.00 0.00 50 VAL A C 16
ATOM 21125 O O . VAL A 1 50 ? 19.900 38.545 -10.074 1.00 0.00 50 VAL A O 16
ATOM 21138 N N . GLN A 1 51 ? 19.055 39.178 -12.060 1.00 0.00 51 GLN A N 16
ATOM 21139 C CA . GLN A 1 51 ? 18.850 40.562 -11.676 1.00 0.00 51 GLN A CA 16
ATOM 21140 C C . GLN A 1 51 ? 17.635 41.133 -12.398 1.00 0.00 51 GLN A C 16
ATOM 21141 O O . GLN A 1 51 ? 17.537 41.057 -13.622 1.00 0.00 51 GLN A O 16
ATOM 21155 N N . SER A 1 52 ? 16.713 41.702 -11.621 1.00 0.00 52 SER A N 16
ATOM 21156 C CA . SER A 1 52 ? 15.515 42.347 -12.137 1.00 0.00 52 SER A CA 16
ATOM 21157 C C . SER A 1 52 ? 15.345 43.736 -11.530 1.00 0.00 52 SER A C 16
ATOM 21158 O O . SER A 1 52 ? 15.849 44.010 -10.442 1.00 0.00 52 SER A O 16
ATOM 21166 N N . SER A 1 53 ? 14.631 44.616 -12.235 1.00 0.00 53 SER A N 16
ATOM 21167 C CA . SER A 1 53 ? 14.468 46.009 -11.835 1.00 0.00 53 SER A CA 16
ATOM 21168 C C . SER A 1 53 ? 13.649 46.152 -10.552 1.00 0.00 53 SER A C 16
ATOM 21169 O O . SER A 1 53 ? 13.688 47.206 -9.915 1.00 0.00 53 SER A O 16
ATOM 21177 N N . PHE A 1 54 ? 12.913 45.104 -10.166 1.00 0.00 54 PHE A N 16
ATOM 21178 C CA . PHE A 1 54 ? 12.123 45.110 -8.944 1.00 0.00 54 PHE A CA 16
ATOM 21179 C C . PHE A 1 54 ? 12.864 44.795 -7.641 1.00 0.00 54 PHE A C 16
ATOM 21180 O O . PHE A 1 54 ? 12.254 44.761 -6.573 1.00 0.00 54 PHE A O 16
ATOM 21197 N N . GLY A 1 55 ? 14.179 44.561 -7.725 1.00 0.00 55 GLY A N 16
ATOM 21198 C CA . GLY A 1 55 ? 15.005 44.357 -6.539 1.00 0.00 55 GLY A CA 16
ATOM 21199 C C . GLY A 1 55 ? 14.734 43.013 -5.867 1.00 0.00 55 GLY A C 16
ATOM 21200 O O . GLY A 1 55 ? 14.608 42.955 -4.642 1.00 0.00 55 GLY A O 16
ATOM 21204 N N . ALA A 1 56 ? 14.639 41.939 -6.658 1.00 0.00 56 ALA A N 16
ATOM 21205 C CA . ALA A 1 56 ? 14.348 40.615 -6.135 1.00 0.00 56 ALA A CA 16
ATOM 21206 C C . ALA A 1 56 ? 15.193 39.536 -6.808 1.00 0.00 56 ALA A C 16
ATOM 21207 O O . ALA A 1 56 ? 15.849 39.781 -7.822 1.00 0.00 56 ALA A O 16
ATOM 21214 N N . THR A 1 57 ? 15.174 38.331 -6.232 1.00 0.00 57 THR A N 16
ATOM 21215 C CA . THR A 1 57 ? 15.923 37.178 -6.706 1.00 0.00 57 THR A CA 16
ATOM 21216 C C . THR A 1 57 ? 14.923 36.021 -6.684 1.00 0.00 57 THR A C 16
ATOM 21217 O O . THR A 1 57 ? 14.209 35.846 -5.698 1.00 0.00 57 THR A O 16
ATOM 21228 N N . PRO A 1 58 ? 14.860 35.226 -7.759 1.00 0.00 58 PRO A N 16
ATOM 21229 C CA . PRO A 1 58 ? 13.974 34.083 -7.853 1.00 0.00 58 PRO A CA 16
ATOM 21230 C C . PRO A 1 58 ? 14.548 32.872 -7.115 1.00 0.00 58 PRO A C 16
ATOM 21231 O O . PRO A 1 58 ? 15.763 32.747 -6.953 1.00 0.00 58 PRO A O 16
ATOM 21242 N N . VAL A 1 59 ? 13.652 31.982 -6.673 1.00 0.00 59 VAL A N 16
ATOM 21243 C CA . VAL A 1 59 ? 14.006 30.719 -6.037 1.00 0.00 59 VAL A CA 16
ATOM 21244 C C . VAL A 1 59 ? 13.183 29.561 -6.592 1.00 0.00 59 VAL A C 16
ATOM 21245 O O . VAL A 1 59 ? 12.104 29.779 -7.144 1.00 0.00 59 VAL A O 16
ATOM 21258 N N . GLU A 1 60 ? 13.688 28.334 -6.454 1.00 0.00 60 GLU A N 16
ATOM 21259 C CA . GLU A 1 60 ? 13.055 27.142 -6.992 1.00 0.00 60 GLU A CA 16
ATOM 21260 C C . GLU A 1 60 ? 12.943 26.057 -5.926 1.00 0.00 60 GLU A C 16
ATOM 21261 O O . GLU A 1 60 ? 13.727 26.034 -4.978 1.00 0.00 60 GLU A O 16
ATOM 21273 N N . ILE A 1 61 ? 11.967 25.158 -6.081 1.00 0.00 61 ILE A N 16
ATOM 21274 C CA . ILE A 1 61 ? 11.715 24.072 -5.139 1.00 0.00 61 ILE A CA 16
ATOM 21275 C C . ILE A 1 61 ? 11.414 22.789 -5.907 1.00 0.00 61 ILE A C 16
ATOM 21276 O O . ILE A 1 61 ? 10.842 22.845 -6.993 1.00 0.00 61 ILE A O 16
ATOM 21292 N N . VAL A 1 62 ? 11.793 21.638 -5.345 1.00 0.00 62 VAL A N 16
ATOM 21293 C CA . VAL A 1 62 ? 11.555 20.333 -5.945 1.00 0.00 62 VAL A CA 16
ATOM 21294 C C . VAL A 1 62 ? 11.159 19.320 -4.875 1.00 0.00 62 VAL A C 16
ATOM 21295 O O . VAL A 1 62 ? 11.711 19.329 -3.777 1.00 0.00 62 VAL A O 16
ATOM 21308 N N . ALA A 1 63 ? 10.203 18.445 -5.200 1.00 0.00 63 ALA A N 16
ATOM 21309 C CA . ALA A 1 63 ? 9.752 17.387 -4.304 1.00 0.00 63 ALA A CA 16
ATOM 21310 C C . ALA A 1 63 ? 9.039 16.295 -5.099 1.00 0.00 63 ALA A C 16
ATOM 21311 O O . ALA A 1 63 ? 8.714 16.491 -6.272 1.00 0.00 63 ALA A O 16
ATOM 21318 N N . GLN A 1 64 ? 8.788 15.146 -4.470 1.00 0.00 64 GLN A N 16
ATOM 21319 C CA . GLN A 1 64 ? 8.116 14.036 -5.136 1.00 0.00 64 GLN A CA 16
ATOM 21320 C C . GLN A 1 64 ? 6.628 14.317 -5.319 1.00 0.00 64 GLN A C 16
ATOM 21321 O O . GLN A 1 64 ? 5.970 13.656 -6.124 1.00 0.00 64 GLN A O 16
ATOM 21335 N N . ASN A 1 65 ? 6.086 15.289 -4.580 1.00 0.00 65 ASN A N 16
ATOM 21336 C CA . ASN A 1 65 ? 4.667 15.591 -4.609 1.00 0.00 65 ASN A CA 16
ATOM 21337 C C . ASN A 1 65 ? 4.398 17.018 -4.119 1.00 0.00 65 ASN A C 16
ATOM 21338 O O . ASN A 1 65 ? 5.261 17.652 -3.513 1.00 0.00 65 ASN A O 16
ATOM 21349 N N . LYS A 1 66 ? 3.189 17.532 -4.377 1.00 0.00 66 LYS A N 16
ATOM 21350 C CA . LYS A 1 66 ? 2.812 18.869 -3.939 1.00 0.00 66 LYS A CA 16
ATOM 21351 C C . LYS A 1 66 ? 2.599 18.910 -2.426 1.00 0.00 66 LYS A C 16
ATOM 21352 O O . LYS A 1 66 ? 2.568 19.987 -1.838 1.00 0.00 66 LYS A O 16
ATOM 21371 N N . GLU A 1 67 ? 2.449 17.741 -1.795 1.00 0.00 67 GLU A N 16
ATOM 21372 C CA . GLU A 1 67 ? 2.254 17.633 -0.355 1.00 0.00 67 GLU A CA 16
ATOM 21373 C C . GLU A 1 67 ? 3.537 17.977 0.408 1.00 0.00 67 GLU A C 16
ATOM 21374 O O . GLU A 1 67 ? 3.536 17.997 1.638 1.00 0.00 67 GLU A O 16
ATOM 21386 N N . GLN A 1 68 ? 4.630 18.244 -0.314 1.00 0.00 68 GLN A N 16
ATOM 21387 C CA . GLN A 1 68 ? 5.896 18.649 0.282 1.00 0.00 68 GLN A CA 16
ATOM 21388 C C . GLN A 1 68 ? 6.467 19.879 -0.419 1.00 0.00 68 GLN A C 16
ATOM 21389 O O . GLN A 1 68 ? 7.214 20.638 0.190 1.00 0.00 68 GLN A O 16
ATOM 21403 N N . CYS A 1 69 ? 6.122 20.089 -1.693 1.00 0.00 69 CYS A N 16
ATOM 21404 C CA . CYS A 1 69 ? 6.633 21.232 -2.439 1.00 0.00 69 CYS A CA 16
ATOM 21405 C C . CYS A 1 69 ? 5.928 22.506 -1.972 1.00 0.00 69 CYS A C 16
ATOM 21406 O O . CYS A 1 69 ? 6.557 23.558 -1.872 1.00 0.00 69 CYS A O 16
ATOM 21414 N N . GLN A 1 70 ? 4.625 22.417 -1.681 1.00 0.00 70 GLN A N 16
ATOM 21415 C CA . GLN A 1 70 ? 3.863 23.565 -1.211 1.00 0.00 70 GLN A CA 16
ATOM 21416 C C . GLN A 1 70 ? 4.207 23.891 0.239 1.00 0.00 70 GLN A C 16
ATOM 21417 O O . GLN A 1 70 ? 4.141 25.052 0.644 1.00 0.00 70 GLN A O 16
ATOM 21431 N N . GLU A 1 71 ? 4.579 22.882 1.031 1.00 0.00 71 GLU A N 16
ATOM 21432 C CA . GLU A 1 71 ? 4.918 23.102 2.427 1.00 0.00 71 GLU A CA 16
ATOM 21433 C C . GLU A 1 71 ? 6.276 23.795 2.523 1.00 0.00 71 GLU A C 16
ATOM 21434 O O . GLU A 1 71 ? 6.507 24.576 3.444 1.00 0.00 71 GLU A O 16
ATOM 21446 N N . ALA A 1 72 ? 7.171 23.514 1.573 1.00 0.00 72 ALA A N 16
ATOM 21447 C CA . ALA A 1 72 ? 8.474 24.153 1.514 1.00 0.00 72 ALA A CA 16
ATOM 21448 C C . ALA A 1 72 ? 8.370 25.555 0.918 1.00 0.00 72 ALA A C 16
ATOM 21449 O O . ALA A 1 72 ? 9.223 26.403 1.174 1.00 0.00 72 ALA A O 16
ATOM 21456 N N . ARG A 1 73 ? 7.325 25.807 0.123 1.00 0.00 73 ARG A N 16
ATOM 21457 C CA . ARG A 1 73 ? 7.061 27.126 -0.450 1.00 0.00 73 ARG A CA 16
ATOM 21458 C C . ARG A 1 73 ? 6.551 28.070 0.627 1.00 0.00 73 ARG A C 16
ATOM 21459 O O . ARG A 1 73 ? 7.088 29.159 0.812 1.00 0.00 73 ARG A O 16
ATOM 21480 N N . ASN A 1 74 ? 5.508 27.651 1.340 1.00 0.00 74 ASN A N 16
ATOM 21481 C CA . ASN A 1 74 ? 4.901 28.449 2.390 1.00 0.00 74 ASN A CA 16
ATOM 21482 C C . ASN A 1 74 ? 5.832 28.626 3.591 1.00 0.00 74 ASN A C 16
ATOM 21483 O O . ASN A 1 74 ? 5.580 29.464 4.453 1.00 0.00 74 ASN A O 16
ATOM 21494 N N . ALA A 1 75 ? 6.916 27.843 3.651 1.00 0.00 75 ALA A N 16
ATOM 21495 C CA . ALA A 1 75 ? 7.916 27.956 4.699 1.00 0.00 75 ALA A CA 16
ATOM 21496 C C . ALA A 1 75 ? 8.959 29.035 4.389 1.00 0.00 75 ALA A C 16
ATOM 21497 O O . ALA A 1 75 ? 9.824 29.302 5.221 1.00 0.00 75 ALA A O 16
ATOM 21504 N N . VAL A 1 76 ? 8.892 29.653 3.204 1.00 0.00 76 VAL A N 16
ATOM 21505 C CA . VAL A 1 76 ? 9.861 30.660 2.781 1.00 0.00 76 VAL A CA 16
ATOM 21506 C C . VAL A 1 76 ? 9.194 31.978 2.386 1.00 0.00 76 VAL A C 16
ATOM 21507 O O . VAL A 1 76 ? 9.878 32.967 2.134 1.00 0.00 76 VAL A O 16
ATOM 21520 N N . MET A 1 77 ? 7.860 32.017 2.330 1.00 0.00 77 MET A N 16
ATOM 21521 C CA . MET A 1 77 ? 7.146 33.237 1.972 1.00 0.00 77 MET A CA 16
ATOM 21522 C C . MET A 1 77 ? 7.018 34.215 3.137 1.00 0.00 77 MET A C 16
ATOM 21523 O O . MET A 1 77 ? 6.720 35.388 2.914 1.00 0.00 77 MET A O 16
ATOM 21537 N N . SER A 1 78 ? 7.239 33.757 4.373 1.00 0.00 78 SER A N 16
ATOM 21538 C CA . SER A 1 78 ? 7.139 34.628 5.537 1.00 0.00 78 SER A CA 16
ATOM 21539 C C . SER A 1 78 ? 7.887 34.062 6.738 1.00 0.00 78 SER A C 16
ATOM 21540 O O . SER A 1 78 ? 8.485 34.816 7.505 1.00 0.00 78 SER A O 16
ATOM 21548 N N . LEU A 1 79 ? 7.866 32.734 6.914 1.00 0.00 79 LEU A N 16
ATOM 21549 C CA . LEU A 1 79 ? 8.555 32.114 8.036 1.00 0.00 79 LEU A CA 16
ATOM 21550 C C . LEU A 1 79 ? 10.061 32.126 7.798 1.00 0.00 79 LEU A C 16
ATOM 21551 O O . LEU A 1 79 ? 10.826 32.429 8.714 1.00 0.00 79 LEU A O 16
ATOM 21567 N N . MET A 1 80 ? 10.474 31.791 6.571 1.00 0.00 80 MET A N 16
ATOM 21568 C CA . MET A 1 80 ? 11.867 31.782 6.133 1.00 0.00 80 MET A CA 16
ATOM 21569 C C . MET A 1 80 ? 12.786 31.018 7.095 1.00 0.00 80 MET A C 16
ATOM 21570 O O . MET A 1 80 ? 13.993 31.235 7.096 1.00 0.00 80 MET A O 16
ATOM 21584 N N . GLN A 1 81 ? 12.208 30.124 7.911 1.00 0.00 81 GLN A N 16
ATOM 21585 C CA . GLN A 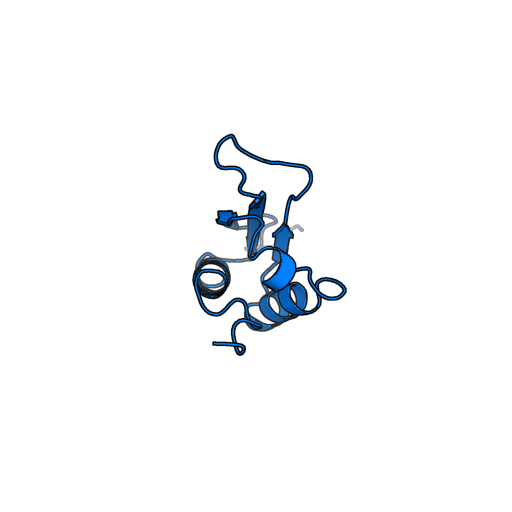1 81 ? 12.916 29.376 8.939 1.00 0.00 81 GLN A CA 16
ATOM 21586 C C . GLN A 1 81 ? 13.695 30.318 9.874 1.00 0.00 81 GLN A C 16
ATOM 21587 O O . GLN A 1 81 ? 14.676 29.925 10.503 1.00 0.00 81 GLN A O 16
ATOM 21601 N N . SER A 1 82 ? 13.253 31.580 9.959 1.00 0.00 82 SER A N 16
ATOM 21602 C CA . SER A 1 82 ? 13.886 32.605 10.783 1.00 0.00 82 SER A CA 16
ATOM 21603 C C . SER A 1 82 ? 12.855 33.370 11.611 1.00 0.00 82 SER A C 16
ATOM 21604 O O . SER A 1 82 ? 13.220 34.255 12.384 1.00 0.00 82 SER A O 16
ATOM 21612 N N . HIS A 1 83 ? 11.569 33.033 11.457 1.00 0.00 83 HIS A N 16
ATOM 21613 C CA . HIS A 1 83 ? 10.471 33.664 12.180 1.00 0.00 83 HIS A CA 16
ATOM 21614 C C . HIS A 1 83 ? 9.548 32.627 12.817 1.00 0.00 83 HIS A C 16
ATOM 21615 O O . HIS A 1 83 ? 8.472 32.976 13.300 1.00 0.00 83 HIS A O 16
ATOM 21630 N N . GLN A 1 84 ? 9.954 31.355 12.822 1.00 0.00 84 GLN A N 16
ATOM 21631 C CA . GLN A 1 84 ? 9.145 30.274 13.373 1.00 0.00 84 GLN A CA 16
ATOM 21632 C C . GLN A 1 84 ? 8.956 30.426 14.888 1.00 0.00 84 GLN A C 16
ATOM 21633 O O . GLN A 1 84 ? 8.056 29.819 15.462 1.00 0.00 84 GLN A O 16
ATOM 21647 N N . ASP A 1 85 ? 9.804 31.236 15.534 1.00 0.00 85 ASP A N 16
ATOM 21648 C CA . ASP A 1 85 ? 9.723 31.499 16.966 1.00 0.00 85 ASP A CA 16
ATOM 21649 C C . ASP A 1 85 ? 8.661 32.523 17.377 1.00 0.00 85 ASP A C 16
ATOM 21650 O O . ASP A 1 85 ? 8.524 32.842 18.558 1.00 0.00 85 ASP A O 16
ATOM 21659 N N . LYS A 1 86 ? 7.909 33.040 16.397 1.00 0.00 86 LYS A N 16
ATOM 21660 C CA . LYS A 1 86 ? 6.858 34.024 16.630 1.00 0.00 86 LYS A CA 16
ATOM 21661 C C . LYS A 1 86 ? 5.710 33.415 17.429 1.00 0.00 86 LYS A C 16
ATOM 21662 O O . LYS A 1 86 ? 5.317 34.038 18.440 1.00 0.00 86 LYS A O 16
ATOM 21681 N N . SER A 1 1 ? 13.674 -3.528 -12.500 1.00 0.00 1 SER A N 17
ATOM 21682 C CA . SER A 1 1 ? 13.232 -2.862 -13.741 1.00 0.00 1 SER A CA 17
ATOM 21683 C C . SER A 1 1 ? 13.765 -1.435 -13.800 1.00 0.00 1 SER A C 17
ATOM 21684 O O . SER A 1 1 ? 14.093 -0.844 -12.770 1.00 0.00 1 SER A O 17
ATOM 21692 N N . GLY A 1 2 ? 13.857 -0.872 -15.010 1.00 0.00 2 GLY A N 17
ATOM 21693 C CA . GLY A 1 2 ? 14.365 0.479 -15.209 1.00 0.00 2 GLY A CA 17
ATOM 21694 C C . GLY A 1 2 ? 13.353 1.541 -14.783 1.00 0.00 2 GLY A C 17
ATOM 21695 O O . GLY A 1 2 ? 13.717 2.704 -14.619 1.00 0.00 2 GLY A O 17
ATOM 21699 N N . SER A 1 3 ? 12.087 1.154 -14.603 1.00 0.00 3 SER A N 17
ATOM 21700 C CA . SER A 1 3 ? 11.037 2.076 -14.185 1.00 0.00 3 SER A CA 17
ATOM 21701 C C . SER A 1 3 ? 11.114 2.369 -12.685 1.00 0.00 3 SER A C 17
ATOM 21702 O O . SER A 1 3 ? 10.373 3.223 -12.196 1.00 0.00 3 SER A O 17
ATOM 21710 N N . HIS A 1 4 ? 12.001 1.670 -11.964 1.00 0.00 4 HIS A N 17
ATOM 21711 C CA . HIS A 1 4 ? 12.174 1.782 -10.521 1.00 0.00 4 HIS A CA 17
ATOM 21712 C C . HIS A 1 4 ? 10.902 1.461 -9.735 1.00 0.00 4 HIS A C 17
ATOM 21713 O O . HIS A 1 4 ? 9.819 1.308 -10.296 1.00 0.00 4 HIS A O 17
ATOM 21728 N N . MET A 1 5 ? 11.041 1.356 -8.412 1.00 0.00 5 MET A N 17
ATOM 21729 C CA . MET A 1 5 ? 9.929 1.078 -7.509 1.00 0.00 5 MET A CA 17
ATOM 21730 C C . MET A 1 5 ? 9.019 2.299 -7.360 1.00 0.00 5 MET A C 17
ATOM 21731 O O . MET A 1 5 ? 7.948 2.199 -6.763 1.00 0.00 5 MET A O 17
ATOM 21745 N N . LYS A 1 6 ? 9.436 3.452 -7.899 1.00 0.00 6 LYS A N 17
ATOM 21746 C CA . LYS A 1 6 ? 8.670 4.689 -7.833 1.00 0.00 6 LYS A CA 17
ATOM 21747 C C . LYS A 1 6 ? 9.054 5.591 -9.001 1.00 0.00 6 LYS A C 17
ATOM 21748 O O . LYS A 1 6 ? 10.200 5.567 -9.448 1.00 0.00 6 LYS A O 17
ATOM 21767 N N . THR A 1 7 ? 8.099 6.386 -9.495 1.00 0.00 7 THR A N 17
ATOM 21768 C CA . THR A 1 7 ? 8.327 7.283 -10.619 1.00 0.00 7 THR A CA 17
ATOM 21769 C C . THR A 1 7 ? 9.389 8.356 -10.405 1.00 0.00 7 THR A C 17
ATOM 21770 O O . THR A 1 7 ? 9.478 8.942 -9.326 1.00 0.00 7 THR A O 17
ATOM 21781 N N . CYS A 1 8 ? 10.196 8.612 -11.436 1.00 0.00 8 CYS A N 17
ATOM 21782 C CA . CYS A 1 8 ? 11.263 9.606 -11.394 1.00 0.00 8 CYS A CA 17
ATOM 21783 C C . CYS A 1 8 ? 10.753 11.039 -11.551 1.00 0.00 8 CYS A C 17
ATOM 21784 O O . CYS A 1 8 ? 11.534 11.983 -11.468 1.00 0.00 8 CYS A O 17
ATOM 21792 N N . VAL A 1 9 ? 9.446 11.212 -11.778 1.00 0.00 9 VAL A N 17
ATOM 21793 C CA . VAL A 1 9 ? 8.859 12.534 -11.942 1.00 0.00 9 VAL A CA 17
ATOM 21794 C C . VAL A 1 9 ? 8.891 13.340 -10.648 1.00 0.00 9 VAL A C 17
ATOM 21795 O O . VAL A 1 9 ? 8.813 12.775 -9.558 1.00 0.00 9 VAL A O 17
ATOM 21808 N N . VAL A 1 10 ? 9.008 14.667 -10.771 1.00 0.00 10 VAL A N 17
ATOM 21809 C CA . VAL A 1 10 ? 9.072 15.572 -9.628 1.00 0.00 10 VAL A CA 17
ATOM 21810 C C . VAL A 1 10 ? 8.320 16.863 -9.923 1.00 0.00 10 VAL A C 17
ATOM 21811 O O . VAL A 1 10 ? 8.177 17.271 -11.076 1.00 0.00 10 VAL A O 17
ATOM 21824 N N . GLU A 1 11 ? 7.837 17.502 -8.857 1.00 0.00 11 GLU A N 17
ATOM 21825 C CA . GLU A 1 11 ? 7.114 18.762 -8.926 1.00 0.00 11 GLU A CA 17
ATOM 21826 C C . GLU A 1 11 ? 8.077 19.940 -8.825 1.00 0.00 11 GLU A C 17
ATOM 21827 O O . GLU A 1 11 ? 9.203 19.792 -8.352 1.00 0.00 11 GLU A O 17
ATOM 21839 N N . LYS A 1 12 ? 7.626 21.116 -9.272 1.00 0.00 12 LYS A N 17
ATOM 21840 C CA . LYS A 1 12 ? 8.421 22.335 -9.252 1.00 0.00 12 LYS A CA 17
ATOM 21841 C C . LYS A 1 12 ? 7.589 23.565 -8.927 1.00 0.00 12 LYS A C 17
ATOM 21842 O O . LYS A 1 12 ? 6.404 23.632 -9.252 1.00 0.00 12 LYS A O 17
ATOM 21861 N N . ILE A 1 13 ? 8.236 24.542 -8.284 1.00 0.00 13 ILE A N 17
ATOM 21862 C CA . ILE A 1 13 ? 7.654 25.828 -7.929 1.00 0.00 13 ILE A CA 17
ATOM 21863 C C . ILE A 1 13 ? 8.739 26.895 -8.063 1.00 0.00 13 ILE A C 17
ATOM 21864 O O . ILE A 1 13 ? 9.921 26.589 -7.917 1.00 0.00 13 ILE A O 17
ATOM 21880 N N . LYS A 1 14 ? 8.341 28.137 -8.342 1.00 0.00 14 LYS A N 17
ATOM 21881 C CA . LYS A 1 14 ? 9.265 29.252 -8.464 1.00 0.00 14 LYS A CA 17
ATOM 21882 C C . LYS A 1 14 ? 8.659 30.507 -7.840 1.00 0.00 14 LYS A C 17
ATOM 21883 O O . LYS A 1 14 ? 7.465 30.761 -7.997 1.00 0.00 14 LYS A O 17
ATOM 21902 N N . GLN A 1 15 ? 9.482 31.291 -7.136 1.00 0.00 15 GLN A N 17
ATOM 21903 C CA . GLN A 1 15 ? 9.026 32.519 -6.500 1.00 0.00 15 GLN A CA 17
ATOM 21904 C C . GLN A 1 15 ? 10.198 33.470 -6.239 1.00 0.00 15 GLN A C 17
ATOM 21905 O O . GLN A 1 15 ? 11.333 33.030 -6.071 1.00 0.00 15 GLN A O 17
ATOM 21919 N N . TRP A 1 16 ? 9.911 34.772 -6.212 1.00 0.00 16 TRP A N 17
ATOM 21920 C CA . TRP A 1 16 ? 10.901 35.818 -5.998 1.00 0.00 16 TRP A CA 17
ATOM 21921 C C . TRP A 1 16 ? 10.931 36.272 -4.540 1.00 0.00 16 TRP A C 17
ATOM 21922 O O . TRP A 1 16 ? 9.931 36.174 -3.831 1.00 0.00 16 TRP A O 17
ATOM 21943 N N . ILE A 1 17 ? 12.087 36.779 -4.103 1.00 0.00 17 ILE A N 17
ATOM 21944 C CA . ILE A 1 17 ? 12.262 37.395 -2.796 1.00 0.00 17 ILE A CA 17
ATOM 21945 C C . ILE A 1 17 ? 13.181 38.603 -2.957 1.00 0.00 17 ILE A C 17
ATOM 21946 O O . ILE A 1 17 ? 14.173 38.521 -3.680 1.00 0.00 17 ILE A O 17
ATOM 21962 N N . PRO A 1 18 ? 12.876 39.733 -2.305 1.00 0.00 18 PRO A N 17
ATOM 21963 C CA . PRO A 1 18 ? 13.662 40.945 -2.423 1.00 0.00 18 PRO A CA 17
ATOM 21964 C C . PRO A 1 18 ? 15.060 40.710 -1.858 1.00 0.00 18 PRO A C 17
ATOM 21965 O O . PRO A 1 18 ? 15.226 39.984 -0.879 1.00 0.00 18 PRO A O 17
ATOM 21976 N N . THR A 1 19 ? 16.069 41.327 -2.475 1.00 0.00 19 THR A N 17
ATOM 21977 C CA . THR A 1 19 ? 17.458 41.127 -2.082 1.00 0.00 19 THR A CA 17
ATOM 21978 C C . THR A 1 19 ? 17.799 41.501 -0.642 1.00 0.00 19 THR A C 17
ATOM 21979 O O . THR A 1 19 ? 18.868 41.151 -0.143 1.00 0.00 19 THR A O 17
ATOM 21990 N N . THR A 1 20 ? 16.888 42.211 0.030 1.00 0.00 20 THR A N 17
ATOM 21991 C CA . THR A 1 20 ? 17.056 42.598 1.423 1.00 0.00 20 THR A CA 17
ATOM 21992 C C . THR A 1 20 ? 16.829 41.477 2.435 1.00 0.00 20 THR A C 17
ATOM 21993 O O . THR A 1 20 ? 17.066 41.662 3.630 1.00 0.00 20 THR A O 17
ATOM 22004 N N . GLU A 1 21 ? 16.373 40.308 1.977 1.00 0.00 21 GLU A N 17
ATOM 22005 C CA . GLU A 1 21 ? 16.153 39.170 2.860 1.00 0.00 21 GLU A CA 17
ATOM 22006 C C . GLU A 1 21 ? 16.624 37.855 2.236 1.00 0.00 21 GLU A C 17
ATOM 22007 O O . GLU A 1 21 ? 16.373 36.790 2.796 1.00 0.00 21 GLU A O 17
ATOM 22019 N N . VAL A 1 22 ? 17.308 37.902 1.086 1.00 0.00 22 VAL A N 17
ATOM 22020 C CA . VAL A 1 22 ? 17.907 36.700 0.515 1.00 0.00 22 VAL A CA 17
ATOM 22021 C C . VAL A 1 22 ? 18.981 36.197 1.481 1.00 0.00 22 VAL A C 17
ATOM 22022 O O . VAL A 1 22 ? 19.299 35.010 1.505 1.00 0.00 22 VAL A O 17
ATOM 22035 N N . GLY A 1 23 ? 19.541 37.106 2.288 1.00 0.00 23 GLY A N 17
ATOM 22036 C CA . GLY A 1 23 ? 20.569 36.758 3.257 1.00 0.00 23 GLY A CA 17
ATOM 22037 C C . GLY A 1 23 ? 20.009 35.921 4.404 1.00 0.00 23 GLY A C 17
ATOM 22038 O O . GLY A 1 23 ? 20.774 35.329 5.166 1.00 0.00 23 GLY A O 17
ATOM 22042 N N . LYS A 1 24 ? 18.680 35.852 4.540 1.00 0.00 24 LYS A N 17
ATOM 22043 C CA . LYS A 1 24 ? 18.033 35.035 5.556 1.00 0.00 24 LYS A CA 17
ATOM 22044 C C . LYS A 1 24 ? 18.036 33.559 5.159 1.00 0.00 24 LYS A C 17
ATOM 22045 O O . LYS A 1 24 ? 17.662 32.714 5.967 1.00 0.00 24 LYS A O 17
ATOM 22064 N N . ILE A 1 25 ? 18.453 33.248 3.924 1.00 0.00 25 ILE A N 17
ATOM 22065 C CA . ILE A 1 25 ? 18.488 31.880 3.425 1.00 0.00 25 ILE A CA 17
ATOM 22066 C C . ILE A 1 25 ? 19.913 31.453 3.079 1.00 0.00 25 ILE A C 17
ATOM 22067 O O . ILE A 1 25 ? 20.223 30.264 3.124 1.00 0.00 25 ILE A O 17
ATOM 22083 N N . LEU A 1 26 ? 20.784 32.406 2.730 1.00 0.00 26 LEU A N 17
ATOM 22084 C CA . LEU A 1 26 ? 22.141 32.100 2.287 1.00 0.00 26 LEU A CA 17
ATOM 22085 C C . LEU A 1 26 ? 23.215 32.649 3.224 1.00 0.00 26 LEU A C 17
ATOM 22086 O O . LEU A 1 26 ? 24.400 32.394 3.017 1.00 0.00 26 LEU A O 17
ATOM 22102 N N . GLY A 1 27 ? 22.816 33.398 4.256 1.00 0.00 27 GLY A N 17
ATOM 22103 C CA . GLY A 1 27 ? 23.764 34.036 5.163 1.00 0.00 27 GLY A CA 17
ATOM 22104 C C . GLY A 1 27 ? 24.343 33.057 6.181 1.00 0.00 27 GLY A C 17
ATOM 22105 O O . GLY A 1 27 ? 25.410 33.306 6.742 1.00 0.00 27 GLY A O 17
ATOM 22109 N N . ASN A 1 28 ? 23.649 31.941 6.420 1.00 0.00 28 ASN A N 17
ATOM 22110 C CA . ASN A 1 28 ? 24.092 30.903 7.338 1.00 0.00 28 ASN A CA 17
ATOM 22111 C C . ASN A 1 28 ? 24.811 29.787 6.580 1.00 0.00 28 ASN A C 17
ATOM 22112 O O . ASN A 1 28 ? 24.709 28.621 6.956 1.00 0.00 28 ASN A O 17
ATOM 22123 N N . ARG A 1 29 ? 25.534 30.130 5.507 1.00 0.00 29 ARG A N 17
ATOM 22124 C CA . ARG A 1 29 ? 26.135 29.139 4.613 1.00 0.00 29 ARG A CA 17
ATOM 22125 C C . ARG A 1 29 ? 25.064 28.181 4.084 1.00 0.00 29 ARG A C 17
ATOM 22126 O O . ARG A 1 29 ? 25.326 27.002 3.849 1.00 0.00 29 ARG A O 17
ATOM 22147 N N . ALA A 1 30 ? 23.849 28.713 3.908 1.00 0.00 30 ALA A N 17
ATOM 22148 C CA . ALA A 1 30 ? 22.671 27.984 3.459 1.00 0.00 30 ALA A CA 17
ATOM 22149 C C . ALA A 1 30 ? 22.277 26.826 4.378 1.00 0.00 30 ALA A C 17
ATOM 22150 O O . ALA A 1 30 ? 21.535 25.936 3.962 1.00 0.00 30 ALA A O 17
ATOM 22157 N N . ALA A 1 31 ? 22.759 26.822 5.624 1.00 0.00 31 ALA A N 17
ATOM 22158 C CA . ALA A 1 31 ? 22.366 25.818 6.604 1.00 0.00 31 ALA A CA 17
ATOM 22159 C C . ALA A 1 31 ? 20.866 25.905 6.873 1.00 0.00 31 ALA A C 17
ATOM 22160 O O . ALA A 1 31 ? 20.221 24.895 7.154 1.00 0.00 31 ALA A O 17
ATOM 22167 N N . VAL A 1 32 ? 20.313 27.118 6.785 1.00 0.00 32 VAL A N 17
ATOM 22168 C CA . VAL A 1 32 ? 18.896 27.362 7.003 1.00 0.00 32 VAL A CA 17
ATOM 22169 C C . VAL A 1 32 ? 18.095 26.810 5.825 1.00 0.00 32 VAL A C 17
ATOM 22170 O O . VAL A 1 32 ? 16.974 26.340 6.015 1.00 0.00 32 VAL A O 17
ATOM 22183 N N . LYS A 1 33 ? 18.653 26.855 4.612 1.00 0.00 33 LYS A N 17
ATOM 22184 C CA . LYS A 1 33 ? 17.963 26.348 3.436 1.00 0.00 33 LYS A CA 17
ATOM 22185 C C . LYS A 1 33 ? 17.876 24.830 3.507 1.00 0.00 33 LYS A C 17
ATOM 22186 O O . LYS A 1 33 ? 16.839 24.249 3.199 1.00 0.00 33 LYS A O 17
ATOM 22205 N N . LYS A 1 34 ? 18.972 24.186 3.923 1.00 0.00 34 LYS A N 17
ATOM 22206 C CA . LYS A 1 34 ? 19.050 22.732 4.016 1.00 0.00 34 LYS A CA 17
ATOM 22207 C C . LYS A 1 34 ? 18.178 22.177 5.140 1.00 0.00 34 LYS A C 17
ATOM 22208 O O . LYS A 1 34 ? 17.840 20.998 5.120 1.00 0.00 34 LYS A O 17
ATOM 22227 N N . HIS A 1 35 ? 17.804 23.008 6.121 1.00 0.00 35 HIS A N 17
ATOM 22228 C CA . HIS A 1 35 ? 16.926 22.555 7.189 1.00 0.00 35 HIS A CA 17
ATOM 22229 C C . HIS A 1 35 ? 15.483 22.464 6.696 1.00 0.00 35 HIS A C 17
ATOM 22230 O O . HIS A 1 35 ? 14.729 21.623 7.179 1.00 0.00 35 HIS A O 17
ATOM 22245 N N . ILE A 1 36 ? 15.089 23.315 5.741 1.00 0.00 36 ILE A N 17
ATOM 22246 C CA . ILE A 1 36 ? 13.750 23.258 5.167 1.00 0.00 36 ILE A CA 17
ATOM 22247 C C . ILE A 1 36 ? 13.659 22.045 4.238 1.00 0.00 36 ILE A C 17
ATOM 22248 O O . ILE A 1 36 ? 12.598 21.437 4.101 1.00 0.00 36 ILE A O 17
ATOM 22264 N N . GLU A 1 37 ? 14.780 21.688 3.603 1.00 0.00 37 GLU A N 17
ATOM 22265 C CA . GLU A 1 37 ? 14.865 20.495 2.769 1.00 0.00 37 GLU A CA 17
ATOM 22266 C C . GLU A 1 37 ? 14.765 19.239 3.630 1.00 0.00 37 GLU A C 17
ATOM 22267 O O . GLU A 1 37 ? 14.232 18.221 3.192 1.00 0.00 37 GLU A O 17
ATOM 22279 N N . ARG A 1 38 ? 15.278 19.312 4.864 1.00 0.00 38 ARG A N 17
ATOM 22280 C CA . ARG A 1 38 ? 15.217 18.224 5.827 1.00 0.00 38 ARG A CA 17
ATOM 22281 C C . ARG A 1 38 ? 13.850 18.167 6.511 1.00 0.00 38 ARG A C 17
ATOM 22282 O O . ARG A 1 38 ? 13.463 17.121 7.026 1.00 0.00 38 ARG A O 17
ATOM 22303 N N . GLN A 1 39 ? 13.119 19.286 6.513 1.00 0.00 39 GLN A N 17
ATOM 22304 C CA . GLN A 1 39 ? 11.816 19.381 7.152 1.00 0.00 39 GLN A CA 17
ATOM 22305 C C . GLN A 1 39 ? 10.706 18.834 6.259 1.00 0.00 39 GLN A C 17
ATOM 22306 O O . GLN A 1 39 ? 9.714 18.308 6.758 1.00 0.00 39 GLN A O 17
ATOM 22320 N N . PHE A 1 40 ? 10.871 18.952 4.938 1.00 0.00 40 PHE A N 17
ATOM 22321 C CA . PHE A 1 40 ? 9.855 18.545 3.979 1.00 0.00 40 PHE A CA 17
ATOM 22322 C C . PHE A 1 40 ? 10.316 17.543 2.924 1.00 0.00 40 PHE A C 17
ATOM 22323 O O . PHE A 1 40 ? 9.578 17.250 1.986 1.00 0.00 40 PHE A O 17
ATOM 22340 N N . ASN A 1 41 ? 11.537 17.019 3.082 1.00 0.00 41 ASN A N 17
ATOM 22341 C CA . ASN A 1 41 ? 12.157 16.092 2.142 1.00 0.00 41 ASN A CA 17
ATOM 22342 C C . ASN A 1 41 ? 12.259 16.677 0.727 1.00 0.00 41 ASN A C 17
ATOM 22343 O O . ASN A 1 41 ? 12.497 15.946 -0.236 1.00 0.00 41 ASN A O 17
ATOM 22354 N N . CYS A 1 42 ? 12.083 17.995 0.604 1.00 0.00 42 CYS A N 17
ATOM 22355 C CA . CYS A 1 42 ? 12.155 18.701 -0.664 1.00 0.00 42 CYS A CA 17
ATOM 22356 C C . CYS A 1 42 ? 13.588 19.168 -0.927 1.00 0.00 42 CYS A C 17
ATOM 22357 O O . CYS A 1 42 ? 14.500 18.852 -0.168 1.00 0.00 42 CYS A O 17
ATOM 22365 N N . VAL A 1 43 ? 13.776 19.928 -2.008 1.00 0.00 43 VAL A N 17
ATOM 22366 C CA . VAL A 1 43 ? 15.042 20.554 -2.354 1.00 0.00 43 VAL A CA 17
ATOM 22367 C C . VAL A 1 43 ? 14.742 21.997 -2.758 1.00 0.00 43 VAL A C 17
ATOM 22368 O O . VAL A 1 43 ? 13.692 22.269 -3.337 1.00 0.00 43 VAL A O 17
ATOM 22381 N N . ILE A 1 44 ? 15.656 22.920 -2.459 1.00 0.00 44 ILE A N 17
ATOM 22382 C CA . ILE A 1 44 ? 15.467 24.335 -2.750 1.00 0.00 44 ILE A CA 17
ATOM 22383 C C . ILE A 1 44 ? 16.726 24.910 -3.392 1.00 0.00 44 ILE A C 17
ATOM 22384 O O . ILE A 1 44 ? 17.842 24.543 -3.025 1.00 0.00 44 ILE A O 17
ATOM 22400 N N . THR A 1 45 ? 16.543 25.818 -4.355 1.00 0.00 45 THR A N 17
ATOM 22401 C CA . THR A 1 45 ? 17.641 26.465 -5.057 1.00 0.00 45 THR A CA 17
ATOM 22402 C C . THR A 1 45 ? 17.460 27.959 -5.291 1.00 0.00 45 THR A C 17
ATOM 22403 O O . THR A 1 45 ? 16.502 28.375 -5.934 1.00 0.00 45 THR A O 17
ATOM 22414 N N . VAL A 1 46 ? 18.387 28.764 -4.767 1.00 0.00 46 VAL A N 17
ATOM 22415 C CA . VAL A 1 46 ? 18.388 30.198 -5.007 1.00 0.00 46 VAL A CA 17
ATOM 22416 C C . VAL A 1 46 ? 19.211 30.512 -6.250 1.00 0.00 46 VAL A C 17
ATOM 22417 O O . VAL A 1 46 ? 20.196 29.829 -6.529 1.00 0.00 46 VAL A O 17
ATOM 22430 N N . HIS A 1 47 ? 18.815 31.547 -6.995 1.00 0.00 47 HIS A N 17
ATOM 22431 C CA . HIS A 1 47 ? 19.444 31.909 -8.255 1.00 0.00 47 HIS A CA 17
ATOM 22432 C C . HIS A 1 47 ? 19.895 33.367 -8.242 1.00 0.00 47 HIS A C 17
ATOM 22433 O O . HIS A 1 47 ? 19.389 34.189 -9.005 1.00 0.00 47 HIS A O 17
ATOM 22448 N N . THR A 1 48 ? 20.849 33.691 -7.366 1.00 0.00 48 THR A N 17
ATOM 22449 C CA . THR A 1 48 ? 21.381 35.046 -7.236 1.00 0.00 48 THR A CA 17
ATOM 22450 C C . THR A 1 48 ? 22.087 35.594 -8.473 1.00 0.00 48 THR A C 17
ATOM 22451 O O . THR A 1 48 ? 22.360 36.791 -8.551 1.00 0.00 48 THR A O 17
ATOM 22462 N N . GLU A 1 49 ? 22.380 34.728 -9.450 1.00 0.00 49 GLU A N 17
ATOM 22463 C CA . GLU A 1 49 ? 22.920 35.147 -10.733 1.00 0.00 49 GLU A CA 17
ATOM 22464 C C . GLU A 1 49 ? 21.815 35.785 -11.584 1.00 0.00 49 GLU A C 17
ATOM 22465 O O . GLU A 1 49 ? 22.060 36.197 -12.717 1.00 0.00 49 GLU A O 17
ATOM 22477 N N . VAL A 1 50 ? 20.598 35.867 -11.034 1.00 0.00 50 VAL A N 17
ATOM 22478 C CA . VAL A 1 50 ? 19.453 36.523 -11.646 1.00 0.00 50 VAL A CA 17
ATOM 22479 C C . VAL A 1 50 ? 18.941 37.661 -10.773 1.00 0.00 50 VAL A C 17
ATOM 22480 O O . VAL A 1 50 ? 19.005 37.576 -9.548 1.00 0.00 50 VAL A O 17
ATOM 22493 N N . GLN A 1 51 ? 18.429 38.724 -11.393 1.00 0.00 51 GLN A N 17
ATOM 22494 C CA . GLN A 1 51 ? 17.859 39.843 -10.664 1.00 0.00 51 GLN A CA 17
ATOM 22495 C C . GLN A 1 51 ? 16.833 40.566 -11.529 1.00 0.00 51 GLN A C 17
ATOM 22496 O O . GLN A 1 51 ? 17.165 41.075 -12.601 1.00 0.00 51 GLN A O 17
ATOM 22510 N N . SER A 1 52 ? 15.582 40.607 -11.060 1.00 0.00 52 SER A N 17
ATOM 22511 C CA . SER A 1 52 ? 14.507 41.304 -11.752 1.00 0.00 52 SER A CA 17
ATOM 22512 C C . SER A 1 52 ? 14.585 42.806 -11.492 1.00 0.00 52 SER A C 17
ATOM 22513 O O . SER A 1 52 ? 15.282 43.253 -10.581 1.00 0.00 52 SER A O 17
ATOM 22521 N N . SER A 1 53 ? 13.862 43.591 -12.294 1.00 0.00 53 SER A N 17
ATOM 22522 C CA . SER A 1 53 ? 13.862 45.040 -12.184 1.00 0.00 53 SER A CA 17
ATOM 22523 C C . SER A 1 53 ? 13.226 45.491 -10.871 1.00 0.00 53 SER A C 17
ATOM 22524 O O . SER A 1 53 ? 13.417 46.637 -10.464 1.00 0.00 53 SER A O 17
ATOM 22532 N N . PHE A 1 54 ? 12.479 44.603 -10.206 1.00 0.00 54 PHE A N 17
ATOM 22533 C CA . PHE A 1 54 ? 11.895 44.893 -8.902 1.00 0.00 54 PHE A CA 17
ATOM 22534 C C . PHE A 1 54 ? 12.804 44.698 -7.687 1.00 0.00 54 PHE A C 17
ATOM 22535 O O . PHE A 1 54 ? 12.353 44.801 -6.547 1.00 0.00 54 PHE A O 17
ATOM 22552 N N . GLY A 1 55 ? 14.091 44.416 -7.924 1.00 0.00 55 GLY A N 17
ATOM 22553 C CA . GLY A 1 55 ? 15.071 44.286 -6.856 1.00 0.00 55 GLY A CA 17
ATOM 22554 C C . GLY A 1 55 ? 14.919 42.975 -6.092 1.00 0.00 55 GLY A C 17
ATOM 22555 O O . GLY A 1 55 ? 15.010 42.965 -4.864 1.00 0.00 55 GLY A O 17
ATOM 22559 N N . ALA A 1 56 ? 14.688 41.869 -6.807 1.00 0.00 56 ALA A N 17
ATOM 22560 C CA . ALA A 1 56 ? 14.494 40.571 -6.175 1.00 0.00 56 ALA A CA 17
ATOM 22561 C C . ALA A 1 56 ? 15.227 39.453 -6.912 1.00 0.00 56 ALA A C 17
ATOM 22562 O O . ALA A 1 56 ? 15.517 39.560 -8.103 1.00 0.00 56 ALA A O 17
ATOM 22569 N N . THR A 1 57 ? 15.517 38.376 -6.176 1.00 0.00 57 THR A N 17
ATOM 22570 C CA . THR A 1 57 ? 16.213 37.201 -6.675 1.00 0.00 57 THR A CA 17
ATOM 22571 C C . THR A 1 57 ? 15.182 36.071 -6.692 1.00 0.00 57 THR A C 17
ATOM 22572 O O . THR A 1 57 ? 14.447 35.901 -5.718 1.00 0.00 57 THR A O 17
ATOM 22583 N N . PRO A 1 58 ? 15.109 35.294 -7.779 1.00 0.00 58 PRO A N 17
ATOM 22584 C CA . PRO A 1 58 ? 14.197 34.174 -7.902 1.00 0.00 58 PRO A CA 17
ATOM 22585 C C . PRO A 1 58 ? 14.750 32.933 -7.200 1.00 0.00 58 PRO A C 17
ATOM 22586 O O . PRO A 1 58 ? 15.962 32.784 -7.041 1.00 0.00 58 PRO A O 17
ATOM 22597 N N . VAL A 1 59 ? 13.845 32.043 -6.788 1.00 0.00 59 VAL A N 17
ATOM 22598 C CA . VAL A 1 59 ? 14.175 30.761 -6.178 1.00 0.00 59 VAL A CA 17
ATOM 22599 C C . VAL A 1 59 ? 13.324 29.621 -6.727 1.00 0.00 59 VAL A C 17
ATOM 22600 O O . VAL A 1 59 ? 12.239 29.861 -7.252 1.00 0.00 59 VAL A O 17
ATOM 22613 N N . GLU A 1 60 ? 13.810 28.384 -6.606 1.00 0.00 60 GLU A N 17
ATOM 22614 C CA . GLU A 1 60 ? 13.122 27.202 -7.107 1.00 0.00 60 GLU A CA 17
ATOM 22615 C C . GLU A 1 60 ? 13.001 26.140 -6.020 1.00 0.00 60 GLU A C 17
ATOM 22616 O O . GLU A 1 60 ? 13.809 26.106 -5.092 1.00 0.00 60 GLU A O 17
ATOM 22628 N N . ILE A 1 61 ? 11.989 25.276 -6.137 1.00 0.00 61 ILE A N 17
ATOM 22629 C CA . ILE A 1 61 ? 11.727 24.209 -5.181 1.00 0.00 61 ILE A CA 17
ATOM 22630 C C . ILE A 1 61 ? 11.412 22.926 -5.940 1.00 0.00 61 ILE A C 17
ATOM 22631 O O . ILE A 1 61 ? 10.823 22.981 -7.018 1.00 0.00 61 ILE A O 17
ATOM 22647 N N . VAL A 1 62 ? 11.803 21.776 -5.385 1.00 0.00 62 VAL A N 17
ATOM 22648 C CA . VAL A 1 62 ? 11.568 20.469 -5.984 1.00 0.00 62 VAL A CA 17
ATOM 22649 C C . VAL A 1 62 ? 11.150 19.441 -4.935 1.00 0.00 62 VAL A C 17
ATOM 22650 O O . VAL A 1 62 ? 11.661 19.454 -3.816 1.00 0.00 62 VAL A O 17
ATOM 22663 N N . ALA A 1 63 ? 10.228 18.548 -5.293 1.00 0.00 63 ALA A N 17
ATOM 22664 C CA . ALA A 1 63 ? 9.763 17.489 -4.412 1.00 0.00 63 ALA A CA 17
ATOM 22665 C C . ALA A 1 63 ? 9.115 16.373 -5.229 1.00 0.00 63 ALA A C 17
ATOM 22666 O O . ALA A 1 63 ? 8.838 16.547 -6.413 1.00 0.00 63 ALA A O 17
ATOM 22673 N N . GLN A 1 64 ? 8.868 15.222 -4.598 1.00 0.00 64 GLN A N 17
ATOM 22674 C CA . GLN A 1 64 ? 8.259 14.083 -5.277 1.00 0.00 64 GLN A CA 17
ATOM 22675 C C . GLN A 1 64 ? 6.796 14.369 -5.626 1.00 0.00 64 GLN A C 17
ATOM 22676 O O . GLN A 1 64 ? 6.259 13.778 -6.563 1.00 0.00 64 GLN A O 17
ATOM 22690 N N . ASN A 1 65 ? 6.144 15.273 -4.885 1.00 0.00 65 ASN A N 17
ATOM 22691 C CA . ASN A 1 65 ? 4.751 15.632 -5.116 1.00 0.00 65 ASN A CA 17
ATOM 22692 C C . ASN A 1 65 ? 4.435 17.018 -4.547 1.00 0.00 65 ASN A C 17
ATOM 22693 O O . ASN A 1 65 ? 5.248 17.610 -3.834 1.00 0.00 65 ASN A O 17
ATOM 22704 N N . LYS A 1 66 ? 3.245 17.545 -4.855 1.00 0.00 66 LYS A N 17
ATOM 22705 C CA . LYS A 1 66 ? 2.842 18.874 -4.408 1.00 0.00 66 LYS A CA 17
ATOM 22706 C C . LYS A 1 66 ? 2.592 18.912 -2.903 1.00 0.00 66 LYS A C 17
ATOM 22707 O O . LYS A 1 66 ? 2.697 19.974 -2.292 1.00 0.00 66 LYS A O 17
ATOM 22726 N N . GLU A 1 67 ? 2.271 17.767 -2.299 1.00 0.00 67 GLU A N 17
ATOM 22727 C CA . GLU A 1 67 ? 2.016 17.669 -0.870 1.00 0.00 67 GLU A CA 17
ATOM 22728 C C . GLU A 1 67 ? 3.286 17.879 -0.045 1.00 0.00 67 GLU A C 17
ATOM 22729 O O . GLU A 1 67 ? 3.218 17.928 1.183 1.00 0.00 67 GLU A O 17
ATOM 22741 N N . GLN A 1 68 ? 4.445 18.005 -0.701 1.00 0.00 68 GLN A N 17
ATOM 22742 C CA . GLN A 1 68 ? 5.708 18.286 -0.035 1.00 0.00 68 GLN A CA 17
ATOM 22743 C C . GLN A 1 68 ? 6.396 19.509 -0.641 1.00 0.00 68 GLN A C 17
ATOM 22744 O O . GLN A 1 68 ? 7.258 20.105 0.004 1.00 0.00 68 GLN A O 17
ATOM 22758 N N . CYS A 1 69 ? 6.034 19.896 -1.871 1.00 0.00 69 CYS A N 17
ATOM 22759 C CA . CYS A 1 69 ? 6.636 21.055 -2.513 1.00 0.00 69 CYS A CA 17
ATOM 22760 C C . CYS A 1 69 ? 5.973 22.331 -1.998 1.00 0.00 69 CYS A C 17
ATOM 22761 O O . CYS A 1 69 ? 6.645 23.342 -1.793 1.00 0.00 69 CYS A O 17
ATOM 22769 N N . GLN A 1 70 ? 4.653 22.291 -1.786 1.00 0.00 70 GLN A N 17
ATOM 22770 C CA . GLN A 1 70 ? 3.899 23.455 -1.338 1.00 0.00 70 GLN A CA 17
ATOM 22771 C C . GLN A 1 70 ? 4.180 23.782 0.125 1.00 0.00 70 GLN A C 17
ATOM 22772 O O . GLN A 1 70 ? 4.063 24.937 0.531 1.00 0.00 70 GLN A O 17
ATOM 22786 N N . GLU A 1 71 ? 4.549 22.780 0.928 1.00 0.00 71 GLU A N 17
ATOM 22787 C CA . GLU A 1 71 ? 4.801 22.999 2.344 1.00 0.00 71 GLU A CA 17
ATOM 22788 C C . GLU A 1 71 ? 6.073 23.817 2.541 1.00 0.00 71 GLU A C 17
ATOM 22789 O O . GLU A 1 71 ? 6.163 24.608 3.480 1.00 0.00 71 GLU A O 17
ATOM 22801 N N . ALA A 1 72 ? 7.058 23.634 1.655 1.00 0.00 72 ALA A N 17
ATOM 22802 C CA . ALA A 1 72 ? 8.294 24.395 1.703 1.00 0.00 72 ALA A CA 17
ATOM 22803 C C . ALA A 1 72 ? 8.105 25.760 1.041 1.00 0.00 72 ALA A C 17
ATOM 22804 O O . ALA A 1 72 ? 8.770 26.725 1.411 1.00 0.00 72 ALA A O 17
ATOM 22811 N N . ARG A 1 73 ? 7.197 25.847 0.065 1.00 0.00 73 ARG A N 17
ATOM 22812 C CA . ARG A 1 73 ? 6.916 27.091 -0.637 1.00 0.00 73 ARG A CA 17
ATOM 22813 C C . ARG A 1 73 ? 6.260 28.096 0.296 1.00 0.00 73 ARG A C 17
ATOM 22814 O O . ARG A 1 73 ? 6.578 29.283 0.252 1.00 0.00 73 ARG A O 17
ATOM 22835 N N . ASN A 1 74 ? 5.347 27.627 1.145 1.00 0.00 74 ASN A N 17
ATOM 22836 C CA . ASN A 1 74 ? 4.648 28.491 2.084 1.00 0.00 74 ASN A CA 17
ATOM 22837 C C . ASN A 1 74 ? 5.488 28.805 3.325 1.00 0.00 74 ASN A C 17
ATOM 22838 O O . ASN A 1 74 ? 5.112 29.672 4.113 1.00 0.00 74 ASN A O 17
ATOM 22849 N N . ALA A 1 75 ? 6.620 28.118 3.514 1.00 0.00 75 ALA A N 17
ATOM 22850 C CA . ALA A 1 75 ? 7.473 28.356 4.672 1.00 0.00 75 ALA A CA 17
ATOM 22851 C C . ALA A 1 75 ? 8.449 29.504 4.418 1.00 0.00 75 ALA A C 17
ATOM 22852 O O . ALA A 1 75 ? 8.776 30.250 5.340 1.00 0.00 75 ALA A O 17
ATOM 22859 N N . VAL A 1 76 ? 8.921 29.661 3.176 1.00 0.00 76 VAL A N 17
ATOM 22860 C CA . VAL A 1 76 ? 9.933 30.661 2.854 1.00 0.00 76 VAL A CA 17
ATOM 22861 C C . VAL A 1 76 ? 9.301 32.047 2.717 1.00 0.00 76 VAL A C 17
ATOM 22862 O O . VAL A 1 76 ? 10.008 33.052 2.659 1.00 0.00 76 VAL A O 17
ATOM 22875 N N . MET A 1 77 ? 7.971 32.120 2.663 1.00 0.00 77 MET A N 17
ATOM 22876 C CA . MET A 1 77 ? 7.281 33.388 2.476 1.00 0.00 77 MET A CA 17
ATOM 22877 C C . MET A 1 77 ? 7.071 34.166 3.778 1.00 0.00 77 MET A C 17
ATOM 22878 O O . MET A 1 77 ? 6.736 35.350 3.725 1.00 0.00 77 MET A O 17
ATOM 22892 N N . SER A 1 78 ? 7.260 33.532 4.941 1.00 0.00 78 SER A N 17
ATOM 22893 C CA . SER A 1 78 ? 7.038 34.207 6.218 1.00 0.00 78 SER A CA 17
ATOM 22894 C C . SER A 1 78 ? 7.894 33.655 7.359 1.00 0.00 78 SER A C 17
ATOM 22895 O O . SER A 1 78 ? 8.224 34.397 8.281 1.00 0.00 78 SER A O 17
ATOM 22903 N N . LEU A 1 79 ? 8.260 32.370 7.313 1.00 0.00 79 LEU A N 17
ATOM 22904 C CA . LEU A 1 79 ? 9.050 31.764 8.377 1.00 0.00 79 LEU A CA 17
ATOM 22905 C C . LEU A 1 79 ? 10.535 31.797 8.044 1.00 0.00 79 LEU A C 17
ATOM 22906 O O . LEU A 1 79 ? 11.356 32.123 8.900 1.00 0.00 79 LEU A O 17
ATOM 22922 N N . MET A 1 80 ? 10.871 31.459 6.794 1.00 0.00 80 MET A N 17
ATOM 22923 C CA . MET A 1 80 ? 12.235 31.405 6.271 1.00 0.00 80 MET A CA 17
ATOM 22924 C C . MET A 1 80 ? 13.165 30.557 7.141 1.00 0.00 80 MET A C 17
ATOM 22925 O O . MET A 1 80 ? 14.373 30.542 6.910 1.00 0.00 80 MET A O 17
ATOM 22939 N N . GLN A 1 81 ? 12.612 29.855 8.136 1.00 0.00 81 GLN A N 17
ATOM 22940 C CA . GLN A 1 81 ? 13.359 29.130 9.151 1.00 0.00 81 GLN A CA 17
ATOM 22941 C C . GLN A 1 81 ? 14.347 30.043 9.895 1.00 0.00 81 GLN A C 17
ATOM 22942 O O . GLN A 1 81 ? 15.230 29.575 10.609 1.00 0.00 81 GLN A O 17
ATOM 22956 N N . SER A 1 82 ? 14.204 31.362 9.727 1.00 0.00 82 SER A N 17
ATOM 22957 C CA . SER A 1 82 ? 15.128 32.327 10.310 1.00 0.00 82 SER A CA 17
ATOM 22958 C C . SER A 1 82 ? 14.529 33.730 10.452 1.00 0.00 82 SER A C 17
ATOM 22959 O O . SER A 1 82 ? 15.230 34.644 10.885 1.00 0.00 82 SER A O 17
ATOM 22967 N N . HIS A 1 83 ? 13.251 33.930 10.098 1.00 0.00 83 HIS A N 17
ATOM 22968 C CA . HIS A 1 83 ? 12.623 35.248 10.150 1.00 0.00 83 HIS A CA 17
ATOM 22969 C C . HIS A 1 83 ? 12.434 35.733 11.592 1.00 0.00 83 HIS A C 17
ATOM 22970 O O . HIS A 1 83 ? 11.920 36.826 11.818 1.00 0.00 83 HIS A O 17
ATOM 22985 N N . GLN A 1 84 ? 12.843 34.927 12.573 1.00 0.00 84 GLN A N 17
ATOM 22986 C CA . GLN A 1 84 ? 12.799 35.310 13.975 1.00 0.00 84 GLN A CA 17
ATOM 22987 C C . GLN A 1 84 ? 13.860 36.372 14.278 1.00 0.00 84 GLN A C 17
ATOM 22988 O O . GLN A 1 84 ? 13.815 37.009 15.329 1.00 0.00 84 GLN A O 17
ATOM 23002 N N . ASP A 1 85 ? 14.811 36.561 13.358 1.00 0.00 85 ASP A N 17
ATOM 23003 C CA . ASP A 1 85 ? 15.862 37.565 13.453 1.00 0.00 85 ASP A CA 17
ATOM 23004 C C . ASP A 1 85 ? 16.765 37.512 14.689 1.00 0.00 85 ASP A C 17
ATOM 23005 O O . ASP A 1 85 ? 17.539 38.441 14.933 1.00 0.00 85 ASP A O 17
ATOM 23014 N N . LYS A 1 86 ? 16.673 36.433 15.471 1.00 0.00 86 LYS A N 17
ATOM 23015 C CA . LYS A 1 86 ? 17.499 36.239 16.659 1.00 0.00 86 LYS A CA 17
ATOM 23016 C C . LYS A 1 86 ? 18.936 35.881 16.277 1.00 0.00 86 LYS A C 17
ATOM 23017 O O . LYS A 1 86 ? 19.127 35.313 15.176 1.00 0.00 86 LYS A O 17
ATOM 23036 N N . SER A 1 1 ? 17.632 0.710 -22.781 1.00 0.00 1 SER A N 18
ATOM 23037 C CA . SER A 1 1 ? 17.665 1.783 -21.771 1.00 0.00 1 SER A CA 18
ATOM 23038 C C . SER A 1 1 ? 17.306 1.238 -20.394 1.00 0.00 1 SER A C 18
ATOM 23039 O O . SER A 1 1 ? 16.770 0.136 -20.276 1.00 0.00 1 SER A O 18
ATOM 23047 N N . GLY A 1 2 ? 17.603 2.011 -19.346 1.00 0.00 2 GLY A N 18
ATOM 23048 C CA . GLY A 1 2 ? 17.316 1.628 -17.974 1.00 0.00 2 GLY A CA 18
ATOM 23049 C C . GLY A 1 2 ? 15.837 1.804 -17.641 1.00 0.00 2 GLY A C 18
ATOM 23050 O O . GLY A 1 2 ? 15.048 2.247 -18.474 1.00 0.00 2 GLY A O 18
ATOM 23054 N N . SER A 1 3 ? 15.468 1.446 -16.408 1.00 0.00 3 SER A N 18
ATOM 23055 C CA . SER A 1 3 ? 14.098 1.544 -15.918 1.00 0.00 3 SER A CA 18
ATOM 23056 C C . SER A 1 3 ? 14.079 1.597 -14.391 1.00 0.00 3 SER A C 18
ATOM 23057 O O . SER A 1 3 ? 15.097 1.339 -13.744 1.00 0.00 3 SER A O 18
ATOM 23065 N N . HIS A 1 4 ? 12.918 1.934 -13.819 1.00 0.00 4 HIS A N 18
ATOM 23066 C CA . HIS A 1 4 ? 12.742 2.027 -12.374 1.00 0.00 4 HIS A CA 18
ATOM 23067 C C . HIS A 1 4 ? 11.280 1.767 -12.009 1.00 0.00 4 HIS A C 18
ATOM 23068 O O . HIS A 1 4 ? 10.402 1.848 -12.866 1.00 0.00 4 HIS A O 18
ATOM 23083 N N . MET A 1 5 ? 11.017 1.449 -10.737 1.00 0.00 5 MET A N 18
ATOM 23084 C CA . MET A 1 5 ? 9.679 1.122 -10.264 1.00 0.00 5 MET A CA 18
ATOM 23085 C C . MET A 1 5 ? 8.765 2.352 -10.211 1.00 0.00 5 MET A C 18
ATOM 23086 O O . MET A 1 5 ? 7.562 2.206 -10.003 1.00 0.00 5 MET A O 18
ATOM 23100 N N . LYS A 1 6 ? 9.329 3.551 -10.393 1.00 0.00 6 LYS A N 18
ATOM 23101 C CA . LYS A 1 6 ? 8.590 4.809 -10.373 1.00 0.00 6 LYS A CA 18
ATOM 23102 C C . LYS A 1 6 ? 9.174 5.776 -11.401 1.00 0.00 6 LYS A C 18
ATOM 23103 O O . LYS A 1 6 ? 10.321 5.624 -11.819 1.00 0.00 6 LYS A O 18
ATOM 23122 N N . THR A 1 7 ? 8.386 6.772 -11.805 1.00 0.00 7 THR A N 18
ATOM 23123 C CA . THR A 1 7 ? 8.808 7.778 -12.768 1.00 0.00 7 THR A CA 18
ATOM 23124 C C . THR A 1 7 ? 9.882 8.735 -12.265 1.00 0.00 7 THR A C 18
ATOM 23125 O O . THR A 1 7 ? 10.037 8.932 -11.061 1.00 0.00 7 THR A O 18
ATOM 23136 N N . CYS A 1 8 ? 10.627 9.329 -13.202 1.00 0.00 8 CYS A N 18
ATOM 23137 C CA . CYS A 1 8 ? 11.657 10.312 -12.898 1.00 0.00 8 CYS A CA 18
ATOM 23138 C C . CYS A 1 8 ? 11.068 11.720 -12.744 1.00 0.00 8 CYS A C 18
ATOM 23139 O O . CYS A 1 8 ? 11.809 12.681 -12.531 1.00 0.00 8 CYS A O 18
ATOM 23147 N N . VAL A 1 9 ? 9.739 11.850 -12.851 1.00 0.00 9 VAL A N 18
ATOM 23148 C CA . VAL A 1 9 ? 9.055 13.131 -12.757 1.00 0.00 9 VAL A CA 18
ATOM 23149 C C . VAL A 1 9 ? 9.077 13.684 -11.332 1.00 0.00 9 VAL A C 18
ATOM 23150 O O . VAL A 1 9 ? 9.040 12.921 -10.365 1.00 0.00 9 VAL A O 18
ATOM 23163 N N . VAL A 1 10 ? 9.136 15.012 -11.204 1.00 0.00 10 VAL A N 18
ATOM 23164 C CA . VAL A 1 10 ? 9.144 15.697 -9.918 1.00 0.00 10 VAL A CA 18
ATOM 23165 C C . VAL A 1 10 ? 8.345 16.993 -9.988 1.00 0.00 10 VAL A C 18
ATOM 23166 O O . VAL A 1 10 ? 8.120 17.537 -11.069 1.00 0.00 10 VAL A O 18
ATOM 23179 N N . GLU A 1 11 ? 7.924 17.490 -8.826 1.00 0.00 11 GLU A N 18
ATOM 23180 C CA . GLU A 1 11 ? 7.187 18.735 -8.710 1.00 0.00 11 GLU A CA 18
ATOM 23181 C C . GLU A 1 11 ? 8.138 19.924 -8.844 1.00 0.00 11 GLU A C 18
ATOM 23182 O O . GLU A 1 11 ? 9.326 19.801 -8.549 1.00 0.00 11 GLU A O 18
ATOM 23194 N N . LYS A 1 12 ? 7.622 21.076 -9.284 1.00 0.00 12 LYS A N 18
ATOM 23195 C CA . LYS A 1 12 ? 8.405 22.301 -9.383 1.00 0.00 12 LYS A CA 18
ATOM 23196 C C . LYS A 1 12 ? 7.603 23.540 -9.014 1.00 0.00 12 LYS A C 18
ATOM 23197 O O . LYS A 1 12 ? 6.407 23.625 -9.294 1.00 0.00 12 LYS A O 18
ATOM 23216 N N . ILE A 1 13 ? 8.286 24.496 -8.384 1.00 0.00 13 ILE A N 18
ATOM 23217 C CA . ILE A 1 13 ? 7.741 25.791 -8.001 1.00 0.00 13 ILE A CA 18
ATOM 23218 C C . ILE A 1 13 ? 8.849 26.832 -8.161 1.00 0.00 13 ILE A C 18
ATOM 23219 O O . ILE A 1 13 ? 10.024 26.508 -7.994 1.00 0.00 13 ILE A O 18
ATOM 23235 N N . LYS A 1 14 ? 8.481 28.075 -8.476 1.00 0.00 14 LYS A N 18
ATOM 23236 C CA . LYS A 1 14 ? 9.424 29.175 -8.592 1.00 0.00 14 LYS A CA 18
ATOM 23237 C C . LYS A 1 14 ? 8.764 30.462 -8.118 1.00 0.00 14 LYS A C 18
ATOM 23238 O O . LYS A 1 14 ? 7.598 30.713 -8.425 1.00 0.00 14 LYS A O 18
ATOM 23257 N N . GLN A 1 15 ? 9.508 31.278 -7.367 1.00 0.00 15 GLN A N 18
ATOM 23258 C CA . GLN A 1 15 ? 9.010 32.539 -6.844 1.00 0.00 15 GLN A CA 18
ATOM 23259 C C . GLN A 1 15 ? 10.170 33.480 -6.521 1.00 0.00 15 GLN A C 18
ATOM 23260 O O . GLN A 1 15 ? 11.294 33.034 -6.302 1.00 0.00 15 GLN A O 18
ATOM 23274 N N . TRP A 1 16 ? 9.894 34.783 -6.499 1.00 0.00 16 TRP A N 18
ATOM 23275 C CA . TRP A 1 16 ? 10.875 35.815 -6.207 1.00 0.00 16 TRP A CA 18
ATOM 23276 C C . TRP A 1 16 ? 10.778 36.270 -4.752 1.00 0.00 16 TRP A C 18
ATOM 23277 O O . TRP A 1 16 ? 9.686 36.291 -4.179 1.00 0.00 16 TRP A O 18
ATOM 23298 N N . ILE A 1 17 ? 11.920 36.632 -4.161 1.00 0.00 17 ILE A N 18
ATOM 23299 C CA . ILE A 1 17 ? 11.990 37.229 -2.833 1.00 0.00 17 ILE A CA 18
ATOM 23300 C C . ILE A 1 17 ? 12.906 38.448 -2.943 1.00 0.00 17 ILE A C 18
ATOM 23301 O O . ILE A 1 17 ? 13.839 38.444 -3.745 1.00 0.00 17 ILE A O 18
ATOM 23317 N N . PRO A 1 18 ? 12.661 39.499 -2.151 1.00 0.00 18 PRO A N 18
ATOM 23318 C CA . PRO A 1 18 ? 13.454 40.715 -2.208 1.00 0.00 18 PRO A CA 18
ATOM 23319 C C . PRO A 1 18 ? 14.897 40.411 -1.820 1.00 0.00 18 PRO A C 18
ATOM 23320 O O . PRO A 1 18 ? 15.149 39.615 -0.915 1.00 0.00 18 PRO A O 18
ATOM 23331 N N . THR A 1 19 ? 15.850 41.045 -2.503 1.00 0.00 19 THR A N 18
ATOM 23332 C CA . THR A 1 19 ? 17.267 40.816 -2.253 1.00 0.00 19 THR A CA 18
ATOM 23333 C C . THR A 1 19 ? 17.739 41.145 -0.840 1.00 0.00 19 THR A C 18
ATOM 23334 O O . THR A 1 19 ? 18.814 40.723 -0.422 1.00 0.00 19 THR A O 18
ATOM 23345 N N . THR A 1 20 ? 16.926 41.902 -0.101 1.00 0.00 20 THR A N 18
ATOM 23346 C CA . THR A 1 20 ? 17.191 42.232 1.292 1.00 0.00 20 THR A CA 18
ATOM 23347 C C . THR A 1 20 ? 16.882 41.109 2.274 1.00 0.00 20 THR A C 18
ATOM 23348 O O . THR A 1 20 ? 17.243 41.192 3.447 1.00 0.00 20 THR A O 18
ATOM 23359 N N . GLU A 1 21 ? 16.210 40.057 1.802 1.00 0.00 21 GLU A N 18
ATOM 23360 C CA . GLU A 1 21 ? 15.857 38.910 2.628 1.00 0.00 21 GLU A CA 18
ATOM 23361 C C . GLU A 1 21 ? 16.566 37.637 2.162 1.00 0.00 21 GLU A C 18
ATOM 23362 O O . GLU A 1 21 ? 16.415 36.589 2.787 1.00 0.00 21 GLU A O 18
ATOM 23374 N N . VAL A 1 22 ? 17.342 37.708 1.075 1.00 0.00 22 VAL A N 18
ATOM 23375 C CA . VAL A 1 22 ? 18.100 36.548 0.613 1.00 0.00 22 VAL A CA 18
ATOM 23376 C C . VAL A 1 22 ? 19.131 36.171 1.676 1.00 0.00 22 VAL A C 18
ATOM 23377 O O . VAL A 1 22 ? 19.575 35.025 1.733 1.00 0.00 22 VAL A O 18
ATOM 23390 N N . GLY A 1 23 ? 19.513 37.127 2.530 1.00 0.00 23 GLY A N 18
ATOM 23391 C CA . GLY A 1 23 ? 20.449 36.882 3.613 1.00 0.00 23 GLY A CA 18
ATOM 23392 C C . GLY A 1 23 ? 19.822 36.032 4.719 1.00 0.00 23 GLY A C 18
ATOM 23393 O O . GLY A 1 23 ? 20.541 35.512 5.572 1.00 0.00 23 GLY A O 18
ATOM 23397 N N . LYS A 1 24 ? 18.493 35.876 4.726 1.00 0.00 24 LYS A N 18
ATOM 23398 C CA . LYS A 1 24 ? 17.824 35.017 5.699 1.00 0.00 24 LYS A CA 18
ATOM 23399 C C . LYS A 1 24 ? 17.898 33.556 5.266 1.00 0.00 24 LYS A C 18
ATOM 23400 O O . LYS A 1 24 ? 17.668 32.662 6.079 1.00 0.00 24 LYS A O 18
ATOM 23419 N N . ILE A 1 25 ? 18.219 33.307 3.992 1.00 0.00 25 ILE A N 18
ATOM 23420 C CA . ILE A 1 25 ? 18.269 31.959 3.438 1.00 0.00 25 ILE A CA 18
ATOM 23421 C C . ILE A 1 25 ? 19.710 31.505 3.201 1.00 0.00 25 ILE A C 18
ATOM 23422 O O . ILE A 1 25 ? 20.010 30.325 3.363 1.00 0.00 25 ILE A O 18
ATOM 23438 N N . LEU A 1 26 ? 20.593 32.430 2.818 1.00 0.00 26 LEU A N 18
ATOM 23439 C CA . LEU A 1 26 ? 21.963 32.113 2.422 1.00 0.00 26 LEU A CA 18
ATOM 23440 C C . LEU A 1 26 ? 23.015 32.785 3.311 1.00 0.00 26 LEU A C 18
ATOM 23441 O O . LEU A 1 26 ? 24.210 32.657 3.050 1.00 0.00 26 LEU A O 18
ATOM 23457 N N . GLY A 1 27 ? 22.589 33.498 4.356 1.00 0.00 27 GLY A N 18
ATOM 23458 C CA . GLY A 1 27 ? 23.481 34.295 5.194 1.00 0.00 27 GLY A CA 18
ATOM 23459 C C . GLY A 1 27 ? 24.357 33.462 6.127 1.00 0.00 27 GLY A C 18
ATOM 23460 O O . GLY A 1 27 ? 25.153 34.028 6.878 1.00 0.00 27 GLY A O 18
ATOM 23464 N N . ASN A 1 28 ? 24.225 32.134 6.096 1.00 0.00 28 ASN A N 18
ATOM 23465 C CA . ASN A 1 28 ? 24.973 31.238 6.967 1.00 0.00 28 ASN A CA 18
ATOM 23466 C C . ASN A 1 28 ? 25.275 29.909 6.276 1.00 0.00 28 ASN A C 18
ATOM 23467 O O . ASN A 1 28 ? 24.871 28.848 6.753 1.00 0.00 28 ASN A O 18
ATOM 23478 N N . ARG A 1 29 ? 25.987 29.968 5.145 1.00 0.00 29 ARG A N 18
ATOM 23479 C CA . ARG A 1 29 ? 26.322 28.795 4.341 1.00 0.00 29 ARG A CA 18
ATOM 23480 C C . ARG A 1 29 ? 25.066 28.033 3.927 1.00 0.00 29 ARG A C 18
ATOM 23481 O O . ARG A 1 29 ? 25.094 26.813 3.768 1.00 0.00 29 ARG A O 18
ATOM 23502 N N . ALA A 1 30 ? 23.964 28.767 3.753 1.00 0.00 30 ALA A N 18
ATOM 23503 C CA . ALA A 1 30 ? 22.668 28.231 3.379 1.00 0.00 30 ALA A CA 18
ATOM 23504 C C . ALA A 1 30 ? 22.176 27.145 4.338 1.00 0.00 30 ALA A C 18
ATOM 23505 O O . ALA A 1 30 ? 21.391 26.283 3.946 1.00 0.00 30 ALA A O 18
ATOM 23512 N N . ALA A 1 31 ? 22.627 27.172 5.597 1.00 0.00 31 ALA A N 18
ATOM 23513 C CA . ALA A 1 31 ? 22.220 26.184 6.587 1.00 0.00 31 ALA A CA 18
ATOM 23514 C C . ALA A 1 31 ? 20.718 26.266 6.866 1.00 0.00 31 ALA A C 18
ATOM 23515 O O . ALA A 1 31 ? 20.114 25.281 7.286 1.00 0.00 31 ALA A O 18
ATOM 23522 N N . VAL A 1 32 ? 20.104 27.433 6.632 1.00 0.00 32 VAL A N 18
ATOM 23523 C CA . VAL A 1 32 ? 18.670 27.596 6.822 1.00 0.00 32 VAL A CA 18
ATOM 23524 C C . VAL A 1 32 ? 17.928 26.934 5.666 1.00 0.00 32 VAL A C 18
ATOM 23525 O O . VAL A 1 32 ? 16.875 26.336 5.872 1.00 0.00 32 VAL A O 18
ATOM 23538 N N . LYS A 1 33 ? 18.471 27.033 4.447 1.00 0.00 33 LYS A N 18
ATOM 23539 C CA . LYS A 1 33 ? 17.834 26.449 3.275 1.00 0.00 33 LYS A CA 18
ATOM 23540 C C . LYS A 1 33 ? 17.874 24.928 3.367 1.00 0.00 33 LYS A C 18
ATOM 23541 O O . LYS A 1 33 ? 16.890 24.263 3.066 1.00 0.00 33 LYS A O 18
ATOM 23560 N N . LYS A 1 34 ? 19.023 24.387 3.784 1.00 0.00 34 LYS A N 18
ATOM 23561 C CA . LYS A 1 34 ? 19.224 22.947 3.888 1.00 0.00 34 LYS A CA 18
ATOM 23562 C C . LYS A 1 34 ? 18.422 22.333 5.032 1.00 0.00 34 LYS A C 18
ATOM 23563 O O . LYS A 1 34 ? 18.244 21.115 5.059 1.00 0.00 34 LYS A O 18
ATOM 23582 N N . HIS A 1 35 ? 17.934 23.147 5.972 1.00 0.00 35 HIS A N 18
ATOM 23583 C CA . HIS A 1 35 ? 17.109 22.637 7.060 1.00 0.00 35 HIS A CA 18
ATOM 23584 C C . HIS A 1 35 ? 15.692 22.355 6.566 1.00 0.00 35 HIS A C 18
ATOM 23585 O O . HIS A 1 35 ? 15.046 21.420 7.033 1.00 0.00 35 HIS A O 18
ATOM 23600 N N . ILE A 1 36 ? 15.204 23.161 5.619 1.00 0.00 36 ILE A N 18
ATOM 23601 C CA . ILE A 1 36 ? 13.869 22.982 5.063 1.00 0.00 36 ILE A CA 18
ATOM 23602 C C . ILE A 1 36 ? 13.838 21.742 4.175 1.00 0.00 36 ILE A C 18
ATOM 23603 O O . ILE A 1 36 ? 12.808 21.080 4.058 1.00 0.00 36 ILE A O 18
ATOM 23619 N N . GLU A 1 37 ? 14.970 21.415 3.546 1.00 0.00 37 GLU A N 18
ATOM 23620 C CA . GLU A 1 37 ? 15.081 20.242 2.691 1.00 0.00 37 GLU A CA 18
ATOM 23621 C C . GLU A 1 37 ? 14.959 18.956 3.509 1.00 0.00 37 GLU A C 18
ATOM 23622 O O . GLU A 1 37 ? 14.552 17.923 2.980 1.00 0.00 37 GLU A O 18
ATOM 23634 N N . ARG A 1 38 ? 15.306 19.014 4.798 1.00 0.00 38 ARG A N 18
ATOM 23635 C CA . ARG A 1 38 ? 15.178 17.881 5.708 1.00 0.00 38 ARG A CA 18
ATOM 23636 C C . ARG A 1 38 ? 13.834 17.912 6.432 1.00 0.00 38 ARG A C 18
ATOM 23637 O O . ARG A 1 38 ? 13.414 16.905 7.003 1.00 0.00 38 ARG A O 18
ATOM 23658 N N . GLN A 1 39 ? 13.157 19.065 6.410 1.00 0.00 39 GLN A N 18
ATOM 23659 C CA . GLN A 1 39 ? 11.863 19.249 7.049 1.00 0.00 39 GLN A CA 18
ATOM 23660 C C . GLN A 1 39 ? 10.734 18.706 6.174 1.00 0.00 39 GLN A C 18
ATOM 23661 O O . GLN A 1 39 ? 9.703 18.274 6.689 1.00 0.00 39 GLN A O 18
ATOM 23675 N N . PHE A 1 40 ? 10.931 18.726 4.851 1.00 0.00 40 PHE A N 18
ATOM 23676 C CA . PHE A 1 40 ? 9.929 18.276 3.899 1.00 0.00 40 PHE A CA 18
ATOM 23677 C C . PHE A 1 40 ? 10.423 17.269 2.856 1.00 0.00 40 PHE A C 18
ATOM 23678 O O . PHE A 1 40 ? 9.695 16.930 1.924 1.00 0.00 40 PHE A O 18
ATOM 23695 N N . ASN A 1 41 ? 11.665 16.798 3.017 1.00 0.00 41 ASN A N 18
ATOM 23696 C CA . ASN A 1 41 ? 12.328 15.913 2.068 1.00 0.00 41 ASN A CA 18
ATOM 23697 C C . ASN A 1 41 ? 12.393 16.516 0.662 1.00 0.00 41 ASN A C 18
ATOM 23698 O O . ASN A 1 41 ? 12.624 15.803 -0.318 1.00 0.00 41 ASN A O 18
ATOM 23709 N N . CYS A 1 42 ? 12.193 17.834 0.558 1.00 0.00 42 CYS A N 18
ATOM 23710 C CA . CYS A 1 42 ? 12.233 18.572 -0.693 1.00 0.00 42 CYS A CA 18
ATOM 23711 C C . CYS A 1 42 ? 13.653 19.062 -0.969 1.00 0.00 42 CYS A C 18
ATOM 23712 O O . CYS A 1 42 ? 14.583 18.763 -0.221 1.00 0.00 42 CYS A O 18
ATOM 23720 N N . VAL A 1 43 ? 13.811 19.820 -2.056 1.00 0.00 43 VAL A N 18
ATOM 23721 C CA . VAL A 1 43 ? 15.071 20.457 -2.424 1.00 0.00 43 VAL A CA 18
ATOM 23722 C C . VAL A 1 43 ? 14.765 21.900 -2.802 1.00 0.00 43 VAL A C 18
ATOM 23723 O O . VAL A 1 43 ? 13.708 22.178 -3.366 1.00 0.00 43 VAL A O 18
ATOM 23736 N N . ILE A 1 44 ? 15.684 22.819 -2.494 1.00 0.00 44 ILE A N 18
ATOM 23737 C CA . ILE A 1 44 ? 15.492 24.235 -2.769 1.00 0.00 44 ILE A CA 18
ATOM 23738 C C . ILE A 1 44 ? 16.747 24.810 -3.421 1.00 0.00 44 ILE A C 18
ATOM 23739 O O . ILE A 1 44 ? 17.868 24.456 -3.057 1.00 0.00 44 ILE A O 18
ATOM 23755 N N . THR A 1 45 ? 16.551 25.709 -4.392 1.00 0.00 45 THR A N 18
ATOM 23756 C CA . THR A 1 45 ? 17.638 26.336 -5.127 1.00 0.00 45 THR A CA 18
ATOM 23757 C C . THR A 1 45 ? 17.455 27.824 -5.387 1.00 0.00 45 THR A C 18
ATOM 23758 O O . THR A 1 45 ? 16.701 28.212 -6.278 1.00 0.00 45 THR A O 18
ATOM 23769 N N . VAL A 1 46 ? 18.143 28.661 -4.611 1.00 0.00 46 VAL A N 18
ATOM 23770 C CA . VAL A 1 46 ? 18.153 30.101 -4.845 1.00 0.00 46 VAL A CA 18
ATOM 23771 C C . VAL A 1 46 ? 19.061 30.417 -6.028 1.00 0.00 46 VAL A C 18
ATOM 23772 O O . VAL A 1 46 ? 20.093 29.769 -6.204 1.00 0.00 46 VAL A O 18
ATOM 23785 N N . HIS A 1 47 ? 18.689 31.407 -6.842 1.00 0.00 47 HIS A N 18
ATOM 23786 C CA . HIS A 1 47 ? 19.429 31.750 -8.045 1.00 0.00 47 HIS A CA 18
ATOM 23787 C C . HIS A 1 47 ? 19.865 33.211 -8.032 1.00 0.00 47 HIS A C 18
ATOM 23788 O O . HIS A 1 47 ? 19.322 34.037 -8.765 1.00 0.00 47 HIS A O 18
ATOM 23803 N N . THR A 1 48 ? 20.850 33.527 -7.186 1.00 0.00 48 THR A N 18
ATOM 23804 C CA . THR A 1 48 ? 21.427 34.861 -7.100 1.00 0.00 48 THR A CA 18
ATOM 23805 C C . THR A 1 48 ? 22.168 35.319 -8.351 1.00 0.00 48 THR A C 18
ATOM 23806 O O . THR A 1 48 ? 22.616 36.463 -8.431 1.00 0.00 48 THR A O 18
ATOM 23817 N N . GLU A 1 49 ? 22.297 34.429 -9.341 1.00 0.00 49 GLU A N 18
ATOM 23818 C CA . GLU A 1 49 ? 22.831 34.767 -10.651 1.00 0.00 49 GLU A CA 18
ATOM 23819 C C . GLU A 1 49 ? 21.809 35.598 -11.424 1.00 0.00 49 GLU A C 18
ATOM 23820 O O . GLU A 1 49 ? 22.088 36.059 -12.532 1.00 0.00 49 GLU A O 18
ATOM 23832 N N . VAL A 1 50 ? 20.624 35.785 -10.832 1.00 0.00 50 VAL A N 18
ATOM 23833 C CA . VAL A 1 50 ? 19.512 36.499 -11.430 1.00 0.00 50 VAL A CA 18
ATOM 23834 C C . VAL A 1 50 ? 18.994 37.604 -10.518 1.00 0.00 50 VAL A C 18
ATOM 23835 O O . VAL A 1 50 ? 19.021 37.468 -9.295 1.00 0.00 50 VAL A O 18
ATOM 23848 N N . GLN A 1 51 ? 18.522 38.700 -11.120 1.00 0.00 51 GLN A N 18
ATOM 23849 C CA . GLN A 1 51 ? 17.943 39.807 -10.378 1.00 0.00 51 GLN A CA 18
ATOM 23850 C C . GLN A 1 51 ? 16.938 40.548 -11.255 1.00 0.00 51 GLN A C 18
ATOM 23851 O O . GLN A 1 51 ? 17.292 41.059 -12.316 1.00 0.00 51 GLN A O 18
ATOM 23865 N N . SER A 1 52 ? 15.684 40.597 -10.805 1.00 0.00 52 SER A N 18
ATOM 23866 C CA . SER A 1 52 ? 14.628 41.308 -11.516 1.00 0.00 52 SER A CA 18
ATOM 23867 C C . SER A 1 52 ? 14.718 42.812 -11.265 1.00 0.00 52 SER A C 18
ATOM 23868 O O . SER A 1 52 ? 15.381 43.253 -10.325 1.00 0.00 52 SER A O 18
ATOM 23876 N N . SER A 1 53 ? 14.047 43.603 -12.105 1.00 0.00 53 SER A N 18
ATOM 23877 C CA . SER A 1 53 ? 14.056 45.055 -12.003 1.00 0.00 53 SER A CA 18
ATOM 23878 C C . SER A 1 53 ? 13.366 45.521 -10.722 1.00 0.00 53 SER A C 18
ATOM 23879 O O . SER A 1 53 ? 13.545 46.667 -10.313 1.00 0.00 53 SER A O 18
ATOM 23887 N N . PHE A 1 54 ? 12.579 44.646 -10.086 1.00 0.00 54 PHE A N 18
ATOM 23888 C CA . PHE A 1 54 ? 11.929 44.942 -8.820 1.00 0.00 54 PHE A CA 18
ATOM 23889 C C . PHE A 1 54 ? 12.758 44.727 -7.551 1.00 0.00 54 PHE A C 18
ATOM 23890 O O . PHE A 1 54 ? 12.231 44.819 -6.445 1.00 0.00 54 PHE A O 18
ATOM 23907 N N . GLY A 1 55 ? 14.056 44.441 -7.707 1.00 0.00 55 GLY A N 18
ATOM 23908 C CA . GLY A 1 55 ? 14.957 44.279 -6.575 1.00 0.00 55 GLY A CA 18
ATOM 23909 C C . GLY A 1 55 ? 14.764 42.941 -5.873 1.00 0.00 55 GLY A C 18
ATOM 23910 O O . GLY A 1 55 ? 14.778 42.885 -4.644 1.00 0.00 55 GLY A O 18
ATOM 23914 N N . ALA A 1 56 ? 14.580 41.863 -6.645 1.00 0.00 56 ALA A N 18
ATOM 23915 C CA . ALA A 1 56 ? 14.344 40.541 -6.085 1.00 0.00 56 ALA A CA 18
ATOM 23916 C C . ALA A 1 56 ? 15.177 39.466 -6.778 1.00 0.00 56 ALA A C 18
ATOM 23917 O O . ALA A 1 56 ? 15.635 39.643 -7.907 1.00 0.00 56 ALA A O 18
ATOM 23924 N N . THR A 1 57 ? 15.363 38.342 -6.075 1.00 0.00 57 THR A N 18
ATOM 23925 C CA . THR A 1 57 ? 16.135 37.195 -6.539 1.00 0.00 57 THR A CA 18
ATOM 23926 C C . THR A 1 57 ? 15.161 36.013 -6.521 1.00 0.00 57 THR A C 18
ATOM 23927 O O . THR A 1 57 ? 14.427 35.839 -5.546 1.00 0.00 57 THR A O 18
ATOM 23938 N N . PRO A 1 58 ? 15.145 35.197 -7.585 1.00 0.00 58 PRO A N 18
ATOM 23939 C CA . PRO A 1 58 ? 14.277 34.043 -7.695 1.00 0.00 58 PRO A CA 18
ATOM 23940 C C . PRO A 1 58 ? 14.835 32.838 -6.933 1.00 0.00 58 PRO A C 18
ATOM 23941 O O . PRO A 1 58 ? 16.024 32.766 -6.636 1.00 0.00 58 PRO A O 18
ATOM 23952 N N . VAL A 1 59 ? 13.954 31.885 -6.621 1.00 0.00 59 VAL A N 18
ATOM 23953 C CA . VAL A 1 59 ? 14.306 30.632 -5.971 1.00 0.00 59 VAL A CA 18
ATOM 23954 C C . VAL A 1 59 ? 13.367 29.557 -6.514 1.00 0.00 59 VAL A C 18
ATOM 23955 O O . VAL A 1 59 ? 12.222 29.838 -6.870 1.00 0.00 59 VAL A O 18
ATOM 23968 N N . GLU A 1 60 ? 13.863 28.322 -6.578 1.00 0.00 60 GLU A N 18
ATOM 23969 C CA . GLU A 1 60 ? 13.131 27.173 -7.092 1.00 0.00 60 GLU A CA 18
ATOM 23970 C C . GLU A 1 60 ? 13.012 26.094 -6.020 1.00 0.00 60 GLU A C 18
ATOM 23971 O O . GLU A 1 60 ? 13.821 26.041 -5.097 1.00 0.00 60 GLU A O 18
ATOM 23983 N N . ILE A 1 61 ? 12.000 25.231 -6.149 1.00 0.00 61 ILE A N 18
ATOM 23984 C CA . ILE A 1 61 ? 11.749 24.150 -5.207 1.00 0.00 61 ILE A CA 18
ATOM 23985 C C . ILE A 1 61 ? 11.377 22.885 -5.979 1.00 0.00 61 ILE A C 18
ATOM 23986 O O . ILE A 1 61 ? 10.769 22.970 -7.044 1.00 0.00 61 ILE A O 18
ATOM 24002 N N . VAL A 1 62 ? 11.741 21.722 -5.433 1.00 0.00 62 VAL A N 18
ATOM 24003 C CA . VAL A 1 62 ? 11.431 20.424 -6.017 1.00 0.00 62 VAL A CA 18
ATOM 24004 C C . VAL A 1 62 ? 11.076 19.437 -4.910 1.00 0.00 62 VAL A C 18
ATOM 24005 O O . VAL A 1 62 ? 11.666 19.470 -3.832 1.00 0.00 62 VAL A O 18
ATOM 24018 N N . ALA A 1 63 ? 10.113 18.552 -5.182 1.00 0.00 63 ALA A N 18
ATOM 24019 C CA . ALA A 1 63 ? 9.711 17.509 -4.253 1.00 0.00 63 ALA A CA 18
ATOM 24020 C C . ALA A 1 63 ? 8.983 16.399 -5.013 1.00 0.00 63 ALA A C 18
ATOM 24021 O O . ALA A 1 63 ? 8.655 16.558 -6.188 1.00 0.00 63 ALA A O 18
ATOM 24028 N N . GLN A 1 64 ? 8.730 15.274 -4.345 1.00 0.00 64 GLN A N 18
ATOM 24029 C CA . GLN A 1 64 ? 8.036 14.157 -4.960 1.00 0.00 64 GLN A CA 18
ATOM 24030 C C . GLN A 1 64 ? 6.538 14.435 -5.114 1.00 0.00 64 GLN A C 18
ATOM 24031 O O . GLN A 1 64 ? 5.881 13.813 -5.950 1.00 0.00 64 GLN A O 18
ATOM 24045 N N . ASN A 1 65 ? 5.989 15.358 -4.318 1.00 0.00 65 ASN A N 18
ATOM 24046 C CA . ASN A 1 65 ? 4.562 15.660 -4.315 1.00 0.00 65 ASN A CA 18
ATOM 24047 C C . ASN A 1 65 ? 4.319 17.131 -3.985 1.00 0.00 65 ASN A C 18
ATOM 24048 O O . ASN A 1 65 ? 5.174 17.794 -3.394 1.00 0.00 65 ASN A O 18
ATOM 24059 N N . LYS A 1 66 ? 3.143 17.647 -4.362 1.00 0.00 66 LYS A N 18
ATOM 24060 C CA . LYS A 1 66 ? 2.728 18.994 -3.993 1.00 0.00 66 LYS A CA 18
ATOM 24061 C C . LYS A 1 66 ? 2.520 19.094 -2.485 1.00 0.00 66 LYS A C 18
ATOM 24062 O O . LYS A 1 66 ? 2.605 20.180 -1.916 1.00 0.00 66 LYS A O 18
ATOM 24081 N N . GLU A 1 67 ? 2.249 17.957 -1.839 1.00 0.00 67 GLU A N 18
ATOM 24082 C CA . GLU A 1 67 ? 2.034 17.885 -0.399 1.00 0.00 67 GLU A CA 18
ATOM 24083 C C . GLU A 1 67 ? 3.325 18.171 0.371 1.00 0.00 67 GLU A C 18
ATOM 24084 O O . GLU A 1 67 ? 3.301 18.262 1.596 1.00 0.00 67 GLU A O 18
ATOM 24096 N N . GLN A 1 68 ? 4.449 18.310 -0.341 1.00 0.00 68 GLN A N 18
ATOM 24097 C CA . GLN A 1 68 ? 5.734 18.622 0.266 1.00 0.00 68 GLN A CA 18
ATOM 24098 C C . GLN A 1 68 ? 6.364 19.858 -0.380 1.00 0.00 68 GLN A C 18
ATOM 24099 O O . GLN A 1 68 ? 7.158 20.545 0.264 1.00 0.00 68 GLN A O 18
ATOM 24113 N N . CYS A 1 69 ? 6.024 20.149 -1.637 1.00 0.00 69 CYS A N 18
ATOM 24114 C CA . CYS A 1 69 ? 6.612 21.276 -2.348 1.00 0.00 69 CYS A CA 18
ATOM 24115 C C . CYS A 1 69 ? 5.917 22.571 -1.925 1.00 0.00 69 CYS A C 18
ATOM 24116 O O . CYS A 1 69 ? 6.565 23.610 -1.798 1.00 0.00 69 CYS A O 18
ATOM 24124 N N . GLN A 1 70 ? 4.598 22.519 -1.703 1.00 0.00 70 GLN A N 18
ATOM 24125 C CA . GLN A 1 70 ? 3.846 23.702 -1.304 1.00 0.00 70 GLN A CA 18
ATOM 24126 C C . GLN A 1 70 ? 4.161 24.076 0.139 1.00 0.00 70 GLN A C 18
ATOM 24127 O O . GLN A 1 70 ? 4.115 25.250 0.499 1.00 0.00 70 GLN A O 18
ATOM 24141 N N . GLU A 1 71 ? 4.486 23.085 0.970 1.00 0.00 71 GLU A N 18
ATOM 24142 C CA . GLU A 1 71 ? 4.807 23.339 2.361 1.00 0.00 71 GLU A CA 18
ATOM 24143 C C . GLU A 1 71 ? 6.186 23.984 2.468 1.00 0.00 71 GLU A C 18
ATOM 24144 O O . GLU A 1 71 ? 6.426 24.787 3.366 1.00 0.00 71 GLU A O 18
ATOM 24156 N N . ALA A 1 72 ? 7.095 23.633 1.552 1.00 0.00 72 ALA A N 18
ATOM 24157 C CA . ALA A 1 72 ? 8.422 24.225 1.504 1.00 0.00 72 ALA A CA 18
ATOM 24158 C C . ALA A 1 72 ? 8.369 25.624 0.888 1.00 0.00 72 ALA A C 18
ATOM 24159 O O . ALA A 1 72 ? 9.237 26.450 1.159 1.00 0.00 72 ALA A O 18
ATOM 24166 N N . ARG A 1 73 ? 7.351 25.890 0.061 1.00 0.00 73 ARG A N 18
ATOM 24167 C CA . ARG A 1 73 ? 7.132 27.199 -0.541 1.00 0.00 73 ARG A CA 18
ATOM 24168 C C . ARG A 1 73 ? 6.612 28.176 0.507 1.00 0.00 73 ARG A C 18
ATOM 24169 O O . ARG A 1 73 ? 7.152 29.267 0.668 1.00 0.00 73 ARG A O 18
ATOM 24190 N N . ASN A 1 74 ? 5.557 27.778 1.218 1.00 0.00 74 ASN A N 18
ATOM 24191 C CA . ASN A 1 74 ? 4.944 28.609 2.240 1.00 0.00 74 ASN A CA 18
ATOM 24192 C C . ASN A 1 74 ? 5.852 28.781 3.461 1.00 0.00 74 ASN A C 18
ATOM 24193 O O . ASN A 1 74 ? 5.621 29.668 4.280 1.00 0.00 74 ASN A O 18
ATOM 24204 N N . ALA A 1 75 ? 6.889 27.944 3.586 1.00 0.00 75 ALA A N 18
ATOM 24205 C CA . ALA A 1 75 ? 7.851 28.047 4.674 1.00 0.00 75 ALA A CA 18
ATOM 24206 C C . ALA A 1 75 ? 8.932 29.093 4.386 1.00 0.00 75 ALA A C 18
ATOM 24207 O O . ALA A 1 75 ? 9.770 29.356 5.249 1.00 0.00 75 ALA A O 18
ATOM 24214 N N . VAL A 1 76 ? 8.930 29.691 3.188 1.00 0.00 76 VAL A N 18
ATOM 24215 C CA . VAL A 1 76 ? 9.947 30.659 2.783 1.00 0.00 76 VAL A CA 18
ATOM 24216 C C . VAL A 1 76 ? 9.327 32.013 2.437 1.00 0.00 76 VAL A C 18
ATOM 24217 O O . VAL A 1 76 ? 10.044 33.000 2.286 1.00 0.00 76 VAL A O 18
ATOM 24230 N N . MET A 1 77 ? 7.997 32.079 2.309 1.00 0.00 77 MET A N 18
ATOM 24231 C CA . MET A 1 77 ? 7.316 33.319 1.953 1.00 0.00 77 MET A CA 18
ATOM 24232 C C . MET A 1 77 ? 6.866 34.129 3.172 1.00 0.00 77 MET A C 18
ATOM 24233 O O . MET A 1 77 ? 6.275 35.195 3.007 1.00 0.00 77 MET A O 18
ATOM 24247 N N . SER A 1 78 ? 7.133 33.639 4.386 1.00 0.00 78 SER A N 18
ATOM 24248 C CA . SER A 1 78 ? 6.774 34.367 5.596 1.00 0.00 78 SER A CA 18
ATOM 24249 C C . SER A 1 78 ? 7.608 33.935 6.798 1.00 0.00 78 SER A C 18
ATOM 24250 O O . SER A 1 78 ? 8.015 34.777 7.599 1.00 0.00 78 SER A O 18
ATOM 24258 N N . LEU A 1 79 ? 7.871 32.633 6.933 1.00 0.00 79 LEU A N 18
ATOM 24259 C CA . LEU A 1 79 ? 8.628 32.114 8.066 1.00 0.00 79 LEU A CA 18
ATOM 24260 C C . LEU A 1 79 ? 10.131 32.168 7.804 1.00 0.00 79 LEU A C 18
ATOM 24261 O O . LEU A 1 79 ? 10.915 32.424 8.718 1.00 0.00 79 LEU A O 18
ATOM 24277 N N . MET A 1 80 ? 10.524 31.921 6.552 1.00 0.00 80 MET A N 18
ATOM 24278 C CA . MET A 1 80 ? 11.906 31.909 6.088 1.00 0.00 80 MET A CA 18
ATOM 24279 C C . MET A 1 80 ? 12.820 30.999 6.917 1.00 0.00 80 MET A C 18
ATOM 24280 O O . MET A 1 80 ? 14.036 31.037 6.751 1.00 0.00 80 MET A O 18
ATOM 24294 N N . GLN A 1 81 ? 12.237 30.182 7.803 1.00 0.00 81 GLN A N 18
ATOM 24295 C CA . GLN A 1 81 ? 12.961 29.293 8.703 1.00 0.00 81 GLN A CA 18
ATOM 24296 C C . GLN A 1 81 ? 14.050 30.045 9.478 1.00 0.00 81 GLN A C 18
ATOM 24297 O O . GLN A 1 81 ? 15.038 29.458 9.917 1.00 0.00 81 GLN A O 18
ATOM 24311 N N . SER A 1 82 ? 13.876 31.363 9.648 1.00 0.00 82 SER A N 18
ATOM 24312 C CA . SER A 1 82 ? 14.870 32.213 10.297 1.00 0.00 82 SER A CA 18
ATOM 24313 C C . SER A 1 82 ? 14.206 33.360 11.061 1.00 0.00 82 SER A C 18
ATOM 24314 O O . SER A 1 82 ? 14.849 34.350 11.402 1.00 0.00 82 SER A O 18
ATOM 24322 N N . HIS A 1 83 ? 12.903 33.231 11.333 1.00 0.00 83 HIS A N 18
ATOM 24323 C CA . HIS A 1 83 ? 12.147 34.238 12.060 1.00 0.00 83 HIS A CA 18
ATOM 24324 C C . HIS A 1 83 ? 12.701 34.436 13.469 1.00 0.00 83 HIS A C 18
ATOM 24325 O O . HIS A 1 83 ? 13.245 33.508 14.067 1.00 0.00 83 HIS A O 18
ATOM 24340 N N . GLN A 1 84 ? 12.557 35.649 14.004 1.00 0.00 84 GLN A N 18
ATOM 24341 C CA . GLN A 1 84 ? 13.040 36.001 15.335 1.00 0.00 84 GLN A CA 18
ATOM 24342 C C . GLN A 1 84 ? 12.177 35.383 16.436 1.00 0.00 84 GLN A C 18
ATOM 24343 O O . GLN A 1 84 ? 12.507 35.502 17.618 1.00 0.00 84 GLN A O 18
ATOM 24357 N N . ASP A 1 85 ? 11.077 34.723 16.062 1.00 0.00 85 ASP A N 18
ATOM 24358 C CA . ASP A 1 85 ? 10.168 34.080 17.001 1.00 0.00 85 ASP A CA 18
ATOM 24359 C C . ASP A 1 85 ? 10.709 32.828 17.695 1.00 0.00 85 ASP A C 18
ATOM 24360 O O . ASP A 1 85 ? 9.976 32.159 18.423 1.00 0.00 85 ASP A O 18
ATOM 24369 N N . LYS A 1 86 ? 11.985 32.503 17.471 1.00 0.00 86 LYS A N 18
ATOM 24370 C CA . LYS A 1 86 ? 12.640 31.337 18.047 1.00 0.00 86 LYS A CA 18
ATOM 24371 C C . LYS A 1 86 ? 14.138 31.585 18.189 1.00 0.00 86 LYS A C 18
ATOM 24372 O O . LYS A 1 86 ? 14.757 31.999 17.184 1.00 0.00 86 LYS A O 18
ATOM 24391 N N . SER A 1 1 ? 2.757 9.856 -5.233 1.00 0.00 1 SER A N 19
ATOM 24392 C CA . SER A 1 1 ? 2.900 9.072 -6.471 1.00 0.00 1 SER A CA 19
ATOM 24393 C C . SER A 1 1 ? 4.353 8.685 -6.713 1.00 0.00 1 SER A C 19
ATOM 24394 O O . SER A 1 1 ? 5.265 9.316 -6.181 1.00 0.00 1 SER A O 19
ATOM 24402 N N . GLY A 1 2 ? 4.578 7.645 -7.519 1.00 0.00 2 GLY A N 19
ATOM 24403 C CA . GLY A 1 2 ? 5.914 7.182 -7.858 1.00 0.00 2 GLY A CA 19
ATOM 24404 C C . GLY A 1 2 ? 5.855 5.914 -8.699 1.00 0.00 2 GLY A C 19
ATOM 24405 O O . GLY A 1 2 ? 4.778 5.363 -8.925 1.00 0.00 2 GLY A O 19
ATOM 24409 N N . SER A 1 3 ? 7.019 5.450 -9.162 1.00 0.00 3 SER A N 19
ATOM 24410 C CA . SER A 1 3 ? 7.122 4.246 -9.971 1.00 0.00 3 SER A CA 19
ATOM 24411 C C . SER A 1 3 ? 8.527 3.654 -9.874 1.00 0.00 3 SER A C 19
ATOM 24412 O O . SER A 1 3 ? 9.493 4.372 -9.616 1.00 0.00 3 SER A O 19
ATOM 24420 N N . HIS A 1 4 ? 8.646 2.337 -10.082 1.00 0.00 4 HIS A N 19
ATOM 24421 C CA . HIS A 1 4 ? 9.927 1.644 -10.038 1.00 0.00 4 HIS A CA 19
ATOM 24422 C C . HIS A 1 4 ? 10.816 2.050 -11.217 1.00 0.00 4 HIS A C 19
ATOM 24423 O O . HIS A 1 4 ? 11.999 1.712 -11.246 1.00 0.00 4 HIS A O 19
ATOM 24438 N N . MET A 1 5 ? 10.253 2.778 -12.190 1.00 0.00 5 MET A N 19
ATOM 24439 C CA . MET A 1 5 ? 10.991 3.282 -13.340 1.00 0.00 5 MET A CA 19
ATOM 24440 C C . MET A 1 5 ? 11.920 4.435 -12.945 1.00 0.00 5 MET A C 19
ATOM 24441 O O . MET A 1 5 ? 12.765 4.849 -13.741 1.00 0.00 5 MET A O 19
ATOM 24455 N N . LYS A 1 6 ? 11.771 4.955 -11.719 1.00 0.00 6 LYS A N 19
ATOM 24456 C CA . LYS A 1 6 ? 12.590 6.042 -11.193 1.00 0.00 6 LYS A CA 19
ATOM 24457 C C . LYS A 1 6 ? 12.588 7.230 -12.161 1.00 0.00 6 LYS A C 19
ATOM 24458 O O . LYS A 1 6 ? 13.638 7.769 -12.504 1.00 0.00 6 LYS A O 19
ATOM 24477 N N . THR A 1 7 ? 11.393 7.629 -12.603 1.00 0.00 7 THR A N 19
ATOM 24478 C CA . THR A 1 7 ? 11.214 8.724 -13.544 1.00 0.00 7 THR A CA 19
ATOM 24479 C C . THR A 1 7 ? 11.862 10.050 -13.154 1.00 0.00 7 THR A C 19
ATOM 24480 O O . THR A 1 7 ? 11.947 10.379 -11.971 1.00 0.00 7 THR A O 19
ATOM 24491 N N . CYS A 1 8 ? 12.318 10.804 -14.157 1.00 0.00 8 CYS A N 19
ATOM 24492 C CA . CYS A 1 8 ? 12.998 12.079 -13.948 1.00 0.00 8 CYS A CA 19
ATOM 24493 C C . CYS A 1 8 ? 12.005 13.187 -13.570 1.00 0.00 8 CYS A C 19
ATOM 24494 O O . CYS A 1 8 ? 12.412 14.254 -13.109 1.00 0.00 8 CYS A O 19
ATOM 24502 N N . VAL A 1 9 ? 10.704 12.945 -13.758 1.00 0.00 9 VAL A N 19
ATOM 24503 C CA . VAL A 1 9 ? 9.673 13.929 -13.461 1.00 0.00 9 VAL A CA 19
ATOM 24504 C C . VAL A 1 9 ? 9.576 14.187 -11.963 1.00 0.00 9 VAL A C 19
ATOM 24505 O O . VAL A 1 9 ? 9.637 13.255 -11.162 1.00 0.00 9 VAL A O 19
ATOM 24518 N N . VAL A 1 10 ? 9.422 15.461 -11.591 1.00 0.00 10 VAL A N 19
ATOM 24519 C CA . VAL A 1 10 ? 9.328 15.915 -10.208 1.00 0.00 10 VAL A CA 19
ATOM 24520 C C . VAL A 1 10 ? 8.484 17.186 -10.168 1.00 0.00 10 VAL A C 19
ATOM 24521 O O . VAL A 1 10 ? 8.266 17.827 -11.198 1.00 0.00 10 VAL A O 19
ATOM 24534 N N . GLU A 1 11 ? 8.004 17.552 -8.978 1.00 0.00 11 GLU A N 19
ATOM 24535 C CA . GLU A 1 11 ? 7.213 18.757 -8.790 1.00 0.00 11 GLU A CA 19
ATOM 24536 C C . GLU A 1 11 ? 8.118 19.989 -8.836 1.00 0.00 11 GLU A C 19
ATOM 24537 O O . GLU A 1 11 ? 9.299 19.897 -8.505 1.00 0.00 11 GLU A O 19
ATOM 24549 N N . LYS A 1 12 ? 7.572 21.141 -9.242 1.00 0.00 12 LYS A N 19
ATOM 24550 C CA . LYS A 1 12 ? 8.322 22.386 -9.295 1.00 0.00 12 LYS A CA 19
ATOM 24551 C C . LYS A 1 12 ? 7.479 23.594 -8.919 1.00 0.00 12 LYS A C 19
ATOM 24552 O O . LYS A 1 12 ? 6.290 23.656 -9.230 1.00 0.00 12 LYS A O 19
ATOM 24571 N N . ILE A 1 13 ? 8.122 24.554 -8.252 1.00 0.00 13 ILE A N 19
ATOM 24572 C CA . ILE A 1 13 ? 7.541 25.827 -7.849 1.00 0.00 13 ILE A CA 19
ATOM 24573 C C . ILE A 1 13 ? 8.628 26.897 -7.961 1.00 0.00 13 ILE A C 19
ATOM 24574 O O . ILE A 1 13 ? 9.810 26.584 -7.827 1.00 0.00 13 ILE A O 19
ATOM 24590 N N . LYS A 1 14 ? 8.236 28.152 -8.203 1.00 0.00 14 LYS A N 19
ATOM 24591 C CA . LYS A 1 14 ? 9.179 29.259 -8.312 1.00 0.00 14 LYS A CA 19
ATOM 24592 C C . LYS A 1 14 ? 8.577 30.531 -7.729 1.00 0.00 14 LYS A C 19
ATOM 24593 O O . LYS A 1 14 ? 7.398 30.810 -7.945 1.00 0.00 14 LYS A O 19
ATOM 24612 N N . GLN A 1 15 ? 9.382 31.298 -6.990 1.00 0.00 15 GLN A N 19
ATOM 24613 C CA . GLN A 1 15 ? 8.938 32.550 -6.398 1.00 0.00 15 GLN A CA 19
ATOM 24614 C C . GLN A 1 15 ? 10.127 33.481 -6.138 1.00 0.00 15 GLN A C 19
ATOM 24615 O O . GLN A 1 15 ? 11.242 33.021 -5.890 1.00 0.00 15 GLN A O 19
ATOM 24629 N N . TRP A 1 16 ? 9.875 34.789 -6.196 1.00 0.00 16 TRP A N 19
ATOM 24630 C CA . TRP A 1 16 ? 10.875 35.822 -5.976 1.00 0.00 16 TRP A CA 19
ATOM 24631 C C . TRP A 1 16 ? 10.877 36.297 -4.525 1.00 0.00 16 TRP A C 19
ATOM 24632 O O . TRP A 1 16 ? 9.838 36.285 -3.867 1.00 0.00 16 TRP A O 19
ATOM 24653 N N . ILE A 1 17 ? 12.046 36.715 -4.040 1.00 0.00 17 ILE A N 19
ATOM 24654 C CA . ILE A 1 17 ? 12.198 37.364 -2.742 1.00 0.00 17 ILE A CA 19
ATOM 24655 C C . ILE A 1 17 ? 13.197 38.506 -2.925 1.00 0.00 17 ILE A C 19
ATOM 24656 O O . ILE A 1 17 ? 14.189 38.346 -3.635 1.00 0.00 17 ILE A O 19
ATOM 24672 N N . PRO A 1 18 ? 12.958 39.664 -2.298 1.00 0.00 18 PRO A N 19
ATOM 24673 C CA . PRO A 1 18 ? 13.834 40.816 -2.389 1.00 0.00 18 PRO A CA 19
ATOM 24674 C C . PRO A 1 18 ? 15.176 40.508 -1.735 1.00 0.00 18 PRO A C 19
ATOM 24675 O O . PRO A 1 18 ? 15.250 39.725 -0.791 1.00 0.00 18 PRO A O 19
ATOM 24686 N N . THR A 1 19 ? 16.248 41.126 -2.235 1.00 0.00 19 THR A N 19
ATOM 24687 C CA . THR A 1 19 ? 17.586 40.881 -1.709 1.00 0.00 19 THR A CA 19
ATOM 24688 C C . THR A 1 19 ? 17.765 41.259 -0.244 1.00 0.00 19 THR A C 19
ATOM 24689 O O . THR A 1 19 ? 18.724 40.832 0.397 1.00 0.00 19 THR A O 19
ATOM 24700 N N . THR A 1 20 ? 16.840 42.056 0.290 1.00 0.00 20 THR A N 19
ATOM 24701 C CA . THR A 1 20 ? 16.822 42.430 1.697 1.00 0.00 20 THR A CA 19
ATOM 24702 C C . THR A 1 20 ? 16.535 41.284 2.660 1.00 0.00 20 THR A C 19
ATOM 24703 O O . THR A 1 20 ? 16.653 41.448 3.876 1.00 0.00 20 THR A O 19
ATOM 24714 N N . GLU A 1 21 ? 16.161 40.118 2.124 1.00 0.00 21 GLU A N 19
ATOM 24715 C CA . GLU A 1 21 ? 15.912 38.937 2.937 1.00 0.00 21 GLU A CA 19
ATOM 24716 C C . GLU A 1 21 ? 16.466 37.661 2.303 1.00 0.00 21 GLU A C 19
ATOM 24717 O O . GLU A 1 21 ? 16.183 36.571 2.793 1.00 0.00 21 GLU A O 19
ATOM 24729 N N . VAL A 1 22 ? 17.254 37.765 1.223 1.00 0.00 22 VAL A N 19
ATOM 24730 C CA . VAL A 1 22 ? 17.942 36.590 0.686 1.00 0.00 22 VAL A CA 19
ATOM 24731 C C . VAL A 1 22 ? 18.954 36.118 1.732 1.00 0.00 22 VAL A C 19
ATOM 24732 O O . VAL A 1 22 ? 19.326 34.947 1.753 1.00 0.00 22 VAL A O 19
ATOM 24745 N N . GLY A 1 23 ? 19.403 37.025 2.608 1.00 0.00 23 GLY A N 19
ATOM 24746 C CA . GLY A 1 23 ? 20.321 36.685 3.684 1.00 0.00 23 GLY A CA 19
ATOM 24747 C C . GLY A 1 23 ? 19.656 35.805 4.741 1.00 0.00 23 GLY A C 19
ATOM 24748 O O . GLY A 1 23 ? 20.341 35.213 5.569 1.00 0.00 23 GLY A O 19
ATOM 24752 N N . LYS A 1 24 ? 18.320 35.710 4.715 1.00 0.00 24 LYS A N 19
ATOM 24753 C CA . LYS A 1 24 ? 17.574 34.850 5.628 1.00 0.00 24 LYS A CA 19
ATOM 24754 C C . LYS A 1 24 ? 17.594 33.402 5.146 1.00 0.00 24 LYS A C 19
ATOM 24755 O O . LYS A 1 24 ? 17.063 32.529 5.829 1.00 0.00 24 LYS A O 19
ATOM 24774 N N . ILE A 1 25 ? 18.203 33.142 3.983 1.00 0.00 25 ILE A N 19
ATOM 24775 C CA . ILE A 1 25 ? 18.289 31.800 3.424 1.00 0.00 25 ILE A CA 19
ATOM 24776 C C . ILE A 1 25 ? 19.743 31.410 3.146 1.00 0.00 25 ILE A C 19
ATOM 24777 O O . ILE A 1 25 ? 20.092 30.240 3.276 1.00 0.00 25 ILE A O 19
ATOM 24793 N N . LEU A 1 26 ? 20.584 32.380 2.766 1.00 0.00 26 LEU A N 19
ATOM 24794 C CA . LEU A 1 26 ? 21.961 32.118 2.360 1.00 0.00 26 LEU A CA 19
ATOM 24795 C C . LEU A 1 26 ? 22.992 32.818 3.255 1.00 0.00 26 LEU A C 19
ATOM 24796 O O . LEU A 1 26 ? 24.192 32.710 3.009 1.00 0.00 26 LEU A O 19
ATOM 24812 N N . GLY A 1 27 ? 22.538 33.534 4.288 1.00 0.00 27 GLY A N 19
ATOM 24813 C CA . GLY A 1 27 ? 23.405 34.346 5.134 1.00 0.00 27 GLY A CA 19
ATOM 24814 C C . GLY A 1 27 ? 24.234 33.524 6.122 1.00 0.00 27 GLY A C 19
ATOM 24815 O O . GLY A 1 27 ? 24.940 34.101 6.950 1.00 0.00 27 GLY A O 19
ATOM 24819 N N . ASN A 1 28 ? 24.158 32.193 6.048 1.00 0.00 28 ASN A N 19
ATOM 24820 C CA . ASN A 1 28 ? 24.847 31.301 6.965 1.00 0.00 28 ASN A CA 19
ATOM 24821 C C . ASN A 1 28 ? 25.249 29.997 6.275 1.00 0.00 28 ASN A C 19
ATOM 24822 O O . ASN A 1 28 ? 24.931 28.909 6.755 1.00 0.00 28 ASN A O 19
ATOM 24833 N N . ARG A 1 29 ? 25.953 30.107 5.140 1.00 0.00 29 ARG A N 19
ATOM 24834 C CA . ARG A 1 29 ? 26.350 28.953 4.336 1.00 0.00 29 ARG A CA 19
ATOM 24835 C C . ARG A 1 29 ? 25.135 28.128 3.916 1.00 0.00 29 ARG A C 19
ATOM 24836 O O . ARG A 1 29 ? 25.225 26.915 3.740 1.00 0.00 29 ARG A O 19
ATOM 24857 N N . ALA A 1 30 ? 23.996 28.810 3.762 1.00 0.00 30 ALA A N 19
ATOM 24858 C CA . ALA A 1 30 ? 22.720 28.217 3.389 1.00 0.00 30 ALA A CA 19
ATOM 24859 C C . ALA A 1 30 ? 22.268 27.114 4.349 1.00 0.00 30 ALA A C 19
ATOM 24860 O O . ALA A 1 30 ? 21.494 26.238 3.959 1.00 0.00 30 ALA A O 19
ATOM 24867 N N . ALA A 1 31 ? 22.740 27.136 5.597 1.00 0.00 31 ALA A N 19
ATOM 24868 C CA . ALA A 1 31 ? 22.381 26.126 6.576 1.00 0.00 31 ALA A CA 19
ATOM 24869 C C . ALA A 1 31 ? 20.882 26.150 6.876 1.00 0.00 31 ALA A C 19
ATOM 24870 O O . ALA A 1 31 ? 20.309 25.129 7.255 1.00 0.00 31 ALA A O 19
ATOM 24877 N N . VAL A 1 32 ? 20.235 27.307 6.706 1.00 0.00 32 VAL A N 19
ATOM 24878 C CA . VAL A 1 32 ? 18.807 27.443 6.952 1.00 0.00 32 VAL A CA 19
ATOM 24879 C C . VAL A 1 32 ? 18.051 26.858 5.762 1.00 0.00 32 VAL A C 19
ATOM 24880 O O . VAL A 1 32 ? 16.962 26.313 5.939 1.00 0.00 32 VAL A O 19
ATOM 24893 N N . LYS A 1 33 ? 18.605 26.954 4.548 1.00 0.00 33 LYS A N 19
ATOM 24894 C CA . LYS A 1 33 ? 17.946 26.395 3.377 1.00 0.00 33 LYS A CA 19
ATOM 24895 C C . LYS A 1 33 ? 17.911 24.876 3.501 1.00 0.00 33 LYS A C 19
ATOM 24896 O O . LYS A 1 33 ? 16.935 24.239 3.110 1.00 0.00 33 LYS A O 19
ATOM 24915 N N . LYS A 1 34 ? 18.982 24.298 4.053 1.00 0.00 34 LYS A N 19
ATOM 24916 C CA . LYS A 1 34 ? 19.092 22.862 4.264 1.00 0.00 34 LYS A CA 19
ATOM 24917 C C . LYS A 1 34 ? 18.153 22.386 5.374 1.00 0.00 34 LYS A C 19
ATOM 24918 O O . LYS A 1 34 ? 17.807 21.206 5.415 1.00 0.00 34 LYS A O 19
ATOM 24937 N N . HIS A 1 35 ? 17.736 23.285 6.275 1.00 0.00 35 HIS A N 19
ATOM 24938 C CA . HIS A 1 35 ? 16.832 22.925 7.361 1.00 0.00 35 HIS A CA 19
ATOM 24939 C C . HIS A 1 35 ? 15.417 22.699 6.833 1.00 0.00 35 HIS A C 19
ATOM 24940 O O . HIS A 1 35 ? 14.686 21.872 7.369 1.00 0.00 35 HIS A O 19
ATOM 24955 N N . ILE A 1 36 ? 15.026 23.426 5.781 1.00 0.00 36 ILE A N 19
ATOM 24956 C CA . ILE A 1 36 ? 13.709 23.269 5.177 1.00 0.00 36 ILE A CA 19
ATOM 24957 C C . ILE A 1 36 ? 13.693 22.029 4.284 1.00 0.00 36 ILE A C 19
ATOM 24958 O O . ILE A 1 36 ? 12.657 21.383 4.132 1.00 0.00 36 ILE A O 19
ATOM 24974 N N . GLU A 1 37 ? 14.840 21.687 3.691 1.00 0.00 37 GLU A N 19
ATOM 24975 C CA . GLU A 1 37 ? 14.946 20.522 2.824 1.00 0.00 37 GLU A CA 19
ATOM 24976 C C . GLU A 1 37 ? 14.806 19.215 3.602 1.00 0.00 37 GLU A C 19
ATOM 24977 O O . GLU A 1 37 ? 14.267 18.245 3.076 1.00 0.00 37 GLU A O 19
ATOM 24989 N N . ARG A 1 38 ? 15.282 19.180 4.852 1.00 0.00 38 ARG A N 19
ATOM 24990 C CA . ARG A 1 38 ? 15.149 17.988 5.682 1.00 0.00 38 ARG A CA 19
ATOM 24991 C C . ARG A 1 38 ? 13.820 17.989 6.437 1.00 0.00 38 ARG A C 19
ATOM 24992 O O . ARG A 1 38 ? 13.430 16.962 6.990 1.00 0.00 38 ARG A O 19
ATOM 25013 N N . GLN A 1 39 ? 13.129 19.132 6.462 1.00 0.00 39 GLN A N 19
ATOM 25014 C CA . GLN A 1 39 ? 11.833 19.257 7.115 1.00 0.00 39 GLN A CA 19
ATOM 25015 C C . GLN A 1 39 ? 10.715 18.705 6.234 1.00 0.00 39 GLN A C 19
ATOM 25016 O O . GLN A 1 39 ? 9.702 18.226 6.744 1.00 0.00 39 GLN A O 19
ATOM 25030 N N . PHE A 1 40 ? 10.899 18.773 4.911 1.00 0.00 40 PHE A N 19
ATOM 25031 C CA . PHE A 1 40 ? 9.896 18.335 3.954 1.00 0.00 40 PHE A CA 19
ATOM 25032 C C . PHE A 1 40 ? 10.424 17.366 2.894 1.00 0.00 40 PHE A C 19
ATOM 25033 O O . PHE A 1 40 ? 9.717 17.042 1.942 1.00 0.00 40 PHE A O 19
ATOM 25050 N N . ASN A 1 41 ? 11.671 16.906 3.059 1.00 0.00 41 ASN A N 19
ATOM 25051 C CA . ASN A 1 41 ? 12.348 16.024 2.113 1.00 0.00 41 ASN A CA 19
ATOM 25052 C C . ASN A 1 41 ? 12.419 16.622 0.704 1.00 0.00 41 ASN A C 19
ATOM 25053 O O . ASN A 1 41 ? 12.670 15.907 -0.268 1.00 0.00 41 ASN A O 19
ATOM 25064 N N . CYS A 1 42 ? 12.193 17.937 0.589 1.00 0.00 42 CYS A N 19
ATOM 25065 C CA . CYS A 1 42 ? 12.244 18.660 -0.670 1.00 0.00 42 CYS A CA 19
ATOM 25066 C C . CYS A 1 42 ? 13.658 19.173 -0.940 1.00 0.00 42 CYS A C 19
ATOM 25067 O O . CYS A 1 42 ? 14.587 18.920 -0.173 1.00 0.00 42 CYS A O 19
ATOM 25075 N N . VAL A 1 43 ? 13.815 19.904 -2.047 1.00 0.00 43 VAL A N 19
ATOM 25076 C CA . VAL A 1 43 ? 15.062 20.558 -2.411 1.00 0.00 43 VAL A CA 19
ATOM 25077 C C . VAL A 1 43 ? 14.741 21.994 -2.801 1.00 0.00 43 VAL A C 19
ATOM 25078 O O . VAL A 1 43 ? 13.685 22.248 -3.376 1.00 0.00 43 VAL A O 19
ATOM 25091 N N . ILE A 1 44 ? 15.639 22.930 -2.495 1.00 0.00 44 ILE A N 19
ATOM 25092 C CA . ILE A 1 44 ? 15.435 24.343 -2.783 1.00 0.00 44 ILE A CA 19
ATOM 25093 C C . ILE A 1 44 ? 16.685 24.924 -3.437 1.00 0.00 44 ILE A C 19
ATOM 25094 O O . ILE A 1 44 ? 17.804 24.574 -3.067 1.00 0.00 44 ILE A O 19
ATOM 25110 N N . THR A 1 45 ? 16.490 25.819 -4.410 1.00 0.00 45 THR A N 19
ATOM 25111 C CA . THR A 1 45 ? 17.577 26.447 -5.146 1.00 0.00 45 THR A CA 19
ATOM 25112 C C . THR A 1 45 ? 17.408 27.936 -5.407 1.00 0.00 45 THR A C 19
ATOM 25113 O O . THR A 1 45 ? 16.534 28.336 -6.173 1.00 0.00 45 THR A O 19
ATOM 25124 N N . VAL A 1 46 ? 18.244 28.764 -4.772 1.00 0.00 46 VAL A N 19
ATOM 25125 C CA . VAL A 1 46 ? 18.274 30.191 -5.053 1.00 0.00 46 VAL A CA 19
ATOM 25126 C C . VAL A 1 46 ? 19.123 30.444 -6.294 1.00 0.00 46 VAL A C 19
ATOM 25127 O O . VAL A 1 46 ? 20.111 29.750 -6.522 1.00 0.00 46 VAL A O 19
ATOM 25140 N N . HIS A 1 47 ? 18.737 31.438 -7.098 1.00 0.00 47 HIS A N 19
ATOM 25141 C CA . HIS A 1 47 ? 19.410 31.748 -8.349 1.00 0.00 47 HIS A CA 19
ATOM 25142 C C . HIS A 1 47 ? 19.909 33.189 -8.350 1.00 0.00 47 HIS A C 19
ATOM 25143 O O . HIS A 1 47 ? 19.388 34.035 -9.077 1.00 0.00 47 HIS A O 19
ATOM 25158 N N . THR A 1 48 ? 20.923 33.471 -7.527 1.00 0.00 48 THR A N 19
ATOM 25159 C CA . THR A 1 48 ? 21.559 34.783 -7.469 1.00 0.00 48 THR A CA 19
ATOM 25160 C C . THR A 1 48 ? 22.252 35.203 -8.761 1.00 0.00 48 THR A C 19
ATOM 25161 O O . THR A 1 48 ? 22.686 36.346 -8.896 1.00 0.00 48 THR A O 19
ATOM 25172 N N . GLU A 1 49 ? 22.354 34.273 -9.714 1.00 0.00 49 GLU A N 19
ATOM 25173 C CA . GLU A 1 49 ? 22.825 34.537 -11.066 1.00 0.00 49 GLU A CA 19
ATOM 25174 C C . GLU A 1 49 ? 21.749 35.271 -11.872 1.00 0.00 49 GLU A C 19
ATOM 25175 O O . GLU A 1 49 ? 21.947 35.549 -13.054 1.00 0.00 49 GLU A O 19
ATOM 25187 N N . VAL A 1 50 ? 20.616 35.584 -11.233 1.00 0.00 50 VAL A N 19
ATOM 25188 C CA . VAL A 1 50 ? 19.498 36.302 -11.827 1.00 0.00 50 VAL A CA 19
ATOM 25189 C C . VAL A 1 50 ? 19.041 37.458 -10.947 1.00 0.00 50 VAL A C 19
ATOM 25190 O O . VAL A 1 50 ? 19.158 37.401 -9.724 1.00 0.00 50 VAL A O 19
ATOM 25203 N N . GLN A 1 51 ? 18.517 38.512 -11.576 1.00 0.00 51 GLN A N 19
ATOM 25204 C CA . GLN A 1 51 ? 17.902 39.620 -10.866 1.00 0.00 51 GLN A CA 19
ATOM 25205 C C . GLN A 1 51 ? 16.853 40.275 -11.765 1.00 0.00 51 GLN A C 19
ATOM 25206 O O . GLN A 1 51 ? 17.132 40.622 -12.912 1.00 0.00 51 GLN A O 19
ATOM 25220 N N . SER A 1 52 ? 15.641 40.437 -11.230 1.00 0.00 52 SER A N 19
ATOM 25221 C CA . SER A 1 52 ? 14.557 41.117 -11.928 1.00 0.00 52 SER A CA 19
ATOM 25222 C C . SER A 1 52 ? 14.696 42.629 -11.788 1.00 0.00 52 SER A C 19
ATOM 25223 O O . SER A 1 52 ? 15.482 43.114 -10.972 1.00 0.00 52 SER A O 19
ATOM 25231 N N . SER A 1 53 ? 13.932 43.383 -12.583 1.00 0.00 53 SER A N 19
ATOM 25232 C CA . SER A 1 53 ? 13.971 44.840 -12.567 1.00 0.00 53 SER A CA 19
ATOM 25233 C C . SER A 1 53 ? 13.436 45.382 -11.243 1.00 0.00 53 SER A C 19
ATOM 25234 O O . SER A 1 53 ? 13.683 46.542 -10.911 1.00 0.00 53 SER A O 19
ATOM 25242 N N . PHE A 1 54 ? 12.709 44.553 -10.485 1.00 0.00 54 PHE A N 19
ATOM 25243 C CA . PHE A 1 54 ? 12.225 44.918 -9.163 1.00 0.00 54 PHE A CA 19
ATOM 25244 C C . PHE A 1 54 ? 13.209 44.743 -8.000 1.00 0.00 54 PHE A C 19
ATOM 25245 O O . PHE A 1 54 ? 12.840 44.939 -6.844 1.00 0.00 54 PHE A O 19
ATOM 25262 N N . GLY A 1 55 ? 14.457 44.379 -8.302 1.00 0.00 55 GLY A N 19
ATOM 25263 C CA . GLY A 1 55 ? 15.498 44.275 -7.293 1.00 0.00 55 GLY A CA 19
ATOM 25264 C C . GLY A 1 55 ? 15.316 43.053 -6.396 1.00 0.00 55 GLY A C 19
ATOM 25265 O O . GLY A 1 55 ? 15.446 43.162 -5.178 1.00 0.00 55 GLY A O 19
ATOM 25269 N N . ALA A 1 56 ? 15.010 41.891 -6.985 1.00 0.00 56 ALA A N 19
ATOM 25270 C CA . ALA A 1 56 ? 14.786 40.675 -6.220 1.00 0.00 56 ALA A CA 19
ATOM 25271 C C . ALA A 1 56 ? 15.400 39.449 -6.894 1.00 0.00 56 ALA A C 19
ATOM 25272 O O . ALA A 1 56 ? 15.647 39.443 -8.100 1.00 0.00 56 ALA A O 19
ATOM 25279 N N . THR A 1 57 ? 15.632 38.413 -6.082 1.00 0.00 57 THR A N 19
ATOM 25280 C CA . THR A 1 57 ? 16.195 37.138 -6.506 1.00 0.00 57 THR A CA 19
ATOM 25281 C C . THR A 1 57 ? 15.165 36.018 -6.589 1.00 0.00 57 THR A C 19
ATOM 25282 O O . THR A 1 57 ? 14.391 35.841 -5.649 1.00 0.00 57 THR A O 19
ATOM 25293 N N . PRO A 1 58 ? 15.128 35.250 -7.686 1.00 0.00 58 PRO A N 19
ATOM 25294 C CA . PRO A 1 58 ? 14.212 34.136 -7.837 1.00 0.00 58 PRO A CA 19
ATOM 25295 C C . PRO A 1 58 ? 14.715 32.912 -7.071 1.00 0.00 58 PRO A C 19
ATOM 25296 O O . PRO A 1 58 ? 15.910 32.772 -6.808 1.00 0.00 58 PRO A O 19
ATOM 25307 N N . VAL A 1 59 ? 13.780 32.025 -6.717 1.00 0.00 59 VAL A N 19
ATOM 25308 C CA . VAL A 1 59 ? 14.046 30.783 -6.002 1.00 0.00 59 VAL A CA 19
ATOM 25309 C C . VAL A 1 59 ? 13.189 29.649 -6.555 1.00 0.00 59 VAL A C 19
ATOM 25310 O O . VAL A 1 59 ? 12.064 29.889 -6.987 1.00 0.00 59 VAL A O 19
ATOM 25323 N N . GLU A 1 60 ? 13.714 28.425 -6.540 1.00 0.00 60 GLU A N 19
ATOM 25324 C CA . GLU A 1 60 ? 13.018 27.249 -7.046 1.00 0.00 60 GLU A CA 19
ATOM 25325 C C . GLU A 1 60 ? 12.905 26.178 -5.968 1.00 0.00 60 GLU A C 19
ATOM 25326 O O . GLU A 1 60 ? 13.716 26.142 -5.046 1.00 0.00 60 GLU A O 19
ATOM 25338 N N . ILE A 1 61 ? 11.898 25.309 -6.090 1.00 0.00 61 ILE A N 19
ATOM 25339 C CA . ILE A 1 61 ? 11.659 24.224 -5.143 1.00 0.00 61 ILE A CA 19
ATOM 25340 C C . ILE A 1 61 ? 11.322 22.951 -5.916 1.00 0.00 61 ILE A C 19
ATOM 25341 O O . ILE A 1 61 ? 10.713 23.021 -6.982 1.00 0.00 61 ILE A O 19
ATOM 25357 N N . VAL A 1 62 ? 11.717 21.792 -5.379 1.00 0.00 62 VAL A N 19
ATOM 25358 C CA . VAL A 1 62 ? 11.449 20.494 -5.989 1.00 0.00 62 VAL A CA 19
ATOM 25359 C C . VAL A 1 62 ? 11.103 19.463 -4.921 1.00 0.00 62 VAL A C 19
ATOM 25360 O O . VAL A 1 62 ? 11.659 19.491 -3.824 1.00 0.00 62 VAL A O 19
ATOM 25373 N N . ALA A 1 63 ? 10.182 18.550 -5.246 1.00 0.00 63 ALA A N 19
ATOM 25374 C CA . ALA A 1 63 ? 9.794 17.459 -4.363 1.00 0.00 63 ALA A CA 19
ATOM 25375 C C . ALA A 1 63 ? 9.116 16.348 -5.166 1.00 0.00 63 ALA A C 19
ATOM 25376 O O . ALA A 1 63 ? 8.797 16.526 -6.342 1.00 0.00 63 ALA A O 19
ATOM 25383 N N . GLN A 1 64 ? 8.892 15.196 -4.530 1.00 0.00 64 GLN A N 19
ATOM 25384 C CA . GLN A 1 64 ? 8.244 14.056 -5.167 1.00 0.00 64 GLN A CA 19
ATOM 25385 C C . GLN A 1 64 ? 6.743 14.297 -5.363 1.00 0.00 64 GLN A C 19
ATOM 25386 O O . GLN A 1 64 ? 6.114 13.618 -6.175 1.00 0.00 64 GLN A O 19
ATOM 25400 N N . ASN A 1 65 ? 6.161 15.255 -4.629 1.00 0.00 65 ASN A N 19
ATOM 25401 C CA . ASN A 1 65 ? 4.731 15.528 -4.695 1.00 0.00 65 ASN A CA 19
ATOM 25402 C C . ASN A 1 65 ? 4.405 16.958 -4.255 1.00 0.00 65 ASN A C 19
ATOM 25403 O O . ASN A 1 65 ? 5.235 17.643 -3.659 1.00 0.00 65 ASN A O 19
ATOM 25414 N N . LYS A 1 66 ? 3.182 17.411 -4.547 1.00 0.00 66 LYS A N 19
ATOM 25415 C CA . LYS A 1 66 ? 2.707 18.726 -4.130 1.00 0.00 66 LYS A CA 19
ATOM 25416 C C . LYS A 1 66 ? 2.434 18.761 -2.628 1.00 0.00 66 LYS A C 19
ATOM 25417 O O . LYS A 1 66 ? 2.365 19.835 -2.036 1.00 0.00 66 LYS A O 19
ATOM 25436 N N . GLU A 1 67 ? 2.277 17.585 -2.013 1.00 0.00 67 GLU A N 19
ATOM 25437 C CA . GLU A 1 67 ? 1.987 17.449 -0.594 1.00 0.00 67 GLU A CA 19
ATOM 25438 C C . GLU A 1 67 ? 3.168 17.906 0.266 1.00 0.00 67 GLU A C 19
ATOM 25439 O O . GLU A 1 67 ? 3.011 18.136 1.463 1.00 0.00 67 GLU A O 19
ATOM 25451 N N . GLN A 1 68 ? 4.356 18.037 -0.336 1.00 0.00 68 GLN A N 19
ATOM 25452 C CA . GLN A 1 68 ? 5.554 18.446 0.381 1.00 0.00 68 GLN A CA 19
ATOM 25453 C C . GLN A 1 68 ? 6.219 19.658 -0.275 1.00 0.00 68 GLN A C 19
ATOM 25454 O O . GLN A 1 68 ? 6.961 20.380 0.391 1.00 0.00 68 GLN A O 19
ATOM 25468 N N . CYS A 1 69 ? 5.961 19.903 -1.567 1.00 0.00 69 CYS A N 19
ATOM 25469 C CA . CYS A 1 69 ? 6.564 21.032 -2.260 1.00 0.00 69 CYS A CA 19
ATOM 25470 C C . CYS A 1 69 ? 5.885 22.325 -1.807 1.00 0.00 69 CYS A C 19
ATOM 25471 O O . CYS A 1 69 ? 6.536 23.359 -1.662 1.00 0.00 69 CYS A O 19
ATOM 25479 N N . GLN A 1 70 ? 4.566 22.272 -1.575 1.00 0.00 70 GLN A N 19
ATOM 25480 C CA . GLN A 1 70 ? 3.809 23.443 -1.154 1.00 0.00 70 GLN A CA 19
ATOM 25481 C C . GLN A 1 70 ? 4.106 23.813 0.292 1.00 0.00 70 GLN A C 19
ATOM 25482 O O . GLN A 1 70 ? 4.010 24.981 0.663 1.00 0.00 70 GLN A O 19
ATOM 25496 N N . GLU A 1 71 ? 4.472 22.832 1.121 1.00 0.00 71 GLU A N 19
ATOM 25497 C CA . GLU A 1 71 ? 4.768 23.089 2.518 1.00 0.00 71 GLU A CA 19
ATOM 25498 C C . GLU A 1 71 ? 6.082 23.858 2.645 1.00 0.00 71 GLU A C 19
ATOM 25499 O O . GLU A 1 71 ? 6.246 24.660 3.564 1.00 0.00 71 GLU A O 19
ATOM 25511 N N . ALA A 1 72 ? 7.021 23.621 1.723 1.00 0.00 72 ALA A N 19
ATOM 25512 C CA . ALA A 1 72 ? 8.283 24.339 1.698 1.00 0.00 72 ALA A CA 19
ATOM 25513 C C . ALA A 1 72 ? 8.114 25.707 1.039 1.00 0.00 72 ALA A C 19
ATOM 25514 O O . ALA A 1 72 ? 8.850 26.639 1.354 1.00 0.00 72 ALA A O 19
ATOM 25521 N N . ARG A 1 73 ? 7.148 25.831 0.126 1.00 0.00 73 ARG A N 19
ATOM 25522 C CA . ARG A 1 73 ? 6.871 27.081 -0.565 1.00 0.00 73 ARG A CA 19
ATOM 25523 C C . ARG A 1 73 ? 6.235 28.097 0.375 1.00 0.00 73 ARG A C 19
ATOM 25524 O O . ARG A 1 73 ? 6.578 29.275 0.336 1.00 0.00 73 ARG A O 19
ATOM 25545 N N . ASN A 1 74 ? 5.309 27.641 1.221 1.00 0.00 74 ASN A N 19
ATOM 25546 C CA . ASN A 1 74 ? 4.632 28.518 2.163 1.00 0.00 74 ASN A CA 19
ATOM 25547 C C . ASN A 1 74 ? 5.482 28.823 3.399 1.00 0.00 74 ASN A C 19
ATOM 25548 O O . ASN A 1 74 ? 5.152 29.734 4.157 1.00 0.00 74 ASN A O 19
ATOM 25559 N N . ALA A 1 75 ? 6.570 28.079 3.621 1.00 0.00 75 ALA A N 19
ATOM 25560 C CA . ALA A 1 75 ? 7.439 28.313 4.767 1.00 0.00 75 ALA A CA 19
ATOM 25561 C C . ALA A 1 75 ? 8.385 29.486 4.522 1.00 0.00 75 ALA A C 19
ATOM 25562 O O . ALA A 1 75 ? 8.752 30.189 5.461 1.00 0.00 75 ALA A O 19
ATOM 25569 N N . VAL A 1 76 ? 8.794 29.706 3.270 1.00 0.00 76 VAL A N 19
ATOM 25570 C CA . VAL A 1 76 ? 9.769 30.740 2.943 1.00 0.00 76 VAL A CA 19
ATOM 25571 C C . VAL A 1 76 ? 9.090 32.106 2.810 1.00 0.00 76 VAL A C 19
ATOM 25572 O O . VAL A 1 76 ? 9.765 33.127 2.712 1.00 0.00 76 VAL A O 19
ATOM 25585 N N . MET A 1 77 ? 7.756 32.140 2.805 1.00 0.00 77 MET A N 19
ATOM 25586 C CA . MET A 1 77 ? 7.025 33.386 2.637 1.00 0.00 77 MET A CA 19
ATOM 25587 C C . MET A 1 77 ? 6.813 34.153 3.942 1.00 0.00 77 MET A C 19
ATOM 25588 O O . MET A 1 77 ? 6.273 35.259 3.908 1.00 0.00 77 MET A O 19
ATOM 25602 N N . SER A 1 78 ? 7.222 33.598 5.090 1.00 0.00 78 SER A N 19
ATOM 25603 C CA . SER A 1 78 ? 7.050 34.292 6.359 1.00 0.00 78 SER A CA 19
ATOM 25604 C C . SER A 1 78 ? 7.974 33.766 7.454 1.00 0.00 78 SER A C 19
ATOM 25605 O O . SER A 1 78 ? 8.487 34.549 8.255 1.00 0.00 78 SER A O 19
ATOM 25613 N N . LEU A 1 79 ? 8.196 32.448 7.507 1.00 0.00 79 LEU A N 19
ATOM 25614 C CA . LEU A 1 79 ? 9.020 31.862 8.552 1.00 0.00 79 LEU A CA 19
ATOM 25615 C C . LEU A 1 79 ? 10.495 31.895 8.163 1.00 0.00 79 LEU A C 19
ATOM 25616 O O . LEU A 1 79 ? 11.341 32.291 8.962 1.00 0.00 79 LEU A O 19
ATOM 25632 N N . MET A 1 80 ? 10.781 31.481 6.924 1.00 0.00 80 MET A N 19
ATOM 25633 C CA . MET A 1 80 ? 12.111 31.405 6.335 1.00 0.00 80 MET A CA 19
ATOM 25634 C C . MET A 1 80 ? 13.095 30.557 7.145 1.00 0.00 80 MET A C 19
ATOM 25635 O O . MET A 1 80 ? 14.241 30.405 6.732 1.00 0.00 80 MET A O 19
ATOM 25649 N N . GLN A 1 81 ? 12.660 30.003 8.285 1.00 0.00 81 GLN A N 19
ATOM 25650 C CA . GLN A 1 81 ? 13.485 29.204 9.183 1.00 0.00 81 GLN A CA 19
ATOM 25651 C C . GLN A 1 81 ? 14.785 29.895 9.600 1.00 0.00 81 GLN A C 19
ATOM 25652 O O . GLN A 1 81 ? 15.710 29.241 10.070 1.00 0.00 81 GLN A O 19
ATOM 25666 N N . SER A 1 82 ? 14.869 31.219 9.433 1.00 0.00 82 SER A N 19
ATOM 25667 C CA . SER A 1 82 ? 16.062 31.977 9.792 1.00 0.00 82 SER A CA 19
ATOM 25668 C C . SER A 1 82 ? 16.198 32.108 11.309 1.00 0.00 82 SER A C 19
ATOM 25669 O O . SER A 1 82 ? 17.261 32.476 11.810 1.00 0.00 82 SER A O 19
ATOM 25677 N N . HIS A 1 83 ? 15.126 31.804 12.048 1.00 0.00 83 HIS A N 19
ATOM 25678 C CA . HIS A 1 83 ? 15.114 31.888 13.502 1.00 0.00 83 HIS A CA 19
ATOM 25679 C C . HIS A 1 83 ? 15.857 30.724 14.154 1.00 0.00 83 HIS A C 19
ATOM 25680 O O . HIS A 1 83 ? 15.957 30.665 15.377 1.00 0.00 83 HIS A O 19
ATOM 25695 N N . GLN A 1 84 ? 16.377 29.795 13.347 1.00 0.00 84 GLN A N 19
ATOM 25696 C CA . GLN A 1 84 ? 17.098 28.638 13.855 1.00 0.00 84 GLN A CA 19
ATOM 25697 C C . GLN A 1 84 ? 18.510 28.996 14.325 1.00 0.00 84 GLN A C 19
ATOM 25698 O O . GLN A 1 84 ? 19.168 28.172 14.956 1.00 0.00 84 GLN A O 19
ATOM 25712 N N . ASP A 1 85 ? 18.971 30.214 14.025 1.00 0.00 85 ASP A N 19
ATOM 25713 C CA . ASP A 1 85 ? 20.280 30.700 14.447 1.00 0.00 85 ASP A CA 19
ATOM 25714 C C . ASP A 1 85 ? 20.385 31.067 15.932 1.00 0.00 85 ASP A C 19
ATOM 25715 O O . ASP A 1 85 ? 21.341 31.724 16.350 1.00 0.00 85 ASP A O 19
ATOM 25724 N N . LYS A 1 86 ? 19.399 30.643 16.728 1.00 0.00 86 LYS A N 19
ATOM 25725 C CA . LYS A 1 86 ? 19.362 30.880 18.166 1.00 0.00 86 LYS A CA 19
ATOM 25726 C C . LYS A 1 86 ? 20.463 30.120 18.913 1.00 0.00 86 LYS A C 19
ATOM 25727 O O . LYS A 1 86 ? 21.188 29.328 18.267 1.00 0.00 86 LYS A O 19
ATOM 25746 N N . SER A 1 1 ? 19.398 6.389 -9.126 1.00 0.00 1 SER A N 20
ATOM 25747 C CA . SER A 1 1 ? 19.610 6.392 -10.585 1.00 0.00 1 SER A CA 20
ATOM 25748 C C . SER A 1 1 ? 18.291 6.187 -11.325 1.00 0.00 1 SER A C 20
ATOM 25749 O O . SER A 1 1 ? 17.315 5.721 -10.740 1.00 0.00 1 SER A O 20
ATOM 25757 N N . GLY A 1 2 ? 18.263 6.534 -12.614 1.00 0.00 2 GLY A N 20
ATOM 25758 C CA . GLY A 1 2 ? 17.063 6.446 -13.436 1.00 0.00 2 GLY A CA 20
ATOM 25759 C C . GLY A 1 2 ? 16.752 5.021 -13.885 1.00 0.00 2 GLY A C 20
ATOM 25760 O O . GLY A 1 2 ? 15.712 4.792 -14.506 1.00 0.00 2 GLY A O 20
ATOM 25764 N N . SER A 1 3 ? 17.626 4.055 -13.587 1.00 0.00 3 SER A N 20
ATOM 25765 C CA . SER A 1 3 ? 17.415 2.665 -13.980 1.00 0.00 3 SER A CA 20
ATOM 25766 C C . SER A 1 3 ? 16.396 1.978 -13.074 1.00 0.00 3 SER A C 20
ATOM 25767 O O . SER A 1 3 ? 15.959 0.865 -13.371 1.00 0.00 3 SER A O 20
ATOM 25775 N N . HIS A 1 4 ? 16.010 2.625 -11.968 1.00 0.00 4 HIS A N 20
ATOM 25776 C CA . HIS A 1 4 ? 15.038 2.084 -11.030 1.00 0.00 4 HIS A CA 20
ATOM 25777 C C . HIS A 1 4 ? 13.630 2.135 -11.620 1.00 0.00 4 HIS A C 20
ATOM 25778 O O . HIS A 1 4 ? 13.375 2.851 -12.588 1.00 0.00 4 HIS A O 20
ATOM 25793 N N . MET A 1 5 ? 12.713 1.369 -11.030 1.00 0.00 5 MET A N 20
ATOM 25794 C CA . MET A 1 5 ? 11.325 1.318 -11.474 1.00 0.00 5 MET A CA 20
ATOM 25795 C C . MET A 1 5 ? 10.594 2.626 -11.160 1.00 0.00 5 MET A C 20
ATOM 25796 O O . MET A 1 5 ? 9.597 2.952 -11.802 1.00 0.00 5 MET A O 20
ATOM 25810 N N . LYS A 1 6 ? 11.086 3.382 -10.172 1.00 0.00 6 LYS A N 20
ATOM 25811 C CA . LYS A 1 6 ? 10.501 4.658 -9.788 1.00 0.00 6 LYS A CA 20
ATOM 25812 C C . LYS A 1 6 ? 10.775 5.703 -10.868 1.00 0.00 6 LYS A C 20
ATOM 25813 O O . LYS A 1 6 ? 11.857 5.732 -11.453 1.00 0.00 6 LYS A O 20
ATOM 25832 N N . THR A 1 7 ? 9.791 6.565 -11.131 1.00 0.00 7 THR A N 20
ATOM 25833 C CA . THR A 1 7 ? 9.908 7.609 -12.140 1.00 0.00 7 THR A CA 20
ATOM 25834 C C . THR A 1 7 ? 10.866 8.744 -11.792 1.00 0.00 7 THR A C 20
ATOM 25835 O O . THR A 1 7 ? 11.117 9.023 -10.621 1.00 0.00 7 THR A O 20
ATOM 25846 N N . CYS A 1 8 ? 11.396 9.402 -12.827 1.00 0.00 8 CYS A N 20
ATOM 25847 C CA . CYS A 1 8 ? 12.274 10.554 -12.672 1.00 0.00 8 CYS A CA 20
ATOM 25848 C C . CYS A 1 8 ? 11.481 11.860 -12.567 1.00 0.00 8 CYS A C 20
ATOM 25849 O O . CYS A 1 8 ? 12.074 12.937 -12.504 1.00 0.00 8 CYS A O 20
ATOM 25857 N N . VAL A 1 9 ? 10.148 11.771 -12.552 1.00 0.00 9 VAL A N 20
ATOM 25858 C CA . VAL A 1 9 ? 9.272 12.934 -12.490 1.00 0.00 9 VAL A CA 20
ATOM 25859 C C . VAL A 1 9 ? 9.304 13.612 -11.124 1.00 0.00 9 VAL A C 20
ATOM 25860 O O . VAL A 1 9 ? 9.346 12.941 -10.094 1.00 0.00 9 VAL A O 20
ATOM 25873 N N . VAL A 1 10 ? 9.281 14.948 -11.119 1.00 0.00 10 VAL A N 20
ATOM 25874 C CA . VAL A 1 10 ? 9.281 15.751 -9.904 1.00 0.00 10 VAL A CA 20
ATOM 25875 C C . VAL A 1 10 ? 8.449 17.018 -10.077 1.00 0.00 10 VAL A C 20
ATOM 25876 O O . VAL A 1 10 ? 8.261 17.496 -11.196 1.00 0.00 10 VAL A O 20
ATOM 25889 N N . GLU A 1 11 ? 7.955 17.559 -8.964 1.00 0.00 11 GLU A N 20
ATOM 25890 C CA . GLU A 1 11 ? 7.200 18.805 -8.941 1.00 0.00 11 GLU A CA 20
ATOM 25891 C C . GLU A 1 11 ? 8.148 19.999 -8.866 1.00 0.00 11 GLU A C 20
ATOM 25892 O O . GLU A 1 11 ? 9.302 19.852 -8.470 1.00 0.00 11 GLU A O 20
ATOM 25904 N N . LYS A 1 12 ? 7.653 21.182 -9.241 1.00 0.00 12 LYS A N 20
ATOM 25905 C CA . LYS A 1 12 ? 8.432 22.412 -9.221 1.00 0.00 12 LYS A CA 20
ATOM 25906 C C . LYS A 1 12 ? 7.590 23.627 -8.846 1.00 0.00 12 LYS A C 20
ATOM 25907 O O . LYS A 1 12 ? 6.390 23.674 -9.114 1.00 0.00 12 LYS A O 20
ATOM 25926 N N . ILE A 1 13 ? 8.250 24.606 -8.225 1.00 0.00 13 ILE A N 20
ATOM 25927 C CA . ILE A 1 13 ? 7.673 25.889 -7.847 1.00 0.00 13 ILE A CA 20
ATOM 25928 C C . ILE A 1 13 ? 8.758 26.957 -8.000 1.00 0.00 13 ILE A C 20
ATOM 25929 O O . ILE A 1 13 ? 9.944 26.661 -7.843 1.00 0.00 13 ILE A O 20
ATOM 25945 N N . LYS A 1 14 ? 8.360 28.191 -8.306 1.00 0.00 14 LYS A N 20
ATOM 25946 C CA . LYS A 1 14 ? 9.284 29.307 -8.429 1.00 0.00 14 LYS A CA 20
ATOM 25947 C C . LYS A 1 14 ? 8.630 30.584 -7.915 1.00 0.00 14 LYS A C 20
ATOM 25948 O O . LYS A 1 14 ? 7.460 30.838 -8.204 1.00 0.00 14 LYS A O 20
ATOM 25967 N N . GLN A 1 15 ? 9.388 31.381 -7.157 1.00 0.00 15 GLN A N 20
ATOM 25968 C CA . GLN A 1 15 ? 8.907 32.643 -6.619 1.00 0.00 15 GLN A CA 20
ATOM 25969 C C . GLN A 1 15 ? 10.079 33.558 -6.269 1.00 0.00 15 GLN A C 20
ATOM 25970 O O . GLN A 1 15 ? 11.158 33.085 -5.919 1.00 0.00 15 GLN A O 20
ATOM 25984 N N . TRP A 1 16 ? 9.860 34.868 -6.368 1.00 0.00 16 TRP A N 20
ATOM 25985 C CA . TRP A 1 16 ? 10.856 35.882 -6.066 1.00 0.00 16 TRP A CA 20
ATOM 25986 C C . TRP A 1 16 ? 10.807 36.287 -4.597 1.00 0.00 16 TRP A C 20
ATOM 25987 O O . TRP A 1 16 ? 9.741 36.271 -3.981 1.00 0.00 16 TRP A O 20
ATOM 26008 N N . ILE A 1 17 ? 11.962 36.656 -4.040 1.00 0.00 17 ILE A N 20
ATOM 26009 C CA . ILE A 1 17 ? 12.072 37.192 -2.691 1.00 0.00 17 ILE A CA 20
ATOM 26010 C C . ILE A 1 17 ? 13.004 38.402 -2.755 1.00 0.00 17 ILE A C 20
ATOM 26011 O O . ILE A 1 17 ? 13.964 38.399 -3.526 1.00 0.00 17 ILE A O 20
ATOM 26027 N N . PRO A 1 18 ? 12.739 39.443 -1.956 1.00 0.00 18 PRO A N 20
ATOM 26028 C CA . PRO A 1 18 ? 13.529 40.660 -1.955 1.00 0.00 18 PRO A CA 20
ATOM 26029 C C . PRO A 1 18 ? 14.959 40.360 -1.511 1.00 0.00 18 PRO A C 20
ATOM 26030 O O . PRO A 1 18 ? 15.185 39.505 -0.654 1.00 0.00 18 PRO A O 20
ATOM 26041 N N . THR A 1 19 ? 15.929 41.065 -2.092 1.00 0.00 19 THR A N 20
ATOM 26042 C CA . THR A 1 19 ? 17.339 40.829 -1.817 1.00 0.00 19 THR A CA 20
ATOM 26043 C C . THR A 1 19 ? 17.773 40.987 -0.364 1.00 0.00 19 THR A C 20
ATOM 26044 O O . THR A 1 19 ? 18.817 40.473 0.029 1.00 0.00 19 THR A O 20
ATOM 26055 N N . THR A 1 20 ? 16.971 41.697 0.435 1.00 0.00 20 THR A N 20
ATOM 26056 C CA . THR A 1 20 ? 17.237 41.875 1.855 1.00 0.00 20 THR A CA 20
ATOM 26057 C C . THR A 1 20 ? 16.874 40.663 2.712 1.00 0.00 20 THR A C 20
ATOM 26058 O O . THR A 1 20 ? 17.240 40.593 3.885 1.00 0.00 20 THR A O 20
ATOM 26069 N N . GLU A 1 21 ? 16.151 39.699 2.128 1.00 0.00 21 GLU A N 20
ATOM 26070 C CA . GLU A 1 21 ? 15.756 38.484 2.825 1.00 0.00 21 GLU A CA 20
ATOM 26071 C C . GLU A 1 21 ? 16.505 37.261 2.296 1.00 0.00 21 GLU A C 20
ATOM 26072 O O . GLU A 1 21 ? 16.369 36.172 2.852 1.00 0.00 21 GLU A O 20
ATOM 26084 N N . VAL A 1 22 ? 17.297 37.420 1.231 1.00 0.00 22 VAL A N 20
ATOM 26085 C CA . VAL A 1 22 ? 18.108 36.323 0.713 1.00 0.00 22 VAL A CA 20
ATOM 26086 C C . VAL A 1 22 ? 19.145 35.938 1.768 1.00 0.00 22 VAL A C 20
ATOM 26087 O O . VAL A 1 22 ? 19.620 34.801 1.792 1.00 0.00 22 VAL A O 20
ATOM 26100 N N . GLY A 1 23 ? 19.496 36.879 2.650 1.00 0.00 23 GLY A N 20
ATOM 26101 C CA . GLY A 1 23 ? 20.448 36.642 3.726 1.00 0.00 23 GLY A CA 20
ATOM 26102 C C . GLY A 1 23 ? 19.863 35.754 4.822 1.00 0.00 23 GLY A C 20
ATOM 26103 O O . GLY A 1 23 ? 20.603 35.287 5.682 1.00 0.00 23 GLY A O 20
ATOM 26107 N N . LYS A 1 24 ? 18.547 35.507 4.806 1.00 0.00 24 LYS A N 20
ATOM 26108 C CA . LYS A 1 24 ? 17.924 34.600 5.760 1.00 0.00 24 LYS A CA 20
ATOM 26109 C C . LYS A 1 24 ? 18.064 33.159 5.288 1.00 0.00 24 LYS A C 20
ATOM 26110 O O . LYS A 1 24 ? 18.055 32.242 6.107 1.00 0.00 24 LYS A O 20
ATOM 26129 N N . ILE A 1 25 ? 18.198 32.956 3.974 1.00 0.00 25 ILE A N 20
ATOM 26130 C CA . ILE A 1 25 ? 18.303 31.628 3.386 1.00 0.00 25 ILE A CA 20
ATOM 26131 C C . ILE A 1 25 ? 19.765 31.210 3.229 1.00 0.00 25 ILE A C 20
ATOM 26132 O O . ILE A 1 25 ? 20.092 30.033 3.388 1.00 0.00 25 ILE A O 20
ATOM 26148 N N . LEU A 1 26 ? 20.641 32.173 2.919 1.00 0.00 26 LEU A N 20
ATOM 26149 C CA . LEU A 1 26 ? 22.044 31.921 2.604 1.00 0.00 26 LEU A CA 20
ATOM 26150 C C . LEU A 1 26 ? 22.996 32.583 3.601 1.00 0.00 26 LEU A C 20
ATOM 26151 O O . LEU A 1 26 ? 24.187 32.717 3.318 1.00 0.00 26 LEU A O 20
ATOM 26167 N N . GLY A 1 27 ? 22.487 33.001 4.764 1.00 0.00 27 GLY A N 20
ATOM 26168 C CA . GLY A 1 27 ? 23.259 33.762 5.734 1.00 0.00 27 GLY A CA 20
ATOM 26169 C C . GLY A 1 27 ? 24.412 32.980 6.365 1.00 0.00 27 GLY A C 20
ATOM 26170 O O . GLY A 1 27 ? 25.311 33.589 6.946 1.00 0.00 27 GLY A O 20
ATOM 26174 N N . ASN A 1 28 ? 24.406 31.647 6.266 1.00 0.00 28 ASN A N 20
ATOM 26175 C CA . ASN A 1 28 ? 25.464 30.824 6.838 1.00 0.00 28 ASN A CA 20
ATOM 26176 C C . ASN A 1 28 ? 25.491 29.456 6.158 1.00 0.00 28 ASN A C 20
ATOM 26177 O O . ASN A 1 28 ? 24.751 28.558 6.554 1.00 0.00 28 ASN A O 20
ATOM 26188 N N . ARG A 1 29 ? 26.346 29.304 5.138 1.00 0.00 29 ARG A N 20
ATOM 26189 C CA . ARG A 1 29 ? 26.523 28.049 4.406 1.00 0.00 29 ARG A CA 20
ATOM 26190 C C . ARG A 1 29 ? 25.195 27.451 3.938 1.00 0.00 29 ARG A C 20
ATOM 26191 O O . ARG A 1 29 ? 25.093 26.237 3.749 1.00 0.00 29 ARG A O 20
ATOM 26212 N N . ALA A 1 30 ? 24.180 28.299 3.751 1.00 0.00 30 ALA A N 20
ATOM 26213 C CA . ALA A 1 30 ? 22.832 27.888 3.385 1.00 0.00 30 ALA A CA 20
ATOM 26214 C C . ALA A 1 30 ? 22.258 26.841 4.337 1.00 0.00 30 ALA A C 20
ATOM 26215 O O . ALA A 1 30 ? 21.370 26.080 3.960 1.00 0.00 30 ALA A O 20
ATOM 26222 N N . ALA A 1 31 ? 22.750 26.790 5.580 1.00 0.00 31 ALA A N 20
ATOM 26223 C CA . ALA A 1 31 ? 22.302 25.807 6.553 1.00 0.00 31 ALA A CA 20
ATOM 26224 C C . ALA A 1 31 ? 20.818 25.982 6.872 1.00 0.00 31 ALA A C 20
ATOM 26225 O O . ALA A 1 31 ? 20.160 25.026 7.281 1.00 0.00 31 ALA A O 20
ATOM 26232 N N . VAL A 1 32 ? 20.286 27.193 6.694 1.00 0.00 32 VAL A N 20
ATOM 26233 C CA . VAL A 1 32 ? 18.872 27.454 6.918 1.00 0.00 32 VAL A CA 20
ATOM 26234 C C . VAL A 1 32 ? 18.042 26.852 5.791 1.00 0.00 32 VAL A C 20
ATOM 26235 O O . VAL A 1 32 ? 16.948 26.346 6.029 1.00 0.00 32 VAL A O 20
ATOM 26248 N N . LYS A 1 33 ? 18.562 26.902 4.557 1.00 0.00 33 LYS A N 20
ATOM 26249 C CA . LYS A 1 33 ? 17.881 26.327 3.407 1.00 0.00 33 LYS A CA 20
ATOM 26250 C C . LYS A 1 33 ? 17.860 24.812 3.538 1.00 0.00 33 LYS A C 20
ATOM 26251 O O . LYS A 1 33 ? 16.847 24.173 3.258 1.00 0.00 33 LYS A O 20
ATOM 26270 N N . LYS A 1 34 ? 18.988 24.239 3.969 1.00 0.00 34 LYS A N 20
ATOM 26271 C CA . LYS A 1 34 ? 19.136 22.803 4.149 1.00 0.00 34 LYS A CA 20
ATOM 26272 C C . LYS A 1 34 ? 18.240 22.278 5.267 1.00 0.00 34 LYS A C 20
ATOM 26273 O O . LYS A 1 34 ? 17.913 21.093 5.282 1.00 0.00 34 LYS A O 20
ATOM 26292 N N . HIS A 1 35 ? 17.833 23.142 6.200 1.00 0.00 35 HIS A N 20
ATOM 26293 C CA . HIS A 1 35 ? 16.929 22.742 7.265 1.00 0.00 35 HIS A CA 20
ATOM 26294 C C . HIS A 1 35 ? 15.497 22.652 6.747 1.00 0.00 35 HIS A C 20
ATOM 26295 O O . HIS A 1 35 ? 14.733 21.806 7.212 1.00 0.00 35 HIS A O 20
ATOM 26310 N N . ILE A 1 36 ? 15.120 23.506 5.789 1.00 0.00 36 ILE A N 20
ATOM 26311 C CA . ILE A 1 36 ? 13.789 23.445 5.197 1.00 0.00 36 ILE A CA 20
ATOM 26312 C C . ILE A 1 36 ? 13.706 22.240 4.257 1.00 0.00 36 ILE A C 20
ATOM 26313 O O . ILE A 1 36 ? 12.641 21.650 4.089 1.00 0.00 36 ILE A O 20
ATOM 26329 N N . GLU A 1 37 ? 14.834 21.867 3.645 1.00 0.00 37 GLU A N 20
ATOM 26330 C CA . GLU A 1 37 ? 14.900 20.664 2.828 1.00 0.00 37 GLU A CA 20
ATOM 26331 C C . GLU A 1 37 ? 14.753 19.421 3.701 1.00 0.00 37 GLU A C 20
ATOM 26332 O O . GLU A 1 37 ? 14.211 18.408 3.264 1.00 0.00 37 GLU A O 20
ATOM 26344 N N . ARG A 1 38 ? 15.235 19.497 4.944 1.00 0.00 38 ARG A N 20
ATOM 26345 C CA . ARG A 1 38 ? 15.127 18.414 5.909 1.00 0.00 38 ARG A CA 20
ATOM 26346 C C . ARG A 1 38 ? 13.732 18.384 6.535 1.00 0.00 38 ARG A C 20
ATOM 26347 O O . ARG A 1 38 ? 13.276 17.337 6.993 1.00 0.00 38 ARG A O 20
ATOM 26368 N N . GLN A 1 39 ? 13.056 19.538 6.548 1.00 0.00 39 GLN A N 20
ATOM 26369 C CA . GLN A 1 39 ? 11.742 19.712 7.149 1.00 0.00 39 GLN A CA 20
ATOM 26370 C C . GLN A 1 39 ? 10.640 19.134 6.264 1.00 0.00 39 GLN A C 20
ATOM 26371 O O . GLN A 1 39 ? 9.602 18.707 6.771 1.00 0.00 39 GLN A O 20
ATOM 26385 N N . PHE A 1 40 ? 10.863 19.119 4.949 1.00 0.00 40 PHE A N 20
ATOM 26386 C CA . PHE A 1 40 ? 9.874 18.655 3.988 1.00 0.00 40 PHE A CA 20
ATOM 26387 C C . PHE A 1 40 ? 10.368 17.619 2.982 1.00 0.00 40 PHE A C 20
ATOM 26388 O O . PHE A 1 40 ? 9.653 17.272 2.044 1.00 0.00 40 PHE A O 20
ATOM 26405 N N . ASN A 1 41 ? 11.594 17.132 3.182 1.00 0.00 41 ASN A N 20
ATOM 26406 C CA . ASN A 1 41 ? 12.259 16.199 2.280 1.00 0.00 41 ASN A CA 20
ATOM 26407 C C . ASN A 1 41 ? 12.365 16.748 0.850 1.00 0.00 41 ASN A C 20
ATOM 26408 O O . ASN A 1 41 ? 12.592 15.990 -0.095 1.00 0.00 41 ASN A O 20
ATOM 26419 N N . CYS A 1 42 ? 12.194 18.063 0.693 1.00 0.00 42 CYS A N 20
ATOM 26420 C CA . CYS A 1 42 ? 12.251 18.734 -0.597 1.00 0.00 42 CYS A CA 20
ATOM 26421 C C . CYS A 1 42 ? 13.673 19.226 -0.878 1.00 0.00 42 CYS A C 20
ATOM 26422 O O . CYS A 1 42 ? 14.597 18.969 -0.107 1.00 0.00 42 CYS A O 20
ATOM 26430 N N . VAL A 1 43 ? 13.844 19.940 -1.995 1.00 0.00 43 VAL A N 20
ATOM 26431 C CA . VAL A 1 43 ? 15.099 20.574 -2.371 1.00 0.00 43 VAL A CA 20
ATOM 26432 C C . VAL A 1 43 ? 14.790 22.010 -2.776 1.00 0.00 43 VAL A C 20
ATOM 26433 O O . VAL A 1 43 ? 13.737 22.269 -3.355 1.00 0.00 43 VAL A O 20
ATOM 26446 N N . ILE A 1 44 ? 15.699 22.948 -2.482 1.00 0.00 44 ILE A N 20
ATOM 26447 C CA . ILE A 1 44 ? 15.493 24.357 -2.785 1.00 0.00 44 ILE A CA 20
ATOM 26448 C C . ILE A 1 44 ? 16.745 24.942 -3.429 1.00 0.00 44 ILE A C 20
ATOM 26449 O O . ILE A 1 44 ? 17.860 24.560 -3.076 1.00 0.00 44 ILE A O 20
ATOM 26465 N N . THR A 1 45 ? 16.562 25.870 -4.371 1.00 0.00 45 THR A N 20
ATOM 26466 C CA . THR A 1 45 ? 17.660 26.515 -5.075 1.00 0.00 45 THR A CA 20
ATOM 26467 C C . THR A 1 45 ? 17.514 28.019 -5.255 1.00 0.00 45 THR A C 20
ATOM 26468 O O . THR A 1 45 ? 16.604 28.480 -5.942 1.00 0.00 45 THR A O 20
ATOM 26479 N N . VAL A 1 46 ? 18.413 28.786 -4.637 1.00 0.00 46 VAL A N 20
ATOM 26480 C CA . VAL A 1 46 ? 18.459 30.230 -4.819 1.00 0.00 46 VAL A CA 20
ATOM 26481 C C . VAL A 1 46 ? 19.262 30.586 -6.069 1.00 0.00 46 VAL A C 20
ATOM 26482 O O . VAL A 1 46 ? 20.208 29.883 -6.421 1.00 0.00 46 VAL A O 20
ATOM 26495 N N . HIS A 1 47 ? 18.881 31.673 -6.744 1.00 0.00 47 HIS A N 20
ATOM 26496 C CA . HIS A 1 47 ? 19.494 32.083 -8.000 1.00 0.00 47 HIS A CA 20
ATOM 26497 C C . HIS A 1 47 ? 19.871 33.563 -7.987 1.00 0.00 47 HIS A C 20
ATOM 26498 O O . HIS A 1 47 ? 19.373 34.350 -8.794 1.00 0.00 47 HIS A O 20
ATOM 26513 N N . THR A 1 48 ? 20.759 33.942 -7.063 1.00 0.00 48 THR A N 20
ATOM 26514 C CA . THR A 1 48 ? 21.239 35.317 -6.922 1.00 0.00 48 THR A CA 20
ATOM 26515 C C . THR A 1 48 ? 21.974 35.884 -8.137 1.00 0.00 48 THR A C 20
ATOM 26516 O O . THR A 1 48 ? 22.232 37.082 -8.206 1.00 0.00 48 THR A O 20
ATOM 26527 N N . GLU A 1 49 ? 22.314 35.027 -9.104 1.00 0.00 49 GLU A N 20
ATOM 26528 C CA . GLU A 1 49 ? 22.990 35.448 -10.323 1.00 0.00 49 GLU A CA 20
ATOM 26529 C C . GLU A 1 49 ? 22.026 36.192 -11.247 1.00 0.00 49 GLU A C 20
ATOM 26530 O O . GLU A 1 49 ? 22.455 36.895 -12.160 1.00 0.00 49 GLU A O 20
ATOM 26542 N N . VAL A 1 50 ? 20.719 36.032 -11.008 1.00 0.00 50 VAL A N 20
ATOM 26543 C CA . VAL A 1 50 ? 19.673 36.663 -11.797 1.00 0.00 50 VAL A CA 20
ATOM 26544 C C . VAL A 1 50 ? 19.414 38.098 -11.342 1.00 0.00 50 VAL A C 20
ATOM 26545 O O . VAL A 1 50 ? 19.668 38.446 -10.189 1.00 0.00 50 VAL A O 20
ATOM 26558 N N . GLN A 1 51 ? 18.908 38.923 -12.256 1.00 0.00 51 GLN A N 20
ATOM 26559 C CA . GLN A 1 51 ? 18.500 40.281 -11.956 1.00 0.00 51 GLN A CA 20
ATOM 26560 C C . GLN A 1 51 ? 17.326 40.661 -12.851 1.00 0.00 51 GLN A C 20
ATOM 26561 O O . GLN A 1 51 ? 17.381 40.484 -14.065 1.00 0.00 51 GLN A O 20
ATOM 26575 N N . SER A 1 52 ? 16.262 41.186 -12.238 1.00 0.00 52 SER A N 20
ATOM 26576 C CA . SER A 1 52 ? 15.081 41.639 -12.954 1.00 0.00 52 SER A CA 20
ATOM 26577 C C . SER A 1 52 ? 14.541 42.927 -12.341 1.00 0.00 52 SER A C 20
ATOM 26578 O O . SER A 1 52 ? 14.952 43.321 -11.249 1.00 0.00 52 SER A O 20
ATOM 26586 N N . SER A 1 53 ? 13.616 43.585 -13.044 1.00 0.00 53 SER A N 20
ATOM 26587 C CA . SER A 1 53 ? 13.001 44.828 -12.605 1.00 0.00 53 SER A CA 20
ATOM 26588 C C . SER A 1 53 ? 12.216 44.636 -11.308 1.00 0.00 53 SER A C 20
ATOM 26589 O O . SER A 1 53 ? 11.791 45.611 -10.685 1.00 0.00 53 SER A O 20
ATOM 26597 N N . PHE A 1 54 ? 12.019 43.382 -10.884 1.00 0.00 54 PHE A N 20
ATOM 26598 C CA . PHE A 1 54 ? 11.344 43.080 -9.631 1.00 0.00 54 PHE A CA 20
ATOM 26599 C C . PHE A 1 54 ? 12.136 43.552 -8.412 1.00 0.00 54 PHE A C 20
ATOM 26600 O O . PHE A 1 54 ? 11.570 43.680 -7.323 1.00 0.00 54 PHE A O 20
ATOM 26617 N N . GLY A 1 55 ? 13.436 43.815 -8.580 1.00 0.00 55 GLY A N 20
ATOM 26618 C CA . GLY A 1 55 ? 14.289 44.219 -7.472 1.00 0.00 55 GLY A CA 20
ATOM 26619 C C . GLY A 1 55 ? 14.448 43.066 -6.483 1.00 0.00 55 GLY A C 20
ATOM 26620 O O . GLY A 1 55 ? 14.646 43.291 -5.289 1.00 0.00 55 GLY A O 20
ATOM 26624 N N . ALA A 1 56 ? 14.359 41.831 -6.987 1.00 0.00 56 ALA A N 20
ATOM 26625 C CA . ALA A 1 56 ? 14.326 40.635 -6.166 1.00 0.00 56 ALA A CA 20
ATOM 26626 C C . ALA A 1 56 ? 15.123 39.496 -6.803 1.00 0.00 56 ALA A C 20
ATOM 26627 O O . ALA A 1 56 ? 15.496 39.568 -7.974 1.00 0.00 56 ALA A O 20
ATOM 26634 N N . THR A 1 57 ? 15.377 38.449 -6.021 1.00 0.00 57 THR A N 20
ATOM 26635 C CA . THR A 1 57 ? 16.118 37.276 -6.460 1.00 0.00 57 THR A CA 20
ATOM 26636 C C . THR A 1 57 ? 15.093 36.143 -6.526 1.00 0.00 57 THR A C 20
ATOM 26637 O O . THR A 1 57 ? 14.319 35.964 -5.587 1.00 0.00 57 THR A O 20
ATOM 26648 N N . PRO A 1 58 ? 15.074 35.370 -7.621 1.00 0.00 58 PRO A N 20
ATOM 26649 C CA . PRO A 1 58 ? 14.184 34.237 -7.783 1.00 0.00 58 PRO A CA 20
ATOM 26650 C C . PRO A 1 58 ? 14.701 33.021 -7.014 1.00 0.00 58 PRO A C 20
ATOM 26651 O O . PRO A 1 58 ? 15.900 32.890 -6.761 1.00 0.00 58 PRO A O 20
ATOM 26662 N N . VAL A 1 59 ? 13.779 32.128 -6.644 1.00 0.00 59 VAL A N 20
ATOM 26663 C CA . VAL A 1 59 ? 14.073 30.887 -5.938 1.00 0.00 59 VAL A CA 20
ATOM 26664 C C . VAL A 1 59 ? 13.244 29.742 -6.500 1.00 0.00 59 VAL A C 20
ATOM 26665 O O . VAL A 1 59 ? 12.114 29.956 -6.931 1.00 0.00 59 VAL A O 20
ATOM 26678 N N . GLU A 1 60 ? 13.793 28.529 -6.490 1.00 0.00 60 GLU A N 20
ATOM 26679 C CA . GLU A 1 60 ? 13.130 27.341 -7.015 1.00 0.00 60 GLU A CA 20
ATOM 26680 C C . GLU A 1 60 ? 13.015 26.265 -5.940 1.00 0.00 60 GLU A C 20
ATOM 26681 O O . GLU A 1 60 ? 13.800 26.243 -4.992 1.00 0.00 60 GLU A O 20
ATOM 26693 N N . ILE A 1 61 ? 12.035 25.372 -6.093 1.00 0.00 61 ILE A N 20
ATOM 26694 C CA . ILE A 1 61 ? 11.790 24.275 -5.165 1.00 0.00 61 ILE A CA 20
ATOM 26695 C C . ILE A 1 61 ? 11.483 23.007 -5.954 1.00 0.00 61 ILE A C 20
ATOM 26696 O O . ILE A 1 61 ? 10.905 23.085 -7.039 1.00 0.00 61 ILE A O 20
ATOM 26712 N N . VAL A 1 62 ? 11.871 21.845 -5.417 1.00 0.00 62 VAL A N 20
ATOM 26713 C CA . VAL A 1 62 ? 11.644 20.551 -6.042 1.00 0.00 62 VAL A CA 20
ATOM 26714 C C . VAL A 1 62 ? 11.240 19.526 -4.992 1.00 0.00 62 VAL A C 20
ATOM 26715 O O . VAL A 1 62 ? 11.774 19.530 -3.885 1.00 0.00 62 VAL A O 20
ATOM 26728 N N . ALA A 1 63 ? 10.300 18.641 -5.333 1.00 0.00 63 ALA A N 20
ATOM 26729 C CA . ALA A 1 63 ? 9.834 17.588 -4.445 1.00 0.00 63 ALA A CA 20
ATOM 26730 C C . ALA A 1 63 ? 9.125 16.501 -5.253 1.00 0.00 63 ALA A C 20
ATOM 26731 O O . ALA A 1 63 ? 8.808 16.697 -6.424 1.00 0.00 63 ALA A O 20
ATOM 26738 N N . GLN A 1 64 ? 8.872 15.345 -4.630 1.00 0.00 64 GLN A N 20
ATOM 26739 C CA . GLN A 1 64 ? 8.190 14.240 -5.291 1.00 0.00 64 GLN A CA 20
ATOM 26740 C C . GLN A 1 64 ? 6.702 14.539 -5.495 1.00 0.00 64 GLN A C 20
ATOM 26741 O O . GLN A 1 64 ? 6.055 13.903 -6.324 1.00 0.00 64 GLN A O 20
ATOM 26755 N N . ASN A 1 65 ? 6.152 15.499 -4.747 1.00 0.00 65 ASN A N 20
ATOM 26756 C CA . ASN A 1 65 ? 4.740 15.844 -4.819 1.00 0.00 65 ASN A CA 20
ATOM 26757 C C . ASN A 1 65 ? 4.501 17.284 -4.368 1.00 0.00 65 ASN A C 20
ATOM 26758 O O . ASN A 1 65 ? 5.350 17.889 -3.713 1.00 0.00 65 ASN A O 20
ATOM 26769 N N . LYS A 1 66 ? 3.335 17.841 -4.715 1.00 0.00 66 LYS A N 20
ATOM 26770 C CA . LYS A 1 66 ? 2.960 19.184 -4.294 1.00 0.00 66 LYS A CA 20
ATOM 26771 C C . LYS A 1 66 ? 2.551 19.208 -2.826 1.00 0.00 66 LYS A C 20
ATOM 26772 O O . LYS A 1 66 ? 2.454 20.276 -2.228 1.00 0.00 66 LYS A O 20
ATOM 26791 N N . GLU A 1 67 ? 2.311 18.031 -2.240 1.00 0.00 67 GLU A N 20
ATOM 26792 C CA . GLU A 1 67 ? 1.958 17.908 -0.832 1.00 0.00 67 GLU A CA 20
ATOM 26793 C C . GLU A 1 67 ? 3.132 18.305 0.062 1.00 0.00 67 GLU A C 20
ATOM 26794 O O . GLU A 1 67 ? 2.950 18.547 1.254 1.00 0.00 67 GLU A O 20
ATOM 26806 N N . GLN A 1 68 ? 4.340 18.381 -0.507 1.00 0.00 68 GLN A N 20
ATOM 26807 C CA . GLN A 1 68 ? 5.535 18.774 0.226 1.00 0.00 68 GLN A CA 20
ATOM 26808 C C . GLN A 1 68 ? 6.214 19.977 -0.429 1.00 0.00 68 GLN A C 20
ATOM 26809 O O . GLN A 1 68 ? 6.941 20.708 0.242 1.00 0.00 68 GLN A O 20
ATOM 26823 N N . CYS A 1 69 ? 5.990 20.202 -1.730 1.00 0.00 69 CYS A N 20
ATOM 26824 C CA . CYS A 1 69 ? 6.594 21.332 -2.420 1.00 0.00 69 CYS A CA 20
ATOM 26825 C C . CYS A 1 69 ? 5.900 22.627 -1.979 1.00 0.00 69 CYS A C 20
ATOM 26826 O O . CYS A 1 69 ? 6.557 23.649 -1.806 1.00 0.00 69 CYS A O 20
ATOM 26834 N N . GLN A 1 70 ? 4.576 22.585 -1.797 1.00 0.00 70 GLN A N 20
ATOM 26835 C CA . GLN A 1 70 ? 3.819 23.760 -1.388 1.00 0.00 70 GLN A CA 20
ATOM 26836 C C . GLN A 1 70 ? 4.088 24.113 0.072 1.00 0.00 70 GLN A C 20
ATOM 26837 O O . GLN A 1 70 ? 4.003 25.279 0.447 1.00 0.00 70 GLN A O 20
ATOM 26851 N N . GLU A 1 71 ? 4.412 23.117 0.902 1.00 0.00 71 GLU A N 20
ATOM 26852 C CA . GLU A 1 71 ? 4.673 23.370 2.309 1.00 0.00 71 GLU A CA 20
ATOM 26853 C C . GLU A 1 71 ? 6.042 24.023 2.480 1.00 0.00 71 GLU A C 20
ATOM 26854 O O . GLU A 1 71 ? 6.232 24.830 3.386 1.00 0.00 71 GLU A O 20
ATOM 26866 N N . ALA A 1 72 ? 6.997 23.676 1.611 1.00 0.00 72 ALA A N 20
ATOM 26867 C CA . ALA A 1 72 ? 8.309 24.295 1.623 1.00 0.00 72 ALA A CA 20
ATOM 26868 C C . ALA A 1 72 ? 8.234 25.697 1.018 1.00 0.00 72 ALA A C 20
ATOM 26869 O O . ALA A 1 72 ? 9.028 26.569 1.369 1.00 0.00 72 ALA A O 20
ATOM 26876 N N . ARG A 1 73 ? 7.278 25.919 0.108 1.00 0.00 73 ARG A N 20
ATOM 26877 C CA . ARG A 1 73 ? 7.046 27.224 -0.493 1.00 0.00 73 ARG A CA 20
ATOM 26878 C C . ARG A 1 73 ? 6.486 28.189 0.542 1.00 0.00 73 ARG A C 20
ATOM 26879 O O . ARG A 1 73 ? 7.017 29.283 0.725 1.00 0.00 73 ARG A O 20
ATOM 26900 N N . ASN A 1 74 ? 5.412 27.786 1.219 1.00 0.00 74 ASN A N 20
ATOM 26901 C CA . ASN A 1 74 ? 4.746 28.636 2.195 1.00 0.00 74 ASN A CA 20
ATOM 26902 C C . ASN A 1 74 ? 5.600 28.860 3.445 1.00 0.00 74 ASN A C 20
ATOM 26903 O O . ASN A 1 74 ? 5.289 29.732 4.251 1.00 0.00 74 ASN A O 20
ATOM 26914 N N . ALA A 1 75 ? 6.678 28.087 3.620 1.00 0.00 75 ALA A N 20
ATOM 26915 C CA . ALA A 1 75 ? 7.578 28.264 4.747 1.00 0.00 75 ALA A CA 20
ATOM 26916 C C . ALA A 1 75 ? 8.559 29.409 4.495 1.00 0.00 75 ALA A C 20
ATOM 26917 O O . ALA A 1 75 ? 8.922 30.128 5.423 1.00 0.00 75 ALA A O 20
ATOM 26924 N N . VAL A 1 76 ? 8.994 29.590 3.242 1.00 0.00 76 VAL A N 20
ATOM 26925 C CA . VAL A 1 76 ? 9.969 30.618 2.890 1.00 0.00 76 VAL A CA 20
ATOM 26926 C C . VAL A 1 76 ? 9.280 31.971 2.685 1.00 0.00 76 VAL A C 20
ATOM 26927 O O . VAL A 1 76 ? 9.938 32.986 2.477 1.00 0.00 76 VAL A O 20
ATOM 26940 N N . MET A 1 77 ? 7.947 31.988 2.748 1.00 0.00 77 MET A N 20
ATOM 26941 C CA . MET A 1 77 ? 7.173 33.196 2.508 1.00 0.00 77 MET A CA 20
ATOM 26942 C C . MET A 1 77 ? 6.703 33.857 3.803 1.00 0.00 77 MET A C 20
ATOM 26943 O O . MET A 1 77 ? 5.993 34.861 3.758 1.00 0.00 77 MET A O 20
ATOM 26957 N N . SER A 1 78 ? 7.092 33.311 4.962 1.00 0.00 78 SER A N 20
ATOM 26958 C CA . SER A 1 78 ? 6.696 33.882 6.244 1.00 0.00 78 SER A CA 20
ATOM 26959 C C . SER A 1 78 ? 7.643 33.507 7.386 1.00 0.00 78 SER A C 20
ATOM 26960 O O . SER A 1 78 ? 7.788 34.277 8.332 1.00 0.00 78 SER A O 20
ATOM 26968 N N . LEU A 1 79 ? 8.291 32.338 7.318 1.00 0.00 79 LEU A N 20
ATOM 26969 C CA . LEU A 1 79 ? 9.160 31.872 8.393 1.00 0.00 79 LEU A CA 20
ATOM 26970 C C . LEU A 1 79 ? 10.630 31.955 8.006 1.00 0.00 79 LEU A C 20
ATOM 26971 O O . LEU A 1 79 ? 11.452 32.434 8.786 1.00 0.00 79 LEU A O 20
ATOM 26987 N N . MET A 1 80 ? 10.953 31.482 6.797 1.00 0.00 80 MET A N 20
ATOM 26988 C CA . MET A 1 80 ? 12.310 31.426 6.261 1.00 0.00 80 MET A CA 20
ATOM 26989 C C . MET A 1 80 ? 13.280 30.681 7.183 1.00 0.00 80 MET A C 20
ATOM 26990 O O . MET A 1 80 ? 14.482 30.692 6.934 1.00 0.00 80 MET A O 20
ATOM 27004 N N . GLN A 1 81 ? 12.770 30.037 8.245 1.00 0.00 81 GLN A N 20
ATOM 27005 C CA . GLN A 1 81 ? 13.561 29.373 9.276 1.00 0.00 81 GLN A CA 20
ATOM 27006 C C . GLN A 1 81 ? 14.659 30.262 9.874 1.00 0.00 81 GLN A C 20
ATOM 27007 O O . GLN A 1 81 ? 15.575 29.761 10.527 1.00 0.00 81 GLN A O 20
ATOM 27021 N N . SER A 1 82 ? 14.573 31.580 9.657 1.00 0.00 82 SER A N 20
ATOM 27022 C CA . SER A 1 82 ? 15.542 32.529 10.186 1.00 0.00 82 SER A CA 20
ATOM 27023 C C . SER A 1 82 ? 14.951 33.936 10.317 1.00 0.00 82 SER A C 20
ATOM 27024 O O . SER A 1 82 ? 15.678 34.892 10.595 1.00 0.00 82 SER A O 20
ATOM 27032 N N . HIS A 1 83 ? 13.635 34.085 10.117 1.00 0.00 83 HIS A N 20
ATOM 27033 C CA . HIS A 1 83 ? 12.972 35.382 10.216 1.00 0.00 83 HIS A CA 20
ATOM 27034 C C . HIS A 1 83 ? 11.535 35.223 10.715 1.00 0.00 83 HIS A C 20
ATOM 27035 O O . HIS A 1 83 ? 10.710 36.117 10.542 1.00 0.00 83 HIS A O 20
ATOM 27050 N N . GLN A 1 84 ? 11.225 34.081 11.338 1.00 0.00 84 GLN A N 20
ATOM 27051 C CA . GLN A 1 84 ? 9.891 33.800 11.851 1.00 0.00 84 GLN A CA 20
ATOM 27052 C C . GLN A 1 84 ? 9.560 34.680 13.058 1.00 0.00 84 GLN A C 20
ATOM 27053 O O . GLN A 1 84 ? 8.413 34.712 13.504 1.00 0.00 84 GLN A O 20
ATOM 27067 N N . ASP A 1 85 ? 10.553 35.400 13.592 1.00 0.00 85 ASP A N 20
ATOM 27068 C CA . ASP A 1 85 ? 10.362 36.304 14.715 1.00 0.00 85 ASP A CA 20
ATOM 27069 C C . ASP A 1 85 ? 9.695 37.634 14.361 1.00 0.00 85 ASP A C 20
ATOM 27070 O O . ASP A 1 85 ? 9.527 38.489 15.230 1.00 0.00 85 ASP A O 20
ATOM 27079 N N . LYS A 1 86 ? 9.319 37.810 13.091 1.00 0.00 86 LYS A N 20
ATOM 27080 C CA . LYS A 1 86 ? 8.665 39.013 12.600 1.00 0.00 86 LYS A CA 20
ATOM 27081 C C . LYS A 1 86 ? 7.274 39.135 13.217 1.00 0.00 86 LYS A C 20
ATOM 27082 O O . LYS A 1 86 ? 7.038 40.153 13.910 1.00 0.00 86 LYS A O 20
#

Sequence (86 aa):
SGSHMKTCVVEKIKQWIPTTEVGKILGNRAAVKKHIERQFNCVITVHTEVQSSFGATPVEIVAQNKEQCQEARNAVMSLMQSHQDKSGSHMKTCVVEKIKQWIPTTEVGKILGNRAAVKKHIERQFNCVITVHTEVQSSFGATPVEIVAQNKEQCQEARNAVMSLMQSHQDKSGSHMKTCVVEKIKQWIPTTEVGKILGNRAAVKKHIERQFNCVITVHTEVQSSFGATPVEIVAQNKEQCQEARNAVMSLMQSHQDKSGSHMKTCVVEKIKQWIPTTEVGKILGNRAAVKKHIERQFNCVITVHTEVQSSFGATPVEIVAQNKEQCQEARNAVMSLMQSHQDKSGSHMKTCVVEKIKQWIPTTEVGKILGNRAAVKKHIERQFNCVITVHTEVQSSFGATPVEIVAQNKEQCQEARNAVMSLMQSHQDKSGSHMKTCVVEKIKQWIPTTEVGKILGNRAAVKKHIERQFNCVITVHTEVQSSFGATPVEIVAQNKEQCQEARNAVMSLMQSHQDKSGSHMKTCVVEKIKQWIPTTEVGKILGNRAAVKKHIERQFNCVITVHTEVQSSFGATPVEIVAQNKEQCQEARNAVMSLMQSHQDKSGSHMKTCVVEKIKQWIPTTEVGKILGNRAAVKKHIERQFNCVITVHTEVQSSFGATPVEIVAQNKEQCQEARNAVMSLMQSHQDKSGSHMKTCVVEKIKQWIPTTEVGKILGNRAAVKKHIERQFNCVITVHTEVQSSFGATPVEIVAQNKEQCQEARNAVMSLMQSHQDKSGSHMKTCVVEKIKQWIPTTEVGKILGNRAAVKKHIERQFNCVITVHTEVQSSFGATPVEIVAQNKEQCQEARNAVMSLMQSHQDKSGSHMKTCVVEKIKQWIPTTEVGKILGNRAAVKKHIERQFNCVITVHTEVQSSFGATPVEIVAQNKEQCQEARNAVMSLMQSHQDKSGSHMKTCVVEKIKQWIPTTEVGKILGNRAAVKKHIERQFNCVITVHTEVQSSFGATPVEIVAQNKEQCQEARNAVMSLMQSHQDKSGSHMKTCVVEKIKQWIPTTEVGKILGNRAAVKKHIERQFNCVITVHTEVQSSFGATPVEIVAQNKEQCQEARNAVMSLMQSHQDKSGSHMKTCVVEKIKQWIPTTEVGKILGNRAAVKKHIERQFNCVITVHTEVQSSFGATPVEIVAQNKEQCQEARNAVMSLMQSHQDKSGSHMKTCVVEKIKQWIPTTEVGKILGNRAAVKKHIERQFNCVITVHTEVQSSFGATPVEIVAQNKEQCQEARNAVMSLMQSHQDKSGSHMKTCVVEKIKQWIPTTEVGKILGNRAAVKKHIERQFNCVITVHTEVQSSFGATPVEIVAQNKEQCQEARNAVMSLMQSHQDKSGSHMKTCVVEKIKQWIPTTEVGKILGNRAAVKKHIERQFNCVITVHTEVQSSFGATPVEIVAQNKEQCQEARNAVMSLMQSHQDKSGSHMKTCVVEKIKQWIPTTEVGKILGNRAAVKKHIERQFNCVITVHTEVQSSFGATPVEIVAQNKEQCQEARNAVMSLMQSHQDKSGSHMKTCVVEKIKQWIPTTEVGKILGNRAAVKKHIERQFNCVITVHTEVQSSFGATPVEIVAQNKEQCQEARNAVMSLMQSHQDKSGSHMKTCVVEKIKQWIPTTEVGKILGNRAAVKKHIERQFNCVITVHTEVQSSFGATPVEIVAQNKEQCQEARNAVMSLMQSHQDK

Secondary structure (DSSP, 8-state):
---SS--S--EEEEEEE-GGGTHHHHSSTTHHHHHHHHHHS-EEEE-TT---TT--EEEEEEESSHHHHHHHHTTTTTTTTTGGG-

Organism: Caenorhabditis elegans (NCBI:txid6239)

InterPro domains:
  IPR004087 K Homology domain [SM00322] (7-71)
  IPR004087 K Homology domain [SM00322] (257-329)
  IPR004088 K Homology domain, type 1 [PF00013] (265-325)
  IPR036612 K Homology domain, type 1 superfamily [G3DSA:3.30.1370.10] (258-357)
  IPR036612 K Homology domain, type 1 superfamily [SSF54791] (261-332)

GO terms:
  GO:0003730 mRNA 3'-UTR binding (F, IDA)
  GO:0043066 negative regulation of apoptotic process (P, IMP)
  GO:0045814 negative regulation of gene expression, epigenetic (P, IMP)

Foldseek 3Di:
DCVDPDHPDKDKDKDWDAPVCVCLQPVDVSVLQVVLCVVQVKHKAWAPVDDDPVNTTMMMIIDRDCVRRVVSVVCCVAPSVRHVVD

Solvent-accessible surface area: 6193 Å² total; per-residue (Å²): 169,85,55,184,161,168,88,125,115,79,50,150,31,102,54,92,2,66,77,125,54,18,48,46,2,58,59,84,202,17,51,30,28,102,95,2,33,203,96,42,105,4,81,5,61,20,43,80,134,66,118,34,125,178,27,9,5,1,6,53,6,37,4,104,80,114,141,56,0,73,84,0,52,93,5,6,80,68,108,6,71,37,75,168,110,206

Radius of gyration: 14.08 Å; Cα contacts (8 Å, |Δi|>4): 131; chains: 1; bounding box: 24×46×29 Å